Protein 2DM0 (pdb70)

Solvent-accessible surface area: 8877 Å² total; per-residue (Å²): 138,103,110,75,110,126,68,156,132,179,59,74,7,88,119,81,90,26,16,8,101,126,22,61,172,106,79,0,59,98,24,0,142,72,38,69,71,89,0,0,0,1,0,30,28,19,173,149,102,60,13,25,14,0,1,0,5,58,20,34,235,215,110,109,139,49,21,27,82,85,42,86,0,86,111,49,149,71,33,48,44,34,23,27,121,211,98,48,27,141,36,4,30,74,0,5,165,130,3,51,134,74,13,51,22,192,19,18,148,7,157,93,50,16,8,85,174,42,102,98,40,135,108,124,123

CATH classification: 3.30.505.10

Organism: Homo sapiens (NCBI:txid9606)

Radius of gyration: 15.02 Å; Cα contacts (8 Å, |Δi|>4): 208; chains: 1; bounding box: 38×47×23 Å

Sequence (125 aa):
GSSGSSGNKITNLEIYEWYHRNITRNQAEHLLRQESKEGAFIVRDSRHLGSYTISVFMGARRSTEAAIKHYQIKKNDSGQWYVAERHAFQSIPELIWYHQHNAAGLMTRLRYPVGLMGSSGPSSGGSSGSSGNKITNLEIYEWYHRNITRNQAEHLLRQESKEGAFIVRDSRHLGSYTISVFMGARRSTEAAIKHYQIKKNDSGQWYVAERHAFQSIPELIWYHQHNAAGLMTRLRYPVGLMGSSGPSSGGSSGSSGNKITNLEIYEWYHRNITRNQAEHLLRQESKEGAFIVRDSRHLGSYTISVFMGARRSTEAAIKHYQIKKNDSGQWYVAERHAFQSIPELIWYHQHNAAGLMTRLRYPVGLMGSSGPSSGGSSGSSGNKITNLEIYEWYHRNITRNQAEHLLRQESKEGAFIVRDSRHLGSYTISVFMGARRSTEAAIKHYQIKKNDSGQWYVAERHAFQSIPELIWYHQHNAAGLMTRLRYPVGLMGSSGPSSGGSSGSSGNKITNLEIYEWYHRNITRNQAEHLLRQESKEGAFIVRDSRHLGSYTISVFMGARRSTEAAIKHYQIKKNDSGQWYVAERHAFQSIPELIWYHQHNAAGLMTRLRYPVGLMGSSGPSSGGSSGSSGNKITNLEIYEWYHRNITRNQAEHLLRQESKEGAFIVRDSRHLGSYTISVFMGARRSTEAAIKHYQIKKNDSGQWYVAERHAFQSIPELIWYHQHNAAGLMTRLRYPVGLMGSSGPSSGGSSGSSGNKITNLEIYEWYHRNITRNQAEHLLRQESKEGAFIVRDSRHLGSYTISVFMGARRSTEAAIKHYQIKKNDSGQWYVAERHAFQSIPELIWYHQHNAAGLMTRLRYPVGLMGSSGPSSGGSSGSSGNKITNLEIYEWYHRNITRNQAEHLLRQESKEGAFIVRDSRHLGSYTISVFMGARRSTEAAIKHYQIKKNDSGQWYVAERHAFQSIPELIWYHQHNAAGLMTRLRYPVGLMGSSGPSSGGSSGSSGNKITNLEIYEWYHRNITRNQAEHLLRQESKEGAFIVRDSRHLGSYTISVFMGARRSTEAAIKHYQIKKNDSGQWYVAERHAFQSIPELIWYHQHNAAGLMTRLRYPVGLMGSSGPSSGGSSGSSGNKITNLEIYEWYHRNITRNQAEHLLRQESKEGAFIVRDSRHLGSYTISVFMGARRSTEAAIKHYQIKKNDSGQWYVAERHAFQSIPELIWYHQHNAAGLMTRLRYPVGLMGSSGPSSGGSSGSSGNKITNLEIYEWYHRNITRNQAEHLLRQESKEGAFIVRDSRHLGSYTISVFMGARRSTEAAIKHYQIKKNDSGQWYVAERHAFQSIPELIWYHQHNAAGLMTRLRYPVGLMGSSGPSSGGSSGSSGNKITNLEIYEWYHRNITRNQAEHLLRQESKEGAFIVRDSRHLGSYTISVFMGARRSTEAAIKHYQIKKNDSGQWYVAERHAFQSIPELIWYHQHNAAGLMTRLRYPVGLMGSSGPSSGGSSGSSGNKITNLEIYEWYHRNITRNQAEHLLRQESKEGAFIVRDSRHLGSYTISVFMGARRSTEAAIKHYQIKKNDSGQWYVAERHAFQSIPELIWYHQHNAAGLMTRLRYPVGLMGSSGPSSGGSSGSSGNKITNLEIYEWYHRNITRNQAEHLLRQESKEGAFIVRDSRHLGSYTISVFMGARRSTEAAIKHYQIKKNDSGQWYVAERHAFQSIPELIWYHQHNAAGLMTRLRYPVGLMGSSGPSSGGSSGSSGNKITNLEIYEWYHRNITRNQAEHLLRQESKEGAFIVRDSRHLGSYTISVFMGARRSTEAAIKHYQIKKNDSGQWYVAERHAFQSIPELIWYHQHNAAGLMTRLRYPVGLMGSSGPSSGGSSGSSGNKITNLEIYEWYHRNITRNQAEHLLRQESKEGAFIVRDSRHLGSYTISVFMGARRSTEAAIKHYQIKKNDSGQWYVAERHAFQSIPELIWYHQHNAAGLMTRLRYPVGLMGSSGPSSGGSSGSSGNKITNLEIYEWYHRNITRNQAEHLLRQESKEGAFIVRDSRHLGSYTISVFMGARRSTEAAIKHYQIKKNDSGQWYVAERHAFQSIPELIWYHQHNAAGLMTRLRYPVGLMGSSGPSSGGSSGSSGNKITNLEIYEWYHRNITRNQAEHLLRQESKEGAFIVRDSRHLGSYTISVFMGARRSTEAAIKHYQIKKNDSGQWYVAERHAFQSIPELIWYHQHNAAGLMTRLRYPVGLMGSSGPSSGGSSGSSGNKITNLEIYEWYHRNITRNQAEHLLRQESKEGAFIVRDSRHLGSYTISVFMGARRSTEAAIKHYQIKKNDSGQWYVAERHAFQSIPELIWYHQHNAAGLMTRLRYPVGLMGSSGPSSGGSSGSSGNKITNLEIYEWYHRNITRNQAEHLLRQESKEGAFIVRDSRHLGSYTISVFMGARRSTEAAIKHYQIKKNDSGQWYVAERHAFQSIPELIWYHQHNAAGLMTRLRYPVGLMGSSGPSSG

Secondary structure (DSSP, 8-state):
-----SS--S---TTSSSB--S--HHHHHHHHHHH-STT-B-EEEETTEEEEEEEEE---SSSSS--EEEEEEEE-TT--EESSSS---SSHHHHHHHHTT---SSS----SB--SS-S------

Structure (mmCIF, N/CA/C/O backbone):
data_2DM0
#
_entry.id   2DM0
#
loop_
_atom_site.group_PDB
_atom_site.id
_atom_site.type_symbol
_atom_site.label_atom_id
_atom_site.label_alt_id
_atom_site.label_comp_id
_atom_site.label_asym_id
_atom_site.label_entity_id
_atom_site.label_seq_id
_atom_site.pdbx_PDB_ins_code
_atom_site.Cartn_x
_atom_site.Cartn_y
_atom_site.Cartn_z
_atom_site.occupancy
_atom_site.B_iso_or_equiv
_atom_site.auth_seq_id
_atom_site.auth_comp_id
_atom_site.auth_asym_id
_atom_site.auth_atom_id
_atom_site.pdbx_PDB_model_num
ATOM 1 N N . GLY A 1 1 ? 3.641 -22.507 8.928 1.00 0.00 1 GLY A N 1
ATOM 2 C CA . GLY A 1 1 ? 4.653 -22.351 7.901 1.00 0.00 1 GLY A CA 1
ATOM 3 C C . GLY A 1 1 ? 4.097 -21.757 6.623 1.00 0.00 1 GLY A C 1
ATOM 4 O O . GLY A 1 1 ? 2.887 -21.775 6.398 1.00 0.00 1 GLY A O 1
ATOM 8 N N . SER A 1 2 ? 4.980 -21.225 5.785 1.00 0.00 2 SER A N 1
ATOM 9 C CA . SER A 1 2 ? 4.570 -20.617 4.525 1.00 0.00 2 SER A CA 1
ATOM 10 C C . SER A 1 2 ? 5.563 -20.943 3.414 1.00 0.00 2 SER A C 1
ATOM 11 O O . SER A 1 2 ? 6.691 -20.450 3.410 1.00 0.00 2 SER A O 1
ATOM 19 N N . SER A 1 3 ? 5.135 -21.779 2.473 1.00 0.00 3 SER A N 1
ATOM 20 C CA . SER A 1 3 ? 5.987 -22.175 1.358 1.00 0.00 3 SER A CA 1
ATOM 21 C C . SER A 1 3 ? 5.224 -22.104 0.040 1.00 0.00 3 SER A C 1
ATOM 22 O O . SER A 1 3 ? 4.194 -22.755 -0.131 1.00 0.00 3 SER A O 1
ATOM 30 N N . GLY A 1 4 ? 5.738 -21.307 -0.893 1.00 0.00 4 GLY A N 1
ATOM 31 C CA . GLY A 1 4 ? 5.093 -21.164 -2.185 1.00 0.00 4 GLY A CA 1
ATOM 32 C C . GLY A 1 4 ? 4.941 -22.489 -2.906 1.00 0.00 4 GLY A C 1
ATOM 33 O O . GLY A 1 4 ? 5.200 -23.548 -2.336 1.00 0.00 4 GLY A O 1
ATOM 37 N N . SER A 1 5 ? 4.519 -22.429 -4.166 1.00 0.00 5 SER A N 1
ATOM 38 C CA . SER A 1 5 ? 4.327 -23.634 -4.964 1.00 0.00 5 SER A CA 1
ATOM 39 C C . SER A 1 5 ? 5.078 -23.532 -6.289 1.00 0.00 5 SER A C 1
ATOM 40 O O . SER A 1 5 ? 5.658 -22.494 -6.609 1.00 0.00 5 SER A O 1
ATOM 48 N N . SER A 1 6 ? 5.064 -24.618 -7.055 1.00 0.00 6 SER A N 1
ATOM 49 C CA . SER A 1 6 ? 5.746 -24.655 -8.343 1.00 0.00 6 SER A CA 1
ATOM 50 C C . SER A 1 6 ? 4.898 -23.994 -9.426 1.00 0.00 6 SER A C 1
ATOM 51 O O . SER A 1 6 ? 3.784 -24.430 -9.710 1.00 0.00 6 SER A O 1
ATOM 59 N N . GLY A 1 7 ? 5.436 -22.938 -10.028 1.00 0.00 7 GLY A N 1
ATOM 60 C CA . GLY A 1 7 ? 4.717 -22.232 -11.073 1.00 0.00 7 GLY A CA 1
ATOM 61 C C . GLY A 1 7 ? 4.164 -20.903 -10.599 1.00 0.00 7 GLY A C 1
ATOM 62 O O . GLY A 1 7 ? 4.403 -20.493 -9.465 1.00 0.00 7 GLY A O 1
ATOM 66 N N . ASN A 1 8 ? 3.425 -20.227 -11.473 1.00 0.00 8 ASN A N 1
ATOM 67 C CA . ASN A 1 8 ? 2.838 -18.934 -11.139 1.00 0.00 8 ASN A CA 1
ATOM 68 C C . ASN A 1 8 ? 1.501 -19.111 -10.426 1.00 0.00 8 ASN A C 1
ATOM 69 O O . ASN A 1 8 ? 0.765 -20.063 -10.689 1.00 0.00 8 ASN A O 1
ATOM 80 N N . LYS A 1 9 ? 1.192 -18.189 -9.521 1.00 0.00 9 LYS A N 1
ATOM 81 C CA . LYS A 1 9 ? -0.056 -18.240 -8.770 1.00 0.00 9 LYS A CA 1
ATOM 82 C C . LYS A 1 9 ? -1.204 -17.647 -9.581 1.00 0.00 9 LYS A C 1
ATOM 83 O O . LYS A 1 9 ? -0.993 -16.780 -10.431 1.00 0.00 9 LYS A O 1
ATOM 102 N N . ILE A 1 10 ? -2.418 -18.116 -9.312 1.00 0.00 10 ILE A N 1
ATOM 103 C CA . ILE A 1 10 ? -3.598 -17.629 -10.016 1.00 0.00 10 ILE A CA 1
ATOM 104 C C . ILE A 1 10 ? -3.789 -16.132 -9.797 1.00 0.00 10 ILE A C 1
ATOM 105 O O . ILE A 1 10 ? -3.977 -15.373 -10.749 1.00 0.00 10 ILE A O 1
ATOM 121 N N . THR A 1 11 ? -3.739 -15.712 -8.538 1.00 0.00 11 THR A N 1
ATOM 122 C CA . THR A 1 11 ? -3.906 -14.306 -8.193 1.00 0.00 11 THR A CA 1
ATOM 123 C C . THR A 1 11 ? -2.794 -13.456 -8.798 1.00 0.00 11 THR A C 1
ATOM 124 O O . THR A 1 11 ? -1.612 -13.718 -8.581 1.00 0.00 11 THR A O 1
ATOM 135 N N . ASN A 1 12 ? -3.182 -12.437 -9.557 1.00 0.00 12 ASN A N 1
ATOM 136 C CA . ASN A 1 12 ? -2.217 -11.548 -10.194 1.00 0.00 12 ASN A CA 1
ATOM 137 C C . ASN A 1 12 ? -2.463 -10.097 -9.787 1.00 0.00 12 ASN A C 1
ATOM 138 O O . ASN A 1 12 ? -3.505 -9.521 -10.102 1.00 0.00 12 ASN A O 1
ATOM 149 N N . LEU A 1 13 ? -1.496 -9.513 -9.086 1.00 0.00 13 LEU A N 1
ATOM 150 C CA . LEU A 1 13 ? -1.607 -8.130 -8.637 1.00 0.00 13 LEU A CA 1
ATOM 151 C C . LEU A 1 13 ? -0.570 -7.249 -9.327 1.00 0.00 13 LEU A C 1
ATOM 152 O O . LEU A 1 13 ? -0.834 -6.087 -9.632 1.00 0.00 13 LEU A O 1
ATOM 168 N N . GLU A 1 14 ? 0.609 -7.812 -9.571 1.00 0.00 14 GLU A N 1
ATOM 169 C CA . GLU A 1 14 ? 1.684 -7.077 -10.226 1.00 0.00 14 GLU A CA 1
ATOM 170 C C . GLU A 1 14 ? 1.162 -6.318 -11.442 1.00 0.00 14 GLU A C 1
ATOM 171 O O . GLU A 1 14 ? 1.628 -5.220 -11.749 1.00 0.00 14 GLU A O 1
ATOM 183 N N . ILE A 1 15 ? 0.194 -6.911 -12.131 1.00 0.00 15 ILE A N 1
ATOM 184 C CA . ILE A 1 15 ? -0.392 -6.292 -13.314 1.00 0.00 15 ILE A CA 1
ATOM 185 C C . ILE A 1 15 ? -0.884 -4.880 -13.008 1.00 0.00 15 ILE A C 1
ATOM 186 O O . ILE A 1 15 ? -0.769 -3.979 -13.838 1.00 0.00 15 ILE A O 1
ATOM 202 N N . TYR A 1 16 ? -1.429 -4.697 -11.811 1.00 0.00 16 TYR A N 1
ATOM 203 C CA . TYR A 1 16 ? -1.939 -3.395 -11.395 1.00 0.00 16 TYR A CA 1
ATOM 204 C C . TYR A 1 16 ? -0.794 -2.438 -11.077 1.00 0.00 16 TYR A C 1
ATOM 205 O O . TYR A 1 16 ? 0.377 -2.776 -11.249 1.00 0.00 16 TYR A O 1
ATOM 223 N N . GLU A 1 17 ? -1.143 -1.243 -10.610 1.00 0.00 17 GLU A N 1
ATOM 224 C CA . GLU A 1 17 ? -0.145 -0.237 -10.267 1.00 0.00 17 GLU A CA 1
ATOM 225 C C . GLU A 1 17 ? -0.191 0.090 -8.777 1.00 0.00 17 GLU A C 1
ATOM 226 O O . GLU A 1 17 ? 0.845 0.274 -8.139 1.00 0.00 17 GLU A O 1
ATOM 238 N N . TRP A 1 18 ? -1.399 0.160 -8.231 1.00 0.00 18 TRP A N 1
ATOM 239 C CA . TRP A 1 18 ? -1.581 0.464 -6.816 1.00 0.00 18 TRP A CA 1
ATOM 240 C C . TRP A 1 18 ? -1.005 -0.644 -5.942 1.00 0.00 18 TRP A C 1
ATOM 241 O O . TRP A 1 18 ? -0.974 -0.527 -4.716 1.00 0.00 18 TRP A O 1
ATOM 262 N N . TYR A 1 19 ? -0.550 -1.717 -6.578 1.00 0.00 19 TYR A N 1
ATOM 263 C CA . TYR A 1 19 ? 0.023 -2.847 -5.857 1.00 0.00 19 TYR A CA 1
ATOM 264 C C . TYR A 1 19 ? 1.545 -2.753 -5.818 1.00 0.00 19 TYR A C 1
ATOM 265 O O . TYR A 1 19 ? 2.238 -3.367 -6.629 1.00 0.00 19 TYR A O 1
ATOM 283 N N . HIS A 1 20 ? 2.060 -1.978 -4.867 1.00 0.00 20 HIS A N 1
ATOM 284 C CA . HIS A 1 20 ? 3.500 -1.804 -4.720 1.00 0.00 20 HIS A CA 1
ATOM 285 C C . HIS A 1 20 ? 4.128 -3.018 -4.042 1.00 0.00 20 HIS A C 1
ATOM 286 O O . HIS A 1 20 ? 4.059 -3.164 -2.822 1.00 0.00 20 HIS A O 1
ATOM 301 N N . ARG A 1 21 ? 4.740 -3.885 -4.842 1.00 0.00 21 ARG A N 1
ATOM 302 C CA . ARG A 1 21 ? 5.379 -5.087 -4.319 1.00 0.00 21 ARG A CA 1
ATOM 303 C C . ARG A 1 21 ? 6.883 -4.883 -4.172 1.00 0.00 21 ARG A C 1
ATOM 304 O O . ARG A 1 21 ? 7.457 -3.971 -4.765 1.00 0.00 21 ARG A O 1
ATOM 325 N N . ASN A 1 22 ? 7.516 -5.739 -3.376 1.00 0.00 22 ASN A N 1
ATOM 326 C CA . ASN A 1 22 ? 8.954 -5.652 -3.149 1.00 0.00 22 ASN A CA 1
ATOM 327 C C . ASN A 1 22 ? 9.321 -4.329 -2.481 1.00 0.00 22 ASN A C 1
ATOM 328 O O . ASN A 1 22 ? 10.300 -3.683 -2.856 1.00 0.00 22 ASN A O 1
ATOM 339 N N . ILE A 1 23 ? 8.529 -3.934 -1.489 1.00 0.00 23 ILE A N 1
ATOM 340 C CA . ILE A 1 23 ? 8.771 -2.691 -0.768 1.00 0.00 23 ILE A CA 1
ATOM 341 C C . ILE A 1 23 ? 8.714 -2.911 0.739 1.00 0.00 23 ILE A C 1
ATOM 342 O O . ILE A 1 23 ? 8.392 -4.003 1.209 1.00 0.00 23 ILE A O 1
ATOM 358 N N . THR A 1 24 ? 9.028 -1.864 1.497 1.00 0.00 24 THR A N 1
ATOM 359 C CA . THR A 1 24 ? 9.013 -1.940 2.952 1.00 0.00 24 THR A CA 1
ATOM 360 C C . THR A 1 24 ? 8.301 -0.737 3.559 1.00 0.00 24 THR A C 1
ATOM 361 O O . THR A 1 24 ? 8.060 0.261 2.879 1.00 0.00 24 THR A O 1
ATOM 372 N N . ARG A 1 25 ? 7.969 -0.836 4.841 1.00 0.00 25 ARG A N 1
ATOM 373 C CA . ARG A 1 25 ? 7.285 0.245 5.539 1.00 0.00 25 ARG A CA 1
ATOM 374 C C . ARG A 1 25 ? 7.743 1.605 5.018 1.00 0.00 25 ARG A C 1
ATOM 375 O O . ARG A 1 25 ? 6.937 2.399 4.537 1.00 0.00 25 ARG A O 1
ATOM 396 N N . ASN A 1 26 ? 9.043 1.864 5.121 1.00 0.00 26 ASN A N 1
ATOM 397 C CA . ASN A 1 26 ? 9.608 3.127 4.662 1.00 0.00 26 ASN A CA 1
ATOM 398 C C . ASN A 1 26 ? 9.096 3.478 3.267 1.00 0.00 26 ASN A C 1
ATOM 399 O O . ASN A 1 26 ? 8.605 4.582 3.036 1.00 0.00 26 ASN A O 1
ATOM 410 N N . GLN A 1 27 ? 9.215 2.529 2.344 1.00 0.00 27 GLN A N 1
ATOM 411 C CA . GLN A 1 27 ? 8.764 2.737 0.973 1.00 0.00 27 GLN A CA 1
ATOM 412 C C . GLN A 1 27 ? 7.295 3.149 0.939 1.00 0.00 27 GLN A C 1
ATOM 413 O O . GLN A 1 27 ? 6.954 4.227 0.452 1.00 0.00 27 GLN A O 1
ATOM 427 N N . ALA A 1 28 ? 6.431 2.284 1.461 1.00 0.00 28 ALA A N 1
ATOM 428 C CA . ALA A 1 28 ? 5.000 2.560 1.492 1.00 0.00 28 ALA A CA 1
ATOM 429 C C . ALA A 1 28 ? 4.729 4.011 1.873 1.00 0.00 28 ALA A C 1
ATOM 430 O O . ALA A 1 28 ? 4.157 4.771 1.091 1.00 0.00 28 ALA A O 1
ATOM 437 N N . GLU A 1 29 ? 5.140 4.388 3.080 1.00 0.00 29 GLU A N 1
ATOM 438 C CA . GLU A 1 29 ? 4.938 5.748 3.564 1.00 0.00 29 GLU A CA 1
ATOM 439 C C . GLU A 1 29 ? 5.610 6.760 2.641 1.00 0.00 29 GLU A C 1
ATOM 440 O O . GLU A 1 29 ? 4.952 7.629 2.070 1.00 0.00 29 GLU A O 1
ATOM 452 N N . HIS A 1 30 ? 6.926 6.640 2.499 1.00 0.00 30 HIS A N 1
ATOM 453 C CA . HIS A 1 30 ? 7.689 7.544 1.645 1.00 0.00 30 HIS A CA 1
ATOM 454 C C . HIS A 1 30 ? 6.901 7.896 0.387 1.00 0.00 30 HIS A C 1
ATOM 455 O O . HIS A 1 30 ? 6.698 9.071 0.077 1.00 0.00 30 HIS A O 1
ATOM 470 N N . LEU A 1 31 ? 6.460 6.872 -0.335 1.00 0.00 31 LEU A N 1
ATOM 471 C CA . LEU A 1 31 ? 5.695 7.072 -1.561 1.00 0.00 31 LEU A CA 1
ATOM 472 C C . LEU A 1 31 ? 4.535 8.034 -1.327 1.00 0.00 31 LEU A C 1
ATOM 473 O O . LEU A 1 31 ? 4.352 8.998 -2.073 1.00 0.00 31 LEU A O 1
ATOM 489 N N . LEU A 1 32 ? 3.753 7.767 -0.286 1.00 0.00 32 LEU A N 1
ATOM 490 C CA . LEU A 1 32 ? 2.610 8.610 0.049 1.00 0.00 32 LEU A CA 1
ATOM 491 C C . LEU A 1 32 ? 3.058 10.033 0.366 1.00 0.00 32 LEU A C 1
ATOM 492 O O . LEU A 1 32 ? 2.479 11.002 -0.126 1.00 0.00 32 LEU A O 1
ATOM 508 N N . ARG A 1 33 ? 4.094 10.152 1.192 1.00 0.00 33 ARG A N 1
ATOM 509 C CA . ARG A 1 33 ? 4.619 11.457 1.574 1.00 0.00 33 ARG A CA 1
ATOM 510 C C . ARG A 1 33 ? 4.776 12.359 0.354 1.00 0.00 33 ARG A C 1
ATOM 511 O O . ARG A 1 33 ? 4.493 13.556 0.414 1.00 0.00 33 ARG A O 1
ATOM 532 N N . GLN A 1 34 ? 5.231 11.777 -0.752 1.00 0.00 34 GLN A N 1
ATOM 533 C CA . GLN A 1 34 ? 5.426 12.530 -1.986 1.00 0.00 34 GLN A CA 1
ATOM 534 C C . GLN A 1 34 ? 4.119 13.162 -2.451 1.00 0.00 34 GLN A C 1
ATOM 535 O O . GLN A 1 34 ? 4.088 14.328 -2.842 1.00 0.00 34 GLN A O 1
ATOM 549 N N . GLU A 1 35 ? 3.042 12.383 -2.406 1.00 0.00 35 GLU A N 1
ATOM 550 C CA . GLU A 1 35 ? 1.732 12.868 -2.824 1.00 0.00 35 GLU A CA 1
ATOM 551 C C . GLU A 1 35 ? 1.180 13.878 -1.823 1.00 0.00 35 GLU A C 1
ATOM 552 O O . GLU A 1 35 ? 0.673 14.932 -2.206 1.00 0.00 35 GLU A O 1
ATOM 564 N N . SER A 1 36 ? 1.283 13.548 -0.540 1.00 0.00 36 SER A N 1
ATOM 565 C CA . SER A 1 36 ? 0.792 14.424 0.516 1.00 0.00 36 SER A CA 1
ATOM 566 C C . SER A 1 36 ? -0.573 15.003 0.152 1.00 0.00 36 SER A C 1
ATOM 567 O O . SER A 1 36 ? -0.799 16.208 0.260 1.00 0.00 36 SER A O 1
ATOM 575 N N . LYS A 1 37 ? -1.479 14.133 -0.283 1.00 0.00 37 LYS A N 1
ATOM 576 C CA . LYS A 1 37 ? -2.822 14.554 -0.664 1.00 0.00 37 LYS A CA 1
ATOM 577 C C . LYS A 1 37 ? -3.845 13.470 -0.337 1.00 0.00 37 LYS A C 1
ATOM 578 O O . LYS A 1 37 ? -3.727 12.335 -0.797 1.00 0.00 37 LYS A O 1
ATOM 597 N N . GLU A 1 38 ? -4.847 13.829 0.459 1.00 0.00 38 GLU A N 1
ATOM 598 C CA . GLU A 1 38 ? -5.891 12.887 0.846 1.00 0.00 38 GLU A CA 1
ATOM 599 C C . GLU A 1 38 ? -6.294 12.007 -0.335 1.00 0.00 38 GLU A C 1
ATOM 600 O O . GLU A 1 38 ? -6.752 12.503 -1.364 1.00 0.00 38 GLU A O 1
ATOM 612 N N . GLY A 1 39 ? -6.120 10.699 -0.178 1.00 0.00 39 GLY A N 1
ATOM 613 C CA . GLY A 1 39 ? -6.470 9.772 -1.238 1.00 0.00 39 GLY A CA 1
ATOM 614 C C . GLY A 1 39 ? -5.323 8.850 -1.604 1.00 0.00 39 GLY A C 1
ATOM 615 O O . GLY A 1 39 ? -5.528 7.662 -1.853 1.00 0.00 39 GLY A O 1
ATOM 619 N N . ALA A 1 40 ? -4.113 9.399 -1.638 1.00 0.00 40 ALA A N 1
ATOM 620 C CA . ALA A 1 40 ? -2.930 8.618 -1.976 1.00 0.00 40 ALA A CA 1
ATOM 621 C C . ALA A 1 40 ? -2.897 7.307 -1.199 1.00 0.00 40 ALA A C 1
ATOM 622 O O . ALA A 1 40 ? -2.595 7.288 -0.005 1.00 0.00 40 ALA A O 1
ATOM 629 N N . PHE A 1 41 ? -3.210 6.211 -1.883 1.00 0.00 41 PHE A N 1
ATOM 630 C CA . PHE A 1 41 ? -3.218 4.894 -1.255 1.00 0.00 41 PHE A CA 1
ATOM 631 C C . PHE A 1 41 ? -2.329 3.920 -2.023 1.00 0.00 41 PHE A C 1
ATOM 632 O O . PHE A 1 41 ? -1.906 4.202 -3.145 1.00 0.00 41 PHE A O 1
ATOM 649 N N . ILE A 1 42 ? -2.050 2.774 -1.411 1.00 0.00 42 ILE A N 1
ATOM 650 C CA . ILE A 1 42 ? -1.213 1.759 -2.036 1.00 0.00 42 ILE A CA 1
ATOM 651 C C . ILE A 1 42 ? -1.438 0.392 -1.399 1.00 0.00 42 ILE A C 1
ATOM 652 O O . ILE A 1 42 ? -2.174 0.264 -0.421 1.00 0.00 42 ILE A O 1
ATOM 668 N N . VAL A 1 43 ? -0.796 -0.629 -1.960 1.00 0.00 43 VAL A N 1
ATOM 669 C CA . VAL A 1 43 ? -0.923 -1.987 -1.444 1.00 0.00 43 VAL A CA 1
ATOM 670 C C . VAL A 1 43 ? 0.416 -2.713 -1.472 1.00 0.00 43 VAL A C 1
ATOM 671 O O . VAL A 1 43 ? 1.049 -2.830 -2.522 1.00 0.00 43 VAL A O 1
ATOM 684 N N . ARG A 1 44 ? 0.844 -3.199 -0.312 1.00 0.00 44 ARG A N 1
ATOM 685 C CA . ARG A 1 44 ? 2.110 -3.913 -0.203 1.00 0.00 44 ARG A CA 1
ATOM 686 C C . ARG A 1 44 ? 1.928 -5.231 0.546 1.00 0.00 44 ARG A C 1
ATOM 687 O O . ARG A 1 44 ? 0.850 -5.517 1.066 1.00 0.00 44 ARG A O 1
ATOM 708 N N . ASP A 1 45 ? 2.990 -6.029 0.595 1.00 0.00 45 ASP A N 1
ATOM 709 C CA . ASP A 1 45 ? 2.948 -7.315 1.280 1.00 0.00 45 ASP A CA 1
ATOM 710 C C . ASP A 1 45 ? 3.464 -7.187 2.710 1.00 0.00 45 ASP A C 1
ATOM 711 O O . ASP A 1 45 ? 4.231 -6.277 3.024 1.00 0.00 45 ASP A O 1
ATOM 720 N N . SER A 1 46 ? 3.037 -8.104 3.572 1.00 0.00 46 SER A N 1
ATOM 721 C CA . SER A 1 46 ? 3.452 -8.090 4.970 1.00 0.00 46 SER A CA 1
ATOM 722 C C . SER A 1 46 ? 4.669 -8.986 5.184 1.00 0.00 46 SER A C 1
ATOM 723 O O . SER A 1 46 ? 4.535 -10.191 5.402 1.00 0.00 46 SER A O 1
ATOM 731 N N . ARG A 1 47 ? 5.854 -8.389 5.121 1.00 0.00 47 ARG A N 1
ATOM 732 C CA . ARG A 1 47 ? 7.094 -9.131 5.307 1.00 0.00 47 ARG A CA 1
ATOM 733 C C . ARG A 1 47 ? 6.931 -10.203 6.380 1.00 0.00 47 ARG A C 1
ATOM 734 O O . ARG A 1 47 ? 7.633 -11.215 6.374 1.00 0.00 47 ARG A O 1
ATOM 755 N N . HIS A 1 48 ? 6.000 -9.975 7.300 1.00 0.00 48 HIS A N 1
ATOM 756 C CA . HIS A 1 48 ? 5.744 -10.921 8.381 1.00 0.00 48 HIS A CA 1
ATOM 757 C C . HIS A 1 48 ? 4.995 -12.147 7.864 1.00 0.00 48 HIS A C 1
ATOM 758 O O . HIS A 1 48 ? 5.431 -13.281 8.062 1.00 0.00 48 HIS A O 1
ATOM 773 N N . LEU A 1 49 ? 3.868 -11.908 7.203 1.00 0.00 49 LEU A N 1
ATOM 774 C CA . LEU A 1 49 ? 3.058 -12.993 6.658 1.00 0.00 49 LEU A CA 1
ATOM 775 C C . LEU A 1 49 ? 2.689 -12.718 5.203 1.00 0.00 49 LEU A C 1
ATOM 776 O O . LEU A 1 49 ? 2.847 -11.603 4.712 1.00 0.00 49 LEU A O 1
ATOM 792 N N . GLY A 1 50 ? 2.194 -13.746 4.520 1.00 0.00 50 GLY A N 1
ATOM 793 C CA . GLY A 1 50 ? 1.808 -13.596 3.130 1.00 0.00 50 GLY A CA 1
ATOM 794 C C . GLY A 1 50 ? 0.522 -12.812 2.967 1.00 0.00 50 GLY A C 1
ATOM 795 O O . GLY A 1 50 ? -0.364 -13.210 2.210 1.00 0.00 50 GLY A O 1
ATOM 799 N N . SER A 1 51 ? 0.415 -11.695 3.680 1.00 0.00 51 SER A N 1
ATOM 800 C CA . SER A 1 51 ? -0.776 -10.856 3.615 1.00 0.00 51 SER A CA 1
ATOM 801 C C . SER A 1 51 ? -0.486 -9.558 2.867 1.00 0.00 51 SER A C 1
ATOM 802 O O . SER A 1 51 ? 0.619 -9.352 2.362 1.00 0.00 51 SER A O 1
ATOM 810 N N . TYR A 1 52 ? -1.485 -8.687 2.799 1.00 0.00 52 TYR A N 1
ATOM 811 C CA . TYR A 1 52 ? -1.341 -7.410 2.111 1.00 0.00 52 TYR A CA 1
ATOM 812 C C . TYR A 1 52 ? -1.891 -6.268 2.961 1.00 0.00 52 TYR A C 1
ATOM 813 O O . TYR A 1 52 ? -2.956 -6.386 3.568 1.00 0.00 52 TYR A O 1
ATOM 831 N N . THR A 1 53 ? -1.157 -5.160 2.998 1.00 0.00 53 THR A N 1
ATOM 832 C CA . THR A 1 53 ? -1.569 -3.996 3.772 1.00 0.00 53 THR A CA 1
ATOM 833 C C . THR A 1 53 ? -1.733 -2.772 2.879 1.00 0.00 53 THR A C 1
ATOM 834 O O . THR A 1 53 ? -0.940 -2.549 1.964 1.00 0.00 53 THR A O 1
ATOM 845 N N . ILE A 1 54 ? -2.766 -1.981 3.151 1.00 0.00 54 ILE A N 1
ATOM 846 C CA . ILE A 1 54 ? -3.033 -0.778 2.372 1.00 0.00 54 ILE A CA 1
ATOM 847 C C . ILE A 1 54 ? -2.542 0.468 3.101 1.00 0.00 54 ILE A C 1
ATOM 848 O O . ILE A 1 54 ? -2.917 0.718 4.246 1.00 0.00 54 ILE A O 1
ATOM 864 N N . SER A 1 55 ? -1.702 1.248 2.428 1.00 0.00 55 SER A N 1
ATOM 865 C CA . SER A 1 55 ? -1.158 2.469 3.011 1.00 0.00 55 SER A CA 1
ATOM 866 C C . SER A 1 55 ? -1.793 3.704 2.380 1.00 0.00 55 SER A C 1
ATOM 867 O O . SER A 1 55 ? -1.526 4.030 1.224 1.00 0.00 55 SER A O 1
ATOM 875 N N . VAL A 1 56 ? -2.637 4.387 3.148 1.00 0.00 56 VAL A N 1
ATOM 876 C CA . VAL A 1 56 ? -3.311 5.586 2.665 1.00 0.00 56 VAL A CA 1
ATOM 877 C C . VAL A 1 56 ? -2.780 6.833 3.363 1.00 0.00 56 VAL A C 1
ATOM 878 O O . VAL A 1 56 ? -2.258 6.760 4.477 1.00 0.00 56 VAL A O 1
ATOM 891 N N . PHE A 1 57 ? -2.917 7.978 2.702 1.00 0.00 57 PHE A N 1
ATOM 892 C CA . PHE A 1 57 ? -2.450 9.242 3.259 1.00 0.00 57 PHE A CA 1
ATOM 893 C C . PHE A 1 57 ? -3.619 10.066 3.792 1.00 0.00 57 PHE A C 1
ATOM 894 O O . PHE A 1 57 ? -4.444 10.559 3.024 1.00 0.00 57 PHE A O 1
ATOM 911 N N . MET A 1 58 ? -3.682 10.208 5.111 1.00 0.00 58 MET A N 1
ATOM 912 C CA . MET A 1 58 ? -4.749 10.972 5.746 1.00 0.00 58 MET A CA 1
ATOM 913 C C . MET A 1 58 ? -4.442 12.466 5.714 1.00 0.00 58 MET A C 1
ATOM 914 O O . MET A 1 58 ? -5.337 13.289 5.531 1.00 0.00 58 MET A O 1
ATOM 928 N N . GLY A 1 59 ? -3.170 12.808 5.892 1.00 0.00 59 GLY A N 1
ATOM 929 C CA . GLY A 1 59 ? -2.768 14.203 5.881 1.00 0.00 59 GLY A CA 1
ATOM 930 C C . GLY A 1 59 ? -3.255 14.956 7.101 1.00 0.00 59 GLY A C 1
ATOM 931 O O . GLY A 1 59 ? -4.409 14.818 7.506 1.00 0.00 59 GLY A O 1
ATOM 935 N N . ALA A 1 60 ? -2.373 15.756 7.692 1.00 0.00 60 ALA A N 1
ATOM 936 C CA . ALA A 1 60 ? -2.720 16.535 8.875 1.00 0.00 60 ALA A CA 1
ATOM 937 C C . ALA A 1 60 ? -4.038 17.275 8.677 1.00 0.00 60 ALA A C 1
ATOM 938 O O . ALA A 1 60 ? -4.645 17.207 7.608 1.00 0.00 60 ALA A O 1
ATOM 945 N N . ARG A 1 61 ? -4.476 17.981 9.714 1.00 0.00 61 ARG A N 1
ATOM 946 C CA . ARG A 1 61 ? -5.724 18.731 9.655 1.00 0.00 61 ARG A CA 1
ATOM 947 C C . ARG A 1 61 ? -5.530 20.053 8.917 1.00 0.00 61 ARG A C 1
ATOM 948 O O . ARG A 1 61 ? -6.145 20.293 7.879 1.00 0.00 61 ARG A O 1
ATOM 969 N N . ARG A 1 62 ? -4.669 20.908 9.462 1.00 0.00 62 ARG A N 1
ATOM 970 C CA . ARG A 1 62 ? -4.395 22.206 8.857 1.00 0.00 62 ARG A CA 1
ATOM 971 C C . ARG A 1 62 ? -3.316 22.089 7.785 1.00 0.00 62 ARG A C 1
ATOM 972 O O . ARG A 1 62 ? -2.456 22.960 7.658 1.00 0.00 62 ARG A O 1
ATOM 993 N N . SER A 1 63 ? -3.366 21.005 7.017 1.00 0.00 63 SER A N 1
ATOM 994 C CA . SER A 1 63 ? -2.390 20.771 5.959 1.00 0.00 63 SER A CA 1
ATOM 995 C C . SER A 1 63 ? -1.015 21.290 6.364 1.00 0.00 63 SER A C 1
ATOM 996 O O . SER A 1 63 ? -0.308 21.902 5.564 1.00 0.00 63 SER A O 1
ATOM 1004 N N . THR A 1 64 ? -0.640 21.042 7.616 1.00 0.00 64 THR A N 1
ATOM 1005 C CA . THR A 1 64 ? 0.650 21.484 8.130 1.00 0.00 64 THR A CA 1
ATOM 1006 C C . THR A 1 64 ? 1.600 20.307 8.319 1.00 0.00 64 THR A C 1
ATOM 1007 O O . THR A 1 64 ? 2.819 20.475 8.314 1.00 0.00 64 THR A O 1
ATOM 1018 N N . GLU A 1 65 ? 1.034 19.115 8.483 1.00 0.00 65 GLU A N 1
ATOM 1019 C CA . GLU A 1 65 ? 1.832 17.910 8.673 1.00 0.00 65 GLU A CA 1
ATOM 1020 C C . GLU A 1 65 ? 1.353 16.790 7.755 1.00 0.00 65 GLU A C 1
ATOM 1021 O O . GLU A 1 65 ? 0.468 16.990 6.923 1.00 0.00 65 GLU A O 1
ATOM 1033 N N . ALA A 1 66 ? 1.944 15.610 7.913 1.00 0.00 66 ALA A N 1
ATOM 1034 C CA . ALA A 1 66 ? 1.577 14.457 7.100 1.00 0.00 66 ALA A CA 1
ATOM 1035 C C . ALA A 1 66 ? 0.980 13.347 7.959 1.00 0.00 66 ALA A C 1
ATOM 1036 O O . ALA A 1 66 ? 1.321 13.207 9.133 1.00 0.00 66 ALA A O 1
ATOM 1043 N N . ALA A 1 67 ? 0.088 12.562 7.366 1.00 0.00 67 ALA A N 1
ATOM 1044 C CA . ALA A 1 67 ? -0.556 11.464 8.078 1.00 0.00 67 ALA A CA 1
ATOM 1045 C C . ALA A 1 67 ? -0.765 10.264 7.160 1.00 0.00 67 ALA A C 1
ATOM 1046 O O . ALA A 1 67 ? -1.340 10.390 6.079 1.00 0.00 67 ALA A O 1
ATOM 1053 N N . ILE A 1 68 ? -0.295 9.101 7.599 1.00 0.00 68 ILE A N 1
ATOM 1054 C CA . ILE A 1 68 ? -0.431 7.878 6.817 1.00 0.00 68 ILE A CA 1
ATOM 1055 C C . ILE A 1 68 ? -0.947 6.730 7.676 1.00 0.00 68 ILE A C 1
ATOM 1056 O O . ILE A 1 68 ? -0.387 6.429 8.732 1.00 0.00 68 ILE A O 1
ATOM 1072 N N . LYS A 1 69 ? -2.018 6.090 7.220 1.00 0.00 69 LYS A N 1
ATOM 1073 C CA . LYS A 1 69 ? -2.610 4.971 7.945 1.00 0.00 69 LYS A CA 1
ATOM 1074 C C . LYS A 1 69 ? -2.215 3.642 7.309 1.00 0.00 69 LYS A C 1
ATOM 1075 O O . LYS A 1 69 ? -1.758 3.600 6.167 1.00 0.00 69 LYS A O 1
ATOM 1094 N N . HIS A 1 70 ? -2.396 2.557 8.057 1.00 0.00 70 HIS A N 1
ATOM 1095 C CA . HIS A 1 70 ? -2.060 1.226 7.565 1.00 0.00 70 HIS A CA 1
ATOM 1096 C C . HIS A 1 70 ? -3.182 0.237 7.868 1.00 0.00 70 HIS A C 1
ATOM 1097 O O . HIS A 1 70 ? -3.351 -0.196 9.008 1.00 0.00 70 HIS A O 1
ATOM 1111 N N . TYR A 1 71 ? -3.948 -0.116 6.840 1.00 0.00 71 TYR A N 1
ATOM 1112 C CA . TYR A 1 71 ? -5.056 -1.051 6.996 1.00 0.00 71 TYR A CA 1
ATOM 1113 C C . TYR A 1 71 ? -4.642 -2.459 6.583 1.00 0.00 71 TYR A C 1
ATOM 1114 O O . TYR A 1 71 ? -4.568 -2.771 5.394 1.00 0.00 71 TYR A O 1
ATOM 1132 N N . GLN A 1 72 ? -4.373 -3.305 7.572 1.00 0.00 72 GLN A N 1
ATOM 1133 C CA . GLN A 1 72 ? -3.967 -4.681 7.312 1.00 0.00 72 GLN A CA 1
ATOM 1134 C C . GLN A 1 72 ? -5.147 -5.512 6.818 1.00 0.00 72 GLN A C 1
ATOM 1135 O O . GLN A 1 72 ? -6.197 -5.559 7.460 1.00 0.00 72 GLN A O 1
ATOM 1149 N N . ILE A 1 73 ? -4.966 -6.166 5.675 1.00 0.00 73 ILE A N 1
ATOM 1150 C CA . ILE A 1 73 ? -6.016 -6.996 5.097 1.00 0.00 73 ILE A CA 1
ATOM 1151 C C . ILE A 1 73 ? -5.961 -8.416 5.650 1.00 0.00 73 ILE A C 1
ATOM 1152 O O . ILE A 1 73 ? -5.049 -9.182 5.336 1.00 0.00 73 ILE A O 1
ATOM 1168 N N . LYS A 1 74 ? -6.944 -8.763 6.474 1.00 0.00 74 LYS A N 1
ATOM 1169 C CA . LYS A 1 74 ? -7.011 -10.091 7.070 1.00 0.00 74 LYS A CA 1
ATOM 1170 C C . LYS A 1 74 ? -7.996 -10.977 6.314 1.00 0.00 74 LYS A C 1
ATOM 1171 O O . LYS A 1 74 ? -8.683 -10.521 5.399 1.00 0.00 74 LYS A O 1
ATOM 1190 N N . LYS A 1 75 ? -8.064 -12.246 6.703 1.00 0.00 75 LYS A N 1
ATOM 1191 C CA . LYS A 1 75 ? -8.968 -13.196 6.066 1.00 0.00 75 LYS A CA 1
ATOM 1192 C C . LYS A 1 75 ? -9.795 -13.944 7.107 1.00 0.00 75 LYS A C 1
ATOM 1193 O O . LYS A 1 75 ? -9.300 -14.275 8.184 1.00 0.00 75 LYS A O 1
ATOM 1212 N N . ASN A 1 76 ? -11.054 -14.209 6.777 1.00 0.00 76 ASN A N 1
ATOM 1213 C CA . ASN A 1 76 ? -11.949 -14.919 7.684 1.00 0.00 76 ASN A CA 1
ATOM 1214 C C . ASN A 1 76 ? -12.039 -16.396 7.312 1.00 0.00 76 ASN A C 1
ATOM 1215 O O . ASN A 1 76 ? -11.387 -16.852 6.372 1.00 0.00 76 ASN A O 1
ATOM 1226 N N . ASP A 1 77 ? -12.850 -17.139 8.057 1.00 0.00 77 ASP A N 1
ATOM 1227 C CA . ASP A 1 77 ? -13.028 -18.564 7.806 1.00 0.00 77 ASP A CA 1
ATOM 1228 C C . ASP A 1 77 ? -13.457 -18.812 6.363 1.00 0.00 77 ASP A C 1
ATOM 1229 O O . ASP A 1 77 ? -13.121 -19.839 5.772 1.00 0.00 77 ASP A O 1
ATOM 1238 N N . SER A 1 78 ? -14.203 -17.866 5.802 1.00 0.00 78 SER A N 1
ATOM 1239 C CA . SER A 1 78 ? -14.684 -17.985 4.430 1.00 0.00 78 SER A CA 1
ATOM 1240 C C . SER A 1 78 ? -13.586 -17.617 3.437 1.00 0.00 78 SER A C 1
ATOM 1241 O O . SER A 1 78 ? -13.850 -17.403 2.254 1.00 0.00 78 SER A O 1
ATOM 1249 N N . GLY A 1 79 ? -12.352 -17.545 3.928 1.00 0.00 79 GLY A N 1
ATOM 1250 C CA . GLY A 1 79 ? -11.232 -17.202 3.071 1.00 0.00 79 GLY A CA 1
ATOM 1251 C C . GLY A 1 79 ? -11.485 -15.947 2.259 1.00 0.00 79 GLY A C 1
ATOM 1252 O O . GLY A 1 79 ? -11.170 -15.895 1.071 1.00 0.00 79 GLY A O 1
ATOM 1256 N N . GLN A 1 80 ? -12.058 -14.934 2.901 1.00 0.00 80 GLN A N 1
ATOM 1257 C CA . GLN A 1 80 ? -12.356 -13.675 2.230 1.00 0.00 80 GLN A CA 1
ATOM 1258 C C . GLN A 1 80 ? -11.557 -12.529 2.842 1.00 0.00 80 GLN A C 1
ATOM 1259 O O . GLN A 1 80 ? -11.454 -12.415 4.064 1.00 0.00 80 GLN A O 1
ATOM 1273 N N . TRP A 1 81 ? -10.994 -11.684 1.986 1.00 0.00 81 TRP A N 1
ATOM 1274 C CA . TRP A 1 81 ? -10.204 -10.546 2.445 1.00 0.00 81 TRP A CA 1
ATOM 1275 C C . TRP A 1 81 ? -11.105 -9.394 2.872 1.00 0.00 81 TRP A C 1
ATOM 1276 O O . TRP A 1 81 ? -12.105 -9.099 2.216 1.00 0.00 81 TRP A O 1
ATOM 1297 N N . TYR A 1 82 ? -10.748 -8.745 3.975 1.00 0.00 82 TYR A N 1
ATOM 1298 C CA . TYR A 1 82 ? -11.526 -7.626 4.491 1.00 0.00 82 TYR A CA 1
ATOM 1299 C C . TYR A 1 82 ? -10.633 -6.635 5.230 1.00 0.00 82 TYR A C 1
ATOM 1300 O O . TYR A 1 82 ? -9.691 -7.026 5.921 1.00 0.00 82 TYR A O 1
ATOM 1318 N N . VAL A 1 83 ? -10.936 -5.350 5.080 1.00 0.00 83 VAL A N 1
ATOM 1319 C CA . VAL A 1 83 ? -10.162 -4.301 5.734 1.00 0.00 83 VAL A CA 1
ATOM 1320 C C . VAL A 1 83 ? -10.949 -3.668 6.876 1.00 0.00 83 VAL A C 1
ATOM 1321 O O . VAL A 1 83 ? -10.409 -3.424 7.955 1.00 0.00 83 VAL A O 1
ATOM 1334 N N . ALA A 1 84 ? -12.228 -3.404 6.630 1.00 0.00 84 ALA A N 1
ATOM 1335 C CA . ALA A 1 84 ? -13.091 -2.802 7.639 1.00 0.00 84 ALA A CA 1
ATOM 1336 C C . ALA A 1 84 ? -13.767 -3.871 8.491 1.00 0.00 84 ALA A C 1
ATOM 1337 O O . ALA A 1 84 ? -14.659 -3.572 9.286 1.00 0.00 84 ALA A O 1
ATOM 1344 N N . GLU A 1 85 ? -13.338 -5.118 8.320 1.00 0.00 85 GLU A N 1
ATOM 1345 C CA . GLU A 1 85 ? -13.905 -6.230 9.073 1.00 0.00 85 GLU A CA 1
ATOM 1346 C C . GLU A 1 85 ? -15.429 -6.230 8.981 1.00 0.00 85 GLU A C 1
ATOM 1347 O O . GLU A 1 85 ? -16.115 -6.738 9.867 1.00 0.00 85 GLU A O 1
ATOM 1359 N N . ARG A 1 86 ? -15.950 -5.655 7.901 1.00 0.00 86 ARG A N 1
ATOM 1360 C CA . ARG A 1 86 ? -17.392 -5.587 7.693 1.00 0.00 86 ARG A CA 1
ATOM 1361 C C . ARG A 1 86 ? -17.761 -6.051 6.287 1.00 0.00 86 ARG A C 1
ATOM 1362 O O . ARG A 1 86 ? -18.829 -6.623 6.071 1.00 0.00 86 ARG A O 1
ATOM 1383 N N . HIS A 1 87 ? -16.868 -5.800 5.334 1.00 0.00 87 HIS A N 1
ATOM 1384 C CA . HIS A 1 87 ? -17.100 -6.193 3.949 1.00 0.00 87 HIS A CA 1
ATOM 1385 C C . HIS A 1 87 ? -16.013 -7.147 3.465 1.00 0.00 87 HIS A C 1
ATOM 1386 O O . HIS A 1 87 ? -14.864 -6.750 3.276 1.00 0.00 87 HIS A O 1
ATOM 1401 N N . ALA A 1 88 ? -16.384 -8.408 3.267 1.00 0.00 88 ALA A N 1
ATOM 1402 C CA . ALA A 1 88 ? -15.442 -9.419 2.804 1.00 0.00 88 ALA A CA 1
ATOM 1403 C C . ALA A 1 88 ? -15.586 -9.659 1.305 1.00 0.00 88 ALA A C 1
ATOM 1404 O O . ALA A 1 88 ? -16.697 -9.714 0.779 1.00 0.00 88 ALA A O 1
ATOM 1411 N N . PHE A 1 89 ? -14.455 -9.801 0.622 1.00 0.00 89 PHE A N 1
ATOM 1412 C CA . PHE A 1 89 ? -14.455 -10.033 -0.817 1.00 0.00 89 PHE A CA 1
ATOM 1413 C C . PHE A 1 89 ? -13.914 -11.422 -1.144 1.00 0.00 89 PHE A C 1
ATOM 1414 O O . PHE A 1 89 ? -13.616 -12.210 -0.247 1.00 0.00 89 PHE A O 1
ATOM 1431 N N . GLN A 1 90 ? -13.792 -11.715 -2.435 1.00 0.00 90 GLN A N 1
ATOM 1432 C CA . GLN A 1 90 ? -13.289 -13.009 -2.880 1.00 0.00 90 GLN A CA 1
ATOM 1433 C C . GLN A 1 90 ? -11.872 -12.881 -3.430 1.00 0.00 90 GLN A C 1
ATOM 1434 O O . GLN A 1 90 ? -11.129 -13.862 -3.490 1.00 0.00 90 GLN A O 1
ATOM 1448 N N . SER A 1 91 ? -11.503 -11.668 -3.830 1.00 0.00 91 SER A N 1
ATOM 1449 C CA . SER A 1 91 ? -10.177 -11.415 -4.379 1.00 0.00 91 SER A CA 1
ATOM 1450 C C . SER A 1 91 ? -9.622 -10.088 -3.868 1.00 0.00 91 SER A C 1
ATOM 1451 O O . SER A 1 91 ? -10.378 -9.162 -3.569 1.00 0.00 91 SER A O 1
ATOM 1459 N N . ILE A 1 92 ? -8.300 -10.004 -3.773 1.00 0.00 92 ILE A N 1
ATOM 1460 C CA . ILE A 1 92 ? -7.644 -8.791 -3.300 1.00 0.00 92 ILE A CA 1
ATOM 1461 C C . ILE A 1 92 ? -8.002 -7.596 -4.177 1.00 0.00 92 ILE A C 1
ATOM 1462 O O . ILE A 1 92 ? -8.370 -6.526 -3.691 1.00 0.00 92 ILE A O 1
ATOM 1478 N N . PRO A 1 93 ? -7.892 -7.780 -5.501 1.00 0.00 93 PRO A N 1
ATOM 1479 C CA . PRO A 1 93 ? -8.203 -6.728 -6.474 1.00 0.00 93 PRO A CA 1
ATOM 1480 C C . PRO A 1 93 ? -9.694 -6.420 -6.540 1.00 0.00 93 PRO A C 1
ATOM 1481 O O . PRO A 1 93 ? -10.121 -5.527 -7.271 1.00 0.00 93 PRO A O 1
ATOM 1492 N N . GLU A 1 94 ? -10.482 -7.166 -5.772 1.00 0.00 94 GLU A N 1
ATOM 1493 C CA . GLU A 1 94 ? -11.927 -6.972 -5.745 1.00 0.00 94 GLU A CA 1
ATOM 1494 C C . GLU A 1 94 ? -12.334 -6.074 -4.580 1.00 0.00 94 GLU A C 1
ATOM 1495 O O . GLU A 1 94 ? -13.249 -5.259 -4.700 1.00 0.00 94 GLU A O 1
ATOM 1507 N N . LEU A 1 95 ? -11.647 -6.230 -3.454 1.00 0.00 95 LEU A N 1
ATOM 1508 C CA . LEU A 1 95 ? -11.937 -5.434 -2.266 1.00 0.00 95 LEU A CA 1
ATOM 1509 C C . LEU A 1 95 ? -11.757 -3.946 -2.549 1.00 0.00 95 LEU A C 1
ATOM 1510 O O . LEU A 1 95 ? -12.520 -3.114 -2.058 1.00 0.00 95 LEU A O 1
ATOM 1526 N N . ILE A 1 96 ? -10.747 -3.620 -3.348 1.00 0.00 96 ILE A N 1
ATOM 1527 C CA . ILE A 1 96 ? -10.470 -2.232 -3.700 1.00 0.00 96 ILE A CA 1
ATOM 1528 C C . ILE A 1 96 ? -11.298 -1.796 -4.904 1.00 0.00 96 ILE A C 1
ATOM 1529 O O . ILE A 1 96 ? -11.464 -0.602 -5.155 1.00 0.00 96 ILE A O 1
ATOM 1545 N N . TRP A 1 97 ? -11.816 -2.769 -5.643 1.00 0.00 97 TRP A N 1
ATOM 1546 C CA . TRP A 1 97 ? -12.630 -2.484 -6.820 1.00 0.00 97 TRP A CA 1
ATOM 1547 C C . TRP A 1 97 ? -13.791 -1.562 -6.469 1.00 0.00 97 TRP A C 1
ATOM 1548 O O . TRP A 1 97 ? -14.082 -0.611 -7.194 1.00 0.00 97 TRP A O 1
ATOM 1569 N N . TYR A 1 98 ? -14.453 -1.849 -5.353 1.00 0.00 98 TYR A N 1
ATOM 1570 C CA . TYR A 1 98 ? -15.585 -1.046 -4.907 1.00 0.00 98 TYR A CA 1
ATOM 1571 C C . TYR A 1 98 ? -15.117 0.129 -4.054 1.00 0.00 98 TYR A C 1
ATOM 1572 O O . TYR A 1 98 ? -15.464 1.280 -4.318 1.00 0.00 98 TYR A O 1
ATOM 1590 N N . HIS A 1 99 ? -14.325 -0.170 -3.029 1.00 0.00 99 HIS A N 1
ATOM 1591 C CA . HIS A 1 99 ? -13.807 0.861 -2.136 1.00 0.00 99 HIS A CA 1
ATOM 1592 C C . HIS A 1 99 ? -13.523 2.149 -2.902 1.00 0.00 99 HIS A C 1
ATOM 1593 O O . HIS A 1 99 ? -13.918 3.234 -2.475 1.00 0.00 99 HIS A O 1
ATOM 1608 N N . GLN A 1 100 ? -12.835 2.021 -4.031 1.00 0.00 100 GLN A N 1
ATOM 1609 C CA . GLN A 1 100 ? -12.497 3.175 -4.855 1.00 0.00 100 GLN A CA 1
ATOM 1610 C C . GLN A 1 100 ? -13.716 4.066 -5.070 1.00 0.00 100 GLN A C 1
ATOM 1611 O O . GLN A 1 100 ? -13.638 5.288 -4.927 1.00 0.00 100 GLN A O 1
ATOM 1625 N N . HIS A 1 101 ? -14.840 3.448 -5.415 1.00 0.00 101 HIS A N 1
ATOM 1626 C CA . HIS A 1 101 ? -16.077 4.185 -5.651 1.00 0.00 101 HIS A CA 1
ATOM 1627 C C . HIS A 1 101 ? -16.716 4.609 -4.332 1.00 0.00 101 HIS A C 1
ATOM 1628 O O . HIS A 1 101 ? -17.286 5.694 -4.228 1.00 0.00 101 HIS A O 1
ATOM 1643 N N . ASN A 1 102 ? -16.617 3.745 -3.326 1.00 0.00 102 ASN A N 1
ATOM 1644 C CA . ASN A 1 102 ? -17.186 4.030 -2.015 1.00 0.00 102 ASN A CA 1
ATOM 1645 C C . ASN A 1 102 ? -16.459 3.250 -0.925 1.00 0.00 102 ASN A C 1
ATOM 1646 O O . ASN A 1 102 ? -16.616 2.035 -0.806 1.00 0.00 102 ASN A O 1
ATOM 1657 N N . ALA A 1 103 ? -15.661 3.957 -0.131 1.00 0.00 103 ALA A N 1
ATOM 1658 C CA . ALA A 1 103 ? -14.911 3.332 0.952 1.00 0.00 103 ALA A CA 1
ATOM 1659 C C . ALA A 1 103 ? -15.717 2.213 1.604 1.00 0.00 103 ALA A C 1
ATOM 1660 O O . ALA A 1 103 ? -15.421 1.033 1.419 1.00 0.00 103 ALA A O 1
ATOM 1667 N N . ALA A 1 104 ? -16.736 2.593 2.368 1.00 0.00 104 ALA A N 1
ATOM 1668 C CA . ALA A 1 104 ? -17.585 1.621 3.046 1.00 0.00 104 ALA A CA 1
ATOM 1669 C C . ALA A 1 104 ? -16.859 0.988 4.227 1.00 0.00 104 ALA A C 1
ATOM 1670 O O . ALA A 1 104 ? -16.998 -0.208 4.487 1.00 0.00 104 ALA A O 1
ATOM 1677 N N . GLY A 1 105 ? -16.080 1.796 4.942 1.00 0.00 105 GLY A N 1
ATOM 1678 C CA . GLY A 1 105 ? -15.343 1.296 6.086 1.00 0.00 105 GLY A CA 1
ATOM 1679 C C . GLY A 1 105 ? -14.553 2.382 6.788 1.00 0.00 105 GLY A C 1
ATOM 1680 O O . GLY A 1 105 ? -13.324 2.329 6.844 1.00 0.00 105 GLY A O 1
ATOM 1684 N N . LEU A 1 106 ? -15.258 3.373 7.322 1.00 0.00 106 LEU A N 1
ATOM 1685 C CA . LEU A 1 106 ? -14.614 4.480 8.021 1.00 0.00 106 LEU A CA 1
ATOM 1686 C C . LEU A 1 106 ? -13.265 4.811 7.392 1.00 0.00 106 LEU A C 1
ATOM 1687 O O . LEU A 1 106 ? -12.295 5.093 8.094 1.00 0.00 106 LEU A O 1
ATOM 1703 N N . MET A 1 107 ? -13.212 4.776 6.065 1.00 0.00 107 MET A N 1
ATOM 1704 C CA . MET A 1 107 ? -11.982 5.076 5.341 1.00 0.00 107 MET A CA 1
ATOM 1705 C C . MET A 1 107 ? -12.242 6.075 4.217 1.00 0.00 107 MET A C 1
ATOM 1706 O O . MET A 1 107 ? -13.335 6.120 3.653 1.00 0.00 107 MET A O 1
ATOM 1720 N N . THR A 1 108 ? -11.230 6.874 3.897 1.00 0.00 108 THR A N 1
ATOM 1721 C CA . THR A 1 108 ? -11.349 7.873 2.842 1.00 0.00 108 THR A CA 1
ATOM 1722 C C . THR A 1 108 ? -11.526 7.213 1.479 1.00 0.00 108 THR A C 1
ATOM 1723 O O . THR A 1 108 ? -10.950 6.160 1.208 1.00 0.00 108 THR A O 1
ATOM 1734 N N . ARG A 1 109 ? -12.327 7.841 0.623 1.00 0.00 109 ARG A N 1
ATOM 1735 C CA . ARG A 1 109 ? -12.580 7.315 -0.713 1.00 0.00 109 ARG A CA 1
ATOM 1736 C C . ARG A 1 109 ? -11.352 7.476 -1.603 1.00 0.00 109 ARG A C 1
ATOM 1737 O O . ARG A 1 109 ? -11.098 8.554 -2.140 1.00 0.00 109 ARG A O 1
ATOM 1758 N N . LEU A 1 110 ? -10.593 6.396 -1.755 1.00 0.00 110 LEU A N 1
ATOM 1759 C CA . LEU A 1 110 ? -9.389 6.417 -2.580 1.00 0.00 110 LEU A CA 1
ATOM 1760 C C . LEU A 1 110 ? -9.575 7.325 -3.791 1.00 0.00 110 LEU A C 1
ATOM 1761 O O . LEU A 1 110 ? -10.487 7.127 -4.593 1.00 0.00 110 LEU A O 1
ATOM 1777 N N . ARG A 1 111 ? -8.703 8.320 -3.917 1.00 0.00 111 ARG A N 1
ATOM 1778 C CA . ARG A 1 111 ? -8.770 9.258 -5.032 1.00 0.00 111 ARG A CA 1
ATOM 1779 C C . ARG A 1 111 ? -7.542 9.126 -5.928 1.00 0.00 111 ARG A C 1
ATOM 1780 O O . ARG A 1 111 ? -7.663 8.959 -7.142 1.00 0.00 111 ARG A O 1
ATOM 1801 N N . TYR A 1 112 ? -6.363 9.202 -5.323 1.00 0.00 112 TYR A N 1
ATOM 1802 C CA . TYR A 1 112 ? -5.113 9.093 -6.066 1.00 0.00 112 TYR A CA 1
ATOM 1803 C C . TYR A 1 112 ? -4.465 7.730 -5.848 1.00 0.00 112 TYR A C 1
ATOM 1804 O O . TYR A 1 112 ? -3.696 7.522 -4.909 1.00 0.00 112 TYR A O 1
ATOM 1822 N N . PRO A 1 113 ? -4.783 6.776 -6.736 1.00 0.00 113 PRO A N 1
ATOM 1823 C CA . PRO A 1 113 ? -4.242 5.415 -6.663 1.00 0.00 113 PRO A CA 1
ATOM 1824 C C . PRO A 1 113 ? -2.754 5.364 -6.993 1.00 0.00 113 PRO A C 1
ATOM 1825 O O . PRO A 1 113 ? -2.366 5.014 -8.107 1.00 0.00 113 PRO A O 1
ATOM 1836 N N . VAL A 1 114 ? -1.924 5.714 -6.015 1.00 0.00 114 VAL A N 1
ATOM 1837 C CA . VAL A 1 114 ? -0.477 5.707 -6.200 1.00 0.00 114 VAL A CA 1
ATOM 1838 C C . VAL A 1 114 ? -0.013 4.403 -6.840 1.00 0.00 114 VAL A C 1
ATOM 1839 O O . VAL A 1 114 ? -0.099 3.337 -6.234 1.00 0.00 114 VAL A O 1
ATOM 1852 N N . GLY A 1 115 ? 0.481 4.498 -8.071 1.00 0.00 115 GLY A N 1
ATOM 1853 C CA . GLY A 1 115 ? 0.954 3.319 -8.773 1.00 0.00 115 GLY A CA 1
ATOM 1854 C C . GLY A 1 115 ? 2.465 3.200 -8.755 1.00 0.00 115 GLY A C 1
ATOM 1855 O O . GLY A 1 115 ? 3.168 4.172 -8.479 1.00 0.00 115 GLY A O 1
ATOM 1859 N N . LEU A 1 116 ? 2.966 2.005 -9.049 1.00 0.00 116 LEU A N 1
ATOM 1860 C CA . LEU A 1 116 ? 4.403 1.760 -9.064 1.00 0.00 116 LEU A CA 1
ATOM 1861 C C . LEU A 1 116 ? 5.156 2.967 -9.617 1.00 0.00 116 LEU A C 1
ATOM 1862 O O . LEU A 1 116 ? 6.014 3.538 -8.945 1.00 0.00 116 LEU A O 1
ATOM 1878 N N . MET A 1 117 ? 4.825 3.351 -10.845 1.00 0.00 117 MET A N 1
ATOM 1879 C CA . MET A 1 117 ? 5.465 4.493 -11.487 1.00 0.00 117 MET A CA 1
ATOM 1880 C C . MET A 1 117 ? 5.002 5.802 -10.857 1.00 0.00 117 MET A C 1
ATOM 1881 O O . MET A 1 117 ? 4.028 6.407 -11.305 1.00 0.00 117 MET A O 1
ATOM 1895 N N . GLY A 1 118 ? 5.707 6.236 -9.816 1.00 0.00 118 GLY A N 1
ATOM 1896 C CA . GLY A 1 118 ? 5.352 7.471 -9.143 1.00 0.00 118 GLY A CA 1
ATOM 1897 C C . GLY A 1 118 ? 5.463 8.680 -10.050 1.00 0.00 118 GLY A C 1
ATOM 1898 O O . GLY A 1 118 ? 6.127 8.628 -11.085 1.00 0.00 118 GLY A O 1
ATOM 1902 N N . SER A 1 119 ? 4.810 9.771 -9.663 1.00 0.00 119 SER A N 1
ATOM 1903 C CA . SER A 1 119 ? 4.835 10.997 -10.452 1.00 0.00 119 SER A CA 1
ATOM 1904 C C . SER A 1 119 ? 6.243 11.583 -10.502 1.00 0.00 119 SER A C 1
ATOM 1905 O O . SER A 1 119 ? 6.892 11.578 -11.548 1.00 0.00 119 SER A O 1
ATOM 1913 N N . SER A 1 120 ? 6.708 12.088 -9.365 1.00 0.00 120 SER A N 1
ATOM 1914 C CA . SER A 1 120 ? 8.038 12.680 -9.278 1.00 0.00 120 SER A CA 1
ATOM 1915 C C . SER A 1 120 ? 8.381 13.037 -7.835 1.00 0.00 120 SER A C 1
ATOM 1916 O O . SER A 1 120 ? 7.510 13.412 -7.052 1.00 0.00 120 SER A O 1
ATOM 1924 N N . GLY A 1 121 ? 9.660 12.917 -7.491 1.00 0.00 121 GLY A N 1
ATOM 1925 C CA . GLY A 1 121 ? 10.097 13.230 -6.143 1.00 0.00 121 GLY A CA 1
ATOM 1926 C C . GLY A 1 121 ? 11.590 13.477 -6.060 1.00 0.00 121 GLY A C 1
ATOM 1927 O O . GLY A 1 121 ? 12.392 12.776 -6.678 1.00 0.00 121 GLY A O 1
ATOM 1931 N N . PRO A 1 122 ? 11.983 14.497 -5.284 1.00 0.00 122 PRO A N 1
ATOM 1932 C CA . PRO A 1 122 ? 13.392 14.859 -5.106 1.00 0.00 122 PRO A CA 1
ATOM 1933 C C . PRO A 1 122 ? 14.162 13.819 -4.297 1.00 0.00 122 PRO A C 1
ATOM 1934 O O . PRO A 1 122 ? 13.565 12.978 -3.625 1.00 0.00 122 PRO A O 1
ATOM 1945 N N . SER A 1 123 ? 15.487 13.884 -4.367 1.00 0.00 123 SER A N 1
ATOM 1946 C CA . SER A 1 123 ? 16.337 12.946 -3.643 1.00 0.00 123 SER A CA 1
ATOM 1947 C C . SER A 1 123 ? 16.973 13.613 -2.428 1.00 0.00 123 SER A C 1
ATOM 1948 O O . SER A 1 123 ? 17.297 14.800 -2.458 1.00 0.00 123 SER A O 1
ATOM 1956 N N . SER A 1 124 ? 17.147 12.842 -1.360 1.00 0.00 124 SER A N 1
ATOM 1957 C CA . SER A 1 124 ? 17.741 13.358 -0.132 1.00 0.00 124 SER A CA 1
ATOM 1958 C C . SER A 1 124 ? 19.041 14.100 -0.428 1.00 0.00 124 SER A C 1
ATOM 1959 O O . SER A 1 124 ? 19.585 14.008 -1.528 1.00 0.00 124 SER A O 1
ATOM 1967 N N . GLY A 1 125 ? 19.534 14.834 0.564 1.00 0.00 125 GLY A N 1
ATOM 1968 C CA . GLY A 1 125 ? 20.767 15.581 0.392 1.00 0.00 125 GLY A CA 1
ATOM 1969 C C . GLY A 1 125 ? 20.550 17.081 0.458 1.00 0.00 125 GLY A C 1
ATOM 1970 O O . GLY A 1 125 ? 21.476 17.858 0.231 1.00 0.00 125 GLY A O 1
ATOM 1974 N N . GLY A 1 1 ? -19.611 -23.728 -14.127 1.00 0.00 1 GLY A N 2
ATOM 1975 C CA . GLY A 1 1 ? -18.247 -24.218 -14.046 1.00 0.00 1 GLY A CA 2
ATOM 1976 C C . GLY A 1 1 ? -17.695 -24.165 -12.635 1.00 0.00 1 GLY A C 2
ATOM 1977 O O . GLY A 1 1 ? -17.932 -25.071 -11.835 1.00 0.00 1 GLY A O 2
ATOM 1981 N N . SER A 1 2 ? -16.956 -23.103 -12.329 1.00 0.00 2 SER A N 2
ATOM 1982 C CA . SER A 1 2 ? -16.365 -22.940 -11.007 1.00 0.00 2 SER A CA 2
ATOM 1983 C C . SER A 1 2 ? -15.230 -23.938 -10.791 1.00 0.00 2 SER A C 2
ATOM 1984 O O . SER A 1 2 ? -15.104 -24.528 -9.719 1.00 0.00 2 SER A O 2
ATOM 1992 N N . SER A 1 3 ? -14.407 -24.119 -11.819 1.00 0.00 3 SER A N 2
ATOM 1993 C CA . SER A 1 3 ? -13.286 -25.048 -11.745 1.00 0.00 3 SER A CA 2
ATOM 1994 C C . SER A 1 3 ? -12.395 -24.922 -12.977 1.00 0.00 3 SER A C 2
ATOM 1995 O O . SER A 1 3 ? -12.882 -24.772 -14.097 1.00 0.00 3 SER A O 2
ATOM 2003 N N . GLY A 1 4 ? -11.084 -24.984 -12.761 1.00 0.00 4 GLY A N 2
ATOM 2004 C CA . GLY A 1 4 ? -10.145 -24.875 -13.862 1.00 0.00 4 GLY A CA 2
ATOM 2005 C C . GLY A 1 4 ? -9.250 -26.093 -13.982 1.00 0.00 4 GLY A C 2
ATOM 2006 O O . GLY A 1 4 ? -8.247 -26.207 -13.278 1.00 0.00 4 GLY A O 2
ATOM 2010 N N . SER A 1 5 ? -9.614 -27.007 -14.876 1.00 0.00 5 SER A N 2
ATOM 2011 C CA . SER A 1 5 ? -8.840 -28.225 -15.083 1.00 0.00 5 SER A CA 2
ATOM 2012 C C . SER A 1 5 ? -7.354 -27.908 -15.222 1.00 0.00 5 SER A C 2
ATOM 2013 O O . SER A 1 5 ? -6.516 -28.491 -14.536 1.00 0.00 5 SER A O 2
ATOM 2021 N N . SER A 1 6 ? -7.036 -26.979 -16.118 1.00 0.00 6 SER A N 2
ATOM 2022 C CA . SER A 1 6 ? -5.652 -26.584 -16.353 1.00 0.00 6 SER A CA 2
ATOM 2023 C C . SER A 1 6 ? -5.126 -25.737 -15.199 1.00 0.00 6 SER A C 2
ATOM 2024 O O . SER A 1 6 ? -5.891 -25.274 -14.354 1.00 0.00 6 SER A O 2
ATOM 2032 N N . GLY A 1 7 ? -3.811 -25.536 -15.171 1.00 0.00 7 GLY A N 2
ATOM 2033 C CA . GLY A 1 7 ? -3.204 -24.744 -14.118 1.00 0.00 7 GLY A CA 2
ATOM 2034 C C . GLY A 1 7 ? -3.425 -23.256 -14.310 1.00 0.00 7 GLY A C 2
ATOM 2035 O O . GLY A 1 7 ? -3.569 -22.785 -15.436 1.00 0.00 7 GLY A O 2
ATOM 2039 N N . ASN A 1 8 ? -3.453 -22.517 -13.206 1.00 0.00 8 ASN A N 2
ATOM 2040 C CA . ASN A 1 8 ? -3.661 -21.074 -13.259 1.00 0.00 8 ASN A CA 2
ATOM 2041 C C . ASN A 1 8 ? -2.960 -20.380 -12.094 1.00 0.00 8 ASN A C 2
ATOM 2042 O O . ASN A 1 8 ? -2.863 -20.931 -10.996 1.00 0.00 8 ASN A O 2
ATOM 2053 N N . LYS A 1 9 ? -2.472 -19.169 -12.341 1.00 0.00 9 LYS A N 2
ATOM 2054 C CA . LYS A 1 9 ? -1.781 -18.399 -11.314 1.00 0.00 9 LYS A CA 2
ATOM 2055 C C . LYS A 1 9 ? -2.702 -18.122 -10.130 1.00 0.00 9 LYS A C 2
ATOM 2056 O O . LYS A 1 9 ? -3.846 -17.702 -10.307 1.00 0.00 9 LYS A O 2
ATOM 2075 N N . ILE A 1 10 ? -2.196 -18.356 -8.924 1.00 0.00 10 ILE A N 2
ATOM 2076 C CA . ILE A 1 10 ? -2.972 -18.129 -7.712 1.00 0.00 10 ILE A CA 2
ATOM 2077 C C . ILE A 1 10 ? -3.633 -16.755 -7.732 1.00 0.00 10 ILE A C 2
ATOM 2078 O O . ILE A 1 10 ? -4.857 -16.642 -7.804 1.00 0.00 10 ILE A O 2
ATOM 2094 N N . THR A 1 11 ? -2.813 -15.710 -7.670 1.00 0.00 11 THR A N 2
ATOM 2095 C CA . THR A 1 11 ? -3.317 -14.342 -7.683 1.00 0.00 11 THR A CA 2
ATOM 2096 C C . THR A 1 11 ? -2.271 -13.375 -8.228 1.00 0.00 11 THR A C 2
ATOM 2097 O O . THR A 1 11 ? -1.251 -13.124 -7.587 1.00 0.00 11 THR A O 2
ATOM 2108 N N . ASN A 1 12 ? -2.532 -12.837 -9.414 1.00 0.00 12 ASN A N 2
ATOM 2109 C CA . ASN A 1 12 ? -1.612 -11.897 -10.045 1.00 0.00 12 ASN A CA 2
ATOM 2110 C C . ASN A 1 12 ? -1.990 -10.457 -9.710 1.00 0.00 12 ASN A C 2
ATOM 2111 O O . ASN A 1 12 ? -3.008 -9.946 -10.179 1.00 0.00 12 ASN A O 2
ATOM 2122 N N . LEU A 1 13 ? -1.163 -9.809 -8.897 1.00 0.00 13 LEU A N 2
ATOM 2123 C CA . LEU A 1 13 ? -1.410 -8.428 -8.499 1.00 0.00 13 LEU A CA 2
ATOM 2124 C C . LEU A 1 13 ? -0.405 -7.485 -9.153 1.00 0.00 13 LEU A C 2
ATOM 2125 O O . LEU A 1 13 ? -0.733 -6.347 -9.487 1.00 0.00 13 LEU A O 2
ATOM 2141 N N . GLU A 1 14 ? 0.820 -7.968 -9.334 1.00 0.00 14 GLU A N 2
ATOM 2142 C CA . GLU A 1 14 ? 1.873 -7.168 -9.949 1.00 0.00 14 GLU A CA 2
ATOM 2143 C C . GLU A 1 14 ? 1.366 -6.486 -11.218 1.00 0.00 14 GLU A C 2
ATOM 2144 O O . GLU A 1 14 ? 1.760 -5.362 -11.530 1.00 0.00 14 GLU A O 2
ATOM 2156 N N . ILE A 1 15 ? 0.492 -7.174 -11.943 1.00 0.00 15 ILE A N 2
ATOM 2157 C CA . ILE A 1 15 ? -0.069 -6.636 -13.176 1.00 0.00 15 ILE A CA 2
ATOM 2158 C C . ILE A 1 15 ? -0.636 -5.238 -12.957 1.00 0.00 15 ILE A C 2
ATOM 2159 O O . ILE A 1 15 ? -0.574 -4.385 -13.844 1.00 0.00 15 ILE A O 2
ATOM 2175 N N . TYR A 1 16 ? -1.185 -5.006 -11.770 1.00 0.00 16 TYR A N 2
ATOM 2176 C CA . TYR A 1 16 ? -1.764 -3.711 -11.433 1.00 0.00 16 TYR A CA 2
ATOM 2177 C C . TYR A 1 16 ? -0.672 -2.676 -11.179 1.00 0.00 16 TYR A C 2
ATOM 2178 O O . TYR A 1 16 ? 0.514 -2.953 -11.358 1.00 0.00 16 TYR A O 2
ATOM 2196 N N . GLU A 1 17 ? -1.083 -1.483 -10.761 1.00 0.00 17 GLU A N 2
ATOM 2197 C CA . GLU A 1 17 ? -0.139 -0.406 -10.481 1.00 0.00 17 GLU A CA 2
ATOM 2198 C C . GLU A 1 17 ? -0.222 0.024 -9.019 1.00 0.00 17 GLU A C 2
ATOM 2199 O O . GLU A 1 17 ? 0.783 0.396 -8.413 1.00 0.00 17 GLU A O 2
ATOM 2211 N N . TRP A 1 18 ? -1.425 -0.030 -8.460 1.00 0.00 18 TRP A N 2
ATOM 2212 C CA . TRP A 1 18 ? -1.640 0.354 -7.070 1.00 0.00 18 TRP A CA 2
ATOM 2213 C C . TRP A 1 18 ? -1.096 -0.708 -6.122 1.00 0.00 18 TRP A C 2
ATOM 2214 O O . TRP A 1 18 ? -1.235 -0.596 -4.904 1.00 0.00 18 TRP A O 2
ATOM 2235 N N . TYR A 1 19 ? -0.475 -1.738 -6.686 1.00 0.00 19 TYR A N 2
ATOM 2236 C CA . TYR A 1 19 ? 0.088 -2.821 -5.890 1.00 0.00 19 TYR A CA 2
ATOM 2237 C C . TYR A 1 19 ? 1.611 -2.742 -5.862 1.00 0.00 19 TYR A C 2
ATOM 2238 O O . TYR A 1 19 ? 2.291 -3.348 -6.691 1.00 0.00 19 TYR A O 2
ATOM 2256 N N . HIS A 1 20 ? 2.141 -1.990 -4.902 1.00 0.00 20 HIS A N 2
ATOM 2257 C CA . HIS A 1 20 ? 3.584 -1.832 -4.763 1.00 0.00 20 HIS A CA 2
ATOM 2258 C C . HIS A 1 20 ? 4.177 -2.959 -3.924 1.00 0.00 20 HIS A C 2
ATOM 2259 O O . HIS A 1 20 ? 4.181 -2.894 -2.694 1.00 0.00 20 HIS A O 2
ATOM 2274 N N . ARG A 1 21 ? 4.675 -3.992 -4.595 1.00 0.00 21 ARG A N 2
ATOM 2275 C CA . ARG A 1 21 ? 5.268 -5.134 -3.910 1.00 0.00 21 ARG A CA 2
ATOM 2276 C C . ARG A 1 21 ? 6.765 -4.924 -3.701 1.00 0.00 21 ARG A C 2
ATOM 2277 O O . ARG A 1 21 ? 7.297 -5.207 -2.628 1.00 0.00 21 ARG A O 2
ATOM 2298 N N . ASN A 1 22 ? 7.438 -4.429 -4.734 1.00 0.00 22 ASN A N 2
ATOM 2299 C CA . ASN A 1 22 ? 8.875 -4.183 -4.662 1.00 0.00 22 ASN A CA 2
ATOM 2300 C C . ASN A 1 22 ? 9.172 -2.927 -3.849 1.00 0.00 22 ASN A C 2
ATOM 2301 O O . ASN A 1 22 ? 9.856 -2.017 -4.319 1.00 0.00 22 ASN A O 2
ATOM 2312 N N . ILE A 1 23 ? 8.654 -2.885 -2.626 1.00 0.00 23 ILE A N 2
ATOM 2313 C CA . ILE A 1 23 ? 8.865 -1.742 -1.746 1.00 0.00 23 ILE A CA 2
ATOM 2314 C C . ILE A 1 23 ? 8.886 -2.171 -0.283 1.00 0.00 23 ILE A C 2
ATOM 2315 O O . ILE A 1 23 ? 8.596 -3.323 0.043 1.00 0.00 23 ILE A O 2
ATOM 2331 N N . THR A 1 24 ? 9.230 -1.235 0.598 1.00 0.00 24 THR A N 2
ATOM 2332 C CA . THR A 1 24 ? 9.288 -1.516 2.027 1.00 0.00 24 THR A CA 2
ATOM 2333 C C . THR A 1 24 ? 8.507 -0.477 2.823 1.00 0.00 24 THR A C 2
ATOM 2334 O O . THR A 1 24 ? 8.157 0.583 2.303 1.00 0.00 24 THR A O 2
ATOM 2345 N N . ARG A 1 25 ? 8.236 -0.788 4.086 1.00 0.00 25 ARG A N 2
ATOM 2346 C CA . ARG A 1 25 ? 7.495 0.120 4.954 1.00 0.00 25 ARG A CA 2
ATOM 2347 C C . ARG A 1 25 ? 7.877 1.571 4.677 1.00 0.00 25 ARG A C 2
ATOM 2348 O O . ARG A 1 25 ? 7.013 2.424 4.483 1.00 0.00 25 ARG A O 2
ATOM 2369 N N . ASN A 1 26 ? 9.179 1.842 4.660 1.00 0.00 26 ASN A N 2
ATOM 2370 C CA . ASN A 1 26 ? 9.675 3.190 4.408 1.00 0.00 26 ASN A CA 2
ATOM 2371 C C . ASN A 1 26 ? 9.134 3.731 3.088 1.00 0.00 26 ASN A C 2
ATOM 2372 O O . ASN A 1 26 ? 8.537 4.806 3.046 1.00 0.00 26 ASN A O 2
ATOM 2383 N N . GLN A 1 27 ? 9.347 2.977 2.014 1.00 0.00 27 GLN A N 2
ATOM 2384 C CA . GLN A 1 27 ? 8.879 3.381 0.693 1.00 0.00 27 GLN A CA 2
ATOM 2385 C C . GLN A 1 27 ? 7.395 3.730 0.723 1.00 0.00 27 GLN A C 2
ATOM 2386 O O . GLN A 1 27 ? 7.001 4.837 0.360 1.00 0.00 27 GLN A O 2
ATOM 2400 N N . ALA A 1 28 ? 6.578 2.776 1.159 1.00 0.00 28 ALA A N 2
ATOM 2401 C CA . ALA A 1 28 ? 5.137 2.984 1.239 1.00 0.00 28 ALA A CA 2
ATOM 2402 C C . ALA A 1 28 ? 4.810 4.365 1.797 1.00 0.00 28 ALA A C 2
ATOM 2403 O O . ALA A 1 28 ? 4.233 5.203 1.107 1.00 0.00 28 ALA A O 2
ATOM 2410 N N . GLU A 1 29 ? 5.185 4.593 3.052 1.00 0.00 29 GLU A N 2
ATOM 2411 C CA . GLU A 1 29 ? 4.931 5.873 3.704 1.00 0.00 29 GLU A CA 2
ATOM 2412 C C . GLU A 1 29 ? 5.540 7.021 2.905 1.00 0.00 29 GLU A C 2
ATOM 2413 O O . GLU A 1 29 ? 4.838 7.936 2.476 1.00 0.00 29 GLU A O 2
ATOM 2425 N N . HIS A 1 30 ? 6.855 6.966 2.711 1.00 0.00 30 HIS A N 2
ATOM 2426 C CA . HIS A 1 30 ? 7.561 8.001 1.965 1.00 0.00 30 HIS A CA 2
ATOM 2427 C C . HIS A 1 30 ? 6.786 8.390 0.709 1.00 0.00 30 HIS A C 2
ATOM 2428 O O . HIS A 1 30 ? 6.306 9.517 0.588 1.00 0.00 30 HIS A O 2
ATOM 2443 N N . LEU A 1 31 ? 6.668 7.450 -0.223 1.00 0.00 31 LEU A N 2
ATOM 2444 C CA . LEU A 1 31 ? 5.953 7.694 -1.470 1.00 0.00 31 LEU A CA 2
ATOM 2445 C C . LEU A 1 31 ? 4.772 8.632 -1.245 1.00 0.00 31 LEU A C 2
ATOM 2446 O O . LEU A 1 31 ? 4.651 9.665 -1.904 1.00 0.00 31 LEU A O 2
ATOM 2462 N N . LEU A 1 32 ? 3.902 8.266 -0.309 1.00 0.00 32 LEU A N 2
ATOM 2463 C CA . LEU A 1 32 ? 2.730 9.075 0.006 1.00 0.00 32 LEU A CA 2
ATOM 2464 C C . LEU A 1 32 ? 3.141 10.445 0.536 1.00 0.00 32 LEU A C 2
ATOM 2465 O O . LEU A 1 32 ? 2.631 11.474 0.090 1.00 0.00 32 LEU A O 2
ATOM 2481 N N . ARG A 1 33 ? 4.068 10.452 1.489 1.00 0.00 33 ARG A N 2
ATOM 2482 C CA . ARG A 1 33 ? 4.549 11.696 2.079 1.00 0.00 33 ARG A CA 2
ATOM 2483 C C . ARG A 1 33 ? 4.888 12.715 0.996 1.00 0.00 33 ARG A C 2
ATOM 2484 O O . ARG A 1 33 ? 4.462 13.868 1.061 1.00 0.00 33 ARG A O 2
ATOM 2505 N N . GLN A 1 34 ? 5.659 12.283 0.003 1.00 0.00 34 GLN A N 2
ATOM 2506 C CA . GLN A 1 34 ? 6.057 13.158 -1.093 1.00 0.00 34 GLN A CA 2
ATOM 2507 C C . GLN A 1 34 ? 4.835 13.751 -1.787 1.00 0.00 34 GLN A C 2
ATOM 2508 O O . GLN A 1 34 ? 4.784 14.951 -2.054 1.00 0.00 34 GLN A O 2
ATOM 2522 N N . GLU A 1 35 ? 3.856 12.901 -2.076 1.00 0.00 35 GLU A N 2
ATOM 2523 C CA . GLU A 1 35 ? 2.634 13.341 -2.741 1.00 0.00 35 GLU A CA 2
ATOM 2524 C C . GLU A 1 35 ? 1.880 14.350 -1.880 1.00 0.00 35 GLU A C 2
ATOM 2525 O O . GLU A 1 35 ? 1.445 15.394 -2.366 1.00 0.00 35 GLU A O 2
ATOM 2537 N N . SER A 1 36 ? 1.728 14.030 -0.599 1.00 0.00 36 SER A N 2
ATOM 2538 C CA . SER A 1 36 ? 1.022 14.905 0.329 1.00 0.00 36 SER A CA 2
ATOM 2539 C C . SER A 1 36 ? -0.349 15.288 -0.220 1.00 0.00 36 SER A C 2
ATOM 2540 O O . SER A 1 36 ? -0.697 16.467 -0.287 1.00 0.00 36 SER A O 2
ATOM 2548 N N . LYS A 1 37 ? -1.123 14.282 -0.613 1.00 0.00 37 LYS A N 2
ATOM 2549 C CA . LYS A 1 37 ? -2.457 14.510 -1.157 1.00 0.00 37 LYS A CA 2
ATOM 2550 C C . LYS A 1 37 ? -3.415 13.404 -0.728 1.00 0.00 37 LYS A C 2
ATOM 2551 O O . LYS A 1 37 ? -3.246 12.244 -1.102 1.00 0.00 37 LYS A O 2
ATOM 2570 N N . GLU A 1 38 ? -4.423 13.771 0.058 1.00 0.00 38 GLU A N 2
ATOM 2571 C CA . GLU A 1 38 ? -5.408 12.809 0.537 1.00 0.00 38 GLU A CA 2
ATOM 2572 C C . GLU A 1 38 ? -5.762 11.803 -0.555 1.00 0.00 38 GLU A C 2
ATOM 2573 O O . GLU A 1 38 ? -5.710 12.118 -1.743 1.00 0.00 38 GLU A O 2
ATOM 2585 N N . GLY A 1 39 ? -6.121 10.592 -0.143 1.00 0.00 39 GLY A N 2
ATOM 2586 C CA . GLY A 1 39 ? -6.477 9.557 -1.098 1.00 0.00 39 GLY A CA 2
ATOM 2587 C C . GLY A 1 39 ? -5.338 8.592 -1.358 1.00 0.00 39 GLY A C 2
ATOM 2588 O O . GLY A 1 39 ? -5.541 7.379 -1.399 1.00 0.00 39 GLY A O 2
ATOM 2592 N N . ALA A 1 40 ? -4.137 9.131 -1.537 1.00 0.00 40 ALA A N 2
ATOM 2593 C CA . ALA A 1 40 ? -2.961 8.309 -1.794 1.00 0.00 40 ALA A CA 2
ATOM 2594 C C . ALA A 1 40 ? -3.053 6.975 -1.061 1.00 0.00 40 ALA A C 2
ATOM 2595 O O . ALA A 1 40 ? -2.866 6.909 0.155 1.00 0.00 40 ALA A O 2
ATOM 2602 N N . PHE A 1 41 ? -3.342 5.913 -1.807 1.00 0.00 41 PHE A N 2
ATOM 2603 C CA . PHE A 1 41 ? -3.460 4.581 -1.226 1.00 0.00 41 PHE A CA 2
ATOM 2604 C C . PHE A 1 41 ? -2.696 3.555 -2.058 1.00 0.00 41 PHE A C 2
ATOM 2605 O O . PHE A 1 41 ? -2.827 3.510 -3.282 1.00 0.00 41 PHE A O 2
ATOM 2622 N N . ILE A 1 42 ? -1.896 2.734 -1.385 1.00 0.00 42 ILE A N 2
ATOM 2623 C CA . ILE A 1 42 ? -1.111 1.709 -2.062 1.00 0.00 42 ILE A CA 2
ATOM 2624 C C . ILE A 1 42 ? -1.161 0.388 -1.303 1.00 0.00 42 ILE A C 2
ATOM 2625 O O . ILE A 1 42 ? -1.223 0.369 -0.073 1.00 0.00 42 ILE A O 2
ATOM 2641 N N . VAL A 1 43 ? -1.131 -0.716 -2.042 1.00 0.00 43 VAL A N 2
ATOM 2642 C CA . VAL A 1 43 ? -1.170 -2.043 -1.439 1.00 0.00 43 VAL A CA 2
ATOM 2643 C C . VAL A 1 43 ? 0.218 -2.671 -1.404 1.00 0.00 43 VAL A C 2
ATOM 2644 O O . VAL A 1 43 ? 0.688 -3.218 -2.402 1.00 0.00 43 VAL A O 2
ATOM 2657 N N . ARG A 1 44 ? 0.870 -2.589 -0.250 1.00 0.00 44 ARG A N 2
ATOM 2658 C CA . ARG A 1 44 ? 2.206 -3.150 -0.084 1.00 0.00 44 ARG A CA 2
ATOM 2659 C C . ARG A 1 44 ? 2.135 -4.584 0.432 1.00 0.00 44 ARG A C 2
ATOM 2660 O O . ARG A 1 44 ? 1.095 -5.027 0.919 1.00 0.00 44 ARG A O 2
ATOM 2681 N N . ASP A 1 45 ? 3.245 -5.303 0.320 1.00 0.00 45 ASP A N 2
ATOM 2682 C CA . ASP A 1 45 ? 3.309 -6.688 0.775 1.00 0.00 45 ASP A CA 2
ATOM 2683 C C . ASP A 1 45 ? 3.798 -6.762 2.218 1.00 0.00 45 ASP A C 2
ATOM 2684 O O . ASP A 1 45 ? 4.735 -6.063 2.604 1.00 0.00 45 ASP A O 2
ATOM 2693 N N . SER A 1 46 ? 3.158 -7.616 3.011 1.00 0.00 46 SER A N 2
ATOM 2694 C CA . SER A 1 46 ? 3.525 -7.779 4.413 1.00 0.00 46 SER A CA 2
ATOM 2695 C C . SER A 1 46 ? 4.785 -8.630 4.549 1.00 0.00 46 SER A C 2
ATOM 2696 O O . SER A 1 46 ? 4.928 -9.657 3.886 1.00 0.00 46 SER A O 2
ATOM 2704 N N . ARG A 1 47 ? 5.694 -8.195 5.414 1.00 0.00 47 ARG A N 2
ATOM 2705 C CA . ARG A 1 47 ? 6.942 -8.914 5.637 1.00 0.00 47 ARG A CA 2
ATOM 2706 C C . ARG A 1 47 ? 6.750 -10.035 6.654 1.00 0.00 47 ARG A C 2
ATOM 2707 O O . ARG A 1 47 ? 7.199 -11.162 6.445 1.00 0.00 47 ARG A O 2
ATOM 2728 N N . HIS A 1 48 ? 6.078 -9.717 7.757 1.00 0.00 48 HIS A N 2
ATOM 2729 C CA . HIS A 1 48 ? 5.826 -10.698 8.807 1.00 0.00 48 HIS A CA 2
ATOM 2730 C C . HIS A 1 48 ? 5.233 -11.977 8.224 1.00 0.00 48 HIS A C 2
ATOM 2731 O O . HIS A 1 48 ? 5.484 -13.074 8.725 1.00 0.00 48 HIS A O 2
ATOM 2746 N N . LEU A 1 49 ? 4.445 -11.829 7.165 1.00 0.00 49 LEU A N 2
ATOM 2747 C CA . LEU A 1 49 ? 3.815 -12.973 6.514 1.00 0.00 49 LEU A CA 2
ATOM 2748 C C . LEU A 1 49 ? 3.327 -12.604 5.116 1.00 0.00 49 LEU A C 2
ATOM 2749 O O . LEU A 1 49 ? 3.332 -11.435 4.735 1.00 0.00 49 LEU A O 2
ATOM 2765 N N . GLY A 1 50 ? 2.902 -13.611 4.359 1.00 0.00 50 GLY A N 2
ATOM 2766 C CA . GLY A 1 50 ? 2.413 -13.370 3.013 1.00 0.00 50 GLY A CA 2
ATOM 2767 C C . GLY A 1 50 ? 1.052 -12.704 3.001 1.00 0.00 50 GLY A C 2
ATOM 2768 O O . GLY A 1 50 ? 0.155 -13.123 2.270 1.00 0.00 50 GLY A O 2
ATOM 2772 N N . SER A 1 51 ? 0.896 -11.664 3.814 1.00 0.00 51 SER A N 2
ATOM 2773 C CA . SER A 1 51 ? -0.368 -10.942 3.898 1.00 0.00 51 SER A CA 2
ATOM 2774 C C . SER A 1 51 ? -0.338 -9.692 3.025 1.00 0.00 51 SER A C 2
ATOM 2775 O O . SER A 1 51 ? 0.642 -9.431 2.326 1.00 0.00 51 SER A O 2
ATOM 2783 N N . TYR A 1 52 ? -1.418 -8.919 3.071 1.00 0.00 52 TYR A N 2
ATOM 2784 C CA . TYR A 1 52 ? -1.517 -7.697 2.284 1.00 0.00 52 TYR A CA 2
ATOM 2785 C C . TYR A 1 52 ? -1.967 -6.525 3.151 1.00 0.00 52 TYR A C 2
ATOM 2786 O O . TYR A 1 52 ? -2.945 -6.625 3.894 1.00 0.00 52 TYR A O 2
ATOM 2804 N N . THR A 1 53 ? -1.246 -5.412 3.050 1.00 0.00 53 THR A N 2
ATOM 2805 C CA . THR A 1 53 ? -1.569 -4.220 3.824 1.00 0.00 53 THR A CA 2
ATOM 2806 C C . THR A 1 53 ? -1.591 -2.979 2.940 1.00 0.00 53 THR A C 2
ATOM 2807 O O . THR A 1 53 ? -0.728 -2.805 2.078 1.00 0.00 53 THR A O 2
ATOM 2818 N N . ILE A 1 54 ? -2.579 -2.119 3.159 1.00 0.00 54 ILE A N 2
ATOM 2819 C CA . ILE A 1 54 ? -2.711 -0.893 2.382 1.00 0.00 54 ILE A CA 2
ATOM 2820 C C . ILE A 1 54 ? -2.232 0.317 3.178 1.00 0.00 54 ILE A C 2
ATOM 2821 O O . ILE A 1 54 ? -2.420 0.386 4.394 1.00 0.00 54 ILE A O 2
ATOM 2837 N N . SER A 1 55 ? -1.615 1.268 2.485 1.00 0.00 55 SER A N 2
ATOM 2838 C CA . SER A 1 55 ? -1.108 2.476 3.129 1.00 0.00 55 SER A CA 2
ATOM 2839 C C . SER A 1 55 ? -1.773 3.720 2.549 1.00 0.00 55 SER A C 2
ATOM 2840 O O . SER A 1 55 ? -1.396 4.199 1.479 1.00 0.00 55 SER A O 2
ATOM 2848 N N . VAL A 1 56 ? -2.766 4.240 3.264 1.00 0.00 56 VAL A N 2
ATOM 2849 C CA . VAL A 1 56 ? -3.485 5.429 2.822 1.00 0.00 56 VAL A CA 2
ATOM 2850 C C . VAL A 1 56 ? -2.889 6.691 3.437 1.00 0.00 56 VAL A C 2
ATOM 2851 O O . VAL A 1 56 ? -2.349 6.660 4.542 1.00 0.00 56 VAL A O 2
ATOM 2864 N N . PHE A 1 57 ? -2.991 7.801 2.713 1.00 0.00 57 PHE A N 2
ATOM 2865 C CA . PHE A 1 57 ? -2.463 9.074 3.188 1.00 0.00 57 PHE A CA 2
ATOM 2866 C C . PHE A 1 57 ? -3.582 9.959 3.730 1.00 0.00 57 PHE A C 2
ATOM 2867 O O . PHE A 1 57 ? -4.494 10.343 2.998 1.00 0.00 57 PHE A O 2
ATOM 2884 N N . MET A 1 58 ? -3.503 10.280 5.017 1.00 0.00 58 MET A N 2
ATOM 2885 C CA . MET A 1 58 ? -4.509 11.120 5.658 1.00 0.00 58 MET A CA 2
ATOM 2886 C C . MET A 1 58 ? -4.274 12.592 5.331 1.00 0.00 58 MET A C 2
ATOM 2887 O O . MET A 1 58 ? -5.186 13.293 4.896 1.00 0.00 58 MET A O 2
ATOM 2901 N N . GLY A 1 59 ? -3.045 13.053 5.544 1.00 0.00 59 GLY A N 2
ATOM 2902 C CA . GLY A 1 59 ? -2.715 14.439 5.267 1.00 0.00 59 GLY A CA 2
ATOM 2903 C C . GLY A 1 59 ? -2.298 15.196 6.513 1.00 0.00 59 GLY A C 2
ATOM 2904 O O . GLY A 1 59 ? -2.927 15.069 7.562 1.00 0.00 59 GLY A O 2
ATOM 2908 N N . ALA A 1 60 ? -1.234 15.983 6.396 1.00 0.00 60 ALA A N 2
ATOM 2909 C CA . ALA A 1 60 ? -0.734 16.763 7.522 1.00 0.00 60 ALA A CA 2
ATOM 2910 C C . ALA A 1 60 ? -1.650 17.944 7.820 1.00 0.00 60 ALA A C 2
ATOM 2911 O O . ALA A 1 60 ? -1.299 19.095 7.560 1.00 0.00 60 ALA A O 2
ATOM 2918 N N . ARG A 1 61 ? -2.825 17.653 8.368 1.00 0.00 61 ARG A N 2
ATOM 2919 C CA . ARG A 1 61 ? -3.793 18.691 8.699 1.00 0.00 61 ARG A CA 2
ATOM 2920 C C . ARG A 1 61 ? -3.707 19.063 10.177 1.00 0.00 61 ARG A C 2
ATOM 2921 O O . ARG A 1 61 ? -4.725 19.277 10.834 1.00 0.00 61 ARG A O 2
ATOM 2942 N N . ARG A 1 62 ? -2.484 19.136 10.693 1.00 0.00 62 ARG A N 2
ATOM 2943 C CA . ARG A 1 62 ? -2.265 19.479 12.093 1.00 0.00 62 ARG A CA 2
ATOM 2944 C C . ARG A 1 62 ? -0.775 19.621 12.391 1.00 0.00 62 ARG A C 2
ATOM 2945 O O . ARG A 1 62 ? 0.065 19.068 11.682 1.00 0.00 62 ARG A O 2
ATOM 2966 N N . SER A 1 63 ? -0.456 20.366 13.445 1.00 0.00 63 SER A N 2
ATOM 2967 C CA . SER A 1 63 ? 0.933 20.585 13.834 1.00 0.00 63 SER A CA 2
ATOM 2968 C C . SER A 1 63 ? 1.796 19.382 13.466 1.00 0.00 63 SER A C 2
ATOM 2969 O O . SER A 1 63 ? 2.939 19.531 13.034 1.00 0.00 63 SER A O 2
ATOM 2977 N N . THR A 1 64 ? 1.239 18.187 13.640 1.00 0.00 64 THR A N 2
ATOM 2978 C CA . THR A 1 64 ? 1.957 16.957 13.328 1.00 0.00 64 THR A CA 2
ATOM 2979 C C . THR A 1 64 ? 2.151 16.801 11.824 1.00 0.00 64 THR A C 2
ATOM 2980 O O . THR A 1 64 ? 1.247 17.085 11.039 1.00 0.00 64 THR A O 2
ATOM 2991 N N . GLU A 1 65 ? 3.337 16.345 11.429 1.00 0.00 65 GLU A N 2
ATOM 2992 C CA . GLU A 1 65 ? 3.648 16.151 10.018 1.00 0.00 65 GLU A CA 2
ATOM 2993 C C . GLU A 1 65 ? 2.587 15.289 9.341 1.00 0.00 65 GLU A C 2
ATOM 2994 O O . GLU A 1 65 ? 1.580 14.931 9.950 1.00 0.00 65 GLU A O 2
ATOM 3006 N N . ALA A 1 66 ? 2.822 14.959 8.074 1.00 0.00 66 ALA A N 2
ATOM 3007 C CA . ALA A 1 66 ? 1.889 14.137 7.314 1.00 0.00 66 ALA A CA 2
ATOM 3008 C C . ALA A 1 66 ? 1.354 12.987 8.161 1.00 0.00 66 ALA A C 2
ATOM 3009 O O . ALA A 1 66 ? 1.910 12.664 9.209 1.00 0.00 66 ALA A O 2
ATOM 3016 N N . ALA A 1 67 ? 0.269 12.373 7.699 1.00 0.00 67 ALA A N 2
ATOM 3017 C CA . ALA A 1 67 ? -0.341 11.259 8.413 1.00 0.00 67 ALA A CA 2
ATOM 3018 C C . ALA A 1 67 ? -0.591 10.080 7.480 1.00 0.00 67 ALA A C 2
ATOM 3019 O O . ALA A 1 67 ? -1.198 10.232 6.420 1.00 0.00 67 ALA A O 2
ATOM 3026 N N . ILE A 1 68 ? -0.119 8.904 7.880 1.00 0.00 68 ILE A N 2
ATOM 3027 C CA . ILE A 1 68 ? -0.292 7.698 7.079 1.00 0.00 68 ILE A CA 2
ATOM 3028 C C . ILE A 1 68 ? -0.765 6.530 7.938 1.00 0.00 68 ILE A C 2
ATOM 3029 O O . ILE A 1 68 ? -0.159 6.212 8.962 1.00 0.00 68 ILE A O 2
ATOM 3045 N N . LYS A 1 69 ? -1.851 5.895 7.515 1.00 0.00 69 LYS A N 2
ATOM 3046 C CA . LYS A 1 69 ? -2.407 4.759 8.242 1.00 0.00 69 LYS A CA 2
ATOM 3047 C C . LYS A 1 69 ? -2.045 3.445 7.557 1.00 0.00 69 LYS A C 2
ATOM 3048 O O . LYS A 1 69 ? -1.724 3.421 6.369 1.00 0.00 69 LYS A O 2
ATOM 3067 N N . HIS A 1 70 ? -2.101 2.354 8.314 1.00 0.00 70 HIS A N 2
ATOM 3068 C CA . HIS A 1 70 ? -1.782 1.035 7.779 1.00 0.00 70 HIS A CA 2
ATOM 3069 C C . HIS A 1 70 ? -2.942 0.066 7.991 1.00 0.00 70 HIS A C 2
ATOM 3070 O O . HIS A 1 70 ? -3.171 -0.409 9.103 1.00 0.00 70 HIS A O 2
ATOM 3084 N N . TYR A 1 71 ? -3.671 -0.220 6.918 1.00 0.00 71 TYR A N 2
ATOM 3085 C CA . TYR A 1 71 ? -4.809 -1.128 6.987 1.00 0.00 71 TYR A CA 2
ATOM 3086 C C . TYR A 1 71 ? -4.425 -2.521 6.498 1.00 0.00 71 TYR A C 2
ATOM 3087 O O . TYR A 1 71 ? -4.216 -2.735 5.304 1.00 0.00 71 TYR A O 2
ATOM 3105 N N . GLN A 1 72 ? -4.333 -3.465 7.430 1.00 0.00 72 GLN A N 2
ATOM 3106 C CA . GLN A 1 72 ? -3.975 -4.838 7.094 1.00 0.00 72 GLN A CA 2
ATOM 3107 C C . GLN A 1 72 ? -5.204 -5.633 6.667 1.00 0.00 72 GLN A C 2
ATOM 3108 O O . GLN A 1 72 ? -6.196 -5.697 7.394 1.00 0.00 72 GLN A O 2
ATOM 3122 N N . ILE A 1 73 ? -5.131 -6.237 5.486 1.00 0.00 73 ILE A N 2
ATOM 3123 C CA . ILE A 1 73 ? -6.238 -7.029 4.964 1.00 0.00 73 ILE A CA 2
ATOM 3124 C C . ILE A 1 73 ? -6.233 -8.436 5.552 1.00 0.00 73 ILE A C 2
ATOM 3125 O O . ILE A 1 73 ? -5.336 -9.233 5.276 1.00 0.00 73 ILE A O 2
ATOM 3141 N N . LYS A 1 74 ? -7.242 -8.735 6.363 1.00 0.00 74 LYS A N 2
ATOM 3142 C CA . LYS A 1 74 ? -7.357 -10.047 6.989 1.00 0.00 74 LYS A CA 2
ATOM 3143 C C . LYS A 1 74 ? -8.313 -10.941 6.206 1.00 0.00 74 LYS A C 2
ATOM 3144 O O . LYS A 1 74 ? -8.881 -10.526 5.195 1.00 0.00 74 LYS A O 2
ATOM 3163 N N . LYS A 1 75 ? -8.486 -12.171 6.678 1.00 0.00 75 LYS A N 2
ATOM 3164 C CA . LYS A 1 75 ? -9.375 -13.124 6.024 1.00 0.00 75 LYS A CA 2
ATOM 3165 C C . LYS A 1 75 ? -10.390 -13.690 7.014 1.00 0.00 75 LYS A C 2
ATOM 3166 O O . LYS A 1 75 ? -10.057 -13.969 8.165 1.00 0.00 75 LYS A O 2
ATOM 3185 N N . ASN A 1 76 ? -11.625 -13.858 6.556 1.00 0.00 76 ASN A N 2
ATOM 3186 C CA . ASN A 1 76 ? -12.687 -14.392 7.401 1.00 0.00 76 ASN A CA 2
ATOM 3187 C C . ASN A 1 76 ? -12.731 -15.915 7.323 1.00 0.00 76 ASN A C 2
ATOM 3188 O O . ASN A 1 76 ? -11.882 -16.538 6.686 1.00 0.00 76 ASN A O 2
ATOM 3199 N N . ASP A 1 77 ? -13.726 -16.507 7.975 1.00 0.00 77 ASP A N 2
ATOM 3200 C CA . ASP A 1 77 ? -13.882 -17.956 7.979 1.00 0.00 77 ASP A CA 2
ATOM 3201 C C . ASP A 1 77 ? -14.256 -18.466 6.590 1.00 0.00 77 ASP A C 2
ATOM 3202 O O . ASP A 1 77 ? -13.916 -19.590 6.218 1.00 0.00 77 ASP A O 2
ATOM 3211 N N . SER A 1 78 ? -14.959 -17.634 5.829 1.00 0.00 78 SER A N 2
ATOM 3212 C CA . SER A 1 78 ? -15.384 -18.002 4.483 1.00 0.00 78 SER A CA 2
ATOM 3213 C C . SER A 1 78 ? -14.285 -17.709 3.467 1.00 0.00 78 SER A C 2
ATOM 3214 O O . SER A 1 78 ? -14.543 -17.607 2.269 1.00 0.00 78 SER A O 2
ATOM 3222 N N . GLY A 1 79 ? -13.056 -17.574 3.956 1.00 0.00 79 GLY A N 2
ATOM 3223 C CA . GLY A 1 79 ? -11.935 -17.293 3.079 1.00 0.00 79 GLY A CA 2
ATOM 3224 C C . GLY A 1 79 ? -12.147 -16.043 2.249 1.00 0.00 79 GLY A C 2
ATOM 3225 O O . GLY A 1 79 ? -11.990 -16.068 1.028 1.00 0.00 79 GLY A O 2
ATOM 3229 N N . GLN A 1 80 ? -12.506 -14.948 2.911 1.00 0.00 80 GLN A N 2
ATOM 3230 C CA . GLN A 1 80 ? -12.743 -13.685 2.225 1.00 0.00 80 GLN A CA 2
ATOM 3231 C C . GLN A 1 80 ? -11.885 -12.573 2.821 1.00 0.00 80 GLN A C 2
ATOM 3232 O O . GLN A 1 80 ? -11.747 -12.468 4.039 1.00 0.00 80 GLN A O 2
ATOM 3246 N N . TRP A 1 81 ? -11.312 -11.746 1.954 1.00 0.00 81 TRP A N 2
ATOM 3247 C CA . TRP A 1 81 ? -10.467 -10.642 2.395 1.00 0.00 81 TRP A CA 2
ATOM 3248 C C . TRP A 1 81 ? -11.311 -9.459 2.854 1.00 0.00 81 TRP A C 2
ATOM 3249 O O . TRP A 1 81 ? -12.358 -9.170 2.274 1.00 0.00 81 TRP A O 2
ATOM 3270 N N . TYR A 1 82 ? -10.853 -8.779 3.898 1.00 0.00 82 TYR A N 2
ATOM 3271 C CA . TYR A 1 82 ? -11.568 -7.628 4.436 1.00 0.00 82 TYR A CA 2
ATOM 3272 C C . TYR A 1 82 ? -10.631 -6.728 5.235 1.00 0.00 82 TYR A C 2
ATOM 3273 O O . TYR A 1 82 ? -9.589 -7.171 5.720 1.00 0.00 82 TYR A O 2
ATOM 3291 N N . VAL A 1 83 ? -11.010 -5.462 5.371 1.00 0.00 83 VAL A N 2
ATOM 3292 C CA . VAL A 1 83 ? -10.206 -4.498 6.113 1.00 0.00 83 VAL A CA 2
ATOM 3293 C C . VAL A 1 83 ? -10.995 -3.899 7.272 1.00 0.00 83 VAL A C 2
ATOM 3294 O O . VAL A 1 83 ? -10.499 -3.808 8.394 1.00 0.00 83 VAL A O 2
ATOM 3307 N N . ALA A 1 84 ? -12.229 -3.493 6.992 1.00 0.00 84 ALA A N 2
ATOM 3308 C CA . ALA A 1 84 ? -13.091 -2.905 8.011 1.00 0.00 84 ALA A CA 2
ATOM 3309 C C . ALA A 1 84 ? -13.856 -3.982 8.771 1.00 0.00 84 ALA A C 2
ATOM 3310 O O . ALA A 1 84 ? -14.842 -3.695 9.448 1.00 0.00 84 ALA A O 2
ATOM 3317 N N . GLU A 1 85 ? -13.396 -5.225 8.653 1.00 0.00 85 GLU A N 2
ATOM 3318 C CA . GLU A 1 85 ? -14.040 -6.345 9.329 1.00 0.00 85 GLU A CA 2
ATOM 3319 C C . GLU A 1 85 ? -15.556 -6.280 9.165 1.00 0.00 85 GLU A C 2
ATOM 3320 O O . GLU A 1 85 ? -16.303 -6.788 10.001 1.00 0.00 85 GLU A O 2
ATOM 3332 N N . ARG A 1 86 ? -16.002 -5.649 8.083 1.00 0.00 86 ARG A N 2
ATOM 3333 C CA . ARG A 1 86 ? -17.428 -5.516 7.811 1.00 0.00 86 ARG A CA 2
ATOM 3334 C C . ARG A 1 86 ? -17.751 -5.943 6.382 1.00 0.00 86 ARG A C 2
ATOM 3335 O O . ARG A 1 86 ? -18.839 -6.448 6.104 1.00 0.00 86 ARG A O 2
ATOM 3356 N N . HIS A 1 87 ? -16.797 -5.737 5.478 1.00 0.00 87 HIS A N 2
ATOM 3357 C CA . HIS A 1 87 ? -16.981 -6.100 4.077 1.00 0.00 87 HIS A CA 2
ATOM 3358 C C . HIS A 1 87 ? -15.928 -7.115 3.638 1.00 0.00 87 HIS A C 2
ATOM 3359 O O . HIS A 1 87 ? -14.739 -6.805 3.583 1.00 0.00 87 HIS A O 2
ATOM 3374 N N . ALA A 1 88 ? -16.376 -8.326 3.326 1.00 0.00 88 ALA A N 2
ATOM 3375 C CA . ALA A 1 88 ? -15.474 -9.385 2.890 1.00 0.00 88 ALA A CA 2
ATOM 3376 C C . ALA A 1 88 ? -15.621 -9.651 1.396 1.00 0.00 88 ALA A C 2
ATOM 3377 O O . ALA A 1 88 ? -16.731 -9.664 0.864 1.00 0.00 88 ALA A O 2
ATOM 3384 N N . PHE A 1 89 ? -14.494 -9.863 0.722 1.00 0.00 89 PHE A N 2
ATOM 3385 C CA . PHE A 1 89 ? -14.499 -10.127 -0.711 1.00 0.00 89 PHE A CA 2
ATOM 3386 C C . PHE A 1 89 ? -13.947 -11.518 -1.009 1.00 0.00 89 PHE A C 2
ATOM 3387 O O . PHE A 1 89 ? -13.648 -12.286 -0.096 1.00 0.00 89 PHE A O 2
ATOM 3404 N N . GLN A 1 90 ? -13.815 -11.833 -2.294 1.00 0.00 90 GLN A N 2
ATOM 3405 C CA . GLN A 1 90 ? -13.302 -13.132 -2.713 1.00 0.00 90 GLN A CA 2
ATOM 3406 C C . GLN A 1 90 ? -11.881 -13.007 -3.252 1.00 0.00 90 GLN A C 2
ATOM 3407 O O . GLN A 1 90 ? -11.114 -13.970 -3.240 1.00 0.00 90 GLN A O 2
ATOM 3421 N N . SER A 1 91 ? -11.536 -11.814 -3.726 1.00 0.00 91 SER A N 2
ATOM 3422 C CA . SER A 1 91 ? -10.208 -11.564 -4.274 1.00 0.00 91 SER A CA 2
ATOM 3423 C C . SER A 1 91 ? -9.662 -10.226 -3.786 1.00 0.00 91 SER A C 2
ATOM 3424 O O . SER A 1 91 ? -10.421 -9.294 -3.518 1.00 0.00 91 SER A O 2
ATOM 3432 N N . ILE A 1 92 ? -8.341 -10.138 -3.673 1.00 0.00 92 ILE A N 2
ATOM 3433 C CA . ILE A 1 92 ? -7.693 -8.914 -3.218 1.00 0.00 92 ILE A CA 2
ATOM 3434 C C . ILE A 1 92 ? -8.021 -7.743 -4.138 1.00 0.00 92 ILE A C 2
ATOM 3435 O O . ILE A 1 92 ? -8.390 -6.658 -3.693 1.00 0.00 92 ILE A O 2
ATOM 3451 N N . PRO A 1 93 ? -7.885 -7.969 -5.453 1.00 0.00 93 PRO A N 2
ATOM 3452 C CA . PRO A 1 93 ? -8.164 -6.945 -6.465 1.00 0.00 93 PRO A CA 2
ATOM 3453 C C . PRO A 1 93 ? -9.652 -6.628 -6.573 1.00 0.00 93 PRO A C 2
ATOM 3454 O O . PRO A 1 93 ? -10.051 -5.725 -7.307 1.00 0.00 93 PRO A O 2
ATOM 3465 N N . GLU A 1 94 ? -10.467 -7.377 -5.838 1.00 0.00 94 GLU A N 2
ATOM 3466 C CA . GLU A 1 94 ? -11.911 -7.175 -5.852 1.00 0.00 94 GLU A CA 2
ATOM 3467 C C . GLU A 1 94 ? -12.341 -6.237 -4.728 1.00 0.00 94 GLU A C 2
ATOM 3468 O O . GLU A 1 94 ? -13.213 -5.386 -4.913 1.00 0.00 94 GLU A O 2
ATOM 3480 N N . LEU A 1 95 ? -11.724 -6.398 -3.563 1.00 0.00 95 LEU A N 2
ATOM 3481 C CA . LEU A 1 95 ? -12.042 -5.566 -2.407 1.00 0.00 95 LEU A CA 2
ATOM 3482 C C . LEU A 1 95 ? -11.877 -4.087 -2.740 1.00 0.00 95 LEU A C 2
ATOM 3483 O O . LEU A 1 95 ? -12.671 -3.250 -2.306 1.00 0.00 95 LEU A O 2
ATOM 3499 N N . ILE A 1 96 ? -10.845 -3.771 -3.515 1.00 0.00 96 ILE A N 2
ATOM 3500 C CA . ILE A 1 96 ? -10.579 -2.392 -3.908 1.00 0.00 96 ILE A CA 2
ATOM 3501 C C . ILE A 1 96 ? -11.410 -1.998 -5.123 1.00 0.00 96 ILE A C 2
ATOM 3502 O O . ILE A 1 96 ? -11.745 -0.827 -5.306 1.00 0.00 96 ILE A O 2
ATOM 3518 N N . TRP A 1 97 ? -11.742 -2.982 -5.951 1.00 0.00 97 TRP A N 2
ATOM 3519 C CA . TRP A 1 97 ? -12.537 -2.738 -7.149 1.00 0.00 97 TRP A CA 2
ATOM 3520 C C . TRP A 1 97 ? -13.695 -1.794 -6.851 1.00 0.00 97 TRP A C 2
ATOM 3521 O O . TRP A 1 97 ? -13.964 -0.864 -7.612 1.00 0.00 97 TRP A O 2
ATOM 3542 N N . TYR A 1 98 ? -14.381 -2.037 -5.739 1.00 0.00 98 TYR A N 2
ATOM 3543 C CA . TYR A 1 98 ? -15.513 -1.209 -5.341 1.00 0.00 98 TYR A CA 2
ATOM 3544 C C . TYR A 1 98 ? -15.061 -0.064 -4.440 1.00 0.00 98 TYR A C 2
ATOM 3545 O O . TYR A 1 98 ? -15.359 1.102 -4.700 1.00 0.00 98 TYR A O 2
ATOM 3563 N N . HIS A 1 99 ? -14.337 -0.405 -3.378 1.00 0.00 99 HIS A N 2
ATOM 3564 C CA . HIS A 1 99 ? -13.841 0.593 -2.438 1.00 0.00 99 HIS A CA 2
ATOM 3565 C C . HIS A 1 99 ? -13.428 1.869 -3.168 1.00 0.00 99 HIS A C 2
ATOM 3566 O O . HIS A 1 99 ? -13.602 2.973 -2.653 1.00 0.00 99 HIS A O 2
ATOM 3581 N N . GLN A 1 100 ? -12.881 1.707 -4.367 1.00 0.00 100 GLN A N 2
ATOM 3582 C CA . GLN A 1 100 ? -12.442 2.845 -5.166 1.00 0.00 100 GLN A CA 2
ATOM 3583 C C . GLN A 1 100 ? -13.567 3.862 -5.328 1.00 0.00 100 GLN A C 2
ATOM 3584 O O . GLN A 1 100 ? -13.369 5.061 -5.124 1.00 0.00 100 GLN A O 2
ATOM 3598 N N . HIS A 1 101 ? -14.748 3.377 -5.697 1.00 0.00 101 HIS A N 2
ATOM 3599 C CA . HIS A 1 101 ? -15.905 4.244 -5.888 1.00 0.00 101 HIS A CA 2
ATOM 3600 C C . HIS A 1 101 ? -16.873 4.124 -4.714 1.00 0.00 101 HIS A C 2
ATOM 3601 O O . HIS A 1 101 ? -18.089 4.112 -4.899 1.00 0.00 101 HIS A O 2
ATOM 3616 N N . ASN A 1 102 ? -16.323 4.033 -3.507 1.00 0.00 102 ASN A N 2
ATOM 3617 C CA . ASN A 1 102 ? -17.137 3.913 -2.304 1.00 0.00 102 ASN A CA 2
ATOM 3618 C C . ASN A 1 102 ? -16.318 4.237 -1.058 1.00 0.00 102 ASN A C 2
ATOM 3619 O O . ASN A 1 102 ? -15.199 3.752 -0.895 1.00 0.00 102 ASN A O 2
ATOM 3630 N N . ALA A 1 103 ? -16.885 5.060 -0.182 1.00 0.00 103 ALA A N 2
ATOM 3631 C CA . ALA A 1 103 ? -16.209 5.447 1.051 1.00 0.00 103 ALA A CA 2
ATOM 3632 C C . ALA A 1 103 ? -16.426 4.408 2.145 1.00 0.00 103 ALA A C 2
ATOM 3633 O O . ALA A 1 103 ? -16.653 4.753 3.305 1.00 0.00 103 ALA A O 2
ATOM 3640 N N . ALA A 1 104 ? -16.356 3.136 1.769 1.00 0.00 104 ALA A N 2
ATOM 3641 C CA . ALA A 1 104 ? -16.543 2.047 2.720 1.00 0.00 104 ALA A CA 2
ATOM 3642 C C . ALA A 1 104 ? -16.002 2.420 4.097 1.00 0.00 104 ALA A C 2
ATOM 3643 O O . ALA A 1 104 ? -14.907 2.966 4.216 1.00 0.00 104 ALA A O 2
ATOM 3650 N N . GLY A 1 105 ? -16.778 2.120 5.134 1.00 0.00 105 GLY A N 2
ATOM 3651 C CA . GLY A 1 105 ? -16.360 2.433 6.487 1.00 0.00 105 GLY A CA 2
ATOM 3652 C C . GLY A 1 105 ? -15.984 3.892 6.656 1.00 0.00 105 GLY A C 2
ATOM 3653 O O . GLY A 1 105 ? -16.090 4.681 5.716 1.00 0.00 105 GLY A O 2
ATOM 3657 N N . LEU A 1 106 ? -15.546 4.254 7.857 1.00 0.00 106 LEU A N 2
ATOM 3658 C CA . LEU A 1 106 ? -15.155 5.628 8.147 1.00 0.00 106 LEU A CA 2
ATOM 3659 C C . LEU A 1 106 ? -13.965 6.049 7.291 1.00 0.00 106 LEU A C 2
ATOM 3660 O O . LEU A 1 106 ? -13.936 7.154 6.751 1.00 0.00 106 LEU A O 2
ATOM 3676 N N . MET A 1 107 ? -12.986 5.158 7.168 1.00 0.00 107 MET A N 2
ATOM 3677 C CA . MET A 1 107 ? -11.796 5.435 6.373 1.00 0.00 107 MET A CA 2
ATOM 3678 C C . MET A 1 107 ? -12.151 6.230 5.121 1.00 0.00 107 MET A C 2
ATOM 3679 O O . MET A 1 107 ? -13.193 6.006 4.505 1.00 0.00 107 MET A O 2
ATOM 3693 N N . THR A 1 108 ? -11.278 7.162 4.749 1.00 0.00 108 THR A N 2
ATOM 3694 C CA . THR A 1 108 ? -11.501 7.993 3.573 1.00 0.00 108 THR A CA 2
ATOM 3695 C C . THR A 1 108 ? -11.548 7.147 2.305 1.00 0.00 108 THR A C 2
ATOM 3696 O O . THR A 1 108 ? -10.885 6.114 2.212 1.00 0.00 108 THR A O 2
ATOM 3707 N N . ARG A 1 109 ? -12.334 7.593 1.331 1.00 0.00 109 ARG A N 2
ATOM 3708 C CA . ARG A 1 109 ? -12.466 6.877 0.068 1.00 0.00 109 ARG A CA 2
ATOM 3709 C C . ARG A 1 109 ? -11.097 6.532 -0.509 1.00 0.00 109 ARG A C 2
ATOM 3710 O O . ARG A 1 109 ? -10.117 7.241 -0.274 1.00 0.00 109 ARG A O 2
ATOM 3731 N N . LEU A 1 110 ? -11.036 5.442 -1.265 1.00 0.00 110 LEU A N 2
ATOM 3732 C CA . LEU A 1 110 ? -9.786 5.003 -1.876 1.00 0.00 110 LEU A CA 2
ATOM 3733 C C . LEU A 1 110 ? -9.550 5.714 -3.205 1.00 0.00 110 LEU A C 2
ATOM 3734 O O . LEU A 1 110 ? -9.767 5.143 -4.273 1.00 0.00 110 LEU A O 2
ATOM 3750 N N . ARG A 1 111 ? -9.101 6.963 -3.129 1.00 0.00 111 ARG A N 2
ATOM 3751 C CA . ARG A 1 111 ? -8.834 7.752 -4.326 1.00 0.00 111 ARG A CA 2
ATOM 3752 C C . ARG A 1 111 ? -7.351 8.093 -4.433 1.00 0.00 111 ARG A C 2
ATOM 3753 O O . ARG A 1 111 ? -6.603 7.966 -3.463 1.00 0.00 111 ARG A O 2
ATOM 3774 N N . TYR A 1 112 ? -6.932 8.525 -5.617 1.00 0.00 112 TYR A N 2
ATOM 3775 C CA . TYR A 1 112 ? -5.538 8.880 -5.852 1.00 0.00 112 TYR A CA 2
ATOM 3776 C C . TYR A 1 112 ? -4.626 7.674 -5.651 1.00 0.00 112 TYR A C 2
ATOM 3777 O O . TYR A 1 112 ? -3.674 7.705 -4.872 1.00 0.00 112 TYR A O 2
ATOM 3795 N N . PRO A 1 113 ? -4.924 6.583 -6.373 1.00 0.00 113 PRO A N 2
ATOM 3796 C CA . PRO A 1 113 ? -4.144 5.345 -6.294 1.00 0.00 113 PRO A CA 2
ATOM 3797 C C . PRO A 1 113 ? -2.756 5.494 -6.909 1.00 0.00 113 PRO A C 2
ATOM 3798 O O . PRO A 1 113 ? -2.559 5.224 -8.094 1.00 0.00 113 PRO A O 2
ATOM 3809 N N . VAL A 1 114 ? -1.796 5.923 -6.096 1.00 0.00 114 VAL A N 2
ATOM 3810 C CA . VAL A 1 114 ? -0.426 6.106 -6.559 1.00 0.00 114 VAL A CA 2
ATOM 3811 C C . VAL A 1 114 ? 0.010 4.953 -7.457 1.00 0.00 114 VAL A C 2
ATOM 3812 O O . VAL A 1 114 ? -0.147 3.785 -7.103 1.00 0.00 114 VAL A O 2
ATOM 3825 N N . GLY A 1 115 ? 0.557 5.290 -8.620 1.00 0.00 115 GLY A N 2
ATOM 3826 C CA . GLY A 1 115 ? 1.007 4.270 -9.551 1.00 0.00 115 GLY A CA 2
ATOM 3827 C C . GLY A 1 115 ? 2.374 3.722 -9.194 1.00 0.00 115 GLY A C 2
ATOM 3828 O O . GLY A 1 115 ? 3.120 4.340 -8.433 1.00 0.00 115 GLY A O 2
ATOM 3832 N N . LEU A 1 116 ? 2.704 2.558 -9.741 1.00 0.00 116 LEU A N 2
ATOM 3833 C CA . LEU A 1 116 ? 3.991 1.924 -9.475 1.00 0.00 116 LEU A CA 2
ATOM 3834 C C . LEU A 1 116 ? 5.139 2.898 -9.724 1.00 0.00 116 LEU A C 2
ATOM 3835 O O . LEU A 1 116 ? 5.867 3.264 -8.802 1.00 0.00 116 LEU A O 2
ATOM 3851 N N . MET A 1 117 ? 5.293 3.315 -10.976 1.00 0.00 117 MET A N 2
ATOM 3852 C CA . MET A 1 117 ? 6.351 4.248 -11.346 1.00 0.00 117 MET A CA 2
ATOM 3853 C C . MET A 1 117 ? 6.142 5.601 -10.672 1.00 0.00 117 MET A C 2
ATOM 3854 O O . MET A 1 117 ? 7.082 6.195 -10.146 1.00 0.00 117 MET A O 2
ATOM 3868 N N . GLY A 1 118 ? 4.903 6.082 -10.691 1.00 0.00 118 GLY A N 2
ATOM 3869 C CA . GLY A 1 118 ? 4.594 7.361 -10.079 1.00 0.00 118 GLY A CA 2
ATOM 3870 C C . GLY A 1 118 ? 5.463 8.483 -10.611 1.00 0.00 118 GLY A C 2
ATOM 3871 O O . GLY A 1 118 ? 5.877 9.366 -9.859 1.00 0.00 118 GLY A O 2
ATOM 3875 N N . SER A 1 119 ? 5.741 8.450 -11.910 1.00 0.00 119 SER A N 2
ATOM 3876 C CA . SER A 1 119 ? 6.572 9.468 -12.541 1.00 0.00 119 SER A CA 2
ATOM 3877 C C . SER A 1 119 ? 6.081 9.772 -13.953 1.00 0.00 119 SER A C 2
ATOM 3878 O O . SER A 1 119 ? 6.102 8.907 -14.829 1.00 0.00 119 SER A O 2
ATOM 3886 N N . SER A 1 120 ? 5.639 11.008 -14.167 1.00 0.00 120 SER A N 2
ATOM 3887 C CA . SER A 1 120 ? 5.139 11.425 -15.472 1.00 0.00 120 SER A CA 2
ATOM 3888 C C . SER A 1 120 ? 6.173 11.155 -16.561 1.00 0.00 120 SER A C 2
ATOM 3889 O O . SER A 1 120 ? 5.843 10.655 -17.636 1.00 0.00 120 SER A O 2
ATOM 3897 N N . GLY A 1 121 ? 7.426 11.493 -16.275 1.00 0.00 121 GLY A N 2
ATOM 3898 C CA . GLY A 1 121 ? 8.490 11.281 -17.240 1.00 0.00 121 GLY A CA 2
ATOM 3899 C C . GLY A 1 121 ? 9.069 12.582 -17.761 1.00 0.00 121 GLY A C 2
ATOM 3900 O O . GLY A 1 121 ? 8.571 13.669 -17.466 1.00 0.00 121 GLY A O 2
ATOM 3904 N N . PRO A 1 122 ? 10.147 12.480 -18.552 1.00 0.00 122 PRO A N 2
ATOM 3905 C CA . PRO A 1 122 ? 10.818 13.648 -19.130 1.00 0.00 122 PRO A CA 2
ATOM 3906 C C . PRO A 1 122 ? 9.974 14.330 -20.201 1.00 0.00 122 PRO A C 2
ATOM 3907 O O . PRO A 1 122 ? 9.007 13.755 -20.702 1.00 0.00 122 PRO A O 2
ATOM 3918 N N . SER A 1 123 ? 10.347 15.558 -20.549 1.00 0.00 123 SER A N 2
ATOM 3919 C CA . SER A 1 123 ? 9.621 16.319 -21.558 1.00 0.00 123 SER A CA 2
ATOM 3920 C C . SER A 1 123 ? 10.340 16.259 -22.904 1.00 0.00 123 SER A C 2
ATOM 3921 O O . SER A 1 123 ? 11.339 16.944 -23.117 1.00 0.00 123 SER A O 2
ATOM 3929 N N . SER A 1 124 ? 9.820 15.434 -23.807 1.00 0.00 124 SER A N 2
ATOM 3930 C CA . SER A 1 124 ? 10.413 15.280 -25.131 1.00 0.00 124 SER A CA 2
ATOM 3931 C C . SER A 1 124 ? 9.408 14.680 -26.110 1.00 0.00 124 SER A C 2
ATOM 3932 O O . SER A 1 124 ? 8.879 13.592 -25.885 1.00 0.00 124 SER A O 2
ATOM 3940 N N . GLY A 1 125 ? 9.151 15.398 -27.200 1.00 0.00 125 GLY A N 2
ATOM 3941 C CA . GLY A 1 125 ? 8.211 14.922 -28.197 1.00 0.00 125 GLY A CA 2
ATOM 3942 C C . GLY A 1 125 ? 8.889 14.150 -29.310 1.00 0.00 125 GLY A C 2
ATOM 3943 O O . GLY A 1 125 ? 8.235 13.423 -30.058 1.00 0.00 125 GLY A O 2
ATOM 3947 N N . GLY A 1 1 ? 6.480 -19.453 -9.525 1.00 0.00 1 GLY A N 3
ATOM 3948 C CA . GLY A 1 1 ? 5.814 -19.143 -10.777 1.00 0.00 1 GLY A CA 3
ATOM 3949 C C . GLY A 1 1 ? 5.306 -20.382 -11.487 1.00 0.00 1 GLY A C 3
ATOM 3950 O O . GLY A 1 1 ? 6.087 -21.265 -11.844 1.00 0.00 1 GLY A O 3
ATOM 3954 N N . SER A 1 2 ? 3.994 -20.449 -11.691 1.00 0.00 2 SER A N 3
ATOM 3955 C CA . SER A 1 2 ? 3.383 -21.592 -12.358 1.00 0.00 2 SER A CA 3
ATOM 3956 C C . SER A 1 2 ? 3.902 -22.903 -11.775 1.00 0.00 2 SER A C 3
ATOM 3957 O O . SER A 1 2 ? 4.186 -23.851 -12.507 1.00 0.00 2 SER A O 3
ATOM 3965 N N . SER A 1 3 ? 4.021 -22.949 -10.452 1.00 0.00 3 SER A N 3
ATOM 3966 C CA . SER A 1 3 ? 4.509 -24.141 -9.769 1.00 0.00 3 SER A CA 3
ATOM 3967 C C . SER A 1 3 ? 3.347 -25.007 -9.292 1.00 0.00 3 SER A C 3
ATOM 3968 O O . SER A 1 3 ? 3.293 -26.204 -9.573 1.00 0.00 3 SER A O 3
ATOM 3976 N N . GLY A 1 4 ? 2.417 -24.392 -8.568 1.00 0.00 4 GLY A N 3
ATOM 3977 C CA . GLY A 1 4 ? 1.268 -25.121 -8.063 1.00 0.00 4 GLY A CA 3
ATOM 3978 C C . GLY A 1 4 ? 0.403 -24.278 -7.147 1.00 0.00 4 GLY A C 3
ATOM 3979 O O . GLY A 1 4 ? 0.897 -23.370 -6.478 1.00 0.00 4 GLY A O 3
ATOM 3983 N N . SER A 1 5 ? -0.892 -24.578 -7.115 1.00 0.00 5 SER A N 3
ATOM 3984 C CA . SER A 1 5 ? -1.828 -23.837 -6.278 1.00 0.00 5 SER A CA 3
ATOM 3985 C C . SER A 1 5 ? -1.964 -24.491 -4.906 1.00 0.00 5 SER A C 3
ATOM 3986 O O . SER A 1 5 ? -2.853 -25.312 -4.683 1.00 0.00 5 SER A O 3
ATOM 3994 N N . SER A 1 6 ? -1.076 -24.118 -3.989 1.00 0.00 6 SER A N 3
ATOM 3995 C CA . SER A 1 6 ? -1.093 -24.670 -2.640 1.00 0.00 6 SER A CA 3
ATOM 3996 C C . SER A 1 6 ? -2.416 -24.363 -1.945 1.00 0.00 6 SER A C 3
ATOM 3997 O O . SER A 1 6 ? -3.032 -25.242 -1.343 1.00 0.00 6 SER A O 3
ATOM 4005 N N . GLY A 1 7 ? -2.847 -23.109 -2.033 1.00 0.00 7 GLY A N 3
ATOM 4006 C CA . GLY A 1 7 ? -4.094 -22.707 -1.408 1.00 0.00 7 GLY A CA 3
ATOM 4007 C C . GLY A 1 7 ? -5.139 -22.284 -2.421 1.00 0.00 7 GLY A C 3
ATOM 4008 O O . GLY A 1 7 ? -6.061 -23.040 -2.723 1.00 0.00 7 GLY A O 3
ATOM 4012 N N . ASN A 1 8 ? -4.997 -21.070 -2.945 1.00 0.00 8 ASN A N 3
ATOM 4013 C CA . ASN A 1 8 ? -5.939 -20.547 -3.927 1.00 0.00 8 ASN A CA 3
ATOM 4014 C C . ASN A 1 8 ? -5.253 -20.324 -5.272 1.00 0.00 8 ASN A C 3
ATOM 4015 O O . ASN A 1 8 ? -4.041 -20.122 -5.339 1.00 0.00 8 ASN A O 3
ATOM 4026 N N . LYS A 1 9 ? -6.039 -20.362 -6.343 1.00 0.00 9 LYS A N 3
ATOM 4027 C CA . LYS A 1 9 ? -5.511 -20.162 -7.687 1.00 0.00 9 LYS A CA 3
ATOM 4028 C C . LYS A 1 9 ? -4.543 -18.984 -7.723 1.00 0.00 9 LYS A C 3
ATOM 4029 O O . LYS A 1 9 ? -4.625 -18.076 -6.895 1.00 0.00 9 LYS A O 3
ATOM 4048 N N . ILE A 1 10 ? -3.628 -19.005 -8.686 1.00 0.00 10 ILE A N 3
ATOM 4049 C CA . ILE A 1 10 ? -2.647 -17.937 -8.830 1.00 0.00 10 ILE A CA 3
ATOM 4050 C C . ILE A 1 10 ? -3.321 -16.568 -8.847 1.00 0.00 10 ILE A C 3
ATOM 4051 O O . ILE A 1 10 ? -4.332 -16.371 -9.522 1.00 0.00 10 ILE A O 3
ATOM 4067 N N . THR A 1 11 ? -2.754 -15.626 -8.100 1.00 0.00 11 THR A N 3
ATOM 4068 C CA . THR A 1 11 ? -3.301 -14.276 -8.030 1.00 0.00 11 THR A CA 3
ATOM 4069 C C . THR A 1 11 ? -2.301 -13.251 -8.556 1.00 0.00 11 THR A C 3
ATOM 4070 O O . THR A 1 11 ? -1.347 -12.892 -7.868 1.00 0.00 11 THR A O 3
ATOM 4081 N N . ASN A 1 12 ? -2.529 -12.784 -9.779 1.00 0.00 12 ASN A N 3
ATOM 4082 C CA . ASN A 1 12 ? -1.648 -11.799 -10.398 1.00 0.00 12 ASN A CA 3
ATOM 4083 C C . ASN A 1 12 ? -2.077 -10.382 -10.033 1.00 0.00 12 ASN A C 3
ATOM 4084 O O . ASN A 1 12 ? -3.103 -9.890 -10.505 1.00 0.00 12 ASN A O 3
ATOM 4095 N N . LEU A 1 13 ? -1.285 -9.728 -9.190 1.00 0.00 13 LEU A N 3
ATOM 4096 C CA . LEU A 1 13 ? -1.580 -8.365 -8.761 1.00 0.00 13 LEU A CA 3
ATOM 4097 C C . LEU A 1 13 ? -0.596 -7.375 -9.377 1.00 0.00 13 LEU A C 3
ATOM 4098 O O . LEU A 1 13 ? -0.952 -6.234 -9.670 1.00 0.00 13 LEU A O 3
ATOM 4114 N N . GLU A 1 14 ? 0.640 -7.822 -9.573 1.00 0.00 14 GLU A N 3
ATOM 4115 C CA . GLU A 1 14 ? 1.674 -6.975 -10.156 1.00 0.00 14 GLU A CA 3
ATOM 4116 C C . GLU A 1 14 ? 1.135 -6.207 -11.359 1.00 0.00 14 GLU A C 3
ATOM 4117 O O . GLU A 1 14 ? 1.407 -5.017 -11.522 1.00 0.00 14 GLU A O 3
ATOM 4129 N N . ILE A 1 15 ? 0.369 -6.896 -12.197 1.00 0.00 15 ILE A N 3
ATOM 4130 C CA . ILE A 1 15 ? -0.210 -6.280 -13.385 1.00 0.00 15 ILE A CA 3
ATOM 4131 C C . ILE A 1 15 ? -0.717 -4.874 -13.083 1.00 0.00 15 ILE A C 3
ATOM 4132 O O . ILE A 1 15 ? -0.641 -3.980 -13.926 1.00 0.00 15 ILE A O 3
ATOM 4148 N N . TYR A 1 16 ? -1.234 -4.684 -11.874 1.00 0.00 16 TYR A N 3
ATOM 4149 C CA . TYR A 1 16 ? -1.754 -3.387 -11.459 1.00 0.00 16 TYR A CA 3
ATOM 4150 C C . TYR A 1 16 ? -0.620 -2.444 -11.068 1.00 0.00 16 TYR A C 3
ATOM 4151 O O . TYR A 1 16 ? 0.553 -2.815 -11.114 1.00 0.00 16 TYR A O 3
ATOM 4169 N N . GLU A 1 17 ? -0.980 -1.224 -10.683 1.00 0.00 17 GLU A N 3
ATOM 4170 C CA . GLU A 1 17 ? 0.007 -0.227 -10.284 1.00 0.00 17 GLU A CA 3
ATOM 4171 C C . GLU A 1 17 ? -0.128 0.108 -8.801 1.00 0.00 17 GLU A C 3
ATOM 4172 O O . GLU A 1 17 ? 0.858 0.416 -8.131 1.00 0.00 17 GLU A O 3
ATOM 4184 N N . TRP A 1 18 ? -1.355 0.046 -8.297 1.00 0.00 18 TRP A N 3
ATOM 4185 C CA . TRP A 1 18 ? -1.619 0.344 -6.893 1.00 0.00 18 TRP A CA 3
ATOM 4186 C C . TRP A 1 18 ? -1.103 -0.772 -5.993 1.00 0.00 18 TRP A C 3
ATOM 4187 O O . TRP A 1 18 ? -1.247 -0.714 -4.771 1.00 0.00 18 TRP A O 3
ATOM 4208 N N . TYR A 1 19 ? -0.501 -1.787 -6.603 1.00 0.00 19 TYR A N 3
ATOM 4209 C CA . TYR A 1 19 ? 0.036 -2.918 -5.855 1.00 0.00 19 TYR A CA 3
ATOM 4210 C C . TYR A 1 19 ? 1.559 -2.865 -5.804 1.00 0.00 19 TYR A C 3
ATOM 4211 O O . TYR A 1 19 ? 2.242 -3.488 -6.617 1.00 0.00 19 TYR A O 3
ATOM 4229 N N . HIS A 1 20 ? 2.086 -2.114 -4.842 1.00 0.00 20 HIS A N 3
ATOM 4230 C CA . HIS A 1 20 ? 3.530 -1.978 -4.682 1.00 0.00 20 HIS A CA 3
ATOM 4231 C C . HIS A 1 20 ? 4.103 -3.155 -3.896 1.00 0.00 20 HIS A C 3
ATOM 4232 O O . HIS A 1 20 ? 4.165 -3.120 -2.667 1.00 0.00 20 HIS A O 3
ATOM 4247 N N . ARG A 1 21 ? 4.518 -4.193 -4.613 1.00 0.00 21 ARG A N 3
ATOM 4248 C CA . ARG A 1 21 ? 5.083 -5.380 -3.983 1.00 0.00 21 ARG A CA 3
ATOM 4249 C C . ARG A 1 21 ? 6.576 -5.200 -3.723 1.00 0.00 21 ARG A C 3
ATOM 4250 O O . ARG A 1 21 ? 7.062 -5.467 -2.625 1.00 0.00 21 ARG A O 3
ATOM 4271 N N . ASN A 1 22 ? 7.298 -4.744 -4.742 1.00 0.00 22 ASN A N 3
ATOM 4272 C CA . ASN A 1 22 ? 8.735 -4.528 -4.625 1.00 0.00 22 ASN A CA 3
ATOM 4273 C C . ASN A 1 22 ? 9.032 -3.252 -3.843 1.00 0.00 22 ASN A C 3
ATOM 4274 O O . ASN A 1 22 ? 9.668 -2.331 -4.356 1.00 0.00 22 ASN A O 3
ATOM 4285 N N . ILE A 1 23 ? 8.568 -3.206 -2.599 1.00 0.00 23 ILE A N 3
ATOM 4286 C CA . ILE A 1 23 ? 8.785 -2.043 -1.745 1.00 0.00 23 ILE A CA 3
ATOM 4287 C C . ILE A 1 23 ? 8.921 -2.454 -0.283 1.00 0.00 23 ILE A C 3
ATOM 4288 O O . ILE A 1 23 ? 8.781 -3.628 0.060 1.00 0.00 23 ILE A O 3
ATOM 4304 N N . THR A 1 24 ? 9.196 -1.477 0.576 1.00 0.00 24 THR A N 3
ATOM 4305 C CA . THR A 1 24 ? 9.352 -1.735 2.002 1.00 0.00 24 THR A CA 3
ATOM 4306 C C . THR A 1 24 ? 8.523 -0.760 2.831 1.00 0.00 24 THR A C 3
ATOM 4307 O O . THR A 1 24 ? 8.114 0.293 2.342 1.00 0.00 24 THR A O 3
ATOM 4318 N N . ARG A 1 25 ? 8.279 -1.118 4.088 1.00 0.00 25 ARG A N 3
ATOM 4319 C CA . ARG A 1 25 ? 7.498 -0.274 4.984 1.00 0.00 25 ARG A CA 3
ATOM 4320 C C . ARG A 1 25 ? 7.763 1.203 4.709 1.00 0.00 25 ARG A C 3
ATOM 4321 O O . ARG A 1 25 ? 6.832 2.001 4.602 1.00 0.00 25 ARG A O 3
ATOM 4342 N N . ASN A 1 26 ? 9.038 1.559 4.594 1.00 0.00 26 ASN A N 3
ATOM 4343 C CA . ASN A 1 26 ? 9.425 2.940 4.333 1.00 0.00 26 ASN A CA 3
ATOM 4344 C C . ASN A 1 26 ? 8.822 3.435 3.022 1.00 0.00 26 ASN A C 3
ATOM 4345 O O . ASN A 1 26 ? 8.049 4.393 3.006 1.00 0.00 26 ASN A O 3
ATOM 4356 N N . GLN A 1 27 ? 9.180 2.775 1.926 1.00 0.00 27 GLN A N 3
ATOM 4357 C CA . GLN A 1 27 ? 8.673 3.148 0.611 1.00 0.00 27 GLN A CA 3
ATOM 4358 C C . GLN A 1 27 ? 7.191 3.500 0.677 1.00 0.00 27 GLN A C 3
ATOM 4359 O O . GLN A 1 27 ? 6.776 4.568 0.226 1.00 0.00 27 GLN A O 3
ATOM 4373 N N . ALA A 1 28 ? 6.398 2.595 1.243 1.00 0.00 28 ALA A N 3
ATOM 4374 C CA . ALA A 1 28 ? 4.962 2.812 1.370 1.00 0.00 28 ALA A CA 3
ATOM 4375 C C . ALA A 1 28 ? 4.663 4.203 1.917 1.00 0.00 28 ALA A C 3
ATOM 4376 O O . ALA A 1 28 ? 4.049 5.027 1.240 1.00 0.00 28 ALA A O 3
ATOM 4383 N N . GLU A 1 29 ? 5.099 4.457 3.148 1.00 0.00 29 GLU A N 3
ATOM 4384 C CA . GLU A 1 29 ? 4.876 5.749 3.785 1.00 0.00 29 GLU A CA 3
ATOM 4385 C C . GLU A 1 29 ? 5.461 6.880 2.944 1.00 0.00 29 GLU A C 3
ATOM 4386 O O . GLU A 1 29 ? 4.755 7.816 2.566 1.00 0.00 29 GLU A O 3
ATOM 4398 N N . HIS A 1 30 ? 6.754 6.786 2.654 1.00 0.00 30 HIS A N 3
ATOM 4399 C CA . HIS A 1 30 ? 7.434 7.801 1.857 1.00 0.00 30 HIS A CA 3
ATOM 4400 C C . HIS A 1 30 ? 6.625 8.145 0.610 1.00 0.00 30 HIS A C 3
ATOM 4401 O O . HIS A 1 30 ? 6.111 9.255 0.479 1.00 0.00 30 HIS A O 3
ATOM 4416 N N . LEU A 1 31 ? 6.518 7.185 -0.302 1.00 0.00 31 LEU A N 3
ATOM 4417 C CA . LEU A 1 31 ? 5.772 7.387 -1.540 1.00 0.00 31 LEU A CA 3
ATOM 4418 C C . LEU A 1 31 ? 4.564 8.288 -1.306 1.00 0.00 31 LEU A C 3
ATOM 4419 O O . LEU A 1 31 ? 4.282 9.186 -2.101 1.00 0.00 31 LEU A O 3
ATOM 4435 N N . LEU A 1 32 ? 3.852 8.043 -0.211 1.00 0.00 32 LEU A N 3
ATOM 4436 C CA . LEU A 1 32 ? 2.674 8.833 0.129 1.00 0.00 32 LEU A CA 3
ATOM 4437 C C . LEU A 1 32 ? 3.062 10.267 0.473 1.00 0.00 32 LEU A C 3
ATOM 4438 O O . LEU A 1 32 ? 2.477 11.220 -0.043 1.00 0.00 32 LEU A O 3
ATOM 4454 N N . ARG A 1 33 ? 4.052 10.413 1.347 1.00 0.00 33 ARG A N 3
ATOM 4455 C CA . ARG A 1 33 ? 4.518 11.731 1.760 1.00 0.00 33 ARG A CA 3
ATOM 4456 C C . ARG A 1 33 ? 4.605 12.676 0.564 1.00 0.00 33 ARG A C 3
ATOM 4457 O O . ARG A 1 33 ? 4.025 13.761 0.577 1.00 0.00 33 ARG A O 3
ATOM 4478 N N . GLN A 1 34 ? 5.333 12.255 -0.465 1.00 0.00 34 GLN A N 3
ATOM 4479 C CA . GLN A 1 34 ? 5.496 13.064 -1.667 1.00 0.00 34 GLN A CA 3
ATOM 4480 C C . GLN A 1 34 ? 4.151 13.588 -2.157 1.00 0.00 34 GLN A C 3
ATOM 4481 O O . GLN A 1 34 ? 4.030 14.751 -2.540 1.00 0.00 34 GLN A O 3
ATOM 4495 N N . GLU A 1 35 ? 3.142 12.722 -2.141 1.00 0.00 35 GLU A N 3
ATOM 4496 C CA . GLU A 1 35 ? 1.805 13.099 -2.585 1.00 0.00 35 GLU A CA 3
ATOM 4497 C C . GLU A 1 35 ? 1.197 14.146 -1.656 1.00 0.00 35 GLU A C 3
ATOM 4498 O O . GLU A 1 35 ? 0.687 15.171 -2.107 1.00 0.00 35 GLU A O 3
ATOM 4510 N N . SER A 1 36 ? 1.256 13.880 -0.355 1.00 0.00 36 SER A N 3
ATOM 4511 C CA . SER A 1 36 ? 0.709 14.795 0.638 1.00 0.00 36 SER A CA 3
ATOM 4512 C C . SER A 1 36 ? -0.675 15.284 0.222 1.00 0.00 36 SER A C 3
ATOM 4513 O O . SER A 1 36 ? -0.926 16.487 0.148 1.00 0.00 36 SER A O 3
ATOM 4521 N N . LYS A 1 37 ? -1.572 14.342 -0.049 1.00 0.00 37 LYS A N 3
ATOM 4522 C CA . LYS A 1 37 ? -2.931 14.673 -0.457 1.00 0.00 37 LYS A CA 3
ATOM 4523 C C . LYS A 1 37 ? -3.884 13.518 -0.167 1.00 0.00 37 LYS A C 3
ATOM 4524 O O . LYS A 1 37 ? -3.837 12.482 -0.830 1.00 0.00 37 LYS A O 3
ATOM 4543 N N . GLU A 1 38 ? -4.747 13.704 0.827 1.00 0.00 38 GLU A N 3
ATOM 4544 C CA . GLU A 1 38 ? -5.712 12.676 1.203 1.00 0.00 38 GLU A CA 3
ATOM 4545 C C . GLU A 1 38 ? -6.185 11.900 -0.022 1.00 0.00 38 GLU A C 3
ATOM 4546 O O . GLU A 1 38 ? -6.796 12.464 -0.929 1.00 0.00 38 GLU A O 3
ATOM 4558 N N . GLY A 1 39 ? -5.899 10.602 -0.041 1.00 0.00 39 GLY A N 3
ATOM 4559 C CA . GLY A 1 39 ? -6.302 9.770 -1.159 1.00 0.00 39 GLY A CA 3
ATOM 4560 C C . GLY A 1 39 ? -5.226 8.784 -1.566 1.00 0.00 39 GLY A C 3
ATOM 4561 O O . GLY A 1 39 ? -5.522 7.645 -1.927 1.00 0.00 39 GLY A O 3
ATOM 4565 N N . ALA A 1 40 ? -3.972 9.221 -1.510 1.00 0.00 40 ALA A N 3
ATOM 4566 C CA . ALA A 1 40 ? -2.848 8.369 -1.876 1.00 0.00 40 ALA A CA 3
ATOM 4567 C C . ALA A 1 40 ? -2.897 7.043 -1.124 1.00 0.00 40 ALA A C 3
ATOM 4568 O O . ALA A 1 40 ? -2.813 7.011 0.105 1.00 0.00 40 ALA A O 3
ATOM 4575 N N . PHE A 1 41 ? -3.034 5.952 -1.868 1.00 0.00 41 PHE A N 3
ATOM 4576 C CA . PHE A 1 41 ? -3.096 4.622 -1.272 1.00 0.00 41 PHE A CA 3
ATOM 4577 C C . PHE A 1 41 ? -2.219 3.639 -2.041 1.00 0.00 41 PHE A C 3
ATOM 4578 O O . PHE A 1 41 ? -1.858 3.883 -3.192 1.00 0.00 41 PHE A O 3
ATOM 4595 N N . ILE A 1 42 ? -1.879 2.528 -1.395 1.00 0.00 42 ILE A N 3
ATOM 4596 C CA . ILE A 1 42 ? -1.044 1.508 -2.018 1.00 0.00 42 ILE A CA 3
ATOM 4597 C C . ILE A 1 42 ? -1.157 0.179 -1.279 1.00 0.00 42 ILE A C 3
ATOM 4598 O O . ILE A 1 42 ? -1.456 0.144 -0.085 1.00 0.00 42 ILE A O 3
ATOM 4614 N N . VAL A 1 43 ? -0.913 -0.913 -1.995 1.00 0.00 43 VAL A N 3
ATOM 4615 C CA . VAL A 1 43 ? -0.984 -2.246 -1.408 1.00 0.00 43 VAL A CA 3
ATOM 4616 C C . VAL A 1 43 ? 0.376 -2.933 -1.439 1.00 0.00 43 VAL A C 3
ATOM 4617 O O . VAL A 1 43 ? 0.829 -3.387 -2.490 1.00 0.00 43 VAL A O 3
ATOM 4630 N N . ARG A 1 44 ? 1.022 -3.007 -0.280 1.00 0.00 44 ARG A N 3
ATOM 4631 C CA . ARG A 1 44 ? 2.332 -3.638 -0.175 1.00 0.00 44 ARG A CA 3
ATOM 4632 C C . ARG A 1 44 ? 2.234 -4.973 0.558 1.00 0.00 44 ARG A C 3
ATOM 4633 O O . ARG A 1 44 ? 1.231 -5.263 1.210 1.00 0.00 44 ARG A O 3
ATOM 4654 N N . ASP A 1 45 ? 3.282 -5.783 0.445 1.00 0.00 45 ASP A N 3
ATOM 4655 C CA . ASP A 1 45 ? 3.314 -7.086 1.096 1.00 0.00 45 ASP A CA 3
ATOM 4656 C C . ASP A 1 45 ? 4.039 -7.008 2.436 1.00 0.00 45 ASP A C 3
ATOM 4657 O O . ASP A 1 45 ? 5.105 -6.400 2.541 1.00 0.00 45 ASP A O 3
ATOM 4666 N N . SER A 1 46 ? 3.454 -7.623 3.458 1.00 0.00 46 SER A N 3
ATOM 4667 C CA . SER A 1 46 ? 4.042 -7.618 4.793 1.00 0.00 46 SER A CA 3
ATOM 4668 C C . SER A 1 46 ? 5.351 -8.401 4.811 1.00 0.00 46 SER A C 3
ATOM 4669 O O . SER A 1 46 ? 5.355 -9.624 4.953 1.00 0.00 46 SER A O 3
ATOM 4677 N N . ARG A 1 47 ? 6.463 -7.686 4.669 1.00 0.00 47 ARG A N 3
ATOM 4678 C CA . ARG A 1 47 ? 7.780 -8.313 4.668 1.00 0.00 47 ARG A CA 3
ATOM 4679 C C . ARG A 1 47 ? 7.838 -9.456 5.676 1.00 0.00 47 ARG A C 3
ATOM 4680 O O . ARG A 1 47 ? 8.617 -10.396 5.521 1.00 0.00 47 ARG A O 3
ATOM 4701 N N . HIS A 1 48 ? 7.008 -9.369 6.710 1.00 0.00 48 HIS A N 3
ATOM 4702 C CA . HIS A 1 48 ? 6.964 -10.397 7.745 1.00 0.00 48 HIS A CA 3
ATOM 4703 C C . HIS A 1 48 ? 6.303 -11.667 7.220 1.00 0.00 48 HIS A C 3
ATOM 4704 O O . HIS A 1 48 ? 6.927 -12.729 7.170 1.00 0.00 48 HIS A O 3
ATOM 4719 N N . LEU A 1 49 ? 5.038 -11.554 6.833 1.00 0.00 49 LEU A N 3
ATOM 4720 C CA . LEU A 1 49 ? 4.292 -12.695 6.313 1.00 0.00 49 LEU A CA 3
ATOM 4721 C C . LEU A 1 49 ? 3.739 -12.396 4.923 1.00 0.00 49 LEU A C 3
ATOM 4722 O O . LEU A 1 49 ? 3.730 -11.247 4.481 1.00 0.00 49 LEU A O 3
ATOM 4738 N N . GLY A 1 50 ? 3.278 -13.437 4.239 1.00 0.00 50 GLY A N 3
ATOM 4739 C CA . GLY A 1 50 ? 2.727 -13.266 2.906 1.00 0.00 50 GLY A CA 3
ATOM 4740 C C . GLY A 1 50 ? 1.352 -12.629 2.925 1.00 0.00 50 GLY A C 3
ATOM 4741 O O . GLY A 1 50 ? 0.448 -13.068 2.213 1.00 0.00 50 GLY A O 3
ATOM 4745 N N . SER A 1 51 ? 1.191 -11.595 3.743 1.00 0.00 51 SER A N 3
ATOM 4746 C CA . SER A 1 51 ? -0.087 -10.900 3.856 1.00 0.00 51 SER A CA 3
ATOM 4747 C C . SER A 1 51 ? -0.067 -9.597 3.065 1.00 0.00 51 SER A C 3
ATOM 4748 O O . SER A 1 51 ? 0.917 -9.276 2.399 1.00 0.00 51 SER A O 3
ATOM 4756 N N . TYR A 1 52 ? -1.163 -8.849 3.143 1.00 0.00 52 TYR A N 3
ATOM 4757 C CA . TYR A 1 52 ? -1.274 -7.580 2.433 1.00 0.00 52 TYR A CA 3
ATOM 4758 C C . TYR A 1 52 ? -1.715 -6.465 3.376 1.00 0.00 52 TYR A C 3
ATOM 4759 O O . TYR A 1 52 ? -2.383 -6.712 4.381 1.00 0.00 52 TYR A O 3
ATOM 4777 N N . THR A 1 53 ? -1.339 -5.234 3.044 1.00 0.00 53 THR A N 3
ATOM 4778 C CA . THR A 1 53 ? -1.693 -4.080 3.859 1.00 0.00 53 THR A CA 3
ATOM 4779 C C . THR A 1 53 ? -1.812 -2.821 3.008 1.00 0.00 53 THR A C 3
ATOM 4780 O O . THR A 1 53 ? -0.919 -2.506 2.220 1.00 0.00 53 THR A O 3
ATOM 4791 N N . ILE A 1 54 ? -2.920 -2.104 3.172 1.00 0.00 54 ILE A N 3
ATOM 4792 C CA . ILE A 1 54 ? -3.154 -0.878 2.419 1.00 0.00 54 ILE A CA 3
ATOM 4793 C C . ILE A 1 54 ? -2.666 0.343 3.192 1.00 0.00 54 ILE A C 3
ATOM 4794 O O . ILE A 1 54 ? -3.107 0.598 4.312 1.00 0.00 54 ILE A O 3
ATOM 4810 N N . SER A 1 55 ? -1.755 1.095 2.584 1.00 0.00 55 SER A N 3
ATOM 4811 C CA . SER A 1 55 ? -1.205 2.289 3.216 1.00 0.00 55 SER A CA 3
ATOM 4812 C C . SER A 1 55 ? -1.778 3.552 2.580 1.00 0.00 55 SER A C 3
ATOM 4813 O O . SER A 1 55 ? -1.367 3.955 1.491 1.00 0.00 55 SER A O 3
ATOM 4821 N N . VAL A 1 56 ? -2.729 4.175 3.268 1.00 0.00 56 VAL A N 3
ATOM 4822 C CA . VAL A 1 56 ? -3.359 5.393 2.772 1.00 0.00 56 VAL A CA 3
ATOM 4823 C C . VAL A 1 56 ? -2.819 6.623 3.493 1.00 0.00 56 VAL A C 3
ATOM 4824 O O . VAL A 1 56 ? -2.385 6.542 4.642 1.00 0.00 56 VAL A O 3
ATOM 4837 N N . PHE A 1 57 ? -2.849 7.763 2.810 1.00 0.00 57 PHE A N 3
ATOM 4838 C CA . PHE A 1 57 ? -2.361 9.012 3.385 1.00 0.00 57 PHE A CA 3
ATOM 4839 C C . PHE A 1 57 ? -3.514 9.839 3.944 1.00 0.00 57 PHE A C 3
ATOM 4840 O O . PHE A 1 57 ? -4.334 10.368 3.193 1.00 0.00 57 PHE A O 3
ATOM 4857 N N . MET A 1 58 ? -3.571 9.946 5.268 1.00 0.00 58 MET A N 3
ATOM 4858 C CA . MET A 1 58 ? -4.624 10.711 5.928 1.00 0.00 58 MET A CA 3
ATOM 4859 C C . MET A 1 58 ? -4.358 12.209 5.819 1.00 0.00 58 MET A C 3
ATOM 4860 O O . MET A 1 58 ? -5.189 12.961 5.309 1.00 0.00 58 MET A O 3
ATOM 4874 N N . GLY A 1 59 ? -3.195 12.636 6.300 1.00 0.00 59 GLY A N 3
ATOM 4875 C CA . GLY A 1 59 ? -2.842 14.043 6.246 1.00 0.00 59 GLY A CA 3
ATOM 4876 C C . GLY A 1 59 ? -3.041 14.741 7.577 1.00 0.00 59 GLY A C 3
ATOM 4877 O O . GLY A 1 59 ? -4.170 14.901 8.038 1.00 0.00 59 GLY A O 3
ATOM 4881 N N . ALA A 1 60 ? -1.941 15.157 8.195 1.00 0.00 60 ALA A N 3
ATOM 4882 C CA . ALA A 1 60 ? -2.000 15.842 9.481 1.00 0.00 60 ALA A CA 3
ATOM 4883 C C . ALA A 1 60 ? -2.737 17.172 9.360 1.00 0.00 60 ALA A C 3
ATOM 4884 O O . ALA A 1 60 ? -3.036 17.629 8.257 1.00 0.00 60 ALA A O 3
ATOM 4891 N N . ARG A 1 61 ? -3.027 17.788 10.501 1.00 0.00 61 ARG A N 3
ATOM 4892 C CA . ARG A 1 61 ? -3.731 19.064 10.523 1.00 0.00 61 ARG A CA 3
ATOM 4893 C C . ARG A 1 61 ? -2.960 20.124 9.741 1.00 0.00 61 ARG A C 3
ATOM 4894 O O . ARG A 1 61 ? -3.529 20.833 8.911 1.00 0.00 61 ARG A O 3
ATOM 4915 N N . ARG A 1 62 ? -1.663 20.225 10.013 1.00 0.00 62 ARG A N 3
ATOM 4916 C CA . ARG A 1 62 ? -0.814 21.198 9.337 1.00 0.00 62 ARG A CA 3
ATOM 4917 C C . ARG A 1 62 ? 0.078 20.517 8.304 1.00 0.00 62 ARG A C 3
ATOM 4918 O O . ARG A 1 62 ? 0.570 19.411 8.527 1.00 0.00 62 ARG A O 3
ATOM 4939 N N . SER A 1 63 ? 0.283 21.185 7.173 1.00 0.00 63 SER A N 3
ATOM 4940 C CA . SER A 1 63 ? 1.112 20.641 6.104 1.00 0.00 63 SER A CA 3
ATOM 4941 C C . SER A 1 63 ? 2.478 20.221 6.637 1.00 0.00 63 SER A C 3
ATOM 4942 O O . SER A 1 63 ? 3.003 19.168 6.271 1.00 0.00 63 SER A O 3
ATOM 4950 N N . THR A 1 64 ? 3.050 21.049 7.504 1.00 0.00 64 THR A N 3
ATOM 4951 C CA . THR A 1 64 ? 4.354 20.765 8.087 1.00 0.00 64 THR A CA 3
ATOM 4952 C C . THR A 1 64 ? 4.420 19.338 8.619 1.00 0.00 64 THR A C 3
ATOM 4953 O O . THR A 1 64 ? 5.503 18.790 8.821 1.00 0.00 64 THR A O 3
ATOM 4964 N N . GLU A 1 65 ? 3.252 18.741 8.843 1.00 0.00 65 GLU A N 3
ATOM 4965 C CA . GLU A 1 65 ? 3.179 17.377 9.352 1.00 0.00 65 GLU A CA 3
ATOM 4966 C C . GLU A 1 65 ? 2.411 16.477 8.388 1.00 0.00 65 GLU A C 3
ATOM 4967 O O . GLU A 1 65 ? 1.616 16.953 7.578 1.00 0.00 65 GLU A O 3
ATOM 4979 N N . ALA A 1 66 ? 2.655 15.174 8.482 1.00 0.00 66 ALA A N 3
ATOM 4980 C CA . ALA A 1 66 ? 1.985 14.207 7.620 1.00 0.00 66 ALA A CA 3
ATOM 4981 C C . ALA A 1 66 ? 1.256 13.151 8.443 1.00 0.00 66 ALA A C 3
ATOM 4982 O O . ALA A 1 66 ? 1.409 13.085 9.662 1.00 0.00 66 ALA A O 3
ATOM 4989 N N . ALA A 1 67 ? 0.460 12.328 7.767 1.00 0.00 67 ALA A N 3
ATOM 4990 C CA . ALA A 1 67 ? -0.293 11.274 8.436 1.00 0.00 67 ALA A CA 3
ATOM 4991 C C . ALA A 1 67 ? -0.537 10.095 7.500 1.00 0.00 67 ALA A C 3
ATOM 4992 O O . ALA A 1 67 ? -1.049 10.265 6.393 1.00 0.00 67 ALA A O 3
ATOM 4999 N N . ILE A 1 68 ? -0.167 8.901 7.952 1.00 0.00 68 ILE A N 3
ATOM 5000 C CA . ILE A 1 68 ? -0.347 7.695 7.153 1.00 0.00 68 ILE A CA 3
ATOM 5001 C C . ILE A 1 68 ? -0.875 6.546 8.006 1.00 0.00 68 ILE A C 3
ATOM 5002 O O . ILE A 1 68 ? -0.359 6.274 9.091 1.00 0.00 68 ILE A O 3
ATOM 5018 N N . LYS A 1 69 ? -1.906 5.872 7.508 1.00 0.00 69 LYS A N 3
ATOM 5019 C CA . LYS A 1 69 ? -2.502 4.748 8.221 1.00 0.00 69 LYS A CA 3
ATOM 5020 C C . LYS A 1 69 ? -2.082 3.422 7.596 1.00 0.00 69 LYS A C 3
ATOM 5021 O O . LYS A 1 69 ? -1.687 3.370 6.432 1.00 0.00 69 LYS A O 3
ATOM 5040 N N . HIS A 1 70 ? -2.171 2.351 8.379 1.00 0.00 70 HIS A N 3
ATOM 5041 C CA . HIS A 1 70 ? -1.802 1.023 7.901 1.00 0.00 70 HIS A CA 3
ATOM 5042 C C . HIS A 1 70 ? -2.936 0.028 8.130 1.00 0.00 70 HIS A C 3
ATOM 5043 O O . HIS A 1 70 ? -3.193 -0.385 9.262 1.00 0.00 70 HIS A O 3
ATOM 5057 N N . TYR A 1 71 ? -3.610 -0.353 7.051 1.00 0.00 71 TYR A N 3
ATOM 5058 C CA . TYR A 1 71 ? -4.718 -1.296 7.136 1.00 0.00 71 TYR A CA 3
ATOM 5059 C C . TYR A 1 71 ? -4.291 -2.682 6.660 1.00 0.00 71 TYR A C 3
ATOM 5060 O O . TYR A 1 71 ? -4.090 -2.905 5.467 1.00 0.00 71 TYR A O 3
ATOM 5078 N N . GLN A 1 72 ? -4.158 -3.609 7.604 1.00 0.00 72 GLN A N 3
ATOM 5079 C CA . GLN A 1 72 ? -3.755 -4.973 7.281 1.00 0.00 72 GLN A CA 3
ATOM 5080 C C . GLN A 1 72 ? -4.944 -5.789 6.786 1.00 0.00 72 GLN A C 3
ATOM 5081 O O . GLN A 1 72 ? -5.955 -5.914 7.479 1.00 0.00 72 GLN A O 3
ATOM 5095 N N . ILE A 1 73 ? -4.816 -6.342 5.585 1.00 0.00 73 ILE A N 3
ATOM 5096 C CA . ILE A 1 73 ? -5.881 -7.147 4.997 1.00 0.00 73 ILE A CA 3
ATOM 5097 C C . ILE A 1 73 ? -5.906 -8.547 5.599 1.00 0.00 73 ILE A C 3
ATOM 5098 O O . ILE A 1 73 ? -5.052 -9.381 5.296 1.00 0.00 73 ILE A O 3
ATOM 5114 N N . LYS A 1 74 ? -6.892 -8.802 6.453 1.00 0.00 74 LYS A N 3
ATOM 5115 C CA . LYS A 1 74 ? -7.033 -10.102 7.095 1.00 0.00 74 LYS A CA 3
ATOM 5116 C C . LYS A 1 74 ? -8.097 -10.943 6.395 1.00 0.00 74 LYS A C 3
ATOM 5117 O O . LYS A 1 74 ? -8.771 -10.472 5.479 1.00 0.00 74 LYS A O 3
ATOM 5136 N N . LYS A 1 75 ? -8.243 -12.188 6.834 1.00 0.00 75 LYS A N 3
ATOM 5137 C CA . LYS A 1 75 ? -9.226 -13.094 6.253 1.00 0.00 75 LYS A CA 3
ATOM 5138 C C . LYS A 1 75 ? -10.162 -13.643 7.325 1.00 0.00 75 LYS A C 3
ATOM 5139 O O . LYS A 1 75 ? -9.729 -13.978 8.427 1.00 0.00 75 LYS A O 3
ATOM 5158 N N . ASN A 1 76 ? -11.446 -13.733 6.995 1.00 0.00 76 ASN A N 3
ATOM 5159 C CA . ASN A 1 76 ? -12.443 -14.242 7.930 1.00 0.00 76 ASN A CA 3
ATOM 5160 C C . ASN A 1 76 ? -12.641 -15.743 7.749 1.00 0.00 76 ASN A C 3
ATOM 5161 O O . ASN A 1 76 ? -11.970 -16.375 6.932 1.00 0.00 76 ASN A O 3
ATOM 5172 N N . ASP A 1 77 ? -13.568 -16.309 8.515 1.00 0.00 77 ASP A N 3
ATOM 5173 C CA . ASP A 1 77 ? -13.857 -17.736 8.439 1.00 0.00 77 ASP A CA 3
ATOM 5174 C C . ASP A 1 77 ? -14.214 -18.142 7.013 1.00 0.00 77 ASP A C 3
ATOM 5175 O O . ASP A 1 77 ? -13.931 -19.262 6.587 1.00 0.00 77 ASP A O 3
ATOM 5184 N N . SER A 1 78 ? -14.839 -17.225 6.281 1.00 0.00 78 SER A N 3
ATOM 5185 C CA . SER A 1 78 ? -15.239 -17.490 4.904 1.00 0.00 78 SER A CA 3
ATOM 5186 C C . SER A 1 78 ? -14.062 -17.308 3.951 1.00 0.00 78 SER A C 3
ATOM 5187 O O . SER A 1 78 ? -14.243 -17.178 2.741 1.00 0.00 78 SER A O 3
ATOM 5195 N N . GLY A 1 79 ? -12.854 -17.299 4.507 1.00 0.00 79 GLY A N 3
ATOM 5196 C CA . GLY A 1 79 ? -11.665 -17.132 3.694 1.00 0.00 79 GLY A CA 3
ATOM 5197 C C . GLY A 1 79 ? -11.782 -15.972 2.724 1.00 0.00 79 GLY A C 3
ATOM 5198 O O . GLY A 1 79 ? -11.335 -16.063 1.582 1.00 0.00 79 GLY A O 3
ATOM 5202 N N . GLN A 1 80 ? -12.387 -14.882 3.182 1.00 0.00 80 GLN A N 3
ATOM 5203 C CA . GLN A 1 80 ? -12.566 -13.700 2.345 1.00 0.00 80 GLN A CA 3
ATOM 5204 C C . GLN A 1 80 ? -11.715 -12.541 2.853 1.00 0.00 80 GLN A C 3
ATOM 5205 O O . GLN A 1 80 ? -11.521 -12.382 4.059 1.00 0.00 80 GLN A O 3
ATOM 5219 N N . TRP A 1 81 ? -11.208 -11.736 1.926 1.00 0.00 81 TRP A N 3
ATOM 5220 C CA . TRP A 1 81 ? -10.377 -10.590 2.281 1.00 0.00 81 TRP A CA 3
ATOM 5221 C C . TRP A 1 81 ? -11.237 -9.392 2.667 1.00 0.00 81 TRP A C 3
ATOM 5222 O O . TRP A 1 81 ? -12.177 -9.036 1.956 1.00 0.00 81 TRP A O 3
ATOM 5243 N N . TYR A 1 82 ? -10.909 -8.774 3.797 1.00 0.00 82 TYR A N 3
ATOM 5244 C CA . TYR A 1 82 ? -11.654 -7.616 4.277 1.00 0.00 82 TYR A CA 3
ATOM 5245 C C . TYR A 1 82 ? -10.729 -6.627 4.981 1.00 0.00 82 TYR A C 3
ATOM 5246 O O . TYR A 1 82 ? -9.635 -6.984 5.416 1.00 0.00 82 TYR A O 3
ATOM 5264 N N . VAL A 1 83 ? -11.178 -5.381 5.087 1.00 0.00 83 VAL A N 3
ATOM 5265 C CA . VAL A 1 83 ? -10.394 -4.339 5.739 1.00 0.00 83 VAL A CA 3
ATOM 5266 C C . VAL A 1 83 ? -11.210 -3.622 6.808 1.00 0.00 83 VAL A C 3
ATOM 5267 O O . VAL A 1 83 ? -10.772 -3.483 7.949 1.00 0.00 83 VAL A O 3
ATOM 5280 N N . ALA A 1 84 ? -12.402 -3.171 6.431 1.00 0.00 84 ALA A N 3
ATOM 5281 C CA . ALA A 1 84 ? -13.283 -2.472 7.358 1.00 0.00 84 ALA A CA 3
ATOM 5282 C C . ALA A 1 84 ? -13.985 -3.451 8.292 1.00 0.00 84 ALA A C 3
ATOM 5283 O O . ALA A 1 84 ? -14.844 -3.061 9.083 1.00 0.00 84 ALA A O 3
ATOM 5290 N N . GLU A 1 85 ? -13.616 -4.724 8.194 1.00 0.00 85 GLU A N 3
ATOM 5291 C CA . GLU A 1 85 ? -14.214 -5.758 9.031 1.00 0.00 85 GLU A CA 3
ATOM 5292 C C . GLU A 1 85 ? -15.731 -5.783 8.865 1.00 0.00 85 GLU A C 3
ATOM 5293 O O . GLU A 1 85 ? -16.456 -6.220 9.758 1.00 0.00 85 GLU A O 3
ATOM 5305 N N . ARG A 1 86 ? -16.201 -5.310 7.715 1.00 0.00 86 ARG A N 3
ATOM 5306 C CA . ARG A 1 86 ? -17.632 -5.276 7.432 1.00 0.00 86 ARG A CA 3
ATOM 5307 C C . ARG A 1 86 ? -17.920 -5.801 6.029 1.00 0.00 86 ARG A C 3
ATOM 5308 O O . ARG A 1 86 ? -18.961 -6.412 5.785 1.00 0.00 86 ARG A O 3
ATOM 5329 N N . HIS A 1 87 ? -16.992 -5.558 5.109 1.00 0.00 87 HIS A N 3
ATOM 5330 C CA . HIS A 1 87 ? -17.146 -6.006 3.730 1.00 0.00 87 HIS A CA 3
ATOM 5331 C C . HIS A 1 87 ? -16.043 -6.988 3.350 1.00 0.00 87 HIS A C 3
ATOM 5332 O O . HIS A 1 87 ? -14.857 -6.678 3.460 1.00 0.00 87 HIS A O 3
ATOM 5347 N N . ALA A 1 88 ? -16.440 -8.175 2.904 1.00 0.00 88 ALA A N 3
ATOM 5348 C CA . ALA A 1 88 ? -15.486 -9.202 2.507 1.00 0.00 88 ALA A CA 3
ATOM 5349 C C . ALA A 1 88 ? -15.627 -9.540 1.027 1.00 0.00 88 ALA A C 3
ATOM 5350 O O . ALA A 1 88 ? -16.735 -9.585 0.493 1.00 0.00 88 ALA A O 3
ATOM 5357 N N . PHE A 1 89 ? -14.497 -9.779 0.370 1.00 0.00 89 PHE A N 3
ATOM 5358 C CA . PHE A 1 89 ? -14.495 -10.112 -1.050 1.00 0.00 89 PHE A CA 3
ATOM 5359 C C . PHE A 1 89 ? -13.894 -11.495 -1.284 1.00 0.00 89 PHE A C 3
ATOM 5360 O O . PHE A 1 89 ? -13.524 -12.189 -0.338 1.00 0.00 89 PHE A O 3
ATOM 5377 N N . GLN A 1 90 ? -13.802 -11.888 -2.550 1.00 0.00 90 GLN A N 3
ATOM 5378 C CA . GLN A 1 90 ? -13.247 -13.188 -2.908 1.00 0.00 90 GLN A CA 3
ATOM 5379 C C . GLN A 1 90 ? -11.830 -13.045 -3.453 1.00 0.00 90 GLN A C 3
ATOM 5380 O O . GLN A 1 90 ? -11.039 -13.986 -3.407 1.00 0.00 90 GLN A O 3
ATOM 5394 N N . SER A 1 91 ? -11.518 -11.861 -3.970 1.00 0.00 91 SER A N 3
ATOM 5395 C CA . SER A 1 91 ? -10.197 -11.595 -4.528 1.00 0.00 91 SER A CA 3
ATOM 5396 C C . SER A 1 91 ? -9.644 -10.272 -4.008 1.00 0.00 91 SER A C 3
ATOM 5397 O O . SER A 1 91 ? -10.397 -9.341 -3.723 1.00 0.00 91 SER A O 3
ATOM 5405 N N . ILE A 1 92 ? -8.322 -10.198 -3.886 1.00 0.00 92 ILE A N 3
ATOM 5406 C CA . ILE A 1 92 ? -7.666 -8.989 -3.402 1.00 0.00 92 ILE A CA 3
ATOM 5407 C C . ILE A 1 92 ? -7.993 -7.794 -4.290 1.00 0.00 92 ILE A C 3
ATOM 5408 O O . ILE A 1 92 ? -8.364 -6.719 -3.815 1.00 0.00 92 ILE A O 3
ATOM 5424 N N . PRO A 1 93 ? -7.854 -7.981 -5.610 1.00 0.00 93 PRO A N 3
ATOM 5425 C CA . PRO A 1 93 ? -8.132 -6.930 -6.593 1.00 0.00 93 PRO A CA 3
ATOM 5426 C C . PRO A 1 93 ? -9.618 -6.610 -6.696 1.00 0.00 93 PRO A C 3
ATOM 5427 O O . PRO A 1 93 ? -10.026 -5.756 -7.482 1.00 0.00 93 PRO A O 3
ATOM 5438 N N . GLU A 1 94 ? -10.425 -7.302 -5.897 1.00 0.00 94 GLU A N 3
ATOM 5439 C CA . GLU A 1 94 ? -11.868 -7.090 -5.899 1.00 0.00 94 GLU A CA 3
ATOM 5440 C C . GLU A 1 94 ? -12.286 -6.176 -4.752 1.00 0.00 94 GLU A C 3
ATOM 5441 O O . GLU A 1 94 ? -13.178 -5.339 -4.903 1.00 0.00 94 GLU A O 3
ATOM 5453 N N . LEU A 1 95 ? -11.635 -6.340 -3.605 1.00 0.00 95 LEU A N 3
ATOM 5454 C CA . LEU A 1 95 ? -11.939 -5.530 -2.430 1.00 0.00 95 LEU A CA 3
ATOM 5455 C C . LEU A 1 95 ? -11.721 -4.048 -2.719 1.00 0.00 95 LEU A C 3
ATOM 5456 O O . LEU A 1 95 ? -12.476 -3.196 -2.250 1.00 0.00 95 LEU A O 3
ATOM 5472 N N . ILE A 1 96 ? -10.685 -3.748 -3.497 1.00 0.00 96 ILE A N 3
ATOM 5473 C CA . ILE A 1 96 ? -10.371 -2.370 -3.852 1.00 0.00 96 ILE A CA 3
ATOM 5474 C C . ILE A 1 96 ? -11.128 -1.937 -5.101 1.00 0.00 96 ILE A C 3
ATOM 5475 O O . ILE A 1 96 ? -11.229 -0.746 -5.398 1.00 0.00 96 ILE A O 3
ATOM 5491 N N . TRP A 1 97 ? -11.663 -2.911 -5.830 1.00 0.00 97 TRP A N 3
ATOM 5492 C CA . TRP A 1 97 ? -12.413 -2.631 -7.048 1.00 0.00 97 TRP A CA 3
ATOM 5493 C C . TRP A 1 97 ? -13.579 -1.689 -6.764 1.00 0.00 97 TRP A C 3
ATOM 5494 O O . TRP A 1 97 ? -13.795 -0.718 -7.489 1.00 0.00 97 TRP A O 3
ATOM 5515 N N . TYR A 1 98 ? -14.326 -1.983 -5.706 1.00 0.00 98 TYR A N 3
ATOM 5516 C CA . TYR A 1 98 ? -15.472 -1.164 -5.328 1.00 0.00 98 TYR A CA 3
ATOM 5517 C C . TYR A 1 98 ? -15.040 0.001 -4.442 1.00 0.00 98 TYR A C 3
ATOM 5518 O O . TYR A 1 98 ? -15.396 1.153 -4.692 1.00 0.00 98 TYR A O 3
ATOM 5536 N N . HIS A 1 99 ? -14.268 -0.308 -3.404 1.00 0.00 99 HIS A N 3
ATOM 5537 C CA . HIS A 1 99 ? -13.785 0.712 -2.480 1.00 0.00 99 HIS A CA 3
ATOM 5538 C C . HIS A 1 99 ? -13.347 1.964 -3.234 1.00 0.00 99 HIS A C 3
ATOM 5539 O O . HIS A 1 99 ? -13.639 3.085 -2.815 1.00 0.00 99 HIS A O 3
ATOM 5554 N N . GLN A 1 100 ? -12.647 1.765 -4.345 1.00 0.00 100 GLN A N 3
ATOM 5555 C CA . GLN A 1 100 ? -12.168 2.880 -5.155 1.00 0.00 100 GLN A CA 3
ATOM 5556 C C . GLN A 1 100 ? -13.310 3.829 -5.504 1.00 0.00 100 GLN A C 3
ATOM 5557 O O . GLN A 1 100 ? -13.141 5.049 -5.497 1.00 0.00 100 GLN A O 3
ATOM 5571 N N . HIS A 1 101 ? -14.473 3.262 -5.809 1.00 0.00 101 HIS A N 3
ATOM 5572 C CA . HIS A 1 101 ? -15.643 4.059 -6.160 1.00 0.00 101 HIS A CA 3
ATOM 5573 C C . HIS A 1 101 ? -16.396 4.500 -4.909 1.00 0.00 101 HIS A C 3
ATOM 5574 O O . HIS A 1 101 ? -16.901 5.619 -4.838 1.00 0.00 101 HIS A O 3
ATOM 5589 N N . ASN A 1 102 ? -16.466 3.611 -3.923 1.00 0.00 102 ASN A N 3
ATOM 5590 C CA . ASN A 1 102 ? -17.159 3.909 -2.674 1.00 0.00 102 ASN A CA 3
ATOM 5591 C C . ASN A 1 102 ? -16.547 3.129 -1.513 1.00 0.00 102 ASN A C 3
ATOM 5592 O O . ASN A 1 102 ? -16.758 1.923 -1.383 1.00 0.00 102 ASN A O 3
ATOM 5603 N N . ALA A 1 103 ? -15.790 3.826 -0.673 1.00 0.00 103 ALA A N 3
ATOM 5604 C CA . ALA A 1 103 ? -15.150 3.200 0.477 1.00 0.00 103 ALA A CA 3
ATOM 5605 C C . ALA A 1 103 ? -16.185 2.740 1.498 1.00 0.00 103 ALA A C 3
ATOM 5606 O O . ALA A 1 103 ? -16.449 3.430 2.482 1.00 0.00 103 ALA A O 3
ATOM 5613 N N . ALA A 1 104 ? -16.770 1.571 1.256 1.00 0.00 104 ALA A N 3
ATOM 5614 C CA . ALA A 1 104 ? -17.776 1.020 2.155 1.00 0.00 104 ALA A CA 3
ATOM 5615 C C . ALA A 1 104 ? -17.160 0.634 3.496 1.00 0.00 104 ALA A C 3
ATOM 5616 O O . ALA A 1 104 ? -16.861 -0.534 3.740 1.00 0.00 104 ALA A O 3
ATOM 5623 N N . GLY A 1 105 ? -16.972 1.625 4.363 1.00 0.00 105 GLY A N 3
ATOM 5624 C CA . GLY A 1 105 ? -16.392 1.370 5.669 1.00 0.00 105 GLY A CA 3
ATOM 5625 C C . GLY A 1 105 ? -16.119 2.644 6.442 1.00 0.00 105 GLY A C 3
ATOM 5626 O O . GLY A 1 105 ? -15.106 2.754 7.132 1.00 0.00 105 GLY A O 3
ATOM 5630 N N . LEU A 1 106 ? -17.024 3.610 6.326 1.00 0.00 106 LEU A N 3
ATOM 5631 C CA . LEU A 1 106 ? -16.875 4.885 7.017 1.00 0.00 106 LEU A CA 3
ATOM 5632 C C . LEU A 1 106 ? -15.409 5.298 7.090 1.00 0.00 106 LEU A C 3
ATOM 5633 O O . LEU A 1 106 ? -14.904 5.645 8.157 1.00 0.00 106 LEU A O 3
ATOM 5649 N N . MET A 1 107 ? -14.731 5.258 5.948 1.00 0.00 107 MET A N 3
ATOM 5650 C CA . MET A 1 107 ? -13.323 5.632 5.881 1.00 0.00 107 MET A CA 3
ATOM 5651 C C . MET A 1 107 ? -12.985 6.240 4.523 1.00 0.00 107 MET A C 3
ATOM 5652 O O . MET A 1 107 ? -13.631 5.939 3.518 1.00 0.00 107 MET A O 3
ATOM 5666 N N . THR A 1 108 ? -11.970 7.098 4.501 1.00 0.00 108 THR A N 3
ATOM 5667 C CA . THR A 1 108 ? -11.548 7.750 3.267 1.00 0.00 108 THR A CA 3
ATOM 5668 C C . THR A 1 108 ? -11.598 6.782 2.090 1.00 0.00 108 THR A C 3
ATOM 5669 O O . THR A 1 108 ? -11.262 5.606 2.226 1.00 0.00 108 THR A O 3
ATOM 5680 N N . ARG A 1 109 ? -12.017 7.286 0.933 1.00 0.00 109 ARG A N 3
ATOM 5681 C CA . ARG A 1 109 ? -12.110 6.465 -0.268 1.00 0.00 109 ARG A CA 3
ATOM 5682 C C . ARG A 1 109 ? -10.887 6.665 -1.159 1.00 0.00 109 ARG A C 3
ATOM 5683 O O . ARG A 1 109 ? -10.395 7.782 -1.314 1.00 0.00 109 ARG A O 3
ATOM 5704 N N . LEU A 1 110 ? -10.401 5.573 -1.741 1.00 0.00 110 LEU A N 3
ATOM 5705 C CA . LEU A 1 110 ? -9.236 5.628 -2.617 1.00 0.00 110 LEU A CA 3
ATOM 5706 C C . LEU A 1 110 ? -9.520 6.480 -3.849 1.00 0.00 110 LEU A C 3
ATOM 5707 O O . LEU A 1 110 ? -10.385 6.147 -4.660 1.00 0.00 110 LEU A O 3
ATOM 5723 N N . ARG A 1 111 ? -8.784 7.578 -3.985 1.00 0.00 111 ARG A N 3
ATOM 5724 C CA . ARG A 1 111 ? -8.957 8.477 -5.120 1.00 0.00 111 ARG A CA 3
ATOM 5725 C C . ARG A 1 111 ? -7.649 8.635 -5.891 1.00 0.00 111 ARG A C 3
ATOM 5726 O O . ARG A 1 111 ? -7.649 8.721 -7.120 1.00 0.00 111 ARG A O 3
ATOM 5747 N N . TYR A 1 112 ? -6.539 8.673 -5.163 1.00 0.00 112 TYR A N 3
ATOM 5748 C CA . TYR A 1 112 ? -5.227 8.823 -5.778 1.00 0.00 112 TYR A CA 3
ATOM 5749 C C . TYR A 1 112 ? -4.440 7.517 -5.711 1.00 0.00 112 TYR A C 3
ATOM 5750 O O . TYR A 1 112 ? -3.623 7.298 -4.817 1.00 0.00 112 TYR A O 3
ATOM 5768 N N . PRO A 1 113 ? -4.694 6.626 -6.682 1.00 0.00 113 PRO A N 3
ATOM 5769 C CA . PRO A 1 113 ? -4.021 5.326 -6.758 1.00 0.00 113 PRO A CA 3
ATOM 5770 C C . PRO A 1 113 ? -2.546 5.456 -7.127 1.00 0.00 113 PRO A C 3
ATOM 5771 O O . PRO A 1 113 ? -2.165 5.254 -8.280 1.00 0.00 113 PRO A O 3
ATOM 5782 N N . VAL A 1 114 ? -1.722 5.796 -6.141 1.00 0.00 114 VAL A N 3
ATOM 5783 C CA . VAL A 1 114 ? -0.289 5.953 -6.362 1.00 0.00 114 VAL A CA 3
ATOM 5784 C C . VAL A 1 114 ? 0.234 4.903 -7.335 1.00 0.00 114 VAL A C 3
ATOM 5785 O O . VAL A 1 114 ? 0.155 3.703 -7.072 1.00 0.00 114 VAL A O 3
ATOM 5798 N N . GLY A 1 115 ? 0.772 5.363 -8.461 1.00 0.00 115 GLY A N 3
ATOM 5799 C CA . GLY A 1 115 ? 1.301 4.449 -9.457 1.00 0.00 115 GLY A CA 3
ATOM 5800 C C . GLY A 1 115 ? 2.610 3.818 -9.027 1.00 0.00 115 GLY A C 3
ATOM 5801 O O . GLY A 1 115 ? 3.259 4.292 -8.092 1.00 0.00 115 GLY A O 3
ATOM 5805 N N . LEU A 1 116 ? 3.001 2.747 -9.707 1.00 0.00 116 LEU A N 3
ATOM 5806 C CA . LEU A 1 116 ? 4.241 2.047 -9.389 1.00 0.00 116 LEU A CA 3
ATOM 5807 C C . LEU A 1 116 ? 5.454 2.899 -9.749 1.00 0.00 116 LEU A C 3
ATOM 5808 O O . LEU A 1 116 ? 6.242 3.275 -8.881 1.00 0.00 116 LEU A O 3
ATOM 5824 N N . MET A 1 117 ? 5.596 3.203 -11.035 1.00 0.00 117 MET A N 3
ATOM 5825 C CA . MET A 1 117 ? 6.712 4.015 -11.509 1.00 0.00 117 MET A CA 3
ATOM 5826 C C . MET A 1 117 ? 7.082 5.081 -10.484 1.00 0.00 117 MET A C 3
ATOM 5827 O O . MET A 1 117 ? 8.260 5.351 -10.252 1.00 0.00 117 MET A O 3
ATOM 5841 N N . GLY A 1 118 ? 6.069 5.686 -9.872 1.00 0.00 118 GLY A N 3
ATOM 5842 C CA . GLY A 1 118 ? 6.309 6.717 -8.879 1.00 0.00 118 GLY A CA 3
ATOM 5843 C C . GLY A 1 118 ? 7.525 7.562 -9.204 1.00 0.00 118 GLY A C 3
ATOM 5844 O O . GLY A 1 118 ? 7.517 8.328 -10.168 1.00 0.00 118 GLY A O 3
ATOM 5848 N N . SER A 1 119 ? 8.572 7.427 -8.398 1.00 0.00 119 SER A N 3
ATOM 5849 C CA . SER A 1 119 ? 9.799 8.189 -8.601 1.00 0.00 119 SER A CA 3
ATOM 5850 C C . SER A 1 119 ? 10.879 7.754 -7.615 1.00 0.00 119 SER A C 3
ATOM 5851 O O . SER A 1 119 ? 10.596 7.483 -6.448 1.00 0.00 119 SER A O 3
ATOM 5859 N N . SER A 1 120 ? 12.117 7.689 -8.094 1.00 0.00 120 SER A N 3
ATOM 5860 C CA . SER A 1 120 ? 13.240 7.284 -7.257 1.00 0.00 120 SER A CA 3
ATOM 5861 C C . SER A 1 120 ? 14.552 7.840 -7.801 1.00 0.00 120 SER A C 3
ATOM 5862 O O . SER A 1 120 ? 14.592 8.412 -8.890 1.00 0.00 120 SER A O 3
ATOM 5870 N N . GLY A 1 121 ? 15.625 7.667 -7.034 1.00 0.00 121 GLY A N 3
ATOM 5871 C CA . GLY A 1 121 ? 16.924 8.157 -7.456 1.00 0.00 121 GLY A CA 3
ATOM 5872 C C . GLY A 1 121 ? 17.885 8.323 -6.295 1.00 0.00 121 GLY A C 3
ATOM 5873 O O . GLY A 1 121 ? 17.924 9.363 -5.638 1.00 0.00 121 GLY A O 3
ATOM 5877 N N . PRO A 1 122 ? 18.681 7.278 -6.027 1.00 0.00 122 PRO A N 3
ATOM 5878 C CA . PRO A 1 122 ? 19.660 7.287 -4.936 1.00 0.00 122 PRO A CA 3
ATOM 5879 C C . PRO A 1 122 ? 20.827 8.230 -5.212 1.00 0.00 122 PRO A C 3
ATOM 5880 O O . PRO A 1 122 ? 21.241 8.401 -6.358 1.00 0.00 122 PRO A O 3
ATOM 5891 N N . SER A 1 123 ? 21.352 8.839 -4.154 1.00 0.00 123 SER A N 3
ATOM 5892 C CA . SER A 1 123 ? 22.469 9.768 -4.284 1.00 0.00 123 SER A CA 3
ATOM 5893 C C . SER A 1 123 ? 23.784 9.091 -3.910 1.00 0.00 123 SER A C 3
ATOM 5894 O O . SER A 1 123 ? 24.746 9.112 -4.678 1.00 0.00 123 SER A O 3
ATOM 5902 N N . SER A 1 124 ? 23.818 8.489 -2.725 1.00 0.00 124 SER A N 3
ATOM 5903 C CA . SER A 1 124 ? 25.016 7.809 -2.248 1.00 0.00 124 SER A CA 3
ATOM 5904 C C . SER A 1 124 ? 24.862 6.294 -2.361 1.00 0.00 124 SER A C 3
ATOM 5905 O O . SER A 1 124 ? 23.812 5.795 -2.761 1.00 0.00 124 SER A O 3
ATOM 5913 N N . GLY A 1 125 ? 25.919 5.571 -2.006 1.00 0.00 125 GLY A N 3
ATOM 5914 C CA . GLY A 1 125 ? 25.883 4.121 -2.075 1.00 0.00 125 GLY A CA 3
ATOM 5915 C C . GLY A 1 125 ? 25.606 3.615 -3.476 1.00 0.00 125 GLY A C 3
ATOM 5916 O O . GLY A 1 125 ? 26.280 4.005 -4.429 1.00 0.00 125 GLY A O 3
ATOM 5920 N N . GLY A 1 1 ? -18.589 -22.057 4.543 1.00 0.00 1 GLY A N 4
ATOM 5921 C CA . GLY A 1 1 ? -19.476 -22.653 3.562 1.00 0.00 1 GLY A CA 4
ATOM 5922 C C . GLY A 1 1 ? -19.039 -22.373 2.138 1.00 0.00 1 GLY A C 4
ATOM 5923 O O . GLY A 1 1 ? -18.715 -21.236 1.793 1.00 0.00 1 GLY A O 4
ATOM 5927 N N . SER A 1 2 ? -19.029 -23.411 1.308 1.00 0.00 2 SER A N 4
ATOM 5928 C CA . SER A 1 2 ? -18.623 -23.273 -0.085 1.00 0.00 2 SER A CA 4
ATOM 5929 C C . SER A 1 2 ? -19.721 -23.764 -1.023 1.00 0.00 2 SER A C 4
ATOM 5930 O O . SER A 1 2 ? -20.370 -24.777 -0.760 1.00 0.00 2 SER A O 4
ATOM 5938 N N . SER A 1 3 ? -19.924 -23.039 -2.118 1.00 0.00 3 SER A N 4
ATOM 5939 C CA . SER A 1 3 ? -20.946 -23.399 -3.094 1.00 0.00 3 SER A CA 4
ATOM 5940 C C . SER A 1 3 ? -20.617 -22.817 -4.466 1.00 0.00 3 SER A C 4
ATOM 5941 O O . SER A 1 3 ? -20.051 -21.730 -4.572 1.00 0.00 3 SER A O 4
ATOM 5949 N N . GLY A 1 4 ? -20.975 -23.551 -5.515 1.00 0.00 4 GLY A N 4
ATOM 5950 C CA . GLY A 1 4 ? -20.709 -23.093 -6.866 1.00 0.00 4 GLY A CA 4
ATOM 5951 C C . GLY A 1 4 ? -19.244 -23.203 -7.238 1.00 0.00 4 GLY A C 4
ATOM 5952 O O . GLY A 1 4 ? -18.687 -22.305 -7.869 1.00 0.00 4 GLY A O 4
ATOM 5956 N N . SER A 1 5 ? -18.616 -24.307 -6.844 1.00 0.00 5 SER A N 4
ATOM 5957 C CA . SER A 1 5 ? -17.204 -24.529 -7.136 1.00 0.00 5 SER A CA 4
ATOM 5958 C C . SER A 1 5 ? -16.424 -23.221 -7.070 1.00 0.00 5 SER A C 4
ATOM 5959 O O . SER A 1 5 ? -15.573 -22.948 -7.917 1.00 0.00 5 SER A O 4
ATOM 5967 N N . SER A 1 6 ? -16.721 -22.411 -6.057 1.00 0.00 6 SER A N 4
ATOM 5968 C CA . SER A 1 6 ? -16.049 -21.129 -5.882 1.00 0.00 6 SER A CA 4
ATOM 5969 C C . SER A 1 6 ? -14.538 -21.283 -6.015 1.00 0.00 6 SER A C 4
ATOM 5970 O O . SER A 1 6 ? -13.894 -20.566 -6.779 1.00 0.00 6 SER A O 4
ATOM 5978 N N . GLY A 1 7 ? -13.977 -22.226 -5.263 1.00 0.00 7 GLY A N 4
ATOM 5979 C CA . GLY A 1 7 ? -12.546 -22.458 -5.311 1.00 0.00 7 GLY A CA 4
ATOM 5980 C C . GLY A 1 7 ? -11.753 -21.171 -5.419 1.00 0.00 7 GLY A C 4
ATOM 5981 O O . GLY A 1 7 ? -12.096 -20.168 -4.795 1.00 0.00 7 GLY A O 4
ATOM 5985 N N . ASN A 1 8 ? -10.686 -21.200 -6.212 1.00 0.00 8 ASN A N 4
ATOM 5986 C CA . ASN A 1 8 ? -9.841 -20.027 -6.398 1.00 0.00 8 ASN A CA 4
ATOM 5987 C C . ASN A 1 8 ? -9.326 -19.948 -7.833 1.00 0.00 8 ASN A C 4
ATOM 5988 O O . ASN A 1 8 ? -9.389 -20.924 -8.580 1.00 0.00 8 ASN A O 4
ATOM 5999 N N . LYS A 1 9 ? -8.819 -18.780 -8.210 1.00 0.00 9 LYS A N 4
ATOM 6000 C CA . LYS A 1 9 ? -8.292 -18.573 -9.554 1.00 0.00 9 LYS A CA 4
ATOM 6001 C C . LYS A 1 9 ? -7.136 -17.579 -9.538 1.00 0.00 9 LYS A C 4
ATOM 6002 O O . LYS A 1 9 ? -6.791 -17.029 -8.491 1.00 0.00 9 LYS A O 4
ATOM 6021 N N . ILE A 1 10 ? -6.542 -17.350 -10.704 1.00 0.00 10 ILE A N 4
ATOM 6022 C CA . ILE A 1 10 ? -5.426 -16.419 -10.823 1.00 0.00 10 ILE A CA 4
ATOM 6023 C C . ILE A 1 10 ? -5.611 -15.218 -9.903 1.00 0.00 10 ILE A C 4
ATOM 6024 O O . ILE A 1 10 ? -6.654 -14.562 -9.921 1.00 0.00 10 ILE A O 4
ATOM 6040 N N . THR A 1 11 ? -4.592 -14.933 -9.098 1.00 0.00 11 THR A N 4
ATOM 6041 C CA . THR A 1 11 ? -4.642 -13.809 -8.171 1.00 0.00 11 THR A CA 4
ATOM 6042 C C . THR A 1 11 ? -3.447 -12.884 -8.363 1.00 0.00 11 THR A C 4
ATOM 6043 O O . THR A 1 11 ? -2.830 -12.441 -7.396 1.00 0.00 11 THR A O 4
ATOM 6054 N N . ASN A 1 12 ? -3.125 -12.595 -9.620 1.00 0.00 12 ASN A N 4
ATOM 6055 C CA . ASN A 1 12 ? -2.002 -11.720 -9.940 1.00 0.00 12 ASN A CA 4
ATOM 6056 C C . ASN A 1 12 ? -2.327 -10.269 -9.598 1.00 0.00 12 ASN A C 4
ATOM 6057 O O . ASN A 1 12 ? -3.333 -9.724 -10.054 1.00 0.00 12 ASN A O 4
ATOM 6068 N N . LEU A 1 13 ? -1.470 -9.649 -8.794 1.00 0.00 13 LEU A N 4
ATOM 6069 C CA . LEU A 1 13 ? -1.666 -8.261 -8.392 1.00 0.00 13 LEU A CA 4
ATOM 6070 C C . LEU A 1 13 ? -0.741 -7.332 -9.172 1.00 0.00 13 LEU A C 4
ATOM 6071 O O . LEU A 1 13 ? -1.084 -6.181 -9.439 1.00 0.00 13 LEU A O 4
ATOM 6087 N N . GLU A 1 14 ? 0.432 -7.842 -9.536 1.00 0.00 14 GLU A N 4
ATOM 6088 C CA . GLU A 1 14 ? 1.405 -7.058 -10.287 1.00 0.00 14 GLU A CA 4
ATOM 6089 C C . GLU A 1 14 ? 0.728 -6.293 -11.421 1.00 0.00 14 GLU A C 4
ATOM 6090 O O . GLU A 1 14 ? 0.992 -5.108 -11.629 1.00 0.00 14 GLU A O 4
ATOM 6102 N N . ILE A 1 15 ? -0.145 -6.979 -12.151 1.00 0.00 15 ILE A N 4
ATOM 6103 C CA . ILE A 1 15 ? -0.860 -6.363 -13.262 1.00 0.00 15 ILE A CA 4
ATOM 6104 C C . ILE A 1 15 ? -1.318 -4.953 -12.908 1.00 0.00 15 ILE A C 4
ATOM 6105 O O . ILE A 1 15 ? -1.348 -4.066 -13.762 1.00 0.00 15 ILE A O 4
ATOM 6121 N N . TYR A 1 16 ? -1.673 -4.751 -11.645 1.00 0.00 16 TYR A N 4
ATOM 6122 C CA . TYR A 1 16 ? -2.131 -3.448 -11.177 1.00 0.00 16 TYR A CA 4
ATOM 6123 C C . TYR A 1 16 ? -0.948 -2.527 -10.889 1.00 0.00 16 TYR A C 4
ATOM 6124 O O . TYR A 1 16 ? 0.203 -2.961 -10.886 1.00 0.00 16 TYR A O 4
ATOM 6142 N N . GLU A 1 17 ? -1.244 -1.255 -10.646 1.00 0.00 17 GLU A N 4
ATOM 6143 C CA . GLU A 1 17 ? -0.207 -0.272 -10.356 1.00 0.00 17 GLU A CA 4
ATOM 6144 C C . GLU A 1 17 ? -0.205 0.097 -8.876 1.00 0.00 17 GLU A C 4
ATOM 6145 O O . GLU A 1 17 ? 0.851 0.306 -8.278 1.00 0.00 17 GLU A O 4
ATOM 6157 N N . TRP A 1 18 ? -1.395 0.177 -8.291 1.00 0.00 18 TRP A N 4
ATOM 6158 C CA . TRP A 1 18 ? -1.532 0.522 -6.881 1.00 0.00 18 TRP A CA 4
ATOM 6159 C C . TRP A 1 18 ? -0.884 -0.537 -5.996 1.00 0.00 18 TRP A C 4
ATOM 6160 O O . TRP A 1 18 ? -0.615 -0.295 -4.819 1.00 0.00 18 TRP A O 4
ATOM 6181 N N . TYR A 1 19 ? -0.637 -1.709 -6.569 1.00 0.00 19 TYR A N 4
ATOM 6182 C CA . TYR A 1 19 ? -0.022 -2.806 -5.830 1.00 0.00 19 TYR A CA 4
ATOM 6183 C C . TYR A 1 19 ? 1.498 -2.679 -5.831 1.00 0.00 19 TYR A C 4
ATOM 6184 O O . TYR A 1 19 ? 2.193 -3.395 -6.553 1.00 0.00 19 TYR A O 4
ATOM 6202 N N . HIS A 1 20 ? 2.009 -1.762 -5.016 1.00 0.00 20 HIS A N 4
ATOM 6203 C CA . HIS A 1 20 ? 3.448 -1.540 -4.920 1.00 0.00 20 HIS A CA 4
ATOM 6204 C C . HIS A 1 20 ? 4.146 -2.755 -4.317 1.00 0.00 20 HIS A C 4
ATOM 6205 O O . HIS A 1 20 ? 4.253 -2.879 -3.097 1.00 0.00 20 HIS A O 4
ATOM 6220 N N . ARG A 1 21 ? 4.618 -3.649 -5.179 1.00 0.00 21 ARG A N 4
ATOM 6221 C CA . ARG A 1 21 ? 5.304 -4.855 -4.730 1.00 0.00 21 ARG A CA 4
ATOM 6222 C C . ARG A 1 21 ? 6.810 -4.625 -4.648 1.00 0.00 21 ARG A C 4
ATOM 6223 O O . ARG A 1 21 ? 7.360 -3.789 -5.362 1.00 0.00 21 ARG A O 4
ATOM 6244 N N . ASN A 1 22 ? 7.471 -5.374 -3.770 1.00 0.00 22 ASN A N 4
ATOM 6245 C CA . ASN A 1 22 ? 8.912 -5.251 -3.593 1.00 0.00 22 ASN A CA 4
ATOM 6246 C C . ASN A 1 22 ? 9.261 -3.973 -2.835 1.00 0.00 22 ASN A C 4
ATOM 6247 O O . ASN A 1 22 ? 10.219 -3.280 -3.175 1.00 0.00 22 ASN A O 4
ATOM 6258 N N . ILE A 1 23 ? 8.476 -3.671 -1.807 1.00 0.00 23 ILE A N 4
ATOM 6259 C CA . ILE A 1 23 ? 8.703 -2.478 -1.000 1.00 0.00 23 ILE A CA 4
ATOM 6260 C C . ILE A 1 23 ? 8.607 -2.795 0.489 1.00 0.00 23 ILE A C 4
ATOM 6261 O O . ILE A 1 23 ? 8.326 -3.929 0.877 1.00 0.00 23 ILE A O 4
ATOM 6277 N N . THR A 1 24 ? 8.841 -1.784 1.320 1.00 0.00 24 THR A N 4
ATOM 6278 C CA . THR A 1 24 ? 8.781 -1.954 2.766 1.00 0.00 24 THR A CA 4
ATOM 6279 C C . THR A 1 24 ? 8.045 -0.794 3.426 1.00 0.00 24 THR A C 4
ATOM 6280 O O . THR A 1 24 ? 7.851 0.258 2.816 1.00 0.00 24 THR A O 4
ATOM 6291 N N . ARG A 1 25 ? 7.639 -0.991 4.676 1.00 0.00 25 ARG A N 4
ATOM 6292 C CA . ARG A 1 25 ? 6.923 0.039 5.419 1.00 0.00 25 ARG A CA 4
ATOM 6293 C C . ARG A 1 25 ? 7.421 1.430 5.036 1.00 0.00 25 ARG A C 4
ATOM 6294 O O . ARG A 1 25 ? 6.641 2.290 4.633 1.00 0.00 25 ARG A O 4
ATOM 6315 N N . ASN A 1 26 ? 8.727 1.642 5.167 1.00 0.00 26 ASN A N 4
ATOM 6316 C CA . ASN A 1 26 ? 9.330 2.928 4.836 1.00 0.00 26 ASN A CA 4
ATOM 6317 C C . ASN A 1 26 ? 8.880 3.400 3.457 1.00 0.00 26 ASN A C 4
ATOM 6318 O O . ASN A 1 26 ? 8.354 4.502 3.309 1.00 0.00 26 ASN A O 4
ATOM 6329 N N . GLN A 1 27 ? 9.093 2.558 2.451 1.00 0.00 27 GLN A N 4
ATOM 6330 C CA . GLN A 1 27 ? 8.711 2.890 1.084 1.00 0.00 27 GLN A CA 4
ATOM 6331 C C . GLN A 1 27 ? 7.236 3.277 1.009 1.00 0.00 27 GLN A C 4
ATOM 6332 O O . GLN A 1 27 ? 6.895 4.380 0.588 1.00 0.00 27 GLN A O 4
ATOM 6346 N N . ALA A 1 28 ? 6.368 2.359 1.423 1.00 0.00 28 ALA A N 4
ATOM 6347 C CA . ALA A 1 28 ? 4.931 2.605 1.404 1.00 0.00 28 ALA A CA 4
ATOM 6348 C C . ALA A 1 28 ? 4.611 4.021 1.866 1.00 0.00 28 ALA A C 4
ATOM 6349 O O . ALA A 1 28 ? 3.997 4.798 1.135 1.00 0.00 28 ALA A O 4
ATOM 6356 N N . GLU A 1 29 ? 5.030 4.351 3.084 1.00 0.00 29 GLU A N 4
ATOM 6357 C CA . GLU A 1 29 ? 4.785 5.676 3.643 1.00 0.00 29 GLU A CA 4
ATOM 6358 C C . GLU A 1 29 ? 5.440 6.757 2.787 1.00 0.00 29 GLU A C 4
ATOM 6359 O O . GLU A 1 29 ? 4.772 7.674 2.309 1.00 0.00 29 GLU A O 4
ATOM 6371 N N . HIS A 1 30 ? 6.750 6.642 2.600 1.00 0.00 30 HIS A N 4
ATOM 6372 C CA . HIS A 1 30 ? 7.496 7.609 1.803 1.00 0.00 30 HIS A CA 4
ATOM 6373 C C . HIS A 1 30 ? 6.715 7.999 0.551 1.00 0.00 30 HIS A C 4
ATOM 6374 O O . HIS A 1 30 ? 6.293 9.147 0.403 1.00 0.00 30 HIS A O 4
ATOM 6389 N N . LEU A 1 31 ? 6.527 7.037 -0.346 1.00 0.00 31 LEU A N 4
ATOM 6390 C CA . LEU A 1 31 ? 5.797 7.281 -1.585 1.00 0.00 31 LEU A CA 4
ATOM 6391 C C . LEU A 1 31 ? 4.619 8.219 -1.349 1.00 0.00 31 LEU A C 4
ATOM 6392 O O . LEU A 1 31 ? 4.360 9.122 -2.146 1.00 0.00 31 LEU A O 4
ATOM 6408 N N . LEU A 1 32 ? 3.909 8.003 -0.247 1.00 0.00 32 LEU A N 4
ATOM 6409 C CA . LEU A 1 32 ? 2.759 8.832 0.097 1.00 0.00 32 LEU A CA 4
ATOM 6410 C C . LEU A 1 32 ? 3.203 10.225 0.532 1.00 0.00 32 LEU A C 4
ATOM 6411 O O . LEU A 1 32 ? 2.699 11.232 0.032 1.00 0.00 32 LEU A O 4
ATOM 6427 N N . ARG A 1 33 ? 4.147 10.275 1.465 1.00 0.00 33 ARG A N 4
ATOM 6428 C CA . ARG A 1 33 ? 4.659 11.545 1.967 1.00 0.00 33 ARG A CA 4
ATOM 6429 C C . ARG A 1 33 ? 5.071 12.458 0.816 1.00 0.00 33 ARG A C 4
ATOM 6430 O O . ARG A 1 33 ? 4.836 13.665 0.855 1.00 0.00 33 ARG A O 4
ATOM 6451 N N . GLN A 1 34 ? 5.687 11.872 -0.206 1.00 0.00 34 GLN A N 4
ATOM 6452 C CA . GLN A 1 34 ? 6.132 12.633 -1.367 1.00 0.00 34 GLN A CA 4
ATOM 6453 C C . GLN A 1 34 ? 4.955 13.320 -2.052 1.00 0.00 34 GLN A C 4
ATOM 6454 O O . GLN A 1 34 ? 5.018 14.506 -2.370 1.00 0.00 34 GLN A O 4
ATOM 6468 N N . GLU A 1 35 ? 3.884 12.566 -2.275 1.00 0.00 35 GLU A N 4
ATOM 6469 C CA . GLU A 1 35 ? 2.693 13.103 -2.924 1.00 0.00 35 GLU A CA 4
ATOM 6470 C C . GLU A 1 35 ? 2.090 14.237 -2.100 1.00 0.00 35 GLU A C 4
ATOM 6471 O O . GLU A 1 35 ? 1.840 15.326 -2.615 1.00 0.00 35 GLU A O 4
ATOM 6483 N N . SER A 1 36 ? 1.860 13.973 -0.818 1.00 0.00 36 SER A N 4
ATOM 6484 C CA . SER A 1 36 ? 1.282 14.969 0.076 1.00 0.00 36 SER A CA 4
ATOM 6485 C C . SER A 1 36 ? -0.113 15.373 -0.390 1.00 0.00 36 SER A C 4
ATOM 6486 O O . SER A 1 36 ? -0.467 16.553 -0.377 1.00 0.00 36 SER A O 4
ATOM 6494 N N . LYS A 1 37 ? -0.901 14.387 -0.802 1.00 0.00 37 LYS A N 4
ATOM 6495 C CA . LYS A 1 37 ? -2.259 14.637 -1.272 1.00 0.00 37 LYS A CA 4
ATOM 6496 C C . LYS A 1 37 ? -3.217 13.566 -0.760 1.00 0.00 37 LYS A C 4
ATOM 6497 O O . LYS A 1 37 ? -3.160 12.414 -1.188 1.00 0.00 37 LYS A O 4
ATOM 6516 N N . GLU A 1 38 ? -4.098 13.955 0.157 1.00 0.00 38 GLU A N 4
ATOM 6517 C CA . GLU A 1 38 ? -5.069 13.028 0.725 1.00 0.00 38 GLU A CA 4
ATOM 6518 C C . GLU A 1 38 ? -5.578 12.056 -0.336 1.00 0.00 38 GLU A C 4
ATOM 6519 O O . GLU A 1 38 ? -5.720 12.413 -1.505 1.00 0.00 38 GLU A O 4
ATOM 6531 N N . GLY A 1 39 ? -5.853 10.823 0.081 1.00 0.00 39 GLY A N 4
ATOM 6532 C CA . GLY A 1 39 ? -6.342 9.818 -0.844 1.00 0.00 39 GLY A CA 4
ATOM 6533 C C . GLY A 1 39 ? -5.273 8.815 -1.229 1.00 0.00 39 GLY A C 4
ATOM 6534 O O . GLY A 1 39 ? -5.494 7.607 -1.162 1.00 0.00 39 GLY A O 4
ATOM 6538 N N . ALA A 1 40 ? -4.112 9.317 -1.637 1.00 0.00 40 ALA A N 4
ATOM 6539 C CA . ALA A 1 40 ? -3.005 8.456 -2.035 1.00 0.00 40 ALA A CA 4
ATOM 6540 C C . ALA A 1 40 ? -2.996 7.165 -1.225 1.00 0.00 40 ALA A C 4
ATOM 6541 O O . ALA A 1 40 ? -2.813 7.185 -0.007 1.00 0.00 40 ALA A O 4
ATOM 6548 N N . PHE A 1 41 ? -3.193 6.042 -1.907 1.00 0.00 41 PHE A N 4
ATOM 6549 C CA . PHE A 1 41 ? -3.209 4.740 -1.250 1.00 0.00 41 PHE A CA 4
ATOM 6550 C C . PHE A 1 41 ? -2.356 3.733 -2.016 1.00 0.00 41 PHE A C 4
ATOM 6551 O O . PHE A 1 41 ? -2.051 3.931 -3.193 1.00 0.00 41 PHE A O 4
ATOM 6568 N N . ILE A 1 42 ? -1.975 2.655 -1.341 1.00 0.00 42 ILE A N 4
ATOM 6569 C CA . ILE A 1 42 ? -1.158 1.617 -1.957 1.00 0.00 42 ILE A CA 4
ATOM 6570 C C . ILE A 1 42 ? -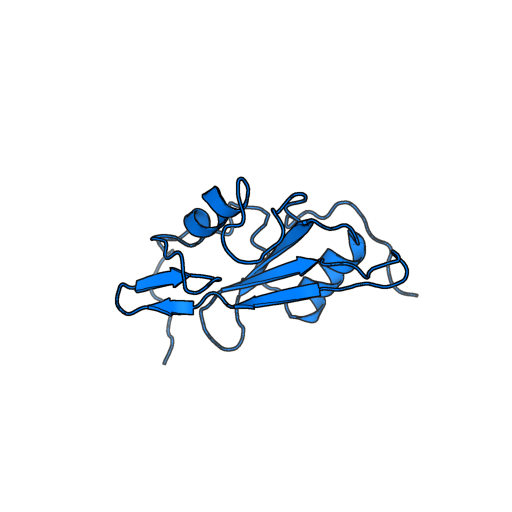1.255 0.308 -1.182 1.00 0.00 42 ILE A C 4
ATOM 6571 O O . ILE A 1 42 ? -1.516 0.303 0.021 1.00 0.00 42 ILE A O 4
ATOM 6587 N N . VAL A 1 43 ? -1.043 -0.804 -1.880 1.00 0.00 43 VAL A N 4
ATOM 6588 C CA . VAL A 1 43 ? -1.103 -2.120 -1.257 1.00 0.00 43 VAL A CA 4
ATOM 6589 C C . VAL A 1 43 ? 0.253 -2.815 -1.306 1.00 0.00 43 VAL A C 4
ATOM 6590 O O . VAL A 1 43 ? 0.713 -3.228 -2.371 1.00 0.00 43 VAL A O 4
ATOM 6603 N N . ARG A 1 44 ? 0.890 -2.942 -0.146 1.00 0.00 44 ARG A N 4
ATOM 6604 C CA . ARG A 1 44 ? 2.195 -3.585 -0.057 1.00 0.00 44 ARG A CA 4
ATOM 6605 C C . ARG A 1 44 ? 2.050 -5.055 0.328 1.00 0.00 44 ARG A C 4
ATOM 6606 O O . ARG A 1 44 ? 0.982 -5.493 0.756 1.00 0.00 44 ARG A O 4
ATOM 6627 N N . ASP A 1 45 ? 3.131 -5.811 0.173 1.00 0.00 45 ASP A N 4
ATOM 6628 C CA . ASP A 1 45 ? 3.125 -7.231 0.503 1.00 0.00 45 ASP A CA 4
ATOM 6629 C C . ASP A 1 45 ? 3.781 -7.475 1.860 1.00 0.00 45 ASP A C 4
ATOM 6630 O O . ASP A 1 45 ? 4.967 -7.205 2.046 1.00 0.00 45 ASP A O 4
ATOM 6639 N N . SER A 1 46 ? 2.999 -7.987 2.805 1.00 0.00 46 SER A N 4
ATOM 6640 C CA . SER A 1 46 ? 3.500 -8.263 4.146 1.00 0.00 46 SER A CA 4
ATOM 6641 C C . SER A 1 46 ? 4.704 -9.198 4.094 1.00 0.00 46 SER A C 4
ATOM 6642 O O . SER A 1 46 ? 4.661 -10.247 3.451 1.00 0.00 46 SER A O 4
ATOM 6650 N N . ARG A 1 47 ? 5.778 -8.809 4.774 1.00 0.00 47 ARG A N 4
ATOM 6651 C CA . ARG A 1 47 ? 6.995 -9.612 4.804 1.00 0.00 47 ARG A CA 4
ATOM 6652 C C . ARG A 1 47 ? 6.853 -10.778 5.779 1.00 0.00 47 ARG A C 4
ATOM 6653 O O . ARG A 1 47 ? 7.309 -11.889 5.505 1.00 0.00 47 ARG A O 4
ATOM 6674 N N . HIS A 1 48 ? 6.218 -10.517 6.917 1.00 0.00 48 HIS A N 4
ATOM 6675 C CA . HIS A 1 48 ? 6.016 -11.545 7.932 1.00 0.00 48 HIS A CA 4
ATOM 6676 C C . HIS A 1 48 ? 5.255 -12.736 7.357 1.00 0.00 48 HIS A C 4
ATOM 6677 O O . HIS A 1 48 ? 5.545 -13.887 7.683 1.00 0.00 48 HIS A O 4
ATOM 6692 N N . LEU A 1 49 ? 4.281 -12.451 6.500 1.00 0.00 49 LEU A N 4
ATOM 6693 C CA . LEU A 1 49 ? 3.477 -13.498 5.880 1.00 0.00 49 LEU A CA 4
ATOM 6694 C C . LEU A 1 49 ? 2.860 -13.008 4.573 1.00 0.00 49 LEU A C 4
ATOM 6695 O O . LEU A 1 49 ? 3.018 -11.848 4.196 1.00 0.00 49 LEU A O 4
ATOM 6711 N N . GLY A 1 50 ? 2.152 -13.902 3.888 1.00 0.00 50 GLY A N 4
ATOM 6712 C CA . GLY A 1 50 ? 1.519 -13.541 2.633 1.00 0.00 50 GLY A CA 4
ATOM 6713 C C . GLY A 1 50 ? 0.287 -12.681 2.830 1.00 0.00 50 GLY A C 4
ATOM 6714 O O . GLY A 1 50 ? -0.747 -12.912 2.203 1.00 0.00 50 GLY A O 4
ATOM 6718 N N . SER A 1 51 ? 0.395 -11.688 3.707 1.00 0.00 51 SER A N 4
ATOM 6719 C CA . SER A 1 51 ? -0.721 -10.793 3.991 1.00 0.00 51 SER A CA 4
ATOM 6720 C C . SER A 1 51 ? -0.617 -9.516 3.163 1.00 0.00 51 SER A C 4
ATOM 6721 O O . SER A 1 51 ? 0.308 -9.351 2.368 1.00 0.00 51 SER A O 4
ATOM 6729 N N . TYR A 1 52 ? -1.574 -8.614 3.357 1.00 0.00 52 TYR A N 4
ATOM 6730 C CA . TYR A 1 52 ? -1.593 -7.352 2.627 1.00 0.00 52 TYR A CA 4
ATOM 6731 C C . TYR A 1 52 ? -1.975 -6.196 3.547 1.00 0.00 52 TYR A C 4
ATOM 6732 O O . TYR A 1 52 ? -2.666 -6.386 4.549 1.00 0.00 52 TYR A O 4
ATOM 6750 N N . THR A 1 53 ? -1.519 -4.997 3.201 1.00 0.00 53 THR A N 4
ATOM 6751 C CA . THR A 1 53 ? -1.810 -3.810 3.994 1.00 0.00 53 THR A CA 4
ATOM 6752 C C . THR A 1 53 ? -1.949 -2.577 3.108 1.00 0.00 53 THR A C 4
ATOM 6753 O O . THR A 1 53 ? -1.116 -2.331 2.235 1.00 0.00 53 THR A O 4
ATOM 6764 N N . ILE A 1 54 ? -3.006 -1.804 3.339 1.00 0.00 54 ILE A N 4
ATOM 6765 C CA . ILE A 1 54 ? -3.251 -0.595 2.562 1.00 0.00 54 ILE A CA 4
ATOM 6766 C C . ILE A 1 54 ? -2.709 0.637 3.277 1.00 0.00 54 ILE A C 4
ATOM 6767 O O . ILE A 1 54 ? -3.028 0.883 4.440 1.00 0.00 54 ILE A O 4
ATOM 6783 N N . SER A 1 55 ? -1.889 1.410 2.573 1.00 0.00 55 SER A N 4
ATOM 6784 C CA . SER A 1 55 ? -1.301 2.618 3.142 1.00 0.00 55 SER A CA 4
ATOM 6785 C C . SER A 1 55 ? -1.875 3.866 2.478 1.00 0.00 55 SER A C 4
ATOM 6786 O O . SER A 1 55 ? -1.427 4.276 1.407 1.00 0.00 55 SER A O 4
ATOM 6794 N N . VAL A 1 56 ? -2.870 4.467 3.122 1.00 0.00 56 VAL A N 4
ATOM 6795 C CA . VAL A 1 56 ? -3.507 5.669 2.597 1.00 0.00 56 VAL A CA 4
ATOM 6796 C C . VAL A 1 56 ? -2.925 6.923 3.239 1.00 0.00 56 VAL A C 4
ATOM 6797 O O . VAL A 1 56 ? -2.438 6.887 4.369 1.00 0.00 56 VAL A O 4
ATOM 6810 N N . PHE A 1 57 ? -2.980 8.033 2.510 1.00 0.00 57 PHE A N 4
ATOM 6811 C CA . PHE A 1 57 ? -2.458 9.302 3.007 1.00 0.00 57 PHE A CA 4
ATOM 6812 C C . PHE A 1 57 ? -3.587 10.189 3.522 1.00 0.00 57 PHE A C 4
ATOM 6813 O O . PHE A 1 57 ? -4.465 10.596 2.763 1.00 0.00 57 PHE A O 4
ATOM 6830 N N . MET A 1 58 ? -3.555 10.485 4.817 1.00 0.00 58 MET A N 4
ATOM 6831 C CA . MET A 1 58 ? -4.575 11.326 5.434 1.00 0.00 58 MET A CA 4
ATOM 6832 C C . MET A 1 58 ? -4.195 12.800 5.337 1.00 0.00 58 MET A C 4
ATOM 6833 O O . MET A 1 58 ? -4.925 13.602 4.757 1.00 0.00 58 MET A O 4
ATOM 6847 N N . GLY A 1 59 ? -3.049 13.151 5.912 1.00 0.00 59 GLY A N 4
ATOM 6848 C CA . GLY A 1 59 ? -2.593 14.528 5.880 1.00 0.00 59 GLY A CA 4
ATOM 6849 C C . GLY A 1 59 ? -3.032 15.312 7.100 1.00 0.00 59 GLY A C 4
ATOM 6850 O O . GLY A 1 59 ? -4.177 15.203 7.538 1.00 0.00 59 GLY A O 4
ATOM 6854 N N . ALA A 1 60 ? -2.119 16.106 7.651 1.00 0.00 60 ALA A N 4
ATOM 6855 C CA . ALA A 1 60 ? -2.419 16.912 8.829 1.00 0.00 60 ALA A CA 4
ATOM 6856 C C . ALA A 1 60 ? -3.782 17.583 8.702 1.00 0.00 60 ALA A C 4
ATOM 6857 O O . ALA A 1 60 ? -4.340 17.676 7.608 1.00 0.00 60 ALA A O 4
ATOM 6864 N N . ARG A 1 61 ? -4.314 18.048 9.827 1.00 0.00 61 ARG A N 4
ATOM 6865 C CA . ARG A 1 61 ? -5.614 18.708 9.842 1.00 0.00 61 ARG A CA 4
ATOM 6866 C C . ARG A 1 61 ? -5.457 20.221 9.712 1.00 0.00 61 ARG A C 4
ATOM 6867 O O . ARG A 1 61 ? -5.966 20.830 8.771 1.00 0.00 61 ARG A O 4
ATOM 6888 N N . ARG A 1 62 ? -4.748 20.821 10.663 1.00 0.00 62 ARG A N 4
ATOM 6889 C CA . ARG A 1 62 ? -4.525 22.262 10.656 1.00 0.00 62 ARG A CA 4
ATOM 6890 C C . ARG A 1 62 ? -3.049 22.584 10.866 1.00 0.00 62 ARG A C 4
ATOM 6891 O O . ARG A 1 62 ? -2.701 23.471 11.645 1.00 0.00 62 ARG A O 4
ATOM 6912 N N . SER A 1 63 ? -2.183 21.857 10.165 1.00 0.00 63 SER A N 4
ATOM 6913 C CA . SER A 1 63 ? -0.745 22.063 10.278 1.00 0.00 63 SER A CA 4
ATOM 6914 C C . SER A 1 63 ? -0.025 21.557 9.031 1.00 0.00 63 SER A C 4
ATOM 6915 O O . SER A 1 63 ? -0.599 20.830 8.219 1.00 0.00 63 SER A O 4
ATOM 6923 N N . THR A 1 64 ? 1.239 21.945 8.886 1.00 0.00 64 THR A N 4
ATOM 6924 C CA . THR A 1 64 ? 2.038 21.533 7.740 1.00 0.00 64 THR A CA 4
ATOM 6925 C C . THR A 1 64 ? 2.644 20.152 7.959 1.00 0.00 64 THR A C 4
ATOM 6926 O O . THR A 1 64 ? 3.791 19.903 7.591 1.00 0.00 64 THR A O 4
ATOM 6937 N N . GLU A 1 65 ? 1.866 19.259 8.563 1.00 0.00 65 GLU A N 4
ATOM 6938 C CA . GLU A 1 65 ? 2.328 17.902 8.832 1.00 0.00 65 GLU A CA 4
ATOM 6939 C C . GLU A 1 65 ? 1.655 16.903 7.895 1.00 0.00 65 GLU A C 4
ATOM 6940 O O . GLU A 1 65 ? 0.880 17.283 7.018 1.00 0.00 65 GLU A O 4
ATOM 6952 N N . ALA A 1 66 ? 1.958 15.624 8.089 1.00 0.00 66 ALA A N 4
ATOM 6953 C CA . ALA A 1 66 ? 1.382 14.569 7.263 1.00 0.00 66 ALA A CA 4
ATOM 6954 C C . ALA A 1 66 ? 0.798 13.455 8.125 1.00 0.00 66 ALA A C 4
ATOM 6955 O O . ALA A 1 66 ? 0.984 13.435 9.342 1.00 0.00 66 ALA A O 4
ATOM 6962 N N . ALA A 1 67 ? 0.089 12.529 7.487 1.00 0.00 67 ALA A N 4
ATOM 6963 C CA . ALA A 1 67 ? -0.520 11.411 8.196 1.00 0.00 67 ALA A CA 4
ATOM 6964 C C . ALA A 1 67 ? -0.753 10.229 7.260 1.00 0.00 67 ALA A C 4
ATOM 6965 O O . ALA A 1 67 ? -1.216 10.400 6.132 1.00 0.00 67 ALA A O 4
ATOM 6972 N N . ILE A 1 68 ? -0.428 9.032 7.735 1.00 0.00 68 ILE A N 4
ATOM 6973 C CA . ILE A 1 68 ? -0.601 7.822 6.941 1.00 0.00 68 ILE A CA 4
ATOM 6974 C C . ILE A 1 68 ? -1.172 6.687 7.785 1.00 0.00 68 ILE A C 4
ATOM 6975 O O . ILE A 1 68 ? -0.697 6.421 8.889 1.00 0.00 68 ILE A O 4
ATOM 6991 N N . LYS A 1 69 ? -2.192 6.020 7.257 1.00 0.00 69 LYS A N 4
ATOM 6992 C CA . LYS A 1 69 ? -2.827 4.911 7.959 1.00 0.00 69 LYS A CA 4
ATOM 6993 C C . LYS A 1 69 ? -2.364 3.572 7.393 1.00 0.00 69 LYS A C 4
ATOM 6994 O O . LYS A 1 69 ? -1.865 3.501 6.269 1.00 0.00 69 LYS A O 4
ATOM 7013 N N . HIS A 1 70 ? -2.533 2.513 8.177 1.00 0.00 70 HIS A N 4
ATOM 7014 C CA . HIS A 1 70 ? -2.135 1.175 7.753 1.00 0.00 70 HIS A CA 4
ATOM 7015 C C . HIS A 1 70 ? -3.246 0.166 8.022 1.00 0.00 70 HIS A C 4
ATOM 7016 O O . HIS A 1 70 ? -3.485 -0.220 9.166 1.00 0.00 70 HIS A O 4
ATOM 7030 N N . TYR A 1 71 ? -3.923 -0.257 6.960 1.00 0.00 71 TYR A N 4
ATOM 7031 C CA . TYR A 1 71 ? -5.012 -1.220 7.081 1.00 0.00 71 TYR A CA 4
ATOM 7032 C C . TYR A 1 71 ? -4.569 -2.605 6.620 1.00 0.00 71 TYR A C 4
ATOM 7033 O O . TYR A 1 71 ? -4.455 -2.865 5.422 1.00 0.00 71 TYR A O 4
ATOM 7051 N N . GLN A 1 72 ? -4.320 -3.490 7.581 1.00 0.00 72 GLN A N 4
ATOM 7052 C CA . GLN A 1 72 ? -3.890 -4.848 7.274 1.00 0.00 72 GLN A CA 4
ATOM 7053 C C . GLN A 1 72 ? -5.071 -5.708 6.836 1.00 0.00 72 GLN A C 4
ATOM 7054 O O . GLN A 1 72 ? -5.961 -6.010 7.633 1.00 0.00 72 GLN A O 4
ATOM 7068 N N . ILE A 1 73 ? -5.073 -6.100 5.566 1.00 0.00 73 ILE A N 4
ATOM 7069 C CA . ILE A 1 73 ? -6.145 -6.925 5.025 1.00 0.00 73 ILE A CA 4
ATOM 7070 C C . ILE A 1 73 ? -6.029 -8.366 5.511 1.00 0.00 73 ILE A C 4
ATOM 7071 O O . ILE A 1 73 ? -5.150 -9.111 5.078 1.00 0.00 73 ILE A O 4
ATOM 7087 N N . LYS A 1 74 ? -6.924 -8.752 6.415 1.00 0.00 74 LYS A N 4
ATOM 7088 C CA . LYS A 1 74 ? -6.927 -10.105 6.960 1.00 0.00 74 LYS A CA 4
ATOM 7089 C C . LYS A 1 74 ? -7.922 -10.989 6.218 1.00 0.00 74 LYS A C 4
ATOM 7090 O O . LYS A 1 74 ? -8.655 -10.521 5.345 1.00 0.00 74 LYS A O 4
ATOM 7109 N N . LYS A 1 75 ? -7.946 -12.271 6.569 1.00 0.00 75 LYS A N 4
ATOM 7110 C CA . LYS A 1 75 ? -8.854 -13.221 5.938 1.00 0.00 75 LYS A CA 4
ATOM 7111 C C . LYS A 1 75 ? -9.648 -13.993 6.987 1.00 0.00 75 LYS A C 4
ATOM 7112 O O . LYS A 1 75 ? -9.141 -14.290 8.068 1.00 0.00 75 LYS A O 4
ATOM 7131 N N . ASN A 1 76 ? -10.894 -14.318 6.659 1.00 0.00 76 ASN A N 4
ATOM 7132 C CA . ASN A 1 76 ? -11.756 -15.057 7.574 1.00 0.00 76 ASN A CA 4
ATOM 7133 C C . ASN A 1 76 ? -11.815 -16.534 7.192 1.00 0.00 76 ASN A C 4
ATOM 7134 O O . ASN A 1 76 ? -11.126 -16.976 6.273 1.00 0.00 76 ASN A O 4
ATOM 7145 N N . ASP A 1 77 ? -12.643 -17.290 7.904 1.00 0.00 77 ASP A N 4
ATOM 7146 C CA . ASP A 1 77 ? -12.794 -18.717 7.640 1.00 0.00 77 ASP A CA 4
ATOM 7147 C C . ASP A 1 77 ? -13.225 -18.960 6.196 1.00 0.00 77 ASP A C 4
ATOM 7148 O O . ASP A 1 77 ? -12.873 -19.973 5.594 1.00 0.00 77 ASP A O 4
ATOM 7157 N N . SER A 1 78 ? -13.992 -18.023 5.648 1.00 0.00 78 SER A N 4
ATOM 7158 C CA . SER A 1 78 ? -14.477 -18.136 4.277 1.00 0.00 78 SER A CA 4
ATOM 7159 C C . SER A 1 78 ? -13.406 -17.696 3.284 1.00 0.00 78 SER A C 4
ATOM 7160 O O . SER A 1 78 ? -13.703 -17.374 2.135 1.00 0.00 78 SER A O 4
ATOM 7168 N N . GLY A 1 79 ? -12.155 -17.685 3.737 1.00 0.00 79 GLY A N 4
ATOM 7169 C CA . GLY A 1 79 ? -11.058 -17.283 2.877 1.00 0.00 79 GLY A CA 4
ATOM 7170 C C . GLY A 1 79 ? -11.361 -16.013 2.106 1.00 0.00 79 GLY A C 4
ATOM 7171 O O . GLY A 1 79 ? -11.034 -15.905 0.924 1.00 0.00 79 GLY A O 4
ATOM 7175 N N . GLN A 1 80 ? -11.987 -15.051 2.776 1.00 0.00 80 GLN A N 4
ATOM 7176 C CA . GLN A 1 80 ? -12.335 -13.783 2.146 1.00 0.00 80 GLN A CA 4
ATOM 7177 C C . GLN A 1 80 ? -11.542 -12.634 2.758 1.00 0.00 80 GLN A C 4
ATOM 7178 O O . GLN A 1 80 ? -11.405 -12.543 3.978 1.00 0.00 80 GLN A O 4
ATOM 7192 N N . TRP A 1 81 ? -11.021 -11.761 1.904 1.00 0.00 81 TRP A N 4
ATOM 7193 C CA . TRP A 1 81 ? -10.241 -10.616 2.362 1.00 0.00 81 TRP A CA 4
ATOM 7194 C C . TRP A 1 81 ? -11.153 -9.474 2.795 1.00 0.00 81 TRP A C 4
ATOM 7195 O O . TRP A 1 81 ? -12.082 -9.103 2.078 1.00 0.00 81 TRP A O 4
ATOM 7216 N N . TYR A 1 82 ? -10.881 -8.920 3.972 1.00 0.00 82 TYR A N 4
ATOM 7217 C CA . TYR A 1 82 ? -11.679 -7.821 4.502 1.00 0.00 82 TYR A CA 4
ATOM 7218 C C . TYR A 1 82 ? -10.804 -6.833 5.269 1.00 0.00 82 TYR A C 4
ATOM 7219 O O . TYR A 1 82 ? -9.786 -7.209 5.851 1.00 0.00 82 TYR A O 4
ATOM 7237 N N . VAL A 1 83 ? -11.208 -5.567 5.263 1.00 0.00 83 VAL A N 4
ATOM 7238 C CA . VAL A 1 83 ? -10.465 -4.524 5.959 1.00 0.00 83 VAL A CA 4
ATOM 7239 C C . VAL A 1 83 ? -11.259 -3.975 7.139 1.00 0.00 83 VAL A C 4
ATOM 7240 O O . VAL A 1 83 ? -10.763 -3.919 8.263 1.00 0.00 83 VAL A O 4
ATOM 7253 N N . ALA A 1 84 ? -12.498 -3.571 6.873 1.00 0.00 84 ALA A N 4
ATOM 7254 C CA . ALA A 1 84 ? -13.364 -3.029 7.913 1.00 0.00 84 ALA A CA 4
ATOM 7255 C C . ALA A 1 84 ? -14.068 -4.144 8.678 1.00 0.00 84 ALA A C 4
ATOM 7256 O O . ALA A 1 84 ? -15.068 -3.909 9.355 1.00 0.00 84 ALA A O 4
ATOM 7263 N N . GLU A 1 85 ? -13.540 -5.359 8.564 1.00 0.00 85 GLU A N 4
ATOM 7264 C CA . GLU A 1 85 ? -14.121 -6.511 9.245 1.00 0.00 85 GLU A CA 4
ATOM 7265 C C . GLU A 1 85 ? -15.641 -6.505 9.121 1.00 0.00 85 GLU A C 4
ATOM 7266 O O . GLU A 1 85 ? -16.346 -7.035 9.981 1.00 0.00 85 GLU A O 4
ATOM 7278 N N . ARG A 1 86 ? -16.140 -5.903 8.048 1.00 0.00 86 ARG A N 4
ATOM 7279 C CA . ARG A 1 86 ? -17.577 -5.826 7.812 1.00 0.00 86 ARG A CA 4
ATOM 7280 C C . ARG A 1 86 ? -17.919 -6.262 6.390 1.00 0.00 86 ARG A C 4
ATOM 7281 O O . ARG A 1 86 ? -18.996 -6.803 6.138 1.00 0.00 86 ARG A O 4
ATOM 7302 N N . HIS A 1 87 ? -16.996 -6.022 5.465 1.00 0.00 87 HIS A N 4
ATOM 7303 C CA . HIS A 1 87 ? -17.199 -6.389 4.068 1.00 0.00 87 HIS A CA 4
ATOM 7304 C C . HIS A 1 87 ? -16.109 -7.345 3.593 1.00 0.00 87 HIS A C 4
ATOM 7305 O O . HIS A 1 87 ? -14.956 -6.952 3.420 1.00 0.00 87 HIS A O 4
ATOM 7320 N N . ALA A 1 88 ? -16.482 -8.604 3.387 1.00 0.00 88 ALA A N 4
ATOM 7321 C CA . ALA A 1 88 ? -15.537 -9.616 2.931 1.00 0.00 88 ALA A CA 4
ATOM 7322 C C . ALA A 1 88 ? -15.658 -9.844 1.428 1.00 0.00 88 ALA A C 4
ATOM 7323 O O . ALA A 1 88 ? -16.762 -9.942 0.891 1.00 0.00 88 ALA A O 4
ATOM 7330 N N . PHE A 1 89 ? -14.515 -9.925 0.753 1.00 0.00 89 PHE A N 4
ATOM 7331 C CA . PHE A 1 89 ? -14.494 -10.138 -0.690 1.00 0.00 89 PHE A CA 4
ATOM 7332 C C . PHE A 1 89 ? -13.935 -11.518 -1.026 1.00 0.00 89 PHE A C 4
ATOM 7333 O O . PHE A 1 89 ? -13.659 -12.321 -0.136 1.00 0.00 89 PHE A O 4
ATOM 7350 N N . GLN A 1 90 ? -13.771 -11.785 -2.318 1.00 0.00 90 GLN A N 4
ATOM 7351 C CA . GLN A 1 90 ? -13.247 -13.067 -2.773 1.00 0.00 90 GLN A CA 4
ATOM 7352 C C . GLN A 1 90 ? -11.805 -12.927 -3.250 1.00 0.00 90 GLN A C 4
ATOM 7353 O O . GLN A 1 90 ? -11.025 -13.876 -3.186 1.00 0.00 90 GLN A O 4
ATOM 7367 N N . SER A 1 91 ? -11.458 -11.735 -3.728 1.00 0.00 91 SER A N 4
ATOM 7368 C CA . SER A 1 91 ? -10.111 -11.472 -4.220 1.00 0.00 91 SER A CA 4
ATOM 7369 C C . SER A 1 91 ? -9.602 -10.125 -3.716 1.00 0.00 91 SER A C 4
ATOM 7370 O O . SER A 1 91 ? -10.387 -9.215 -3.446 1.00 0.00 91 SER A O 4
ATOM 7378 N N . ILE A 1 92 ? -8.285 -10.005 -3.592 1.00 0.00 92 ILE A N 4
ATOM 7379 C CA . ILE A 1 92 ? -7.671 -8.770 -3.123 1.00 0.00 92 ILE A CA 4
ATOM 7380 C C . ILE A 1 92 ? -8.036 -7.596 -4.026 1.00 0.00 92 ILE A C 4
ATOM 7381 O O . ILE A 1 92 ? -8.442 -6.529 -3.566 1.00 0.00 92 ILE A O 4
ATOM 7397 N N . PRO A 1 93 ? -7.892 -7.797 -5.345 1.00 0.00 93 PRO A N 4
ATOM 7398 C CA . PRO A 1 93 ? -8.204 -6.769 -6.341 1.00 0.00 93 PRO A CA 4
ATOM 7399 C C . PRO A 1 93 ? -9.701 -6.499 -6.446 1.00 0.00 93 PRO A C 4
ATOM 7400 O O . PRO A 1 93 ? -10.131 -5.626 -7.200 1.00 0.00 93 PRO A O 4
ATOM 7411 N N . GLU A 1 94 ? -10.488 -7.253 -5.687 1.00 0.00 94 GLU A N 4
ATOM 7412 C CA . GLU A 1 94 ? -11.938 -7.094 -5.697 1.00 0.00 94 GLU A CA 4
ATOM 7413 C C . GLU A 1 94 ? -12.391 -6.165 -4.574 1.00 0.00 94 GLU A C 4
ATOM 7414 O O . GLU A 1 94 ? -13.281 -5.335 -4.761 1.00 0.00 94 GLU A O 4
ATOM 7426 N N . LEU A 1 95 ? -11.772 -6.311 -3.407 1.00 0.00 95 LEU A N 4
ATOM 7427 C CA . LEU A 1 95 ? -12.112 -5.486 -2.253 1.00 0.00 95 LEU A CA 4
ATOM 7428 C C . LEU A 1 95 ? -11.930 -4.005 -2.570 1.00 0.00 95 LEU A C 4
ATOM 7429 O O . LEU A 1 95 ? -12.714 -3.165 -2.128 1.00 0.00 95 LEU A O 4
ATOM 7445 N N . ILE A 1 96 ? -10.892 -3.693 -3.339 1.00 0.00 96 ILE A N 4
ATOM 7446 C CA . ILE A 1 96 ? -10.610 -2.314 -3.718 1.00 0.00 96 ILE A CA 4
ATOM 7447 C C . ILE A 1 96 ? -11.402 -1.911 -4.957 1.00 0.00 96 ILE A C 4
ATOM 7448 O O . ILE A 1 96 ? -11.591 -0.725 -5.227 1.00 0.00 96 ILE A O 4
ATOM 7464 N N . TRP A 1 97 ? -11.863 -2.906 -5.707 1.00 0.00 97 TRP A N 4
ATOM 7465 C CA . TRP A 1 97 ? -12.636 -2.656 -6.918 1.00 0.00 97 TRP A CA 4
ATOM 7466 C C . TRP A 1 97 ? -13.824 -1.745 -6.626 1.00 0.00 97 TRP A C 4
ATOM 7467 O O . TRP A 1 97 ? -14.061 -0.770 -7.340 1.00 0.00 97 TRP A O 4
ATOM 7488 N N . TYR A 1 98 ? -14.568 -2.068 -5.574 1.00 0.00 98 TYR A N 4
ATOM 7489 C CA . TYR A 1 98 ? -15.733 -1.281 -5.189 1.00 0.00 98 TYR A CA 4
ATOM 7490 C C . TYR A 1 98 ? -15.323 -0.078 -4.344 1.00 0.00 98 TYR A C 4
ATOM 7491 O O . TYR A 1 98 ? -15.735 1.051 -4.610 1.00 0.00 98 TYR A O 4
ATOM 7509 N N . HIS A 1 99 ? -14.507 -0.330 -3.326 1.00 0.00 99 HIS A N 4
ATOM 7510 C CA . HIS A 1 99 ? -14.038 0.731 -2.441 1.00 0.00 99 HIS A CA 4
ATOM 7511 C C . HIS A 1 99 ? -13.762 2.009 -3.225 1.00 0.00 99 HIS A C 4
ATOM 7512 O O . HIS A 1 99 ? -14.014 3.113 -2.741 1.00 0.00 99 HIS A O 4
ATOM 7527 N N . GLN A 1 100 ? -13.242 1.854 -4.438 1.00 0.00 100 GLN A N 4
ATOM 7528 C CA . GLN A 1 100 ? -12.930 2.997 -5.289 1.00 0.00 100 GLN A CA 4
ATOM 7529 C C . GLN A 1 100 ? -14.169 3.854 -5.525 1.00 0.00 100 GLN A C 4
ATOM 7530 O O . GLN A 1 100 ? -14.210 5.024 -5.145 1.00 0.00 100 GLN A O 4
ATOM 7544 N N . HIS A 1 101 ? -15.180 3.263 -6.155 1.00 0.00 101 HIS A N 4
ATOM 7545 C CA . HIS A 1 101 ? -16.422 3.972 -6.442 1.00 0.00 101 HIS A CA 4
ATOM 7546 C C . HIS A 1 101 ? -17.149 4.338 -5.152 1.00 0.00 101 HIS A C 4
ATOM 7547 O O . HIS A 1 101 ? -17.553 5.484 -4.959 1.00 0.00 101 HIS A O 4
ATOM 7562 N N . ASN A 1 102 ? -17.311 3.356 -4.271 1.00 0.00 102 ASN A N 4
ATOM 7563 C CA . ASN A 1 102 ? -17.991 3.576 -2.999 1.00 0.00 102 ASN A CA 4
ATOM 7564 C C . ASN A 1 102 ? -17.104 3.162 -1.829 1.00 0.00 102 ASN A C 4
ATOM 7565 O O . ASN A 1 102 ? -16.748 1.992 -1.690 1.00 0.00 102 ASN A O 4
ATOM 7576 N N . ALA A 1 103 ? -16.750 4.130 -0.991 1.00 0.00 103 ALA A N 4
ATOM 7577 C CA . ALA A 1 103 ? -15.906 3.867 0.168 1.00 0.00 103 ALA A CA 4
ATOM 7578 C C . ALA A 1 103 ? -16.578 2.888 1.125 1.00 0.00 103 ALA A C 4
ATOM 7579 O O . ALA A 1 103 ? -17.614 3.194 1.715 1.00 0.00 103 ALA A O 4
ATOM 7586 N N . ALA A 1 104 ? -15.982 1.709 1.274 1.00 0.00 104 ALA A N 4
ATOM 7587 C CA . ALA A 1 104 ? -16.523 0.686 2.160 1.00 0.00 104 ALA A CA 4
ATOM 7588 C C . ALA A 1 104 ? -15.521 0.317 3.249 1.00 0.00 104 ALA A C 4
ATOM 7589 O O . ALA A 1 104 ? -14.890 -0.737 3.193 1.00 0.00 104 ALA A O 4
ATOM 7596 N N . GLY A 1 105 ? -15.378 1.195 4.238 1.00 0.00 105 GLY A N 4
ATOM 7597 C CA . GLY A 1 105 ? -14.449 0.943 5.324 1.00 0.00 105 GLY A CA 4
ATOM 7598 C C . GLY A 1 105 ? -13.595 2.152 5.649 1.00 0.00 105 GLY A C 4
ATOM 7599 O O . GLY A 1 105 ? -13.974 2.987 6.470 1.00 0.00 105 GLY A O 4
ATOM 7603 N N . LEU A 1 106 ? -12.438 2.246 5.004 1.00 0.00 106 LEU A N 4
ATOM 7604 C CA . LEU A 1 106 ? -11.525 3.362 5.229 1.00 0.00 106 LEU A CA 4
ATOM 7605 C C . LEU A 1 106 ? -12.295 4.659 5.447 1.00 0.00 106 LEU A C 4
ATOM 7606 O O . LEU A 1 106 ? -13.439 4.794 5.015 1.00 0.00 106 LEU A O 4
ATOM 7622 N N . MET A 1 107 ? -11.658 5.614 6.119 1.00 0.00 107 MET A N 4
ATOM 7623 C CA . MET A 1 107 ? -12.284 6.903 6.391 1.00 0.00 107 MET A CA 4
ATOM 7624 C C . MET A 1 107 ? -12.062 7.870 5.232 1.00 0.00 107 MET A C 4
ATOM 7625 O O . MET A 1 107 ? -11.869 9.069 5.437 1.00 0.00 107 MET A O 4
ATOM 7639 N N . THR A 1 108 ? -12.089 7.342 4.012 1.00 0.00 108 THR A N 4
ATOM 7640 C CA . THR A 1 108 ? -11.890 8.158 2.821 1.00 0.00 108 THR A CA 4
ATOM 7641 C C . THR A 1 108 ? -12.073 7.332 1.552 1.00 0.00 108 THR A C 4
ATOM 7642 O O . THR A 1 108 ? -11.910 6.112 1.565 1.00 0.00 108 THR A O 4
ATOM 7653 N N . ARG A 1 109 ? -12.411 8.005 0.458 1.00 0.00 109 ARG A N 4
ATOM 7654 C CA . ARG A 1 109 ? -12.617 7.334 -0.820 1.00 0.00 109 ARG A CA 4
ATOM 7655 C C . ARG A 1 109 ? -11.393 7.486 -1.717 1.00 0.00 109 ARG A C 4
ATOM 7656 O O . ARG A 1 109 ? -11.155 8.553 -2.285 1.00 0.00 109 ARG A O 4
ATOM 7677 N N . LEU A 1 110 ? -10.619 6.414 -1.841 1.00 0.00 110 LEU A N 4
ATOM 7678 C CA . LEU A 1 110 ? -9.418 6.428 -2.669 1.00 0.00 110 LEU A CA 4
ATOM 7679 C C . LEU A 1 110 ? -9.604 7.333 -3.883 1.00 0.00 110 LEU A C 4
ATOM 7680 O O . LEU A 1 110 ? -10.457 7.079 -4.734 1.00 0.00 110 LEU A O 4
ATOM 7696 N N . ARG A 1 111 ? -8.801 8.389 -3.957 1.00 0.00 111 ARG A N 4
ATOM 7697 C CA . ARG A 1 111 ? -8.877 9.331 -5.067 1.00 0.00 111 ARG A CA 4
ATOM 7698 C C . ARG A 1 111 ? -7.682 9.167 -6.001 1.00 0.00 111 ARG A C 4
ATOM 7699 O O . ARG A 1 111 ? -7.846 8.933 -7.199 1.00 0.00 111 ARG A O 4
ATOM 7720 N N . TYR A 1 112 ? -6.482 9.292 -5.446 1.00 0.00 112 TYR A N 4
ATOM 7721 C CA . TYR A 1 112 ? -5.260 9.161 -6.231 1.00 0.00 112 TYR A CA 4
ATOM 7722 C C . TYR A 1 112 ? -4.605 7.802 -5.997 1.00 0.00 112 TYR A C 4
ATOM 7723 O O . TYR A 1 112 ? -3.851 7.604 -5.045 1.00 0.00 112 TYR A O 4
ATOM 7741 N N . PRO A 1 113 ? -4.901 6.844 -6.888 1.00 0.00 113 PRO A N 4
ATOM 7742 C CA . PRO A 1 113 ? -4.351 5.488 -6.802 1.00 0.00 113 PRO A CA 4
ATOM 7743 C C . PRO A 1 113 ? -2.858 5.447 -7.105 1.00 0.00 113 PRO A C 4
ATOM 7744 O O . PRO A 1 113 ? -2.448 5.091 -8.211 1.00 0.00 113 PRO A O 4
ATOM 7755 N N . VAL A 1 114 ? -2.047 5.812 -6.117 1.00 0.00 114 VAL A N 4
ATOM 7756 C CA . VAL A 1 114 ? -0.599 5.816 -6.278 1.00 0.00 114 VAL A CA 4
ATOM 7757 C C . VAL A 1 114 ? -0.109 4.501 -6.875 1.00 0.00 114 VAL A C 4
ATOM 7758 O O . VAL A 1 114 ? -0.209 3.447 -6.249 1.00 0.00 114 VAL A O 4
ATOM 7771 N N . GLY A 1 115 ? 0.423 4.571 -8.092 1.00 0.00 115 GLY A N 4
ATOM 7772 C CA . GLY A 1 115 ? 0.922 3.379 -8.754 1.00 0.00 115 GLY A CA 4
ATOM 7773 C C . GLY A 1 115 ? 2.436 3.329 -8.794 1.00 0.00 115 GLY A C 4
ATOM 7774 O O . GLY A 1 115 ? 3.106 4.313 -8.478 1.00 0.00 115 GLY A O 4
ATOM 7778 N N . LEU A 1 116 ? 2.978 2.180 -9.184 1.00 0.00 116 LEU A N 4
ATOM 7779 C CA . LEU A 1 116 ? 4.424 2.004 -9.263 1.00 0.00 116 LEU A CA 4
ATOM 7780 C C . LEU A 1 116 ? 5.108 3.305 -9.673 1.00 0.00 116 LEU A C 4
ATOM 7781 O O . LEU A 1 116 ? 6.013 3.783 -8.990 1.00 0.00 116 LEU A O 4
ATOM 7797 N N . MET A 1 117 ? 4.669 3.871 -10.792 1.00 0.00 117 MET A N 4
ATOM 7798 C CA . MET A 1 117 ? 5.237 5.118 -11.291 1.00 0.00 117 MET A CA 4
ATOM 7799 C C . MET A 1 117 ? 5.257 6.182 -10.198 1.00 0.00 117 MET A C 4
ATOM 7800 O O . MET A 1 117 ? 4.306 6.948 -10.046 1.00 0.00 117 MET A O 4
ATOM 7814 N N . GLY A 1 118 ? 6.348 6.224 -9.438 1.00 0.00 118 GLY A N 4
ATOM 7815 C CA . GLY A 1 118 ? 6.471 7.198 -8.370 1.00 0.00 118 GLY A CA 4
ATOM 7816 C C . GLY A 1 118 ? 7.811 7.905 -8.380 1.00 0.00 118 GLY A C 4
ATOM 7817 O O . GLY A 1 118 ? 7.906 9.062 -8.789 1.00 0.00 118 GLY A O 4
ATOM 7821 N N . SER A 1 119 ? 8.850 7.209 -7.930 1.00 0.00 119 SER A N 4
ATOM 7822 C CA . SER A 1 119 ? 10.191 7.780 -7.885 1.00 0.00 119 SER A CA 4
ATOM 7823 C C . SER A 1 119 ? 11.219 6.723 -7.492 1.00 0.00 119 SER A C 4
ATOM 7824 O O . SER A 1 119 ? 10.873 5.566 -7.249 1.00 0.00 119 SER A O 4
ATOM 7832 N N . SER A 1 120 ? 12.483 7.128 -7.434 1.00 0.00 120 SER A N 4
ATOM 7833 C CA . SER A 1 120 ? 13.562 6.216 -7.076 1.00 0.00 120 SER A CA 4
ATOM 7834 C C . SER A 1 120 ? 14.489 6.850 -6.042 1.00 0.00 120 SER A C 4
ATOM 7835 O O . SER A 1 120 ? 14.613 6.360 -4.920 1.00 0.00 120 SER A O 4
ATOM 7843 N N . GLY A 1 121 ? 15.138 7.943 -6.431 1.00 0.00 121 GLY A N 4
ATOM 7844 C CA . GLY A 1 121 ? 16.045 8.628 -5.528 1.00 0.00 121 GLY A CA 4
ATOM 7845 C C . GLY A 1 121 ? 17.132 7.715 -4.996 1.00 0.00 121 GLY A C 4
ATOM 7846 O O . GLY A 1 121 ? 17.023 7.153 -3.907 1.00 0.00 121 GLY A O 4
ATOM 7850 N N . PRO A 1 122 ? 18.211 7.556 -5.778 1.00 0.00 122 PRO A N 4
ATOM 7851 C CA . PRO A 1 122 ? 19.343 6.704 -5.401 1.00 0.00 122 PRO A CA 4
ATOM 7852 C C . PRO A 1 122 ? 20.146 7.287 -4.244 1.00 0.00 122 PRO A C 4
ATOM 7853 O O . PRO A 1 122 ? 20.181 8.502 -4.050 1.00 0.00 122 PRO A O 4
ATOM 7864 N N . SER A 1 123 ? 20.791 6.413 -3.477 1.00 0.00 123 SER A N 4
ATOM 7865 C CA . SER A 1 123 ? 21.592 6.841 -2.337 1.00 0.00 123 SER A CA 4
ATOM 7866 C C . SER A 1 123 ? 23.047 6.413 -2.504 1.00 0.00 123 SER A C 4
ATOM 7867 O O . SER A 1 123 ? 23.682 5.950 -1.556 1.00 0.00 123 SER A O 4
ATOM 7875 N N . SER A 1 124 ? 23.569 6.572 -3.715 1.00 0.00 124 SER A N 4
ATOM 7876 C CA . SER A 1 124 ? 24.948 6.200 -4.010 1.00 0.00 124 SER A CA 4
ATOM 7877 C C . SER A 1 124 ? 25.920 6.961 -3.113 1.00 0.00 124 SER A C 4
ATOM 7878 O O . SER A 1 124 ? 25.797 8.173 -2.934 1.00 0.00 124 SER A O 4
ATOM 7886 N N . GLY A 1 125 ? 26.885 6.241 -2.551 1.00 0.00 125 GLY A N 4
ATOM 7887 C CA . GLY A 1 125 ? 27.864 6.865 -1.680 1.00 0.00 125 GLY A CA 4
ATOM 7888 C C . GLY A 1 125 ? 29.087 5.995 -1.464 1.00 0.00 125 GLY A C 4
ATOM 7889 O O . GLY A 1 125 ? 30.161 6.283 -1.990 1.00 0.00 125 GLY A O 4
ATOM 7893 N N . GLY A 1 1 ? -27.466 -9.016 -4.468 1.00 0.00 1 GLY A N 5
ATOM 7894 C CA . GLY A 1 1 ? -27.097 -10.242 -3.786 1.00 0.00 1 GLY A CA 5
ATOM 7895 C C . GLY A 1 1 ? -25.639 -10.604 -3.993 1.00 0.00 1 GLY A C 5
ATOM 7896 O O . GLY A 1 1 ? -24.749 -9.796 -3.728 1.00 0.00 1 GLY A O 5
ATOM 7900 N N . SER A 1 2 ? -25.394 -11.821 -4.465 1.00 0.00 2 SER A N 5
ATOM 7901 C CA . SER A 1 2 ? -24.033 -12.290 -4.702 1.00 0.00 2 SER A CA 5
ATOM 7902 C C . SER A 1 2 ? -23.959 -13.116 -5.983 1.00 0.00 2 SER A C 5
ATOM 7903 O O . SER A 1 2 ? -24.614 -14.152 -6.105 1.00 0.00 2 SER A O 5
ATOM 7911 N N . SER A 1 3 ? -23.156 -12.652 -6.934 1.00 0.00 3 SER A N 5
ATOM 7912 C CA . SER A 1 3 ? -22.996 -13.344 -8.207 1.00 0.00 3 SER A CA 5
ATOM 7913 C C . SER A 1 3 ? -21.740 -14.209 -8.202 1.00 0.00 3 SER A C 5
ATOM 7914 O O . SER A 1 3 ? -20.909 -14.111 -7.300 1.00 0.00 3 SER A O 5
ATOM 7922 N N . GLY A 1 4 ? -21.609 -15.058 -9.217 1.00 0.00 4 GLY A N 5
ATOM 7923 C CA . GLY A 1 4 ? -20.452 -15.929 -9.311 1.00 0.00 4 GLY A CA 5
ATOM 7924 C C . GLY A 1 4 ? -20.429 -16.984 -8.222 1.00 0.00 4 GLY A C 5
ATOM 7925 O O . GLY A 1 4 ? -20.471 -16.660 -7.036 1.00 0.00 4 GLY A O 5
ATOM 7929 N N . SER A 1 5 ? -20.365 -18.248 -8.627 1.00 0.00 5 SER A N 5
ATOM 7930 C CA . SER A 1 5 ? -20.343 -19.354 -7.677 1.00 0.00 5 SER A CA 5
ATOM 7931 C C . SER A 1 5 ? -18.909 -19.730 -7.314 1.00 0.00 5 SER A C 5
ATOM 7932 O O . SER A 1 5 ? -18.592 -19.956 -6.147 1.00 0.00 5 SER A O 5
ATOM 7940 N N . SER A 1 6 ? -18.047 -19.795 -8.324 1.00 0.00 6 SER A N 5
ATOM 7941 C CA . SER A 1 6 ? -16.649 -20.147 -8.114 1.00 0.00 6 SER A CA 5
ATOM 7942 C C . SER A 1 6 ? -15.770 -18.900 -8.104 1.00 0.00 6 SER A C 5
ATOM 7943 O O . SER A 1 6 ? -16.109 -17.883 -8.706 1.00 0.00 6 SER A O 5
ATOM 7951 N N . GLY A 1 7 ? -14.637 -18.987 -7.412 1.00 0.00 7 GLY A N 5
ATOM 7952 C CA . GLY A 1 7 ? -13.726 -17.860 -7.335 1.00 0.00 7 GLY A CA 5
ATOM 7953 C C . GLY A 1 7 ? -12.382 -18.240 -6.747 1.00 0.00 7 GLY A C 5
ATOM 7954 O O . GLY A 1 7 ? -11.892 -17.586 -5.828 1.00 0.00 7 GLY A O 5
ATOM 7958 N N . ASN A 1 8 ? -11.785 -19.302 -7.277 1.00 0.00 8 ASN A N 5
ATOM 7959 C CA . ASN A 1 8 ? -10.490 -19.771 -6.798 1.00 0.00 8 ASN A CA 5
ATOM 7960 C C . ASN A 1 8 ? -9.474 -19.818 -7.934 1.00 0.00 8 ASN A C 5
ATOM 7961 O O . ASN A 1 8 ? -9.236 -20.871 -8.527 1.00 0.00 8 ASN A O 5
ATOM 7972 N N . LYS A 1 9 ? -8.875 -18.670 -8.234 1.00 0.00 9 LYS A N 5
ATOM 7973 C CA . LYS A 1 9 ? -7.882 -18.580 -9.298 1.00 0.00 9 LYS A CA 5
ATOM 7974 C C . LYS A 1 9 ? -6.625 -17.866 -8.810 1.00 0.00 9 LYS A C 5
ATOM 7975 O O . LYS A 1 9 ? -6.563 -17.411 -7.667 1.00 0.00 9 LYS A O 5
ATOM 7994 N N . ILE A 1 10 ? -5.628 -17.771 -9.683 1.00 0.00 10 ILE A N 5
ATOM 7995 C CA . ILE A 1 10 ? -4.375 -17.110 -9.341 1.00 0.00 10 ILE A CA 5
ATOM 7996 C C . ILE A 1 10 ? -4.611 -15.660 -8.934 1.00 0.00 10 ILE A C 5
ATOM 7997 O O . ILE A 1 10 ? -5.556 -15.019 -9.394 1.00 0.00 10 ILE A O 5
ATOM 8013 N N . THR A 1 11 ? -3.744 -15.145 -8.067 1.00 0.00 11 THR A N 5
ATOM 8014 C CA . THR A 1 11 ? -3.856 -13.770 -7.598 1.00 0.00 11 THR A CA 5
ATOM 8015 C C . THR A 1 11 ? -2.768 -12.891 -8.204 1.00 0.00 11 THR A C 5
ATOM 8016 O O . THR A 1 11 ? -1.704 -12.711 -7.614 1.00 0.00 11 THR A O 5
ATOM 8027 N N . ASN A 1 12 ? -3.043 -12.346 -9.384 1.00 0.00 12 ASN A N 5
ATOM 8028 C CA . ASN A 1 12 ? -2.086 -11.485 -10.069 1.00 0.00 12 ASN A CA 5
ATOM 8029 C C . ASN A 1 12 ? -2.356 -10.016 -9.758 1.00 0.00 12 ASN A C 5
ATOM 8030 O O . ASN A 1 12 ? -3.357 -9.450 -10.201 1.00 0.00 12 ASN A O 5
ATOM 8041 N N . LEU A 1 13 ? -1.458 -9.404 -8.995 1.00 0.00 13 LEU A N 5
ATOM 8042 C CA . LEU A 1 13 ? -1.597 -7.999 -8.626 1.00 0.00 13 LEU A CA 5
ATOM 8043 C C . LEU A 1 13 ? -0.566 -7.140 -9.349 1.00 0.00 13 LEU A C 5
ATOM 8044 O O . LEU A 1 13 ? -0.808 -5.967 -9.629 1.00 0.00 13 LEU A O 5
ATOM 8060 N N . GLU A 1 14 ? 0.585 -7.733 -9.648 1.00 0.00 14 GLU A N 5
ATOM 8061 C CA . GLU A 1 14 ? 1.654 -7.022 -10.340 1.00 0.00 14 GLU A CA 5
ATOM 8062 C C . GLU A 1 14 ? 1.118 -6.304 -11.575 1.00 0.00 14 GLU A C 5
ATOM 8063 O O . GLU A 1 14 ? 1.548 -5.196 -11.898 1.00 0.00 14 GLU A O 5
ATOM 8075 N N . ILE A 1 15 ? 0.178 -6.943 -12.264 1.00 0.00 15 ILE A N 5
ATOM 8076 C CA . ILE A 1 15 ? -0.417 -6.367 -13.462 1.00 0.00 15 ILE A CA 5
ATOM 8077 C C . ILE A 1 15 ? -0.957 -4.967 -13.190 1.00 0.00 15 ILE A C 5
ATOM 8078 O O . ILE A 1 15 ? -0.992 -4.119 -14.081 1.00 0.00 15 ILE A O 5
ATOM 8094 N N . TYR A 1 16 ? -1.376 -4.733 -11.952 1.00 0.00 16 TYR A N 5
ATOM 8095 C CA . TYR A 1 16 ? -1.916 -3.436 -11.559 1.00 0.00 16 TYR A CA 5
ATOM 8096 C C . TYR A 1 16 ? -0.796 -2.466 -11.197 1.00 0.00 16 TYR A C 5
ATOM 8097 O O . TYR A 1 16 ? 0.384 -2.813 -11.258 1.00 0.00 16 TYR A O 5
ATOM 8115 N N . GLU A 1 17 ? -1.174 -1.248 -10.821 1.00 0.00 17 GLU A N 5
ATOM 8116 C CA . GLU A 1 17 ? -0.200 -0.228 -10.448 1.00 0.00 17 GLU A CA 5
ATOM 8117 C C . GLU A 1 17 ? -0.311 0.113 -8.965 1.00 0.00 17 GLU A C 5
ATOM 8118 O O . GLU A 1 17 ? 0.693 0.375 -8.302 1.00 0.00 17 GLU A O 5
ATOM 8130 N N . TRP A 1 18 ? -1.536 0.110 -8.452 1.00 0.00 18 TRP A N 5
ATOM 8131 C CA . TRP A 1 18 ? -1.778 0.420 -7.048 1.00 0.00 18 TRP A CA 5
ATOM 8132 C C . TRP A 1 18 ? -1.211 -0.671 -6.145 1.00 0.00 18 TRP A C 5
ATOM 8133 O O . TRP A 1 18 ? -1.268 -0.565 -4.919 1.00 0.00 18 TRP A O 5
ATOM 8154 N N . TYR A 1 19 ? -0.667 -1.716 -6.757 1.00 0.00 19 TYR A N 5
ATOM 8155 C CA . TYR A 1 19 ? -0.092 -2.827 -6.007 1.00 0.00 19 TYR A CA 5
ATOM 8156 C C . TYR A 1 19 ? 1.422 -2.681 -5.891 1.00 0.00 19 TYR A C 5
ATOM 8157 O O . TYR A 1 19 ? 2.175 -3.255 -6.679 1.00 0.00 19 TYR A O 5
ATOM 8175 N N . HIS A 1 20 ? 1.861 -1.909 -4.902 1.00 0.00 20 HIS A N 5
ATOM 8176 C CA . HIS A 1 20 ? 3.287 -1.687 -4.681 1.00 0.00 20 HIS A CA 5
ATOM 8177 C C . HIS A 1 20 ? 3.918 -2.882 -3.973 1.00 0.00 20 HIS A C 5
ATOM 8178 O O . HIS A 1 20 ? 3.838 -3.005 -2.750 1.00 0.00 20 HIS A O 5
ATOM 8193 N N . ARG A 1 21 ? 4.545 -3.760 -4.749 1.00 0.00 21 ARG A N 5
ATOM 8194 C CA . ARG A 1 21 ? 5.189 -4.945 -4.197 1.00 0.00 21 ARG A CA 5
ATOM 8195 C C . ARG A 1 21 ? 6.706 -4.781 -4.178 1.00 0.00 21 ARG A C 5
ATOM 8196 O O . ARG A 1 21 ? 7.259 -3.951 -4.897 1.00 0.00 21 ARG A O 5
ATOM 8217 N N . ASN A 1 22 ? 7.371 -5.579 -3.348 1.00 0.00 22 ASN A N 5
ATOM 8218 C CA . ASN A 1 22 ? 8.824 -5.521 -3.235 1.00 0.00 22 ASN A CA 5
ATOM 8219 C C . ASN A 1 22 ? 9.273 -4.177 -2.670 1.00 0.00 22 ASN A C 5
ATOM 8220 O O . ASN A 1 22 ? 10.235 -3.579 -3.153 1.00 0.00 22 ASN A O 5
ATOM 8231 N N . ILE A 1 23 ? 8.570 -3.708 -1.644 1.00 0.00 23 ILE A N 5
ATOM 8232 C CA . ILE A 1 23 ? 8.897 -2.437 -1.011 1.00 0.00 23 ILE A CA 5
ATOM 8233 C C . ILE A 1 23 ? 9.077 -2.601 0.494 1.00 0.00 23 ILE A C 5
ATOM 8234 O O . ILE A 1 23 ? 8.916 -3.695 1.034 1.00 0.00 23 ILE A O 5
ATOM 8250 N N . THR A 1 24 ? 9.411 -1.504 1.168 1.00 0.00 24 THR A N 5
ATOM 8251 C CA . THR A 1 24 ? 9.611 -1.526 2.611 1.00 0.00 24 THR A CA 5
ATOM 8252 C C . THR A 1 24 ? 8.790 -0.439 3.297 1.00 0.00 24 THR A C 5
ATOM 8253 O O . THR A 1 24 ? 8.382 0.534 2.665 1.00 0.00 24 THR A O 5
ATOM 8264 N N . ARG A 1 25 ? 8.553 -0.613 4.593 1.00 0.00 25 ARG A N 5
ATOM 8265 C CA . ARG A 1 25 ? 7.780 0.353 5.364 1.00 0.00 25 ARG A CA 5
ATOM 8266 C C . ARG A 1 25 ? 8.112 1.779 4.937 1.00 0.00 25 ARG A C 5
ATOM 8267 O O . ARG A 1 25 ? 7.222 2.618 4.794 1.00 0.00 25 ARG A O 5
ATOM 8288 N N . ASN A 1 26 ? 9.397 2.047 4.734 1.00 0.00 26 ASN A N 5
ATOM 8289 C CA . ASN A 1 26 ? 9.847 3.372 4.324 1.00 0.00 26 ASN A CA 5
ATOM 8290 C C . ASN A 1 26 ? 9.238 3.762 2.980 1.00 0.00 26 ASN A C 5
ATOM 8291 O O . ASN A 1 26 ? 8.746 4.878 2.810 1.00 0.00 26 ASN A O 5
ATOM 8302 N N . GLN A 1 27 ? 9.275 2.835 2.029 1.00 0.00 27 GLN A N 5
ATOM 8303 C CA . GLN A 1 27 ? 8.727 3.081 0.700 1.00 0.00 27 GLN A CA 5
ATOM 8304 C C . GLN A 1 27 ? 7.243 3.426 0.779 1.00 0.00 27 GLN A C 5
ATOM 8305 O O . GLN A 1 27 ? 6.812 4.467 0.283 1.00 0.00 27 GLN A O 5
ATOM 8319 N N . ALA A 1 28 ? 6.469 2.547 1.405 1.00 0.00 28 ALA A N 5
ATOM 8320 C CA . ALA A 1 28 ? 5.034 2.760 1.550 1.00 0.00 28 ALA A CA 5
ATOM 8321 C C . ALA A 1 28 ? 4.732 4.192 1.983 1.00 0.00 28 ALA A C 5
ATOM 8322 O O . ALA A 1 28 ? 4.064 4.936 1.267 1.00 0.00 28 ALA A O 5
ATOM 8329 N N . GLU A 1 29 ? 5.230 4.568 3.156 1.00 0.00 29 GLU A N 5
ATOM 8330 C CA . GLU A 1 29 ? 5.011 5.910 3.683 1.00 0.00 29 GLU A CA 5
ATOM 8331 C C . GLU A 1 29 ? 5.645 6.960 2.775 1.00 0.00 29 GLU A C 5
ATOM 8332 O O . GLU A 1 29 ? 4.964 7.855 2.273 1.00 0.00 29 GLU A O 5
ATOM 8344 N N . HIS A 1 30 ? 6.953 6.845 2.571 1.00 0.00 30 HIS A N 5
ATOM 8345 C CA . HIS A 1 30 ? 7.681 7.785 1.725 1.00 0.00 30 HIS A CA 5
ATOM 8346 C C . HIS A 1 30 ? 6.857 8.158 0.495 1.00 0.00 30 HIS A C 5
ATOM 8347 O O . HIS A 1 30 ? 6.566 9.332 0.263 1.00 0.00 30 HIS A O 5
ATOM 8362 N N . LEU A 1 31 ? 6.486 7.152 -0.290 1.00 0.00 31 LEU A N 5
ATOM 8363 C CA . LEU A 1 31 ? 5.696 7.374 -1.496 1.00 0.00 31 LEU A CA 5
ATOM 8364 C C . LEU A 1 31 ? 4.558 8.355 -1.229 1.00 0.00 31 LEU A C 5
ATOM 8365 O O . LEU A 1 31 ? 4.419 9.365 -1.920 1.00 0.00 31 LEU A O 5
ATOM 8381 N N . LEU A 1 32 ? 3.748 8.051 -0.221 1.00 0.00 32 LEU A N 5
ATOM 8382 C CA . LEU A 1 32 ? 2.622 8.906 0.140 1.00 0.00 32 LEU A CA 5
ATOM 8383 C C . LEU A 1 32 ? 3.102 10.300 0.531 1.00 0.00 32 LEU A C 5
ATOM 8384 O O . LEU A 1 32 ? 2.594 11.305 0.033 1.00 0.00 32 LEU A O 5
ATOM 8400 N N . ARG A 1 33 ? 4.082 10.353 1.427 1.00 0.00 33 ARG A N 5
ATOM 8401 C CA . ARG A 1 33 ? 4.631 11.624 1.886 1.00 0.00 33 ARG A CA 5
ATOM 8402 C C . ARG A 1 33 ? 4.804 12.593 0.721 1.00 0.00 33 ARG A C 5
ATOM 8403 O O . ARG A 1 33 ? 4.457 13.769 0.823 1.00 0.00 33 ARG A O 5
ATOM 8424 N N . GLN A 1 34 ? 5.343 12.091 -0.386 1.00 0.00 34 GLN A N 5
ATOM 8425 C CA . GLN A 1 34 ? 5.563 12.913 -1.570 1.00 0.00 34 GLN A CA 5
ATOM 8426 C C . GLN A 1 34 ? 4.251 13.503 -2.074 1.00 0.00 34 GLN A C 5
ATOM 8427 O O . GLN A 1 34 ? 4.174 14.692 -2.382 1.00 0.00 34 GLN A O 5
ATOM 8441 N N . GLU A 1 35 ? 3.222 12.665 -2.155 1.00 0.00 35 GLU A N 5
ATOM 8442 C CA . GLU A 1 35 ? 1.914 13.105 -2.624 1.00 0.00 35 GLU A CA 5
ATOM 8443 C C . GLU A 1 35 ? 1.359 14.209 -1.728 1.00 0.00 35 GLU A C 5
ATOM 8444 O O . GLU A 1 35 ? 0.776 15.180 -2.211 1.00 0.00 35 GLU A O 5
ATOM 8456 N N . SER A 1 36 ? 1.544 14.052 -0.422 1.00 0.00 36 SER A N 5
ATOM 8457 C CA . SER A 1 36 ? 1.058 15.033 0.543 1.00 0.00 36 SER A CA 5
ATOM 8458 C C . SER A 1 36 ? -0.370 15.458 0.212 1.00 0.00 36 SER A C 5
ATOM 8459 O O . SER A 1 36 ? -0.701 16.643 0.248 1.00 0.00 36 SER A O 5
ATOM 8467 N N . LYS A 1 37 ? -1.211 14.482 -0.111 1.00 0.00 37 LYS A N 5
ATOM 8468 C CA . LYS A 1 37 ? -2.604 14.752 -0.448 1.00 0.00 37 LYS A CA 5
ATOM 8469 C C . LYS A 1 37 ? -3.493 13.569 -0.075 1.00 0.00 37 LYS A C 5
ATOM 8470 O O . LYS A 1 37 ? -3.072 12.416 -0.161 1.00 0.00 37 LYS A O 5
ATOM 8489 N N . GLU A 1 38 ? -4.722 13.864 0.334 1.00 0.00 38 GLU A N 5
ATOM 8490 C CA . GLU A 1 38 ? -5.669 12.824 0.717 1.00 0.00 38 GLU A CA 5
ATOM 8491 C C . GLU A 1 38 ? -6.035 11.952 -0.481 1.00 0.00 38 GLU A C 5
ATOM 8492 O O . GLU A 1 38 ? -6.224 12.451 -1.589 1.00 0.00 38 GLU A O 5
ATOM 8504 N N . GLY A 1 39 ? -6.132 10.647 -0.248 1.00 0.00 39 GLY A N 5
ATOM 8505 C CA . GLY A 1 39 ? -6.474 9.727 -1.318 1.00 0.00 39 GLY A CA 5
ATOM 8506 C C . GLY A 1 39 ? -5.351 8.758 -1.630 1.00 0.00 39 GLY A C 5
ATOM 8507 O O . GLY A 1 39 ? -5.583 7.560 -1.796 1.00 0.00 39 GLY A O 5
ATOM 8511 N N . ALA A 1 40 ? -4.130 9.275 -1.710 1.00 0.00 40 ALA A N 5
ATOM 8512 C CA . ALA A 1 40 ? -2.967 8.447 -2.004 1.00 0.00 40 ALA A CA 5
ATOM 8513 C C . ALA A 1 40 ? -3.010 7.141 -1.217 1.00 0.00 40 ALA A C 5
ATOM 8514 O O . ALA A 1 40 ? -3.022 7.147 0.014 1.00 0.00 40 ALA A O 5
ATOM 8521 N N . PHE A 1 41 ? -3.034 6.024 -1.935 1.00 0.00 41 PHE A N 5
ATOM 8522 C CA . PHE A 1 41 ? -3.078 4.710 -1.304 1.00 0.00 41 PHE A CA 5
ATOM 8523 C C . PHE A 1 41 ? -2.278 3.691 -2.111 1.00 0.00 41 PHE A C 5
ATOM 8524 O O . PHE A 1 41 ? -2.017 3.891 -3.297 1.00 0.00 41 PHE A O 5
ATOM 8541 N N . ILE A 1 42 ? -1.891 2.600 -1.458 1.00 0.00 42 ILE A N 5
ATOM 8542 C CA . ILE A 1 42 ? -1.122 1.551 -2.115 1.00 0.00 42 ILE A CA 5
ATOM 8543 C C . ILE A 1 42 ? -1.273 0.220 -1.385 1.00 0.00 42 ILE A C 5
ATOM 8544 O O . ILE A 1 42 ? -1.735 0.174 -0.245 1.00 0.00 42 ILE A O 5
ATOM 8560 N N . VAL A 1 43 ? -0.879 -0.861 -2.050 1.00 0.00 43 VAL A N 5
ATOM 8561 C CA . VAL A 1 43 ? -0.968 -2.194 -1.464 1.00 0.00 43 VAL A CA 5
ATOM 8562 C C . VAL A 1 43 ? 0.394 -2.878 -1.445 1.00 0.00 43 VAL A C 5
ATOM 8563 O O . VAL A 1 43 ? 0.955 -3.196 -2.494 1.00 0.00 43 VAL A O 5
ATOM 8576 N N . ARG A 1 44 ? 0.920 -3.103 -0.246 1.00 0.00 44 ARG A N 5
ATOM 8577 C CA . ARG A 1 44 ? 2.218 -3.749 -0.090 1.00 0.00 44 ARG A CA 5
ATOM 8578 C C . ARG A 1 44 ? 2.059 -5.160 0.468 1.00 0.00 44 ARG A C 5
ATOM 8579 O O . ARG A 1 44 ? 1.035 -5.490 1.067 1.00 0.00 44 ARG A O 5
ATOM 8600 N N . ASP A 1 45 ? 3.078 -5.988 0.267 1.00 0.00 45 ASP A N 5
ATOM 8601 C CA . ASP A 1 45 ? 3.052 -7.363 0.751 1.00 0.00 45 ASP A CA 5
ATOM 8602 C C . ASP A 1 45 ? 3.604 -7.451 2.170 1.00 0.00 45 ASP A C 5
ATOM 8603 O O . ASP A 1 45 ? 4.595 -6.802 2.503 1.00 0.00 45 ASP A O 5
ATOM 8612 N N . SER A 1 46 ? 2.955 -8.259 3.004 1.00 0.00 46 SER A N 5
ATOM 8613 C CA . SER A 1 46 ? 3.379 -8.427 4.389 1.00 0.00 46 SER A CA 5
ATOM 8614 C C . SER A 1 46 ? 4.638 -9.285 4.472 1.00 0.00 46 SER A C 5
ATOM 8615 O O . SER A 1 46 ? 4.738 -10.324 3.820 1.00 0.00 46 SER A O 5
ATOM 8623 N N . ARG A 1 47 ? 5.596 -8.841 5.278 1.00 0.00 47 ARG A N 5
ATOM 8624 C CA . ARG A 1 47 ? 6.850 -9.567 5.446 1.00 0.00 47 ARG A CA 5
ATOM 8625 C C . ARG A 1 47 ? 6.673 -10.745 6.399 1.00 0.00 47 ARG A C 5
ATOM 8626 O O . ARG A 1 47 ? 7.177 -11.841 6.149 1.00 0.00 47 ARG A O 5
ATOM 8647 N N . HIS A 1 48 ? 5.953 -10.513 7.492 1.00 0.00 48 HIS A N 5
ATOM 8648 C CA . HIS A 1 48 ? 5.709 -11.556 8.482 1.00 0.00 48 HIS A CA 5
ATOM 8649 C C . HIS A 1 48 ? 5.068 -12.780 7.836 1.00 0.00 48 HIS A C 5
ATOM 8650 O O . HIS A 1 48 ? 5.359 -13.916 8.210 1.00 0.00 48 HIS A O 5
ATOM 8665 N N . LEU A 1 49 ? 4.193 -12.539 6.865 1.00 0.00 49 LEU A N 5
ATOM 8666 C CA . LEU A 1 49 ? 3.509 -13.622 6.167 1.00 0.00 49 LEU A CA 5
ATOM 8667 C C . LEU A 1 49 ? 2.998 -13.156 4.807 1.00 0.00 49 LEU A C 5
ATOM 8668 O O . LEU A 1 49 ? 3.129 -11.986 4.451 1.00 0.00 49 LEU A O 5
ATOM 8684 N N . GLY A 1 50 ? 2.412 -14.080 4.052 1.00 0.00 50 GLY A N 5
ATOM 8685 C CA . GLY A 1 50 ? 1.887 -13.745 2.742 1.00 0.00 50 GLY A CA 5
ATOM 8686 C C . GLY A 1 50 ? 0.598 -12.953 2.820 1.00 0.00 50 GLY A C 5
ATOM 8687 O O . GLY A 1 50 ? -0.371 -13.262 2.126 1.00 0.00 50 GLY A O 5
ATOM 8691 N N . SER A 1 51 ? 0.583 -11.929 3.667 1.00 0.00 51 SER A N 5
ATOM 8692 C CA . SER A 1 51 ? -0.600 -11.093 3.838 1.00 0.00 51 SER A CA 5
ATOM 8693 C C . SER A 1 51 ? -0.467 -9.797 3.044 1.00 0.00 51 SER A C 5
ATOM 8694 O O . SER A 1 51 ? 0.521 -9.583 2.342 1.00 0.00 51 SER A O 5
ATOM 8702 N N . TYR A 1 52 ? -1.471 -8.934 3.163 1.00 0.00 52 TYR A N 5
ATOM 8703 C CA . TYR A 1 52 ? -1.469 -7.659 2.455 1.00 0.00 52 TYR A CA 5
ATOM 8704 C C . TYR A 1 52 ? -1.861 -6.517 3.388 1.00 0.00 52 TYR A C 5
ATOM 8705 O O . TYR A 1 52 ? -2.663 -6.697 4.306 1.00 0.00 52 TYR A O 5
ATOM 8723 N N . THR A 1 53 ? -1.288 -5.342 3.147 1.00 0.00 53 THR A N 5
ATOM 8724 C CA . THR A 1 53 ? -1.576 -4.171 3.966 1.00 0.00 53 THR A CA 5
ATOM 8725 C C . THR A 1 53 ? -1.629 -2.906 3.116 1.00 0.00 53 THR A C 5
ATOM 8726 O O . THR A 1 53 ? -0.705 -2.621 2.353 1.00 0.00 53 THR A O 5
ATOM 8737 N N . ILE A 1 54 ? -2.714 -2.151 3.253 1.00 0.00 54 ILE A N 5
ATOM 8738 C CA . ILE A 1 54 ? -2.884 -0.916 2.499 1.00 0.00 54 ILE A CA 5
ATOM 8739 C C . ILE A 1 54 ? -2.384 0.287 3.293 1.00 0.00 54 ILE A C 5
ATOM 8740 O O . ILE A 1 54 ? -2.480 0.317 4.519 1.00 0.00 54 ILE A O 5
ATOM 8756 N N . SER A 1 55 ? -1.852 1.277 2.583 1.00 0.00 55 SER A N 5
ATOM 8757 C CA . SER A 1 55 ? -1.334 2.482 3.222 1.00 0.00 55 SER A CA 5
ATOM 8758 C C . SER A 1 55 ? -1.907 3.733 2.564 1.00 0.00 55 SER A C 5
ATOM 8759 O O . SER A 1 55 ? -1.531 4.089 1.446 1.00 0.00 55 SER A O 5
ATOM 8767 N N . VAL A 1 56 ? -2.820 4.398 3.265 1.00 0.00 56 VAL A N 5
ATOM 8768 C CA . VAL A 1 56 ? -3.446 5.611 2.752 1.00 0.00 56 VAL A CA 5
ATOM 8769 C C . VAL A 1 56 ? -2.872 6.852 3.424 1.00 0.00 56 VAL A C 5
ATOM 8770 O O . VAL A 1 56 ? -2.329 6.779 4.528 1.00 0.00 56 VAL A O 5
ATOM 8783 N N . PHE A 1 57 ? -2.996 7.993 2.754 1.00 0.00 57 PHE A N 5
ATOM 8784 C CA . PHE A 1 57 ? -2.489 9.252 3.287 1.00 0.00 57 PHE A CA 5
ATOM 8785 C C . PHE A 1 57 ? -3.626 10.107 3.839 1.00 0.00 57 PHE A C 5
ATOM 8786 O O . PHE A 1 57 ? -4.423 10.661 3.081 1.00 0.00 57 PHE A O 5
ATOM 8803 N N . MET A 1 58 ? -3.696 10.207 5.162 1.00 0.00 58 MET A N 5
ATOM 8804 C CA . MET A 1 58 ? -4.735 10.994 5.815 1.00 0.00 58 MET A CA 5
ATOM 8805 C C . MET A 1 58 ? -4.452 12.487 5.680 1.00 0.00 58 MET A C 5
ATOM 8806 O O . MET A 1 58 ? -5.281 13.242 5.173 1.00 0.00 58 MET A O 5
ATOM 8820 N N . GLY A 1 59 ? -3.276 12.906 6.137 1.00 0.00 59 GLY A N 5
ATOM 8821 C CA . GLY A 1 59 ? -2.906 14.307 6.057 1.00 0.00 59 GLY A CA 5
ATOM 8822 C C . GLY A 1 59 ? -3.196 15.057 7.342 1.00 0.00 59 GLY A C 5
ATOM 8823 O O . GLY A 1 59 ? -4.353 15.337 7.657 1.00 0.00 59 GLY A O 5
ATOM 8827 N N . ALA A 1 60 ? -2.144 15.382 8.086 1.00 0.00 60 ALA A N 5
ATOM 8828 C CA . ALA A 1 60 ? -2.292 16.105 9.343 1.00 0.00 60 ALA A CA 5
ATOM 8829 C C . ALA A 1 60 ? -2.847 17.506 9.110 1.00 0.00 60 ALA A C 5
ATOM 8830 O O . ALA A 1 60 ? -2.785 18.031 7.998 1.00 0.00 60 ALA A O 5
ATOM 8837 N N . ARG A 1 61 ? -3.389 18.106 10.165 1.00 0.00 61 ARG A N 5
ATOM 8838 C CA . ARG A 1 61 ? -3.956 19.446 10.073 1.00 0.00 61 ARG A CA 5
ATOM 8839 C C . ARG A 1 61 ? -2.858 20.504 10.104 1.00 0.00 61 ARG A C 5
ATOM 8840 O O . ARG A 1 61 ? -2.787 21.365 9.226 1.00 0.00 61 ARG A O 5
ATOM 8861 N N . ARG A 1 62 ? -2.004 20.434 11.120 1.00 0.00 62 ARG A N 5
ATOM 8862 C CA . ARG A 1 62 ? -0.911 21.387 11.265 1.00 0.00 62 ARG A CA 5
ATOM 8863 C C . ARG A 1 62 ? -0.129 21.523 9.961 1.00 0.00 62 ARG A C 5
ATOM 8864 O O . ARG A 1 62 ? -0.323 20.745 9.027 1.00 0.00 62 ARG A O 5
ATOM 8885 N N . SER A 1 63 ? 0.752 22.515 9.906 1.00 0.00 63 SER A N 5
ATOM 8886 C CA . SER A 1 63 ? 1.559 22.756 8.715 1.00 0.00 63 SER A CA 5
ATOM 8887 C C . SER A 1 63 ? 2.860 21.960 8.771 1.00 0.00 63 SER A C 5
ATOM 8888 O O . SER A 1 63 ? 3.428 21.747 9.842 1.00 0.00 63 SER A O 5
ATOM 8896 N N . THR A 1 64 ? 3.327 21.520 7.606 1.00 0.00 64 THR A N 5
ATOM 8897 C CA . THR A 1 64 ? 4.559 20.746 7.520 1.00 0.00 64 THR A CA 5
ATOM 8898 C C . THR A 1 64 ? 4.414 19.402 8.224 1.00 0.00 64 THR A C 5
ATOM 8899 O O . THR A 1 64 ? 5.345 18.930 8.877 1.00 0.00 64 THR A O 5
ATOM 8910 N N . GLU A 1 65 ? 3.241 18.789 8.087 1.00 0.00 65 GLU A N 5
ATOM 8911 C CA . GLU A 1 65 ? 2.977 17.499 8.713 1.00 0.00 65 GLU A CA 5
ATOM 8912 C C . GLU A 1 65 ? 2.274 16.557 7.739 1.00 0.00 65 GLU A C 5
ATOM 8913 O O . GLU A 1 65 ? 1.737 16.990 6.718 1.00 0.00 65 GLU A O 5
ATOM 8925 N N . ALA A 1 66 ? 2.284 15.268 8.061 1.00 0.00 66 ALA A N 5
ATOM 8926 C CA . ALA A 1 66 ? 1.647 14.266 7.217 1.00 0.00 66 ALA A CA 5
ATOM 8927 C C . ALA A 1 66 ? 1.152 13.084 8.045 1.00 0.00 66 ALA A C 5
ATOM 8928 O O . ALA A 1 66 ? 1.794 12.681 9.014 1.00 0.00 66 ALA A O 5
ATOM 8935 N N . ALA A 1 67 ? 0.006 12.534 7.657 1.00 0.00 67 ALA A N 5
ATOM 8936 C CA . ALA A 1 67 ? -0.574 11.399 8.363 1.00 0.00 67 ALA A CA 5
ATOM 8937 C C . ALA A 1 67 ? -0.770 10.212 7.426 1.00 0.00 67 ALA A C 5
ATOM 8938 O O . ALA A 1 67 ? -1.335 10.352 6.342 1.00 0.00 67 ALA A O 5
ATOM 8945 N N . ILE A 1 68 ? -0.300 9.044 7.853 1.00 0.00 68 ILE A N 5
ATOM 8946 C CA . ILE A 1 68 ? -0.424 7.833 7.052 1.00 0.00 68 ILE A CA 5
ATOM 8947 C C . ILE A 1 68 ? -0.911 6.662 7.898 1.00 0.00 68 ILE A C 5
ATOM 8948 O O . ILE A 1 68 ? -0.366 6.383 8.965 1.00 0.00 68 ILE A O 5
ATOM 8964 N N . LYS A 1 69 ? -1.942 5.977 7.413 1.00 0.00 69 LYS A N 5
ATOM 8965 C CA . LYS A 1 69 ? -2.503 4.833 8.121 1.00 0.00 69 LYS A CA 5
ATOM 8966 C C . LYS A 1 69 ? -2.022 3.523 7.505 1.00 0.00 69 LYS A C 5
ATOM 8967 O O . LYS A 1 69 ? -1.421 3.514 6.431 1.00 0.00 69 LYS A O 5
ATOM 8986 N N . HIS A 1 70 ? -2.293 2.418 8.193 1.00 0.00 70 HIS A N 5
ATOM 8987 C CA . HIS A 1 70 ? -1.890 1.101 7.712 1.00 0.00 70 HIS A CA 5
ATOM 8988 C C . HIS A 1 70 ? -2.972 0.064 7.995 1.00 0.00 70 HIS A C 5
ATOM 8989 O O . HIS A 1 70 ? -3.153 -0.363 9.136 1.00 0.00 70 HIS A O 5
ATOM 9003 N N . TYR A 1 71 ? -3.690 -0.335 6.951 1.00 0.00 71 TYR A N 5
ATOM 9004 C CA . TYR A 1 71 ? -4.757 -1.320 7.088 1.00 0.00 71 TYR A CA 5
ATOM 9005 C C . TYR A 1 71 ? -4.273 -2.709 6.684 1.00 0.00 71 TYR A C 5
ATOM 9006 O O . TYR A 1 71 ? -3.894 -2.936 5.535 1.00 0.00 71 TYR A O 5
ATOM 9024 N N . GLN A 1 72 ? -4.287 -3.635 7.638 1.00 0.00 72 GLN A N 5
ATOM 9025 C CA . GLN A 1 72 ? -3.850 -5.001 7.382 1.00 0.00 72 GLN A CA 5
ATOM 9026 C C . GLN A 1 72 ? -5.002 -5.853 6.860 1.00 0.00 72 GLN A C 5
ATOM 9027 O O . GLN A 1 72 ? -5.952 -6.143 7.588 1.00 0.00 72 GLN A O 5
ATOM 9041 N N . ILE A 1 73 ? -4.912 -6.251 5.595 1.00 0.00 73 ILE A N 5
ATOM 9042 C CA . ILE A 1 73 ? -5.946 -7.070 4.976 1.00 0.00 73 ILE A CA 5
ATOM 9043 C C . ILE A 1 73 ? -5.968 -8.472 5.574 1.00 0.00 73 ILE A C 5
ATOM 9044 O O . ILE A 1 73 ? -5.094 -9.293 5.293 1.00 0.00 73 ILE A O 5
ATOM 9060 N N . LYS A 1 74 ? -6.974 -8.742 6.400 1.00 0.00 74 LYS A N 5
ATOM 9061 C CA . LYS A 1 74 ? -7.113 -10.046 7.036 1.00 0.00 74 LYS A CA 5
ATOM 9062 C C . LYS A 1 74 ? -8.102 -10.922 6.273 1.00 0.00 74 LYS A C 5
ATOM 9063 O O . LYS A 1 74 ? -8.744 -10.469 5.326 1.00 0.00 74 LYS A O 5
ATOM 9082 N N . LYS A 1 75 ? -8.219 -12.177 6.691 1.00 0.00 75 LYS A N 5
ATOM 9083 C CA . LYS A 1 75 ? -9.132 -13.116 6.050 1.00 0.00 75 LYS A CA 5
ATOM 9084 C C . LYS A 1 75 ? -10.035 -13.786 7.079 1.00 0.00 75 LYS A C 5
ATOM 9085 O O . LYS A 1 75 ? -9.567 -14.277 8.105 1.00 0.00 75 LYS A O 5
ATOM 9104 N N . ASN A 1 76 ? -11.335 -13.803 6.797 1.00 0.00 76 ASN A N 5
ATOM 9105 C CA . ASN A 1 76 ? -12.305 -14.414 7.699 1.00 0.00 76 ASN A CA 5
ATOM 9106 C C . ASN A 1 76 ? -12.285 -15.934 7.570 1.00 0.00 76 ASN A C 5
ATOM 9107 O O . ASN A 1 76 ? -11.529 -16.490 6.772 1.00 0.00 76 ASN A O 5
ATOM 9118 N N . ASP A 1 77 ? -13.120 -16.600 8.360 1.00 0.00 77 ASP A N 5
ATOM 9119 C CA . ASP A 1 77 ? -13.200 -18.055 8.334 1.00 0.00 77 ASP A CA 5
ATOM 9120 C C . ASP A 1 77 ? -13.565 -18.554 6.939 1.00 0.00 77 ASP A C 5
ATOM 9121 O O . ASP A 1 77 ? -13.124 -19.623 6.515 1.00 0.00 77 ASP A O 5
ATOM 9130 N N . SER A 1 78 ? -14.376 -17.775 6.231 1.00 0.00 78 SER A N 5
ATOM 9131 C CA . SER A 1 78 ? -14.805 -18.140 4.885 1.00 0.00 78 SER A CA 5
ATOM 9132 C C . SER A 1 78 ? -13.662 -17.981 3.889 1.00 0.00 78 SER A C 5
ATOM 9133 O O . SER A 1 78 ? -13.748 -18.440 2.750 1.00 0.00 78 SER A O 5
ATOM 9141 N N . GLY A 1 79 ? -12.590 -17.327 4.326 1.00 0.00 79 GLY A N 5
ATOM 9142 C CA . GLY A 1 79 ? -11.444 -17.119 3.461 1.00 0.00 79 GLY A CA 5
ATOM 9143 C C . GLY A 1 79 ? -11.626 -15.933 2.534 1.00 0.00 79 GLY A C 5
ATOM 9144 O O . GLY A 1 79 ? -11.171 -15.956 1.391 1.00 0.00 79 GLY A O 5
ATOM 9148 N N . GLN A 1 80 ? -12.294 -14.895 3.027 1.00 0.00 80 GLN A N 5
ATOM 9149 C CA . GLN A 1 80 ? -12.536 -13.696 2.233 1.00 0.00 80 GLN A CA 5
ATOM 9150 C C . GLN A 1 80 ? -11.673 -12.537 2.721 1.00 0.00 80 GLN A C 5
ATOM 9151 O O . GLN A 1 80 ? -11.491 -12.349 3.924 1.00 0.00 80 GLN A O 5
ATOM 9165 N N . TRP A 1 81 ? -11.143 -11.765 1.780 1.00 0.00 81 TRP A N 5
ATOM 9166 C CA . TRP A 1 81 ? -10.298 -10.623 2.114 1.00 0.00 81 TRP A CA 5
ATOM 9167 C C . TRP A 1 81 ? -11.142 -9.422 2.522 1.00 0.00 81 TRP A C 5
ATOM 9168 O O . TRP A 1 81 ? -12.000 -8.967 1.764 1.00 0.00 81 TRP A O 5
ATOM 9189 N N . TYR A 1 82 ? -10.895 -8.910 3.722 1.00 0.00 82 TYR A N 5
ATOM 9190 C CA . TYR A 1 82 ? -11.634 -7.761 4.232 1.00 0.00 82 TYR A CA 5
ATOM 9191 C C . TYR A 1 82 ? -10.732 -6.860 5.068 1.00 0.00 82 TYR A C 5
ATOM 9192 O O . TYR A 1 82 ? -9.798 -7.328 5.719 1.00 0.00 82 TYR A O 5
ATOM 9210 N N . VAL A 1 83 ? -11.018 -5.562 5.044 1.00 0.00 83 VAL A N 5
ATOM 9211 C CA . VAL A 1 83 ? -10.235 -4.592 5.801 1.00 0.00 83 VAL A CA 5
ATOM 9212 C C . VAL A 1 83 ? -11.096 -3.880 6.839 1.00 0.00 83 VAL A C 5
ATOM 9213 O O . VAL A 1 83 ? -10.743 -3.819 8.016 1.00 0.00 83 VAL A O 5
ATOM 9226 N N . ALA A 1 84 ? -12.227 -3.343 6.394 1.00 0.00 84 ALA A N 5
ATOM 9227 C CA . ALA A 1 84 ? -13.140 -2.637 7.284 1.00 0.00 84 ALA A CA 5
ATOM 9228 C C . ALA A 1 84 ? -14.058 -3.611 8.013 1.00 0.00 84 ALA A C 5
ATOM 9229 O O . ALA A 1 84 ? -15.144 -3.240 8.459 1.00 0.00 84 ALA A O 5
ATOM 9236 N N . GLU A 1 85 ? -13.615 -4.860 8.131 1.00 0.00 85 GLU A N 5
ATOM 9237 C CA . GLU A 1 85 ? -14.400 -5.887 8.805 1.00 0.00 85 GLU A CA 5
ATOM 9238 C C . GLU A 1 85 ? -15.894 -5.657 8.596 1.00 0.00 85 GLU A C 5
ATOM 9239 O O . GLU A 1 85 ? -16.708 -5.958 9.468 1.00 0.00 85 GLU A O 5
ATOM 9251 N N . ARG A 1 86 ? -16.246 -5.120 7.431 1.00 0.00 86 ARG A N 5
ATOM 9252 C CA . ARG A 1 86 ? -17.641 -4.847 7.106 1.00 0.00 86 ARG A CA 5
ATOM 9253 C C . ARG A 1 86 ? -17.975 -5.326 5.697 1.00 0.00 86 ARG A C 5
ATOM 9254 O O . ARG A 1 86 ? -19.125 -5.645 5.395 1.00 0.00 86 ARG A O 5
ATOM 9275 N N . HIS A 1 87 ? -16.961 -5.374 4.838 1.00 0.00 87 HIS A N 5
ATOM 9276 C CA . HIS A 1 87 ? -17.147 -5.816 3.460 1.00 0.00 87 HIS A CA 5
ATOM 9277 C C . HIS A 1 87 ? -16.095 -6.850 3.074 1.00 0.00 87 HIS A C 5
ATOM 9278 O O . HIS A 1 87 ? -14.921 -6.522 2.904 1.00 0.00 87 HIS A O 5
ATOM 9293 N N . ALA A 1 88 ? -16.523 -8.101 2.940 1.00 0.00 88 ALA A N 5
ATOM 9294 C CA . ALA A 1 88 ? -15.618 -9.183 2.574 1.00 0.00 88 ALA A CA 5
ATOM 9295 C C . ALA A 1 88 ? -15.705 -9.490 1.082 1.00 0.00 88 ALA A C 5
ATOM 9296 O O . ALA A 1 88 ? -16.788 -9.477 0.496 1.00 0.00 88 ALA A O 5
ATOM 9303 N N . PHE A 1 89 ? -14.556 -9.765 0.471 1.00 0.00 89 PHE A N 5
ATOM 9304 C CA . PHE A 1 89 ? -14.502 -10.073 -0.952 1.00 0.00 89 PHE A CA 5
ATOM 9305 C C . PHE A 1 89 ? -13.896 -11.453 -1.188 1.00 0.00 89 PHE A C 5
ATOM 9306 O O . PHE A 1 89 ? -13.546 -12.158 -0.241 1.00 0.00 89 PHE A O 5
ATOM 9323 N N . GLN A 1 90 ? -13.775 -11.831 -2.456 1.00 0.00 90 GLN A N 5
ATOM 9324 C CA . GLN A 1 90 ? -13.212 -13.127 -2.816 1.00 0.00 90 GLN A CA 5
ATOM 9325 C C . GLN A 1 90 ? -11.807 -12.971 -3.388 1.00 0.00 90 GLN A C 5
ATOM 9326 O O . GLN A 1 90 ? -10.997 -13.897 -3.333 1.00 0.00 90 GLN A O 5
ATOM 9340 N N . SER A 1 91 ? -11.525 -11.795 -3.937 1.00 0.00 91 SER A N 5
ATOM 9341 C CA . SER A 1 91 ? -10.217 -11.518 -4.522 1.00 0.00 91 SER A CA 5
ATOM 9342 C C . SER A 1 91 ? -9.659 -10.196 -4.004 1.00 0.00 91 SER A C 5
ATOM 9343 O O . SER A 1 91 ? -10.411 -9.272 -3.692 1.00 0.00 91 SER A O 5
ATOM 9351 N N . ILE A 1 92 ? -8.336 -10.114 -3.916 1.00 0.00 92 ILE A N 5
ATOM 9352 C CA . ILE A 1 92 ? -7.676 -8.906 -3.439 1.00 0.00 92 ILE A CA 5
ATOM 9353 C C . ILE A 1 92 ? -8.022 -7.707 -4.314 1.00 0.00 92 ILE A C 5
ATOM 9354 O O . ILE A 1 92 ? -8.381 -6.634 -3.827 1.00 0.00 92 ILE A O 5
ATOM 9370 N N . PRO A 1 93 ? -7.914 -7.890 -5.638 1.00 0.00 93 PRO A N 5
ATOM 9371 C CA . PRO A 1 93 ? -8.214 -6.835 -6.610 1.00 0.00 93 PRO A CA 5
ATOM 9372 C C . PRO A 1 93 ? -9.703 -6.514 -6.678 1.00 0.00 93 PRO A C 5
ATOM 9373 O O . PRO A 1 93 ? -10.130 -5.670 -7.463 1.00 0.00 93 PRO A O 5
ATOM 9384 N N . GLU A 1 94 ? -10.488 -7.195 -5.848 1.00 0.00 94 GLU A N 5
ATOM 9385 C CA . GLU A 1 94 ? -11.930 -6.981 -5.815 1.00 0.00 94 GLU A CA 5
ATOM 9386 C C . GLU A 1 94 ? -12.319 -6.070 -4.654 1.00 0.00 94 GLU A C 5
ATOM 9387 O O . GLU A 1 94 ? -13.184 -5.204 -4.792 1.00 0.00 94 GLU A O 5
ATOM 9399 N N . LEU A 1 95 ? -11.674 -6.271 -3.510 1.00 0.00 95 LEU A N 5
ATOM 9400 C CA . LEU A 1 95 ? -11.951 -5.470 -2.324 1.00 0.00 95 LEU A CA 5
ATOM 9401 C C . LEU A 1 95 ? -11.735 -3.987 -2.607 1.00 0.00 95 LEU A C 5
ATOM 9402 O O . LEU A 1 95 ? -12.448 -3.133 -2.079 1.00 0.00 95 LEU A O 5
ATOM 9418 N N . ILE A 1 96 ? -10.748 -3.687 -3.444 1.00 0.00 96 ILE A N 5
ATOM 9419 C CA . ILE A 1 96 ? -10.439 -2.307 -3.800 1.00 0.00 96 ILE A CA 5
ATOM 9420 C C . ILE A 1 96 ? -11.284 -1.843 -4.982 1.00 0.00 96 ILE A C 5
ATOM 9421 O O . ILE A 1 96 ? -11.449 -0.643 -5.207 1.00 0.00 96 ILE A O 5
ATOM 9437 N N . TRP A 1 97 ? -11.817 -2.799 -5.734 1.00 0.00 97 TRP A N 5
ATOM 9438 C CA . TRP A 1 97 ? -12.647 -2.489 -6.892 1.00 0.00 97 TRP A CA 5
ATOM 9439 C C . TRP A 1 97 ? -13.792 -1.559 -6.508 1.00 0.00 97 TRP A C 5
ATOM 9440 O O . TRP A 1 97 ? -14.121 -0.627 -7.244 1.00 0.00 97 TRP A O 5
ATOM 9461 N N . TYR A 1 98 ? -14.395 -1.816 -5.353 1.00 0.00 98 TYR A N 5
ATOM 9462 C CA . TYR A 1 98 ? -15.506 -1.003 -4.873 1.00 0.00 98 TYR A CA 5
ATOM 9463 C C . TYR A 1 98 ? -15.002 0.155 -4.015 1.00 0.00 98 TYR A C 5
ATOM 9464 O O . TYR A 1 98 ? -15.451 1.292 -4.162 1.00 0.00 98 TYR A O 5
ATOM 9482 N N . HIS A 1 99 ? -14.066 -0.144 -3.121 1.00 0.00 99 HIS A N 5
ATOM 9483 C CA . HIS A 1 99 ? -13.500 0.871 -2.239 1.00 0.00 99 HIS A CA 5
ATOM 9484 C C . HIS A 1 99 ? -13.206 2.156 -3.008 1.00 0.00 99 HIS A C 5
ATOM 9485 O O . HIS A 1 99 ? -13.374 3.256 -2.485 1.00 0.00 99 HIS A O 5
ATOM 9500 N N . GLN A 1 100 ? -12.764 2.007 -4.254 1.00 0.00 100 GLN A N 5
ATOM 9501 C CA . GLN A 1 100 ? -12.446 3.155 -5.093 1.00 0.00 100 GLN A CA 5
ATOM 9502 C C . GLN A 1 100 ? -13.700 3.960 -5.414 1.00 0.00 100 GLN A C 5
ATOM 9503 O O . GLN A 1 100 ? -13.737 5.175 -5.221 1.00 0.00 100 GLN A O 5
ATOM 9517 N N . HIS A 1 101 ? -14.728 3.274 -5.906 1.00 0.00 101 HIS A N 5
ATOM 9518 C CA . HIS A 1 101 ? -15.986 3.925 -6.253 1.00 0.00 101 HIS A CA 5
ATOM 9519 C C . HIS A 1 101 ? -16.645 4.530 -5.016 1.00 0.00 101 HIS A C 5
ATOM 9520 O O . HIS A 1 101 ? -17.190 5.631 -5.069 1.00 0.00 101 HIS A O 5
ATOM 9535 N N . ASN A 1 102 ? -16.589 3.801 -3.907 1.00 0.00 102 ASN A N 5
ATOM 9536 C CA . ASN A 1 102 ? -17.181 4.266 -2.658 1.00 0.00 102 ASN A CA 5
ATOM 9537 C C . ASN A 1 102 ? -16.235 4.028 -1.485 1.00 0.00 102 ASN A C 5
ATOM 9538 O O . ASN A 1 102 ? -15.548 3.008 -1.425 1.00 0.00 102 ASN A O 5
ATOM 9549 N N . ALA A 1 103 ? -16.204 4.977 -0.555 1.00 0.00 103 ALA A N 5
ATOM 9550 C CA . ALA A 1 103 ? -15.343 4.870 0.617 1.00 0.00 103 ALA A CA 5
ATOM 9551 C C . ALA A 1 103 ? -15.830 3.771 1.556 1.00 0.00 103 ALA A C 5
ATOM 9552 O O . ALA A 1 103 ? -16.734 3.988 2.363 1.00 0.00 103 ALA A O 5
ATOM 9559 N N . ALA A 1 104 ? -15.225 2.593 1.446 1.00 0.00 104 ALA A N 5
ATOM 9560 C CA . ALA A 1 104 ? -15.597 1.462 2.286 1.00 0.00 104 ALA A CA 5
ATOM 9561 C C . ALA A 1 104 ? -14.715 1.387 3.528 1.00 0.00 104 ALA A C 5
ATOM 9562 O O . ALA A 1 104 ? -15.191 1.097 4.624 1.00 0.00 104 ALA A O 5
ATOM 9569 N N . GLY A 1 105 ? -13.424 1.653 3.348 1.00 0.00 105 GLY A N 5
ATOM 9570 C CA . GLY A 1 105 ? -12.495 1.610 4.463 1.00 0.00 105 GLY A CA 5
ATOM 9571 C C . GLY A 1 105 ? -12.811 2.650 5.520 1.00 0.00 105 GLY A C 5
ATOM 9572 O O . GLY A 1 105 ? -13.373 2.330 6.568 1.00 0.00 105 GLY A O 5
ATOM 9576 N N . LEU A 1 106 ? -12.447 3.898 5.247 1.00 0.00 106 LEU A N 5
ATOM 9577 C CA . LEU A 1 106 ? -12.692 4.989 6.184 1.00 0.00 106 LEU A CA 5
ATOM 9578 C C . LEU A 1 106 ? -13.166 6.240 5.451 1.00 0.00 106 LEU A C 5
ATOM 9579 O O . LEU A 1 106 ? -13.190 6.279 4.221 1.00 0.00 106 LEU A O 5
ATOM 9595 N N . MET A 1 107 ? -13.538 7.261 6.215 1.00 0.00 107 MET A N 5
ATOM 9596 C CA . MET A 1 107 ? -14.007 8.516 5.637 1.00 0.00 107 MET A CA 5
ATOM 9597 C C . MET A 1 107 ? -13.283 8.817 4.329 1.00 0.00 107 MET A C 5
ATOM 9598 O O . MET A 1 107 ? -13.859 9.393 3.406 1.00 0.00 107 MET A O 5
ATOM 9612 N N . THR A 1 108 ? -12.015 8.423 4.255 1.00 0.00 108 THR A N 5
ATOM 9613 C CA . THR A 1 108 ? -11.213 8.651 3.061 1.00 0.00 108 THR A CA 5
ATOM 9614 C C . THR A 1 108 ? -11.521 7.616 1.985 1.00 0.00 108 THR A C 5
ATOM 9615 O O . THR A 1 108 ? -11.547 6.415 2.254 1.00 0.00 108 THR A O 5
ATOM 9626 N N . ARG A 1 109 ? -11.752 8.089 0.764 1.00 0.00 109 ARG A N 5
ATOM 9627 C CA . ARG A 1 109 ? -12.059 7.205 -0.352 1.00 0.00 109 ARG A CA 5
ATOM 9628 C C . ARG A 1 109 ? -10.908 7.173 -1.354 1.00 0.00 109 ARG A C 5
ATOM 9629 O O . ARG A 1 109 ? -10.480 8.213 -1.856 1.00 0.00 109 ARG A O 5
ATOM 9650 N N . LEU A 1 110 ? -10.411 5.975 -1.639 1.00 0.00 110 LEU A N 5
ATOM 9651 C CA . LEU A 1 110 ? -9.310 5.808 -2.580 1.00 0.00 110 LEU A CA 5
ATOM 9652 C C . LEU A 1 110 ? -9.593 6.542 -3.887 1.00 0.00 110 LEU A C 5
ATOM 9653 O O . LEU A 1 110 ? -10.344 6.056 -4.733 1.00 0.00 110 LEU A O 5
ATOM 9669 N N . ARG A 1 111 ? -8.985 7.713 -4.045 1.00 0.00 111 ARG A N 5
ATOM 9670 C CA . ARG A 1 111 ? -9.171 8.514 -5.249 1.00 0.00 111 ARG A CA 5
ATOM 9671 C C . ARG A 1 111 ? -7.857 8.666 -6.010 1.00 0.00 111 ARG A C 5
ATOM 9672 O O . ARG A 1 111 ? -7.849 8.793 -7.234 1.00 0.00 111 ARG A O 5
ATOM 9693 N N . TYR A 1 112 ? -6.750 8.651 -5.276 1.00 0.00 112 TYR A N 5
ATOM 9694 C CA . TYR A 1 112 ? -5.431 8.791 -5.881 1.00 0.00 112 TYR A CA 5
ATOM 9695 C C . TYR A 1 112 ? -4.641 7.490 -5.769 1.00 0.00 112 TYR A C 5
ATOM 9696 O O . TYR A 1 112 ? -3.820 7.307 -4.870 1.00 0.00 112 TYR A O 5
ATOM 9714 N N . PRO A 1 113 ? -4.894 6.563 -6.706 1.00 0.00 113 PRO A N 5
ATOM 9715 C CA . PRO A 1 113 ? -4.215 5.264 -6.736 1.00 0.00 113 PRO A CA 5
ATOM 9716 C C . PRO A 1 113 ? -2.744 5.386 -7.115 1.00 0.00 113 PRO A C 5
ATOM 9717 O O . PRO A 1 113 ? -2.364 5.141 -8.260 1.00 0.00 113 PRO A O 5
ATOM 9728 N N . VAL A 1 114 ? -1.918 5.766 -6.145 1.00 0.00 114 VAL A N 5
ATOM 9729 C CA . VAL A 1 114 ? -0.486 5.918 -6.375 1.00 0.00 114 VAL A CA 5
ATOM 9730 C C . VAL A 1 114 ? 0.060 4.771 -7.218 1.00 0.00 114 VAL A C 5
ATOM 9731 O O . VAL A 1 114 ? 0.224 3.653 -6.731 1.00 0.00 114 VAL A O 5
ATOM 9744 N N . GLY A 1 115 ? 0.340 5.057 -8.486 1.00 0.00 115 GLY A N 5
ATOM 9745 C CA . GLY A 1 115 ? 0.867 4.039 -9.377 1.00 0.00 115 GLY A CA 5
ATOM 9746 C C . GLY A 1 115 ? 2.279 3.625 -9.015 1.00 0.00 115 GLY A C 5
ATOM 9747 O O . GLY A 1 115 ? 2.965 4.322 -8.266 1.00 0.00 115 GLY A O 5
ATOM 9751 N N . LEU A 1 116 ? 2.715 2.488 -9.545 1.00 0.00 116 LEU A N 5
ATOM 9752 C CA . LEU A 1 116 ? 4.055 1.981 -9.272 1.00 0.00 116 LEU A CA 5
ATOM 9753 C C . LEU A 1 116 ? 5.106 3.058 -9.521 1.00 0.00 116 LEU A C 5
ATOM 9754 O O . LEU A 1 116 ? 5.822 3.462 -8.605 1.00 0.00 116 LEU A O 5
ATOM 9770 N N . MET A 1 117 ? 5.191 3.519 -10.765 1.00 0.00 117 MET A N 5
ATOM 9771 C CA . MET A 1 117 ? 6.152 4.552 -11.132 1.00 0.00 117 MET A CA 5
ATOM 9772 C C . MET A 1 117 ? 6.045 5.752 -10.196 1.00 0.00 117 MET A C 5
ATOM 9773 O O . MET A 1 117 ? 7.026 6.154 -9.572 1.00 0.00 117 MET A O 5
ATOM 9787 N N . GLY A 1 118 ? 4.846 6.321 -10.106 1.00 0.00 118 GLY A N 5
ATOM 9788 C CA . GLY A 1 118 ? 4.634 7.470 -9.245 1.00 0.00 118 GLY A CA 5
ATOM 9789 C C . GLY A 1 118 ? 5.149 8.756 -9.857 1.00 0.00 118 GLY A C 5
ATOM 9790 O O . GLY A 1 118 ? 4.396 9.713 -10.034 1.00 0.00 118 GLY A O 5
ATOM 9794 N N . SER A 1 119 ? 6.439 8.781 -10.180 1.00 0.00 119 SER A N 5
ATOM 9795 C CA . SER A 1 119 ? 7.057 9.963 -10.770 1.00 0.00 119 SER A CA 5
ATOM 9796 C C . SER A 1 119 ? 8.008 9.572 -11.898 1.00 0.00 119 SER A C 5
ATOM 9797 O O . SER A 1 119 ? 9.079 9.017 -11.656 1.00 0.00 119 SER A O 5
ATOM 9805 N N . SER A 1 120 ? 7.607 9.867 -13.131 1.00 0.00 120 SER A N 5
ATOM 9806 C CA . SER A 1 120 ? 8.421 9.544 -14.296 1.00 0.00 120 SER A CA 5
ATOM 9807 C C . SER A 1 120 ? 7.812 10.135 -15.565 1.00 0.00 120 SER A C 5
ATOM 9808 O O . SER A 1 120 ? 6.598 10.303 -15.663 1.00 0.00 120 SER A O 5
ATOM 9816 N N . GLY A 1 121 ? 8.666 10.450 -16.533 1.00 0.00 121 GLY A N 5
ATOM 9817 C CA . GLY A 1 121 ? 8.196 11.019 -17.782 1.00 0.00 121 GLY A CA 5
ATOM 9818 C C . GLY A 1 121 ? 8.931 10.464 -18.986 1.00 0.00 121 GLY A C 5
ATOM 9819 O O . GLY A 1 121 ? 10.147 10.614 -19.121 1.00 0.00 121 GLY A O 5
ATOM 9823 N N . PRO A 1 122 ? 8.188 9.805 -19.887 1.00 0.00 122 PRO A N 5
ATOM 9824 C CA . PRO A 1 122 ? 8.756 9.211 -21.100 1.00 0.00 122 PRO A CA 5
ATOM 9825 C C . PRO A 1 122 ? 9.211 10.266 -22.103 1.00 0.00 122 PRO A C 5
ATOM 9826 O O . PRO A 1 122 ? 8.745 11.406 -22.074 1.00 0.00 122 PRO A O 5
ATOM 9837 N N . SER A 1 123 ? 10.123 9.880 -22.990 1.00 0.00 123 SER A N 5
ATOM 9838 C CA . SER A 1 123 ? 10.643 10.793 -23.999 1.00 0.00 123 SER A CA 5
ATOM 9839 C C . SER A 1 123 ? 9.992 10.533 -25.355 1.00 0.00 123 SER A C 5
ATOM 9840 O O . SER A 1 123 ? 9.451 11.445 -25.981 1.00 0.00 123 SER A O 5
ATOM 9848 N N . SER A 1 124 ? 10.047 9.281 -25.801 1.00 0.00 124 SER A N 5
ATOM 9849 C CA . SER A 1 124 ? 9.467 8.901 -27.083 1.00 0.00 124 SER A CA 5
ATOM 9850 C C . SER A 1 124 ? 8.084 8.287 -26.892 1.00 0.00 124 SER A C 5
ATOM 9851 O O . SER A 1 124 ? 7.733 7.847 -25.798 1.00 0.00 124 SER A O 5
ATOM 9859 N N . GLY A 1 125 ? 7.301 8.261 -27.966 1.00 0.00 125 GLY A N 5
ATOM 9860 C CA . GLY A 1 125 ? 5.965 7.699 -27.898 1.00 0.00 125 GLY A CA 5
ATOM 9861 C C . GLY A 1 125 ? 5.692 6.713 -29.015 1.00 0.00 125 GLY A C 5
ATOM 9862 O O . GLY A 1 125 ? 5.228 7.094 -30.090 1.00 0.00 125 GLY A O 5
ATOM 9866 N N . GLY A 1 1 ? -7.882 -19.124 -17.252 1.00 0.00 1 GLY A N 6
ATOM 9867 C CA . GLY A 1 1 ? -7.765 -19.991 -18.410 1.00 0.00 1 GLY A CA 6
ATOM 9868 C C . GLY A 1 1 ? -8.896 -20.995 -18.498 1.00 0.00 1 GLY A C 6
ATOM 9869 O O . GLY A 1 1 ? -10.000 -20.661 -18.928 1.00 0.00 1 GLY A O 6
ATOM 9873 N N . SER A 1 2 ? -8.623 -22.230 -18.091 1.00 0.00 2 SER A N 6
ATOM 9874 C CA . SER A 1 2 ? -9.625 -23.289 -18.131 1.00 0.00 2 SER A CA 6
ATOM 9875 C C . SER A 1 2 ? -10.995 -22.756 -17.722 1.00 0.00 2 SER A C 6
ATOM 9876 O O . SER A 1 2 ? -11.097 -21.823 -16.926 1.00 0.00 2 SER A O 6
ATOM 9884 N N . SER A 1 3 ? -12.045 -23.356 -18.274 1.00 0.00 3 SER A N 6
ATOM 9885 C CA . SER A 1 3 ? -13.409 -22.940 -17.970 1.00 0.00 3 SER A CA 6
ATOM 9886 C C . SER A 1 3 ? -13.704 -23.091 -16.481 1.00 0.00 3 SER A C 6
ATOM 9887 O O . SER A 1 3 ? -14.196 -24.128 -16.036 1.00 0.00 3 SER A O 6
ATOM 9895 N N . GLY A 1 4 ? -13.399 -22.049 -15.714 1.00 0.00 4 GLY A N 6
ATOM 9896 C CA . GLY A 1 4 ? -13.638 -22.084 -14.283 1.00 0.00 4 GLY A CA 6
ATOM 9897 C C . GLY A 1 4 ? -12.717 -23.051 -13.566 1.00 0.00 4 GLY A C 6
ATOM 9898 O O . GLY A 1 4 ? -12.168 -23.967 -14.178 1.00 0.00 4 GLY A O 6
ATOM 9902 N N . SER A 1 5 ? -12.545 -22.846 -12.263 1.00 0.00 5 SER A N 6
ATOM 9903 C CA . SER A 1 5 ? -11.679 -23.704 -11.463 1.00 0.00 5 SER A CA 6
ATOM 9904 C C . SER A 1 5 ? -12.254 -23.901 -10.063 1.00 0.00 5 SER A C 6
ATOM 9905 O O . SER A 1 5 ? -13.219 -23.240 -9.677 1.00 0.00 5 SER A O 6
ATOM 9913 N N . SER A 1 6 ? -11.656 -24.816 -9.308 1.00 0.00 6 SER A N 6
ATOM 9914 C CA . SER A 1 6 ? -12.109 -25.106 -7.953 1.00 0.00 6 SER A CA 6
ATOM 9915 C C . SER A 1 6 ? -10.988 -24.878 -6.944 1.00 0.00 6 SER A C 6
ATOM 9916 O O . SER A 1 6 ? -9.955 -25.546 -6.987 1.00 0.00 6 SER A O 6
ATOM 9924 N N . GLY A 1 7 ? -11.199 -23.930 -6.037 1.00 0.00 7 GLY A N 6
ATOM 9925 C CA . GLY A 1 7 ? -10.197 -23.630 -5.031 1.00 0.00 7 GLY A CA 6
ATOM 9926 C C . GLY A 1 7 ? -9.367 -22.411 -5.382 1.00 0.00 7 GLY A C 6
ATOM 9927 O O . GLY A 1 7 ? -9.855 -21.487 -6.032 1.00 0.00 7 GLY A O 6
ATOM 9931 N N . ASN A 1 8 ? -8.110 -22.409 -4.951 1.00 0.00 8 ASN A N 6
ATOM 9932 C CA . ASN A 1 8 ? -7.212 -21.293 -5.223 1.00 0.00 8 ASN A CA 6
ATOM 9933 C C . ASN A 1 8 ? -7.408 -20.770 -6.643 1.00 0.00 8 ASN A C 6
ATOM 9934 O O . ASN A 1 8 ? -7.787 -21.517 -7.545 1.00 0.00 8 ASN A O 6
ATOM 9945 N N . LYS A 1 9 ? -7.146 -19.481 -6.834 1.00 0.00 9 LYS A N 6
ATOM 9946 C CA . LYS A 1 9 ? -7.291 -18.857 -8.143 1.00 0.00 9 LYS A CA 6
ATOM 9947 C C . LYS A 1 9 ? -6.191 -17.827 -8.381 1.00 0.00 9 LYS A C 6
ATOM 9948 O O . LYS A 1 9 ? -5.908 -16.997 -7.517 1.00 0.00 9 LYS A O 6
ATOM 9967 N N . ILE A 1 10 ? -5.575 -17.887 -9.556 1.00 0.00 10 ILE A N 6
ATOM 9968 C CA . ILE A 1 10 ? -4.508 -16.958 -9.907 1.00 0.00 10 ILE A CA 6
ATOM 9969 C C . ILE A 1 10 ? -4.794 -15.561 -9.365 1.00 0.00 10 ILE A C 6
ATOM 9970 O O . ILE A 1 10 ? -5.895 -15.035 -9.525 1.00 0.00 10 ILE A O 6
ATOM 9986 N N . THR A 1 11 ? -3.794 -14.965 -8.723 1.00 0.00 11 THR A N 6
ATOM 9987 C CA . THR A 1 11 ? -3.937 -13.630 -8.157 1.00 0.00 11 THR A CA 6
ATOM 9988 C C . THR A 1 11 ? -2.876 -12.683 -8.708 1.00 0.00 11 THR A C 6
ATOM 9989 O O . THR A 1 11 ? -1.818 -12.506 -8.107 1.00 0.00 11 THR A O 6
ATOM 10000 N N . ASN A 1 12 ? -3.169 -12.077 -9.854 1.00 0.00 12 ASN A N 6
ATOM 10001 C CA . ASN A 1 12 ? -2.239 -11.147 -10.486 1.00 0.00 12 ASN A CA 6
ATOM 10002 C C . ASN A 1 12 ? -2.430 -9.734 -9.943 1.00 0.00 12 ASN A C 6
ATOM 10003 O O . ASN A 1 12 ? -3.495 -9.135 -10.100 1.00 0.00 12 ASN A O 6
ATOM 10014 N N . LEU A 1 13 ? -1.392 -9.207 -9.303 1.00 0.00 13 LEU A N 6
ATOM 10015 C CA . LEU A 1 13 ? -1.444 -7.863 -8.736 1.00 0.00 13 LEU A CA 6
ATOM 10016 C C . LEU A 1 13 ? -0.448 -6.941 -9.431 1.00 0.00 13 LEU A C 6
ATOM 10017 O O . LEU A 1 13 ? -0.718 -5.756 -9.627 1.00 0.00 13 LEU A O 6
ATOM 10033 N N . GLU A 1 14 ? 0.702 -7.494 -9.804 1.00 0.00 14 GLU A N 6
ATOM 10034 C CA . GLU A 1 14 ? 1.737 -6.718 -10.479 1.00 0.00 14 GLU A CA 6
ATOM 10035 C C . GLU A 1 14 ? 1.153 -5.934 -11.651 1.00 0.00 14 GLU A C 6
ATOM 10036 O O . GLU A 1 14 ? 1.523 -4.784 -11.886 1.00 0.00 14 GLU A O 6
ATOM 10048 N N . ILE A 1 15 ? 0.241 -6.566 -12.382 1.00 0.00 15 ILE A N 6
ATOM 10049 C CA . ILE A 1 15 ? -0.394 -5.927 -13.527 1.00 0.00 15 ILE A CA 6
ATOM 10050 C C . ILE A 1 15 ? -0.919 -4.543 -13.164 1.00 0.00 15 ILE A C 6
ATOM 10051 O O . ILE A 1 15 ? -0.931 -3.634 -13.995 1.00 0.00 15 ILE A O 6
ATOM 10067 N N . TYR A 1 16 ? -1.353 -4.389 -11.918 1.00 0.00 16 TYR A N 6
ATOM 10068 C CA . TYR A 1 16 ? -1.881 -3.115 -11.444 1.00 0.00 16 TYR A CA 6
ATOM 10069 C C . TYR A 1 16 ? -0.749 -2.153 -11.094 1.00 0.00 16 TYR A C 6
ATOM 10070 O O . TYR A 1 16 ? 0.427 -2.493 -11.213 1.00 0.00 16 TYR A O 6
ATOM 10088 N N . GLU A 1 17 ? -1.116 -0.951 -10.661 1.00 0.00 17 GLU A N 6
ATOM 10089 C CA . GLU A 1 17 ? -0.132 0.060 -10.293 1.00 0.00 17 GLU A CA 6
ATOM 10090 C C . GLU A 1 17 ? -0.188 0.356 -8.797 1.00 0.00 17 GLU A C 6
ATOM 10091 O O . GLU A 1 17 ? 0.842 0.551 -8.154 1.00 0.00 17 GLU A O 6
ATOM 10103 N N . TRP A 1 18 ? -1.398 0.387 -8.252 1.00 0.00 18 TRP A N 6
ATOM 10104 C CA . TRP A 1 18 ? -1.590 0.659 -6.832 1.00 0.00 18 TRP A CA 6
ATOM 10105 C C . TRP A 1 18 ? -0.985 -0.450 -5.979 1.00 0.00 18 TRP A C 6
ATOM 10106 O O . TRP A 1 18 ? -0.954 -0.355 -4.751 1.00 0.00 18 TRP A O 6
ATOM 10127 N N . TYR A 1 19 ? -0.505 -1.500 -6.635 1.00 0.00 19 TYR A N 6
ATOM 10128 C CA . TYR A 1 19 ? 0.098 -2.629 -5.936 1.00 0.00 19 TYR A CA 6
ATOM 10129 C C . TYR A 1 19 ? 1.618 -2.504 -5.909 1.00 0.00 19 TYR A C 6
ATOM 10130 O O . TYR A 1 19 ? 2.318 -3.099 -6.730 1.00 0.00 19 TYR A O 6
ATOM 10148 N N . HIS A 1 20 ? 2.124 -1.726 -4.957 1.00 0.00 20 HIS A N 6
ATOM 10149 C CA . HIS A 1 20 ? 3.562 -1.523 -4.820 1.00 0.00 20 HIS A CA 6
ATOM 10150 C C . HIS A 1 20 ? 4.212 -2.703 -4.105 1.00 0.00 20 HIS A C 6
ATOM 10151 O O . HIS A 1 20 ? 4.372 -2.690 -2.883 1.00 0.00 20 HIS A O 6
ATOM 10166 N N . ARG A 1 21 ? 4.584 -3.722 -4.873 1.00 0.00 21 ARG A N 6
ATOM 10167 C CA . ARG A 1 21 ? 5.213 -4.911 -4.311 1.00 0.00 21 ARG A CA 6
ATOM 10168 C C . ARG A 1 21 ? 6.731 -4.750 -4.260 1.00 0.00 21 ARG A C 6
ATOM 10169 O O . ARG A 1 21 ? 7.290 -3.854 -4.891 1.00 0.00 21 ARG A O 6
ATOM 10190 N N . ASN A 1 22 ? 7.388 -5.623 -3.505 1.00 0.00 22 ASN A N 6
ATOM 10191 C CA . ASN A 1 22 ? 8.840 -5.578 -3.371 1.00 0.00 22 ASN A CA 6
ATOM 10192 C C . ASN A 1 22 ? 9.285 -4.267 -2.730 1.00 0.00 22 ASN A C 6
ATOM 10193 O O . ASN A 1 22 ? 10.281 -3.670 -3.140 1.00 0.00 22 ASN A O 6
ATOM 10204 N N . ILE A 1 23 ? 8.541 -3.826 -1.721 1.00 0.00 23 ILE A N 6
ATOM 10205 C CA . ILE A 1 23 ? 8.861 -2.587 -1.022 1.00 0.00 23 ILE A CA 6
ATOM 10206 C C . ILE A 1 23 ? 8.907 -2.803 0.487 1.00 0.00 23 ILE A C 6
ATOM 10207 O O . ILE A 1 23 ? 8.592 -3.887 0.981 1.00 0.00 23 ILE A O 6
ATOM 10223 N N . THR A 1 24 ? 9.299 -1.764 1.216 1.00 0.00 24 THR A N 6
ATOM 10224 C CA . THR A 1 24 ? 9.386 -1.839 2.670 1.00 0.00 24 THR A CA 6
ATOM 10225 C C . THR A 1 24 ? 8.456 -0.827 3.329 1.00 0.00 24 THR A C 6
ATOM 10226 O O . THR A 1 24 ? 7.770 -0.065 2.648 1.00 0.00 24 THR A O 6
ATOM 10237 N N . ARG A 1 25 ? 8.440 -0.823 4.657 1.00 0.00 25 ARG A N 6
ATOM 10238 C CA . ARG A 1 25 ? 7.593 0.095 5.409 1.00 0.00 25 ARG A CA 6
ATOM 10239 C C . ARG A 1 25 ? 7.927 1.544 5.068 1.00 0.00 25 ARG A C 6
ATOM 10240 O O . ARG A 1 25 ? 7.042 2.395 4.990 1.00 0.00 25 ARG A O 6
ATOM 10261 N N . ASN A 1 26 ? 9.213 1.818 4.867 1.00 0.00 26 ASN A N 6
ATOM 10262 C CA . ASN A 1 26 ? 9.664 3.165 4.535 1.00 0.00 26 ASN A CA 6
ATOM 10263 C C . ASN A 1 26 ? 9.196 3.568 3.140 1.00 0.00 26 ASN A C 6
ATOM 10264 O O . ASN A 1 26 ? 8.770 4.701 2.923 1.00 0.00 26 ASN A O 6
ATOM 10275 N N . GLN A 1 27 ? 9.278 2.631 2.201 1.00 0.00 27 GLN A N 6
ATOM 10276 C CA . GLN A 1 27 ? 8.862 2.889 0.828 1.00 0.00 27 GLN A CA 6
ATOM 10277 C C . GLN A 1 27 ? 7.403 3.329 0.773 1.00 0.00 27 GLN A C 6
ATOM 10278 O O . GLN A 1 27 ? 7.082 4.383 0.226 1.00 0.00 27 GLN A O 6
ATOM 10292 N N . ALA A 1 28 ? 6.523 2.514 1.347 1.00 0.00 28 ALA A N 6
ATOM 10293 C CA . ALA A 1 28 ? 5.098 2.821 1.365 1.00 0.00 28 ALA A CA 6
ATOM 10294 C C . ALA A 1 28 ? 4.850 4.255 1.821 1.00 0.00 28 ALA A C 6
ATOM 10295 O O . ALA A 1 28 ? 4.352 5.080 1.058 1.00 0.00 28 ALA A O 6
ATOM 10302 N N . GLU A 1 29 ? 5.201 4.542 3.071 1.00 0.00 29 GLU A N 6
ATOM 10303 C CA . GLU A 1 29 ? 5.014 5.876 3.628 1.00 0.00 29 GLU A CA 6
ATOM 10304 C C . GLU A 1 29 ? 5.687 6.930 2.753 1.00 0.00 29 GLU A C 6
ATOM 10305 O O . GLU A 1 29 ? 5.046 7.878 2.298 1.00 0.00 29 GLU A O 6
ATOM 10317 N N . HIS A 1 30 ? 6.985 6.758 2.522 1.00 0.00 30 HIS A N 6
ATOM 10318 C CA . HIS A 1 30 ? 7.746 7.694 1.702 1.00 0.00 30 HIS A CA 6
ATOM 10319 C C . HIS A 1 30 ? 6.956 8.096 0.462 1.00 0.00 30 HIS A C 6
ATOM 10320 O O . HIS A 1 30 ? 6.598 9.264 0.292 1.00 0.00 30 HIS A O 6
ATOM 10335 N N . LEU A 1 31 ? 6.686 7.125 -0.404 1.00 0.00 31 LEU A N 6
ATOM 10336 C CA . LEU A 1 31 ? 5.937 7.379 -1.630 1.00 0.00 31 LEU A CA 6
ATOM 10337 C C . LEU A 1 31 ? 4.790 8.352 -1.376 1.00 0.00 31 LEU A C 6
ATOM 10338 O O . LEU A 1 31 ? 4.585 9.299 -2.137 1.00 0.00 31 LEU A O 6
ATOM 10354 N N . LEU A 1 32 ? 4.046 8.113 -0.302 1.00 0.00 32 LEU A N 6
ATOM 10355 C CA . LEU A 1 32 ? 2.920 8.970 0.055 1.00 0.00 32 LEU A CA 6
ATOM 10356 C C . LEU A 1 32 ? 3.396 10.375 0.410 1.00 0.00 32 LEU A C 6
ATOM 10357 O O . LEU A 1 32 ? 2.964 11.358 -0.192 1.00 0.00 32 LEU A O 6
ATOM 10373 N N . ARG A 1 33 ? 4.288 10.461 1.391 1.00 0.00 33 ARG A N 6
ATOM 10374 C CA . ARG A 1 33 ? 4.824 11.745 1.827 1.00 0.00 33 ARG A CA 6
ATOM 10375 C C . ARG A 1 33 ? 5.017 12.684 0.639 1.00 0.00 33 ARG A C 6
ATOM 10376 O O . ARG A 1 33 ? 4.579 13.834 0.668 1.00 0.00 33 ARG A O 6
ATOM 10397 N N . GLN A 1 34 ? 5.675 12.186 -0.402 1.00 0.00 34 GLN A N 6
ATOM 10398 C CA . GLN A 1 34 ? 5.926 12.981 -1.598 1.00 0.00 34 GLN A CA 6
ATOM 10399 C C . GLN A 1 34 ? 4.635 13.597 -2.124 1.00 0.00 34 GLN A C 6
ATOM 10400 O O . GLN A 1 34 ? 4.602 14.770 -2.493 1.00 0.00 34 GLN A O 6
ATOM 10414 N N . GLU A 1 35 ? 3.573 12.798 -2.155 1.00 0.00 35 GLU A N 6
ATOM 10415 C CA . GLU A 1 35 ? 2.279 13.266 -2.637 1.00 0.00 35 GLU A CA 6
ATOM 10416 C C . GLU A 1 35 ? 1.674 14.283 -1.673 1.00 0.00 35 GLU A C 6
ATOM 10417 O O . GLU A 1 35 ? 1.280 15.378 -2.075 1.00 0.00 35 GLU A O 6
ATOM 10429 N N . SER A 1 36 ? 1.605 13.912 -0.398 1.00 0.00 36 SER A N 6
ATOM 10430 C CA . SER A 1 36 ? 1.046 14.790 0.623 1.00 0.00 36 SER A CA 6
ATOM 10431 C C . SER A 1 36 ? -0.338 15.287 0.214 1.00 0.00 36 SER A C 6
ATOM 10432 O O . SER A 1 36 ? -0.592 16.490 0.173 1.00 0.00 36 SER A O 6
ATOM 10440 N N . LYS A 1 37 ? -1.230 14.350 -0.089 1.00 0.00 37 LYS A N 6
ATOM 10441 C CA . LYS A 1 37 ? -2.589 14.689 -0.494 1.00 0.00 37 LYS A CA 6
ATOM 10442 C C . LYS A 1 37 ? -3.537 13.518 -0.254 1.00 0.00 37 LYS A C 6
ATOM 10443 O O . LYS A 1 37 ? -3.300 12.409 -0.730 1.00 0.00 37 LYS A O 6
ATOM 10462 N N . GLU A 1 38 ? -4.611 13.774 0.487 1.00 0.00 38 GLU A N 6
ATOM 10463 C CA . GLU A 1 38 ? -5.594 12.740 0.788 1.00 0.00 38 GLU A CA 6
ATOM 10464 C C . GLU A 1 38 ? -5.866 11.874 -0.438 1.00 0.00 38 GLU A C 6
ATOM 10465 O O . GLU A 1 38 ? -5.871 12.362 -1.568 1.00 0.00 38 GLU A O 6
ATOM 10477 N N . GLY A 1 39 ? -6.094 10.586 -0.207 1.00 0.00 39 GLY A N 6
ATOM 10478 C CA . GLY A 1 39 ? -6.363 9.671 -1.302 1.00 0.00 39 GLY A CA 6
ATOM 10479 C C . GLY A 1 39 ? -5.212 8.719 -1.559 1.00 0.00 39 GLY A C 6
ATOM 10480 O O . GLY A 1 39 ? -5.416 7.516 -1.709 1.00 0.00 39 GLY A O 6
ATOM 10484 N N . ALA A 1 40 ? -4.000 9.262 -1.613 1.00 0.00 40 ALA A N 6
ATOM 10485 C CA . ALA A 1 40 ? -2.812 8.452 -1.855 1.00 0.00 40 ALA A CA 6
ATOM 10486 C C . ALA A 1 40 ? -2.905 7.111 -1.135 1.00 0.00 40 ALA A C 6
ATOM 10487 O O . ALA A 1 40 ? -2.601 7.011 0.054 1.00 0.00 40 ALA A O 6
ATOM 10494 N N . PHE A 1 41 ? -3.329 6.082 -1.862 1.00 0.00 41 PHE A N 6
ATOM 10495 C CA . PHE A 1 41 ? -3.465 4.747 -1.291 1.00 0.00 41 PHE A CA 6
ATOM 10496 C C . PHE A 1 41 ? -2.647 3.732 -2.084 1.00 0.00 41 PHE A C 6
ATOM 10497 O O . PHE A 1 41 ? -2.711 3.691 -3.314 1.00 0.00 41 PHE A O 6
ATOM 10514 N N . ILE A 1 42 ? -1.878 2.916 -1.372 1.00 0.00 42 ILE A N 6
ATOM 10515 C CA . ILE A 1 42 ? -1.047 1.900 -2.008 1.00 0.00 42 ILE A CA 6
ATOM 10516 C C . ILE A 1 42 ? -1.293 0.526 -1.394 1.00 0.00 42 ILE A C 6
ATOM 10517 O O . ILE A 1 42 ? -1.884 0.410 -0.321 1.00 0.00 42 ILE A O 6
ATOM 10533 N N . VAL A 1 43 ? -0.832 -0.514 -2.083 1.00 0.00 43 VAL A N 6
ATOM 10534 C CA . VAL A 1 43 ? -1.000 -1.881 -1.604 1.00 0.00 43 VAL A CA 6
ATOM 10535 C C . VAL A 1 43 ? 0.249 -2.713 -1.873 1.00 0.00 43 VAL A C 6
ATOM 10536 O O . VAL A 1 43 ? 0.799 -2.689 -2.974 1.00 0.00 43 VAL A O 6
ATOM 10549 N N . ARG A 1 44 ? 0.692 -3.450 -0.858 1.00 0.00 44 ARG A N 6
ATOM 10550 C CA . ARG A 1 44 ? 1.877 -4.290 -0.985 1.00 0.00 44 ARG A CA 6
ATOM 10551 C C . ARG A 1 44 ? 1.662 -5.639 -0.305 1.00 0.00 44 ARG A C 6
ATOM 10552 O O . ARG A 1 44 ? 0.634 -5.868 0.332 1.00 0.00 44 ARG A O 6
ATOM 10573 N N . ASP A 1 45 ? 2.638 -6.529 -0.446 1.00 0.00 45 ASP A N 6
ATOM 10574 C CA . ASP A 1 45 ? 2.556 -7.855 0.154 1.00 0.00 45 ASP A CA 6
ATOM 10575 C C . ASP A 1 45 ? 3.219 -7.872 1.528 1.00 0.00 45 ASP A C 6
ATOM 10576 O O . ASP A 1 45 ? 4.284 -7.287 1.721 1.00 0.00 45 ASP A O 6
ATOM 10585 N N . SER A 1 46 ? 2.580 -8.545 2.479 1.00 0.00 46 SER A N 6
ATOM 10586 C CA . SER A 1 46 ? 3.104 -8.633 3.837 1.00 0.00 46 SER A CA 6
ATOM 10587 C C . SER A 1 46 ? 4.053 -9.819 3.977 1.00 0.00 46 SER A C 6
ATOM 10588 O O . SER A 1 46 ? 3.705 -10.841 4.568 1.00 0.00 46 SER A O 6
ATOM 10596 N N . ARG A 1 47 ? 5.254 -9.676 3.426 1.00 0.00 47 ARG A N 6
ATOM 10597 C CA . ARG A 1 47 ? 6.255 -10.734 3.487 1.00 0.00 47 ARG A CA 6
ATOM 10598 C C . ARG A 1 47 ? 6.168 -11.488 4.811 1.00 0.00 47 ARG A C 6
ATOM 10599 O O . ARG A 1 47 ? 6.448 -12.686 4.875 1.00 0.00 47 ARG A O 6
ATOM 10620 N N . HIS A 1 48 ? 5.779 -10.779 5.865 1.00 0.00 48 HIS A N 6
ATOM 10621 C CA . HIS A 1 48 ? 5.656 -11.382 7.188 1.00 0.00 48 HIS A CA 6
ATOM 10622 C C . HIS A 1 48 ? 4.713 -12.581 7.153 1.00 0.00 48 HIS A C 6
ATOM 10623 O O . HIS A 1 48 ? 5.074 -13.680 7.576 1.00 0.00 48 HIS A O 6
ATOM 10638 N N . LEU A 1 49 ? 3.504 -12.363 6.648 1.00 0.00 49 LEU A N 6
ATOM 10639 C CA . LEU A 1 49 ? 2.510 -13.426 6.558 1.00 0.00 49 LEU A CA 6
ATOM 10640 C C . LEU A 1 49 ? 1.786 -13.382 5.216 1.00 0.00 49 LEU A C 6
ATOM 10641 O O . LEU A 1 49 ? 1.980 -12.461 4.424 1.00 0.00 49 LEU A O 6
ATOM 10657 N N . GLY A 1 50 ? 0.949 -14.384 4.968 1.00 0.00 50 GLY A N 6
ATOM 10658 C CA . GLY A 1 50 ? 0.206 -14.441 3.722 1.00 0.00 50 GLY A CA 6
ATOM 10659 C C . GLY A 1 50 ? -0.937 -13.446 3.683 1.00 0.00 50 GLY A C 6
ATOM 10660 O O . GLY A 1 50 ? -2.055 -13.790 3.298 1.00 0.00 50 GLY A O 6
ATOM 10664 N N . SER A 1 51 ? -0.658 -12.210 4.084 1.00 0.00 51 SER A N 6
ATOM 10665 C CA . SER A 1 51 ? -1.674 -11.164 4.099 1.00 0.00 51 SER A CA 6
ATOM 10666 C C . SER A 1 51 ? -1.209 -9.945 3.307 1.00 0.00 51 SER A C 6
ATOM 10667 O O . SER A 1 51 ? -0.131 -9.951 2.713 1.00 0.00 51 SER A O 6
ATOM 10675 N N . TYR A 1 52 ? -2.031 -8.901 3.304 1.00 0.00 52 TYR A N 6
ATOM 10676 C CA . TYR A 1 52 ? -1.707 -7.675 2.585 1.00 0.00 52 TYR A CA 6
ATOM 10677 C C . TYR A 1 52 ? -1.941 -6.450 3.464 1.00 0.00 52 TYR A C 6
ATOM 10678 O O . TYR A 1 52 ? -2.567 -6.538 4.522 1.00 0.00 52 TYR A O 6
ATOM 10696 N N . THR A 1 53 ? -1.434 -5.304 3.019 1.00 0.00 53 THR A N 6
ATOM 10697 C CA . THR A 1 53 ? -1.587 -4.060 3.763 1.00 0.00 53 THR A CA 6
ATOM 10698 C C . THR A 1 53 ? -1.687 -2.865 2.821 1.00 0.00 53 THR A C 6
ATOM 10699 O O . THR A 1 53 ? -0.975 -2.791 1.819 1.00 0.00 53 THR A O 6
ATOM 10710 N N . ILE A 1 54 ? -2.574 -1.932 3.150 1.00 0.00 54 ILE A N 6
ATOM 10711 C CA . ILE A 1 54 ? -2.764 -0.739 2.333 1.00 0.00 54 ILE A CA 6
ATOM 10712 C C . ILE A 1 54 ? -2.414 0.523 3.115 1.00 0.00 54 ILE A C 6
ATOM 10713 O O . ILE A 1 54 ? -2.825 0.689 4.263 1.00 0.00 54 ILE A O 6
ATOM 10729 N N . SER A 1 55 ? -1.654 1.411 2.482 1.00 0.00 55 SER A N 6
ATOM 10730 C CA . SER A 1 55 ? -1.247 2.659 3.117 1.00 0.00 55 SER A CA 6
ATOM 10731 C C . SER A 1 55 ? -1.947 3.851 2.473 1.00 0.00 55 SER A C 6
ATOM 10732 O O . SER A 1 55 ? -1.699 4.178 1.313 1.00 0.00 55 SER A O 6
ATOM 10740 N N . VAL A 1 56 ? -2.823 4.498 3.235 1.00 0.00 56 VAL A N 6
ATOM 10741 C CA . VAL A 1 56 ? -3.560 5.654 2.740 1.00 0.00 56 VAL A CA 6
ATOM 10742 C C . VAL A 1 56 ? -3.114 6.932 3.442 1.00 0.00 56 VAL A C 6
ATOM 10743 O O . VAL A 1 56 ? -3.008 6.975 4.668 1.00 0.00 56 VAL A O 6
ATOM 10756 N N . PHE A 1 57 ? -2.853 7.971 2.658 1.00 0.00 57 PHE A N 6
ATOM 10757 C CA . PHE A 1 57 ? -2.417 9.252 3.204 1.00 0.00 57 PHE A CA 6
ATOM 10758 C C . PHE A 1 57 ? -3.606 10.053 3.728 1.00 0.00 57 PHE A C 6
ATOM 10759 O O . PHE A 1 57 ? -4.454 10.500 2.957 1.00 0.00 57 PHE A O 6
ATOM 10776 N N . MET A 1 58 ? -3.659 10.228 5.044 1.00 0.00 58 MET A N 6
ATOM 10777 C CA . MET A 1 58 ? -4.743 10.976 5.671 1.00 0.00 58 MET A CA 6
ATOM 10778 C C . MET A 1 58 ? -4.473 12.476 5.613 1.00 0.00 58 MET A C 6
ATOM 10779 O O . MET A 1 58 ? -5.354 13.262 5.266 1.00 0.00 58 MET A O 6
ATOM 10793 N N . GLY A 1 59 ? -3.249 12.868 5.955 1.00 0.00 59 GLY A N 6
ATOM 10794 C CA . GLY A 1 59 ? -2.886 14.272 5.936 1.00 0.00 59 GLY A CA 6
ATOM 10795 C C . GLY A 1 59 ? -3.205 14.971 7.243 1.00 0.00 59 GLY A C 6
ATOM 10796 O O . GLY A 1 59 ? -4.372 15.165 7.582 1.00 0.00 59 GLY A O 6
ATOM 10800 N N . ALA A 1 60 ? -2.165 15.351 7.978 1.00 0.00 60 ALA A N 6
ATOM 10801 C CA . ALA A 1 60 ? -2.339 16.032 9.254 1.00 0.00 60 ALA A CA 6
ATOM 10802 C C . ALA A 1 60 ? -2.904 17.435 9.054 1.00 0.00 60 ALA A C 6
ATOM 10803 O O . ALA A 1 60 ? -2.414 18.198 8.221 1.00 0.00 60 ALA A O 6
ATOM 10810 N N . ARG A 1 61 ? -3.936 17.769 9.823 1.00 0.00 61 ARG A N 6
ATOM 10811 C CA . ARG A 1 61 ? -4.565 19.080 9.729 1.00 0.00 61 ARG A CA 6
ATOM 10812 C C . ARG A 1 61 ? -4.081 19.998 10.846 1.00 0.00 61 ARG A C 6
ATOM 10813 O O . ARG A 1 61 ? -3.521 21.063 10.589 1.00 0.00 61 ARG A O 6
ATOM 10834 N N . ARG A 1 62 ? -4.301 19.578 12.088 1.00 0.00 62 ARG A N 6
ATOM 10835 C CA . ARG A 1 62 ? -3.890 20.362 13.245 1.00 0.00 62 ARG A CA 6
ATOM 10836 C C . ARG A 1 62 ? -2.531 21.015 13.003 1.00 0.00 62 ARG A C 6
ATOM 10837 O O . ARG A 1 62 ? -2.335 22.192 13.303 1.00 0.00 62 ARG A O 6
ATOM 10858 N N . SER A 1 63 ? -1.597 20.241 12.459 1.00 0.00 63 SER A N 6
ATOM 10859 C CA . SER A 1 63 ? -0.256 20.742 12.181 1.00 0.00 63 SER A CA 6
ATOM 10860 C C . SER A 1 63 ? 0.135 20.472 10.732 1.00 0.00 63 SER A C 6
ATOM 10861 O O . SER A 1 63 ? -0.560 19.753 10.013 1.00 0.00 63 SER A O 6
ATOM 10869 N N . THR A 1 64 ? 1.253 21.053 10.309 1.00 0.00 64 THR A N 6
ATOM 10870 C CA . THR A 1 64 ? 1.738 20.876 8.945 1.00 0.00 64 THR A CA 6
ATOM 10871 C C . THR A 1 64 ? 2.530 19.581 8.807 1.00 0.00 64 THR A C 6
ATOM 10872 O O . THR A 1 64 ? 3.507 19.518 8.061 1.00 0.00 64 THR A O 6
ATOM 10883 N N . GLU A 1 65 ? 2.100 18.550 9.528 1.00 0.00 65 GLU A N 6
ATOM 10884 C CA . GLU A 1 65 ? 2.771 17.257 9.484 1.00 0.00 65 GLU A CA 6
ATOM 10885 C C . GLU A 1 65 ? 2.096 16.328 8.477 1.00 0.00 65 GLU A C 6
ATOM 10886 O O . GLU A 1 65 ? 1.151 16.719 7.794 1.00 0.00 65 GLU A O 6
ATOM 10898 N N . ALA A 1 66 ? 2.591 15.097 8.393 1.00 0.00 66 ALA A N 6
ATOM 10899 C CA . ALA A 1 66 ? 2.036 14.113 7.472 1.00 0.00 66 ALA A CA 6
ATOM 10900 C C . ALA A 1 66 ? 1.368 12.970 8.229 1.00 0.00 66 ALA A C 6
ATOM 10901 O O . ALA A 1 66 ? 1.923 12.441 9.191 1.00 0.00 66 ALA A O 6
ATOM 10908 N N . ALA A 1 67 ? 0.173 12.591 7.786 1.00 0.00 67 ALA A N 6
ATOM 10909 C CA . ALA A 1 67 ? -0.569 11.509 8.421 1.00 0.00 67 ALA A CA 6
ATOM 10910 C C . ALA A 1 67 ? -0.762 10.340 7.461 1.00 0.00 67 ALA A C 6
ATOM 10911 O O . ALA A 1 67 ? -1.320 10.501 6.375 1.00 0.00 67 ALA A O 6
ATOM 10918 N N . ILE A 1 68 ? -0.297 9.164 7.869 1.00 0.00 68 ILE A N 6
ATOM 10919 C CA . ILE A 1 68 ? -0.419 7.967 7.045 1.00 0.00 68 ILE A CA 6
ATOM 10920 C C . ILE A 1 68 ? -0.933 6.788 7.863 1.00 0.00 68 ILE A C 6
ATOM 10921 O O . ILE A 1 68 ? -0.364 6.439 8.898 1.00 0.00 68 ILE A O 6
ATOM 10937 N N . LYS A 1 69 ? -2.013 6.174 7.390 1.00 0.00 69 LYS A N 6
ATOM 10938 C CA . LYS A 1 69 ? -2.604 5.030 8.074 1.00 0.00 69 LYS A CA 6
ATOM 10939 C C . LYS A 1 69 ? -2.227 3.726 7.379 1.00 0.00 69 LYS A C 6
ATOM 10940 O O . LYS A 1 69 ? -1.912 3.714 6.188 1.00 0.00 69 LYS A O 6
ATOM 10959 N N . HIS A 1 70 ? -2.262 2.629 8.129 1.00 0.00 70 HIS A N 6
ATOM 10960 C CA . HIS A 1 70 ? -1.926 1.318 7.583 1.00 0.00 70 HIS A CA 6
ATOM 10961 C C . HIS A 1 70 ? -3.060 0.325 7.817 1.00 0.00 70 HIS A C 6
ATOM 10962 O O . HIS A 1 70 ? -3.268 -0.142 8.938 1.00 0.00 70 HIS A O 6
ATOM 10976 N N . TYR A 1 71 ? -3.791 0.007 6.755 1.00 0.00 71 TYR A N 6
ATOM 10977 C CA . TYR A 1 71 ? -4.906 -0.928 6.846 1.00 0.00 71 TYR A CA 6
ATOM 10978 C C . TYR A 1 71 ? -4.458 -2.345 6.501 1.00 0.00 71 TYR A C 6
ATOM 10979 O O . TYR A 1 71 ? -4.057 -2.624 5.371 1.00 0.00 71 TYR A O 6
ATOM 10997 N N . GLN A 1 72 ? -4.528 -3.237 7.485 1.00 0.00 72 GLN A N 6
ATOM 10998 C CA . GLN A 1 72 ? -4.129 -4.626 7.286 1.00 0.00 72 GLN A CA 6
ATOM 10999 C C . GLN A 1 72 ? -5.307 -5.467 6.809 1.00 0.00 72 GLN A C 6
ATOM 11000 O O . GLN A 1 72 ? -6.353 -5.512 7.457 1.00 0.00 72 GLN A O 6
ATOM 11014 N N . ILE A 1 73 ? -5.132 -6.132 5.672 1.00 0.00 73 ILE A N 6
ATOM 11015 C CA . ILE A 1 73 ? -6.181 -6.973 5.109 1.00 0.00 73 ILE A CA 6
ATOM 11016 C C . ILE A 1 73 ? -6.125 -8.383 5.687 1.00 0.00 73 ILE A C 6
ATOM 11017 O O . ILE A 1 73 ? -5.258 -9.179 5.325 1.00 0.00 73 ILE A O 6
ATOM 11033 N N . LYS A 1 74 ? -7.055 -8.685 6.584 1.00 0.00 74 LYS A N 6
ATOM 11034 C CA . LYS A 1 74 ? -7.116 -10.002 7.210 1.00 0.00 74 LYS A CA 6
ATOM 11035 C C . LYS A 1 74 ? -8.110 -10.904 6.486 1.00 0.00 74 LYS A C 6
ATOM 11036 O O . LYS A 1 74 ? -8.814 -10.465 5.577 1.00 0.00 74 LYS A O 6
ATOM 11055 N N . LYS A 1 75 ? -8.160 -12.167 6.895 1.00 0.00 75 LYS A N 6
ATOM 11056 C CA . LYS A 1 75 ? -9.071 -13.132 6.287 1.00 0.00 75 LYS A CA 6
ATOM 11057 C C . LYS A 1 75 ? -9.965 -13.775 7.342 1.00 0.00 75 LYS A C 6
ATOM 11058 O O . LYS A 1 75 ? -9.509 -14.114 8.433 1.00 0.00 75 LYS A O 6
ATOM 11077 N N . ASN A 1 76 ? -11.241 -13.941 7.008 1.00 0.00 76 ASN A N 6
ATOM 11078 C CA . ASN A 1 76 ? -12.199 -14.544 7.926 1.00 0.00 76 ASN A CA 6
ATOM 11079 C C . ASN A 1 76 ? -12.274 -16.054 7.720 1.00 0.00 76 ASN A C 6
ATOM 11080 O O . ASN A 1 76 ? -11.539 -16.617 6.907 1.00 0.00 76 ASN A O 6
ATOM 11091 N N . ASP A 1 77 ? -13.165 -16.704 8.461 1.00 0.00 77 ASP A N 6
ATOM 11092 C CA . ASP A 1 77 ? -13.336 -18.149 8.358 1.00 0.00 77 ASP A CA 6
ATOM 11093 C C . ASP A 1 77 ? -13.640 -18.559 6.920 1.00 0.00 77 ASP A C 6
ATOM 11094 O O . ASP A 1 77 ? -13.239 -19.634 6.474 1.00 0.00 77 ASP A O 6
ATOM 11103 N N . SER A 1 78 ? -14.350 -17.696 6.201 1.00 0.00 78 SER A N 6
ATOM 11104 C CA . SER A 1 78 ? -14.711 -17.971 4.815 1.00 0.00 78 SER A CA 6
ATOM 11105 C C . SER A 1 78 ? -13.535 -17.695 3.883 1.00 0.00 78 SER A C 6
ATOM 11106 O O . SER A 1 78 ? -13.693 -17.649 2.665 1.00 0.00 78 SER A O 6
ATOM 11114 N N . GLY A 1 79 ? -12.355 -17.513 4.467 1.00 0.00 79 GLY A N 6
ATOM 11115 C CA . GLY A 1 79 ? -11.169 -17.244 3.675 1.00 0.00 79 GLY A CA 6
ATOM 11116 C C . GLY A 1 79 ? -11.355 -16.072 2.732 1.00 0.00 79 GLY A C 6
ATOM 11117 O O . GLY A 1 79 ? -10.848 -16.082 1.611 1.00 0.00 79 GLY A O 6
ATOM 11121 N N . GLN A 1 80 ? -12.086 -15.059 3.187 1.00 0.00 80 GLN A N 6
ATOM 11122 C CA . GLN A 1 80 ? -12.339 -13.876 2.374 1.00 0.00 80 GLN A CA 6
ATOM 11123 C C . GLN A 1 80 ? -11.565 -12.674 2.906 1.00 0.00 80 GLN A C 6
ATOM 11124 O O . GLN A 1 80 ? -11.426 -12.500 4.117 1.00 0.00 80 GLN A O 6
ATOM 11138 N N . TRP A 1 81 ? -11.064 -11.849 1.995 1.00 0.00 81 TRP A N 6
ATOM 11139 C CA . TRP A 1 81 ? -10.303 -10.663 2.373 1.00 0.00 81 TRP A CA 6
ATOM 11140 C C . TRP A 1 81 ? -11.234 -9.527 2.783 1.00 0.00 81 TRP A C 6
ATOM 11141 O O . TRP A 1 81 ? -12.266 -9.298 2.151 1.00 0.00 81 TRP A O 6
ATOM 11162 N N . TYR A 1 82 ? -10.863 -8.818 3.843 1.00 0.00 82 TYR A N 6
ATOM 11163 C CA . TYR A 1 82 ? -11.667 -7.707 4.338 1.00 0.00 82 TYR A CA 6
ATOM 11164 C C . TYR A 1 82 ? -10.801 -6.703 5.093 1.00 0.00 82 TYR A C 6
ATOM 11165 O O . TYR A 1 82 ? -9.844 -7.076 5.771 1.00 0.00 82 TYR A O 6
ATOM 11183 N N . VAL A 1 83 ? -11.146 -5.425 4.970 1.00 0.00 83 VAL A N 6
ATOM 11184 C CA . VAL A 1 83 ? -10.402 -4.365 5.642 1.00 0.00 83 VAL A CA 6
ATOM 11185 C C . VAL A 1 83 ? -11.231 -3.732 6.755 1.00 0.00 83 VAL A C 6
ATOM 11186 O O . VAL A 1 83 ? -10.753 -3.558 7.875 1.00 0.00 83 VAL A O 6
ATOM 11199 N N . ALA A 1 84 ? -12.475 -3.391 6.437 1.00 0.00 84 ALA A N 6
ATOM 11200 C CA . ALA A 1 84 ? -13.372 -2.781 7.411 1.00 0.00 84 ALA A CA 6
ATOM 11201 C C . ALA A 1 84 ? -14.026 -3.839 8.294 1.00 0.00 84 ALA A C 6
ATOM 11202 O O . ALA A 1 84 ? -14.878 -3.526 9.124 1.00 0.00 84 ALA A O 6
ATOM 11209 N N . GLU A 1 85 ? -13.621 -5.092 8.108 1.00 0.00 85 GLU A N 6
ATOM 11210 C CA . GLU A 1 85 ? -14.171 -6.194 8.888 1.00 0.00 85 GLU A CA 6
ATOM 11211 C C . GLU A 1 85 ? -15.690 -6.242 8.767 1.00 0.00 85 GLU A C 6
ATOM 11212 O O . GLU A 1 85 ? -16.378 -6.754 9.650 1.00 0.00 85 GLU A O 6
ATOM 11224 N N . ARG A 1 86 ? -16.208 -5.704 7.668 1.00 0.00 86 ARG A N 6
ATOM 11225 C CA . ARG A 1 86 ? -17.646 -5.683 7.431 1.00 0.00 86 ARG A CA 6
ATOM 11226 C C . ARG A 1 86 ? -17.974 -6.186 6.028 1.00 0.00 86 ARG A C 6
ATOM 11227 O O . ARG A 1 86 ? -19.023 -6.792 5.804 1.00 0.00 86 ARG A O 6
ATOM 11248 N N . HIS A 1 87 ? -17.071 -5.931 5.087 1.00 0.00 87 HIS A N 6
ATOM 11249 C CA . HIS A 1 87 ? -17.265 -6.359 3.706 1.00 0.00 87 HIS A CA 6
ATOM 11250 C C . HIS A 1 87 ? -16.118 -7.256 3.249 1.00 0.00 87 HIS A C 6
ATOM 11251 O O . HIS A 1 87 ? -14.998 -6.791 3.043 1.00 0.00 87 HIS A O 6
ATOM 11266 N N . ALA A 1 88 ? -16.407 -8.544 3.095 1.00 0.00 88 ALA A N 6
ATOM 11267 C CA . ALA A 1 88 ? -15.401 -9.505 2.662 1.00 0.00 88 ALA A CA 6
ATOM 11268 C C . ALA A 1 88 ? -15.518 -9.787 1.168 1.00 0.00 88 ALA A C 6
ATOM 11269 O O . ALA A 1 88 ? -16.616 -9.794 0.611 1.00 0.00 88 ALA A O 6
ATOM 11276 N N . PHE A 1 89 ? -14.379 -10.017 0.522 1.00 0.00 89 PHE A N 6
ATOM 11277 C CA . PHE A 1 89 ? -14.354 -10.297 -0.908 1.00 0.00 89 PHE A CA 6
ATOM 11278 C C . PHE A 1 89 ? -13.722 -11.658 -1.185 1.00 0.00 89 PHE A C 6
ATOM 11279 O O . PHE A 1 89 ? -13.399 -12.403 -0.260 1.00 0.00 89 PHE A O 6
ATOM 11296 N N . GLN A 1 90 ? -13.550 -11.974 -2.464 1.00 0.00 90 GLN A N 6
ATOM 11297 C CA . GLN A 1 90 ? -12.958 -13.246 -2.862 1.00 0.00 90 GLN A CA 6
ATOM 11298 C C . GLN A 1 90 ? -11.543 -13.046 -3.394 1.00 0.00 90 GLN A C 6
ATOM 11299 O O . GLN A 1 90 ? -10.727 -13.968 -3.381 1.00 0.00 90 GLN A O 6
ATOM 11313 N N . SER A 1 91 ? -11.258 -11.834 -3.862 1.00 0.00 91 SER A N 6
ATOM 11314 C CA . SER A 1 91 ? -9.942 -11.513 -4.402 1.00 0.00 91 SER A CA 6
ATOM 11315 C C . SER A 1 91 ? -9.458 -10.161 -3.888 1.00 0.00 91 SER A C 6
ATOM 11316 O O . SER A 1 91 ? -10.259 -9.267 -3.612 1.00 0.00 91 SER A O 6
ATOM 11324 N N . ILE A 1 92 ? -8.143 -10.020 -3.761 1.00 0.00 92 ILE A N 6
ATOM 11325 C CA . ILE A 1 92 ? -7.552 -8.777 -3.281 1.00 0.00 92 ILE A CA 6
ATOM 11326 C C . ILE A 1 92 ? -7.942 -7.603 -4.172 1.00 0.00 92 ILE A C 6
ATOM 11327 O O . ILE A 1 92 ? -8.370 -6.549 -3.702 1.00 0.00 92 ILE A O 6
ATOM 11343 N N . PRO A 1 93 ? -7.791 -7.786 -5.492 1.00 0.00 93 PRO A N 6
ATOM 11344 C CA . PRO A 1 93 ? -8.123 -6.754 -6.478 1.00 0.00 93 PRO A CA 6
ATOM 11345 C C . PRO A 1 93 ? -9.625 -6.514 -6.584 1.00 0.00 93 PRO A C 6
ATOM 11346 O O . PRO A 1 93 ? -10.073 -5.637 -7.320 1.00 0.00 93 PRO A O 6
ATOM 11357 N N . GLU A 1 94 ? -10.399 -7.301 -5.841 1.00 0.00 94 GLU A N 6
ATOM 11358 C CA . GLU A 1 94 ? -11.852 -7.173 -5.852 1.00 0.00 94 GLU A CA 6
ATOM 11359 C C . GLU A 1 94 ? -12.327 -6.264 -4.722 1.00 0.00 94 GLU A C 6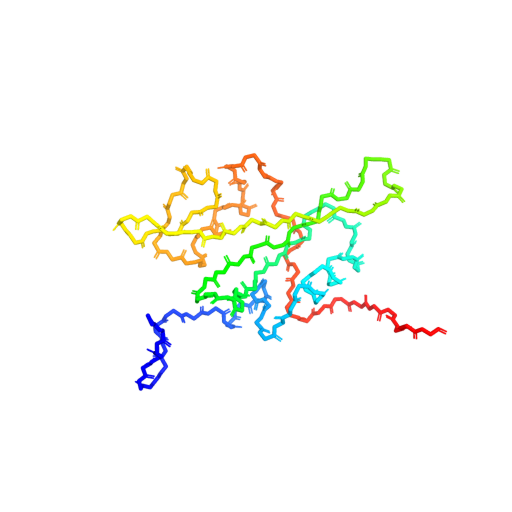
ATOM 11360 O O . GLU A 1 94 ? -13.247 -5.465 -4.897 1.00 0.00 94 GLU A O 6
ATOM 11372 N N . LEU A 1 95 ? -11.694 -6.395 -3.561 1.00 0.00 95 LEU A N 6
ATOM 11373 C CA . LEU A 1 95 ? -12.051 -5.586 -2.400 1.00 0.00 95 LEU A CA 6
ATOM 11374 C C . LEU A 1 95 ? -11.903 -4.099 -2.706 1.00 0.00 95 LEU A C 6
ATOM 11375 O O . LEU A 1 95 ? -12.681 -3.276 -2.223 1.00 0.00 95 LEU A O 6
ATOM 11391 N N . ILE A 1 96 ? -10.900 -3.763 -3.510 1.00 0.00 96 ILE A N 6
ATOM 11392 C CA . ILE A 1 96 ? -10.652 -2.376 -3.882 1.00 0.00 96 ILE A CA 6
ATOM 11393 C C . ILE A 1 96 ? -11.447 -1.990 -5.125 1.00 0.00 96 ILE A C 6
ATOM 11394 O O . ILE A 1 96 ? -11.592 -0.808 -5.439 1.00 0.00 96 ILE A O 6
ATOM 11410 N N . TRP A 1 97 ? -11.960 -2.992 -5.827 1.00 0.00 97 TRP A N 6
ATOM 11411 C CA . TRP A 1 97 ? -12.743 -2.758 -7.036 1.00 0.00 97 TRP A CA 6
ATOM 11412 C C . TRP A 1 97 ? -13.963 -1.895 -6.735 1.00 0.00 97 TRP A C 6
ATOM 11413 O O . TRP A 1 97 ? -14.282 -0.971 -7.483 1.00 0.00 97 TRP A O 6
ATOM 11434 N N . TYR A 1 98 ? -14.642 -2.200 -5.634 1.00 0.00 98 TYR A N 6
ATOM 11435 C CA . TYR A 1 98 ? -15.829 -1.453 -5.236 1.00 0.00 98 TYR A CA 6
ATOM 11436 C C . TYR A 1 98 ? -15.462 -0.306 -4.299 1.00 0.00 98 TYR A C 6
ATOM 11437 O O . TYR A 1 98 ? -15.813 0.848 -4.543 1.00 0.00 98 TYR A O 6
ATOM 11455 N N . HIS A 1 99 ? -14.751 -0.635 -3.223 1.00 0.00 99 HIS A N 6
ATOM 11456 C CA . HIS A 1 99 ? -14.334 0.367 -2.248 1.00 0.00 99 HIS A CA 6
ATOM 11457 C C . HIS A 1 99 ? -13.773 1.603 -2.945 1.00 0.00 99 HIS A C 6
ATOM 11458 O O . HIS A 1 99 ? -13.819 2.706 -2.402 1.00 0.00 99 HIS A O 6
ATOM 11473 N N . GLN A 1 100 ? -13.244 1.409 -4.148 1.00 0.00 100 GLN A N 6
ATOM 11474 C CA . GLN A 1 100 ? -12.674 2.509 -4.917 1.00 0.00 100 GLN A CA 6
ATOM 11475 C C . GLN A 1 100 ? -13.667 3.659 -5.043 1.00 0.00 100 GLN A C 6
ATOM 11476 O O . GLN A 1 100 ? -13.287 4.830 -4.991 1.00 0.00 100 GLN A O 6
ATOM 11490 N N . HIS A 1 101 ? -14.941 3.319 -5.207 1.00 0.00 101 HIS A N 6
ATOM 11491 C CA . HIS A 1 101 ? -15.990 4.323 -5.339 1.00 0.00 101 HIS A CA 6
ATOM 11492 C C . HIS A 1 101 ? -16.855 4.376 -4.083 1.00 0.00 101 HIS A C 6
ATOM 11493 O O . HIS A 1 101 ? -17.127 5.451 -3.550 1.00 0.00 101 HIS A O 6
ATOM 11508 N N . ASN A 1 102 ? -17.282 3.207 -3.617 1.00 0.00 102 ASN A N 6
ATOM 11509 C CA . ASN A 1 102 ? -18.117 3.120 -2.424 1.00 0.00 102 ASN A CA 6
ATOM 11510 C C . ASN A 1 102 ? -17.356 3.601 -1.192 1.00 0.00 102 ASN A C 6
ATOM 11511 O O . ASN A 1 102 ? -17.913 4.289 -0.336 1.00 0.00 102 ASN A O 6
ATOM 11522 N N . ALA A 1 103 ? -16.082 3.236 -1.110 1.00 0.00 103 ALA A N 6
ATOM 11523 C CA . ALA A 1 103 ? -15.244 3.632 0.015 1.00 0.00 103 ALA A CA 6
ATOM 11524 C C . ALA A 1 103 ? -15.670 2.920 1.295 1.00 0.00 103 ALA A C 6
ATOM 11525 O O . ALA A 1 103 ? -15.588 3.482 2.386 1.00 0.00 103 ALA A O 6
ATOM 11532 N N . ALA A 1 104 ? -16.126 1.680 1.152 1.00 0.00 104 ALA A N 6
ATOM 11533 C CA . ALA A 1 104 ? -16.564 0.891 2.296 1.00 0.00 104 ALA A CA 6
ATOM 11534 C C . ALA A 1 104 ? -15.485 0.839 3.372 1.00 0.00 104 ALA A C 6
ATOM 11535 O O . ALA A 1 104 ? -14.325 0.548 3.087 1.00 0.00 104 ALA A O 6
ATOM 11542 N N . GLY A 1 105 ? -15.877 1.125 4.611 1.00 0.00 105 GLY A N 6
ATOM 11543 C CA . GLY A 1 105 ? -14.930 1.105 5.710 1.00 0.00 105 GLY A CA 6
ATOM 11544 C C . GLY A 1 105 ? -14.727 2.477 6.324 1.00 0.00 105 GLY A C 6
ATOM 11545 O O . GLY A 1 105 ? -14.617 2.609 7.544 1.00 0.00 105 GLY A O 6
ATOM 11549 N N . LEU A 1 106 ? -14.676 3.500 5.479 1.00 0.00 106 LEU A N 6
ATOM 11550 C CA . LEU A 1 106 ? -14.483 4.869 5.946 1.00 0.00 106 LEU A CA 6
ATOM 11551 C C . LEU A 1 106 ? -15.207 5.860 5.040 1.00 0.00 106 LEU A C 6
ATOM 11552 O O . LEU A 1 106 ? -15.747 5.485 4.001 1.00 0.00 106 LEU A O 6
ATOM 11568 N N . MET A 1 107 ? -15.213 7.126 5.443 1.00 0.00 107 MET A N 6
ATOM 11569 C CA . MET A 1 107 ? -15.867 8.172 4.666 1.00 0.00 107 MET A CA 6
ATOM 11570 C C . MET A 1 107 ? -15.061 8.505 3.414 1.00 0.00 107 MET A C 6
ATOM 11571 O O . MET A 1 107 ? -15.622 8.694 2.334 1.00 0.00 107 MET A O 6
ATOM 11585 N N . THR A 1 108 ? -13.743 8.577 3.567 1.00 0.00 108 THR A N 6
ATOM 11586 C CA . THR A 1 108 ? -12.860 8.890 2.450 1.00 0.00 108 THR A CA 6
ATOM 11587 C C . THR A 1 108 ? -12.864 7.769 1.416 1.00 0.00 108 THR A C 6
ATOM 11588 O O . THR A 1 108 ? -12.817 6.589 1.765 1.00 0.00 108 THR A O 6
ATOM 11599 N N . ARG A 1 109 ? -12.920 8.146 0.143 1.00 0.00 109 ARG A N 6
ATOM 11600 C CA . ARG A 1 109 ? -12.931 7.172 -0.942 1.00 0.00 109 ARG A CA 6
ATOM 11601 C C . ARG A 1 109 ? -11.527 6.965 -1.501 1.00 0.00 109 ARG A C 6
ATOM 11602 O O . ARG A 1 109 ? -10.810 7.927 -1.780 1.00 0.00 109 ARG A O 6
ATOM 11623 N N . LEU A 1 110 ? -11.139 5.705 -1.661 1.00 0.00 110 LEU A N 6
ATOM 11624 C CA . LEU A 1 110 ? -9.819 5.371 -2.186 1.00 0.00 110 LEU A CA 6
ATOM 11625 C C . LEU A 1 110 ? -9.582 6.048 -3.533 1.00 0.00 110 LEU A C 6
ATOM 11626 O O . LEU A 1 110 ? -10.085 5.597 -4.563 1.00 0.00 110 LEU A O 6
ATOM 11642 N N . ARG A 1 111 ? -8.812 7.131 -3.518 1.00 0.00 111 ARG A N 6
ATOM 11643 C CA . ARG A 1 111 ? -8.507 7.869 -4.737 1.00 0.00 111 ARG A CA 6
ATOM 11644 C C . ARG A 1 111 ? -7.014 8.173 -4.830 1.00 0.00 111 ARG A C 6
ATOM 11645 O O . ARG A 1 111 ? -6.245 7.838 -3.928 1.00 0.00 111 ARG A O 6
ATOM 11666 N N . TYR A 1 112 ? -6.613 8.810 -5.924 1.00 0.00 112 TYR A N 6
ATOM 11667 C CA . TYR A 1 112 ? -5.212 9.157 -6.136 1.00 0.00 112 TYR A CA 6
ATOM 11668 C C . TYR A 1 112 ? -4.302 7.979 -5.799 1.00 0.00 112 TYR A C 6
ATOM 11669 O O . TYR A 1 112 ? -3.380 8.086 -4.991 1.00 0.00 112 TYR A O 6
ATOM 11687 N N . PRO A 1 113 ? -4.566 6.830 -6.436 1.00 0.00 113 PRO A N 6
ATOM 11688 C CA . PRO A 1 113 ? -3.783 5.609 -6.224 1.00 0.00 113 PRO A CA 6
ATOM 11689 C C . PRO A 1 113 ? -2.374 5.718 -6.797 1.00 0.00 113 PRO A C 6
ATOM 11690 O O . PRO A 1 113 ? -2.136 5.379 -7.956 1.00 0.00 113 PRO A O 6
ATOM 11701 N N . VAL A 1 114 ? -1.440 6.190 -5.977 1.00 0.00 114 VAL A N 6
ATOM 11702 C CA . VAL A 1 114 ? -0.054 6.342 -6.402 1.00 0.00 114 VAL A CA 6
ATOM 11703 C C . VAL A 1 114 ? 0.353 5.225 -7.357 1.00 0.00 114 VAL A C 6
ATOM 11704 O O . VAL A 1 114 ? 0.134 4.046 -7.080 1.00 0.00 114 VAL A O 6
ATOM 11717 N N . GLY A 1 115 ? 0.947 5.605 -8.484 1.00 0.00 115 GLY A N 6
ATOM 11718 C CA . GLY A 1 115 ? 1.376 4.623 -9.463 1.00 0.00 115 GLY A CA 6
ATOM 11719 C C . GLY A 1 115 ? 2.693 3.970 -9.092 1.00 0.00 115 GLY A C 6
ATOM 11720 O O . GLY A 1 115 ? 3.408 4.454 -8.214 1.00 0.00 115 GLY A O 6
ATOM 11724 N N . LEU A 1 116 ? 3.013 2.868 -9.759 1.00 0.00 116 LEU A N 6
ATOM 11725 C CA . LEU A 1 116 ? 4.252 2.145 -9.493 1.00 0.00 116 LEU A CA 6
ATOM 11726 C C . LEU A 1 116 ? 5.466 3.037 -9.738 1.00 0.00 116 LEU A C 6
ATOM 11727 O O . LEU A 1 116 ? 6.251 3.296 -8.827 1.00 0.00 116 LEU A O 6
ATOM 11743 N N . MET A 1 117 ? 5.610 3.505 -10.974 1.00 0.00 117 MET A N 6
ATOM 11744 C CA . MET A 1 117 ? 6.725 4.371 -11.337 1.00 0.00 117 MET A CA 6
ATOM 11745 C C . MET A 1 117 ? 7.104 5.285 -10.176 1.00 0.00 117 MET A C 6
ATOM 11746 O O . MET A 1 117 ? 8.283 5.455 -9.866 1.00 0.00 117 MET A O 6
ATOM 11760 N N . GLY A 1 118 ? 6.097 5.872 -9.537 1.00 0.00 118 GLY A N 6
ATOM 11761 C CA . GLY A 1 118 ? 6.346 6.762 -8.419 1.00 0.00 118 GLY A CA 6
ATOM 11762 C C . GLY A 1 118 ? 7.616 7.572 -8.593 1.00 0.00 118 GLY A C 6
ATOM 11763 O O . GLY A 1 118 ? 7.743 8.342 -9.544 1.00 0.00 118 GLY A O 6
ATOM 11767 N N . SER A 1 119 ? 8.558 7.398 -7.671 1.00 0.00 119 SER A N 6
ATOM 11768 C CA . SER A 1 119 ? 9.822 8.122 -7.724 1.00 0.00 119 SER A CA 6
ATOM 11769 C C . SER A 1 119 ? 10.951 7.290 -7.125 1.00 0.00 119 SER A C 6
ATOM 11770 O O . SER A 1 119 ? 10.751 6.565 -6.150 1.00 0.00 119 SER A O 6
ATOM 11778 N N . SER A 1 120 ? 12.137 7.399 -7.714 1.00 0.00 120 SER A N 6
ATOM 11779 C CA . SER A 1 120 ? 13.298 6.655 -7.242 1.00 0.00 120 SER A CA 6
ATOM 11780 C C . SER A 1 120 ? 13.970 7.376 -6.078 1.00 0.00 120 SER A C 6
ATOM 11781 O O . SER A 1 120 ? 13.544 8.458 -5.675 1.00 0.00 120 SER A O 6
ATOM 11789 N N . GLY A 1 121 ? 15.023 6.767 -5.542 1.00 0.00 121 GLY A N 6
ATOM 11790 C CA . GLY A 1 121 ? 15.738 7.365 -4.429 1.00 0.00 121 GLY A CA 6
ATOM 11791 C C . GLY A 1 121 ? 17.103 6.742 -4.215 1.00 0.00 121 GLY A C 6
ATOM 11792 O O . GLY A 1 121 ? 17.406 5.667 -4.731 1.00 0.00 121 GLY A O 6
ATOM 11796 N N . PRO A 1 122 ? 17.955 7.427 -3.437 1.00 0.00 122 PRO A N 6
ATOM 11797 C CA . PRO A 1 122 ? 19.310 6.953 -3.139 1.00 0.00 122 PRO A CA 6
ATOM 11798 C C . PRO A 1 122 ? 19.309 5.730 -2.229 1.00 0.00 122 PRO A C 6
ATOM 11799 O O . PRO A 1 122 ? 18.593 5.689 -1.228 1.00 0.00 122 PRO A O 6
ATOM 11810 N N . SER A 1 123 ? 20.115 4.734 -2.583 1.00 0.00 123 SER A N 6
ATOM 11811 C CA . SER A 1 123 ? 20.205 3.508 -1.799 1.00 0.00 123 SER A CA 6
ATOM 11812 C C . SER A 1 123 ? 21.458 3.508 -0.930 1.00 0.00 123 SER A C 6
ATOM 11813 O O . SER A 1 123 ? 21.379 3.410 0.294 1.00 0.00 123 SER A O 6
ATOM 11821 N N . SER A 1 124 ? 22.617 3.618 -1.574 1.00 0.00 124 SER A N 6
ATOM 11822 C CA . SER A 1 124 ? 23.889 3.628 -0.861 1.00 0.00 124 SER A CA 6
ATOM 11823 C C . SER A 1 124 ? 24.626 4.946 -1.083 1.00 0.00 124 SER A C 6
ATOM 11824 O O . SER A 1 124 ? 25.118 5.219 -2.177 1.00 0.00 124 SER A O 6
ATOM 11832 N N . GLY A 1 125 ? 24.696 5.761 -0.034 1.00 0.00 125 GLY A N 6
ATOM 11833 C CA . GLY A 1 125 ? 25.374 7.040 -0.134 1.00 0.00 125 GLY A CA 6
ATOM 11834 C C . GLY A 1 125 ? 26.845 6.893 -0.470 1.00 0.00 125 GLY A C 6
ATOM 11835 O O . GLY A 1 125 ? 27.687 6.802 0.423 1.00 0.00 125 GLY A O 6
ATOM 11839 N N . GLY A 1 1 ? 10.641 -15.016 7.816 1.00 0.00 1 GLY A N 7
ATOM 11840 C CA . GLY A 1 1 ? 9.507 -15.705 8.403 1.00 0.00 1 GLY A CA 7
ATOM 11841 C C . GLY A 1 1 ? 9.926 -16.744 9.425 1.00 0.00 1 GLY A C 7
ATOM 11842 O O . GLY A 1 1 ? 11.116 -16.946 9.663 1.00 0.00 1 GLY A O 7
ATOM 11846 N N . SER A 1 2 ? 8.945 -17.404 10.032 1.00 0.00 2 SER A N 7
ATOM 11847 C CA . SER A 1 2 ? 9.217 -18.423 11.038 1.00 0.00 2 SER A CA 7
ATOM 11848 C C . SER A 1 2 ? 8.877 -19.813 10.510 1.00 0.00 2 SER A C 7
ATOM 11849 O O . SER A 1 2 ? 9.711 -20.719 10.533 1.00 0.00 2 SER A O 7
ATOM 11857 N N . SER A 1 3 ? 7.647 -19.973 10.033 1.00 0.00 3 SER A N 7
ATOM 11858 C CA . SER A 1 3 ? 7.194 -21.253 9.501 1.00 0.00 3 SER A CA 7
ATOM 11859 C C . SER A 1 3 ? 6.308 -21.050 8.276 1.00 0.00 3 SER A C 7
ATOM 11860 O O . SER A 1 3 ? 5.454 -20.165 8.253 1.00 0.00 3 SER A O 7
ATOM 11868 N N . GLY A 1 4 ? 6.520 -21.878 7.256 1.00 0.00 4 GLY A N 7
ATOM 11869 C CA . GLY A 1 4 ? 5.735 -21.772 6.041 1.00 0.00 4 GLY A CA 7
ATOM 11870 C C . GLY A 1 4 ? 4.456 -22.582 6.105 1.00 0.00 4 GLY A C 7
ATOM 11871 O O . GLY A 1 4 ? 4.453 -23.778 5.814 1.00 0.00 4 GLY A O 7
ATOM 11875 N N . SER A 1 5 ? 3.363 -21.929 6.490 1.00 0.00 5 SER A N 7
ATOM 11876 C CA . SER A 1 5 ? 2.072 -22.598 6.597 1.00 0.00 5 SER A CA 7
ATOM 11877 C C . SER A 1 5 ? 1.340 -22.586 5.258 1.00 0.00 5 SER A C 7
ATOM 11878 O O . SER A 1 5 ? 0.831 -23.611 4.807 1.00 0.00 5 SER A O 7
ATOM 11886 N N . SER A 1 6 ? 1.292 -21.416 4.628 1.00 0.00 6 SER A N 7
ATOM 11887 C CA . SER A 1 6 ? 0.620 -21.268 3.343 1.00 0.00 6 SER A CA 7
ATOM 11888 C C . SER A 1 6 ? 1.032 -19.967 2.661 1.00 0.00 6 SER A C 7
ATOM 11889 O O . SER A 1 6 ? 1.132 -18.922 3.302 1.00 0.00 6 SER A O 7
ATOM 11897 N N . GLY A 1 7 ? 1.270 -20.040 1.355 1.00 0.00 7 GLY A N 7
ATOM 11898 C CA . GLY A 1 7 ? 1.668 -18.862 0.607 1.00 0.00 7 GLY A CA 7
ATOM 11899 C C . GLY A 1 7 ? 2.056 -19.186 -0.822 1.00 0.00 7 GLY A C 7
ATOM 11900 O O . GLY A 1 7 ? 2.912 -20.036 -1.062 1.00 0.00 7 GLY A O 7
ATOM 11904 N N . ASN A 1 8 ? 1.423 -18.508 -1.774 1.00 0.00 8 ASN A N 7
ATOM 11905 C CA . ASN A 1 8 ? 1.706 -18.730 -3.188 1.00 0.00 8 ASN A CA 7
ATOM 11906 C C . ASN A 1 8 ? 1.452 -17.463 -3.999 1.00 0.00 8 ASN A C 7
ATOM 11907 O O . ASN A 1 8 ? 0.902 -16.487 -3.490 1.00 0.00 8 ASN A O 7
ATOM 11918 N N . LYS A 1 9 ? 1.858 -17.487 -5.264 1.00 0.00 9 LYS A N 7
ATOM 11919 C CA . LYS A 1 9 ? 1.673 -16.342 -6.148 1.00 0.00 9 LYS A CA 7
ATOM 11920 C C . LYS A 1 9 ? 0.572 -16.613 -7.168 1.00 0.00 9 LYS A C 7
ATOM 11921 O O . LYS A 1 9 ? 0.681 -16.224 -8.330 1.00 0.00 9 LYS A O 7
ATOM 11940 N N . ILE A 1 10 ? -0.488 -17.281 -6.723 1.00 0.00 10 ILE A N 7
ATOM 11941 C CA . ILE A 1 10 ? -1.609 -17.601 -7.597 1.00 0.00 10 ILE A CA 7
ATOM 11942 C C . ILE A 1 10 ? -2.339 -16.337 -8.040 1.00 0.00 10 ILE A C 7
ATOM 11943 O O . ILE A 1 10 ? -2.741 -16.212 -9.197 1.00 0.00 10 ILE A O 7
ATOM 11959 N N . THR A 1 11 ? -2.507 -15.401 -7.111 1.00 0.00 11 THR A N 7
ATOM 11960 C CA . THR A 1 11 ? -3.188 -14.146 -7.404 1.00 0.00 11 THR A CA 7
ATOM 11961 C C . THR A 1 11 ? -2.248 -13.157 -8.085 1.00 0.00 11 THR A C 7
ATOM 11962 O O . THR A 1 11 ? -1.088 -13.023 -7.700 1.00 0.00 11 THR A O 7
ATOM 11973 N N . ASN A 1 12 ? -2.757 -12.467 -9.100 1.00 0.00 12 ASN A N 7
ATOM 11974 C CA . ASN A 1 12 ? -1.962 -11.489 -9.835 1.00 0.00 12 ASN A CA 7
ATOM 11975 C C . ASN A 1 12 ? -2.328 -10.068 -9.419 1.00 0.00 12 ASN A C 7
ATOM 11976 O O . ASN A 1 12 ? -3.480 -9.650 -9.539 1.00 0.00 12 ASN A O 7
ATOM 11987 N N . LEU A 1 13 ? -1.339 -9.329 -8.929 1.00 0.00 13 LEU A N 7
ATOM 11988 C CA . LEU A 1 13 ? -1.555 -7.952 -8.495 1.00 0.00 13 LEU A CA 7
ATOM 11989 C C . LEU A 1 13 ? -0.559 -7.008 -9.161 1.00 0.00 13 LEU A C 7
ATOM 11990 O O . LEU A 1 13 ? -0.862 -5.840 -9.398 1.00 0.00 13 LEU A O 7
ATOM 12006 N N . GLU A 1 14 ? 0.628 -7.525 -9.462 1.00 0.00 14 GLU A N 7
ATOM 12007 C CA . GLU A 1 14 ? 1.667 -6.728 -10.103 1.00 0.00 14 GLU A CA 7
ATOM 12008 C C . GLU A 1 14 ? 1.105 -5.956 -11.294 1.00 0.00 14 GLU A C 7
ATOM 12009 O O . GLU A 1 14 ? 1.433 -4.788 -11.500 1.00 0.00 14 GLU A O 7
ATOM 12021 N N . ILE A 1 15 ? 0.256 -6.618 -12.072 1.00 0.00 15 ILE A N 7
ATOM 12022 C CA . ILE A 1 15 ? -0.352 -5.995 -13.241 1.00 0.00 15 ILE A CA 7
ATOM 12023 C C . ILE A 1 15 ? -0.918 -4.621 -12.899 1.00 0.00 15 ILE A C 7
ATOM 12024 O O . ILE A 1 15 ? -0.958 -3.727 -13.745 1.00 0.00 15 ILE A O 7
ATOM 12040 N N . TYR A 1 16 ? -1.352 -4.458 -11.654 1.00 0.00 16 TYR A N 7
ATOM 12041 C CA . TYR A 1 16 ? -1.915 -3.192 -11.200 1.00 0.00 16 TYR A CA 7
ATOM 12042 C C . TYR A 1 16 ? -0.811 -2.200 -10.848 1.00 0.00 16 TYR A C 7
ATOM 12043 O O . TYR A 1 16 ? 0.371 -2.542 -10.854 1.00 0.00 16 TYR A O 7
ATOM 12061 N N . GLU A 1 17 ? -1.207 -0.969 -10.541 1.00 0.00 17 GLU A N 7
ATOM 12062 C CA . GLU A 1 17 ? -0.252 0.074 -10.186 1.00 0.00 17 GLU A CA 7
ATOM 12063 C C . GLU A 1 17 ? -0.346 0.416 -8.702 1.00 0.00 17 GLU A C 7
ATOM 12064 O O . GLU A 1 17 ? 0.646 0.794 -8.077 1.00 0.00 17 GLU A O 7
ATOM 12076 N N . TRP A 1 18 ? -1.544 0.281 -8.145 1.00 0.00 18 TRP A N 7
ATOM 12077 C CA . TRP A 1 18 ? -1.767 0.575 -6.733 1.00 0.00 18 TRP A CA 7
ATOM 12078 C C . TRP A 1 18 ? -1.215 -0.538 -5.850 1.00 0.00 18 TRP A C 7
ATOM 12079 O O . TRP A 1 18 ? -1.371 -0.511 -4.629 1.00 0.00 18 TRP A O 7
ATOM 12100 N N . TYR A 1 19 ? -0.569 -1.517 -6.474 1.00 0.00 19 TYR A N 7
ATOM 12101 C CA . TYR A 1 19 ? 0.005 -2.641 -5.745 1.00 0.00 19 TYR A CA 7
ATOM 12102 C C . TYR A 1 19 ? 1.527 -2.545 -5.704 1.00 0.00 19 TYR A C 7
ATOM 12103 O O . TYR A 1 19 ? 2.224 -3.220 -6.463 1.00 0.00 19 TYR A O 7
ATOM 12121 N N . HIS A 1 20 ? 2.037 -1.701 -4.813 1.00 0.00 20 HIS A N 7
ATOM 12122 C CA . HIS A 1 20 ? 3.477 -1.516 -4.671 1.00 0.00 20 HIS A CA 7
ATOM 12123 C C . HIS A 1 20 ? 4.103 -2.682 -3.913 1.00 0.00 20 HIS A C 7
ATOM 12124 O O . HIS A 1 20 ? 4.178 -2.666 -2.683 1.00 0.00 20 HIS A O 7
ATOM 12139 N N . ARG A 1 21 ? 4.550 -3.692 -4.652 1.00 0.00 21 ARG A N 7
ATOM 12140 C CA . ARG A 1 21 ? 5.166 -4.866 -4.048 1.00 0.00 21 ARG A CA 7
ATOM 12141 C C . ARG A 1 21 ? 6.687 -4.731 -4.027 1.00 0.00 21 ARG A C 7
ATOM 12142 O O . ARG A 1 21 ? 7.265 -3.991 -4.821 1.00 0.00 21 ARG A O 7
ATOM 12163 N N . ASN A 1 22 ? 7.327 -5.453 -3.112 1.00 0.00 22 ASN A N 7
ATOM 12164 C CA . ASN A 1 22 ? 8.780 -5.414 -2.987 1.00 0.00 22 ASN A CA 7
ATOM 12165 C C . ASN A 1 22 ? 9.237 -4.091 -2.379 1.00 0.00 22 ASN A C 7
ATOM 12166 O O . ASN A 1 22 ? 10.202 -3.484 -2.844 1.00 0.00 22 ASN A O 7
ATOM 12177 N N . ILE A 1 23 ? 8.537 -3.651 -1.339 1.00 0.00 23 ILE A N 7
ATOM 12178 C CA . ILE A 1 23 ? 8.873 -2.403 -0.666 1.00 0.00 23 ILE A CA 7
ATOM 12179 C C . ILE A 1 23 ? 8.863 -2.574 0.849 1.00 0.00 23 ILE A C 7
ATOM 12180 O O . ILE A 1 23 ? 8.602 -3.663 1.361 1.00 0.00 23 ILE A O 7
ATOM 12196 N N . THR A 1 24 ? 9.147 -1.488 1.564 1.00 0.00 24 THR A N 7
ATOM 12197 C CA . THR A 1 24 ? 9.171 -1.519 3.020 1.00 0.00 24 THR A CA 7
ATOM 12198 C C . THR A 1 24 ? 8.471 -0.297 3.607 1.00 0.00 24 THR A C 7
ATOM 12199 O O . THR A 1 24 ? 8.166 0.658 2.892 1.00 0.00 24 THR A O 7
ATOM 12210 N N . ARG A 1 25 ? 8.221 -0.333 4.911 1.00 0.00 25 ARG A N 7
ATOM 12211 C CA . ARG A 1 25 ? 7.556 0.771 5.593 1.00 0.00 25 ARG A CA 7
ATOM 12212 C C . ARG A 1 25 ? 8.036 2.113 5.048 1.00 0.00 25 ARG A C 7
ATOM 12213 O O . ARG A 1 25 ? 7.241 2.922 4.574 1.00 0.00 25 ARG A O 7
ATOM 12234 N N . ASN A 1 26 ? 9.344 2.342 5.121 1.00 0.00 26 ASN A N 7
ATOM 12235 C CA . ASN A 1 26 ? 9.930 3.587 4.637 1.00 0.00 26 ASN A CA 7
ATOM 12236 C C . ASN A 1 26 ? 9.423 3.917 3.237 1.00 0.00 26 ASN A C 7
ATOM 12237 O O . ASN A 1 26 ? 8.994 5.041 2.972 1.00 0.00 26 ASN A O 7
ATOM 12248 N N . GLN A 1 27 ? 9.474 2.933 2.345 1.00 0.00 27 GLN A N 7
ATOM 12249 C CA . GLN A 1 27 ? 9.020 3.121 0.973 1.00 0.00 27 GLN A CA 7
ATOM 12250 C C . GLN A 1 27 ? 7.534 3.461 0.933 1.00 0.00 27 GLN A C 7
ATOM 12251 O O . GLN A 1 27 ? 7.134 4.472 0.357 1.00 0.00 27 GLN A O 7
ATOM 12265 N N . ALA A 1 28 ? 6.721 2.609 1.550 1.00 0.00 28 ALA A N 7
ATOM 12266 C CA . ALA A 1 28 ? 5.279 2.821 1.586 1.00 0.00 28 ALA A CA 7
ATOM 12267 C C . ALA A 1 28 ? 4.944 4.257 1.970 1.00 0.00 28 ALA A C 7
ATOM 12268 O O . ALA A 1 28 ? 4.377 5.005 1.175 1.00 0.00 28 ALA A O 7
ATOM 12275 N N . GLU A 1 29 ? 5.298 4.636 3.195 1.00 0.00 29 GLU A N 7
ATOM 12276 C CA . GLU A 1 29 ? 5.034 5.983 3.684 1.00 0.00 29 GLU A CA 7
ATOM 12277 C C . GLU A 1 29 ? 5.632 7.030 2.748 1.00 0.00 29 GLU A C 7
ATOM 12278 O O . GLU A 1 29 ? 4.951 7.963 2.325 1.00 0.00 29 GLU A O 7
ATOM 12290 N N . HIS A 1 30 ? 6.913 6.867 2.431 1.00 0.00 30 HIS A N 7
ATOM 12291 C CA . HIS A 1 30 ? 7.606 7.797 1.547 1.00 0.00 30 HIS A CA 7
ATOM 12292 C C . HIS A 1 30 ? 6.789 8.057 0.285 1.00 0.00 30 HIS A C 7
ATOM 12293 O O . HIS A 1 30 ? 6.318 9.172 0.057 1.00 0.00 30 HIS A O 7
ATOM 12308 N N . LEU A 1 31 ? 6.625 7.023 -0.531 1.00 0.00 31 LEU A N 7
ATOM 12309 C CA . LEU A 1 31 ? 5.865 7.140 -1.772 1.00 0.00 31 LEU A CA 7
ATOM 12310 C C . LEU A 1 31 ? 4.671 8.072 -1.592 1.00 0.00 31 LEU A C 7
ATOM 12311 O O . LEU A 1 31 ? 4.360 8.877 -2.472 1.00 0.00 31 LEU A O 7
ATOM 12327 N N . LEU A 1 32 ? 4.006 7.960 -0.448 1.00 0.00 32 LEU A N 7
ATOM 12328 C CA . LEU A 1 32 ? 2.847 8.795 -0.151 1.00 0.00 32 LEU A CA 7
ATOM 12329 C C . LEU A 1 32 ? 3.271 10.229 0.148 1.00 0.00 32 LEU A C 7
ATOM 12330 O O . LEU A 1 32 ? 2.759 11.176 -0.448 1.00 0.00 32 LEU A O 7
ATOM 12346 N N . ARG A 1 33 ? 4.211 10.381 1.076 1.00 0.00 33 ARG A N 7
ATOM 12347 C CA . ARG A 1 33 ? 4.705 11.700 1.455 1.00 0.00 33 ARG A CA 7
ATOM 12348 C C . ARG A 1 33 ? 4.897 12.582 0.224 1.00 0.00 33 ARG A C 7
ATOM 12349 O O . ARG A 1 33 ? 4.571 13.768 0.244 1.00 0.00 33 ARG A O 7
ATOM 12370 N N . GLN A 1 34 ? 5.427 11.993 -0.844 1.00 0.00 34 GLN A N 7
ATOM 12371 C CA . GLN A 1 34 ? 5.662 12.726 -2.082 1.00 0.00 34 GLN A CA 7
ATOM 12372 C C . GLN A 1 34 ? 4.373 13.359 -2.593 1.00 0.00 34 GLN A C 7
ATOM 12373 O O . GLN A 1 34 ? 4.365 14.515 -3.018 1.00 0.00 34 GLN A O 7
ATOM 12387 N N . GLU A 1 35 ? 3.285 12.596 -2.548 1.00 0.00 35 GLU A N 7
ATOM 12388 C CA . GLU A 1 35 ? 1.991 13.084 -3.009 1.00 0.00 35 GLU A CA 7
ATOM 12389 C C . GLU A 1 35 ? 1.459 14.173 -2.081 1.00 0.00 35 GLU A C 7
ATOM 12390 O O . GLU A 1 35 ? 1.037 15.237 -2.533 1.00 0.00 35 GLU A O 7
ATOM 12402 N N . SER A 1 36 ? 1.482 13.898 -0.781 1.00 0.00 36 SER A N 7
ATOM 12403 C CA . SER A 1 36 ? 0.999 14.851 0.211 1.00 0.00 36 SER A CA 7
ATOM 12404 C C . SER A 1 36 ? -0.385 15.373 -0.166 1.00 0.00 36 SER A C 7
ATOM 12405 O O . SER A 1 36 ? -0.601 16.580 -0.266 1.00 0.00 36 SER A O 7
ATOM 12413 N N . LYS A 1 37 ? -1.321 14.452 -0.375 1.00 0.00 37 LYS A N 7
ATOM 12414 C CA . LYS A 1 37 ? -2.684 14.816 -0.741 1.00 0.00 37 LYS A CA 7
ATOM 12415 C C . LYS A 1 37 ? -3.646 13.663 -0.470 1.00 0.00 37 LYS A C 7
ATOM 12416 O O . LYS A 1 37 ? -3.514 12.585 -1.049 1.00 0.00 37 LYS A O 7
ATOM 12435 N N . GLU A 1 38 ? -4.613 13.899 0.411 1.00 0.00 38 GLU A N 7
ATOM 12436 C CA . GLU A 1 38 ? -5.597 12.879 0.755 1.00 0.00 38 GLU A CA 7
ATOM 12437 C C . GLU A 1 38 ? -5.906 11.992 -0.448 1.00 0.00 38 GLU A C 7
ATOM 12438 O O . GLU A 1 38 ? -6.069 12.480 -1.565 1.00 0.00 38 GLU A O 7
ATOM 12450 N N . GLY A 1 39 ? -5.984 10.687 -0.209 1.00 0.00 39 GLY A N 7
ATOM 12451 C CA . GLY A 1 39 ? -6.273 9.752 -1.281 1.00 0.00 39 GLY A CA 7
ATOM 12452 C C . GLY A 1 39 ? -5.095 8.855 -1.601 1.00 0.00 39 GLY A C 7
ATOM 12453 O O . GLY A 1 39 ? -5.260 7.654 -1.812 1.00 0.00 39 GLY A O 7
ATOM 12457 N N . ALA A 1 40 ? -3.901 9.438 -1.638 1.00 0.00 40 ALA A N 7
ATOM 12458 C CA . ALA A 1 40 ? -2.691 8.683 -1.935 1.00 0.00 40 ALA A CA 7
ATOM 12459 C C . ALA A 1 40 ? -2.667 7.362 -1.171 1.00 0.00 40 ALA A C 7
ATOM 12460 O O . ALA A 1 40 ? -2.331 7.324 0.012 1.00 0.00 40 ALA A O 7
ATOM 12467 N N . PHE A 1 41 ? -3.026 6.282 -1.857 1.00 0.00 41 PHE A N 7
ATOM 12468 C CA . PHE A 1 41 ? -3.048 4.959 -1.243 1.00 0.00 41 PHE A CA 7
ATOM 12469 C C . PHE A 1 41 ? -2.225 3.967 -2.060 1.00 0.00 41 PHE A C 7
ATOM 12470 O O . PHE A 1 41 ? -1.898 4.223 -3.220 1.00 0.00 41 PHE A O 7
ATOM 12487 N N . ILE A 1 42 ? -1.894 2.836 -1.447 1.00 0.00 42 ILE A N 7
ATOM 12488 C CA . ILE A 1 42 ? -1.112 1.805 -2.117 1.00 0.00 42 ILE A CA 7
ATOM 12489 C C . ILE A 1 42 ? -1.306 0.447 -1.451 1.00 0.00 42 ILE A C 7
ATOM 12490 O O . ILE A 1 42 ? -1.855 0.354 -0.353 1.00 0.00 42 ILE A O 7
ATOM 12506 N N . VAL A 1 43 ? -0.851 -0.606 -2.123 1.00 0.00 43 VAL A N 7
ATOM 12507 C CA . VAL A 1 43 ? -0.973 -1.960 -1.596 1.00 0.00 43 VAL A CA 7
ATOM 12508 C C . VAL A 1 43 ? 0.325 -2.738 -1.776 1.00 0.00 43 VAL A C 7
ATOM 12509 O O . VAL A 1 43 ? 0.974 -2.651 -2.819 1.00 0.00 43 VAL A O 7
ATOM 12522 N N . ARG A 1 44 ? 0.700 -3.499 -0.751 1.00 0.00 44 ARG A N 7
ATOM 12523 C CA . ARG A 1 44 ? 1.922 -4.293 -0.796 1.00 0.00 44 ARG A CA 7
ATOM 12524 C C . ARG A 1 44 ? 1.735 -5.621 -0.068 1.00 0.00 44 ARG A C 7
ATOM 12525 O O . ARG A 1 44 ? 0.692 -5.866 0.538 1.00 0.00 44 ARG A O 7
ATOM 12546 N N . ASP A 1 45 ? 2.751 -6.473 -0.134 1.00 0.00 45 ASP A N 7
ATOM 12547 C CA . ASP A 1 45 ? 2.700 -7.776 0.521 1.00 0.00 45 ASP A CA 7
ATOM 12548 C C . ASP A 1 45 ? 3.361 -7.722 1.894 1.00 0.00 45 ASP A C 7
ATOM 12549 O O . ASP A 1 45 ? 4.446 -7.160 2.050 1.00 0.00 45 ASP A O 7
ATOM 12558 N N . SER A 1 46 ? 2.701 -8.309 2.887 1.00 0.00 46 SER A N 7
ATOM 12559 C CA . SER A 1 46 ? 3.223 -8.323 4.248 1.00 0.00 46 SER A CA 7
ATOM 12560 C C . SER A 1 46 ? 4.518 -9.126 4.326 1.00 0.00 46 SER A C 7
ATOM 12561 O O . SER A 1 46 ? 4.731 -10.057 3.548 1.00 0.00 46 SER A O 7
ATOM 12569 N N . ARG A 1 47 ? 5.379 -8.759 5.269 1.00 0.00 47 ARG A N 7
ATOM 12570 C CA . ARG A 1 47 ? 6.653 -9.444 5.448 1.00 0.00 47 ARG A CA 7
ATOM 12571 C C . ARG A 1 47 ? 6.550 -10.511 6.535 1.00 0.00 47 ARG A C 7
ATOM 12572 O O . ARG A 1 47 ? 7.094 -11.607 6.398 1.00 0.00 47 ARG A O 7
ATOM 12593 N N . HIS A 1 48 ? 5.849 -10.180 7.616 1.00 0.00 48 HIS A N 7
ATOM 12594 C CA . HIS A 1 48 ? 5.675 -11.109 8.726 1.00 0.00 48 HIS A CA 7
ATOM 12595 C C . HIS A 1 48 ? 5.036 -12.411 8.251 1.00 0.00 48 HIS A C 7
ATOM 12596 O O . HIS A 1 48 ? 5.445 -13.500 8.658 1.00 0.00 48 HIS A O 7
ATOM 12611 N N . LEU A 1 49 ? 4.033 -12.291 7.389 1.00 0.00 49 LEU A N 7
ATOM 12612 C CA . LEU A 1 49 ? 3.337 -13.459 6.858 1.00 0.00 49 LEU A CA 7
ATOM 12613 C C . LEU A 1 49 ? 2.800 -13.183 5.458 1.00 0.00 49 LEU A C 7
ATOM 12614 O O . LEU A 1 49 ? 3.051 -12.124 4.883 1.00 0.00 49 LEU A O 7
ATOM 12630 N N . GLY A 1 50 ? 2.059 -14.144 4.913 1.00 0.00 50 GLY A N 7
ATOM 12631 C CA . GLY A 1 50 ? 1.497 -13.983 3.585 1.00 0.00 50 GLY A CA 7
ATOM 12632 C C . GLY A 1 50 ? 0.260 -13.108 3.580 1.00 0.00 50 GLY A C 7
ATOM 12633 O O . GLY A 1 50 ? -0.712 -13.397 2.882 1.00 0.00 50 GLY A O 7
ATOM 12637 N N . SER A 1 51 ? 0.295 -12.034 4.363 1.00 0.00 51 SER A N 7
ATOM 12638 C CA . SER A 1 51 ? -0.835 -11.115 4.450 1.00 0.00 51 SER A CA 7
ATOM 12639 C C . SER A 1 51 ? -0.607 -9.889 3.573 1.00 0.00 51 SER A C 7
ATOM 12640 O O . SER A 1 51 ? 0.401 -9.791 2.871 1.00 0.00 51 SER A O 7
ATOM 12648 N N . TYR A 1 52 ? -1.550 -8.954 3.617 1.00 0.00 52 TYR A N 7
ATOM 12649 C CA . TYR A 1 52 ? -1.454 -7.733 2.825 1.00 0.00 52 TYR A CA 7
ATOM 12650 C C . TYR A 1 52 ? -1.720 -6.502 3.685 1.00 0.00 52 TYR A C 7
ATOM 12651 O O . TYR A 1 52 ? -2.346 -6.591 4.741 1.00 0.00 52 TYR A O 7
ATOM 12669 N N . THR A 1 53 ? -1.237 -5.352 3.225 1.00 0.00 53 THR A N 7
ATOM 12670 C CA . THR A 1 53 ? -1.421 -4.102 3.952 1.00 0.00 53 THR A CA 7
ATOM 12671 C C . THR A 1 53 ? -1.562 -2.924 2.995 1.00 0.00 53 THR A C 7
ATOM 12672 O O . THR A 1 53 ? -0.865 -2.850 1.981 1.00 0.00 53 THR A O 7
ATOM 12683 N N . ILE A 1 54 ? -2.466 -2.007 3.320 1.00 0.00 54 ILE A N 7
ATOM 12684 C CA . ILE A 1 54 ? -2.695 -0.832 2.489 1.00 0.00 54 ILE A CA 7
ATOM 12685 C C . ILE A 1 54 ? -2.391 0.452 3.254 1.00 0.00 54 ILE A C 7
ATOM 12686 O O . ILE A 1 54 ? -2.883 0.656 4.364 1.00 0.00 54 ILE A O 7
ATOM 12702 N N . SER A 1 55 ? -1.578 1.314 2.653 1.00 0.00 55 SER A N 7
ATOM 12703 C CA . SER A 1 55 ? -1.206 2.578 3.277 1.00 0.00 55 SER A CA 7
ATOM 12704 C C . SER A 1 55 ? -1.901 3.749 2.591 1.00 0.00 55 SER A C 7
ATOM 12705 O O . SER A 1 55 ? -1.645 4.040 1.423 1.00 0.00 55 SER A O 7
ATOM 12713 N N . VAL A 1 56 ? -2.784 4.418 3.327 1.00 0.00 56 VAL A N 7
ATOM 12714 C CA . VAL A 1 56 ? -3.517 5.559 2.790 1.00 0.00 56 VAL A CA 7
ATOM 12715 C C . VAL A 1 56 ? -3.022 6.865 3.400 1.00 0.00 56 VAL A C 7
ATOM 12716 O O . VAL A 1 56 ? -2.798 6.953 4.607 1.00 0.00 56 VAL A O 7
ATOM 12729 N N . PHE A 1 57 ? -2.856 7.880 2.558 1.00 0.00 57 PHE A N 7
ATOM 12730 C CA . PHE A 1 57 ? -2.387 9.183 3.014 1.00 0.00 57 PHE A CA 7
ATOM 12731 C C . PHE A 1 57 ? -3.557 10.054 3.464 1.00 0.00 57 PHE A C 7
ATOM 12732 O O . PHE A 1 57 ? -4.425 10.406 2.666 1.00 0.00 57 PHE A O 7
ATOM 12749 N N . MET A 1 58 ? -3.571 10.397 4.748 1.00 0.00 58 MET A N 7
ATOM 12750 C CA . MET A 1 58 ? -4.634 11.228 5.304 1.00 0.00 58 MET A CA 7
ATOM 12751 C C . MET A 1 58 ? -4.492 12.675 4.842 1.00 0.00 58 MET A C 7
ATOM 12752 O O . MET A 1 58 ? -5.394 13.227 4.214 1.00 0.00 58 MET A O 7
ATOM 12766 N N . GLY A 1 59 ? -3.352 13.283 5.157 1.00 0.00 59 GLY A N 7
ATOM 12767 C CA . GLY A 1 59 ? -3.114 14.660 4.766 1.00 0.00 59 GLY A CA 7
ATOM 12768 C C . GLY A 1 59 ? -2.922 15.576 5.958 1.00 0.00 59 GLY A C 7
ATOM 12769 O O . GLY A 1 59 ? -3.674 15.506 6.930 1.00 0.00 59 GLY A O 7
ATOM 12773 N N . ALA A 1 60 ? -1.912 16.438 5.885 1.00 0.00 60 ALA A N 7
ATOM 12774 C CA . ALA A 1 60 ? -1.626 17.372 6.967 1.00 0.00 60 ALA A CA 7
ATOM 12775 C C . ALA A 1 60 ? -2.420 18.663 6.801 1.00 0.00 60 ALA A C 7
ATOM 12776 O O . ALA A 1 60 ? -1.928 19.636 6.231 1.00 0.00 60 ALA A O 7
ATOM 12783 N N . ARG A 1 61 ? -3.650 18.664 7.304 1.00 0.00 61 ARG A N 7
ATOM 12784 C CA . ARG A 1 61 ? -4.513 19.836 7.211 1.00 0.00 61 ARG A CA 7
ATOM 12785 C C . ARG A 1 61 ? -4.236 20.807 8.354 1.00 0.00 61 ARG A C 7
ATOM 12786 O O . ARG A 1 61 ? -5.004 20.888 9.313 1.00 0.00 61 ARG A O 7
ATOM 12807 N N . ARG A 1 62 ? -3.134 21.542 8.247 1.00 0.00 62 ARG A N 7
ATOM 12808 C CA . ARG A 1 62 ? -2.755 22.507 9.272 1.00 0.00 62 ARG A CA 7
ATOM 12809 C C . ARG A 1 62 ? -3.056 21.964 10.666 1.00 0.00 62 ARG A C 7
ATOM 12810 O O . ARG A 1 62 ? -3.271 22.727 11.608 1.00 0.00 62 ARG A O 7
ATOM 12831 N N . SER A 1 63 ? -3.071 20.640 10.790 1.00 0.00 63 SER A N 7
ATOM 12832 C CA . SER A 1 63 ? -3.349 19.996 12.068 1.00 0.00 63 SER A CA 7
ATOM 12833 C C . SER A 1 63 ? -2.186 19.104 12.492 1.00 0.00 63 SER A C 7
ATOM 12834 O O . SER A 1 63 ? -1.576 19.314 13.541 1.00 0.00 63 SER A O 7
ATOM 12842 N N . THR A 1 64 ? -1.884 18.105 11.669 1.00 0.00 64 THR A N 7
ATOM 12843 C CA . THR A 1 64 ? -0.795 17.179 11.957 1.00 0.00 64 THR A CA 7
ATOM 12844 C C . THR A 1 64 ? -0.003 16.853 10.696 1.00 0.00 64 THR A C 7
ATOM 12845 O O . THR A 1 64 ? -0.579 16.594 9.640 1.00 0.00 64 THR A O 7
ATOM 12856 N N . GLU A 1 65 ? 1.320 16.864 10.814 1.00 0.00 65 GLU A N 7
ATOM 12857 C CA . GLU A 1 65 ? 2.191 16.569 9.682 1.00 0.00 65 GLU A CA 7
ATOM 12858 C C . GLU A 1 65 ? 1.648 15.396 8.871 1.00 0.00 65 GLU A C 7
ATOM 12859 O O . GLU A 1 65 ? 0.779 14.657 9.332 1.00 0.00 65 GLU A O 7
ATOM 12871 N N . ALA A 1 66 ? 2.166 15.233 7.657 1.00 0.00 66 ALA A N 7
ATOM 12872 C CA . ALA A 1 66 ? 1.736 14.152 6.782 1.00 0.00 66 ALA A CA 7
ATOM 12873 C C . ALA A 1 66 ? 1.286 12.938 7.588 1.00 0.00 66 ALA A C 7
ATOM 12874 O O . ALA A 1 66 ? 2.075 12.339 8.319 1.00 0.00 66 ALA A O 7
ATOM 12881 N N . ALA A 1 67 ? 0.013 12.580 7.451 1.00 0.00 67 ALA A N 7
ATOM 12882 C CA . ALA A 1 67 ? -0.540 11.437 8.166 1.00 0.00 67 ALA A CA 7
ATOM 12883 C C . ALA A 1 67 ? -0.718 10.241 7.237 1.00 0.00 67 ALA A C 7
ATOM 12884 O O . ALA A 1 67 ? -1.206 10.383 6.114 1.00 0.00 67 ALA A O 7
ATOM 12891 N N . ILE A 1 68 ? -0.319 9.066 7.709 1.00 0.00 68 ILE A N 7
ATOM 12892 C CA . ILE A 1 68 ? -0.435 7.847 6.920 1.00 0.00 68 ILE A CA 7
ATOM 12893 C C . ILE A 1 68 ? -0.934 6.684 7.773 1.00 0.00 68 ILE A C 7
ATOM 12894 O O . ILE A 1 68 ? -0.365 6.381 8.822 1.00 0.00 68 ILE A O 7
ATOM 12910 N N . LYS A 1 69 ? -1.999 6.037 7.315 1.00 0.00 69 LYS A N 7
ATOM 12911 C CA . LYS A 1 69 ? -2.574 4.905 8.033 1.00 0.00 69 LYS A CA 7
ATOM 12912 C C . LYS A 1 69 ? -2.150 3.584 7.398 1.00 0.00 69 LYS A C 7
ATOM 12913 O O . LYS A 1 69 ? -1.677 3.555 6.261 1.00 0.00 69 LYS A O 7
ATOM 12932 N N . HIS A 1 70 ? -2.324 2.495 8.139 1.00 0.00 70 HIS A N 7
ATOM 12933 C CA . HIS A 1 70 ? -1.960 1.171 7.646 1.00 0.00 70 HIS A CA 7
ATOM 12934 C C . HIS A 1 70 ? -3.071 0.163 7.925 1.00 0.00 70 HIS A C 7
ATOM 12935 O O . HIS A 1 70 ? -3.250 -0.280 9.060 1.00 0.00 70 HIS A O 7
ATOM 12949 N N . TYR A 1 71 ? -3.815 -0.194 6.883 1.00 0.00 71 TYR A N 7
ATOM 12950 C CA . TYR A 1 71 ? -4.911 -1.146 7.017 1.00 0.00 71 TYR A CA 7
ATOM 12951 C C . TYR A 1 71 ? -4.467 -2.548 6.609 1.00 0.00 71 TYR A C 7
ATOM 12952 O O . TYR A 1 71 ? -4.146 -2.794 5.447 1.00 0.00 71 TYR A O 7
ATOM 12970 N N . GLN A 1 72 ? -4.453 -3.460 7.575 1.00 0.00 72 GLN A N 7
ATOM 12971 C CA . GLN A 1 72 ? -4.049 -4.838 7.317 1.00 0.00 72 GLN A CA 7
ATOM 12972 C C . GLN A 1 72 ? -5.216 -5.654 6.773 1.00 0.00 72 GLN A C 7
ATOM 12973 O O . GLN A 1 72 ? -6.330 -5.586 7.292 1.00 0.00 72 GLN A O 7
ATOM 12987 N N . ILE A 1 73 ? -4.953 -6.426 5.724 1.00 0.00 73 ILE A N 7
ATOM 12988 C CA . ILE A 1 73 ? -5.983 -7.256 5.110 1.00 0.00 73 ILE A CA 7
ATOM 12989 C C . ILE A 1 73 ? -5.945 -8.677 5.663 1.00 0.00 73 ILE A C 7
ATOM 12990 O O . ILE A 1 73 ? -4.988 -9.417 5.438 1.00 0.00 73 ILE A O 7
ATOM 13006 N N . LYS A 1 74 ? -6.994 -9.052 6.386 1.00 0.00 74 LYS A N 7
ATOM 13007 C CA . LYS A 1 74 ? -7.085 -10.385 6.970 1.00 0.00 74 LYS A CA 7
ATOM 13008 C C . LYS A 1 74 ? -8.093 -11.243 6.212 1.00 0.00 74 LYS A C 7
ATOM 13009 O O . LYS A 1 74 ? -8.836 -10.746 5.366 1.00 0.00 74 LYS A O 7
ATOM 13028 N N . LYS A 1 75 ? -8.113 -12.536 6.521 1.00 0.00 75 LYS A N 7
ATOM 13029 C CA . LYS A 1 75 ? -9.031 -13.463 5.872 1.00 0.00 75 LYS A CA 7
ATOM 13030 C C . LYS A 1 75 ? -10.020 -14.044 6.879 1.00 0.00 75 LYS A C 7
ATOM 13031 O O . LYS A 1 75 ? -9.648 -14.388 8.000 1.00 0.00 75 LYS A O 7
ATOM 13050 N N . ASN A 1 76 ? -11.280 -14.153 6.469 1.00 0.00 76 ASN A N 7
ATOM 13051 C CA . ASN A 1 76 ? -12.322 -14.693 7.335 1.00 0.00 76 ASN A CA 7
ATOM 13052 C C . ASN A 1 76 ? -12.344 -16.217 7.273 1.00 0.00 76 ASN A C 7
ATOM 13053 O O . ASN A 1 76 ? -11.520 -16.833 6.596 1.00 0.00 76 ASN A O 7
ATOM 13064 N N . ASP A 1 77 ? -13.293 -16.818 7.981 1.00 0.00 77 ASP A N 7
ATOM 13065 C CA . ASP A 1 77 ? -13.424 -18.271 8.006 1.00 0.00 77 ASP A CA 7
ATOM 13066 C C . ASP A 1 77 ? -13.733 -18.811 6.613 1.00 0.00 77 ASP A C 7
ATOM 13067 O O . ASP A 1 77 ? -13.281 -19.896 6.243 1.00 0.00 77 ASP A O 7
ATOM 13076 N N . SER A 1 78 ? -14.505 -18.049 5.845 1.00 0.00 78 SER A N 7
ATOM 13077 C CA . SER A 1 78 ? -14.878 -18.455 4.494 1.00 0.00 78 SER A CA 7
ATOM 13078 C C . SER A 1 78 ? -13.795 -18.066 3.492 1.00 0.00 78 SER A C 7
ATOM 13079 O O . SER A 1 78 ? -14.041 -18.005 2.289 1.00 0.00 78 SER A O 7
ATOM 13087 N N . GLY A 1 79 ? -12.594 -17.803 4.000 1.00 0.00 79 GLY A N 7
ATOM 13088 C CA . GLY A 1 79 ? -11.491 -17.424 3.137 1.00 0.00 79 GLY A CA 7
ATOM 13089 C C . GLY A 1 79 ? -11.807 -16.204 2.296 1.00 0.00 79 GLY A C 7
ATOM 13090 O O . GLY A 1 79 ? -11.675 -16.235 1.072 1.00 0.00 79 GLY A O 7
ATOM 13094 N N . GLN A 1 80 ? -12.226 -15.126 2.951 1.00 0.00 80 GLN A N 7
ATOM 13095 C CA . GLN A 1 80 ? -12.564 -13.891 2.255 1.00 0.00 80 GLN A CA 7
ATOM 13096 C C . GLN A 1 80 ? -11.722 -12.728 2.768 1.00 0.00 80 GLN A C 7
ATOM 13097 O O . GLN A 1 80 ? -11.550 -12.560 3.975 1.00 0.00 80 GLN A O 7
ATOM 13111 N N . TRP A 1 81 ? -11.199 -11.930 1.844 1.00 0.00 81 TRP A N 7
ATOM 13112 C CA . TRP A 1 81 ? -10.374 -10.783 2.204 1.00 0.00 81 TRP A CA 7
ATOM 13113 C C . TRP A 1 81 ? -11.239 -9.602 2.632 1.00 0.00 81 TRP A C 7
ATOM 13114 O O . TRP A 1 81 ? -12.205 -9.251 1.956 1.00 0.00 81 TRP A O 7
ATOM 13135 N N . TYR A 1 82 ? -10.887 -8.994 3.760 1.00 0.00 82 TYR A N 7
ATOM 13136 C CA . TYR A 1 82 ? -11.633 -7.855 4.279 1.00 0.00 82 TYR A CA 7
ATOM 13137 C C . TYR A 1 82 ? -10.728 -6.936 5.095 1.00 0.00 82 TYR A C 7
ATOM 13138 O O . TYR A 1 82 ? -9.768 -7.387 5.720 1.00 0.00 82 TYR A O 7
ATOM 13156 N N . VAL A 1 83 ? -11.042 -5.645 5.083 1.00 0.00 83 VAL A N 7
ATOM 13157 C CA . VAL A 1 83 ? -10.258 -4.661 5.822 1.00 0.00 83 VAL A CA 7
ATOM 13158 C C . VAL A 1 83 ? -11.092 -4.007 6.919 1.00 0.00 83 VAL A C 7
ATOM 13159 O O . VAL A 1 83 ? -10.675 -3.944 8.074 1.00 0.00 83 VAL A O 7
ATOM 13172 N N . ALA A 1 84 ? -12.273 -3.523 6.548 1.00 0.00 84 ALA A N 7
ATOM 13173 C CA . ALA A 1 84 ? -13.166 -2.876 7.500 1.00 0.00 84 ALA A CA 7
ATOM 13174 C C . ALA A 1 84 ? -13.875 -3.905 8.375 1.00 0.00 84 ALA A C 7
ATOM 13175 O O . ALA A 1 84 ? -14.657 -3.550 9.256 1.00 0.00 84 ALA A O 7
ATOM 13182 N N . GLU A 1 85 ? -13.596 -5.181 8.123 1.00 0.00 85 GLU A N 7
ATOM 13183 C CA . GLU A 1 85 ? -14.209 -6.261 8.888 1.00 0.00 85 GLU A CA 7
ATOM 13184 C C . GLU A 1 85 ? -15.730 -6.218 8.768 1.00 0.00 85 GLU A C 7
ATOM 13185 O O . GLU A 1 85 ? -16.446 -6.703 9.643 1.00 0.00 85 GLU A O 7
ATOM 13197 N N . ARG A 1 86 ? -16.215 -5.632 7.678 1.00 0.00 86 ARG A N 7
ATOM 13198 C CA . ARG A 1 86 ? -17.650 -5.523 7.443 1.00 0.00 86 ARG A CA 7
ATOM 13199 C C . ARG A 1 86 ? -18.007 -5.992 6.036 1.00 0.00 86 ARG A C 7
ATOM 13200 O O . ARG A 1 86 ? -19.092 -6.527 5.807 1.00 0.00 86 ARG A O 7
ATOM 13221 N N . HIS A 1 87 ? -17.088 -5.789 5.098 1.00 0.00 87 HIS A N 7
ATOM 13222 C CA . HIS A 1 87 ? -17.307 -6.192 3.714 1.00 0.00 87 HIS A CA 7
ATOM 13223 C C . HIS A 1 87 ? -16.211 -7.146 3.246 1.00 0.00 87 HIS A C 7
ATOM 13224 O O . HIS A 1 87 ? -15.095 -6.725 2.946 1.00 0.00 87 HIS A O 7
ATOM 13239 N N . ALA A 1 88 ? -16.539 -8.432 3.187 1.00 0.00 88 ALA A N 7
ATOM 13240 C CA . ALA A 1 88 ? -15.583 -9.445 2.755 1.00 0.00 88 ALA A CA 7
ATOM 13241 C C . ALA A 1 88 ? -15.677 -9.682 1.251 1.00 0.00 88 ALA A C 7
ATOM 13242 O O . ALA A 1 88 ? -16.763 -9.646 0.673 1.00 0.00 88 ALA A O 7
ATOM 13249 N N . PHE A 1 89 ? -14.531 -9.923 0.623 1.00 0.00 89 PHE A N 7
ATOM 13250 C CA . PHE A 1 89 ? -14.483 -10.164 -0.815 1.00 0.00 89 PHE A CA 7
ATOM 13251 C C . PHE A 1 89 ? -13.910 -11.545 -1.116 1.00 0.00 89 PHE A C 7
ATOM 13252 O O . PHE A 1 89 ? -13.622 -12.321 -0.205 1.00 0.00 89 PHE A O 7
ATOM 13269 N N . GLN A 1 90 ? -13.747 -11.845 -2.401 1.00 0.00 90 GLN A N 7
ATOM 13270 C CA . GLN A 1 90 ? -13.210 -13.133 -2.822 1.00 0.00 90 GLN A CA 7
ATOM 13271 C C . GLN A 1 90 ? -11.800 -12.976 -3.383 1.00 0.00 90 GLN A C 7
ATOM 13272 O O . GLN A 1 90 ? -11.019 -13.928 -3.402 1.00 0.00 90 GLN A O 7
ATOM 13286 N N . SER A 1 91 ? -11.481 -11.770 -3.841 1.00 0.00 91 SER A N 7
ATOM 13287 C CA . SER A 1 91 ? -10.166 -11.491 -4.408 1.00 0.00 91 SER A CA 7
ATOM 13288 C C . SER A 1 91 ? -9.630 -10.154 -3.902 1.00 0.00 91 SER A C 7
ATOM 13289 O O . SER A 1 91 ? -10.397 -9.244 -3.588 1.00 0.00 91 SER A O 7
ATOM 13297 N N . ILE A 1 92 ? -8.308 -10.046 -3.824 1.00 0.00 92 ILE A N 7
ATOM 13298 C CA . ILE A 1 92 ? -7.668 -8.823 -3.358 1.00 0.00 92 ILE A CA 7
ATOM 13299 C C . ILE A 1 92 ? -8.053 -7.633 -4.230 1.00 0.00 92 ILE A C 7
ATOM 13300 O O . ILE A 1 92 ? -8.442 -6.572 -3.741 1.00 0.00 92 ILE A O 7
ATOM 13316 N N . PRO A 1 93 ? -7.946 -7.812 -5.555 1.00 0.00 93 PRO A N 7
ATOM 13317 C CA . PRO A 1 93 ? -8.281 -6.765 -6.525 1.00 0.00 93 PRO A CA 7
ATOM 13318 C C . PRO A 1 93 ? -9.780 -6.488 -6.585 1.00 0.00 93 PRO A C 7
ATOM 13319 O O . PRO A 1 93 ? -10.235 -5.653 -7.365 1.00 0.00 93 PRO A O 7
ATOM 13330 N N . GLU A 1 94 ? -10.541 -7.196 -5.756 1.00 0.00 94 GLU A N 7
ATOM 13331 C CA . GLU A 1 94 ? -11.988 -7.024 -5.715 1.00 0.00 94 GLU A CA 7
ATOM 13332 C C . GLU A 1 94 ? -12.400 -6.142 -4.540 1.00 0.00 94 GLU A C 7
ATOM 13333 O O . GLU A 1 94 ? -13.326 -5.337 -4.648 1.00 0.00 94 GLU A O 7
ATOM 13345 N N . LEU A 1 95 ? -11.708 -6.302 -3.417 1.00 0.00 95 LEU A N 7
ATOM 13346 C CA . LEU A 1 95 ? -12.001 -5.521 -2.221 1.00 0.00 95 LEU A CA 7
ATOM 13347 C C . LEU A 1 95 ? -11.824 -4.029 -2.486 1.00 0.00 95 LEU A C 7
ATOM 13348 O O . LEU A 1 95 ? -12.578 -3.203 -1.971 1.00 0.00 95 LEU A O 7
ATOM 13364 N N . ILE A 1 96 ? -10.826 -3.692 -3.296 1.00 0.00 96 ILE A N 7
ATOM 13365 C CA . ILE A 1 96 ? -10.553 -2.300 -3.634 1.00 0.00 96 ILE A CA 7
ATOM 13366 C C . ILE A 1 96 ? -11.358 -1.862 -4.852 1.00 0.00 96 ILE A C 7
ATOM 13367 O O . ILE A 1 96 ? -11.464 -0.671 -5.143 1.00 0.00 96 ILE A O 7
ATOM 13383 N N . TRP A 1 97 ? -11.926 -2.832 -5.559 1.00 0.00 97 TRP A N 7
ATOM 13384 C CA . TRP A 1 97 ? -12.725 -2.547 -6.745 1.00 0.00 97 TRP A CA 7
ATOM 13385 C C . TRP A 1 97 ? -13.905 -1.644 -6.403 1.00 0.00 97 TRP A C 7
ATOM 13386 O O . TRP A 1 97 ? -14.233 -0.723 -7.152 1.00 0.00 97 TRP A O 7
ATOM 13407 N N . TYR A 1 98 ? -14.539 -1.912 -5.267 1.00 0.00 98 TYR A N 7
ATOM 13408 C CA . TYR A 1 98 ? -15.685 -1.125 -4.827 1.00 0.00 98 TYR A CA 7
ATOM 13409 C C . TYR A 1 98 ? -15.240 0.040 -3.948 1.00 0.00 98 TYR A C 7
ATOM 13410 O O . TYR A 1 98 ? -15.617 1.189 -4.182 1.00 0.00 98 TYR A O 7
ATOM 13428 N N . HIS A 1 99 ? -14.434 -0.265 -2.936 1.00 0.00 99 HIS A N 7
ATOM 13429 C CA . HIS A 1 99 ? -13.935 0.757 -2.022 1.00 0.00 99 HIS A CA 7
ATOM 13430 C C . HIS A 1 99 ? -13.621 2.049 -2.770 1.00 0.00 99 HIS A C 7
ATOM 13431 O O . HIS A 1 99 ? -14.011 3.134 -2.342 1.00 0.00 99 HIS A O 7
ATOM 13446 N N . GLN A 1 100 ? -12.913 1.923 -3.888 1.00 0.00 100 GLN A N 7
ATOM 13447 C CA . GLN A 1 100 ? -12.545 3.081 -4.693 1.00 0.00 100 GLN A CA 7
ATOM 13448 C C . GLN A 1 100 ? -13.759 3.963 -4.964 1.00 0.00 100 GLN A C 7
ATOM 13449 O O . GLN A 1 100 ? -13.717 5.176 -4.755 1.00 0.00 100 GLN A O 7
ATOM 13463 N N . HIS A 1 101 ? -14.841 3.347 -5.430 1.00 0.00 101 HIS A N 7
ATOM 13464 C CA . HIS A 1 101 ? -16.068 4.076 -5.729 1.00 0.00 101 HIS A CA 7
ATOM 13465 C C . HIS A 1 101 ? -16.704 4.616 -4.451 1.00 0.00 101 HIS A C 7
ATOM 13466 O O . HIS A 1 101 ? -17.059 5.791 -4.372 1.00 0.00 101 HIS A O 7
ATOM 13481 N N . ASN A 1 102 ? -16.845 3.748 -3.455 1.00 0.00 102 ASN A N 7
ATOM 13482 C CA . ASN A 1 102 ? -17.441 4.137 -2.182 1.00 0.00 102 ASN A CA 7
ATOM 13483 C C . ASN A 1 102 ? -16.716 3.472 -1.016 1.00 0.00 102 ASN A C 7
ATOM 13484 O O . ASN A 1 102 ? -16.694 2.246 -0.904 1.00 0.00 102 ASN A O 7
ATOM 13495 N N . ALA A 1 103 ? -16.123 4.287 -0.149 1.00 0.00 103 ALA A N 7
ATOM 13496 C CA . ALA A 1 103 ? -15.400 3.778 1.008 1.00 0.00 103 ALA A CA 7
ATOM 13497 C C . ALA A 1 103 ? -16.354 3.150 2.019 1.00 0.00 103 ALA A C 7
ATOM 13498 O O . ALA A 1 103 ? -16.888 3.834 2.890 1.00 0.00 103 ALA A O 7
ATOM 13505 N N . ALA A 1 104 ? -16.564 1.844 1.894 1.00 0.00 104 ALA A N 7
ATOM 13506 C CA . ALA A 1 104 ? -17.453 1.123 2.798 1.00 0.00 104 ALA A CA 7
ATOM 13507 C C . ALA A 1 104 ? -16.839 0.999 4.188 1.00 0.00 104 ALA A C 7
ATOM 13508 O O . ALA A 1 104 ? -15.899 0.233 4.396 1.00 0.00 104 ALA A O 7
ATOM 13515 N N . GLY A 1 105 ? -17.377 1.758 5.138 1.00 0.00 105 GLY A N 7
ATOM 13516 C CA . GLY A 1 105 ? -16.869 1.718 6.497 1.00 0.00 105 GLY A CA 7
ATOM 13517 C C . GLY A 1 105 ? -15.818 2.779 6.753 1.00 0.00 105 GLY A C 7
ATOM 13518 O O . GLY A 1 105 ? -15.836 3.444 7.790 1.00 0.00 105 GLY A O 7
ATOM 13522 N N . LEU A 1 106 ? -14.897 2.939 5.809 1.00 0.00 106 LEU A N 7
ATOM 13523 C CA . LEU A 1 106 ? -13.831 3.927 5.938 1.00 0.00 106 LEU A CA 7
ATOM 13524 C C . LEU A 1 106 ? -14.326 5.316 5.548 1.00 0.00 106 LEU A C 7
ATOM 13525 O O . LEU A 1 106 ? -15.203 5.456 4.697 1.00 0.00 106 LEU A O 7
ATOM 13541 N N . MET A 1 107 ? -13.753 6.339 6.173 1.00 0.00 107 MET A N 7
ATOM 13542 C CA . MET A 1 107 ? -14.134 7.718 5.887 1.00 0.00 107 MET A CA 7
ATOM 13543 C C . MET A 1 107 ? -13.580 8.167 4.539 1.00 0.00 107 MET A C 7
ATOM 13544 O O . MET A 1 107 ? -14.335 8.467 3.613 1.00 0.00 107 MET A O 7
ATOM 13558 N N . THR A 1 108 ? -12.255 8.211 4.434 1.00 0.00 108 THR A N 7
ATOM 13559 C CA . THR A 1 108 ? -11.600 8.624 3.199 1.00 0.00 108 THR A CA 7
ATOM 13560 C C . THR A 1 108 ? -11.654 7.519 2.152 1.00 0.00 108 THR A C 7
ATOM 13561 O O . THR A 1 108 ? -11.362 6.359 2.444 1.00 0.00 108 THR A O 7
ATOM 13572 N N . ARG A 1 109 ? -12.027 7.886 0.929 1.00 0.00 109 ARG A N 7
ATOM 13573 C CA . ARG A 1 109 ? -12.120 6.923 -0.162 1.00 0.00 109 ARG A CA 7
ATOM 13574 C C . ARG A 1 109 ? -10.938 7.072 -1.118 1.00 0.00 109 ARG A C 7
ATOM 13575 O O . ARG A 1 109 ? -10.531 8.185 -1.451 1.00 0.00 109 ARG A O 7
ATOM 13596 N N . LEU A 1 110 ? -10.395 5.942 -1.557 1.00 0.00 110 LEU A N 7
ATOM 13597 C CA . LEU A 1 110 ? -9.260 5.945 -2.475 1.00 0.00 110 LEU A CA 7
ATOM 13598 C C . LEU A 1 110 ? -9.562 6.787 -3.710 1.00 0.00 110 LEU A C 7
ATOM 13599 O O . LEU A 1 110 ? -10.446 6.455 -4.500 1.00 0.00 110 LEU A O 7
ATOM 13615 N N . ARG A 1 111 ? -8.821 7.878 -3.871 1.00 0.00 111 ARG A N 7
ATOM 13616 C CA . ARG A 1 111 ? -9.008 8.768 -5.011 1.00 0.00 111 ARG A CA 7
ATOM 13617 C C . ARG A 1 111 ? -7.731 8.866 -5.840 1.00 0.00 111 ARG A C 7
ATOM 13618 O O . ARG A 1 111 ? -7.774 8.842 -7.071 1.00 0.00 111 ARG A O 7
ATOM 13639 N N . TYR A 1 112 ? -6.597 8.975 -5.158 1.00 0.00 112 TYR A N 7
ATOM 13640 C CA . TYR A 1 112 ? -5.307 9.079 -5.831 1.00 0.00 112 TYR A CA 7
ATOM 13641 C C . TYR A 1 112 ? -4.507 7.789 -5.678 1.00 0.00 112 TYR A C 7
ATOM 13642 O O . TYR A 1 112 ? -3.652 7.659 -4.802 1.00 0.00 112 TYR A O 7
ATOM 13660 N N . PRO A 1 113 ? -4.789 6.812 -6.552 1.00 0.00 113 PRO A N 7
ATOM 13661 C CA . PRO A 1 113 ? -4.107 5.514 -6.537 1.00 0.00 113 PRO A CA 7
ATOM 13662 C C . PRO A 1 113 ? -2.650 5.620 -6.976 1.00 0.00 113 PRO A C 7
ATOM 13663 O O . PRO A 1 113 ? -2.316 5.330 -8.124 1.00 0.00 113 PRO A O 7
ATOM 13674 N N . VAL A 1 114 ? -1.788 6.037 -6.055 1.00 0.00 114 VAL A N 7
ATOM 13675 C CA . VAL A 1 114 ? -0.367 6.179 -6.347 1.00 0.00 114 VAL A CA 7
ATOM 13676 C C . VAL A 1 114 ? 0.164 4.963 -7.097 1.00 0.00 114 VAL A C 7
ATOM 13677 O O . VAL A 1 114 ? 0.327 3.888 -6.522 1.00 0.00 114 VAL A O 7
ATOM 13690 N N . GLY A 1 115 ? 0.434 5.140 -8.388 1.00 0.00 115 GLY A N 7
ATOM 13691 C CA . GLY A 1 115 ? 0.945 4.049 -9.196 1.00 0.00 115 GLY A CA 7
ATOM 13692 C C . GLY A 1 115 ? 2.458 4.051 -9.283 1.00 0.00 115 GLY A C 7
ATOM 13693 O O . GLY A 1 115 ? 3.111 4.996 -8.839 1.00 0.00 115 GLY A O 7
ATOM 13697 N N . LEU A 1 116 ? 3.017 2.992 -9.857 1.00 0.00 116 LEU A N 7
ATOM 13698 C CA . LEU A 1 116 ? 4.464 2.873 -10.000 1.00 0.00 116 LEU A CA 7
ATOM 13699 C C . LEU A 1 116 ? 5.042 4.091 -10.715 1.00 0.00 116 LEU A C 7
ATOM 13700 O O . LEU A 1 116 ? 5.841 4.834 -10.148 1.00 0.00 116 LEU A O 7
ATOM 13716 N N . MET A 1 117 ? 4.628 4.290 -11.963 1.00 0.00 117 MET A N 7
ATOM 13717 C CA . MET A 1 117 ? 5.102 5.419 -12.753 1.00 0.00 117 MET A CA 7
ATOM 13718 C C . MET A 1 117 ? 4.951 6.725 -11.980 1.00 0.00 117 MET A C 7
ATOM 13719 O O . MET A 1 117 ? 5.907 7.486 -11.837 1.00 0.00 117 MET A O 7
ATOM 13733 N N . GLY A 1 118 ? 3.745 6.978 -11.483 1.00 0.00 118 GLY A N 7
ATOM 13734 C CA . GLY A 1 118 ? 3.492 8.194 -10.732 1.00 0.00 118 GLY A CA 7
ATOM 13735 C C . GLY A 1 118 ? 3.746 9.445 -11.549 1.00 0.00 118 GLY A C 7
ATOM 13736 O O . GLY A 1 118 ? 2.963 9.784 -12.437 1.00 0.00 118 GLY A O 7
ATOM 13740 N N . SER A 1 119 ? 4.842 10.134 -11.248 1.00 0.00 119 SER A N 7
ATOM 13741 C CA . SER A 1 119 ? 5.195 11.357 -11.958 1.00 0.00 119 SER A CA 7
ATOM 13742 C C . SER A 1 119 ? 6.418 11.139 -12.844 1.00 0.00 119 SER A C 7
ATOM 13743 O O . SER A 1 119 ? 7.524 10.921 -12.350 1.00 0.00 119 SER A O 7
ATOM 13751 N N . SER A 1 120 ? 6.210 11.200 -14.155 1.00 0.00 120 SER A N 7
ATOM 13752 C CA . SER A 1 120 ? 7.295 11.005 -15.111 1.00 0.00 120 SER A CA 7
ATOM 13753 C C . SER A 1 120 ? 7.867 12.345 -15.563 1.00 0.00 120 SER A C 7
ATOM 13754 O O . SER A 1 120 ? 9.082 12.529 -15.614 1.00 0.00 120 SER A O 7
ATOM 13762 N N . GLY A 1 121 ? 6.979 13.280 -15.891 1.00 0.00 121 GLY A N 7
ATOM 13763 C CA . GLY A 1 121 ? 7.415 14.591 -16.337 1.00 0.00 121 GLY A CA 7
ATOM 13764 C C . GLY A 1 121 ? 6.906 14.932 -17.723 1.00 0.00 121 GLY A C 7
ATOM 13765 O O . GLY A 1 121 ? 6.132 14.186 -18.324 1.00 0.00 121 GLY A O 7
ATOM 13769 N N . PRO A 1 122 ? 7.344 16.084 -18.251 1.00 0.00 122 PRO A N 7
ATOM 13770 C CA . PRO A 1 122 ? 6.940 16.548 -19.583 1.00 0.00 122 PRO A CA 7
ATOM 13771 C C . PRO A 1 122 ? 7.535 15.696 -20.699 1.00 0.00 122 PRO A C 7
ATOM 13772 O O . PRO A 1 122 ? 8.751 15.660 -20.885 1.00 0.00 122 PRO A O 7
ATOM 13783 N N . SER A 1 123 ? 6.669 15.012 -21.440 1.00 0.00 123 SER A N 7
ATOM 13784 C CA . SER A 1 123 ? 7.109 14.157 -22.536 1.00 0.00 123 SER A CA 7
ATOM 13785 C C . SER A 1 123 ? 7.014 14.892 -23.869 1.00 0.00 123 SER A C 7
ATOM 13786 O O . SER A 1 123 ? 6.533 16.023 -23.934 1.00 0.00 123 SER A O 7
ATOM 13794 N N . SER A 1 124 ? 7.477 14.240 -24.931 1.00 0.00 124 SER A N 7
ATOM 13795 C CA . SER A 1 124 ? 7.449 14.832 -26.264 1.00 0.00 124 SER A CA 7
ATOM 13796 C C . SER A 1 124 ? 7.849 13.808 -27.322 1.00 0.00 124 SER A C 7
ATOM 13797 O O . SER A 1 124 ? 8.696 12.949 -27.081 1.00 0.00 124 SER A O 7
ATOM 13805 N N . GLY A 1 125 ? 7.232 13.908 -28.495 1.00 0.00 125 GLY A N 7
ATOM 13806 C CA . GLY A 1 125 ? 7.536 12.985 -29.574 1.00 0.00 125 GLY A CA 7
ATOM 13807 C C . GLY A 1 125 ? 7.010 11.588 -29.307 1.00 0.00 125 GLY A C 7
ATOM 13808 O O . GLY A 1 125 ? 5.869 11.419 -28.877 1.00 0.00 125 GLY A O 7
ATOM 13812 N N . GLY A 1 1 ? 12.275 -24.399 -1.053 1.00 0.00 1 GLY A N 8
ATOM 13813 C CA . GLY A 1 1 ? 12.683 -23.483 -0.003 1.00 0.00 1 GLY A CA 8
ATOM 13814 C C . GLY A 1 1 ? 11.657 -22.396 0.249 1.00 0.00 1 GLY A C 8
ATOM 13815 O O . GLY A 1 1 ? 10.901 -22.459 1.217 1.00 0.00 1 GLY A O 8
ATOM 13819 N N . SER A 1 2 ? 11.634 -21.393 -0.624 1.00 0.00 2 SER A N 8
ATOM 13820 C CA . SER A 1 2 ? 10.697 -20.283 -0.488 1.00 0.00 2 SER A CA 8
ATOM 13821 C C . SER A 1 2 ? 9.327 -20.657 -1.045 1.00 0.00 2 SER A C 8
ATOM 13822 O O . SER A 1 2 ? 8.298 -20.391 -0.424 1.00 0.00 2 SER A O 8
ATOM 13830 N N . SER A 1 3 ? 9.323 -21.277 -2.222 1.00 0.00 3 SER A N 8
ATOM 13831 C CA . SER A 1 3 ? 8.080 -21.684 -2.866 1.00 0.00 3 SER A CA 8
ATOM 13832 C C . SER A 1 3 ? 7.842 -23.181 -2.688 1.00 0.00 3 SER A C 8
ATOM 13833 O O . SER A 1 3 ? 8.401 -24.000 -3.416 1.00 0.00 3 SER A O 8
ATOM 13841 N N . GLY A 1 4 ? 7.005 -23.529 -1.716 1.00 0.00 4 GLY A N 8
ATOM 13842 C CA . GLY A 1 4 ? 6.707 -24.926 -1.459 1.00 0.00 4 GLY A CA 8
ATOM 13843 C C . GLY A 1 4 ? 5.237 -25.248 -1.646 1.00 0.00 4 GLY A C 8
ATOM 13844 O O . GLY A 1 4 ? 4.877 -26.065 -2.493 1.00 0.00 4 GLY A O 8
ATOM 13848 N N . SER A 1 5 ? 4.387 -24.607 -0.851 1.00 0.00 5 SER A N 8
ATOM 13849 C CA . SER A 1 5 ? 2.949 -24.835 -0.928 1.00 0.00 5 SER A CA 8
ATOM 13850 C C . SER A 1 5 ? 2.181 -23.533 -0.714 1.00 0.00 5 SER A C 8
ATOM 13851 O O . SER A 1 5 ? 2.286 -22.904 0.338 1.00 0.00 5 SER A O 8
ATOM 13859 N N . SER A 1 6 ? 1.408 -23.138 -1.721 1.00 0.00 6 SER A N 8
ATOM 13860 C CA . SER A 1 6 ? 0.624 -21.910 -1.645 1.00 0.00 6 SER A CA 8
ATOM 13861 C C . SER A 1 6 ? -0.816 -22.156 -2.083 1.00 0.00 6 SER A C 8
ATOM 13862 O O . SER A 1 6 ? -1.760 -21.697 -1.441 1.00 0.00 6 SER A O 8
ATOM 13870 N N . GLY A 1 7 ? -0.977 -22.888 -3.183 1.00 0.00 7 GLY A N 8
ATOM 13871 C CA . GLY A 1 7 ? -2.305 -23.184 -3.688 1.00 0.00 7 GLY A CA 8
ATOM 13872 C C . GLY A 1 7 ? -2.306 -23.476 -5.176 1.00 0.00 7 GLY A C 8
ATOM 13873 O O . GLY A 1 7 ? -1.264 -23.768 -5.759 1.00 0.00 7 GLY A O 8
ATOM 13877 N N . ASN A 1 8 ? -3.482 -23.398 -5.792 1.00 0.00 8 ASN A N 8
ATOM 13878 C CA . ASN A 1 8 ? -3.616 -23.659 -7.221 1.00 0.00 8 ASN A CA 8
ATOM 13879 C C . ASN A 1 8 ? -3.996 -22.387 -7.973 1.00 0.00 8 ASN A C 8
ATOM 13880 O O . ASN A 1 8 ? -3.316 -21.981 -8.915 1.00 0.00 8 ASN A O 8
ATOM 13891 N N . LYS A 1 9 ? -5.088 -21.760 -7.549 1.00 0.00 9 LYS A N 8
ATOM 13892 C CA . LYS A 1 9 ? -5.561 -20.533 -8.179 1.00 0.00 9 LYS A CA 8
ATOM 13893 C C . LYS A 1 9 ? -4.697 -19.344 -7.769 1.00 0.00 9 LYS A C 8
ATOM 13894 O O . LYS A 1 9 ? -5.035 -18.611 -6.839 1.00 0.00 9 LYS A O 8
ATOM 13913 N N . ILE A 1 10 ? -3.584 -19.158 -8.469 1.00 0.00 10 ILE A N 8
ATOM 13914 C CA . ILE A 1 10 ? -2.674 -18.056 -8.178 1.00 0.00 10 ILE A CA 8
ATOM 13915 C C . ILE A 1 10 ? -3.372 -16.710 -8.343 1.00 0.00 10 ILE A C 8
ATOM 13916 O O . ILE A 1 10 ? -4.311 -16.576 -9.129 1.00 0.00 10 ILE A O 8
ATOM 13932 N N . THR A 1 11 ? -2.904 -15.712 -7.599 1.00 0.00 11 THR A N 8
ATOM 13933 C CA . THR A 1 11 ? -3.482 -14.376 -7.663 1.00 0.00 11 THR A CA 8
ATOM 13934 C C . THR A 1 11 ? -2.544 -13.405 -8.370 1.00 0.00 11 THR A C 8
ATOM 13935 O O . THR A 1 11 ? -1.357 -13.332 -8.055 1.00 0.00 11 THR A O 8
ATOM 13946 N N . ASN A 1 12 ? -3.084 -12.660 -9.329 1.00 0.00 12 ASN A N 8
ATOM 13947 C CA . ASN A 1 12 ? -2.294 -11.691 -10.082 1.00 0.00 12 ASN A CA 8
ATOM 13948 C C . ASN A 1 12 ? -2.590 -10.269 -9.615 1.00 0.00 12 ASN A C 8
ATOM 13949 O O . ASN A 1 12 ? -3.729 -9.806 -9.680 1.00 0.00 12 ASN A O 8
ATOM 13960 N N . LEU A 1 13 ? -1.555 -9.580 -9.146 1.00 0.00 13 LEU A N 8
ATOM 13961 C CA . LEU A 1 13 ? -1.701 -8.209 -8.670 1.00 0.00 13 LEU A CA 8
ATOM 13962 C C . LEU A 1 13 ? -0.730 -7.276 -9.387 1.00 0.00 13 LEU A C 8
ATOM 13963 O O . LEU A 1 13 ? -1.045 -6.114 -9.640 1.00 0.00 13 LEU A O 8
ATOM 13979 N N . GLU A 1 14 ? 0.449 -7.795 -9.713 1.00 0.00 14 GLU A N 8
ATOM 13980 C CA . GLU A 1 14 ? 1.465 -7.009 -10.404 1.00 0.00 14 GLU A CA 8
ATOM 13981 C C . GLU A 1 14 ? 0.851 -6.219 -11.556 1.00 0.00 14 GLU A C 8
ATOM 13982 O O . GLU A 1 14 ? 1.211 -5.065 -11.793 1.00 0.00 14 GLU A O 8
ATOM 13994 N N . ILE A 1 15 ? -0.076 -6.849 -12.270 1.00 0.00 15 ILE A N 8
ATOM 13995 C CA . ILE A 1 15 ? -0.739 -6.206 -13.398 1.00 0.00 15 ILE A CA 8
ATOM 13996 C C . ILE A 1 15 ? -1.189 -4.794 -13.039 1.00 0.00 15 ILE A C 8
ATOM 13997 O O . ILE A 1 15 ? -1.153 -3.889 -13.873 1.00 0.00 15 ILE A O 8
ATOM 14013 N N . TYR A 1 16 ? -1.608 -4.612 -11.792 1.00 0.00 16 TYR A N 8
ATOM 14014 C CA . TYR A 1 16 ? -2.064 -3.309 -11.321 1.00 0.00 16 TYR A CA 8
ATOM 14015 C C . TYR A 1 16 ? -0.881 -2.406 -10.983 1.00 0.00 16 TYR A C 8
ATOM 14016 O O . TYR A 1 16 ? 0.272 -2.833 -11.032 1.00 0.00 16 TYR A O 8
ATOM 14034 N N . GLU A 1 17 ? -1.178 -1.157 -10.641 1.00 0.00 17 GLU A N 8
ATOM 14035 C CA . GLU A 1 17 ? -0.139 -0.194 -10.295 1.00 0.00 17 GLU A CA 8
ATOM 14036 C C . GLU A 1 17 ? -0.141 0.094 -8.796 1.00 0.00 17 GLU A C 8
ATOM 14037 O O . GLU A 1 17 ? 0.912 0.144 -8.161 1.00 0.00 17 GLU A O 8
ATOM 14049 N N . TRP A 1 18 ? -1.332 0.286 -8.239 1.00 0.00 18 TRP A N 8
ATOM 14050 C CA . TRP A 1 18 ? -1.472 0.570 -6.815 1.00 0.00 18 TRP A CA 8
ATOM 14051 C C . TRP A 1 18 ? -0.823 -0.525 -5.975 1.00 0.00 18 TRP A C 8
ATOM 14052 O O . TRP A 1 18 ? -0.500 -0.313 -4.805 1.00 0.00 18 TRP A O 8
ATOM 14073 N N . TYR A 1 19 ? -0.635 -1.693 -6.577 1.00 0.00 19 TYR A N 8
ATOM 14074 C CA . TYR A 1 19 ? -0.026 -2.822 -5.883 1.00 0.00 19 TYR A CA 8
ATOM 14075 C C . TYR A 1 19 ? 1.495 -2.703 -5.879 1.00 0.00 19 TYR A C 8
ATOM 14076 O O . TYR A 1 19 ? 2.185 -3.388 -6.636 1.00 0.00 19 TYR A O 8
ATOM 14094 N N . HIS A 1 20 ? 2.011 -1.829 -5.021 1.00 0.00 20 HIS A N 8
ATOM 14095 C CA . HIS A 1 20 ? 3.451 -1.620 -4.917 1.00 0.00 20 HIS A CA 8
ATOM 14096 C C . HIS A 1 20 ? 4.122 -2.800 -4.221 1.00 0.00 20 HIS A C 8
ATOM 14097 O O . HIS A 1 20 ? 3.976 -2.986 -3.012 1.00 0.00 20 HIS A O 8
ATOM 14112 N N . ARG A 1 21 ? 4.857 -3.596 -4.991 1.00 0.00 21 ARG A N 8
ATOM 14113 C CA . ARG A 1 21 ? 5.548 -4.759 -4.449 1.00 0.00 21 ARG A CA 8
ATOM 14114 C C . ARG A 1 21 ? 7.053 -4.515 -4.382 1.00 0.00 21 ARG A C 8
ATOM 14115 O O . ARG A 1 21 ? 7.596 -3.714 -5.141 1.00 0.00 21 ARG A O 8
ATOM 14136 N N . ASN A 1 22 ? 7.720 -5.209 -3.466 1.00 0.00 22 ASN A N 8
ATOM 14137 C CA . ASN A 1 22 ? 9.162 -5.067 -3.298 1.00 0.00 22 ASN A CA 8
ATOM 14138 C C . ASN A 1 22 ? 9.501 -3.757 -2.594 1.00 0.00 22 ASN A C 8
ATOM 14139 O O . ASN A 1 22 ? 10.422 -3.046 -2.995 1.00 0.00 22 ASN A O 8
ATOM 14150 N N . ILE A 1 23 ? 8.750 -3.445 -1.543 1.00 0.00 23 ILE A N 8
ATOM 14151 C CA . ILE A 1 23 ? 8.972 -2.222 -0.782 1.00 0.00 23 ILE A CA 8
ATOM 14152 C C . ILE A 1 23 ? 8.876 -2.482 0.718 1.00 0.00 23 ILE A C 8
ATOM 14153 O O . ILE A 1 23 ? 8.609 -3.603 1.149 1.00 0.00 23 ILE A O 8
ATOM 14169 N N . THR A 1 24 ? 9.094 -1.436 1.509 1.00 0.00 24 THR A N 8
ATOM 14170 C CA . THR A 1 24 ? 9.032 -1.550 2.961 1.00 0.00 24 THR A CA 8
ATOM 14171 C C . THR A 1 24 ? 8.294 -0.366 3.574 1.00 0.00 24 THR A C 8
ATOM 14172 O O . THR A 1 24 ? 8.053 0.640 2.908 1.00 0.00 24 THR A O 8
ATOM 14183 N N . ARG A 1 25 ? 7.939 -0.491 4.849 1.00 0.00 25 ARG A N 8
ATOM 14184 C CA . ARG A 1 25 ? 7.229 0.570 5.552 1.00 0.00 25 ARG A CA 8
ATOM 14185 C C . ARG A 1 25 ? 7.709 1.943 5.093 1.00 0.00 25 ARG A C 8
ATOM 14186 O O . ARG A 1 25 ? 6.919 2.767 4.634 1.00 0.00 25 ARG A O 8
ATOM 14207 N N . ASN A 1 26 ? 9.011 2.183 5.222 1.00 0.00 26 ASN A N 8
ATOM 14208 C CA . ASN A 1 26 ? 9.597 3.456 4.822 1.00 0.00 26 ASN A CA 8
ATOM 14209 C C . ASN A 1 26 ? 9.135 3.853 3.423 1.00 0.00 26 ASN A C 8
ATOM 14210 O O . ASN A 1 26 ? 8.635 4.957 3.214 1.00 0.00 26 ASN A O 8
ATOM 14221 N N . GLN A 1 27 ? 9.305 2.942 2.470 1.00 0.00 27 GLN A N 8
ATOM 14222 C CA . GLN A 1 27 ? 8.905 3.196 1.091 1.00 0.00 27 GLN A CA 8
ATOM 14223 C C . GLN A 1 27 ? 7.426 3.562 1.012 1.00 0.00 27 GLN A C 8
ATOM 14224 O O . GLN A 1 27 ? 7.065 4.617 0.491 1.00 0.00 27 GLN A O 8
ATOM 14238 N N . ALA A 1 28 ? 6.576 2.683 1.532 1.00 0.00 28 ALA A N 8
ATOM 14239 C CA . ALA A 1 28 ? 5.137 2.915 1.521 1.00 0.00 28 ALA A CA 8
ATOM 14240 C C . ALA A 1 28 ? 4.806 4.335 1.964 1.00 0.00 28 ALA A C 8
ATOM 14241 O O . ALA A 1 28 ? 4.286 5.133 1.185 1.00 0.00 28 ALA A O 8
ATOM 14248 N N . GLU A 1 29 ? 5.110 4.644 3.221 1.00 0.00 29 GLU A N 8
ATOM 14249 C CA . GLU A 1 29 ? 4.842 5.970 3.767 1.00 0.00 29 GLU A CA 8
ATOM 14250 C C . GLU A 1 29 ? 5.487 7.052 2.907 1.00 0.00 29 GLU A C 8
ATOM 14251 O O . GLU A 1 29 ? 4.870 8.079 2.616 1.00 0.00 29 GLU A O 8
ATOM 14263 N N . HIS A 1 30 ? 6.731 6.818 2.504 1.00 0.00 30 HIS A N 8
ATOM 14264 C CA . HIS A 1 30 ? 7.459 7.773 1.676 1.00 0.00 30 HIS A CA 8
ATOM 14265 C C . HIS A 1 30 ? 6.670 8.115 0.416 1.00 0.00 30 HIS A C 8
ATOM 14266 O O . HIS A 1 30 ? 6.229 9.251 0.236 1.00 0.00 30 HIS A O 8
ATOM 14281 N N . LEU A 1 31 ? 6.495 7.125 -0.453 1.00 0.00 31 LEU A N 8
ATOM 14282 C CA . LEU A 1 31 ? 5.758 7.322 -1.696 1.00 0.00 31 LEU A CA 8
ATOM 14283 C C . LEU A 1 31 ? 4.594 8.286 -1.493 1.00 0.00 31 LEU A C 8
ATOM 14284 O O . LEU A 1 31 ? 4.364 9.179 -2.310 1.00 0.00 31 LEU A O 8
ATOM 14300 N N . LEU A 1 32 ? 3.863 8.100 -0.400 1.00 0.00 32 LEU A N 8
ATOM 14301 C CA . LEU A 1 32 ? 2.723 8.955 -0.088 1.00 0.00 32 LEU A CA 8
ATOM 14302 C C . LEU A 1 32 ? 3.181 10.365 0.270 1.00 0.00 32 LEU A C 8
ATOM 14303 O O . LEU A 1 32 ? 2.723 11.345 -0.318 1.00 0.00 32 LEU A O 8
ATOM 14319 N N . ARG A 1 33 ? 4.088 10.459 1.236 1.00 0.00 33 ARG A N 8
ATOM 14320 C CA . ARG A 1 33 ? 4.610 11.749 1.671 1.00 0.00 33 ARG A CA 8
ATOM 14321 C C . ARG A 1 33 ? 4.847 12.670 0.479 1.00 0.00 33 ARG A C 8
ATOM 14322 O O . ARG A 1 33 ? 4.481 13.844 0.507 1.00 0.00 33 ARG A O 8
ATOM 14343 N N . GLN A 1 34 ? 5.465 12.129 -0.567 1.00 0.00 34 GLN A N 8
ATOM 14344 C CA . GLN A 1 34 ? 5.752 12.903 -1.768 1.00 0.00 34 GLN A CA 8
ATOM 14345 C C . GLN A 1 34 ? 4.476 13.512 -2.342 1.00 0.00 34 GLN A C 8
ATOM 14346 O O . GLN A 1 34 ? 4.446 14.689 -2.698 1.00 0.00 34 GLN A O 8
ATOM 14360 N N . GLU A 1 35 ? 3.427 12.701 -2.428 1.00 0.00 35 GLU A N 8
ATOM 14361 C CA . GLU A 1 35 ? 2.149 13.160 -2.959 1.00 0.00 35 GLU A CA 8
ATOM 14362 C C . GLU A 1 35 ? 1.505 14.179 -2.024 1.00 0.00 35 GLU A C 8
ATOM 14363 O O . GLU A 1 35 ? 0.994 15.208 -2.465 1.00 0.00 35 GLU A O 8
ATOM 14375 N N . SER A 1 36 ? 1.533 13.884 -0.728 1.00 0.00 36 SER A N 8
ATOM 14376 C CA . SER A 1 36 ? 0.949 14.771 0.271 1.00 0.00 36 SER A CA 8
ATOM 14377 C C . SER A 1 36 ? -0.467 15.179 -0.127 1.00 0.00 36 SER A C 8
ATOM 14378 O O . SER A 1 36 ? -0.851 16.341 0.007 1.00 0.00 36 SER A O 8
ATOM 14386 N N . LYS A 1 37 ? -1.238 14.215 -0.615 1.00 0.00 37 LYS A N 8
ATOM 14387 C CA . LYS A 1 37 ? -2.612 14.470 -1.032 1.00 0.00 37 LYS A CA 8
ATOM 14388 C C . LYS A 1 37 ? -3.549 13.385 -0.513 1.00 0.00 37 LYS A C 8
ATOM 14389 O O . LYS A 1 37 ? -3.335 12.198 -0.761 1.00 0.00 37 LYS A O 8
ATOM 14408 N N . GLU A 1 38 ? -4.588 13.799 0.206 1.00 0.00 38 GLU A N 8
ATOM 14409 C CA . GLU A 1 38 ? -5.557 12.860 0.758 1.00 0.00 38 GLU A CA 8
ATOM 14410 C C . GLU A 1 38 ? -6.057 11.899 -0.317 1.00 0.00 38 GLU A C 8
ATOM 14411 O O . GLU A 1 38 ? -6.386 12.310 -1.429 1.00 0.00 38 GLU A O 8
ATOM 14423 N N . GLY A 1 39 ? -6.109 10.615 0.023 1.00 0.00 39 GLY A N 8
ATOM 14424 C CA . GLY A 1 39 ? -6.569 9.614 -0.922 1.00 0.00 39 GLY A CA 8
ATOM 14425 C C . GLY A 1 39 ? -5.472 8.649 -1.324 1.00 0.00 39 GLY A C 8
ATOM 14426 O O . GLY A 1 39 ? -5.690 7.439 -1.380 1.00 0.00 39 GLY A O 8
ATOM 14430 N N . ALA A 1 40 ? -4.288 9.185 -1.607 1.00 0.00 40 ALA A N 8
ATOM 14431 C CA . ALA A 1 40 ? -3.153 8.363 -2.006 1.00 0.00 40 ALA A CA 8
ATOM 14432 C C . ALA A 1 40 ? -3.105 7.067 -1.203 1.00 0.00 40 ALA A C 8
ATOM 14433 O O . ALA A 1 40 ? -3.028 7.088 0.025 1.00 0.00 40 ALA A O 8
ATOM 14440 N N . PHE A 1 41 ? -3.151 5.940 -1.907 1.00 0.00 41 PHE A N 8
ATOM 14441 C CA . PHE A 1 41 ? -3.114 4.633 -1.259 1.00 0.00 41 PHE A CA 8
ATOM 14442 C C . PHE A 1 41 ? -2.261 3.654 -2.059 1.00 0.00 41 PHE A C 8
ATOM 14443 O O . PHE A 1 41 ? -2.077 3.817 -3.266 1.00 0.00 41 PHE A O 8
ATOM 14460 N N . ILE A 1 42 ? -1.743 2.637 -1.378 1.00 0.00 42 ILE A N 8
ATOM 14461 C CA . ILE A 1 42 ? -0.909 1.631 -2.025 1.00 0.00 42 ILE A CA 8
ATOM 14462 C C . ILE A 1 42 ? -1.100 0.263 -1.379 1.00 0.00 42 ILE A C 8
ATOM 14463 O O . ILE A 1 42 ? -1.619 0.155 -0.269 1.00 0.00 42 ILE A O 8
ATOM 14479 N N . VAL A 1 43 ? -0.674 -0.781 -2.084 1.00 0.00 43 VAL A N 8
ATOM 14480 C CA . VAL A 1 43 ? -0.795 -2.144 -1.579 1.00 0.00 43 VAL A CA 8
ATOM 14481 C C . VAL A 1 43 ? 0.502 -2.921 -1.780 1.00 0.00 43 VAL A C 8
ATOM 14482 O O . VAL A 1 43 ? 0.972 -3.083 -2.907 1.00 0.00 43 VAL A O 8
ATOM 14495 N N . ARG A 1 44 ? 1.074 -3.401 -0.681 1.00 0.00 44 ARG A N 8
ATOM 14496 C CA . ARG A 1 44 ? 2.317 -4.161 -0.736 1.00 0.00 44 ARG A CA 8
ATOM 14497 C C . ARG A 1 44 ? 2.124 -5.562 -0.160 1.00 0.00 44 ARG A C 8
ATOM 14498 O O . ARG A 1 44 ? 1.056 -5.889 0.358 1.00 0.00 44 ARG A O 8
ATOM 14519 N N . ASP A 1 45 ? 3.163 -6.383 -0.253 1.00 0.00 45 ASP A N 8
ATOM 14520 C CA . ASP A 1 45 ? 3.109 -7.747 0.258 1.00 0.00 45 ASP A CA 8
ATOM 14521 C C . ASP A 1 45 ? 3.745 -7.834 1.642 1.00 0.00 45 ASP A C 8
ATOM 14522 O O . ASP A 1 45 ? 4.874 -7.387 1.847 1.00 0.00 45 ASP A O 8
ATOM 14531 N N . SER A 1 46 ? 3.013 -8.409 2.590 1.00 0.00 46 SER A N 8
ATOM 14532 C CA . SER A 1 46 ? 3.502 -8.550 3.956 1.00 0.00 46 SER A CA 8
ATOM 14533 C C . SER A 1 46 ? 4.364 -9.801 4.098 1.00 0.00 46 SER A C 8
ATOM 14534 O O . SER A 1 46 ? 3.948 -10.789 4.705 1.00 0.00 46 SER A O 8
ATOM 14542 N N . ARG A 1 47 ? 5.566 -9.751 3.534 1.00 0.00 47 ARG A N 8
ATOM 14543 C CA . ARG A 1 47 ? 6.486 -10.880 3.596 1.00 0.00 47 ARG A CA 8
ATOM 14544 C C . ARG A 1 47 ? 6.365 -11.609 4.930 1.00 0.00 47 ARG A C 8
ATOM 14545 O O . ARG A 1 47 ? 6.463 -12.835 4.993 1.00 0.00 47 ARG A O 8
ATOM 14566 N N . HIS A 1 48 ? 6.150 -10.846 5.998 1.00 0.00 48 HIS A N 8
ATOM 14567 C CA . HIS A 1 48 ? 6.014 -11.418 7.333 1.00 0.00 48 HIS A CA 8
ATOM 14568 C C . HIS A 1 48 ? 5.065 -12.613 7.317 1.00 0.00 48 HIS A C 8
ATOM 14569 O O . HIS A 1 48 ? 5.432 -13.715 7.728 1.00 0.00 48 HIS A O 8
ATOM 14584 N N . LEU A 1 49 ? 3.845 -12.387 6.843 1.00 0.00 49 LEU A N 8
ATOM 14585 C CA . LEU A 1 49 ? 2.843 -13.444 6.774 1.00 0.00 49 LEU A CA 8
ATOM 14586 C C . LEU A 1 49 ? 2.098 -13.404 5.444 1.00 0.00 49 LEU A C 8
ATOM 14587 O O . LEU A 1 49 ? 2.263 -12.473 4.657 1.00 0.00 49 LEU A O 8
ATOM 14603 N N . GLY A 1 50 ? 1.276 -14.421 5.201 1.00 0.00 50 GLY A N 8
ATOM 14604 C CA . GLY A 1 50 ? 0.516 -14.480 3.965 1.00 0.00 50 GLY A CA 8
ATOM 14605 C C . GLY A 1 50 ? -0.639 -13.499 3.947 1.00 0.00 50 GLY A C 8
ATOM 14606 O O . GLY A 1 50 ? -1.765 -13.863 3.609 1.00 0.00 50 GLY A O 8
ATOM 14610 N N . SER A 1 51 ? -0.360 -12.252 4.311 1.00 0.00 51 SER A N 8
ATOM 14611 C CA . SER A 1 51 ? -1.386 -11.216 4.340 1.00 0.00 51 SER A CA 8
ATOM 14612 C C . SER A 1 51 ? -0.951 -9.997 3.532 1.00 0.00 51 SER A C 8
ATOM 14613 O O . SER A 1 51 ? 0.117 -9.994 2.920 1.00 0.00 51 SER A O 8
ATOM 14621 N N . TYR A 1 52 ? -1.787 -8.965 3.535 1.00 0.00 52 TYR A N 8
ATOM 14622 C CA . TYR A 1 52 ? -1.492 -7.741 2.800 1.00 0.00 52 TYR A CA 8
ATOM 14623 C C . TYR A 1 52 ? -1.725 -6.512 3.672 1.00 0.00 52 TYR A C 8
ATOM 14624 O O . TYR A 1 52 ? -2.250 -6.614 4.783 1.00 0.00 52 TYR A O 8
ATOM 14642 N N . THR A 1 53 ? -1.331 -5.349 3.164 1.00 0.00 53 THR A N 8
ATOM 14643 C CA . THR A 1 53 ? -1.496 -4.099 3.895 1.00 0.00 53 THR A CA 8
ATOM 14644 C C . THR A 1 53 ? -1.674 -2.923 2.941 1.00 0.00 53 THR A C 8
ATOM 14645 O O . THR A 1 53 ? -1.069 -2.885 1.869 1.00 0.00 53 THR A O 8
ATOM 14656 N N . ILE A 1 54 ? -2.505 -1.966 3.338 1.00 0.00 54 ILE A N 8
ATOM 14657 C CA . ILE A 1 54 ? -2.761 -0.788 2.518 1.00 0.00 54 ILE A CA 8
ATOM 14658 C C . ILE A 1 54 ? -2.491 0.493 3.299 1.00 0.00 54 ILE A C 8
ATOM 14659 O O . ILE A 1 54 ? -3.076 0.724 4.357 1.00 0.00 54 ILE A O 8
ATOM 14675 N N . SER A 1 55 ? -1.600 1.326 2.769 1.00 0.00 55 SER A N 8
ATOM 14676 C CA . SER A 1 55 ? -1.250 2.586 3.417 1.00 0.00 55 SER A CA 8
ATOM 14677 C C . SER A 1 55 ? -1.934 3.761 2.725 1.00 0.00 55 SER A C 8
ATOM 14678 O O . SER A 1 55 ? -1.614 4.095 1.584 1.00 0.00 55 SER A O 8
ATOM 14686 N N . VAL A 1 56 ? -2.876 4.385 3.424 1.00 0.00 56 VAL A N 8
ATOM 14687 C CA . VAL A 1 56 ? -3.606 5.524 2.878 1.00 0.00 56 VAL A CA 8
ATOM 14688 C C . VAL A 1 56 ? -3.117 6.832 3.490 1.00 0.00 56 VAL A C 8
ATOM 14689 O O . VAL A 1 56 ? -2.855 6.909 4.690 1.00 0.00 56 VAL A O 8
ATOM 14702 N N . PHE A 1 57 ? -2.997 7.859 2.656 1.00 0.00 57 PHE A N 8
ATOM 14703 C CA . PHE A 1 57 ? -2.540 9.166 3.115 1.00 0.00 57 PHE A CA 8
ATOM 14704 C C . PHE A 1 57 ? -3.710 10.007 3.615 1.00 0.00 57 PHE A C 8
ATOM 14705 O O . PHE A 1 57 ? -4.573 10.415 2.838 1.00 0.00 57 PHE A O 8
ATOM 14722 N N . MET A 1 58 ? -3.732 10.262 4.919 1.00 0.00 58 MET A N 8
ATOM 14723 C CA . MET A 1 58 ? -4.796 11.056 5.525 1.00 0.00 58 MET A CA 8
ATOM 14724 C C . MET A 1 58 ? -4.539 12.547 5.332 1.00 0.00 58 MET A C 8
ATOM 14725 O O . MET A 1 58 ? -5.422 13.287 4.900 1.00 0.00 58 MET A O 8
ATOM 14739 N N . GLY A 1 59 ? -3.324 12.981 5.656 1.00 0.00 59 GLY A N 8
ATOM 14740 C CA . GLY A 1 59 ? -2.975 14.382 5.512 1.00 0.00 59 GLY A CA 8
ATOM 14741 C C . GLY A 1 59 ? -2.595 15.023 6.831 1.00 0.00 59 GLY A C 8
ATOM 14742 O O . GLY A 1 59 ? -3.405 15.087 7.755 1.00 0.00 59 GLY A O 8
ATOM 14746 N N . ALA A 1 60 ? -1.357 15.500 6.921 1.00 0.00 60 ALA A N 8
ATOM 14747 C CA . ALA A 1 60 ? -0.872 16.139 8.137 1.00 0.00 60 ALA A CA 8
ATOM 14748 C C . ALA A 1 60 ? -1.993 16.886 8.851 1.00 0.00 60 ALA A C 8
ATOM 14749 O O . ALA A 1 60 ? -2.603 17.795 8.286 1.00 0.00 60 ALA A O 8
ATOM 14756 N N . ARG A 1 61 ? -2.260 16.498 10.093 1.00 0.00 61 ARG A N 8
ATOM 14757 C CA . ARG A 1 61 ? -3.310 17.129 10.882 1.00 0.00 61 ARG A CA 8
ATOM 14758 C C . ARG A 1 61 ? -2.813 18.430 11.506 1.00 0.00 61 ARG A C 8
ATOM 14759 O O . ARG A 1 61 ? -3.081 18.712 12.674 1.00 0.00 61 ARG A O 8
ATOM 14780 N N . ARG A 1 62 ? -2.087 19.219 10.719 1.00 0.00 62 ARG A N 8
ATOM 14781 C CA . ARG A 1 62 ? -1.552 20.489 11.195 1.00 0.00 62 ARG A CA 8
ATOM 14782 C C . ARG A 1 62 ? -1.089 20.375 12.645 1.00 0.00 62 ARG A C 8
ATOM 14783 O O . ARG A 1 62 ? -1.216 21.320 13.423 1.00 0.00 62 ARG A O 8
ATOM 14804 N N . SER A 1 63 ? -0.556 19.210 13.001 1.00 0.00 63 SER A N 8
ATOM 14805 C CA . SER A 1 63 ? -0.079 18.971 14.358 1.00 0.00 63 SER A CA 8
ATOM 14806 C C . SER A 1 63 ? 1.416 18.668 14.363 1.00 0.00 63 SER A C 8
ATOM 14807 O O . SER A 1 63 ? 2.207 19.391 14.969 1.00 0.00 63 SER A O 8
ATOM 14815 N N . THR A 1 64 ? 1.798 17.591 13.683 1.00 0.00 64 THR A N 8
ATOM 14816 C CA . THR A 1 64 ? 3.197 17.190 13.609 1.00 0.00 64 THR A CA 8
ATOM 14817 C C . THR A 1 64 ? 3.662 17.080 12.161 1.00 0.00 64 THR A C 8
ATOM 14818 O O . THR A 1 64 ? 4.504 17.854 11.711 1.00 0.00 64 THR A O 8
ATOM 14829 N N . GLU A 1 65 ? 3.105 16.114 11.437 1.00 0.00 65 GLU A N 8
ATOM 14830 C CA . GLU A 1 65 ? 3.464 15.903 10.040 1.00 0.00 65 GLU A CA 8
ATOM 14831 C C . GLU A 1 65 ? 2.399 15.079 9.323 1.00 0.00 65 GLU A C 8
ATOM 14832 O O . GLU A 1 65 ? 1.390 14.699 9.915 1.00 0.00 65 GLU A O 8
ATOM 14844 N N . ALA A 1 66 ? 2.631 14.809 8.042 1.00 0.00 66 ALA A N 8
ATOM 14845 C CA . ALA A 1 66 ? 1.693 14.029 7.244 1.00 0.00 66 ALA A CA 8
ATOM 14846 C C . ALA A 1 66 ? 1.109 12.876 8.053 1.00 0.00 66 ALA A C 8
ATOM 14847 O O . ALA A 1 66 ? 1.732 12.390 8.997 1.00 0.00 66 ALA A O 8
ATOM 14854 N N . ALA A 1 67 ? -0.089 12.443 7.676 1.00 0.00 67 ALA A N 8
ATOM 14855 C CA . ALA A 1 67 ? -0.756 11.345 8.366 1.00 0.00 67 ALA A CA 8
ATOM 14856 C C . ALA A 1 67 ? -0.942 10.147 7.441 1.00 0.00 67 ALA A C 8
ATOM 14857 O O . ALA A 1 67 ? -1.492 10.276 6.347 1.00 0.00 67 ALA A O 8
ATOM 14864 N N . ILE A 1 68 ? -0.481 8.984 7.888 1.00 0.00 68 ILE A N 8
ATOM 14865 C CA . ILE A 1 68 ? -0.597 7.764 7.099 1.00 0.00 68 ILE A CA 8
ATOM 14866 C C . ILE A 1 68 ? -1.056 6.594 7.961 1.00 0.00 68 ILE A C 8
ATOM 14867 O O . ILE A 1 68 ? -0.467 6.307 9.004 1.00 0.00 68 ILE A O 8
ATOM 14883 N N . LYS A 1 69 ? -2.112 5.918 7.520 1.00 0.00 69 LYS A N 8
ATOM 14884 C CA . LYS A 1 69 ? -2.650 4.776 8.248 1.00 0.00 69 LYS A CA 8
ATOM 14885 C C . LYS A 1 69 ? -2.208 3.464 7.608 1.00 0.00 69 LYS A C 8
ATOM 14886 O O . LYS A 1 69 ? -1.793 3.437 6.449 1.00 0.00 69 LYS A O 8
ATOM 14905 N N . HIS A 1 70 ? -2.299 2.379 8.370 1.00 0.00 70 HIS A N 8
ATOM 14906 C CA . HIS A 1 70 ? -1.910 1.063 7.875 1.00 0.00 70 HIS A CA 8
ATOM 14907 C C . HIS A 1 70 ? -3.044 0.058 8.057 1.00 0.00 70 HIS A C 8
ATOM 14908 O O . HIS A 1 70 ? -3.302 -0.408 9.167 1.00 0.00 70 HIS A O 8
ATOM 14922 N N . TYR A 1 71 ? -3.716 -0.273 6.960 1.00 0.00 71 TYR A N 8
ATOM 14923 C CA . TYR A 1 71 ? -4.823 -1.221 6.999 1.00 0.00 71 TYR A CA 8
ATOM 14924 C C . TYR A 1 71 ? -4.384 -2.593 6.496 1.00 0.00 71 TYR A C 8
ATOM 14925 O O . TYR A 1 71 ? -4.171 -2.789 5.300 1.00 0.00 71 TYR A O 8
ATOM 14943 N N . GLN A 1 72 ? -4.250 -3.539 7.420 1.00 0.00 72 GLN A N 8
ATOM 14944 C CA . GLN A 1 72 ? -3.836 -4.893 7.072 1.00 0.00 72 GLN A CA 8
ATOM 14945 C C . GLN A 1 72 ? -5.029 -5.727 6.613 1.00 0.00 72 GLN A C 8
ATOM 14946 O O . GLN A 1 72 ? -6.028 -5.839 7.323 1.00 0.00 72 GLN A O 8
ATOM 14960 N N . ILE A 1 73 ? -4.917 -6.307 5.423 1.00 0.00 73 ILE A N 8
ATOM 14961 C CA . ILE A 1 73 ? -5.986 -7.130 4.872 1.00 0.00 73 ILE A CA 8
ATOM 14962 C C . ILE A 1 73 ? -5.875 -8.572 5.355 1.00 0.00 73 ILE A C 8
ATOM 14963 O O . ILE A 1 73 ? -4.995 -9.317 4.926 1.00 0.00 73 ILE A O 8
ATOM 14979 N N . LYS A 1 74 ? -6.775 -8.960 6.251 1.00 0.00 74 LYS A N 8
ATOM 14980 C CA . LYS A 1 74 ? -6.784 -10.314 6.792 1.00 0.00 74 LYS A CA 8
ATOM 14981 C C . LYS A 1 74 ? -7.855 -11.164 6.118 1.00 0.00 74 LYS A C 8
ATOM 14982 O O . LYS A 1 74 ? -8.528 -10.713 5.191 1.00 0.00 74 LYS A O 8
ATOM 15001 N N . LYS A 1 75 ? -8.009 -12.397 6.589 1.00 0.00 75 LYS A N 8
ATOM 15002 C CA . LYS A 1 75 ? -9.002 -13.309 6.034 1.00 0.00 75 LYS A CA 8
ATOM 15003 C C . LYS A 1 75 ? -9.889 -13.884 7.135 1.00 0.00 75 LYS A C 8
ATOM 15004 O O . LYS A 1 75 ? -9.434 -14.108 8.256 1.00 0.00 75 LYS A O 8
ATOM 15023 N N . ASN A 1 76 ? -11.154 -14.121 6.805 1.00 0.00 76 ASN A N 8
ATOM 15024 C CA . ASN A 1 76 ? -12.104 -14.670 7.766 1.00 0.00 76 ASN A CA 8
ATOM 15025 C C . ASN A 1 76 ? -12.320 -16.161 7.525 1.00 0.00 76 ASN A C 8
ATOM 15026 O O . ASN A 1 76 ? -11.662 -16.765 6.679 1.00 0.00 76 ASN A O 8
ATOM 15037 N N . ASP A 1 77 ? -13.249 -16.747 8.273 1.00 0.00 77 ASP A N 8
ATOM 15038 C CA . ASP A 1 77 ? -13.555 -18.167 8.139 1.00 0.00 77 ASP A CA 8
ATOM 15039 C C . ASP A 1 77 ? -13.956 -18.504 6.706 1.00 0.00 77 ASP A C 8
ATOM 15040 O O . ASP A 1 77 ? -13.680 -19.598 6.216 1.00 0.00 77 ASP A O 8
ATOM 15049 N N . SER A 1 78 ? -14.608 -17.556 6.041 1.00 0.00 78 SER A N 8
ATOM 15050 C CA . SER A 1 78 ? -15.052 -17.754 4.666 1.00 0.00 78 SER A CA 8
ATOM 15051 C C . SER A 1 78 ? -13.905 -17.520 3.687 1.00 0.00 78 SER A C 8
ATOM 15052 O O . SER A 1 78 ? -14.123 -17.348 2.489 1.00 0.00 78 SER A O 8
ATOM 15060 N N . GLY A 1 79 ? -12.681 -17.515 4.208 1.00 0.00 79 GLY A N 8
ATOM 15061 C CA . GLY A 1 79 ? -11.518 -17.301 3.366 1.00 0.00 79 GLY A CA 8
ATOM 15062 C C . GLY A 1 79 ? -11.669 -16.092 2.465 1.00 0.00 79 GLY A C 8
ATOM 15063 O O . GLY A 1 79 ? -11.281 -16.130 1.297 1.00 0.00 79 GLY A O 8
ATOM 15067 N N . GLN A 1 80 ? -12.235 -15.019 3.006 1.00 0.00 80 GLN A N 8
ATOM 15068 C CA . GLN A 1 80 ? -12.438 -13.795 2.240 1.00 0.00 80 GLN A CA 8
ATOM 15069 C C . GLN A 1 80 ? -11.598 -12.654 2.805 1.00 0.00 80 GLN A C 8
ATOM 15070 O O . GLN A 1 80 ? -11.426 -12.538 4.018 1.00 0.00 80 GLN A O 8
ATOM 15084 N N . TRP A 1 81 ? -11.077 -11.815 1.917 1.00 0.00 81 TRP A N 8
ATOM 15085 C CA . TRP A 1 81 ? -10.255 -10.683 2.327 1.00 0.00 81 TRP A CA 8
ATOM 15086 C C . TRP A 1 81 ? -11.122 -9.521 2.796 1.00 0.00 81 TRP A C 8
ATOM 15087 O O . TRP A 1 81 ? -12.149 -9.215 2.190 1.00 0.00 81 TRP A O 8
ATOM 15108 N N . TYR A 1 82 ? -10.704 -8.874 3.879 1.00 0.00 82 TYR A N 8
ATOM 15109 C CA . TYR A 1 82 ? -11.445 -7.746 4.430 1.00 0.00 82 TYR A CA 8
ATOM 15110 C C . TYR A 1 82 ? -10.522 -6.822 5.220 1.00 0.00 82 TYR A C 8
ATOM 15111 O O . TYR A 1 82 ? -9.430 -7.216 5.627 1.00 0.00 82 TYR A O 8
ATOM 15129 N N . VAL A 1 83 ? -10.972 -5.590 5.434 1.00 0.00 83 VAL A N 8
ATOM 15130 C CA . VAL A 1 83 ? -10.190 -4.609 6.176 1.00 0.00 83 VAL A CA 8
ATOM 15131 C C . VAL A 1 83 ? -10.998 -4.018 7.326 1.00 0.00 83 VAL A C 8
ATOM 15132 O O . VAL A 1 83 ? -10.525 -3.951 8.460 1.00 0.00 83 VAL A O 8
ATOM 15145 N N . ALA A 1 84 ? -12.220 -3.590 7.025 1.00 0.00 84 ALA A N 8
ATOM 15146 C CA . ALA A 1 84 ? -13.095 -3.007 8.034 1.00 0.00 84 ALA A CA 8
ATOM 15147 C C . ALA A 1 84 ? -13.727 -4.088 8.904 1.00 0.00 84 ALA A C 8
ATOM 15148 O O . ALA A 1 84 ? -14.417 -3.789 9.877 1.00 0.00 84 ALA A O 8
ATOM 15155 N N . GLU A 1 85 ? -13.487 -5.346 8.544 1.00 0.00 85 GLU A N 8
ATOM 15156 C CA . GLU A 1 85 ? -14.036 -6.470 9.292 1.00 0.00 85 GLU A CA 8
ATOM 15157 C C . GLU A 1 85 ? -15.555 -6.521 9.164 1.00 0.00 85 GLU A C 8
ATOM 15158 O O . GLU A 1 85 ? -16.245 -7.060 10.029 1.00 0.00 85 GLU A O 8
ATOM 15170 N N . ARG A 1 86 ? -16.071 -5.954 8.077 1.00 0.00 86 ARG A N 8
ATOM 15171 C CA . ARG A 1 86 ? -17.509 -5.933 7.835 1.00 0.00 86 ARG A CA 8
ATOM 15172 C C . ARG A 1 86 ? -17.822 -6.311 6.390 1.00 0.00 86 ARG A C 8
ATOM 15173 O O . ARG A 1 86 ? -18.850 -6.929 6.108 1.00 0.00 86 ARG A O 8
ATOM 15194 N N . HIS A 1 87 ? -16.932 -5.933 5.478 1.00 0.00 87 HIS A N 8
ATOM 15195 C CA . HIS A 1 87 ? -17.113 -6.232 4.063 1.00 0.00 87 HIS A CA 8
ATOM 15196 C C . HIS A 1 87 ? -16.020 -7.171 3.560 1.00 0.00 87 HIS A C 8
ATOM 15197 O O . HIS A 1 87 ? -14.853 -6.790 3.477 1.00 0.00 87 HIS A O 8
ATOM 15212 N N . ALA A 1 88 ? -16.406 -8.397 3.228 1.00 0.00 88 ALA A N 8
ATOM 15213 C CA . ALA A 1 88 ? -15.459 -9.389 2.733 1.00 0.00 88 ALA A CA 8
ATOM 15214 C C . ALA A 1 88 ? -15.628 -9.608 1.233 1.00 0.00 88 ALA A C 8
ATOM 15215 O O . ALA A 1 88 ? -16.747 -9.626 0.720 1.00 0.00 88 ALA A O 8
ATOM 15222 N N . PHE A 1 89 ? -14.510 -9.774 0.535 1.00 0.00 89 PHE A N 8
ATOM 15223 C CA . PHE A 1 89 ? -14.533 -9.990 -0.906 1.00 0.00 89 PHE A CA 8
ATOM 15224 C C . PHE A 1 89 ? -14.002 -11.377 -1.258 1.00 0.00 89 PHE A C 8
ATOM 15225 O O . PHE A 1 89 ? -13.718 -12.185 -0.373 1.00 0.00 89 PHE A O 8
ATOM 15242 N N . GLN A 1 90 ? -13.873 -11.645 -2.552 1.00 0.00 90 GLN A N 8
ATOM 15243 C CA . GLN A 1 90 ? -13.378 -12.934 -3.021 1.00 0.00 90 GLN A CA 8
ATOM 15244 C C . GLN A 1 90 ? -11.927 -12.827 -3.479 1.00 0.00 90 GLN A C 8
ATOM 15245 O O . GLN A 1 90 ? -11.169 -13.794 -3.406 1.00 0.00 90 GLN A O 8
ATOM 15259 N N . SER A 1 91 ? -11.548 -11.644 -3.952 1.00 0.00 91 SER A N 8
ATOM 15260 C CA . SER A 1 91 ? -10.189 -11.411 -4.427 1.00 0.00 91 SER A CA 8
ATOM 15261 C C . SER A 1 91 ? -9.645 -10.089 -3.890 1.00 0.00 91 SER A C 8
ATOM 15262 O O . SER A 1 91 ? -10.405 -9.168 -3.593 1.00 0.00 91 SER A O 8
ATOM 15270 N N . ILE A 1 92 ? -8.324 -10.007 -3.769 1.00 0.00 92 ILE A N 8
ATOM 15271 C CA . ILE A 1 92 ? -7.678 -8.799 -3.270 1.00 0.00 92 ILE A CA 8
ATOM 15272 C C . ILE A 1 92 ? -7.990 -7.601 -4.160 1.00 0.00 92 ILE A C 8
ATOM 15273 O O . ILE A 1 92 ? -8.363 -6.526 -3.688 1.00 0.00 92 ILE A O 8
ATOM 15289 N N . PRO A 1 93 ? -7.835 -7.787 -5.479 1.00 0.00 93 PRO A N 8
ATOM 15290 C CA . PRO A 1 93 ? -8.098 -6.733 -6.463 1.00 0.00 93 PRO A CA 8
ATOM 15291 C C . PRO A 1 93 ? -9.583 -6.409 -6.584 1.00 0.00 93 PRO A C 8
ATOM 15292 O O . PRO A 1 93 ? -9.968 -5.469 -7.279 1.00 0.00 93 PRO A O 8
ATOM 15303 N N . GLU A 1 94 ? -10.413 -7.193 -5.903 1.00 0.00 94 GLU A N 8
ATOM 15304 C CA . GLU A 1 94 ? -11.855 -6.988 -5.935 1.00 0.00 94 GLU A CA 8
ATOM 15305 C C . GLU A 1 94 ? -12.304 -6.092 -4.784 1.00 0.00 94 GLU A C 8
ATOM 15306 O O . GLU A 1 94 ? -13.240 -5.303 -4.924 1.00 0.00 94 GLU A O 8
ATOM 15318 N N . LEU A 1 95 ? -11.630 -6.220 -3.646 1.00 0.00 95 LEU A N 8
ATOM 15319 C CA . LEU A 1 95 ? -11.959 -5.423 -2.469 1.00 0.00 95 LEU A CA 8
ATOM 15320 C C . LEU A 1 95 ? -11.768 -3.935 -2.749 1.00 0.00 95 LEU A C 8
ATOM 15321 O O . LEU A 1 95 ? -12.574 -3.106 -2.325 1.00 0.00 95 LEU A O 8
ATOM 15337 N N . ILE A 1 96 ? -10.698 -3.606 -3.463 1.00 0.00 96 ILE A N 8
ATOM 15338 C CA . ILE A 1 96 ? -10.404 -2.219 -3.802 1.00 0.00 96 ILE A CA 8
ATOM 15339 C C . ILE A 1 96 ? -11.156 -1.787 -5.056 1.00 0.00 96 ILE A C 8
ATOM 15340 O O . ILE A 1 96 ? -11.250 -0.597 -5.356 1.00 0.00 96 ILE A O 8
ATOM 15356 N N . TRP A 1 97 ? -11.691 -2.762 -5.783 1.00 0.00 97 TRP A N 8
ATOM 15357 C CA . TRP A 1 97 ? -12.437 -2.483 -7.004 1.00 0.00 97 TRP A CA 8
ATOM 15358 C C . TRP A 1 97 ? -13.614 -1.553 -6.723 1.00 0.00 97 TRP A C 8
ATOM 15359 O O . TRP A 1 97 ? -13.852 -0.596 -7.461 1.00 0.00 97 TRP A O 8
ATOM 15380 N N . TYR A 1 98 ? -14.345 -1.840 -5.652 1.00 0.00 98 TYR A N 8
ATOM 15381 C CA . TYR A 1 98 ? -15.498 -1.031 -5.275 1.00 0.00 98 TYR A CA 8
ATOM 15382 C C . TYR A 1 98 ? -15.086 0.102 -4.340 1.00 0.00 98 TYR A C 8
ATOM 15383 O O . TYR A 1 98 ? -15.424 1.264 -4.566 1.00 0.00 98 TYR A O 8
ATOM 15401 N N . HIS A 1 99 ? -14.353 -0.247 -3.287 1.00 0.00 99 HIS A N 8
ATOM 15402 C CA . HIS A 1 99 ? -13.892 0.739 -2.316 1.00 0.00 99 HIS A CA 8
ATOM 15403 C C . HIS A 1 99 ? -13.493 2.039 -3.008 1.00 0.00 99 HIS A C 8
ATOM 15404 O O . HIS A 1 99 ? -13.839 3.128 -2.551 1.00 0.00 99 HIS A O 8
ATOM 15419 N N . GLN A 1 100 ? -12.764 1.915 -4.113 1.00 0.00 100 GLN A N 8
ATOM 15420 C CA . GLN A 1 100 ? -12.317 3.080 -4.867 1.00 0.00 100 GLN A CA 8
ATOM 15421 C C . GLN A 1 100 ? -13.487 4.004 -5.187 1.00 0.00 100 GLN A C 8
ATOM 15422 O O . GLN A 1 100 ? -13.418 5.212 -4.959 1.00 0.00 100 GLN A O 8
ATOM 15436 N N . HIS A 1 101 ? -14.563 3.428 -5.714 1.00 0.00 101 HIS A N 8
ATOM 15437 C CA . HIS A 1 101 ? -15.750 4.201 -6.065 1.00 0.00 101 HIS A CA 8
ATOM 15438 C C . HIS A 1 101 ? -16.425 4.755 -4.815 1.00 0.00 101 HIS A C 8
ATOM 15439 O O . HIS A 1 101 ? -16.807 5.924 -4.771 1.00 0.00 101 HIS A O 8
ATOM 15454 N N . ASN A 1 102 ? -16.571 3.908 -3.801 1.00 0.00 102 ASN A N 8
ATOM 15455 C CA . ASN A 1 102 ? -17.202 4.313 -2.550 1.00 0.00 102 ASN A CA 8
ATOM 15456 C C . ASN A 1 102 ? -16.495 3.683 -1.354 1.00 0.00 102 ASN A C 8
ATOM 15457 O O . ASN A 1 102 ? -16.292 2.470 -1.309 1.00 0.00 102 ASN A O 8
ATOM 15468 N N . ALA A 1 103 ? -16.122 4.515 -0.387 1.00 0.00 103 ALA A N 8
ATOM 15469 C CA . ALA A 1 103 ? -15.441 4.039 0.810 1.00 0.00 103 ALA A CA 8
ATOM 15470 C C . ALA A 1 103 ? -16.327 3.084 1.603 1.00 0.00 103 ALA A C 8
ATOM 15471 O O . ALA A 1 103 ? -17.383 3.473 2.102 1.00 0.00 103 ALA A O 8
ATOM 15478 N N . ALA A 1 104 ? -15.891 1.834 1.715 1.00 0.00 104 ALA A N 8
ATOM 15479 C CA . ALA A 1 104 ? -16.644 0.825 2.449 1.00 0.00 104 ALA A CA 8
ATOM 15480 C C . ALA A 1 104 ? -15.863 0.331 3.661 1.00 0.00 104 ALA A C 8
ATOM 15481 O O . ALA A 1 104 ? -15.295 -0.761 3.643 1.00 0.00 104 ALA A O 8
ATOM 15488 N N . GLY A 1 105 ? -15.838 1.142 4.715 1.00 0.00 105 GLY A N 8
ATOM 15489 C CA . GLY A 1 105 ? -15.122 0.769 5.921 1.00 0.00 105 GLY A CA 8
ATOM 15490 C C . GLY A 1 105 ? -14.466 1.956 6.596 1.00 0.00 105 GLY A C 8
ATOM 15491 O O . GLY A 1 105 ? -14.600 2.145 7.806 1.00 0.00 105 GLY A O 8
ATOM 15495 N N . LEU A 1 106 ? -13.753 2.760 5.815 1.00 0.00 106 LEU A N 8
ATOM 15496 C CA . LEU A 1 106 ? -13.071 3.936 6.345 1.00 0.00 106 LEU A CA 8
ATOM 15497 C C . LEU A 1 106 ? -13.723 5.218 5.839 1.00 0.00 106 LEU A C 8
ATOM 15498 O O . LEU A 1 106 ? -14.377 5.223 4.795 1.00 0.00 106 LEU A O 8
ATOM 15514 N N . MET A 1 107 ? -13.540 6.303 6.583 1.00 0.00 107 MET A N 8
ATOM 15515 C CA . MET A 1 107 ? -14.109 7.592 6.208 1.00 0.00 107 MET A CA 8
ATOM 15516 C C . MET A 1 107 ? -13.627 8.016 4.824 1.00 0.00 107 MET A C 8
ATOM 15517 O O . MET A 1 107 ? -14.398 8.038 3.865 1.00 0.00 107 MET A O 8
ATOM 15531 N N . THR A 1 108 ? -12.344 8.354 4.726 1.00 0.00 108 THR A N 8
ATOM 15532 C CA . THR A 1 108 ? -11.759 8.779 3.461 1.00 0.00 108 THR A CA 8
ATOM 15533 C C . THR A 1 108 ? -11.766 7.644 2.444 1.00 0.00 108 THR A C 8
ATOM 15534 O O . THR A 1 108 ? -11.575 6.480 2.797 1.00 0.00 108 THR A O 8
ATOM 15545 N N . ARG A 1 109 ? -11.984 7.990 1.180 1.00 0.00 109 ARG A N 8
ATOM 15546 C CA . ARG A 1 109 ? -12.015 6.998 0.111 1.00 0.00 109 ARG A CA 8
ATOM 15547 C C . ARG A 1 109 ? -10.836 7.187 -0.840 1.00 0.00 109 ARG A C 8
ATOM 15548 O O . ARG A 1 109 ? -10.343 8.301 -1.020 1.00 0.00 109 ARG A O 8
ATOM 15569 N N . LEU A 1 110 ? -10.391 6.092 -1.447 1.00 0.00 110 LEU A N 8
ATOM 15570 C CA . LEU A 1 110 ? -9.270 6.137 -2.379 1.00 0.00 110 LEU A CA 8
ATOM 15571 C C . LEU A 1 110 ? -9.596 7.019 -3.580 1.00 0.00 110 LEU A C 8
ATOM 15572 O O . LEU A 1 110 ? -10.619 6.836 -4.238 1.00 0.00 110 LEU A O 8
ATOM 15588 N N . ARG A 1 111 ? -8.717 7.977 -3.859 1.00 0.00 111 ARG A N 8
ATOM 15589 C CA . ARG A 1 111 ? -8.910 8.887 -4.981 1.00 0.00 111 ARG A CA 8
ATOM 15590 C C . ARG A 1 111 ? -7.702 8.867 -5.913 1.00 0.00 111 ARG A C 8
ATOM 15591 O O . ARG A 1 111 ? -7.846 8.757 -7.131 1.00 0.00 111 ARG A O 8
ATOM 15612 N N . TYR A 1 112 ? -6.511 8.973 -5.332 1.00 0.00 112 TYR A N 8
ATOM 15613 C CA . TYR A 1 112 ? -5.279 8.970 -6.110 1.00 0.00 112 TYR A CA 8
ATOM 15614 C C . TYR A 1 112 ? -4.554 7.633 -5.976 1.00 0.00 112 TYR A C 8
ATOM 15615 O O . TYR A 1 112 ? -3.747 7.424 -5.073 1.00 0.00 112 TYR A O 8
ATOM 15633 N N . PRO A 1 113 ? -4.850 6.707 -6.901 1.00 0.00 113 PRO A N 8
ATOM 15634 C CA . PRO A 1 113 ? -4.238 5.376 -6.911 1.00 0.00 113 PRO A CA 8
ATOM 15635 C C . PRO A 1 113 ? -2.760 5.420 -7.285 1.00 0.00 113 PRO A C 8
ATOM 15636 O O . PRO A 1 113 ? -2.390 5.136 -8.425 1.00 0.00 113 PRO A O 8
ATOM 15647 N N . VAL A 1 114 ? -1.919 5.777 -6.320 1.00 0.00 114 VAL A N 8
ATOM 15648 C CA . VAL A 1 114 ? -0.481 5.856 -6.548 1.00 0.00 114 VAL A CA 8
ATOM 15649 C C . VAL A 1 114 ? 0.004 4.690 -7.402 1.00 0.00 114 VAL A C 8
ATOM 15650 O O . VAL A 1 114 ? -0.109 3.530 -7.009 1.00 0.00 114 VAL A O 8
ATOM 15663 N N . GLY A 1 115 ? 0.547 5.007 -8.573 1.00 0.00 115 GLY A N 8
ATOM 15664 C CA . GLY A 1 115 ? 1.044 3.975 -9.464 1.00 0.00 115 GLY A CA 8
ATOM 15665 C C . GLY A 1 115 ? 2.503 3.650 -9.218 1.00 0.00 115 GLY A C 8
ATOM 15666 O O . GLY A 1 115 ? 3.220 4.418 -8.575 1.00 0.00 115 GLY A O 8
ATOM 15670 N N . LEU A 1 116 ? 2.948 2.507 -9.730 1.00 0.00 116 LEU A N 8
ATOM 15671 C CA . LEU A 1 116 ? 4.332 2.080 -9.561 1.00 0.00 116 LEU A CA 8
ATOM 15672 C C . LEU A 1 116 ? 5.291 3.074 -10.208 1.00 0.00 116 LEU A C 8
ATOM 15673 O O . LEU A 1 116 ? 6.143 3.655 -9.537 1.00 0.00 116 LEU A O 8
ATOM 15689 N N . MET A 1 117 ? 5.143 3.267 -11.515 1.00 0.00 117 MET A N 8
ATOM 15690 C CA . MET A 1 117 ? 5.994 4.195 -12.250 1.00 0.00 117 MET A CA 8
ATOM 15691 C C . MET A 1 117 ? 6.366 5.395 -11.385 1.00 0.00 117 MET A C 8
ATOM 15692 O O . MET A 1 117 ? 7.531 5.786 -11.317 1.00 0.00 117 MET A O 8
ATOM 15706 N N . GLY A 1 118 ? 5.368 5.976 -10.726 1.00 0.00 118 GLY A N 8
ATOM 15707 C CA . GLY A 1 118 ? 5.611 7.126 -9.875 1.00 0.00 118 GLY A CA 8
ATOM 15708 C C . GLY A 1 118 ? 6.481 8.170 -10.546 1.00 0.00 118 GLY A C 8
ATOM 15709 O O . GLY A 1 118 ? 6.420 8.351 -11.763 1.00 0.00 118 GLY A O 8
ATOM 15713 N N . SER A 1 119 ? 7.292 8.862 -9.752 1.00 0.00 119 SER A N 8
ATOM 15714 C CA . SER A 1 119 ? 8.173 9.899 -10.275 1.00 0.00 119 SER A CA 8
ATOM 15715 C C . SER A 1 119 ? 9.631 9.451 -10.220 1.00 0.00 119 SER A C 8
ATOM 15716 O O . SER A 1 119 ? 10.379 9.612 -11.185 1.00 0.00 119 SER A O 8
ATOM 15724 N N . SER A 1 120 ? 10.027 8.888 -9.083 1.00 0.00 120 SER A N 8
ATOM 15725 C CA . SER A 1 120 ? 11.396 8.421 -8.899 1.00 0.00 120 SER A CA 8
ATOM 15726 C C . SER A 1 120 ? 11.840 7.561 -10.079 1.00 0.00 120 SER A C 8
ATOM 15727 O O . SER A 1 120 ? 11.016 7.072 -10.850 1.00 0.00 120 SER A O 8
ATOM 15735 N N . GLY A 1 121 ? 13.151 7.382 -10.212 1.00 0.00 121 GLY A N 8
ATOM 15736 C CA . GLY A 1 121 ? 13.684 6.582 -11.300 1.00 0.00 121 GLY A CA 8
ATOM 15737 C C . GLY A 1 121 ? 15.094 6.100 -11.027 1.00 0.00 121 GLY A C 8
ATOM 15738 O O . GLY A 1 121 ? 16.073 6.802 -11.283 1.00 0.00 121 GLY A O 8
ATOM 15742 N N . PRO A 1 122 ? 15.213 4.875 -10.495 1.00 0.00 122 PRO A N 8
ATOM 15743 C CA . PRO A 1 122 ? 16.511 4.272 -10.175 1.00 0.00 122 PRO A CA 8
ATOM 15744 C C . PRO A 1 122 ? 17.307 3.913 -11.426 1.00 0.00 122 PRO A C 8
ATOM 15745 O O . PRO A 1 122 ? 18.538 3.920 -11.412 1.00 0.00 122 PRO A O 8
ATOM 15756 N N . SER A 1 123 ? 16.596 3.599 -12.505 1.00 0.00 123 SER A N 8
ATOM 15757 C CA . SER A 1 123 ? 17.236 3.233 -13.762 1.00 0.00 123 SER A CA 8
ATOM 15758 C C . SER A 1 123 ? 18.519 4.034 -13.972 1.00 0.00 123 SER A C 8
ATOM 15759 O O . SER A 1 123 ? 18.506 5.265 -13.946 1.00 0.00 123 SER A O 8
ATOM 15767 N N . SER A 1 124 ? 19.624 3.325 -14.179 1.00 0.00 124 SER A N 8
ATOM 15768 C CA . SER A 1 124 ? 20.916 3.968 -14.389 1.00 0.00 124 SER A CA 8
ATOM 15769 C C . SER A 1 124 ? 20.912 4.787 -15.676 1.00 0.00 124 SER A C 8
ATOM 15770 O O . SER A 1 124 ? 20.510 4.303 -16.733 1.00 0.00 124 SER A O 8
ATOM 15778 N N . GLY A 1 125 ? 21.363 6.034 -15.579 1.00 0.00 125 GLY A N 8
ATOM 15779 C CA . GLY A 1 125 ? 21.405 6.901 -16.741 1.00 0.00 125 GLY A CA 8
ATOM 15780 C C . GLY A 1 125 ? 21.674 8.348 -16.376 1.00 0.00 125 GLY A C 8
ATOM 15781 O O . GLY A 1 125 ? 21.924 8.665 -15.214 1.00 0.00 125 GLY A O 8
ATOM 15785 N N . GLY A 1 1 ? -2.488 -20.088 14.057 1.00 0.00 1 GLY A N 9
ATOM 15786 C CA . GLY A 1 1 ? -1.691 -19.567 12.961 1.00 0.00 1 GLY A CA 9
ATOM 15787 C C . GLY A 1 1 ? -2.005 -20.244 11.643 1.00 0.00 1 GLY A C 9
ATOM 15788 O O . GLY A 1 1 ? -3.170 -20.429 11.292 1.00 0.00 1 GLY A O 9
ATOM 15792 N N . SER A 1 2 ? -0.961 -20.616 10.907 1.00 0.00 2 SER A N 9
ATOM 15793 C CA . SER A 1 2 ? -1.131 -21.272 9.615 1.00 0.00 2 SER A CA 9
ATOM 15794 C C . SER A 1 2 ? 0.015 -22.242 9.344 1.00 0.00 2 SER A C 9
ATOM 15795 O O . SER A 1 2 ? 1.097 -22.117 9.919 1.00 0.00 2 SER A O 9
ATOM 15803 N N . SER A 1 3 ? -0.231 -23.207 8.466 1.00 0.00 3 SER A N 9
ATOM 15804 C CA . SER A 1 3 ? 0.779 -24.202 8.120 1.00 0.00 3 SER A CA 9
ATOM 15805 C C . SER A 1 3 ? 1.216 -24.050 6.667 1.00 0.00 3 SER A C 9
ATOM 15806 O O . SER A 1 3 ? 2.385 -23.791 6.382 1.00 0.00 3 SER A O 9
ATOM 15814 N N . GLY A 1 4 ? 0.267 -24.213 5.749 1.00 0.00 4 GLY A N 9
ATOM 15815 C CA . GLY A 1 4 ? 0.573 -24.089 4.336 1.00 0.00 4 GLY A CA 9
ATOM 15816 C C . GLY A 1 4 ? 0.042 -25.254 3.524 1.00 0.00 4 GLY A C 9
ATOM 15817 O O . GLY A 1 4 ? -0.877 -25.952 3.956 1.00 0.00 4 GLY A O 9
ATOM 15821 N N . SER A 1 5 ? 0.617 -25.463 2.345 1.00 0.00 5 SER A N 9
ATOM 15822 C CA . SER A 1 5 ? 0.190 -26.547 1.468 1.00 0.00 5 SER A CA 9
ATOM 15823 C C . SER A 1 5 ? -1.313 -26.484 1.216 1.00 0.00 5 SER A C 9
ATOM 15824 O O . SER A 1 5 ? -1.998 -27.506 1.224 1.00 0.00 5 SER A O 9
ATOM 15832 N N . SER A 1 6 ? -1.818 -25.275 0.995 1.00 0.00 6 SER A N 9
ATOM 15833 C CA . SER A 1 6 ? -3.242 -25.075 0.744 1.00 0.00 6 SER A CA 9
ATOM 15834 C C . SER A 1 6 ? -3.485 -24.646 -0.699 1.00 0.00 6 SER A C 9
ATOM 15835 O O . SER A 1 6 ? -2.678 -23.928 -1.289 1.00 0.00 6 SER A O 9
ATOM 15843 N N . GLY A 1 7 ? -4.604 -25.090 -1.263 1.00 0.00 7 GLY A N 9
ATOM 15844 C CA . GLY A 1 7 ? -4.934 -24.743 -2.632 1.00 0.00 7 GLY A CA 9
ATOM 15845 C C . GLY A 1 7 ? -5.303 -23.280 -2.786 1.00 0.00 7 GLY A C 9
ATOM 15846 O O . GLY A 1 7 ? -6.465 -22.908 -2.632 1.00 0.00 7 GLY A O 9
ATOM 15850 N N . ASN A 1 8 ? -4.311 -22.449 -3.088 1.00 0.00 8 ASN A N 9
ATOM 15851 C CA . ASN A 1 8 ? -4.537 -21.019 -3.261 1.00 0.00 8 ASN A CA 9
ATOM 15852 C C . ASN A 1 8 ? -4.633 -20.658 -4.740 1.00 0.00 8 ASN A C 9
ATOM 15853 O O . ASN A 1 8 ? -3.768 -21.021 -5.537 1.00 0.00 8 ASN A O 9
ATOM 15864 N N . LYS A 1 9 ? -5.691 -19.939 -5.100 1.00 0.00 9 LYS A N 9
ATOM 15865 C CA . LYS A 1 9 ? -5.901 -19.526 -6.482 1.00 0.00 9 LYS A CA 9
ATOM 15866 C C . LYS A 1 9 ? -4.926 -18.419 -6.873 1.00 0.00 9 LYS A C 9
ATOM 15867 O O . LYS A 1 9 ? -4.491 -17.636 -6.028 1.00 0.00 9 LYS A O 9
ATOM 15886 N N . ILE A 1 10 ? -4.588 -18.360 -8.157 1.00 0.00 10 ILE A N 9
ATOM 15887 C CA . ILE A 1 10 ? -3.668 -17.348 -8.659 1.00 0.00 10 ILE A CA 9
ATOM 15888 C C . ILE A 1 10 ? -4.193 -15.943 -8.387 1.00 0.00 10 ILE A C 9
ATOM 15889 O O . ILE A 1 10 ? -5.373 -15.658 -8.597 1.00 0.00 10 ILE A O 9
ATOM 15905 N N . THR A 1 11 ? -3.309 -15.067 -7.920 1.00 0.00 11 THR A N 9
ATOM 15906 C CA . THR A 1 11 ? -3.683 -13.691 -7.620 1.00 0.00 11 THR A CA 9
ATOM 15907 C C . THR A 1 11 ? -2.689 -12.707 -8.224 1.00 0.00 11 THR A C 9
ATOM 15908 O O . THR A 1 11 ? -1.769 -12.245 -7.550 1.00 0.00 11 THR A O 9
ATOM 15919 N N . ASN A 1 12 ? -2.879 -12.388 -9.500 1.00 0.00 12 ASN A N 9
ATOM 15920 C CA . ASN A 1 12 ? -1.998 -11.458 -10.197 1.00 0.00 12 ASN A CA 9
ATOM 15921 C C . ASN A 1 12 ? -2.324 -10.016 -9.821 1.00 0.00 12 ASN A C 9
ATOM 15922 O O . ASN A 1 12 ? -3.363 -9.481 -10.211 1.00 0.00 12 ASN A O 9
ATOM 15933 N N . LEU A 1 13 ? -1.431 -9.391 -9.062 1.00 0.00 13 LEU A N 9
ATOM 15934 C CA . LEU A 1 13 ? -1.622 -8.010 -8.634 1.00 0.00 13 LEU A CA 9
ATOM 15935 C C . LEU A 1 13 ? -0.646 -7.078 -9.346 1.00 0.00 13 LEU A C 9
ATOM 15936 O O . LEU A 1 13 ? -0.947 -5.908 -9.576 1.00 0.00 13 LEU A O 9
ATOM 15952 N N . GLU A 1 14 ? 0.522 -7.608 -9.694 1.00 0.00 14 GLU A N 9
ATOM 15953 C CA . GLU A 1 14 ? 1.541 -6.824 -10.382 1.00 0.00 14 GLU A CA 9
ATOM 15954 C C . GLU A 1 14 ? 0.941 -6.067 -11.564 1.00 0.00 14 GLU A C 9
ATOM 15955 O O . GLU A 1 14 ? 1.266 -4.903 -11.799 1.00 0.00 14 GLU A O 9
ATOM 15967 N N . ILE A 1 15 ? 0.063 -6.737 -12.302 1.00 0.00 15 ILE A N 9
ATOM 15968 C CA . ILE A 1 15 ? -0.584 -6.130 -13.458 1.00 0.00 15 ILE A CA 9
ATOM 15969 C C . ILE A 1 15 ? -1.132 -4.748 -13.118 1.00 0.00 15 ILE A C 9
ATOM 15970 O O . ILE A 1 15 ? -1.245 -3.883 -13.986 1.00 0.00 15 ILE A O 9
ATOM 15986 N N . TYR A 1 16 ? -1.472 -4.549 -11.850 1.00 0.00 16 TYR A N 9
ATOM 15987 C CA . TYR A 1 16 ? -2.010 -3.272 -11.394 1.00 0.00 16 TYR A CA 9
ATOM 15988 C C . TYR A 1 16 ? -0.886 -2.297 -11.057 1.00 0.00 16 TYR A C 9
ATOM 15989 O O . TYR A 1 16 ? 0.293 -2.635 -11.153 1.00 0.00 16 TYR A O 9
ATOM 16007 N N . GLU A 1 17 ? -1.262 -1.084 -10.664 1.00 0.00 17 GLU A N 9
ATOM 16008 C CA . GLU A 1 17 ? -0.288 -0.058 -10.313 1.00 0.00 17 GLU A CA 9
ATOM 16009 C C . GLU A 1 17 ? -0.360 0.276 -8.826 1.00 0.00 17 GLU A C 9
ATOM 16010 O O . GLU A 1 17 ? 0.657 0.555 -8.192 1.00 0.00 17 GLU A O 9
ATOM 16022 N N . TRP A 1 18 ? -1.569 0.247 -8.278 1.00 0.00 18 TRP A N 9
ATOM 16023 C CA . TRP A 1 18 ? -1.776 0.547 -6.866 1.00 0.00 18 TRP A CA 9
ATOM 16024 C C . TRP A 1 18 ? -1.221 -0.567 -5.985 1.00 0.00 18 TRP A C 9
ATOM 16025 O O . TRP A 1 18 ? -1.297 -0.497 -4.759 1.00 0.00 18 TRP A O 9
ATOM 16046 N N . TYR A 1 19 ? -0.666 -1.594 -6.618 1.00 0.00 19 TYR A N 9
ATOM 16047 C CA . TYR A 1 19 ? -0.101 -2.724 -5.891 1.00 0.00 19 TYR A CA 9
ATOM 16048 C C . TYR A 1 19 ? 1.419 -2.615 -5.809 1.00 0.00 19 TYR A C 9
ATOM 16049 O O . TYR A 1 19 ? 2.141 -3.254 -6.574 1.00 0.00 19 TYR A O 9
ATOM 16067 N N . HIS A 1 20 ? 1.897 -1.801 -4.874 1.00 0.00 20 HIS A N 9
ATOM 16068 C CA . HIS A 1 20 ? 3.332 -1.607 -4.690 1.00 0.00 20 HIS A CA 9
ATOM 16069 C C . HIS A 1 20 ? 3.961 -2.821 -4.013 1.00 0.00 20 HIS A C 9
ATOM 16070 O O . HIS A 1 20 ? 3.905 -2.962 -2.791 1.00 0.00 20 HIS A O 9
ATOM 16085 N N . ARG A 1 21 ? 4.558 -3.697 -4.815 1.00 0.00 21 ARG A N 9
ATOM 16086 C CA . ARG A 1 21 ? 5.196 -4.900 -4.293 1.00 0.00 21 ARG A CA 9
ATOM 16087 C C . ARG A 1 21 ? 6.710 -4.725 -4.221 1.00 0.00 21 ARG A C 9
ATOM 16088 O O . ARG A 1 21 ? 7.288 -3.927 -4.958 1.00 0.00 21 ARG A O 9
ATOM 16109 N N . ASN A 1 22 ? 7.345 -5.475 -3.327 1.00 0.00 22 ASN A N 9
ATOM 16110 C CA . ASN A 1 22 ? 8.791 -5.403 -3.156 1.00 0.00 22 ASN A CA 9
ATOM 16111 C C . ASN A 1 22 ? 9.193 -4.099 -2.473 1.00 0.00 22 ASN A C 9
ATOM 16112 O O . ASN A 1 22 ? 10.162 -3.451 -2.871 1.00 0.00 22 ASN A O 9
ATOM 16123 N N . ILE A 1 23 ? 8.443 -3.720 -1.444 1.00 0.00 23 ILE A N 9
ATOM 16124 C CA . ILE A 1 23 ? 8.722 -2.496 -0.705 1.00 0.00 23 ILE A CA 9
ATOM 16125 C C . ILE A 1 23 ? 8.744 -2.754 0.799 1.00 0.00 23 ILE A C 9
ATOM 16126 O O . ILE A 1 23 ? 8.479 -3.867 1.253 1.00 0.00 23 ILE A O 9
ATOM 16142 N N . THR A 1 24 ? 9.059 -1.716 1.567 1.00 0.00 24 THR A N 9
ATOM 16143 C CA . THR A 1 24 ? 9.116 -1.829 3.019 1.00 0.00 24 THR A CA 9
ATOM 16144 C C . THR A 1 24 ? 8.338 -0.702 3.689 1.00 0.00 24 THR A C 9
ATOM 16145 O O . THR A 1 24 ? 8.013 0.302 3.055 1.00 0.00 24 THR A O 9
ATOM 16156 N N . ARG A 1 25 ? 8.043 -0.874 4.973 1.00 0.00 25 ARG A N 9
ATOM 16157 C CA . ARG A 1 25 ? 7.303 0.130 5.729 1.00 0.00 25 ARG A CA 9
ATOM 16158 C C . ARG A 1 25 ? 7.664 1.537 5.262 1.00 0.00 25 ARG A C 9
ATOM 16159 O O . ARG A 1 25 ? 6.803 2.292 4.813 1.00 0.00 25 ARG A O 9
ATOM 16180 N N . ASN A 1 26 ? 8.943 1.882 5.372 1.00 0.00 26 ASN A N 9
ATOM 16181 C CA . ASN A 1 26 ? 9.418 3.198 4.963 1.00 0.00 26 ASN A CA 9
ATOM 16182 C C . ASN A 1 26 ? 8.880 3.565 3.583 1.00 0.00 26 ASN A C 9
ATOM 16183 O O . ASN A 1 26 ? 8.318 4.644 3.392 1.00 0.00 26 ASN A O 9
ATOM 16194 N N . GLN A 1 27 ? 9.056 2.660 2.625 1.00 0.00 27 GLN A N 9
ATOM 16195 C CA . GLN A 1 27 ? 8.589 2.890 1.263 1.00 0.00 27 GLN A CA 9
ATOM 16196 C C . GLN A 1 27 ? 7.104 3.236 1.248 1.00 0.00 27 GLN A C 9
ATOM 16197 O O . GLN A 1 27 ? 6.707 4.289 0.750 1.00 0.00 27 GLN A O 9
ATOM 16211 N N . ALA A 1 28 ? 6.288 2.342 1.797 1.00 0.00 28 ALA A N 9
ATOM 16212 C CA . ALA A 1 28 ? 4.846 2.554 1.848 1.00 0.00 28 ALA A CA 9
ATOM 16213 C C . ALA A 1 28 ? 4.516 3.992 2.234 1.00 0.00 28 ALA A C 9
ATOM 16214 O O . ALA A 1 28 ? 3.870 4.714 1.476 1.00 0.00 28 ALA A O 9
ATOM 16221 N N . GLU A 1 29 ? 4.964 4.400 3.417 1.00 0.00 29 GLU A N 9
ATOM 16222 C CA . GLU A 1 29 ? 4.714 5.752 3.904 1.00 0.00 29 GLU A CA 9
ATOM 16223 C C . GLU A 1 29 ? 5.333 6.789 2.971 1.00 0.00 29 GLU A C 9
ATOM 16224 O O . GLU A 1 29 ? 4.635 7.639 2.419 1.00 0.00 29 GLU A O 9
ATOM 16236 N N . HIS A 1 30 ? 6.649 6.711 2.801 1.00 0.00 30 HIS A N 9
ATOM 16237 C CA . HIS A 1 30 ? 7.365 7.643 1.935 1.00 0.00 30 HIS A CA 9
ATOM 16238 C C . HIS A 1 30 ? 6.599 7.872 0.635 1.00 0.00 30 HIS A C 9
ATOM 16239 O O . HIS A 1 30 ? 6.139 8.983 0.362 1.00 0.00 30 HIS A O 9
ATOM 16254 N N . LEU A 1 31 ? 6.467 6.818 -0.162 1.00 0.00 31 LEU A N 9
ATOM 16255 C CA . LEU A 1 31 ? 5.757 6.906 -1.433 1.00 0.00 31 LEU A CA 9
ATOM 16256 C C . LEU A 1 31 ? 4.566 7.854 -1.330 1.00 0.00 31 LEU A C 9
ATOM 16257 O O . LEU A 1 31 ? 4.301 8.636 -2.243 1.00 0.00 31 LEU A O 9
ATOM 16273 N N . LEU A 1 32 ? 3.855 7.780 -0.211 1.00 0.00 32 LEU A N 9
ATOM 16274 C CA . LEU A 1 32 ? 2.693 8.634 0.014 1.00 0.00 32 LEU A CA 9
ATOM 16275 C C . LEU A 1 32 ? 3.122 10.052 0.377 1.00 0.00 32 LEU A C 9
ATOM 16276 O O . LEU A 1 32 ? 2.564 11.027 -0.126 1.00 0.00 32 LEU A O 9
ATOM 16292 N N . ARG A 1 33 ? 4.116 10.158 1.253 1.00 0.00 33 ARG A N 9
ATOM 16293 C CA . ARG A 1 33 ? 4.620 11.457 1.682 1.00 0.00 33 ARG A CA 9
ATOM 16294 C C . ARG A 1 33 ? 4.989 12.321 0.480 1.00 0.00 33 ARG A C 9
ATOM 16295 O O . ARG A 1 33 ? 4.738 13.527 0.470 1.00 0.00 33 ARG A O 9
ATOM 16316 N N . GLN A 1 34 ? 5.585 11.697 -0.531 1.00 0.00 34 GLN A N 9
ATOM 16317 C CA . GLN A 1 34 ? 5.989 12.410 -1.737 1.00 0.00 34 GLN A CA 9
ATOM 16318 C C . GLN A 1 34 ? 4.804 13.143 -2.359 1.00 0.00 34 GLN A C 9
ATOM 16319 O O . GLN A 1 34 ? 4.910 14.313 -2.727 1.00 0.00 34 GLN A O 9
ATOM 16333 N N . GLU A 1 35 ? 3.678 12.447 -2.473 1.00 0.00 35 GLU A N 9
ATOM 16334 C CA . GLU A 1 35 ? 2.474 13.032 -3.051 1.00 0.00 35 GLU A CA 9
ATOM 16335 C C . GLU A 1 35 ? 1.935 14.153 -2.167 1.00 0.00 35 GLU A C 9
ATOM 16336 O O . GLU A 1 35 ? 1.676 15.260 -2.639 1.00 0.00 35 GLU A O 9
ATOM 16348 N N . SER A 1 36 ? 1.768 13.857 -0.882 1.00 0.00 36 SER A N 9
ATOM 16349 C CA . SER A 1 36 ? 1.255 14.837 0.068 1.00 0.00 36 SER A CA 9
ATOM 16350 C C . SER A 1 36 ? -0.151 15.285 -0.318 1.00 0.00 36 SER A C 9
ATOM 16351 O O . SER A 1 36 ? -0.433 16.480 -0.408 1.00 0.00 36 SER A O 9
ATOM 16359 N N . LYS A 1 37 ? -1.032 14.316 -0.546 1.00 0.00 37 LYS A N 9
ATOM 16360 C CA . LYS A 1 37 ? -2.410 14.607 -0.922 1.00 0.00 37 LYS A CA 9
ATOM 16361 C C . LYS A 1 37 ? -3.362 13.561 -0.351 1.00 0.00 37 LYS A C 9
ATOM 16362 O O . LYS A 1 37 ? -2.997 12.397 -0.195 1.00 0.00 37 LYS A O 9
ATOM 16381 N N . GLU A 1 38 ? -4.585 13.984 -0.044 1.00 0.00 38 GLU A N 9
ATOM 16382 C CA . GLU A 1 38 ? -5.588 13.081 0.507 1.00 0.00 38 GLU A CA 9
ATOM 16383 C C . GLU A 1 38 ? -6.084 12.103 -0.553 1.00 0.00 38 GLU A C 9
ATOM 16384 O O . GLU A 1 38 ? -6.671 12.506 -1.557 1.00 0.00 38 GLU A O 9
ATOM 16396 N N . GLY A 1 39 ? -5.841 10.817 -0.324 1.00 0.00 39 GLY A N 9
ATOM 16397 C CA . GLY A 1 39 ? -6.268 9.801 -1.269 1.00 0.00 39 GLY A CA 9
ATOM 16398 C C . GLY A 1 39 ? -5.165 8.814 -1.598 1.00 0.00 39 GLY A C 9
ATOM 16399 O O . GLY A 1 39 ? -5.417 7.619 -1.747 1.00 0.00 39 GLY A O 9
ATOM 16403 N N . ALA A 1 40 ? -3.940 9.316 -1.711 1.00 0.00 40 ALA A N 9
ATOM 16404 C CA . ALA A 1 40 ? -2.794 8.470 -2.024 1.00 0.00 40 ALA A CA 9
ATOM 16405 C C . ALA A 1 40 ? -2.860 7.152 -1.261 1.00 0.00 40 ALA A C 9
ATOM 16406 O O . ALA A 1 40 ? -2.742 7.126 -0.036 1.00 0.00 40 ALA A O 9
ATOM 16413 N N . PHE A 1 41 ? -3.052 6.059 -1.992 1.00 0.00 41 PHE A N 9
ATOM 16414 C CA . PHE A 1 41 ? -3.136 4.737 -1.383 1.00 0.00 41 PHE A CA 9
ATOM 16415 C C . PHE A 1 41 ? -2.264 3.736 -2.135 1.00 0.00 41 PHE A C 9
ATOM 16416 O O . PHE A 1 41 ? -1.912 3.950 -3.295 1.00 0.00 41 PHE A O 9
ATOM 16433 N N . ILE A 1 42 ? -1.916 2.643 -1.464 1.00 0.00 42 ILE A N 9
ATOM 16434 C CA . ILE A 1 42 ? -1.085 1.608 -2.067 1.00 0.00 42 ILE A CA 9
ATOM 16435 C C . ILE A 1 42 ? -1.289 0.265 -1.374 1.00 0.00 42 ILE A C 9
ATOM 16436 O O . ILE A 1 42 ? -1.791 0.203 -0.252 1.00 0.00 42 ILE A O 9
ATOM 16452 N N . VAL A 1 43 ? -0.894 -0.809 -2.050 1.00 0.00 43 VAL A N 9
ATOM 16453 C CA . VAL A 1 43 ? -1.031 -2.152 -1.498 1.00 0.00 43 VAL A CA 9
ATOM 16454 C C . VAL A 1 43 ? 0.307 -2.882 -1.493 1.00 0.00 43 VAL A C 9
ATOM 16455 O O . VAL A 1 43 ? 0.815 -3.278 -2.542 1.00 0.00 43 VAL A O 9
ATOM 16468 N N . ARG A 1 44 ? 0.874 -3.058 -0.303 1.00 0.00 44 ARG A N 9
ATOM 16469 C CA . ARG A 1 44 ? 2.154 -3.741 -0.160 1.00 0.00 44 ARG A CA 9
ATOM 16470 C C . ARG A 1 44 ? 1.958 -5.160 0.362 1.00 0.00 44 ARG A C 9
ATOM 16471 O O . ARG A 1 44 ? 0.863 -5.531 0.788 1.00 0.00 44 ARG A O 9
ATOM 16492 N N . ASP A 1 45 ? 3.025 -5.952 0.326 1.00 0.00 45 ASP A N 9
ATOM 16493 C CA . ASP A 1 45 ? 2.970 -7.330 0.797 1.00 0.00 45 ASP A CA 9
ATOM 16494 C C . ASP A 1 45 ? 3.530 -7.445 2.212 1.00 0.00 45 ASP A C 9
ATOM 16495 O O . ASP A 1 45 ? 4.574 -6.874 2.526 1.00 0.00 45 ASP A O 9
ATOM 16504 N N . SER A 1 46 ? 2.826 -8.185 3.063 1.00 0.00 46 SER A N 9
ATOM 16505 C CA . SER A 1 46 ? 3.250 -8.370 4.446 1.00 0.00 46 SER A CA 9
ATOM 16506 C C . SER A 1 46 ? 4.457 -9.299 4.525 1.00 0.00 46 SER A C 9
ATOM 16507 O O . SER A 1 46 ? 4.534 -10.298 3.810 1.00 0.00 46 SER A O 9
ATOM 16515 N N . ARG A 1 47 ? 5.399 -8.961 5.399 1.00 0.00 47 ARG A N 9
ATOM 16516 C CA . ARG A 1 47 ? 6.605 -9.764 5.572 1.00 0.00 47 ARG A CA 9
ATOM 16517 C C . ARG A 1 47 ? 6.352 -10.926 6.528 1.00 0.00 47 ARG A C 9
ATOM 16518 O O . ARG A 1 47 ? 6.729 -12.065 6.249 1.00 0.00 47 ARG A O 9
ATOM 16539 N N . HIS A 1 48 ? 5.711 -10.631 7.654 1.00 0.00 48 HIS A N 9
ATOM 16540 C CA . HIS A 1 48 ? 5.407 -11.652 8.650 1.00 0.00 48 HIS A CA 9
ATOM 16541 C C . HIS A 1 48 ? 4.691 -12.838 8.012 1.00 0.00 48 HIS A C 9
ATOM 16542 O O . HIS A 1 48 ? 4.812 -13.973 8.477 1.00 0.00 48 HIS A O 9
ATOM 16557 N N . LEU A 1 49 ? 3.945 -12.569 6.947 1.00 0.00 49 LEU A N 9
ATOM 16558 C CA . LEU A 1 49 ? 3.207 -13.614 6.245 1.00 0.00 49 LEU A CA 9
ATOM 16559 C C . LEU A 1 49 ? 2.740 -13.127 4.878 1.00 0.00 49 LEU A C 9
ATOM 16560 O O . LEU A 1 49 ? 2.848 -11.943 4.560 1.00 0.00 49 LEU A O 9
ATOM 16576 N N . GLY A 1 50 ? 2.218 -14.047 4.073 1.00 0.00 50 GLY A N 9
ATOM 16577 C CA . GLY A 1 50 ? 1.740 -13.691 2.750 1.00 0.00 50 GLY A CA 9
ATOM 16578 C C . GLY A 1 50 ? 0.447 -12.901 2.794 1.00 0.00 50 GLY A C 9
ATOM 16579 O O . GLY A 1 50 ? -0.496 -13.199 2.061 1.00 0.00 50 GLY A O 9
ATOM 16583 N N . SER A 1 51 ? 0.402 -11.892 3.657 1.00 0.00 51 SER A N 9
ATOM 16584 C CA . SER A 1 51 ? -0.788 -11.060 3.798 1.00 0.00 51 SER A CA 9
ATOM 16585 C C . SER A 1 51 ? -0.639 -9.762 3.009 1.00 0.00 51 SER A C 9
ATOM 16586 O O . SER A 1 51 ? 0.360 -9.550 2.322 1.00 0.00 51 SER A O 9
ATOM 16594 N N . TYR A 1 52 ? -1.642 -8.897 3.113 1.00 0.00 52 TYR A N 9
ATOM 16595 C CA . TYR A 1 52 ? -1.626 -7.621 2.407 1.00 0.00 52 TYR A CA 9
ATOM 16596 C C . TYR A 1 52 ? -2.043 -6.482 3.332 1.00 0.00 52 TYR A C 9
ATOM 16597 O O . TYR A 1 52 ? -2.727 -6.698 4.334 1.00 0.00 52 TYR A O 9
ATOM 16615 N N . THR A 1 53 ? -1.630 -5.266 2.987 1.00 0.00 53 THR A N 9
ATOM 16616 C CA . THR A 1 53 ? -1.960 -4.092 3.785 1.00 0.00 53 THR A CA 9
ATOM 16617 C C . THR A 1 53 ? -2.014 -2.838 2.920 1.00 0.00 53 THR A C 9
ATOM 16618 O O . THR A 1 53 ? -1.136 -2.608 2.088 1.00 0.00 53 THR A O 9
ATOM 16629 N N . ILE A 1 54 ? -3.048 -2.029 3.123 1.00 0.00 54 ILE A N 9
ATOM 16630 C CA . ILE A 1 54 ? -3.215 -0.797 2.363 1.00 0.00 54 ILE A CA 9
ATOM 16631 C C . ILE A 1 54 ? -2.689 0.405 3.141 1.00 0.00 54 ILE A C 9
ATOM 16632 O O . ILE A 1 54 ? -2.903 0.517 4.349 1.00 0.00 54 ILE A O 9
ATOM 16648 N N . SER A 1 55 ? -2.003 1.303 2.442 1.00 0.00 55 SER A N 9
ATOM 16649 C CA . SER A 1 55 ? -1.444 2.496 3.068 1.00 0.00 55 SER A CA 9
ATOM 16650 C C . SER A 1 55 ? -1.993 3.759 2.413 1.00 0.00 55 SER A C 9
ATOM 16651 O O . SER A 1 55 ? -1.555 4.154 1.332 1.00 0.00 55 SER A O 9
ATOM 16659 N N . VAL A 1 56 ? -2.956 4.392 3.076 1.00 0.00 56 VAL A N 9
ATOM 16660 C CA . VAL A 1 56 ? -3.566 5.612 2.560 1.00 0.00 56 VAL A CA 9
ATOM 16661 C C . VAL A 1 56 ? -3.002 6.846 3.257 1.00 0.00 56 VAL A C 9
ATOM 16662 O O . VAL A 1 56 ? -2.594 6.784 4.418 1.00 0.00 56 VAL A O 9
ATOM 16675 N N . PHE A 1 57 ? -2.980 7.965 2.541 1.00 0.00 57 PHE A N 9
ATOM 16676 C CA . PHE A 1 57 ? -2.465 9.214 3.091 1.00 0.00 57 PHE A CA 9
ATOM 16677 C C . PHE A 1 57 ? -3.601 10.087 3.614 1.00 0.00 57 PHE A C 9
ATOM 16678 O O . PHE A 1 57 ? -4.380 10.639 2.839 1.00 0.00 57 PHE A O 9
ATOM 16695 N N . MET A 1 58 ? -3.688 10.206 4.935 1.00 0.00 58 MET A N 9
ATOM 16696 C CA . MET A 1 58 ? -4.728 11.012 5.563 1.00 0.00 58 MET A CA 9
ATOM 16697 C C . MET A 1 58 ? -4.386 12.496 5.485 1.00 0.00 58 MET A C 9
ATOM 16698 O O . MET A 1 58 ? -5.044 13.258 4.779 1.00 0.00 58 MET A O 9
ATOM 16712 N N . GLY A 1 59 ? -3.352 12.901 6.217 1.00 0.00 59 GLY A N 9
ATOM 16713 C CA . GLY A 1 59 ? -2.942 14.293 6.216 1.00 0.00 59 GLY A CA 9
ATOM 16714 C C . GLY A 1 59 ? -3.072 14.936 7.583 1.00 0.00 59 GLY A C 9
ATOM 16715 O O . GLY A 1 59 ? -4.148 14.932 8.178 1.00 0.00 59 GLY A O 9
ATOM 16719 N N . ALA A 1 60 ? -1.970 15.488 8.083 1.00 0.00 60 ALA A N 9
ATOM 16720 C CA . ALA A 1 60 ? -1.966 16.139 9.387 1.00 0.00 60 ALA A CA 9
ATOM 16721 C C . ALA A 1 60 ? -3.081 17.174 9.489 1.00 0.00 60 ALA A C 9
ATOM 16722 O O . ALA A 1 60 ? -3.798 17.424 8.520 1.00 0.00 60 ALA A O 9
ATOM 16729 N N . ARG A 1 61 ? -3.222 17.771 10.668 1.00 0.00 61 ARG A N 9
ATOM 16730 C CA . ARG A 1 61 ? -4.251 18.778 10.896 1.00 0.00 61 ARG A CA 9
ATOM 16731 C C . ARG A 1 61 ? -3.853 20.113 10.275 1.00 0.00 61 ARG A C 9
ATOM 16732 O O . ARG A 1 61 ? -3.358 21.006 10.963 1.00 0.00 61 ARG A O 9
ATOM 16753 N N . ARG A 1 62 ? -4.071 20.242 8.970 1.00 0.00 62 ARG A N 9
ATOM 16754 C CA . ARG A 1 62 ? -3.733 21.468 8.256 1.00 0.00 62 ARG A CA 9
ATOM 16755 C C . ARG A 1 62 ? -2.457 22.089 8.817 1.00 0.00 62 ARG A C 9
ATOM 16756 O O . ARG A 1 62 ? -2.417 23.281 9.120 1.00 0.00 62 ARG A O 9
ATOM 16777 N N . SER A 1 63 ? -1.418 21.272 8.953 1.00 0.00 63 SER A N 9
ATOM 16778 C CA . SER A 1 63 ? -0.141 21.740 9.481 1.00 0.00 63 SER A CA 9
ATOM 16779 C C . SER A 1 63 ? 1.016 21.252 8.616 1.00 0.00 63 SER A C 9
ATOM 16780 O O . SER A 1 63 ? 0.812 20.589 7.598 1.00 0.00 63 SER A O 9
ATOM 16788 N N . THR A 1 64 ? 2.236 21.585 9.028 1.00 0.00 64 THR A N 9
ATOM 16789 C CA . THR A 1 64 ? 3.428 21.182 8.291 1.00 0.00 64 THR A CA 9
ATOM 16790 C C . THR A 1 64 ? 3.800 19.735 8.597 1.00 0.00 64 THR A C 9
ATOM 16791 O O . THR A 1 64 ? 4.974 19.412 8.777 1.00 0.00 64 THR A O 9
ATOM 16802 N N . GLU A 1 65 ? 2.794 18.869 8.655 1.00 0.00 65 GLU A N 9
ATOM 16803 C CA . GLU A 1 65 ? 3.018 17.457 8.939 1.00 0.00 65 GLU A CA 9
ATOM 16804 C C . GLU A 1 65 ? 2.217 16.576 7.984 1.00 0.00 65 GLU A C 9
ATOM 16805 O O . GLU A 1 65 ? 1.482 17.075 7.131 1.00 0.00 65 GLU A O 9
ATOM 16817 N N . ALA A 1 66 ? 2.364 15.264 8.134 1.00 0.00 66 ALA A N 9
ATOM 16818 C CA . ALA A 1 66 ? 1.655 14.313 7.288 1.00 0.00 66 ALA A CA 9
ATOM 16819 C C . ALA A 1 66 ? 1.093 13.158 8.109 1.00 0.00 66 ALA A C 9
ATOM 16820 O O . ALA A 1 66 ? 1.626 12.818 9.165 1.00 0.00 66 ALA A O 9
ATOM 16827 N N . ALA A 1 67 ? 0.012 12.560 7.619 1.00 0.00 67 ALA A N 9
ATOM 16828 C CA . ALA A 1 67 ? -0.620 11.442 8.308 1.00 0.00 67 ALA A CA 9
ATOM 16829 C C . ALA A 1 67 ? -0.874 10.280 7.352 1.00 0.00 67 ALA A C 9
ATOM 16830 O O . ALA A 1 67 ? -1.440 10.464 6.274 1.00 0.00 67 ALA A O 9
ATOM 16837 N N . ILE A 1 68 ? -0.451 9.087 7.754 1.00 0.00 68 ILE A N 9
ATOM 16838 C CA . ILE A 1 68 ? -0.632 7.896 6.934 1.00 0.00 68 ILE A CA 9
ATOM 16839 C C . ILE A 1 68 ? -1.226 6.752 7.749 1.00 0.00 68 ILE A C 9
ATOM 16840 O O . ILE A 1 68 ? -0.773 6.463 8.856 1.00 0.00 68 ILE A O 9
ATOM 16856 N N . LYS A 1 69 ? -2.242 6.100 7.193 1.00 0.00 69 LYS A N 9
ATOM 16857 C CA . LYS A 1 69 ? -2.896 4.984 7.865 1.00 0.00 69 LYS A CA 9
ATOM 16858 C C . LYS A 1 69 ? -2.428 3.653 7.289 1.00 0.00 69 LYS A C 9
ATOM 16859 O O . LYS A 1 69 ? -1.942 3.589 6.160 1.00 0.00 69 LYS A O 9
ATOM 16878 N N . HIS A 1 70 ? -2.580 2.589 8.072 1.00 0.00 70 HIS A N 9
ATOM 16879 C CA . HIS A 1 70 ? -2.174 1.257 7.638 1.00 0.00 70 HIS A CA 9
ATOM 16880 C C . HIS A 1 70 ? -3.291 0.244 7.875 1.00 0.00 70 HIS A C 9
ATOM 16881 O O . HIS A 1 70 ? -3.537 -0.169 9.008 1.00 0.00 70 HIS A O 9
ATOM 16895 N N . TYR A 1 71 ? -3.963 -0.150 6.800 1.00 0.00 71 TYR A N 9
ATOM 16896 C CA . TYR A 1 71 ? -5.056 -1.111 6.891 1.00 0.00 71 TYR A CA 9
ATOM 16897 C C . TYR A 1 71 ? -4.588 -2.507 6.492 1.00 0.00 71 TYR A C 9
ATOM 16898 O O . TYR A 1 71 ? -4.515 -2.834 5.309 1.00 0.00 71 TYR A O 9
ATOM 16916 N N . GLN A 1 72 ? -4.274 -3.326 7.491 1.00 0.00 72 GLN A N 9
ATOM 16917 C CA . GLN A 1 72 ? -3.813 -4.687 7.245 1.00 0.00 72 GLN A CA 9
ATOM 16918 C C . GLN A 1 72 ? -4.957 -5.569 6.755 1.00 0.00 72 GLN A C 9
ATOM 16919 O O . GLN A 1 72 ? -5.893 -5.859 7.501 1.00 0.00 72 GLN A O 9
ATOM 16933 N N . ILE A 1 73 ? -4.875 -5.992 5.498 1.00 0.00 73 ILE A N 9
ATOM 16934 C CA . ILE A 1 73 ? -5.903 -6.841 4.910 1.00 0.00 73 ILE A CA 9
ATOM 16935 C C . ILE A 1 73 ? -5.869 -8.241 5.511 1.00 0.00 73 ILE A C 9
ATOM 16936 O O . ILE A 1 73 ? -4.934 -9.008 5.277 1.00 0.00 73 ILE A O 9
ATOM 16952 N N . LYS A 1 74 ? -6.897 -8.572 6.286 1.00 0.00 74 LYS A N 9
ATOM 16953 C CA . LYS A 1 74 ? -6.988 -9.882 6.919 1.00 0.00 74 LYS A CA 9
ATOM 16954 C C . LYS A 1 74 ? -7.956 -10.786 6.162 1.00 0.00 74 LYS A C 9
ATOM 16955 O O . LYS A 1 74 ? -8.646 -10.343 5.243 1.00 0.00 74 LYS A O 9
ATOM 16974 N N . LYS A 1 75 ? -8.005 -12.054 6.555 1.00 0.00 75 LYS A N 9
ATOM 16975 C CA . LYS A 1 75 ? -8.890 -13.021 5.916 1.00 0.00 75 LYS A CA 9
ATOM 16976 C C . LYS A 1 75 ? -9.769 -13.718 6.949 1.00 0.00 75 LYS A C 9
ATOM 16977 O O . LYS A 1 75 ? -9.303 -14.087 8.026 1.00 0.00 75 LYS A O 9
ATOM 16996 N N . ASN A 1 76 ? -11.042 -13.896 6.611 1.00 0.00 76 ASN A N 9
ATOM 16997 C CA . ASN A 1 76 ? -11.987 -14.551 7.511 1.00 0.00 76 ASN A CA 9
ATOM 16998 C C . ASN A 1 76 ? -11.830 -16.068 7.454 1.00 0.00 76 ASN A C 9
ATOM 16999 O O . ASN A 1 76 ? -10.964 -16.586 6.748 1.00 0.00 76 ASN A O 9
ATOM 17010 N N . ASP A 1 77 ? -12.673 -16.773 8.199 1.00 0.00 77 ASP A N 9
ATOM 17011 C CA . ASP A 1 77 ? -12.629 -18.229 8.233 1.00 0.00 77 ASP A CA 9
ATOM 17012 C C . ASP A 1 77 ? -12.973 -18.815 6.867 1.00 0.00 77 ASP A C 9
ATOM 17013 O O . ASP A 1 77 ? -12.451 -19.860 6.479 1.00 0.00 77 ASP A O 9
ATOM 17022 N N . SER A 1 78 ? -13.856 -18.135 6.143 1.00 0.00 78 SER A N 9
ATOM 17023 C CA . SER A 1 78 ? -14.274 -18.590 4.822 1.00 0.00 78 SER A CA 9
ATOM 17024 C C . SER A 1 78 ? -13.149 -18.417 3.806 1.00 0.00 78 SER A C 9
ATOM 17025 O O . SER A 1 78 ? -13.165 -19.022 2.736 1.00 0.00 78 SER A O 9
ATOM 17033 N N . GLY A 1 79 ? -12.170 -17.586 4.152 1.00 0.00 79 GLY A N 9
ATOM 17034 C CA . GLY A 1 79 ? -11.050 -17.346 3.261 1.00 0.00 79 GLY A CA 9
ATOM 17035 C C . GLY A 1 79 ? -11.262 -16.134 2.377 1.00 0.00 79 GLY A C 9
ATOM 17036 O O . GLY A 1 79 ? -10.768 -16.087 1.250 1.00 0.00 79 GLY A O 9
ATOM 17040 N N . GLN A 1 80 ? -11.997 -15.152 2.887 1.00 0.00 80 GLN A N 9
ATOM 17041 C CA . GLN A 1 80 ? -12.274 -13.935 2.134 1.00 0.00 80 GLN A CA 9
ATOM 17042 C C . GLN A 1 80 ? -11.459 -12.764 2.674 1.00 0.00 80 GLN A C 9
ATOM 17043 O O . GLN A 1 80 ? -11.256 -12.640 3.881 1.00 0.00 80 GLN A O 9
ATOM 17057 N N . TRP A 1 81 ? -10.995 -11.907 1.771 1.00 0.00 81 TRP A N 9
ATOM 17058 C CA . TRP A 1 81 ? -10.201 -10.747 2.155 1.00 0.00 81 TRP A CA 9
ATOM 17059 C C . TRP A 1 81 ? -11.095 -9.619 2.660 1.00 0.00 81 TRP A C 9
ATOM 17060 O O . TRP A 1 81 ? -12.110 -9.295 2.043 1.00 0.00 81 TRP A O 9
ATOM 17081 N N . TYR A 1 82 ? -10.712 -9.023 3.783 1.00 0.00 82 TYR A N 9
ATOM 17082 C CA . TYR A 1 82 ? -11.480 -7.932 4.371 1.00 0.00 82 TYR A CA 9
ATOM 17083 C C . TYR A 1 82 ? -10.577 -6.999 5.171 1.00 0.00 82 TYR A C 9
ATOM 17084 O O . TYR A 1 82 ? -9.485 -7.381 5.591 1.00 0.00 82 TYR A O 9
ATOM 17102 N N . VAL A 1 83 ? -11.042 -5.771 5.379 1.00 0.00 83 VAL A N 9
ATOM 17103 C CA . VAL A 1 83 ? -10.280 -4.782 6.131 1.00 0.00 83 VAL A CA 9
ATOM 17104 C C . VAL A 1 83 ? -11.062 -4.287 7.342 1.00 0.00 83 VAL A C 9
ATOM 17105 O O . VAL A 1 83 ? -10.546 -4.258 8.458 1.00 0.00 83 VAL A O 9
ATOM 17118 N N . ALA A 1 84 ? -12.312 -3.900 7.113 1.00 0.00 84 ALA A N 9
ATOM 17119 C CA . ALA A 1 84 ? -13.170 -3.409 8.186 1.00 0.00 84 ALA A CA 9
ATOM 17120 C C . ALA A 1 84 ? -13.793 -4.564 8.963 1.00 0.00 84 ALA A C 9
ATOM 17121 O O . ALA A 1 84 ? -14.638 -4.353 9.831 1.00 0.00 84 ALA A O 9
ATOM 17128 N N . GLU A 1 85 ? -13.369 -5.783 8.643 1.00 0.00 85 GLU A N 9
ATOM 17129 C CA . GLU A 1 85 ? -13.888 -6.971 9.311 1.00 0.00 85 GLU A CA 9
ATOM 17130 C C . GLU A 1 85 ? -15.411 -7.014 9.238 1.00 0.00 85 GLU A C 9
ATOM 17131 O O . GLU A 1 85 ? -16.067 -7.627 10.080 1.00 0.00 85 GLU A O 9
ATOM 17143 N N . ARG A 1 86 ? -15.968 -6.359 8.224 1.00 0.00 86 ARG A N 9
ATOM 17144 C CA . ARG A 1 86 ? -17.414 -6.320 8.040 1.00 0.00 86 ARG A CA 9
ATOM 17145 C C . ARG A 1 86 ? -17.787 -6.647 6.598 1.00 0.00 86 ARG A C 9
ATOM 17146 O O . ARG A 1 86 ? -18.837 -7.235 6.335 1.00 0.00 86 ARG A O 9
ATOM 17167 N N . HIS A 1 87 ? -16.921 -6.262 5.665 1.00 0.00 87 HIS A N 9
ATOM 17168 C CA . HIS A 1 87 ? -17.160 -6.514 4.249 1.00 0.00 87 HIS A CA 9
ATOM 17169 C C . HIS A 1 87 ? -16.075 -7.416 3.667 1.00 0.00 87 HIS A C 9
ATOM 17170 O O . HIS A 1 87 ? -14.948 -6.977 3.439 1.00 0.00 87 HIS A O 9
ATOM 17185 N N . ALA A 1 88 ? -16.424 -8.676 3.430 1.00 0.00 88 ALA A N 9
ATOM 17186 C CA . ALA A 1 88 ? -15.480 -9.638 2.874 1.00 0.00 88 ALA A CA 9
ATOM 17187 C C . ALA A 1 88 ? -15.639 -9.752 1.362 1.00 0.00 88 ALA A C 9
ATOM 17188 O O . ALA A 1 88 ? -16.744 -9.629 0.833 1.00 0.00 88 ALA A O 9
ATOM 17195 N N . PHE A 1 89 ? -14.529 -9.985 0.671 1.00 0.00 89 PHE A N 9
ATOM 17196 C CA . PHE A 1 89 ? -14.546 -10.114 -0.782 1.00 0.00 89 PHE A CA 9
ATOM 17197 C C . PHE A 1 89 ? -14.064 -11.497 -1.211 1.00 0.00 89 PHE A C 9
ATOM 17198 O O . PHE A 1 89 ? -13.802 -12.361 -0.375 1.00 0.00 89 PHE A O 9
ATOM 17215 N N . GLN A 1 90 ? -13.948 -11.697 -2.520 1.00 0.00 90 GLN A N 9
ATOM 17216 C CA . GLN A 1 90 ? -13.498 -12.974 -3.061 1.00 0.00 90 GLN A CA 9
ATOM 17217 C C . GLN A 1 90 ? -12.075 -12.868 -3.596 1.00 0.00 90 GLN A C 9
ATOM 17218 O O . GLN A 1 90 ? -11.353 -13.862 -3.674 1.00 0.00 90 GLN A O 9
ATOM 17232 N N . SER A 1 91 ? -11.675 -11.655 -3.965 1.00 0.00 91 SER A N 9
ATOM 17233 C CA . SER A 1 91 ? -10.338 -11.419 -4.497 1.00 0.00 91 SER A CA 9
ATOM 17234 C C . SER A 1 91 ? -9.755 -10.121 -3.948 1.00 0.00 91 SER A C 9
ATOM 17235 O O . SER A 1 91 ? -10.491 -9.199 -3.593 1.00 0.00 91 SER A O 9
ATOM 17243 N N . ILE A 1 92 ? -8.430 -10.058 -3.878 1.00 0.00 92 ILE A N 9
ATOM 17244 C CA . ILE A 1 92 ? -7.748 -8.874 -3.372 1.00 0.00 92 ILE A CA 9
ATOM 17245 C C . ILE A 1 92 ? -8.074 -7.647 -4.218 1.00 0.00 92 ILE A C 9
ATOM 17246 O O . ILE A 1 92 ? -8.432 -6.587 -3.705 1.00 0.00 92 ILE A O 9
ATOM 17262 N N . PRO A 1 93 ? -7.951 -7.794 -5.544 1.00 0.00 93 PRO A N 9
ATOM 17263 C CA . PRO A 1 93 ? -8.230 -6.710 -6.491 1.00 0.00 93 PRO A CA 9
ATOM 17264 C C . PRO A 1 93 ? -9.717 -6.376 -6.567 1.00 0.00 93 PRO A C 9
ATOM 17265 O O . PRO A 1 93 ? -10.116 -5.431 -7.247 1.00 0.00 93 PRO A O 9
ATOM 17276 N N . GLU A 1 94 ? -10.532 -7.157 -5.864 1.00 0.00 94 GLU A N 9
ATOM 17277 C CA . GLU A 1 94 ? -11.974 -6.944 -5.854 1.00 0.00 94 GLU A CA 9
ATOM 17278 C C . GLU A 1 94 ? -12.389 -6.094 -4.656 1.00 0.00 94 GLU A C 9
ATOM 17279 O O . GLU A 1 94 ? -13.319 -5.291 -4.742 1.00 0.00 94 GLU A O 9
ATOM 17291 N N . LEU A 1 95 ? -11.693 -6.277 -3.540 1.00 0.00 95 LEU A N 9
ATOM 17292 C CA . LEU A 1 95 ? -11.989 -5.528 -2.322 1.00 0.00 95 LEU A CA 9
ATOM 17293 C C . LEU A 1 95 ? -11.813 -4.029 -2.548 1.00 0.00 95 LEU A C 9
ATOM 17294 O O . LEU A 1 95 ? -12.561 -3.217 -2.002 1.00 0.00 95 LEU A O 9
ATOM 17310 N N . ILE A 1 96 ? -10.823 -3.672 -3.358 1.00 0.00 96 ILE A N 9
ATOM 17311 C CA . ILE A 1 96 ? -10.551 -2.271 -3.659 1.00 0.00 96 ILE A CA 9
ATOM 17312 C C . ILE A 1 96 ? -11.394 -1.787 -4.834 1.00 0.00 96 ILE A C 9
ATOM 17313 O O . ILE A 1 96 ? -11.492 -0.587 -5.089 1.00 0.00 96 ILE A O 9
ATOM 17329 N N . TRP A 1 97 ? -12.004 -2.730 -5.545 1.00 0.00 97 TRP A N 9
ATOM 17330 C CA . TRP A 1 97 ? -12.841 -2.400 -6.692 1.00 0.00 97 TRP A CA 9
ATOM 17331 C C . TRP A 1 97 ? -14.022 -1.533 -6.272 1.00 0.00 97 TRP A C 9
ATOM 17332 O O . TRP A 1 97 ? -14.432 -0.629 -7.003 1.00 0.00 97 TRP A O 9
ATOM 17353 N N . TYR A 1 98 ? -14.565 -1.810 -5.092 1.00 0.00 98 TYR A N 9
ATOM 17354 C CA . TYR A 1 98 ? -15.702 -1.056 -4.576 1.00 0.00 98 TYR A CA 9
ATOM 17355 C C . TYR A 1 98 ? -15.233 0.113 -3.716 1.00 0.00 98 TYR A C 9
ATOM 17356 O O . TYR A 1 98 ? -15.704 1.241 -3.869 1.00 0.00 98 TYR A O 9
ATOM 17374 N N . HIS A 1 99 ? -14.302 -0.164 -2.809 1.00 0.00 99 HIS A N 9
ATOM 17375 C CA . HIS A 1 99 ? -13.768 0.864 -1.922 1.00 0.00 99 HIS A CA 9
ATOM 17376 C C . HIS A 1 99 ? -13.544 2.171 -2.678 1.00 0.00 99 HIS A C 9
ATOM 17377 O O . HIS A 1 99 ? -13.724 3.256 -2.126 1.00 0.00 99 HIS A O 9
ATOM 17392 N N . GLN A 1 100 ? -13.152 2.057 -3.943 1.00 0.00 100 GLN A N 9
ATOM 17393 C CA . GLN A 1 100 ? -12.902 3.229 -4.773 1.00 0.00 100 GLN A CA 9
ATOM 17394 C C . GLN A 1 100 ? -14.105 4.167 -4.765 1.00 0.00 100 GLN A C 9
ATOM 17395 O O . GLN A 1 100 ? -13.987 5.341 -4.415 1.00 0.00 100 GLN A O 9
ATOM 17409 N N . HIS A 1 101 ? -15.262 3.641 -5.156 1.00 0.00 101 HIS A N 9
ATOM 17410 C CA . HIS A 1 101 ? -16.487 4.431 -5.194 1.00 0.00 101 HIS A CA 9
ATOM 17411 C C . HIS A 1 101 ? -16.972 4.751 -3.783 1.00 0.00 101 HIS A C 9
ATOM 17412 O O . HIS A 1 101 ? -17.175 5.912 -3.433 1.00 0.00 101 HIS A O 9
ATOM 17427 N N . ASN A 1 102 ? -17.157 3.710 -2.976 1.00 0.00 102 ASN A N 9
ATOM 17428 C CA . ASN A 1 102 ? -17.619 3.879 -1.604 1.00 0.00 102 ASN A CA 9
ATOM 17429 C C . ASN A 1 102 ? -16.656 3.224 -0.620 1.00 0.00 102 ASN A C 9
ATOM 17430 O O . ASN A 1 102 ? -16.395 2.023 -0.697 1.00 0.00 102 ASN A O 9
ATOM 17441 N N . ALA A 1 103 ? -16.129 4.020 0.305 1.00 0.00 103 ALA A N 9
ATOM 17442 C CA . ALA A 1 103 ? -15.196 3.516 1.305 1.00 0.00 103 ALA A CA 9
ATOM 17443 C C . ALA A 1 103 ? -15.933 2.806 2.434 1.00 0.00 103 ALA A C 9
ATOM 17444 O O . ALA A 1 103 ? -16.063 3.338 3.536 1.00 0.00 103 ALA A O 9
ATOM 17451 N N . ALA A 1 104 ? -16.415 1.599 2.153 1.00 0.00 104 ALA A N 9
ATOM 17452 C CA . ALA A 1 104 ? -17.138 0.813 3.145 1.00 0.00 104 ALA A CA 9
ATOM 17453 C C . ALA A 1 104 ? -16.195 0.285 4.220 1.00 0.00 104 ALA A C 9
ATOM 17454 O O . ALA A 1 104 ? -15.786 -0.875 4.184 1.00 0.00 104 ALA A O 9
ATOM 17461 N N . GLY A 1 105 ? -15.852 1.143 5.176 1.00 0.00 105 GLY A N 9
ATOM 17462 C CA . GLY A 1 105 ? -14.958 0.744 6.247 1.00 0.00 105 GLY A CA 9
ATOM 17463 C C . GLY A 1 105 ? -13.851 1.752 6.484 1.00 0.00 105 GLY A C 9
ATOM 17464 O O . GLY A 1 105 ? -13.656 2.218 7.608 1.00 0.00 105 GLY A O 9
ATOM 17468 N N . LEU A 1 106 ? -13.122 2.087 5.426 1.00 0.00 106 LEU A N 9
ATOM 17469 C CA . LEU A 1 106 ? -12.026 3.045 5.524 1.00 0.00 106 LEU A CA 9
ATOM 17470 C C . LEU A 1 106 ? -12.530 4.400 6.012 1.00 0.00 106 LEU A C 9
ATOM 17471 O O . LEU A 1 106 ? -13.696 4.545 6.376 1.00 0.00 106 LEU A O 9
ATOM 17487 N N . MET A 1 107 ? -11.642 5.390 6.013 1.00 0.00 107 MET A N 9
ATOM 17488 C CA . MET A 1 107 ? -11.998 6.734 6.452 1.00 0.00 107 MET A CA 9
ATOM 17489 C C . MET A 1 107 ? -12.121 7.680 5.263 1.00 0.00 107 MET A C 9
ATOM 17490 O O . MET A 1 107 ? -13.034 8.504 5.203 1.00 0.00 107 MET A O 9
ATOM 17504 N N . THR A 1 108 ? -11.195 7.558 4.317 1.00 0.00 108 THR A N 9
ATOM 17505 C CA . THR A 1 108 ? -11.198 8.403 3.129 1.00 0.00 108 THR A CA 9
ATOM 17506 C C . THR A 1 108 ? -11.418 7.577 1.868 1.00 0.00 108 THR A C 9
ATOM 17507 O O . THR A 1 108 ? -11.246 6.358 1.875 1.00 0.00 108 THR A O 9
ATOM 17518 N N . ARG A 1 109 ? -11.798 8.248 0.785 1.00 0.00 109 ARG A N 9
ATOM 17519 C CA . ARG A 1 109 ? -12.042 7.575 -0.486 1.00 0.00 109 ARG A CA 9
ATOM 17520 C C . ARG A 1 109 ? -10.816 7.661 -1.390 1.00 0.00 109 ARG A C 9
ATOM 17521 O O . ARG A 1 109 ? -10.258 8.740 -1.596 1.00 0.00 109 ARG A O 9
ATOM 17542 N N . LEU A 1 110 ? -10.402 6.519 -1.928 1.00 0.00 110 LEU A N 9
ATOM 17543 C CA . LEU A 1 110 ? -9.242 6.464 -2.810 1.00 0.00 110 LEU A CA 9
ATOM 17544 C C . LEU A 1 110 ? -9.422 7.396 -4.004 1.00 0.00 110 LEU A C 9
ATOM 17545 O O . LEU A 1 110 ? -10.336 7.219 -4.809 1.00 0.00 110 LEU A O 9
ATOM 17561 N N . ARG A 1 111 ? -8.543 8.387 -4.113 1.00 0.00 111 ARG A N 9
ATOM 17562 C CA . ARG A 1 111 ? -8.604 9.346 -5.209 1.00 0.00 111 ARG A CA 9
ATOM 17563 C C . ARG A 1 111 ? -7.381 9.218 -6.112 1.00 0.00 111 ARG A C 9
ATOM 17564 O O . ARG A 1 111 ? -7.507 9.014 -7.320 1.00 0.00 111 ARG A O 9
ATOM 17585 N N . TYR A 1 112 ? -6.199 9.341 -5.519 1.00 0.00 112 TYR A N 9
ATOM 17586 C CA . TYR A 1 112 ? -4.953 9.243 -6.270 1.00 0.00 112 TYR A CA 9
ATOM 17587 C C . TYR A 1 112 ? -4.281 7.893 -6.036 1.00 0.00 112 TYR A C 9
ATOM 17588 O O . TYR A 1 112 ? -3.528 7.703 -5.081 1.00 0.00 112 TYR A O 9
ATOM 17606 N N . PRO A 1 113 ? -4.558 6.932 -6.929 1.00 0.00 113 PRO A N 9
ATOM 17607 C CA . PRO A 1 113 ? -3.991 5.583 -6.843 1.00 0.00 113 PRO A CA 9
ATOM 17608 C C . PRO A 1 113 ? -2.496 5.564 -7.141 1.00 0.00 113 PRO A C 9
ATOM 17609 O O . PRO A 1 113 ? -2.077 5.219 -8.245 1.00 0.00 113 PRO A O 9
ATOM 17620 N N . VAL A 1 114 ? -1.695 5.936 -6.147 1.00 0.00 114 VAL A N 9
ATOM 17621 C CA . VAL A 1 114 ? -0.245 5.960 -6.302 1.00 0.00 114 VAL A CA 9
ATOM 17622 C C . VAL A 1 114 ? 0.226 4.850 -7.235 1.00 0.00 114 VAL A C 9
ATOM 17623 O O . VAL A 1 114 ? 0.167 3.670 -6.893 1.00 0.00 114 VAL A O 9
ATOM 17636 N N . GLY A 1 115 ? 0.696 5.237 -8.417 1.00 0.00 115 GLY A N 9
ATOM 17637 C CA . GLY A 1 115 ? 1.172 4.263 -9.381 1.00 0.00 115 GLY A CA 9
ATOM 17638 C C . GLY A 1 115 ? 2.431 3.558 -8.921 1.00 0.00 115 GLY A C 9
ATOM 17639 O O . GLY A 1 115 ? 3.162 4.069 -8.070 1.00 0.00 115 GLY A O 9
ATOM 17643 N N . LEU A 1 116 ? 2.688 2.381 -9.481 1.00 0.00 116 LEU A N 9
ATOM 17644 C CA . LEU A 1 116 ? 3.868 1.603 -9.121 1.00 0.00 116 LEU A CA 9
ATOM 17645 C C . LEU A 1 116 ? 5.130 2.454 -9.214 1.00 0.00 116 LEU A C 9
ATOM 17646 O O . LEU A 1 116 ? 5.810 2.685 -8.214 1.00 0.00 116 LEU A O 9
ATOM 17662 N N . MET A 1 117 ? 5.436 2.920 -10.420 1.00 0.00 117 MET A N 9
ATOM 17663 C CA . MET A 1 117 ? 6.615 3.750 -10.642 1.00 0.00 117 MET A CA 9
ATOM 17664 C C . MET A 1 117 ? 6.595 4.978 -9.737 1.00 0.00 117 MET A C 9
ATOM 17665 O O . MET A 1 117 ? 6.066 6.025 -10.107 1.00 0.00 117 MET A O 9
ATOM 17679 N N . GLY A 1 118 ? 7.172 4.841 -8.547 1.00 0.00 118 GLY A N 9
ATOM 17680 C CA . GLY A 1 118 ? 7.208 5.947 -7.608 1.00 0.00 118 GLY A CA 9
ATOM 17681 C C . GLY A 1 118 ? 8.622 6.334 -7.221 1.00 0.00 118 GLY A C 9
ATOM 17682 O O . GLY A 1 118 ? 9.026 7.484 -7.387 1.00 0.00 118 GLY A O 9
ATOM 17686 N N . SER A 1 119 ? 9.377 5.370 -6.703 1.00 0.00 119 SER A N 9
ATOM 17687 C CA . SER A 1 119 ? 10.752 5.617 -6.287 1.00 0.00 119 SER A CA 9
ATOM 17688 C C . SER A 1 119 ? 11.737 4.938 -7.233 1.00 0.00 119 SER A C 9
ATOM 17689 O O . SER A 1 119 ? 11.338 4.229 -8.158 1.00 0.00 119 SER A O 9
ATOM 17697 N N . SER A 1 120 ? 13.026 5.161 -6.996 1.00 0.00 120 SER A N 9
ATOM 17698 C CA . SER A 1 120 ? 14.069 4.574 -7.830 1.00 0.00 120 SER A CA 9
ATOM 17699 C C . SER A 1 120 ? 15.434 4.702 -7.161 1.00 0.00 120 SER A C 9
ATOM 17700 O O . SER A 1 120 ? 15.566 5.321 -6.106 1.00 0.00 120 SER A O 9
ATOM 17708 N N . GLY A 1 121 ? 16.449 4.112 -7.784 1.00 0.00 121 GLY A N 9
ATOM 17709 C CA . GLY A 1 121 ? 17.792 4.171 -7.236 1.00 0.00 121 GLY A CA 9
ATOM 17710 C C . GLY A 1 121 ? 18.625 5.273 -7.860 1.00 0.00 121 GLY A C 9
ATOM 17711 O O . GLY A 1 121 ? 18.911 5.262 -9.058 1.00 0.00 121 GLY A O 9
ATOM 17715 N N . PRO A 1 122 ? 19.026 6.254 -7.039 1.00 0.00 122 PRO A N 9
ATOM 17716 C CA . PRO A 1 122 ? 19.836 7.388 -7.496 1.00 0.00 122 PRO A CA 9
ATOM 17717 C C . PRO A 1 122 ? 21.258 6.975 -7.859 1.00 0.00 122 PRO A C 9
ATOM 17718 O O . PRO A 1 122 ? 21.774 7.351 -8.911 1.00 0.00 122 PRO A O 9
ATOM 17729 N N . SER A 1 123 ? 21.887 6.201 -6.980 1.00 0.00 123 SER A N 9
ATOM 17730 C CA . SER A 1 123 ? 23.252 5.740 -7.207 1.00 0.00 123 SER A CA 9
ATOM 17731 C C . SER A 1 123 ? 23.470 4.362 -6.589 1.00 0.00 123 SER A C 9
ATOM 17732 O O . SER A 1 123 ? 22.582 3.815 -5.936 1.00 0.00 123 SER A O 9
ATOM 17740 N N . SER A 1 124 ? 24.659 3.808 -6.799 1.00 0.00 124 SER A N 9
ATOM 17741 C CA . SER A 1 124 ? 24.995 2.492 -6.267 1.00 0.00 124 SER A CA 9
ATOM 17742 C C . SER A 1 124 ? 26.497 2.369 -6.031 1.00 0.00 124 SER A C 9
ATOM 17743 O O . SER A 1 124 ? 27.299 3.001 -6.717 1.00 0.00 124 SER A O 9
ATOM 17751 N N . GLY A 1 125 ? 26.871 1.547 -5.055 1.00 0.00 125 GLY A N 9
ATOM 17752 C CA . GLY A 1 125 ? 28.276 1.353 -4.745 1.00 0.00 125 GLY A CA 9
ATOM 17753 C C . GLY A 1 125 ? 28.596 -0.081 -4.376 1.00 0.00 125 GLY A C 9
ATOM 17754 O O . GLY A 1 125 ? 29.752 -0.422 -4.123 1.00 0.00 125 GLY A O 9
ATOM 17758 N N . GLY A 1 1 ? -28.621 -23.698 -4.265 1.00 0.00 1 GLY A N 10
ATOM 17759 C CA . GLY A 1 1 ? -29.057 -23.778 -5.647 1.00 0.00 1 GLY A CA 10
ATOM 17760 C C . GLY A 1 1 ? -27.895 -23.834 -6.618 1.00 0.00 1 GLY A C 10
ATOM 17761 O O . GLY A 1 1 ? -27.701 -24.835 -7.308 1.00 0.00 1 GLY A O 10
ATOM 17765 N N . SER A 1 2 ? -27.121 -22.755 -6.675 1.00 0.00 2 SER A N 10
ATOM 17766 C CA . SER A 1 2 ? -25.974 -22.683 -7.575 1.00 0.00 2 SER A CA 10
ATOM 17767 C C . SER A 1 2 ? -24.690 -22.415 -6.796 1.00 0.00 2 SER A C 10
ATOM 17768 O O . SER A 1 2 ? -23.855 -21.612 -7.214 1.00 0.00 2 SER A O 10
ATOM 17776 N N . SER A 1 3 ? -24.540 -23.092 -5.663 1.00 0.00 3 SER A N 10
ATOM 17777 C CA . SER A 1 3 ? -23.359 -22.925 -4.823 1.00 0.00 3 SER A CA 10
ATOM 17778 C C . SER A 1 3 ? -22.728 -24.275 -4.497 1.00 0.00 3 SER A C 10
ATOM 17779 O O . SER A 1 3 ? -23.428 -25.266 -4.294 1.00 0.00 3 SER A O 10
ATOM 17787 N N . GLY A 1 4 ? -21.400 -24.304 -4.447 1.00 0.00 4 GLY A N 10
ATOM 17788 C CA . GLY A 1 4 ? -20.696 -25.537 -4.144 1.00 0.00 4 GLY A CA 10
ATOM 17789 C C . GLY A 1 4 ? -19.358 -25.630 -4.851 1.00 0.00 4 GLY A C 10
ATOM 17790 O O . GLY A 1 4 ? -18.370 -26.076 -4.269 1.00 0.00 4 GLY A O 10
ATOM 17794 N N . SER A 1 5 ? -19.327 -25.207 -6.111 1.00 0.00 5 SER A N 10
ATOM 17795 C CA . SER A 1 5 ? -18.101 -25.250 -6.901 1.00 0.00 5 SER A CA 10
ATOM 17796 C C . SER A 1 5 ? -17.186 -24.080 -6.547 1.00 0.00 5 SER A C 10
ATOM 17797 O O . SER A 1 5 ? -17.540 -22.918 -6.748 1.00 0.00 5 SER A O 10
ATOM 17805 N N . SER A 1 6 ? -16.009 -24.397 -6.019 1.00 0.00 6 SER A N 10
ATOM 17806 C CA . SER A 1 6 ? -15.043 -23.374 -5.634 1.00 0.00 6 SER A CA 10
ATOM 17807 C C . SER A 1 6 ? -13.672 -23.991 -5.373 1.00 0.00 6 SER A C 10
ATOM 17808 O O . SER A 1 6 ? -13.563 -25.052 -4.763 1.00 0.00 6 SER A O 10
ATOM 17816 N N . GLY A 1 7 ? -12.628 -23.315 -5.843 1.00 0.00 7 GLY A N 10
ATOM 17817 C CA . GLY A 1 7 ? -11.278 -23.811 -5.652 1.00 0.00 7 GLY A CA 10
ATOM 17818 C C . GLY A 1 7 ? -10.251 -22.696 -5.614 1.00 0.00 7 GLY A C 10
ATOM 17819 O O . GLY A 1 7 ? -10.534 -21.598 -5.136 1.00 0.00 7 GLY A O 10
ATOM 17823 N N . ASN A 1 8 ? -9.053 -22.979 -6.117 1.00 0.00 8 ASN A N 10
ATOM 17824 C CA . ASN A 1 8 ? -7.980 -21.991 -6.137 1.00 0.00 8 ASN A CA 10
ATOM 17825 C C . ASN A 1 8 ? -7.931 -21.266 -7.478 1.00 0.00 8 ASN A C 10
ATOM 17826 O O . ASN A 1 8 ? -7.625 -21.865 -8.510 1.00 0.00 8 ASN A O 10
ATOM 17837 N N . LYS A 1 9 ? -8.237 -19.974 -7.456 1.00 0.00 9 LYS A N 10
ATOM 17838 C CA . LYS A 1 9 ? -8.227 -19.164 -8.669 1.00 0.00 9 LYS A CA 10
ATOM 17839 C C . LYS A 1 9 ? -7.058 -18.186 -8.661 1.00 0.00 9 LYS A C 10
ATOM 17840 O O . LYS A 1 9 ? -7.005 -17.274 -7.836 1.00 0.00 9 LYS A O 10
ATOM 17859 N N . ILE A 1 10 ? -6.123 -18.381 -9.585 1.00 0.00 10 ILE A N 10
ATOM 17860 C CA . ILE A 1 10 ? -4.956 -17.513 -9.686 1.00 0.00 10 ILE A CA 10
ATOM 17861 C C . ILE A 1 10 ? -5.304 -16.078 -9.309 1.00 0.00 10 ILE A C 10
ATOM 17862 O O . ILE A 1 10 ? -6.435 -15.629 -9.503 1.00 0.00 10 ILE A O 10
ATOM 17878 N N . THR A 1 11 ? -4.324 -15.358 -8.771 1.00 0.00 11 THR A N 10
ATOM 17879 C CA . THR A 1 11 ? -4.525 -13.972 -8.367 1.00 0.00 11 THR A CA 10
ATOM 17880 C C . THR A 1 11 ? -3.280 -13.135 -8.633 1.00 0.00 11 THR A C 10
ATOM 17881 O O . THR A 1 11 ? -2.284 -13.243 -7.920 1.00 0.00 11 THR A O 10
ATOM 17892 N N . ASN A 1 12 ? -3.344 -12.299 -9.665 1.00 0.00 12 ASN A N 10
ATOM 17893 C CA . ASN A 1 12 ? -2.219 -11.443 -10.026 1.00 0.00 12 ASN A CA 10
ATOM 17894 C C . ASN A 1 12 ? -2.545 -9.977 -9.757 1.00 0.00 12 ASN A C 10
ATOM 17895 O O . ASN A 1 12 ? -3.640 -9.506 -10.065 1.00 0.00 12 ASN A O 10
ATOM 17906 N N . LEU A 1 13 ? -1.586 -9.260 -9.180 1.00 0.00 13 LEU A N 10
ATOM 17907 C CA . LEU A 1 13 ? -1.769 -7.847 -8.869 1.00 0.00 13 LEU A CA 10
ATOM 17908 C C . LEU A 1 13 ? -0.727 -6.993 -9.585 1.00 0.00 13 LEU A C 10
ATOM 17909 O O . LEU A 1 13 ? -0.913 -5.790 -9.761 1.00 0.00 13 LEU A O 10
ATOM 17925 N N . GLU A 1 14 ? 0.367 -7.625 -9.997 1.00 0.00 14 GLU A N 10
ATOM 17926 C CA . GLU A 1 14 ? 1.438 -6.922 -10.696 1.00 0.00 14 GLU A CA 10
ATOM 17927 C C . GLU A 1 14 ? 0.881 -6.096 -11.853 1.00 0.00 14 GLU A C 10
ATOM 17928 O O . GLU A 1 14 ? 1.263 -4.942 -12.045 1.00 0.00 14 GLU A O 10
ATOM 17940 N N . ILE A 1 15 ? -0.021 -6.697 -12.619 1.00 0.00 15 ILE A N 10
ATOM 17941 C CA . ILE A 1 15 ? -0.631 -6.019 -13.757 1.00 0.00 15 ILE A CA 10
ATOM 17942 C C . ILE A 1 15 ? -1.084 -4.613 -13.379 1.00 0.00 15 ILE A C 10
ATOM 17943 O O . ILE A 1 15 ? -0.987 -3.682 -14.180 1.00 0.00 15 ILE A O 10
ATOM 17959 N N . TYR A 1 16 ? -1.577 -4.465 -12.155 1.00 0.00 16 TYR A N 10
ATOM 17960 C CA . TYR A 1 16 ? -2.048 -3.173 -11.671 1.00 0.00 16 TYR A CA 10
ATOM 17961 C C . TYR A 1 16 ? -0.874 -2.248 -11.363 1.00 0.00 16 TYR A C 10
ATOM 17962 O O . TYR A 1 16 ? 0.281 -2.588 -11.614 1.00 0.00 16 TYR A O 10
ATOM 17980 N N . GLU A 1 17 ? -1.181 -1.075 -10.816 1.00 0.00 17 GLU A N 10
ATOM 17981 C CA . GLU A 1 17 ? -0.152 -0.101 -10.472 1.00 0.00 17 GLU A CA 10
ATOM 17982 C C . GLU A 1 17 ? -0.173 0.211 -8.979 1.00 0.00 17 GLU A C 10
ATOM 17983 O O . GLU A 1 17 ? 0.872 0.419 -8.363 1.00 0.00 17 GLU A O 10
ATOM 17995 N N . TRP A 1 18 ? -1.370 0.241 -8.404 1.00 0.00 18 TRP A N 10
ATOM 17996 C CA . TRP A 1 18 ? -1.529 0.526 -6.983 1.00 0.00 18 TRP A CA 10
ATOM 17997 C C . TRP A 1 18 ? -0.939 -0.594 -6.134 1.00 0.00 18 TRP A C 10
ATOM 17998 O O . TRP A 1 18 ? -0.916 -0.508 -4.905 1.00 0.00 18 TRP A O 10
ATOM 18019 N N . TYR A 1 19 ? -0.465 -1.644 -6.794 1.00 0.00 19 TYR A N 10
ATOM 18020 C CA . TYR A 1 19 ? 0.122 -2.783 -6.098 1.00 0.00 19 TYR A CA 10
ATOM 18021 C C . TYR A 1 19 ? 1.639 -2.645 -6.009 1.00 0.00 19 TYR A C 10
ATOM 18022 O O . TYR A 1 19 ? 2.378 -3.289 -6.754 1.00 0.00 19 TYR A O 10
ATOM 18040 N N . HIS A 1 20 ? 2.097 -1.798 -5.092 1.00 0.00 20 HIS A N 10
ATOM 18041 C CA . HIS A 1 20 ? 3.525 -1.574 -4.902 1.00 0.00 20 HIS A CA 10
ATOM 18042 C C . HIS A 1 20 ? 4.168 -2.751 -4.174 1.00 0.00 20 HIS A C 10
ATOM 18043 O O . HIS A 1 20 ? 4.185 -2.798 -2.944 1.00 0.00 20 HIS A O 10
ATOM 18058 N N . ARG A 1 21 ? 4.695 -3.699 -4.941 1.00 0.00 21 ARG A N 10
ATOM 18059 C CA . ARG A 1 21 ? 5.337 -4.877 -4.369 1.00 0.00 21 ARG A CA 10
ATOM 18060 C C . ARG A 1 21 ? 6.850 -4.693 -4.303 1.00 0.00 21 ARG A C 10
ATOM 18061 O O . ARG A 1 21 ? 7.400 -3.771 -4.905 1.00 0.00 21 ARG A O 10
ATOM 18082 N N . ASN A 1 22 ? 7.517 -5.576 -3.566 1.00 0.00 22 ASN A N 10
ATOM 18083 C CA . ASN A 1 22 ? 8.966 -5.511 -3.421 1.00 0.00 22 ASN A CA 10
ATOM 18084 C C . ASN A 1 22 ? 9.382 -4.243 -2.681 1.00 0.00 22 ASN A C 10
ATOM 18085 O O . ASN A 1 22 ? 10.400 -3.631 -3.003 1.00 0.00 22 ASN A O 10
ATOM 18096 N N . ILE A 1 23 ? 8.587 -3.856 -1.689 1.00 0.00 23 ILE A N 10
ATOM 18097 C CA . ILE A 1 23 ? 8.873 -2.664 -0.902 1.00 0.00 23 ILE A CA 10
ATOM 18098 C C . ILE A 1 23 ? 8.780 -2.954 0.592 1.00 0.00 23 ILE A C 10
ATOM 18099 O O . ILE A 1 23 ? 8.408 -4.055 1.000 1.00 0.00 23 ILE A O 10
ATOM 18115 N N . THR A 1 24 ? 9.119 -1.959 1.405 1.00 0.00 24 THR A N 10
ATOM 18116 C CA . THR A 1 24 ? 9.072 -2.107 2.854 1.00 0.00 24 THR A CA 10
ATOM 18117 C C . THR A 1 24 ? 8.067 -1.143 3.474 1.00 0.00 24 THR A C 10
ATOM 18118 O O . THR A 1 24 ? 7.471 -0.321 2.779 1.00 0.00 24 THR A O 10
ATOM 18129 N N . ARG A 1 25 ? 7.886 -1.248 4.786 1.00 0.00 25 ARG A N 10
ATOM 18130 C CA . ARG A 1 25 ? 6.952 -0.384 5.499 1.00 0.00 25 ARG A CA 10
ATOM 18131 C C . ARG A 1 25 ? 7.324 1.085 5.319 1.00 0.00 25 ARG A C 10
ATOM 18132 O O . ARG A 1 25 ? 6.457 1.957 5.309 1.00 0.00 25 ARG A O 10
ATOM 18153 N N . ASN A 1 26 ? 8.618 1.349 5.179 1.00 0.00 26 ASN A N 10
ATOM 18154 C CA . ASN A 1 26 ? 9.105 2.712 5.001 1.00 0.00 26 ASN A CA 10
ATOM 18155 C C . ASN A 1 26 ? 8.829 3.208 3.585 1.00 0.00 26 ASN A C 10
ATOM 18156 O O . ASN A 1 26 ? 8.441 4.358 3.385 1.00 0.00 26 ASN A O 10
ATOM 18167 N N . GLN A 1 27 ? 9.031 2.330 2.607 1.00 0.00 27 GLN A N 10
ATOM 18168 C CA . GLN A 1 27 ? 8.803 2.679 1.209 1.00 0.00 27 GLN A CA 10
ATOM 18169 C C . GLN A 1 27 ? 7.369 3.148 0.992 1.00 0.00 27 GLN A C 10
ATOM 18170 O O . GLN A 1 27 ? 7.134 4.222 0.437 1.00 0.00 27 GLN A O 10
ATOM 18184 N N . ALA A 1 28 ? 6.413 2.339 1.434 1.00 0.00 28 ALA A N 10
ATOM 18185 C CA . ALA A 1 28 ? 5.001 2.673 1.290 1.00 0.00 28 ALA A CA 10
ATOM 18186 C C . ALA A 1 28 ? 4.734 4.118 1.698 1.00 0.00 28 ALA A C 10
ATOM 18187 O O . ALA A 1 28 ? 4.294 4.931 0.886 1.00 0.00 28 ALA A O 10
ATOM 18194 N N . GLU A 1 29 ? 5.003 4.430 2.962 1.00 0.00 29 GLU A N 10
ATOM 18195 C CA . GLU A 1 29 ? 4.789 5.777 3.477 1.00 0.00 29 GLU A CA 10
ATOM 18196 C C . GLU A 1 29 ? 5.495 6.811 2.605 1.00 0.00 29 GLU A C 10
ATOM 18197 O O . GLU A 1 29 ? 4.861 7.708 2.049 1.00 0.00 29 GLU A O 10
ATOM 18209 N N . HIS A 1 30 ? 6.813 6.680 2.491 1.00 0.00 30 HIS A N 10
ATOM 18210 C CA . HIS A 1 30 ? 7.606 7.603 1.688 1.00 0.00 30 HIS A CA 10
ATOM 18211 C C . HIS A 1 30 ? 6.862 7.992 0.414 1.00 0.00 30 HIS A C 10
ATOM 18212 O O . HIS A 1 30 ? 6.695 9.176 0.117 1.00 0.00 30 HIS A O 10
ATOM 18227 N N . LEU A 1 31 ? 6.415 6.990 -0.335 1.00 0.00 31 LEU A N 10
ATOM 18228 C CA . LEU A 1 31 ? 5.689 7.227 -1.577 1.00 0.00 31 LEU A CA 10
ATOM 18229 C C . LEU A 1 31 ? 4.512 8.170 -1.349 1.00 0.00 31 LEU A C 10
ATOM 18230 O O . LEU A 1 31 ? 4.368 9.180 -2.037 1.00 0.00 31 LEU A O 10
ATOM 18246 N N . LEU A 1 32 ? 3.672 7.834 -0.374 1.00 0.00 32 LEU A N 10
ATOM 18247 C CA . LEU A 1 32 ? 2.508 8.652 -0.052 1.00 0.00 32 LEU A CA 10
ATOM 18248 C C . LEU A 1 32 ? 2.923 10.079 0.290 1.00 0.00 32 LEU A C 10
ATOM 18249 O O . LEU A 1 32 ? 2.329 11.042 -0.193 1.00 0.00 32 LEU A O 10
ATOM 18265 N N . ARG A 1 33 ? 3.949 10.207 1.126 1.00 0.00 33 ARG A N 10
ATOM 18266 C CA . ARG A 1 33 ? 4.445 11.517 1.532 1.00 0.00 33 ARG A CA 10
ATOM 18267 C C . ARG A 1 33 ? 4.608 12.435 0.325 1.00 0.00 33 ARG A C 10
ATOM 18268 O O . ARG A 1 33 ? 4.132 13.570 0.328 1.00 0.00 33 ARG A O 10
ATOM 18289 N N . GLN A 1 34 ? 5.282 11.935 -0.706 1.00 0.00 34 GLN A N 10
ATOM 18290 C CA . GLN A 1 34 ? 5.508 12.711 -1.919 1.00 0.00 34 GLN A CA 10
ATOM 18291 C C . GLN A 1 34 ? 4.211 13.346 -2.409 1.00 0.00 34 GLN A C 10
ATOM 18292 O O . GLN A 1 34 ? 4.194 14.503 -2.827 1.00 0.00 34 GLN A O 10
ATOM 18306 N N . GLU A 1 35 ? 3.126 12.580 -2.356 1.00 0.00 35 GLU A N 10
ATOM 18307 C CA . GLU A 1 35 ? 1.824 13.067 -2.795 1.00 0.00 35 GLU A CA 10
ATOM 18308 C C . GLU A 1 35 ? 1.348 14.218 -1.914 1.00 0.00 35 GLU A C 10
ATOM 18309 O O . GLU A 1 35 ? 1.203 15.350 -2.377 1.00 0.00 35 GLU A O 10
ATOM 18321 N N . SER A 1 36 ? 1.108 13.921 -0.641 1.00 0.00 36 SER A N 10
ATOM 18322 C CA . SER A 1 36 ? 0.643 14.929 0.305 1.00 0.00 36 SER A CA 10
ATOM 18323 C C . SER A 1 36 ? -0.790 15.347 -0.006 1.00 0.00 36 SER A C 10
ATOM 18324 O O . SER A 1 36 ? -1.120 16.534 0.001 1.00 0.00 36 SER A O 10
ATOM 18332 N N . LYS A 1 37 ? -1.640 14.363 -0.278 1.00 0.00 37 LYS A N 10
ATOM 18333 C CA . LYS A 1 37 ? -3.040 14.626 -0.590 1.00 0.00 37 LYS A CA 10
ATOM 18334 C C . LYS A 1 37 ? -3.918 13.445 -0.190 1.00 0.00 37 LYS A C 10
ATOM 18335 O O . LYS A 1 37 ? -3.669 12.310 -0.594 1.00 0.00 37 LYS A O 10
ATOM 18354 N N . GLU A 1 38 ? -4.947 13.721 0.606 1.00 0.00 38 GLU A N 10
ATOM 18355 C CA . GLU A 1 38 ? -5.861 12.680 1.061 1.00 0.00 38 GLU A CA 10
ATOM 18356 C C . GLU A 1 38 ? -6.254 11.761 -0.092 1.00 0.00 38 GLU A C 10
ATOM 18357 O O . GLU A 1 38 ? -6.514 12.218 -1.204 1.00 0.00 38 GLU A O 10
ATOM 18369 N N . GLY A 1 39 ? -6.295 10.460 0.184 1.00 0.00 39 GLY A N 10
ATOM 18370 C CA . GLY A 1 39 ? -6.657 9.497 -0.839 1.00 0.00 39 GLY A CA 10
ATOM 18371 C C . GLY A 1 39 ? -5.505 8.582 -1.206 1.00 0.00 39 GLY A C 10
ATOM 18372 O O . GLY A 1 39 ? -5.677 7.367 -1.305 1.00 0.00 39 GLY A O 10
ATOM 18376 N N . ALA A 1 40 ? -4.329 9.165 -1.409 1.00 0.00 40 ALA A N 10
ATOM 18377 C CA . ALA A 1 40 ? -3.145 8.394 -1.767 1.00 0.00 40 ALA A CA 10
ATOM 18378 C C . ALA A 1 40 ? -3.106 7.068 -1.015 1.00 0.00 40 ALA A C 10
ATOM 18379 O O . ALA A 1 40 ? -3.081 7.042 0.216 1.00 0.00 40 ALA A O 10
ATOM 18386 N N . PHE A 1 41 ? -3.099 5.969 -1.762 1.00 0.00 41 PHE A N 10
ATOM 18387 C CA . PHE A 1 41 ? -3.064 4.639 -1.165 1.00 0.00 41 PHE A CA 10
ATOM 18388 C C . PHE A 1 41 ? -2.164 3.706 -1.969 1.00 0.00 41 PHE A C 10
ATOM 18389 O O . PHE A 1 41 ? -1.740 4.037 -3.077 1.00 0.00 41 PHE A O 10
ATOM 18406 N N . ILE A 1 42 ? -1.874 2.539 -1.401 1.00 0.00 42 ILE A N 10
ATOM 18407 C CA . ILE A 1 42 ? -1.025 1.558 -2.065 1.00 0.00 42 ILE A CA 10
ATOM 18408 C C . ILE A 1 42 ? -1.145 0.190 -1.403 1.00 0.00 42 ILE A C 10
ATOM 18409 O O . ILE A 1 42 ? -1.702 0.062 -0.312 1.00 0.00 42 ILE A O 10
ATOM 18425 N N . VAL A 1 43 ? -0.620 -0.833 -2.070 1.00 0.00 43 VAL A N 10
ATOM 18426 C CA . VAL A 1 43 ? -0.664 -2.193 -1.545 1.00 0.00 43 VAL A CA 10
ATOM 18427 C C . VAL A 1 43 ? 0.685 -2.885 -1.695 1.00 0.00 43 VAL A C 10
ATOM 18428 O O . VAL A 1 43 ? 1.344 -2.764 -2.727 1.00 0.00 43 VAL A O 10
ATOM 18441 N N . ARG A 1 44 ? 1.089 -3.611 -0.658 1.00 0.00 44 ARG A N 10
ATOM 18442 C CA . ARG A 1 44 ? 2.361 -4.324 -0.674 1.00 0.00 44 ARG A CA 10
ATOM 18443 C C . ARG A 1 44 ? 2.192 -5.750 -0.161 1.00 0.00 44 ARG A C 10
ATOM 18444 O O . ARG A 1 44 ? 1.114 -6.133 0.293 1.00 0.00 44 ARG A O 10
ATOM 18465 N N . ASP A 1 45 ? 3.264 -6.532 -0.235 1.00 0.00 45 ASP A N 10
ATOM 18466 C CA . ASP A 1 45 ? 3.235 -7.915 0.224 1.00 0.00 45 ASP A CA 10
ATOM 18467 C C . ASP A 1 45 ? 3.788 -8.030 1.641 1.00 0.00 45 ASP A C 10
ATOM 18468 O O . ASP A 1 45 ? 4.842 -7.477 1.954 1.00 0.00 45 ASP A O 10
ATOM 18477 N N . SER A 1 46 ? 3.068 -8.751 2.495 1.00 0.00 46 SER A N 10
ATOM 18478 C CA . SER A 1 46 ? 3.483 -8.935 3.881 1.00 0.00 46 SER A CA 10
ATOM 18479 C C . SER A 1 46 ? 4.320 -10.201 4.034 1.00 0.00 46 SER A C 10
ATOM 18480 O O . SER A 1 46 ? 3.856 -11.203 4.581 1.00 0.00 46 SER A O 10
ATOM 18488 N N . ARG A 1 47 ? 5.555 -10.150 3.546 1.00 0.00 47 ARG A N 10
ATOM 18489 C CA . ARG A 1 47 ? 6.457 -11.292 3.627 1.00 0.00 47 ARG A CA 10
ATOM 18490 C C . ARG A 1 47 ? 6.282 -12.030 4.951 1.00 0.00 47 ARG A C 10
ATOM 18491 O O . ARG A 1 47 ? 6.527 -13.234 5.040 1.00 0.00 47 ARG A O 10
ATOM 18512 N N . HIS A 1 48 ? 5.857 -11.301 5.978 1.00 0.00 48 HIS A N 10
ATOM 18513 C CA . HIS A 1 48 ? 5.650 -11.886 7.298 1.00 0.00 48 HIS A CA 10
ATOM 18514 C C . HIS A 1 48 ? 4.669 -13.053 7.227 1.00 0.00 48 HIS A C 10
ATOM 18515 O O . HIS A 1 48 ? 5.015 -14.189 7.553 1.00 0.00 48 HIS A O 10
ATOM 18530 N N . LEU A 1 49 ? 3.445 -12.765 6.799 1.00 0.00 49 LEU A N 10
ATOM 18531 C CA . LEU A 1 49 ? 2.413 -13.790 6.685 1.00 0.00 49 LEU A CA 10
ATOM 18532 C C . LEU A 1 49 ? 1.700 -13.699 5.340 1.00 0.00 49 LEU A C 10
ATOM 18533 O O . LEU A 1 49 ? 0.473 -13.758 5.271 1.00 0.00 49 LEU A O 10
ATOM 18549 N N . GLY A 1 50 ? 2.479 -13.556 4.272 1.00 0.00 50 GLY A N 10
ATOM 18550 C CA . GLY A 1 50 ? 1.904 -13.462 2.943 1.00 0.00 50 GLY A CA 10
ATOM 18551 C C . GLY A 1 50 ? 0.613 -12.668 2.924 1.00 0.00 50 GLY A C 10
ATOM 18552 O O . GLY A 1 50 ? -0.278 -12.937 2.119 1.00 0.00 50 GLY A O 10
ATOM 18556 N N . SER A 1 51 ? 0.510 -11.688 3.816 1.00 0.00 51 SER A N 10
ATOM 18557 C CA . SER A 1 51 ? -0.685 -10.856 3.903 1.00 0.00 51 SER A CA 10
ATOM 18558 C C . SER A 1 51 ? -0.540 -9.605 3.042 1.00 0.00 51 SER A C 10
ATOM 18559 O O . SER A 1 51 ? 0.465 -9.424 2.355 1.00 0.00 51 SER A O 10
ATOM 18567 N N . TYR A 1 52 ? -1.550 -8.744 3.085 1.00 0.00 52 TYR A N 10
ATOM 18568 C CA . TYR A 1 52 ? -1.538 -7.510 2.309 1.00 0.00 52 TYR A CA 10
ATOM 18569 C C . TYR A 1 52 ? -1.901 -6.313 3.180 1.00 0.00 52 TYR A C 10
ATOM 18570 O O . TYR A 1 52 ? -2.885 -6.345 3.923 1.00 0.00 52 TYR A O 10
ATOM 18588 N N . THR A 1 53 ? -1.102 -5.255 3.086 1.00 0.00 53 THR A N 10
ATOM 18589 C CA . THR A 1 53 ? -1.338 -4.047 3.866 1.00 0.00 53 THR A CA 10
ATOM 18590 C C . THR A 1 53 ? -1.592 -2.848 2.958 1.00 0.00 53 THR A C 10
ATOM 18591 O O . THR A 1 53 ? -0.950 -2.697 1.918 1.00 0.00 53 THR A O 10
ATOM 18602 N N . ILE A 1 54 ? -2.531 -1.997 3.359 1.00 0.00 54 ILE A N 10
ATOM 18603 C CA . ILE A 1 54 ? -2.868 -0.811 2.582 1.00 0.00 54 ILE A CA 10
ATOM 18604 C C . ILE A 1 54 ? -2.564 0.462 3.363 1.00 0.00 54 ILE A C 10
ATOM 18605 O O . ILE A 1 54 ? -3.111 0.687 4.442 1.00 0.00 54 ILE A O 10
ATOM 18621 N N . SER A 1 55 ? -1.687 1.295 2.810 1.00 0.00 55 SER A N 10
ATOM 18622 C CA . SER A 1 55 ? -1.307 2.545 3.456 1.00 0.00 55 SER A CA 10
ATOM 18623 C C . SER A 1 55 ? -1.983 3.734 2.777 1.00 0.00 55 SER A C 10
ATOM 18624 O O . SER A 1 55 ? -1.594 4.140 1.682 1.00 0.00 55 SER A O 10
ATOM 18632 N N . VAL A 1 56 ? -2.996 4.286 3.436 1.00 0.00 56 VAL A N 10
ATOM 18633 C CA . VAL A 1 56 ? -3.726 5.428 2.899 1.00 0.00 56 VAL A CA 10
ATOM 18634 C C . VAL A 1 56 ? -3.233 6.733 3.512 1.00 0.00 56 VAL A C 10
ATOM 18635 O O . VAL A 1 56 ? -2.824 6.771 4.673 1.00 0.00 56 VAL A O 10
ATOM 18648 N N . PHE A 1 57 ? -3.274 7.803 2.726 1.00 0.00 57 PHE A N 10
ATOM 18649 C CA . PHE A 1 57 ? -2.832 9.112 3.192 1.00 0.00 57 PHE A CA 10
ATOM 18650 C C . PHE A 1 57 ? -4.001 9.912 3.762 1.00 0.00 57 PHE A C 10
ATOM 18651 O O . PHE A 1 57 ? -4.904 10.317 3.030 1.00 0.00 57 PHE A O 10
ATOM 18668 N N . MET A 1 58 ? -3.975 10.133 5.072 1.00 0.00 58 MET A N 10
ATOM 18669 C CA . MET A 1 58 ? -5.031 10.884 5.740 1.00 0.00 58 MET A CA 10
ATOM 18670 C C . MET A 1 58 ? -4.786 12.385 5.629 1.00 0.00 58 MET A C 10
ATOM 18671 O O . MET A 1 58 ? -5.679 13.145 5.255 1.00 0.00 58 MET A O 10
ATOM 18685 N N . GLY A 1 59 ? -3.567 12.808 5.957 1.00 0.00 59 GLY A N 10
ATOM 18686 C CA . GLY A 1 59 ? -3.227 14.217 5.887 1.00 0.00 59 GLY A CA 10
ATOM 18687 C C . GLY A 1 59 ? -3.508 14.945 7.186 1.00 0.00 59 GLY A C 10
ATOM 18688 O O . GLY A 1 59 ? -4.632 14.921 7.687 1.00 0.00 59 GLY A O 10
ATOM 18692 N N . ALA A 1 60 ? -2.485 15.595 7.732 1.00 0.00 60 ALA A N 10
ATOM 18693 C CA . ALA A 1 60 ? -2.629 16.334 8.980 1.00 0.00 60 ALA A CA 10
ATOM 18694 C C . ALA A 1 60 ? -3.731 17.382 8.873 1.00 0.00 60 ALA A C 10
ATOM 18695 O O . ALA A 1 60 ? -4.285 17.607 7.798 1.00 0.00 60 ALA A O 10
ATOM 18702 N N . ARG A 1 61 ? -4.046 18.019 9.997 1.00 0.00 61 ARG A N 10
ATOM 18703 C CA . ARG A 1 61 ? -5.084 19.042 10.030 1.00 0.00 61 ARG A CA 10
ATOM 18704 C C . ARG A 1 61 ? -4.805 20.133 9.001 1.00 0.00 61 ARG A C 10
ATOM 18705 O O . ARG A 1 61 ? -5.706 20.567 8.281 1.00 0.00 61 ARG A O 10
ATOM 18726 N N . ARG A 1 62 ? -3.552 20.573 8.936 1.00 0.00 62 ARG A N 10
ATOM 18727 C CA . ARG A 1 62 ? -3.155 21.614 7.996 1.00 0.00 62 ARG A CA 10
ATOM 18728 C C . ARG A 1 62 ? -2.040 21.122 7.079 1.00 0.00 62 ARG A C 10
ATOM 18729 O O . ARG A 1 62 ? -1.562 19.996 7.215 1.00 0.00 62 ARG A O 10
ATOM 18750 N N . SER A 1 63 ? -1.631 21.973 6.144 1.00 0.00 63 SER A N 10
ATOM 18751 C CA . SER A 1 63 ? -0.575 21.624 5.200 1.00 0.00 63 SER A CA 10
ATOM 18752 C C . SER A 1 63 ? 0.801 21.829 5.825 1.00 0.00 63 SER A C 10
ATOM 18753 O O . SER A 1 63 ? 1.720 22.338 5.181 1.00 0.00 63 SER A O 10
ATOM 18761 N N . THR A 1 64 ? 0.938 21.429 7.085 1.00 0.00 64 THR A N 10
ATOM 18762 C CA . THR A 1 64 ? 2.201 21.570 7.799 1.00 0.00 64 THR A CA 10
ATOM 18763 C C . THR A 1 64 ? 2.776 20.208 8.171 1.00 0.00 64 THR A C 10
ATOM 18764 O O . THR A 1 64 ? 3.971 20.081 8.434 1.00 0.00 64 THR A O 10
ATOM 18775 N N . GLU A 1 65 ? 1.919 19.192 8.188 1.00 0.00 65 GLU A N 10
ATOM 18776 C CA . GLU A 1 65 ? 2.344 17.839 8.528 1.00 0.00 65 GLU A CA 10
ATOM 18777 C C . GLU A 1 65 ? 1.651 16.811 7.639 1.00 0.00 65 GLU A C 10
ATOM 18778 O O . GLU A 1 65 ? 0.758 17.149 6.862 1.00 0.00 65 GLU A O 10
ATOM 18790 N N . ALA A 1 66 ? 2.070 15.556 7.759 1.00 0.00 66 ALA A N 10
ATOM 18791 C CA . ALA A 1 66 ? 1.489 14.478 6.968 1.00 0.00 66 ALA A CA 10
ATOM 18792 C C . ALA A 1 66 ? 0.893 13.399 7.865 1.00 0.00 66 ALA A C 10
ATOM 18793 O O . ALA A 1 66 ? 1.306 13.235 9.013 1.00 0.00 66 ALA A O 10
ATOM 18800 N N . ALA A 1 67 ? -0.079 12.664 7.334 1.00 0.00 67 ALA A N 10
ATOM 18801 C CA . ALA A 1 67 ? -0.729 11.599 8.086 1.00 0.00 67 ALA A CA 10
ATOM 18802 C C . ALA A 1 67 ? -0.974 10.377 7.208 1.00 0.00 67 ALA A C 10
ATOM 18803 O O . ALA A 1 67 ? -1.613 10.472 6.159 1.00 0.00 67 ALA A O 10
ATOM 18810 N N . ILE A 1 68 ? -0.463 9.230 7.642 1.00 0.00 68 ILE A N 10
ATOM 18811 C CA . ILE A 1 68 ? -0.626 7.990 6.895 1.00 0.00 68 ILE A CA 10
ATOM 18812 C C . ILE A 1 68 ? -1.055 6.848 7.811 1.00 0.00 68 ILE A C 10
ATOM 18813 O O . ILE A 1 68 ? -0.423 6.588 8.835 1.00 0.00 68 ILE A O 10
ATOM 18829 N N . LYS A 1 69 ? -2.133 6.167 7.435 1.00 0.00 69 LYS A N 10
ATOM 18830 C CA . LYS A 1 69 ? -2.645 5.051 8.220 1.00 0.00 69 LYS A CA 10
ATOM 18831 C C . LYS A 1 69 ? -2.276 3.718 7.577 1.00 0.00 69 LYS A C 10
ATOM 18832 O O . LYS A 1 69 ? -2.013 3.649 6.376 1.00 0.00 69 LYS A O 10
ATOM 18851 N N . HIS A 1 70 ? -2.259 2.661 8.383 1.00 0.00 70 HIS A N 10
ATOM 18852 C CA . HIS A 1 70 ? -1.924 1.330 7.891 1.00 0.00 70 HIS A CA 10
ATOM 18853 C C . HIS A 1 70 ? -3.054 0.345 8.175 1.00 0.00 70 HIS A C 10
ATOM 18854 O O . HIS A 1 70 ? -3.326 0.015 9.330 1.00 0.00 70 HIS A O 10
ATOM 18868 N N . TYR A 1 71 ? -3.707 -0.120 7.116 1.00 0.00 71 TYR A N 10
ATOM 18869 C CA . TYR A 1 71 ? -4.809 -1.064 7.254 1.00 0.00 71 TYR A CA 10
ATOM 18870 C C . TYR A 1 71 ? -4.396 -2.456 6.784 1.00 0.00 71 TYR A C 10
ATOM 18871 O O . TYR A 1 71 ? -4.233 -2.696 5.589 1.00 0.00 71 TYR A O 10
ATOM 18889 N N . GLN A 1 72 ? -4.228 -3.368 7.735 1.00 0.00 72 GLN A N 10
ATOM 18890 C CA . GLN A 1 72 ? -3.834 -4.737 7.420 1.00 0.00 72 GLN A CA 10
ATOM 18891 C C . GLN A 1 72 ? -5.029 -5.549 6.936 1.00 0.00 72 GLN A C 10
ATOM 18892 O O . GLN A 1 72 ? -6.088 -5.548 7.563 1.00 0.00 72 GLN A O 10
ATOM 18906 N N . ILE A 1 73 ? -4.852 -6.242 5.815 1.00 0.00 73 ILE A N 10
ATOM 18907 C CA . ILE A 1 73 ? -5.917 -7.060 5.248 1.00 0.00 73 ILE A CA 10
ATOM 18908 C C . ILE A 1 73 ? -5.937 -8.449 5.877 1.00 0.00 73 ILE A C 10
ATOM 18909 O O . ILE A 1 73 ? -5.025 -9.250 5.672 1.00 0.00 73 ILE A O 10
ATOM 18925 N N . LYS A 1 74 ? -6.987 -8.730 6.643 1.00 0.00 74 LYS A N 10
ATOM 18926 C CA . LYS A 1 74 ? -7.130 -10.023 7.300 1.00 0.00 74 LYS A CA 10
ATOM 18927 C C . LYS A 1 74 ? -8.122 -10.907 6.551 1.00 0.00 74 LYS A C 10
ATOM 18928 O O . LYS A 1 74 ? -8.740 -10.477 5.578 1.00 0.00 74 LYS A O 10
ATOM 18947 N N . LYS A 1 75 ? -8.270 -12.144 7.013 1.00 0.00 75 LYS A N 10
ATOM 18948 C CA . LYS A 1 75 ? -9.188 -13.089 6.389 1.00 0.00 75 LYS A CA 10
ATOM 18949 C C . LYS A 1 75 ? -10.138 -13.688 7.421 1.00 0.00 75 LYS A C 10
ATOM 18950 O O . LYS A 1 75 ? -9.740 -13.984 8.547 1.00 0.00 75 LYS A O 10
ATOM 18969 N N . ASN A 1 76 ? -11.396 -13.866 7.029 1.00 0.00 76 ASN A N 10
ATOM 18970 C CA . ASN A 1 76 ? -12.401 -14.430 7.921 1.00 0.00 76 ASN A CA 10
ATOM 18971 C C . ASN A 1 76 ? -12.541 -15.934 7.702 1.00 0.00 76 ASN A C 10
ATOM 18972 O O . ASN A 1 76 ? -11.856 -16.514 6.860 1.00 0.00 76 ASN A O 10
ATOM 18983 N N . ASP A 1 77 ? -13.433 -16.557 8.464 1.00 0.00 77 ASP A N 10
ATOM 18984 C CA . ASP A 1 77 ? -13.664 -17.992 8.352 1.00 0.00 77 ASP A CA 10
ATOM 18985 C C . ASP A 1 77 ? -13.960 -18.384 6.907 1.00 0.00 77 ASP A C 10
ATOM 18986 O O . ASP A 1 77 ? -13.627 -19.486 6.472 1.00 0.00 77 ASP A O 10
ATOM 18995 N N . SER A 1 78 ? -14.587 -17.474 6.169 1.00 0.00 78 SER A N 10
ATOM 18996 C CA . SER A 1 78 ? -14.932 -17.727 4.775 1.00 0.00 78 SER A CA 10
ATOM 18997 C C . SER A 1 78 ? -13.730 -17.488 3.867 1.00 0.00 78 SER A C 10
ATOM 18998 O O . SER A 1 78 ? -13.875 -17.330 2.655 1.00 0.00 78 SER A O 10
ATOM 19006 N N . GLY A 1 79 ? -12.541 -17.464 4.462 1.00 0.00 79 GLY A N 10
ATOM 19007 C CA . GLY A 1 79 ? -11.330 -17.245 3.693 1.00 0.00 79 GLY A CA 10
ATOM 19008 C C . GLY A 1 79 ? -11.451 -16.070 2.744 1.00 0.00 79 GLY A C 10
ATOM 19009 O O . GLY A 1 79 ? -10.941 -16.114 1.624 1.00 0.00 79 GLY A O 10
ATOM 19013 N N . GLN A 1 80 ? -12.130 -15.017 3.189 1.00 0.00 80 GLN A N 10
ATOM 19014 C CA . GLN A 1 80 ? -12.319 -13.827 2.369 1.00 0.00 80 GLN A CA 10
ATOM 19015 C C . GLN A 1 80 ? -11.516 -12.653 2.921 1.00 0.00 80 GLN A C 10
ATOM 19016 O O . GLN A 1 80 ? -11.388 -12.494 4.135 1.00 0.00 80 GLN A O 10
ATOM 19030 N N . TRP A 1 81 ? -10.979 -11.835 2.024 1.00 0.00 81 TRP A N 10
ATOM 19031 C CA . TRP A 1 81 ? -10.189 -10.676 2.422 1.00 0.00 81 TRP A CA 10
ATOM 19032 C C . TRP A 1 81 ? -11.091 -9.516 2.828 1.00 0.00 81 TRP A C 10
ATOM 19033 O O . TRP A 1 81 ? -12.162 -9.320 2.254 1.00 0.00 81 TRP A O 10
ATOM 19054 N N . TYR A 1 82 ? -10.651 -8.751 3.820 1.00 0.00 82 TYR A N 10
ATOM 19055 C CA . TYR A 1 82 ? -11.422 -7.611 4.305 1.00 0.00 82 TYR A CA 10
ATOM 19056 C C . TYR A 1 82 ? -10.524 -6.619 5.039 1.00 0.00 82 TYR A C 10
ATOM 19057 O O . TYR A 1 82 ? -9.589 -7.009 5.737 1.00 0.00 82 TYR A O 10
ATOM 19075 N N . VAL A 1 83 ? -10.816 -5.332 4.873 1.00 0.00 83 VAL A N 10
ATOM 19076 C CA . VAL A 1 83 ? -10.038 -4.283 5.520 1.00 0.00 83 VAL A CA 10
ATOM 19077 C C . VAL A 1 83 ? -10.822 -3.638 6.656 1.00 0.00 83 VAL A C 10
ATOM 19078 O O . VAL A 1 83 ? -10.293 -3.431 7.749 1.00 0.00 83 VAL A O 10
ATOM 19091 N N . ALA A 1 84 ? -12.086 -3.324 6.393 1.00 0.00 84 ALA A N 10
ATOM 19092 C CA . ALA A 1 84 ? -12.945 -2.705 7.394 1.00 0.00 84 ALA A CA 10
ATOM 19093 C C . ALA A 1 84 ? -13.596 -3.757 8.285 1.00 0.00 84 ALA A C 10
ATOM 19094 O O . ALA A 1 84 ? -14.465 -3.444 9.097 1.00 0.00 84 ALA A O 10
ATOM 19101 N N . GLU A 1 85 ? -13.170 -5.007 8.126 1.00 0.00 85 GLU A N 10
ATOM 19102 C CA . GLU A 1 85 ? -13.714 -6.105 8.916 1.00 0.00 85 GLU A CA 10
ATOM 19103 C C . GLU A 1 85 ? -15.238 -6.122 8.847 1.00 0.00 85 GLU A C 10
ATOM 19104 O O . GLU A 1 85 ? -15.906 -6.613 9.757 1.00 0.00 85 GLU A O 10
ATOM 19116 N N . ARG A 1 86 ? -15.782 -5.581 7.761 1.00 0.00 86 ARG A N 10
ATOM 19117 C CA . ARG A 1 86 ? -17.226 -5.531 7.574 1.00 0.00 86 ARG A CA 10
ATOM 19118 C C . ARG A 1 86 ? -17.611 -6.010 6.177 1.00 0.00 86 ARG A C 10
ATOM 19119 O O . ARG A 1 86 ? -18.670 -6.608 5.983 1.00 0.00 86 ARG A O 10
ATOM 19140 N N . HIS A 1 87 ? -16.743 -5.742 5.206 1.00 0.00 87 HIS A N 10
ATOM 19141 C CA . HIS A 1 87 ? -16.991 -6.146 3.827 1.00 0.00 87 HIS A CA 10
ATOM 19142 C C . HIS A 1 87 ? -15.892 -7.080 3.327 1.00 0.00 87 HIS A C 10
ATOM 19143 O O . HIS A 1 87 ? -14.753 -6.661 3.123 1.00 0.00 87 HIS A O 10
ATOM 19158 N N . ALA A 1 88 ? -16.243 -8.347 3.134 1.00 0.00 88 ALA A N 10
ATOM 19159 C CA . ALA A 1 88 ? -15.287 -9.340 2.658 1.00 0.00 88 ALA A CA 10
ATOM 19160 C C . ALA A 1 88 ? -15.451 -9.587 1.163 1.00 0.00 88 ALA A C 10
ATOM 19161 O O . ALA A 1 88 ? -16.563 -9.551 0.636 1.00 0.00 88 ALA A O 10
ATOM 19168 N N . PHE A 1 89 ? -14.337 -9.839 0.483 1.00 0.00 89 PHE A N 10
ATOM 19169 C CA . PHE A 1 89 ? -14.358 -10.091 -0.953 1.00 0.00 89 PHE A CA 10
ATOM 19170 C C . PHE A 1 89 ? -13.810 -11.479 -1.269 1.00 0.00 89 PHE A C 10
ATOM 19171 O O . PHE A 1 89 ? -13.491 -12.252 -0.366 1.00 0.00 89 PHE A O 10
ATOM 19188 N N . GLN A 1 90 ? -13.704 -11.788 -2.557 1.00 0.00 90 GLN A N 10
ATOM 19189 C CA . GLN A 1 90 ? -13.197 -13.084 -2.993 1.00 0.00 90 GLN A CA 10
ATOM 19190 C C . GLN A 1 90 ? -11.764 -12.964 -3.503 1.00 0.00 90 GLN A C 10
ATOM 19191 O O . GLN A 1 90 ? -11.024 -13.947 -3.540 1.00 0.00 90 GLN A O 10
ATOM 19205 N N . SER A 1 91 ? -11.380 -11.754 -3.894 1.00 0.00 91 SER A N 10
ATOM 19206 C CA . SER A 1 91 ? -10.038 -11.505 -4.405 1.00 0.00 91 SER A CA 10
ATOM 19207 C C . SER A 1 91 ? -9.488 -10.185 -3.873 1.00 0.00 91 SER A C 10
ATOM 19208 O O . SER A 1 91 ? -10.244 -9.253 -3.596 1.00 0.00 91 SER A O 10
ATOM 19216 N N . ILE A 1 92 ? -8.169 -10.115 -3.731 1.00 0.00 92 ILE A N 10
ATOM 19217 C CA . ILE A 1 92 ? -7.518 -8.910 -3.233 1.00 0.00 92 ILE A CA 10
ATOM 19218 C C . ILE A 1 92 ? -7.847 -7.705 -4.108 1.00 0.00 92 ILE A C 10
ATOM 19219 O O . ILE A 1 92 ? -8.239 -6.643 -3.625 1.00 0.00 92 ILE A O 10
ATOM 19235 N N . PRO A 1 93 ? -7.686 -7.872 -5.429 1.00 0.00 93 PRO A N 10
ATOM 19236 C CA . PRO A 1 93 ? -7.962 -6.810 -6.401 1.00 0.00 93 PRO A CA 10
ATOM 19237 C C . PRO A 1 93 ? -9.452 -6.508 -6.522 1.00 0.00 93 PRO A C 10
ATOM 19238 O O . PRO A 1 93 ? -9.850 -5.566 -7.204 1.00 0.00 93 PRO A O 10
ATOM 19249 N N . GLU A 1 94 ? -10.271 -7.316 -5.854 1.00 0.00 94 GLU A N 10
ATOM 19250 C CA . GLU A 1 94 ? -11.717 -7.134 -5.889 1.00 0.00 94 GLU A CA 10
ATOM 19251 C C . GLU A 1 94 ? -12.178 -6.226 -4.752 1.00 0.00 94 GLU A C 10
ATOM 19252 O O . GLU A 1 94 ? -13.130 -5.458 -4.903 1.00 0.00 94 GLU A O 10
ATOM 19264 N N . LEU A 1 95 ? -11.499 -6.321 -3.614 1.00 0.00 95 LEU A N 10
ATOM 19265 C CA . LEU A 1 95 ? -11.838 -5.510 -2.451 1.00 0.00 95 LEU A CA 10
ATOM 19266 C C . LEU A 1 95 ? -11.655 -4.025 -2.750 1.00 0.00 95 LEU A C 10
ATOM 19267 O O . LEU A 1 95 ? -12.457 -3.193 -2.325 1.00 0.00 95 LEU A O 10
ATOM 19283 N N . ILE A 1 96 ? -10.596 -3.701 -3.486 1.00 0.00 96 ILE A N 10
ATOM 19284 C CA . ILE A 1 96 ? -10.311 -2.317 -3.845 1.00 0.00 96 ILE A CA 10
ATOM 19285 C C . ILE A 1 96 ? -11.082 -1.904 -5.093 1.00 0.00 96 ILE A C 10
ATOM 19286 O O . ILE A 1 96 ? -11.203 -0.715 -5.394 1.00 0.00 96 ILE A O 10
ATOM 19302 N N . TRP A 1 97 ? -11.602 -2.890 -5.815 1.00 0.00 97 TRP A N 10
ATOM 19303 C CA . TRP A 1 97 ? -12.363 -2.627 -7.031 1.00 0.00 97 TRP A CA 10
ATOM 19304 C C . TRP A 1 97 ? -13.530 -1.687 -6.751 1.00 0.00 97 TRP A C 10
ATOM 19305 O O . TRP A 1 97 ? -13.850 -0.819 -7.563 1.00 0.00 97 TRP A O 10
ATOM 19326 N N . TYR A 1 98 ? -14.163 -1.866 -5.597 1.00 0.00 98 TYR A N 10
ATOM 19327 C CA . TYR A 1 98 ? -15.297 -1.034 -5.210 1.00 0.00 98 TYR A CA 10
ATOM 19328 C C . TYR A 1 98 ? -14.838 0.164 -4.385 1.00 0.00 98 TYR A C 10
ATOM 19329 O O . TYR A 1 98 ? -15.170 1.310 -4.693 1.00 0.00 98 TYR A O 10
ATOM 19347 N N . HIS A 1 99 ? -14.071 -0.109 -3.333 1.00 0.00 99 HIS A N 10
ATOM 19348 C CA . HIS A 1 99 ? -13.565 0.945 -2.462 1.00 0.00 99 HIS A CA 10
ATOM 19349 C C . HIS A 1 99 ? -13.216 2.194 -3.267 1.00 0.00 99 HIS A C 10
ATOM 19350 O O . HIS A 1 99 ? -13.546 3.311 -2.870 1.00 0.00 99 HIS A O 10
ATOM 19365 N N . GLN A 1 100 ? -12.547 1.995 -4.398 1.00 0.00 100 GLN A N 10
ATOM 19366 C CA . GLN A 1 100 ? -12.152 3.105 -5.257 1.00 0.00 100 GLN A CA 10
ATOM 19367 C C . GLN A 1 100 ? -13.341 4.015 -5.551 1.00 0.00 100 GLN A C 10
ATOM 19368 O O . GLN A 1 100 ? -13.252 5.234 -5.407 1.00 0.00 100 GLN A O 10
ATOM 19382 N N . HIS A 1 101 ? -14.452 3.414 -5.963 1.00 0.00 101 HIS A N 10
ATOM 19383 C CA . HIS A 1 101 ? -15.659 4.171 -6.278 1.00 0.00 101 HIS A CA 10
ATOM 19384 C C . HIS A 1 101 ? -16.319 4.693 -5.005 1.00 0.00 101 HIS A C 10
ATOM 19385 O O . HIS A 1 101 ? -16.678 5.867 -4.917 1.00 0.00 101 HIS A O 10
ATOM 19400 N N . ASN A 1 102 ? -16.478 3.812 -4.022 1.00 0.00 102 ASN A N 10
ATOM 19401 C CA . ASN A 1 102 ? -17.096 4.185 -2.755 1.00 0.00 102 ASN A CA 10
ATOM 19402 C C . ASN A 1 102 ? -16.433 3.455 -1.591 1.00 0.00 102 ASN A C 10
ATOM 19403 O O . ASN A 1 102 ? -16.296 2.232 -1.609 1.00 0.00 102 ASN A O 10
ATOM 19414 N N . ALA A 1 103 ? -16.025 4.214 -0.580 1.00 0.00 103 ALA A N 10
ATOM 19415 C CA . ALA A 1 103 ? -15.379 3.640 0.595 1.00 0.00 103 ALA A CA 10
ATOM 19416 C C . ALA A 1 103 ? -16.354 2.782 1.394 1.00 0.00 103 ALA A C 10
ATOM 19417 O O . ALA A 1 103 ? -17.140 3.298 2.190 1.00 0.00 103 ALA A O 10
ATOM 19424 N N . ALA A 1 104 ? -16.300 1.473 1.177 1.00 0.00 104 ALA A N 10
ATOM 19425 C CA . ALA A 1 104 ? -17.179 0.545 1.878 1.00 0.00 104 ALA A CA 10
ATOM 19426 C C . ALA A 1 104 ? -16.620 0.193 3.253 1.00 0.00 104 ALA A C 10
ATOM 19427 O O . ALA A 1 104 ? -15.958 -0.831 3.421 1.00 0.00 104 ALA A O 10
ATOM 19434 N N . GLY A 1 105 ? -16.890 1.048 4.234 1.00 0.00 105 GLY A N 10
ATOM 19435 C CA . GLY A 1 105 ? -16.406 0.809 5.580 1.00 0.00 105 GLY A CA 10
ATOM 19436 C C . GLY A 1 105 ? -15.450 1.887 6.053 1.00 0.00 105 GLY A C 10
ATOM 19437 O O . GLY A 1 105 ? -15.631 2.461 7.127 1.00 0.00 105 GLY A O 10
ATOM 19441 N N . LEU A 1 106 ? -14.428 2.161 5.250 1.00 0.00 106 LEU A N 10
ATOM 19442 C CA . LEU A 1 106 ? -13.437 3.177 5.591 1.00 0.00 106 LEU A CA 10
ATOM 19443 C C . LEU A 1 106 ? -14.019 4.579 5.435 1.00 0.00 106 LEU A C 10
ATOM 19444 O O . LEU A 1 106 ? -14.840 4.825 4.554 1.00 0.00 106 LEU A O 10
ATOM 19460 N N . MET A 1 107 ? -13.584 5.493 6.297 1.00 0.00 107 MET A N 10
ATOM 19461 C CA . MET A 1 107 ? -14.059 6.871 6.252 1.00 0.00 107 MET A CA 10
ATOM 19462 C C . MET A 1 107 ? -13.516 7.593 5.023 1.00 0.00 107 MET A C 10
ATOM 19463 O O . MET A 1 107 ? -14.231 8.356 4.372 1.00 0.00 107 MET A O 10
ATOM 19477 N N . THR A 1 108 ? -12.247 7.348 4.710 1.00 0.00 108 THR A N 10
ATOM 19478 C CA . THR A 1 108 ? -11.610 7.976 3.560 1.00 0.00 108 THR A CA 10
ATOM 19479 C C . THR A 1 108 ? -11.685 7.079 2.330 1.00 0.00 108 THR A C 10
ATOM 19480 O O . THR A 1 108 ? -11.603 5.856 2.438 1.00 0.00 108 THR A O 10
ATOM 19491 N N . ARG A 1 109 ? -11.843 7.694 1.163 1.00 0.00 109 ARG A N 10
ATOM 19492 C CA . ARG A 1 109 ? -11.931 6.950 -0.087 1.00 0.00 109 ARG A CA 10
ATOM 19493 C C . ARG A 1 109 ? -10.680 7.162 -0.935 1.00 0.00 109 ARG A C 10
ATOM 19494 O O . ARG A 1 109 ? -10.076 8.235 -0.913 1.00 0.00 109 ARG A O 10
ATOM 19515 N N . LEU A 1 110 ? -10.296 6.131 -1.681 1.00 0.00 110 LEU A N 10
ATOM 19516 C CA . LEU A 1 110 ? -9.117 6.204 -2.536 1.00 0.00 110 LEU A CA 10
ATOM 19517 C C . LEU A 1 110 ? -9.337 7.180 -3.687 1.00 0.00 110 LEU A C 10
ATOM 19518 O O . LEU A 1 110 ? -10.214 6.976 -4.527 1.00 0.00 110 LEU A O 10
ATOM 19534 N N . ARG A 1 111 ? -8.537 8.240 -3.720 1.00 0.00 111 ARG A N 10
ATOM 19535 C CA . ARG A 1 111 ? -8.643 9.247 -4.768 1.00 0.00 111 ARG A CA 10
ATOM 19536 C C . ARG A 1 111 ? -7.456 9.167 -5.723 1.00 0.00 111 ARG A C 10
ATOM 19537 O O . ARG A 1 111 ? -7.628 9.060 -6.937 1.00 0.00 111 ARG A O 10
ATOM 19558 N N . TYR A 1 112 ? -6.251 9.219 -5.166 1.00 0.00 112 TYR A N 10
ATOM 19559 C CA . TYR A 1 112 ? -5.035 9.155 -5.967 1.00 0.00 112 TYR A CA 10
ATOM 19560 C C . TYR A 1 112 ? -4.347 7.803 -5.807 1.00 0.00 112 TYR A C 10
ATOM 19561 O O . TYR A 1 112 ? -3.528 7.596 -4.912 1.00 0.00 112 TYR A O 10
ATOM 19579 N N . PRO A 1 113 ? -4.687 6.859 -6.697 1.00 0.00 113 PRO A N 10
ATOM 19580 C CA . PRO A 1 113 ? -4.114 5.510 -6.678 1.00 0.00 113 PRO A CA 10
ATOM 19581 C C . PRO A 1 113 ? -2.643 5.498 -7.080 1.00 0.00 113 PRO A C 10
ATOM 19582 O O . PRO A 1 113 ? -2.303 5.180 -8.220 1.00 0.00 113 PRO A O 10
ATOM 19593 N N . VAL A 1 114 ? -1.774 5.847 -6.137 1.00 0.00 114 VAL A N 10
ATOM 19594 C CA . VAL A 1 114 ? -0.338 5.876 -6.394 1.00 0.00 114 VAL A CA 10
ATOM 19595 C C . VAL A 1 114 ? 0.133 4.572 -7.028 1.00 0.00 114 VAL A C 10
ATOM 19596 O O . VAL A 1 114 ? 0.032 3.504 -6.425 1.00 0.00 114 VAL A O 10
ATOM 19609 N N . GLY A 1 115 ? 0.649 4.667 -8.250 1.00 0.00 115 GLY A N 10
ATOM 19610 C CA . GLY A 1 115 ? 1.129 3.487 -8.946 1.00 0.00 115 GLY A CA 10
ATOM 19611 C C . GLY A 1 115 ? 2.642 3.387 -8.942 1.00 0.00 115 GLY A C 10
ATOM 19612 O O . GLY A 1 115 ? 3.332 4.322 -8.534 1.00 0.00 115 GLY A O 10
ATOM 19616 N N . LEU A 1 116 ? 3.159 2.250 -9.395 1.00 0.00 116 LEU A N 10
ATOM 19617 C CA . LEU A 1 116 ? 4.599 2.030 -9.440 1.00 0.00 116 LEU A CA 10
ATOM 19618 C C . LEU A 1 116 ? 5.338 3.327 -9.756 1.00 0.00 116 LEU A C 10
ATOM 19619 O O . LEU A 1 116 ? 6.150 3.799 -8.961 1.00 0.00 116 LEU A O 10
ATOM 19635 N N . MET A 1 117 ? 5.051 3.897 -10.921 1.00 0.00 117 MET A N 10
ATOM 19636 C CA . MET A 1 117 ? 5.686 5.140 -11.341 1.00 0.00 117 MET A CA 10
ATOM 19637 C C . MET A 1 117 ? 5.324 6.282 -10.395 1.00 0.00 117 MET A C 10
ATOM 19638 O O . MET A 1 117 ? 4.334 6.982 -10.603 1.00 0.00 117 MET A O 10
ATOM 19652 N N . GLY A 1 118 ? 6.133 6.462 -9.355 1.00 0.00 118 GLY A N 10
ATOM 19653 C CA . GLY A 1 118 ? 5.880 7.519 -8.393 1.00 0.00 118 GLY A CA 10
ATOM 19654 C C . GLY A 1 118 ? 7.032 7.710 -7.426 1.00 0.00 118 GLY A C 10
ATOM 19655 O O . GLY A 1 118 ? 6.830 7.761 -6.212 1.00 0.00 118 GLY A O 10
ATOM 19659 N N . SER A 1 119 ? 8.243 7.815 -7.963 1.00 0.00 119 SER A N 10
ATOM 19660 C CA . SER A 1 119 ? 9.431 7.996 -7.139 1.00 0.00 119 SER A CA 10
ATOM 19661 C C . SER A 1 119 ? 10.105 9.331 -7.442 1.00 0.00 119 SER A C 10
ATOM 19662 O O . SER A 1 119 ? 9.827 9.961 -8.461 1.00 0.00 119 SER A O 10
ATOM 19670 N N . SER A 1 120 ? 10.992 9.756 -6.548 1.00 0.00 120 SER A N 10
ATOM 19671 C CA . SER A 1 120 ? 11.703 11.018 -6.716 1.00 0.00 120 SER A CA 10
ATOM 19672 C C . SER A 1 120 ? 12.747 10.908 -7.823 1.00 0.00 120 SER A C 10
ATOM 19673 O O . SER A 1 120 ? 13.206 9.816 -8.155 1.00 0.00 120 SER A O 10
ATOM 19681 N N . GLY A 1 121 ? 13.119 12.052 -8.392 1.00 0.00 121 GLY A N 10
ATOM 19682 C CA . GLY A 1 121 ? 14.107 12.065 -9.455 1.00 0.00 121 GLY A CA 10
ATOM 19683 C C . GLY A 1 121 ? 13.865 13.176 -10.457 1.00 0.00 121 GLY A C 10
ATOM 19684 O O . GLY A 1 121 ? 12.726 13.504 -10.790 1.00 0.00 121 GLY A O 10
ATOM 19688 N N . PRO A 1 122 ? 14.956 13.777 -10.955 1.00 0.00 122 PRO A N 10
ATOM 19689 C CA . PRO A 1 122 ? 14.883 14.868 -11.932 1.00 0.00 122 PRO A CA 10
ATOM 19690 C C . PRO A 1 122 ? 14.402 14.392 -13.298 1.00 0.00 122 PRO A C 10
ATOM 19691 O O . PRO A 1 122 ? 14.017 15.196 -14.146 1.00 0.00 122 PRO A O 10
ATOM 19702 N N . SER A 1 123 ? 14.428 13.079 -13.504 1.00 0.00 123 SER A N 10
ATOM 19703 C CA . SER A 1 123 ? 13.998 12.495 -14.770 1.00 0.00 123 SER A CA 10
ATOM 19704 C C . SER A 1 123 ? 12.836 11.530 -14.556 1.00 0.00 123 SER A C 10
ATOM 19705 O O . SER A 1 123 ? 12.050 11.276 -15.469 1.00 0.00 123 SER A O 10
ATOM 19713 N N . SER A 1 124 ? 12.734 10.997 -13.343 1.00 0.00 124 SER A N 10
ATOM 19714 C CA . SER A 1 124 ? 11.670 10.057 -13.009 1.00 0.00 124 SER A CA 10
ATOM 19715 C C . SER A 1 124 ? 10.834 10.574 -11.841 1.00 0.00 124 SER A C 10
ATOM 19716 O O . SER A 1 124 ? 11.244 10.490 -10.684 1.00 0.00 124 SER A O 10
ATOM 19724 N N . GLY A 1 125 ? 9.659 11.110 -12.155 1.00 0.00 125 GLY A N 10
ATOM 19725 C CA . GLY A 1 125 ? 8.784 11.634 -11.123 1.00 0.00 125 GLY A CA 10
ATOM 19726 C C . GLY A 1 125 ? 7.402 11.011 -11.164 1.00 0.00 125 GLY A C 10
ATOM 19727 O O . GLY A 1 125 ? 6.551 11.424 -11.950 1.00 0.00 125 GLY A O 10
ATOM 19731 N N . GLY A 1 1 ? -9.916 -22.402 -17.906 1.00 0.00 1 GLY A N 11
ATOM 19732 C CA . GLY A 1 1 ? -8.938 -21.352 -17.687 1.00 0.00 1 GLY A CA 11
ATOM 19733 C C . GLY A 1 1 ? -9.413 -20.004 -18.188 1.00 0.00 1 GLY A C 11
ATOM 19734 O O . GLY A 1 1 ? -9.919 -19.190 -17.415 1.00 0.00 1 GLY A O 11
ATOM 19738 N N . SER A 1 2 ? -9.249 -19.764 -19.485 1.00 0.00 2 SER A N 11
ATOM 19739 C CA . SER A 1 2 ? -9.660 -18.502 -20.088 1.00 0.00 2 SER A CA 11
ATOM 19740 C C . SER A 1 2 ? -11.123 -18.557 -20.520 1.00 0.00 2 SER A C 11
ATOM 19741 O O . SER A 1 2 ? -11.690 -19.635 -20.692 1.00 0.00 2 SER A O 11
ATOM 19749 N N . SER A 1 3 ? -11.727 -17.386 -20.694 1.00 0.00 3 SER A N 11
ATOM 19750 C CA . SER A 1 3 ? -13.124 -17.300 -21.103 1.00 0.00 3 SER A CA 11
ATOM 19751 C C . SER A 1 3 ? -14.032 -17.973 -20.078 1.00 0.00 3 SER A C 11
ATOM 19752 O O . SER A 1 3 ? -14.888 -18.783 -20.428 1.00 0.00 3 SER A O 11
ATOM 19760 N N . GLY A 1 4 ? -13.839 -17.628 -18.809 1.00 0.00 4 GLY A N 11
ATOM 19761 C CA . GLY A 1 4 ? -14.646 -18.207 -17.752 1.00 0.00 4 GLY A CA 11
ATOM 19762 C C . GLY A 1 4 ? -14.117 -17.878 -16.370 1.00 0.00 4 GLY A C 11
ATOM 19763 O O . GLY A 1 4 ? -12.906 -17.884 -16.145 1.00 0.00 4 GLY A O 11
ATOM 19767 N N . SER A 1 5 ? -15.023 -17.588 -15.443 1.00 0.00 5 SER A N 11
ATOM 19768 C CA . SER A 1 5 ? -14.640 -17.250 -14.078 1.00 0.00 5 SER A CA 11
ATOM 19769 C C . SER A 1 5 ? -15.420 -18.089 -13.070 1.00 0.00 5 SER A C 11
ATOM 19770 O O . SER A 1 5 ? -16.474 -17.678 -12.587 1.00 0.00 5 SER A O 11
ATOM 19778 N N . SER A 1 6 ? -14.894 -19.269 -12.760 1.00 0.00 6 SER A N 11
ATOM 19779 C CA . SER A 1 6 ? -15.542 -20.171 -11.813 1.00 0.00 6 SER A CA 11
ATOM 19780 C C . SER A 1 6 ? -14.523 -20.765 -10.845 1.00 0.00 6 SER A C 11
ATOM 19781 O O . SER A 1 6 ? -13.456 -21.221 -11.251 1.00 0.00 6 SER A O 11
ATOM 19789 N N . GLY A 1 7 ? -14.863 -20.755 -9.5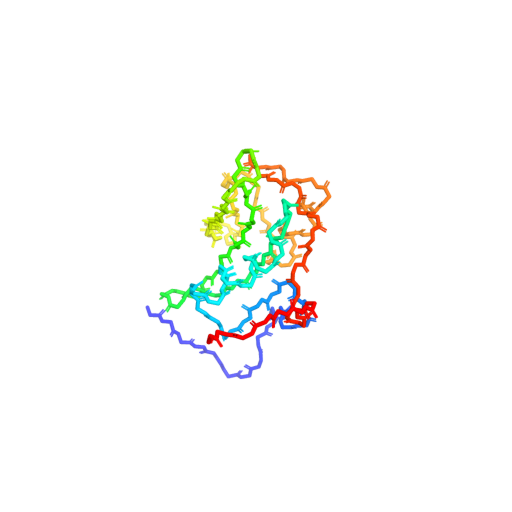59 1.00 0.00 7 GLY A N 11
ATOM 19790 C CA . GLY A 1 7 ? -13.968 -21.295 -8.552 1.00 0.00 7 GLY A CA 11
ATOM 19791 C C . GLY A 1 7 ? -12.751 -20.420 -8.329 1.00 0.00 7 GLY A C 11
ATOM 19792 O O . GLY A 1 7 ? -12.787 -19.218 -8.587 1.00 0.00 7 GLY A O 11
ATOM 19796 N N . ASN A 1 8 ? -11.671 -21.024 -7.844 1.00 0.00 8 ASN A N 11
ATOM 19797 C CA . ASN A 1 8 ? -10.437 -20.291 -7.583 1.00 0.00 8 ASN A CA 11
ATOM 19798 C C . ASN A 1 8 ? -9.671 -20.037 -8.878 1.00 0.00 8 ASN A C 11
ATOM 19799 O O . ASN A 1 8 ? -9.449 -20.952 -9.671 1.00 0.00 8 ASN A O 11
ATOM 19810 N N . LYS A 1 9 ? -9.269 -18.788 -9.086 1.00 0.00 9 LYS A N 11
ATOM 19811 C CA . LYS A 1 9 ? -8.527 -18.411 -10.282 1.00 0.00 9 LYS A CA 11
ATOM 19812 C C . LYS A 1 9 ? -7.327 -17.539 -9.927 1.00 0.00 9 LYS A C 11
ATOM 19813 O O . LYS A 1 9 ? -7.385 -16.739 -8.991 1.00 0.00 9 LYS A O 11
ATOM 19832 N N . ILE A 1 10 ? -6.243 -17.695 -10.678 1.00 0.00 10 ILE A N 11
ATOM 19833 C CA . ILE A 1 10 ? -5.032 -16.920 -10.443 1.00 0.00 10 ILE A CA 11
ATOM 19834 C C . ILE A 1 10 ? -5.366 -15.489 -10.037 1.00 0.00 10 ILE A C 11
ATOM 19835 O O . ILE A 1 10 ? -6.395 -14.942 -10.434 1.00 0.00 10 ILE A O 11
ATOM 19851 N N . THR A 1 11 ? -4.488 -14.885 -9.241 1.00 0.00 11 THR A N 11
ATOM 19852 C CA . THR A 1 11 ? -4.689 -13.516 -8.781 1.00 0.00 11 THR A CA 11
ATOM 19853 C C . THR A 1 11 ? -3.581 -12.599 -9.284 1.00 0.00 11 THR A C 11
ATOM 19854 O O . THR A 1 11 ? -2.492 -12.554 -8.711 1.00 0.00 11 THR A O 11
ATOM 19865 N N . ASN A 1 12 ? -3.864 -11.869 -10.357 1.00 0.00 12 ASN A N 11
ATOM 19866 C CA . ASN A 1 12 ? -2.890 -10.951 -10.937 1.00 0.00 12 ASN A CA 11
ATOM 19867 C C . ASN A 1 12 ? -3.031 -9.556 -10.335 1.00 0.00 12 ASN A C 11
ATOM 19868 O O . ASN A 1 12 ? -4.033 -8.873 -10.550 1.00 0.00 12 ASN A O 11
ATOM 19879 N N . LEU A 1 13 ? -2.020 -9.139 -9.579 1.00 0.00 13 LEU A N 11
ATOM 19880 C CA . LEU A 1 13 ? -2.030 -7.825 -8.946 1.00 0.00 13 LEU A CA 11
ATOM 19881 C C . LEU A 1 13 ? -0.982 -6.912 -9.571 1.00 0.00 13 LEU A C 11
ATOM 19882 O O . LEU A 1 13 ? -1.215 -5.717 -9.751 1.00 0.00 13 LEU A O 11
ATOM 19898 N N . GLU A 1 14 ? 0.173 -7.483 -9.902 1.00 0.00 14 GLU A N 11
ATOM 19899 C CA . GLU A 1 14 ? 1.256 -6.719 -10.509 1.00 0.00 14 GLU A CA 11
ATOM 19900 C C . GLU A 1 14 ? 0.729 -5.817 -11.621 1.00 0.00 14 GLU A C 11
ATOM 19901 O O . GLU A 1 14 ? 1.165 -4.675 -11.766 1.00 0.00 14 GLU A O 11
ATOM 19913 N N . ILE A 1 15 ? -0.210 -6.339 -12.402 1.00 0.00 15 ILE A N 11
ATOM 19914 C CA . ILE A 1 15 ? -0.797 -5.581 -13.501 1.00 0.00 15 ILE A CA 11
ATOM 19915 C C . ILE A 1 15 ? -1.150 -4.164 -13.064 1.00 0.00 15 ILE A C 11
ATOM 19916 O O . ILE A 1 15 ? -0.989 -3.209 -13.825 1.00 0.00 15 ILE A O 11
ATOM 19932 N N . TYR A 1 16 ? -1.632 -4.032 -11.833 1.00 0.00 16 TYR A N 11
ATOM 19933 C CA . TYR A 1 16 ? -2.009 -2.731 -11.294 1.00 0.00 16 TYR A CA 11
ATOM 19934 C C . TYR A 1 16 ? -0.786 -1.979 -10.779 1.00 0.00 16 TYR A C 11
ATOM 19935 O O . TYR A 1 16 ? 0.304 -2.543 -10.676 1.00 0.00 16 TYR A O 11
ATOM 19953 N N . GLU A 1 17 ? -0.975 -0.704 -10.457 1.00 0.00 17 GLU A N 11
ATOM 19954 C CA . GLU A 1 17 ? 0.113 0.126 -9.953 1.00 0.00 17 GLU A CA 11
ATOM 19955 C C . GLU A 1 17 ? 0.002 0.310 -8.442 1.00 0.00 17 GLU A C 11
ATOM 19956 O O . GLU A 1 17 ? 1.001 0.260 -7.725 1.00 0.00 17 GLU A O 11
ATOM 19968 N N . TRP A 1 18 ? -1.220 0.523 -7.967 1.00 0.00 18 TRP A N 11
ATOM 19969 C CA . TRP A 1 18 ? -1.462 0.716 -6.542 1.00 0.00 18 TRP A CA 11
ATOM 19970 C C . TRP A 1 18 ? -0.948 -0.472 -5.737 1.00 0.00 18 TRP A C 11
ATOM 19971 O O . TRP A 1 18 ? -0.843 -0.405 -4.512 1.00 0.00 18 TRP A O 11
ATOM 19992 N N . TYR A 1 19 ? -0.628 -1.558 -6.432 1.00 0.00 19 TYR A N 11
ATOM 19993 C CA . TYR A 1 19 ? -0.126 -2.762 -5.780 1.00 0.00 19 TYR A CA 11
ATOM 19994 C C . TYR A 1 19 ? 1.395 -2.731 -5.675 1.00 0.00 19 TYR A C 11
ATOM 19995 O O . TYR A 1 19 ? 2.099 -3.290 -6.517 1.00 0.00 19 TYR A O 11
ATOM 20013 N N . HIS A 1 20 ? 1.897 -2.073 -4.635 1.00 0.00 20 HIS A N 11
ATOM 20014 C CA . HIS A 1 20 ? 3.336 -1.968 -4.417 1.00 0.00 20 HIS A CA 11
ATOM 20015 C C . HIS A 1 20 ? 3.871 -3.216 -3.720 1.00 0.00 20 HIS A C 11
ATOM 20016 O O . HIS A 1 20 ? 3.643 -3.419 -2.528 1.00 0.00 20 HIS A O 11
ATOM 20031 N N . ARG A 1 21 ? 4.584 -4.048 -4.473 1.00 0.00 21 ARG A N 11
ATOM 20032 C CA . ARG A 1 21 ? 5.150 -5.276 -3.928 1.00 0.00 21 ARG A CA 11
ATOM 20033 C C . ARG A 1 21 ? 6.670 -5.177 -3.829 1.00 0.00 21 ARG A C 11
ATOM 20034 O O . ARG A 1 21 ? 7.309 -4.482 -4.617 1.00 0.00 21 ARG A O 11
ATOM 20055 N N . ASN A 1 22 ? 7.241 -5.876 -2.853 1.00 0.00 22 ASN A N 11
ATOM 20056 C CA . ASN A 1 22 ? 8.685 -5.867 -2.651 1.00 0.00 22 ASN A CA 11
ATOM 20057 C C . ASN A 1 22 ? 9.145 -4.528 -2.081 1.00 0.00 22 ASN A C 11
ATOM 20058 O O . ASN A 1 22 ? 10.159 -3.976 -2.509 1.00 0.00 22 ASN A O 11
ATOM 20069 N N . ILE A 1 23 ? 8.393 -4.012 -1.115 1.00 0.00 23 ILE A N 11
ATOM 20070 C CA . ILE A 1 23 ? 8.724 -2.739 -0.487 1.00 0.00 23 ILE A CA 11
ATOM 20071 C C . ILE A 1 23 ? 8.722 -2.860 1.034 1.00 0.00 23 ILE A C 11
ATOM 20072 O O . ILE A 1 23 ? 8.519 -3.943 1.581 1.00 0.00 23 ILE A O 11
ATOM 20088 N N . THR A 1 24 ? 8.946 -1.738 1.711 1.00 0.00 24 THR A N 11
ATOM 20089 C CA . THR A 1 24 ? 8.969 -1.717 3.168 1.00 0.00 24 THR A CA 11
ATOM 20090 C C . THR A 1 24 ? 8.222 -0.506 3.712 1.00 0.00 24 THR A C 11
ATOM 20091 O O . THR A 1 24 ? 8.059 0.499 3.019 1.00 0.00 24 THR A O 11
ATOM 20102 N N . ARG A 1 25 ? 7.768 -0.606 4.958 1.00 0.00 25 ARG A N 11
ATOM 20103 C CA . ARG A 1 25 ? 7.037 0.483 5.595 1.00 0.00 25 ARG A CA 11
ATOM 20104 C C . ARG A 1 25 ? 7.563 1.838 5.128 1.00 0.00 25 ARG A C 11
ATOM 20105 O O . ARG A 1 25 ? 6.790 2.726 4.775 1.00 0.00 25 ARG A O 11
ATOM 20126 N N . ASN A 1 26 ? 8.884 1.986 5.130 1.00 0.00 26 ASN A N 11
ATOM 20127 C CA . ASN A 1 26 ? 9.514 3.232 4.709 1.00 0.00 26 ASN A CA 11
ATOM 20128 C C . ASN A 1 26 ? 9.086 3.604 3.292 1.00 0.00 26 ASN A C 11
ATOM 20129 O O . ASN A 1 26 ? 8.652 4.728 3.040 1.00 0.00 26 ASN A O 11
ATOM 20140 N N . GLN A 1 27 ? 9.215 2.655 2.372 1.00 0.00 27 GLN A N 11
ATOM 20141 C CA . GLN A 1 27 ? 8.843 2.883 0.981 1.00 0.00 27 GLN A CA 11
ATOM 20142 C C . GLN A 1 27 ? 7.371 3.267 0.867 1.00 0.00 27 GLN A C 11
ATOM 20143 O O . GLN A 1 27 ? 7.026 4.257 0.224 1.00 0.00 27 GLN A O 11
ATOM 20157 N N . ALA A 1 28 ? 6.508 2.475 1.496 1.00 0.00 28 ALA A N 11
ATOM 20158 C CA . ALA A 1 28 ? 5.074 2.733 1.467 1.00 0.00 28 ALA A CA 11
ATOM 20159 C C . ALA A 1 28 ? 4.761 4.151 1.932 1.00 0.00 28 ALA A C 11
ATOM 20160 O O . ALA A 1 28 ? 4.165 4.937 1.197 1.00 0.00 28 ALA A O 11
ATOM 20167 N N . GLU A 1 29 ? 5.166 4.470 3.157 1.00 0.00 29 GLU A N 11
ATOM 20168 C CA . GLU A 1 29 ? 4.927 5.794 3.720 1.00 0.00 29 GLU A CA 11
ATOM 20169 C C . GLU A 1 29 ? 5.580 6.875 2.865 1.00 0.00 29 GLU A C 11
ATOM 20170 O O . GLU A 1 29 ? 4.918 7.806 2.406 1.00 0.00 29 GLU A O 11
ATOM 20182 N N . HIS A 1 30 ? 6.887 6.745 2.654 1.00 0.00 30 HIS A N 11
ATOM 20183 C CA . HIS A 1 30 ? 7.632 7.711 1.854 1.00 0.00 30 HIS A CA 11
ATOM 20184 C C . HIS A 1 30 ? 6.916 7.991 0.536 1.00 0.00 30 HIS A C 11
ATOM 20185 O O . HIS A 1 30 ? 6.670 9.145 0.184 1.00 0.00 30 HIS A O 11
ATOM 20200 N N . LEU A 1 31 ? 6.586 6.928 -0.190 1.00 0.00 31 LEU A N 11
ATOM 20201 C CA . LEU A 1 31 ? 5.899 7.059 -1.471 1.00 0.00 31 LEU A CA 11
ATOM 20202 C C . LEU A 1 31 ? 4.698 7.991 -1.350 1.00 0.00 31 LEU A C 11
ATOM 20203 O O . LEU A 1 31 ? 4.593 8.983 -2.074 1.00 0.00 31 LEU A O 11
ATOM 20219 N N . LEU A 1 32 ? 3.794 7.667 -0.433 1.00 0.00 32 LEU A N 11
ATOM 20220 C CA . LEU A 1 32 ? 2.599 8.477 -0.216 1.00 0.00 32 LEU A CA 11
ATOM 20221 C C . LEU A 1 32 ? 2.965 9.943 -0.012 1.00 0.00 32 LEU A C 11
ATOM 20222 O O . LEU A 1 32 ? 2.352 10.833 -0.600 1.00 0.00 32 LEU A O 11
ATOM 20238 N N . ARG A 1 33 ? 3.968 10.186 0.825 1.00 0.00 33 ARG A N 11
ATOM 20239 C CA . ARG A 1 33 ? 4.418 11.545 1.106 1.00 0.00 33 ARG A CA 11
ATOM 20240 C C . ARG A 1 33 ? 4.752 12.285 -0.184 1.00 0.00 33 ARG A C 11
ATOM 20241 O O . ARG A 1 33 ? 4.734 13.515 -0.229 1.00 0.00 33 ARG A O 11
ATOM 20262 N N . GLN A 1 34 ? 5.058 11.527 -1.233 1.00 0.00 34 GLN A N 11
ATOM 20263 C CA . GLN A 1 34 ? 5.399 12.112 -2.524 1.00 0.00 34 GLN A CA 11
ATOM 20264 C C . GLN A 1 34 ? 4.215 12.878 -3.104 1.00 0.00 34 GLN A C 11
ATOM 20265 O O . GLN A 1 34 ? 4.387 13.922 -3.733 1.00 0.00 34 GLN A O 11
ATOM 20279 N N . GLU A 1 35 ? 3.013 12.353 -2.888 1.00 0.00 35 GLU A N 11
ATOM 20280 C CA . GLU A 1 35 ? 1.800 12.988 -3.391 1.00 0.00 35 GLU A CA 11
ATOM 20281 C C . GLU A 1 35 ? 1.318 14.075 -2.434 1.00 0.00 35 GLU A C 11
ATOM 20282 O O . GLU A 1 35 ? 0.732 15.073 -2.853 1.00 0.00 35 GLU A O 11
ATOM 20294 N N . SER A 1 36 ? 1.567 13.871 -1.143 1.00 0.00 36 SER A N 11
ATOM 20295 C CA . SER A 1 36 ? 1.155 14.830 -0.125 1.00 0.00 36 SER A CA 11
ATOM 20296 C C . SER A 1 36 ? -0.247 15.357 -0.412 1.00 0.00 36 SER A C 11
ATOM 20297 O O . SER A 1 36 ? -0.464 16.566 -0.496 1.00 0.00 36 SER A O 11
ATOM 20305 N N . LYS A 1 37 ? -1.199 14.441 -0.560 1.00 0.00 37 LYS A N 11
ATOM 20306 C CA . LYS A 1 37 ? -2.582 14.811 -0.835 1.00 0.00 37 LYS A CA 11
ATOM 20307 C C . LYS A 1 37 ? -3.539 13.711 -0.386 1.00 0.00 37 LYS A C 11
ATOM 20308 O O . LYS A 1 37 ? -3.224 12.526 -0.481 1.00 0.00 37 LYS A O 11
ATOM 20327 N N . GLU A 1 38 ? -4.708 14.114 0.102 1.00 0.00 38 GLU A N 11
ATOM 20328 C CA . GLU A 1 38 ? -5.711 13.161 0.565 1.00 0.00 38 GLU A CA 11
ATOM 20329 C C . GLU A 1 38 ? -6.210 12.294 -0.588 1.00 0.00 38 GLU A C 11
ATOM 20330 O O . GLU A 1 38 ? -6.772 12.798 -1.560 1.00 0.00 38 GLU A O 11
ATOM 20342 N N . GLY A 1 39 ? -5.999 10.986 -0.470 1.00 0.00 39 GLY A N 11
ATOM 20343 C CA . GLY A 1 39 ? -6.433 10.069 -1.509 1.00 0.00 39 GLY A CA 11
ATOM 20344 C C . GLY A 1 39 ? -5.366 9.054 -1.867 1.00 0.00 39 GLY A C 11
ATOM 20345 O O . GLY A 1 39 ? -5.677 7.937 -2.280 1.00 0.00 39 GLY A O 11
ATOM 20349 N N . ALA A 1 40 ? -4.105 9.441 -1.708 1.00 0.00 40 ALA A N 11
ATOM 20350 C CA . ALA A 1 40 ? -2.989 8.555 -2.017 1.00 0.00 40 ALA A CA 11
ATOM 20351 C C . ALA A 1 40 ? -3.082 7.257 -1.223 1.00 0.00 40 ALA A C 11
ATOM 20352 O O . ALA A 1 40 ? -3.134 7.272 0.007 1.00 0.00 40 ALA A O 11
ATOM 20359 N N . PHE A 1 41 ? -3.103 6.134 -1.934 1.00 0.00 41 PHE A N 11
ATOM 20360 C CA . PHE A 1 41 ? -3.192 4.826 -1.294 1.00 0.00 41 PHE A CA 11
ATOM 20361 C C . PHE A 1 41 ? -2.247 3.831 -1.959 1.00 0.00 41 PHE A C 11
ATOM 20362 O O . PHE A 1 41 ? -1.812 4.034 -3.093 1.00 0.00 41 PHE A O 11
ATOM 20379 N N . ILE A 1 42 ? -1.934 2.754 -1.246 1.00 0.00 42 ILE A N 11
ATOM 20380 C CA . ILE A 1 42 ? -1.041 1.726 -1.768 1.00 0.00 42 ILE A CA 11
ATOM 20381 C C . ILE A 1 42 ? -1.272 0.391 -1.068 1.00 0.00 42 ILE A C 11
ATOM 20382 O O . ILE A 1 42 ? -1.778 0.345 0.054 1.00 0.00 42 ILE A O 11
ATOM 20398 N N . VAL A 1 43 ? -0.896 -0.694 -1.736 1.00 0.00 43 VAL A N 11
ATOM 20399 C CA . VAL A 1 43 ? -1.060 -2.031 -1.178 1.00 0.00 43 VAL A CA 11
ATOM 20400 C C . VAL A 1 43 ? 0.266 -2.785 -1.160 1.00 0.00 43 VAL A C 11
ATOM 20401 O O . VAL A 1 43 ? 0.893 -2.983 -2.201 1.00 0.00 43 VAL A O 11
ATOM 20414 N N . ARG A 1 44 ? 0.686 -3.203 0.030 1.00 0.00 44 ARG A N 11
ATOM 20415 C CA . ARG A 1 44 ? 1.938 -3.933 0.184 1.00 0.00 44 ARG A CA 11
ATOM 20416 C C . ARG A 1 44 ? 1.677 -5.370 0.629 1.00 0.00 44 ARG A C 11
ATOM 20417 O O . ARG A 1 44 ? 0.610 -5.683 1.155 1.00 0.00 44 ARG A O 11
ATOM 20438 N N . ASP A 1 45 ? 2.660 -6.238 0.413 1.00 0.00 45 ASP A N 11
ATOM 20439 C CA . ASP A 1 45 ? 2.537 -7.641 0.791 1.00 0.00 45 ASP A CA 11
ATOM 20440 C C . ASP A 1 45 ? 3.103 -7.878 2.188 1.00 0.00 45 ASP A C 11
ATOM 20441 O O . ASP A 1 45 ? 4.112 -7.284 2.569 1.00 0.00 45 ASP A O 11
ATOM 20450 N N . SER A 1 46 ? 2.447 -8.750 2.946 1.00 0.00 46 SER A N 11
ATOM 20451 C CA . SER A 1 46 ? 2.882 -9.063 4.303 1.00 0.00 46 SER A CA 11
ATOM 20452 C C . SER A 1 46 ? 3.974 -10.127 4.291 1.00 0.00 46 SER A C 11
ATOM 20453 O O . SER A 1 46 ? 3.900 -11.100 3.540 1.00 0.00 46 SER A O 11
ATOM 20461 N N . ARG A 1 47 ? 4.988 -9.935 5.129 1.00 0.00 47 ARG A N 11
ATOM 20462 C CA . ARG A 1 47 ? 6.097 -10.877 5.215 1.00 0.00 47 ARG A CA 11
ATOM 20463 C C . ARG A 1 47 ? 5.728 -12.073 6.088 1.00 0.00 47 ARG A C 11
ATOM 20464 O O . ARG A 1 47 ? 5.990 -13.222 5.728 1.00 0.00 47 ARG A O 11
ATOM 20485 N N . HIS A 1 48 ? 5.120 -11.796 7.236 1.00 0.00 48 HIS A N 11
ATOM 20486 C CA . HIS A 1 48 ? 4.714 -12.849 8.161 1.00 0.00 48 HIS A CA 11
ATOM 20487 C C . HIS A 1 48 ? 3.889 -13.914 7.444 1.00 0.00 48 HIS A C 11
ATOM 20488 O O . HIS A 1 48 ? 3.999 -15.104 7.741 1.00 0.00 48 HIS A O 11
ATOM 20503 N N . LEU A 1 49 ? 3.063 -13.477 6.498 1.00 0.00 49 LEU A N 11
ATOM 20504 C CA . LEU A 1 49 ? 2.219 -14.393 5.739 1.00 0.00 49 LEU A CA 11
ATOM 20505 C C . LEU A 1 49 ? 1.802 -13.773 4.410 1.00 0.00 49 LEU A C 11
ATOM 20506 O O . LEU A 1 49 ? 2.142 -12.629 4.112 1.00 0.00 49 LEU A O 11
ATOM 20522 N N . GLY A 1 50 ? 1.060 -14.537 3.613 1.00 0.00 50 GLY A N 11
ATOM 20523 C CA . GLY A 1 50 ? 0.606 -14.044 2.325 1.00 0.00 50 GLY A CA 11
ATOM 20524 C C . GLY A 1 50 ? -0.525 -13.042 2.452 1.00 0.00 50 GLY A C 11
ATOM 20525 O O . GLY A 1 50 ? -1.525 -13.132 1.741 1.00 0.00 50 GLY A O 11
ATOM 20529 N N . SER A 1 51 ? -0.366 -12.087 3.363 1.00 0.00 51 SER A N 11
ATOM 20530 C CA . SER A 1 51 ? -1.385 -11.067 3.585 1.00 0.00 51 SER A CA 11
ATOM 20531 C C . SER A 1 51 ? -1.029 -9.775 2.857 1.00 0.00 51 SER A C 11
ATOM 20532 O O . SER A 1 51 ? -0.020 -9.703 2.154 1.00 0.00 51 SER A O 11
ATOM 20540 N N . TYR A 1 52 ? -1.863 -8.757 3.030 1.00 0.00 52 TYR A N 11
ATOM 20541 C CA . TYR A 1 52 ? -1.639 -7.467 2.387 1.00 0.00 52 TYR A CA 11
ATOM 20542 C C . TYR A 1 52 ? -2.049 -6.322 3.308 1.00 0.00 52 TYR A C 11
ATOM 20543 O O . TYR A 1 52 ? -2.964 -6.458 4.120 1.00 0.00 52 TYR A O 11
ATOM 20561 N N . THR A 1 53 ? -1.365 -5.189 3.173 1.00 0.00 53 THR A N 11
ATOM 20562 C CA . THR A 1 53 ? -1.656 -4.019 3.991 1.00 0.00 53 THR A CA 11
ATOM 20563 C C . THR A 1 53 ? -1.806 -2.770 3.130 1.00 0.00 53 THR A C 11
ATOM 20564 O O . THR A 1 53 ? -0.960 -2.484 2.282 1.00 0.00 53 THR A O 11
ATOM 20575 N N . ILE A 1 54 ? -2.886 -2.028 3.353 1.00 0.00 54 ILE A N 11
ATOM 20576 C CA . ILE A 1 54 ? -3.144 -0.809 2.599 1.00 0.00 54 ILE A CA 11
ATOM 20577 C C . ILE A 1 54 ? -2.625 0.418 3.343 1.00 0.00 54 ILE A C 11
ATOM 20578 O O . ILE A 1 54 ? -2.751 0.516 4.563 1.00 0.00 54 ILE A O 11
ATOM 20594 N N . SER A 1 55 ? -2.044 1.353 2.598 1.00 0.00 55 SER A N 11
ATOM 20595 C CA . SER A 1 55 ? -1.505 2.573 3.186 1.00 0.00 55 SER A CA 11
ATOM 20596 C C . SER A 1 55 ? -2.064 3.808 2.485 1.00 0.00 55 SER A C 11
ATOM 20597 O O . SER A 1 55 ? -1.676 4.126 1.361 1.00 0.00 55 SER A O 11
ATOM 20605 N N . VAL A 1 56 ? -2.978 4.498 3.158 1.00 0.00 56 VAL A N 11
ATOM 20606 C CA . VAL A 1 56 ? -3.592 5.699 2.602 1.00 0.00 56 VAL A CA 11
ATOM 20607 C C . VAL A 1 56 ? -3.013 6.957 3.240 1.00 0.00 56 VAL A C 11
ATOM 20608 O O . VAL A 1 56 ? -2.532 6.928 4.373 1.00 0.00 56 VAL A O 11
ATOM 20621 N N . PHE A 1 57 ? -3.063 8.063 2.504 1.00 0.00 57 PHE A N 11
ATOM 20622 C CA . PHE A 1 57 ? -2.543 9.333 2.997 1.00 0.00 57 PHE A CA 11
ATOM 20623 C C . PHE A 1 57 ? -3.674 10.227 3.494 1.00 0.00 57 PHE A C 11
ATOM 20624 O O . PHE A 1 57 ? -4.462 10.747 2.704 1.00 0.00 57 PHE A O 11
ATOM 20641 N N . MET A 1 58 ? -3.749 10.401 4.810 1.00 0.00 58 MET A N 11
ATOM 20642 C CA . MET A 1 58 ? -4.783 11.233 5.413 1.00 0.00 58 MET A CA 11
ATOM 20643 C C . MET A 1 58 ? -4.412 12.710 5.327 1.00 0.00 58 MET A C 11
ATOM 20644 O O . MET A 1 58 ? -5.199 13.531 4.857 1.00 0.00 58 MET A O 11
ATOM 20658 N N . GLY A 1 59 ? -3.208 13.041 5.786 1.00 0.00 59 GLY A N 11
ATOM 20659 C CA . GLY A 1 59 ? -2.756 14.420 5.751 1.00 0.00 59 GLY A CA 11
ATOM 20660 C C . GLY A 1 59 ? -3.129 15.184 7.005 1.00 0.00 59 GLY A C 11
ATOM 20661 O O . GLY A 1 59 ? -4.307 15.292 7.346 1.00 0.00 59 GLY A O 11
ATOM 20665 N N . ALA A 1 60 ? -2.125 15.715 7.695 1.00 0.00 60 ALA A N 11
ATOM 20666 C CA . ALA A 1 60 ? -2.355 16.474 8.917 1.00 0.00 60 ALA A CA 11
ATOM 20667 C C . ALA A 1 60 ? -3.410 17.554 8.703 1.00 0.00 60 ALA A C 11
ATOM 20668 O O . ALA A 1 60 ? -3.933 17.715 7.601 1.00 0.00 60 ALA A O 11
ATOM 20675 N N . ARG A 1 61 ? -3.719 18.291 9.765 1.00 0.00 61 ARG A N 11
ATOM 20676 C CA . ARG A 1 61 ? -4.713 19.355 9.694 1.00 0.00 61 ARG A CA 11
ATOM 20677 C C . ARG A 1 61 ? -4.126 20.681 10.164 1.00 0.00 61 ARG A C 11
ATOM 20678 O O . ARG A 1 61 ? -4.175 21.683 9.449 1.00 0.00 61 ARG A O 11
ATOM 20699 N N . ARG A 1 62 ? -3.570 20.682 11.371 1.00 0.00 62 ARG A N 11
ATOM 20700 C CA . ARG A 1 62 ? -2.974 21.886 11.939 1.00 0.00 62 ARG A CA 11
ATOM 20701 C C . ARG A 1 62 ? -1.548 22.078 11.431 1.00 0.00 62 ARG A C 11
ATOM 20702 O O . ARG A 1 62 ? -1.260 23.026 10.701 1.00 0.00 62 ARG A O 11
ATOM 20723 N N . SER A 1 63 ? -0.659 21.171 11.824 1.00 0.00 63 SER A N 11
ATOM 20724 C CA . SER A 1 63 ? 0.738 21.242 11.414 1.00 0.00 63 SER A CA 11
ATOM 20725 C C . SER A 1 63 ? 0.904 20.781 9.968 1.00 0.00 63 SER A C 11
ATOM 20726 O O . SER A 1 63 ? 0.244 19.842 9.523 1.00 0.00 63 SER A O 11
ATOM 20734 N N . THR A 1 64 ? 1.791 21.451 9.238 1.00 0.00 64 THR A N 11
ATOM 20735 C CA . THR A 1 64 ? 2.044 21.112 7.843 1.00 0.00 64 THR A CA 11
ATOM 20736 C C . THR A 1 64 ? 2.361 19.629 7.685 1.00 0.00 64 THR A C 11
ATOM 20737 O O . THR A 1 64 ? 2.318 19.091 6.580 1.00 0.00 64 THR A O 11
ATOM 20748 N N . GLU A 1 65 ? 2.676 18.975 8.799 1.00 0.00 65 GLU A N 11
ATOM 20749 C CA . GLU A 1 65 ? 3.000 17.553 8.781 1.00 0.00 65 GLU A CA 11
ATOM 20750 C C . GLU A 1 65 ? 1.976 16.772 7.964 1.00 0.00 65 GLU A C 11
ATOM 20751 O O . GLU A 1 65 ? 0.976 17.324 7.510 1.00 0.00 65 GLU A O 11
ATOM 20763 N N . ALA A 1 66 ? 2.236 15.481 7.778 1.00 0.00 66 ALA A N 11
ATOM 20764 C CA . ALA A 1 66 ? 1.339 14.623 7.016 1.00 0.00 66 ALA A CA 11
ATOM 20765 C C . ALA A 1 66 ? 0.763 13.515 7.892 1.00 0.00 66 ALA A C 11
ATOM 20766 O O . ALA A 1 66 ? 1.067 13.430 9.081 1.00 0.00 66 ALA A O 11
ATOM 20773 N N . ALA A 1 67 ? -0.070 12.668 7.296 1.00 0.00 67 ALA A N 11
ATOM 20774 C CA . ALA A 1 67 ? -0.686 11.565 8.022 1.00 0.00 67 ALA A CA 11
ATOM 20775 C C . ALA A 1 67 ? -0.874 10.350 7.119 1.00 0.00 67 ALA A C 11
ATOM 20776 O O . ALA A 1 67 ? -1.381 10.467 6.003 1.00 0.00 67 ALA A O 11
ATOM 20783 N N . ILE A 1 68 ? -0.461 9.185 7.609 1.00 0.00 68 ILE A N 11
ATOM 20784 C CA . ILE A 1 68 ? -0.585 7.950 6.845 1.00 0.00 68 ILE A CA 11
ATOM 20785 C C . ILE A 1 68 ? -1.113 6.816 7.717 1.00 0.00 68 ILE A C 11
ATOM 20786 O O . ILE A 1 68 ? -0.609 6.574 8.813 1.00 0.00 68 ILE A O 11
ATOM 20802 N N . LYS A 1 69 ? -2.131 6.121 7.221 1.00 0.00 69 LYS A N 11
ATOM 20803 C CA . LYS A 1 69 ? -2.728 5.009 7.951 1.00 0.00 69 LYS A CA 11
ATOM 20804 C C . LYS A 1 69 ? -2.266 3.673 7.380 1.00 0.00 69 LYS A C 11
ATOM 20805 O O . LYS A 1 69 ? -1.645 3.621 6.317 1.00 0.00 69 LYS A O 11
ATOM 20824 N N . HIS A 1 70 ? -2.573 2.592 8.092 1.00 0.00 70 HIS A N 11
ATOM 20825 C CA . HIS A 1 70 ? -2.189 1.254 7.654 1.00 0.00 70 HIS A CA 11
ATOM 20826 C C . HIS A 1 70 ? -3.287 0.244 7.972 1.00 0.00 70 HIS A C 11
ATOM 20827 O O . HIS A 1 70 ? -3.498 -0.115 9.131 1.00 0.00 70 HIS A O 11
ATOM 20841 N N . TYR A 1 71 ? -3.984 -0.211 6.936 1.00 0.00 71 TYR A N 11
ATOM 20842 C CA . TYR A 1 71 ? -5.062 -1.178 7.105 1.00 0.00 71 TYR A CA 11
ATOM 20843 C C . TYR A 1 71 ? -4.590 -2.586 6.758 1.00 0.00 71 TYR A C 11
ATOM 20844 O O . TYR A 1 71 ? -4.155 -2.847 5.638 1.00 0.00 71 TYR A O 11
ATOM 20862 N N . GLN A 1 72 ? -4.682 -3.490 7.729 1.00 0.00 72 GLN A N 11
ATOM 20863 C CA . GLN A 1 72 ? -4.265 -4.873 7.526 1.00 0.00 72 GLN A CA 11
ATOM 20864 C C . GLN A 1 72 ? -5.375 -5.685 6.867 1.00 0.00 72 GLN A C 11
ATOM 20865 O O . GLN A 1 72 ? -6.550 -5.533 7.200 1.00 0.00 72 GLN A O 11
ATOM 20879 N N . ILE A 1 73 ? -4.993 -6.546 5.929 1.00 0.00 73 ILE A N 11
ATOM 20880 C CA . ILE A 1 73 ? -5.956 -7.382 5.223 1.00 0.00 73 ILE A CA 11
ATOM 20881 C C . ILE A 1 73 ? -5.910 -8.820 5.730 1.00 0.00 73 ILE A C 11
ATOM 20882 O O . ILE A 1 73 ? -5.036 -9.597 5.348 1.00 0.00 73 ILE A O 11
ATOM 20898 N N . LYS A 1 74 ? -6.861 -9.167 6.591 1.00 0.00 74 LYS A N 11
ATOM 20899 C CA . LYS A 1 74 ? -6.933 -10.513 7.149 1.00 0.00 74 LYS A CA 11
ATOM 20900 C C . LYS A 1 74 ? -7.947 -11.362 6.391 1.00 0.00 74 LYS A C 11
ATOM 20901 O O . LYS A 1 74 ? -8.696 -10.856 5.555 1.00 0.00 74 LYS A O 11
ATOM 20920 N N . LYS A 1 75 ? -7.969 -12.657 6.689 1.00 0.00 75 LYS A N 11
ATOM 20921 C CA . LYS A 1 75 ? -8.894 -13.578 6.037 1.00 0.00 75 LYS A CA 11
ATOM 20922 C C . LYS A 1 75 ? -9.750 -14.307 7.067 1.00 0.00 75 LYS A C 11
ATOM 20923 O O . LYS A 1 75 ? -9.254 -14.740 8.106 1.00 0.00 75 LYS A O 11
ATOM 20942 N N . ASN A 1 76 ? -11.039 -14.442 6.771 1.00 0.00 76 ASN A N 11
ATOM 20943 C CA . ASN A 1 76 ? -11.964 -15.120 7.670 1.00 0.00 76 ASN A CA 11
ATOM 20944 C C . ASN A 1 76 ? -12.065 -16.604 7.330 1.00 0.00 76 ASN A C 11
ATOM 20945 O O . ASN A 1 76 ? -11.383 -17.092 6.429 1.00 0.00 76 ASN A O 11
ATOM 20956 N N . ASP A 1 77 ? -12.919 -17.315 8.057 1.00 0.00 77 ASP A N 11
ATOM 20957 C CA . ASP A 1 77 ? -13.110 -18.743 7.831 1.00 0.00 77 ASP A CA 11
ATOM 20958 C C . ASP A 1 77 ? -13.494 -19.018 6.381 1.00 0.00 77 ASP A C 11
ATOM 20959 O O . ASP A 1 77 ? -13.153 -20.061 5.825 1.00 0.00 77 ASP A O 11
ATOM 20968 N N . SER A 1 78 ? -14.207 -18.075 5.774 1.00 0.00 78 SER A N 11
ATOM 20969 C CA . SER A 1 78 ? -14.642 -18.217 4.389 1.00 0.00 78 SER A CA 11
ATOM 20970 C C . SER A 1 78 ? -13.512 -17.864 3.426 1.00 0.00 78 SER A C 11
ATOM 20971 O O . SER A 1 78 ? -13.741 -17.639 2.239 1.00 0.00 78 SER A O 11
ATOM 20979 N N . GLY A 1 79 ? -12.290 -17.818 3.949 1.00 0.00 79 GLY A N 11
ATOM 20980 C CA . GLY A 1 79 ? -11.142 -17.491 3.123 1.00 0.00 79 GLY A CA 11
ATOM 20981 C C . GLY A 1 79 ? -11.363 -16.246 2.289 1.00 0.00 79 GLY A C 11
ATOM 20982 O O . GLY A 1 79 ? -10.974 -16.195 1.122 1.00 0.00 79 GLY A O 11
ATOM 20986 N N . GLN A 1 80 ? -11.989 -15.238 2.889 1.00 0.00 80 GLN A N 11
ATOM 20987 C CA . GLN A 1 80 ? -12.263 -13.987 2.191 1.00 0.00 80 GLN A CA 11
ATOM 20988 C C . GLN A 1 80 ? -11.462 -12.839 2.799 1.00 0.00 80 GLN A C 11
ATOM 20989 O O . GLN A 1 80 ? -11.280 -12.772 4.015 1.00 0.00 80 GLN A O 11
ATOM 21003 N N . TRP A 1 81 ? -10.987 -11.940 1.946 1.00 0.00 81 TRP A N 11
ATOM 21004 C CA . TRP A 1 81 ? -10.205 -10.795 2.399 1.00 0.00 81 TRP A CA 11
ATOM 21005 C C . TRP A 1 81 ? -11.115 -9.686 2.919 1.00 0.00 81 TRP A C 11
ATOM 21006 O O . TRP A 1 81 ? -12.159 -9.400 2.332 1.00 0.00 81 TRP A O 11
ATOM 21027 N N . TYR A 1 82 ? -10.711 -9.066 4.021 1.00 0.00 82 TYR A N 11
ATOM 21028 C CA . TYR A 1 82 ? -11.491 -7.989 4.621 1.00 0.00 82 TYR A CA 11
ATOM 21029 C C . TYR A 1 82 ? -10.592 -7.031 5.395 1.00 0.00 82 TYR A C 11
ATOM 21030 O O . TYR A 1 82 ? -9.554 -7.426 5.927 1.00 0.00 82 TYR A O 11
ATOM 21048 N N . VAL A 1 83 ? -10.998 -5.766 5.455 1.00 0.00 83 VAL A N 11
ATOM 21049 C CA . VAL A 1 83 ? -10.231 -4.750 6.165 1.00 0.00 83 VAL A CA 11
ATOM 21050 C C . VAL A 1 83 ? -11.022 -4.185 7.339 1.00 0.00 83 VAL A C 11
ATOM 21051 O O . VAL A 1 83 ? -10.529 -4.136 8.466 1.00 0.00 83 VAL A O 11
ATOM 21064 N N . ALA A 1 84 ? -12.252 -3.762 7.069 1.00 0.00 84 ALA A N 11
ATOM 21065 C CA . ALA A 1 84 ? -13.114 -3.203 8.104 1.00 0.00 84 ALA A CA 11
ATOM 21066 C C . ALA A 1 84 ? -13.696 -4.303 8.986 1.00 0.00 84 ALA A C 11
ATOM 21067 O O . ALA A 1 84 ? -14.403 -4.025 9.953 1.00 0.00 84 ALA A O 11
ATOM 21074 N N . GLU A 1 85 ? -13.394 -5.551 8.644 1.00 0.00 85 GLU A N 11
ATOM 21075 C CA . GLU A 1 85 ? -13.890 -6.692 9.405 1.00 0.00 85 GLU A CA 11
ATOM 21076 C C . GLU A 1 85 ? -15.409 -6.792 9.306 1.00 0.00 85 GLU A C 11
ATOM 21077 O O . GLU A 1 85 ? -16.064 -7.352 10.186 1.00 0.00 85 GLU A O 11
ATOM 21089 N N . ARG A 1 86 ? -15.964 -6.246 8.228 1.00 0.00 86 ARG A N 11
ATOM 21090 C CA . ARG A 1 86 ? -17.405 -6.272 8.015 1.00 0.00 86 ARG A CA 11
ATOM 21091 C C . ARG A 1 86 ? -17.737 -6.704 6.589 1.00 0.00 86 ARG A C 11
ATOM 21092 O O . ARG A 1 86 ? -18.757 -7.347 6.345 1.00 0.00 86 ARG A O 11
ATOM 21113 N N . HIS A 1 87 ? -16.867 -6.343 5.651 1.00 0.00 87 HIS A N 11
ATOM 21114 C CA . HIS A 1 87 ? -17.066 -6.693 4.248 1.00 0.00 87 HIS A CA 11
ATOM 21115 C C . HIS A 1 87 ? -15.942 -7.595 3.748 1.00 0.00 87 HIS A C 11
ATOM 21116 O O . HIS A 1 87 ? -14.779 -7.195 3.721 1.00 0.00 87 HIS A O 11
ATOM 21131 N N . ALA A 1 88 ? -16.298 -8.813 3.354 1.00 0.00 88 ALA A N 11
ATOM 21132 C CA . ALA A 1 88 ? -15.319 -9.771 2.854 1.00 0.00 88 ALA A CA 11
ATOM 21133 C C . ALA A 1 88 ? -15.463 -9.966 1.349 1.00 0.00 88 ALA A C 11
ATOM 21134 O O . ALA A 1 88 ? -16.574 -10.070 0.828 1.00 0.00 88 ALA A O 11
ATOM 21141 N N . PHE A 1 89 ? -14.332 -10.014 0.652 1.00 0.00 89 PHE A N 11
ATOM 21142 C CA . PHE A 1 89 ? -14.331 -10.196 -0.795 1.00 0.00 89 PHE A CA 11
ATOM 21143 C C . PHE A 1 89 ? -13.737 -11.548 -1.173 1.00 0.00 89 PHE A C 11
ATOM 21144 O O . PHE A 1 89 ? -13.414 -12.360 -0.306 1.00 0.00 89 PHE A O 11
ATOM 21161 N N . GLN A 1 90 ? -13.597 -11.783 -2.474 1.00 0.00 90 GLN A N 11
ATOM 21162 C CA . GLN A 1 90 ? -13.042 -13.039 -2.967 1.00 0.00 90 GLN A CA 11
ATOM 21163 C C . GLN A 1 90 ? -11.679 -12.815 -3.612 1.00 0.00 90 GLN A C 11
ATOM 21164 O O . GLN A 1 90 ? -10.914 -13.759 -3.812 1.00 0.00 90 GLN A O 11
ATOM 21178 N N . SER A 1 91 ? -11.380 -11.561 -3.935 1.00 0.00 91 SER A N 11
ATOM 21179 C CA . SER A 1 91 ? -10.110 -11.214 -4.561 1.00 0.00 91 SER A CA 11
ATOM 21180 C C . SER A 1 91 ? -9.549 -9.923 -3.973 1.00 0.00 91 SER A C 11
ATOM 21181 O O . SER A 1 91 ? -10.299 -9.016 -3.610 1.00 0.00 91 SER A O 11
ATOM 21189 N N . ILE A 1 92 ? -8.225 -9.848 -3.883 1.00 0.00 92 ILE A N 11
ATOM 21190 C CA . ILE A 1 92 ? -7.563 -8.668 -3.341 1.00 0.00 92 ILE A CA 11
ATOM 21191 C C . ILE A 1 92 ? -7.900 -7.424 -4.156 1.00 0.00 92 ILE A C 11
ATOM 21192 O O . ILE A 1 92 ? -8.243 -6.371 -3.617 1.00 0.00 92 ILE A O 11
ATOM 21208 N N . PRO A 1 93 ? -7.805 -7.547 -5.488 1.00 0.00 93 PRO A N 11
ATOM 21209 C CA . PRO A 1 93 ? -8.099 -6.442 -6.407 1.00 0.00 93 PRO A CA 11
ATOM 21210 C C . PRO A 1 93 ? -9.584 -6.100 -6.447 1.00 0.00 93 PRO A C 11
ATOM 21211 O O . PRO A 1 93 ? -10.000 -5.184 -7.155 1.00 0.00 93 PRO A O 11
ATOM 21222 N N . GLU A 1 94 ? -10.378 -6.842 -5.681 1.00 0.00 94 GLU A N 11
ATOM 21223 C CA . GLU A 1 94 ? -11.817 -6.615 -5.630 1.00 0.00 94 GLU A CA 11
ATOM 21224 C C . GLU A 1 94 ? -12.189 -5.739 -4.437 1.00 0.00 94 GLU A C 11
ATOM 21225 O O . GLU A 1 94 ? -12.946 -4.777 -4.570 1.00 0.00 94 GLU A O 11
ATOM 21237 N N . LEU A 1 95 ? -11.652 -6.081 -3.270 1.00 0.00 95 LEU A N 11
ATOM 21238 C CA . LEU A 1 95 ? -11.926 -5.327 -2.052 1.00 0.00 95 LEU A CA 11
ATOM 21239 C C . LEU A 1 95 ? -11.651 -3.841 -2.258 1.00 0.00 95 LEU A C 11
ATOM 21240 O O . LEU A 1 95 ? -12.323 -2.990 -1.675 1.00 0.00 95 LEU A O 11
ATOM 21256 N N . ILE A 1 96 ? -10.660 -3.537 -3.090 1.00 0.00 96 ILE A N 11
ATOM 21257 C CA . ILE A 1 96 ? -10.300 -2.155 -3.375 1.00 0.00 96 ILE A CA 11
ATOM 21258 C C . ILE A 1 96 ? -11.067 -1.623 -4.581 1.00 0.00 96 ILE A C 11
ATOM 21259 O O . ILE A 1 96 ? -11.210 -0.413 -4.754 1.00 0.00 96 ILE A O 11
ATOM 21275 N N . TRP A 1 97 ? -11.560 -2.535 -5.410 1.00 0.00 97 TRP A N 11
ATOM 21276 C CA . TRP A 1 97 ? -12.315 -2.158 -6.599 1.00 0.00 97 TRP A CA 11
ATOM 21277 C C . TRP A 1 97 ? -13.461 -1.218 -6.242 1.00 0.00 97 TRP A C 11
ATOM 21278 O O . TRP A 1 97 ? -13.639 -0.174 -6.870 1.00 0.00 97 TRP A O 11
ATOM 21299 N N . TYR A 1 98 ? -14.234 -1.592 -5.229 1.00 0.00 98 TYR A N 11
ATOM 21300 C CA . TYR A 1 98 ? -15.364 -0.782 -4.789 1.00 0.00 98 TYR A CA 11
ATOM 21301 C C . TYR A 1 98 ? -14.889 0.416 -3.972 1.00 0.00 98 TYR A C 11
ATOM 21302 O O . TYR A 1 98 ? -15.352 1.539 -4.171 1.00 0.00 98 TYR A O 11
ATOM 21320 N N . HIS A 1 99 ? -13.963 0.166 -3.051 1.00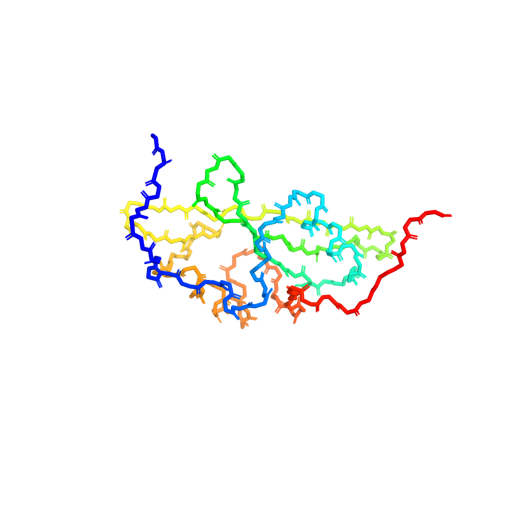 0.00 99 HIS A N 11
ATOM 21321 C CA . HIS A 1 99 ? -13.425 1.223 -2.203 1.00 0.00 99 HIS A CA 11
ATOM 21322 C C . HIS A 1 99 ? -13.174 2.493 -3.011 1.00 0.00 99 HIS A C 11
ATOM 21323 O O . HIS A 1 99 ? -13.650 3.571 -2.654 1.00 0.00 99 HIS A O 11
ATOM 21338 N N . GLN A 1 100 ? -12.424 2.357 -4.100 1.00 0.00 100 GLN A N 11
ATOM 21339 C CA . GLN A 1 100 ? -12.110 3.495 -4.957 1.00 0.00 100 GLN A CA 11
ATOM 21340 C C . GLN A 1 100 ? -13.356 4.328 -5.234 1.00 0.00 100 GLN A C 11
ATOM 21341 O O . GLN A 1 100 ? -13.288 5.555 -5.322 1.00 0.00 100 GLN A O 11
ATOM 21355 N N . HIS A 1 101 ? -14.494 3.656 -5.371 1.00 0.00 101 HIS A N 11
ATOM 21356 C CA . HIS A 1 101 ? -15.756 4.335 -5.639 1.00 0.00 101 HIS A CA 11
ATOM 21357 C C . HIS A 1 101 ? -16.338 4.925 -4.357 1.00 0.00 101 HIS A C 11
ATOM 21358 O O . HIS A 1 101 ? -16.705 6.098 -4.314 1.00 0.00 101 HIS A O 11
ATOM 21373 N N . ASN A 1 102 ? -16.417 4.102 -3.316 1.00 0.00 102 ASN A N 11
ATOM 21374 C CA . ASN A 1 102 ? -16.955 4.542 -2.034 1.00 0.00 102 ASN A CA 11
ATOM 21375 C C . ASN A 1 102 ? -15.977 4.243 -0.902 1.00 0.00 102 ASN A C 11
ATOM 21376 O O . ASN A 1 102 ? -15.421 3.148 -0.822 1.00 0.00 102 ASN A O 11
ATOM 21387 N N . ALA A 1 103 ? -15.773 5.223 -0.028 1.00 0.00 103 ALA A N 11
ATOM 21388 C CA . ALA A 1 103 ? -14.865 5.065 1.100 1.00 0.00 103 ALA A CA 11
ATOM 21389 C C . ALA A 1 103 ? -15.592 4.496 2.314 1.00 0.00 103 ALA A C 11
ATOM 21390 O O . ALA A 1 103 ? -16.019 5.239 3.198 1.00 0.00 103 ALA A O 11
ATOM 21397 N N . ALA A 1 104 ? -15.729 3.175 2.351 1.00 0.00 104 ALA A N 11
ATOM 21398 C CA . ALA A 1 104 ? -16.404 2.507 3.457 1.00 0.00 104 ALA A CA 11
ATOM 21399 C C . ALA A 1 104 ? -15.547 2.535 4.718 1.00 0.00 104 ALA A C 11
ATOM 21400 O O . ALA A 1 104 ? -16.041 2.815 5.809 1.00 0.00 104 ALA A O 11
ATOM 21407 N N . GLY A 1 105 ? -14.260 2.239 4.561 1.00 0.00 105 GLY A N 11
ATOM 21408 C CA . GLY A 1 105 ? -13.357 2.235 5.696 1.00 0.00 105 GLY A CA 11
ATOM 21409 C C . GLY A 1 105 ? -13.396 3.535 6.474 1.00 0.00 105 GLY A C 11
ATOM 21410 O O . GLY A 1 105 ? -14.098 3.645 7.480 1.00 0.00 105 GLY A O 11
ATOM 21414 N N . LEU A 1 106 ? -12.640 4.524 6.009 1.00 0.00 106 LEU A N 11
ATOM 21415 C CA . LEU A 1 106 ? -12.589 5.824 6.669 1.00 0.00 106 LEU A CA 11
ATOM 21416 C C . LEU A 1 106 ? -13.051 6.930 5.726 1.00 0.00 106 LEU A C 11
ATOM 21417 O O . LEU A 1 106 ? -13.352 6.681 4.559 1.00 0.00 106 LEU A O 11
ATOM 21433 N N . MET A 1 107 ? -13.103 8.155 6.241 1.00 0.00 107 MET A N 11
ATOM 21434 C CA . MET A 1 107 ? -13.525 9.301 5.443 1.00 0.00 107 MET A CA 11
ATOM 21435 C C . MET A 1 107 ? -12.802 9.324 4.101 1.00 0.00 107 MET A C 11
ATOM 21436 O O . MET A 1 107 ? -13.424 9.183 3.046 1.00 0.00 107 MET A O 11
ATOM 21450 N N . THR A 1 108 ? -11.486 9.504 4.143 1.00 0.00 108 THR A N 11
ATOM 21451 C CA . THR A 1 108 ? -10.680 9.547 2.930 1.00 0.00 108 THR A CA 11
ATOM 21452 C C . THR A 1 108 ? -10.950 8.334 2.047 1.00 0.00 108 THR A C 11
ATOM 21453 O O . THR A 1 108 ? -11.065 7.210 2.537 1.00 0.00 108 THR A O 11
ATOM 21464 N N . ARG A 1 109 ? -11.052 8.568 0.743 1.00 0.00 109 ARG A N 11
ATOM 21465 C CA . ARG A 1 109 ? -11.310 7.495 -0.209 1.00 0.00 109 ARG A CA 11
ATOM 21466 C C . ARG A 1 109 ? -10.191 7.403 -1.242 1.00 0.00 109 ARG A C 11
ATOM 21467 O O . ARG A 1 109 ? -9.576 8.409 -1.599 1.00 0.00 109 ARG A O 11
ATOM 21488 N N . LEU A 1 110 ? -9.929 6.189 -1.716 1.00 0.00 110 LEU A N 11
ATOM 21489 C CA . LEU A 1 110 ? -8.882 5.964 -2.707 1.00 0.00 110 LEU A CA 11
ATOM 21490 C C . LEU A 1 110 ? -9.192 6.707 -4.004 1.00 0.00 110 LEU A C 11
ATOM 21491 O O . LEU A 1 110 ? -10.045 6.283 -4.785 1.00 0.00 110 LEU A O 11
ATOM 21507 N N . ARG A 1 111 ? -8.493 7.815 -4.228 1.00 0.00 111 ARG A N 11
ATOM 21508 C CA . ARG A 1 111 ? -8.693 8.615 -5.429 1.00 0.00 111 ARG A CA 11
ATOM 21509 C C . ARG A 1 111 ? -7.381 8.792 -6.189 1.00 0.00 111 ARG A C 11
ATOM 21510 O O . ARG A 1 111 ? -7.375 8.949 -7.410 1.00 0.00 111 ARG A O 11
ATOM 21531 N N . TYR A 1 112 ? -6.272 8.767 -5.457 1.00 0.00 112 TYR A N 11
ATOM 21532 C CA . TYR A 1 112 ? -4.955 8.928 -6.061 1.00 0.00 112 TYR A CA 11
ATOM 21533 C C . TYR A 1 112 ? -4.154 7.633 -5.972 1.00 0.00 112 TYR A C 11
ATOM 21534 O O . TYR A 1 112 ? -3.433 7.383 -5.005 1.00 0.00 112 TYR A O 11
ATOM 21552 N N . PRO A 1 113 ? -4.279 6.789 -7.008 1.00 0.00 113 PRO A N 11
ATOM 21553 C CA . PRO A 1 113 ? -3.573 5.505 -7.072 1.00 0.00 113 PRO A CA 11
ATOM 21554 C C . PRO A 1 113 ? -2.072 5.678 -7.270 1.00 0.00 113 PRO A C 11
ATOM 21555 O O . PRO A 1 113 ? -1.561 5.541 -8.382 1.00 0.00 113 PRO A O 11
ATOM 21566 N N . VAL A 1 114 ? -1.367 5.980 -6.184 1.00 0.00 114 VAL A N 11
ATOM 21567 C CA . VAL A 1 114 ? 0.077 6.171 -6.238 1.00 0.00 114 VAL A CA 11
ATOM 21568 C C . VAL A 1 114 ? 0.726 5.183 -7.200 1.00 0.00 114 VAL A C 11
ATOM 21569 O O . VAL A 1 114 ? 0.532 3.974 -7.090 1.00 0.00 114 VAL A O 11
ATOM 21582 N N . GLY A 1 115 ? 1.500 5.709 -8.145 1.00 0.00 115 GLY A N 11
ATOM 21583 C CA . GLY A 1 115 ? 2.166 4.860 -9.115 1.00 0.00 115 GLY A CA 11
ATOM 21584 C C . GLY A 1 115 ? 3.268 4.024 -8.493 1.00 0.00 115 GLY A C 11
ATOM 21585 O O . GLY A 1 115 ? 3.982 4.488 -7.603 1.00 0.00 115 GLY A O 11
ATOM 21589 N N . LEU A 1 116 ? 3.408 2.789 -8.961 1.00 0.00 116 LEU A N 11
ATOM 21590 C CA . LEU A 1 116 ? 4.430 1.886 -8.444 1.00 0.00 116 LEU A CA 11
ATOM 21591 C C . LEU A 1 116 ? 5.757 2.614 -8.258 1.00 0.00 116 LEU A C 11
ATOM 21592 O O . LEU A 1 116 ? 6.263 2.727 -7.142 1.00 0.00 116 LEU A O 11
ATOM 21608 N N . MET A 1 117 ? 6.314 3.107 -9.359 1.00 0.00 117 MET A N 11
ATOM 21609 C CA . MET A 1 117 ? 7.580 3.829 -9.317 1.00 0.00 117 MET A CA 11
ATOM 21610 C C . MET A 1 117 ? 7.347 5.333 -9.213 1.00 0.00 117 MET A C 11
ATOM 21611 O O . MET A 1 117 ? 8.056 6.125 -9.832 1.00 0.00 117 MET A O 11
ATOM 21625 N N . GLY A 1 118 ? 6.348 5.719 -8.424 1.00 0.00 118 GLY A N 11
ATOM 21626 C CA . GLY A 1 118 ? 6.039 7.126 -8.254 1.00 0.00 118 GLY A CA 11
ATOM 21627 C C . GLY A 1 118 ? 6.284 7.930 -9.515 1.00 0.00 118 GLY A C 11
ATOM 21628 O O . GLY A 1 118 ? 5.666 7.679 -10.549 1.00 0.00 118 GLY A O 11
ATOM 21632 N N . SER A 1 119 ? 7.187 8.902 -9.430 1.00 0.00 119 SER A N 11
ATOM 21633 C CA . SER A 1 119 ? 7.508 9.750 -10.572 1.00 0.00 119 SER A CA 11
ATOM 21634 C C . SER A 1 119 ? 9.018 9.898 -10.732 1.00 0.00 119 SER A C 11
ATOM 21635 O O . SER A 1 119 ? 9.519 10.985 -11.017 1.00 0.00 119 SER A O 11
ATOM 21643 N N . SER A 1 120 ? 9.737 8.796 -10.544 1.00 0.00 120 SER A N 11
ATOM 21644 C CA . SER A 1 120 ? 11.191 8.803 -10.663 1.00 0.00 120 SER A CA 11
ATOM 21645 C C . SER A 1 120 ? 11.615 8.897 -12.125 1.00 0.00 120 SER A C 11
ATOM 21646 O O . SER A 1 120 ? 12.387 9.778 -12.503 1.00 0.00 120 SER A O 11
ATOM 21654 N N . GLY A 1 121 ? 11.105 7.982 -12.944 1.00 0.00 121 GLY A N 11
ATOM 21655 C CA . GLY A 1 121 ? 11.442 7.979 -14.356 1.00 0.00 121 GLY A CA 11
ATOM 21656 C C . GLY A 1 121 ? 10.862 9.169 -15.094 1.00 0.00 121 GLY A C 11
ATOM 21657 O O . GLY A 1 121 ? 9.649 9.382 -15.116 1.00 0.00 121 GLY A O 11
ATOM 21661 N N . PRO A 1 122 ? 11.739 9.972 -15.713 1.00 0.00 122 PRO A N 11
ATOM 21662 C CA . PRO A 1 122 ? 11.330 11.162 -16.465 1.00 0.00 122 PRO A CA 11
ATOM 21663 C C . PRO A 1 122 ? 10.595 10.809 -17.753 1.00 0.00 122 PRO A C 11
ATOM 21664 O O . PRO A 1 122 ? 9.556 11.390 -18.066 1.00 0.00 122 PRO A O 11
ATOM 21675 N N . SER A 1 123 ? 11.141 9.851 -18.498 1.00 0.00 123 SER A N 11
ATOM 21676 C CA . SER A 1 123 ? 10.538 9.423 -19.754 1.00 0.00 123 SER A CA 11
ATOM 21677 C C . SER A 1 123 ? 9.759 8.124 -19.568 1.00 0.00 123 SER A C 11
ATOM 21678 O O . SER A 1 123 ? 10.259 7.040 -19.867 1.00 0.00 123 SER A O 11
ATOM 21686 N N . SER A 1 124 ? 8.532 8.243 -19.072 1.00 0.00 124 SER A N 11
ATOM 21687 C CA . SER A 1 124 ? 7.685 7.079 -18.841 1.00 0.00 124 SER A CA 11
ATOM 21688 C C . SER A 1 124 ? 7.490 6.285 -20.130 1.00 0.00 124 SER A C 11
ATOM 21689 O O . SER A 1 124 ? 6.835 6.746 -21.063 1.00 0.00 124 SER A O 11
ATOM 21697 N N . GLY A 1 125 ? 8.065 5.087 -20.172 1.00 0.00 125 GLY A N 11
ATOM 21698 C CA . GLY A 1 125 ? 7.944 4.247 -21.349 1.00 0.00 125 GLY A CA 11
ATOM 21699 C C . GLY A 1 125 ? 8.545 2.871 -21.144 1.00 0.00 125 GLY A C 11
ATOM 21700 O O . GLY A 1 125 ? 9.281 2.374 -21.995 1.00 0.00 125 GLY A O 11
ATOM 21704 N N . GLY A 1 1 ? -25.055 -13.728 -21.845 1.00 0.00 1 GLY A N 12
ATOM 21705 C CA . GLY A 1 1 ? -25.457 -13.293 -20.521 1.00 0.00 1 GLY A CA 12
ATOM 21706 C C . GLY A 1 1 ? -25.619 -14.450 -19.555 1.00 0.00 1 GLY A C 12
ATOM 21707 O O . GLY A 1 1 ? -26.007 -15.550 -19.951 1.00 0.00 1 GLY A O 12
ATOM 21711 N N . SER A 1 2 ? -25.319 -14.205 -18.283 1.00 0.00 2 SER A N 12
ATOM 21712 C CA . SER A 1 2 ? -25.428 -15.237 -17.259 1.00 0.00 2 SER A CA 12
ATOM 21713 C C . SER A 1 2 ? -25.146 -14.661 -15.875 1.00 0.00 2 SER A C 12
ATOM 21714 O O . SER A 1 2 ? -24.676 -13.530 -15.745 1.00 0.00 2 SER A O 12
ATOM 21722 N N . SER A 1 3 ? -25.436 -15.447 -14.844 1.00 0.00 3 SER A N 12
ATOM 21723 C CA . SER A 1 3 ? -25.218 -15.014 -13.468 1.00 0.00 3 SER A CA 12
ATOM 21724 C C . SER A 1 3 ? -25.124 -16.214 -12.530 1.00 0.00 3 SER A C 12
ATOM 21725 O O . SER A 1 3 ? -25.840 -17.200 -12.692 1.00 0.00 3 SER A O 12
ATOM 21733 N N . GLY A 1 4 ? -24.234 -16.121 -11.546 1.00 0.00 4 GLY A N 12
ATOM 21734 C CA . GLY A 1 4 ? -24.061 -17.204 -10.597 1.00 0.00 4 GLY A CA 12
ATOM 21735 C C . GLY A 1 4 ? -22.934 -18.139 -10.984 1.00 0.00 4 GLY A C 12
ATOM 21736 O O . GLY A 1 4 ? -22.958 -18.741 -12.056 1.00 0.00 4 GLY A O 12
ATOM 21740 N N . SER A 1 5 ? -21.941 -18.262 -10.107 1.00 0.00 5 SER A N 12
ATOM 21741 C CA . SER A 1 5 ? -20.796 -19.128 -10.366 1.00 0.00 5 SER A CA 12
ATOM 21742 C C . SER A 1 5 ? -20.097 -19.506 -9.063 1.00 0.00 5 SER A C 12
ATOM 21743 O O . SER A 1 5 ? -20.473 -19.043 -7.987 1.00 0.00 5 SER A O 12
ATOM 21751 N N . SER A 1 6 ? -19.078 -20.352 -9.171 1.00 0.00 6 SER A N 12
ATOM 21752 C CA . SER A 1 6 ? -18.327 -20.798 -8.002 1.00 0.00 6 SER A CA 12
ATOM 21753 C C . SER A 1 6 ? -16.938 -21.286 -8.402 1.00 0.00 6 SER A C 12
ATOM 21754 O O . SER A 1 6 ? -16.796 -22.143 -9.272 1.00 0.00 6 SER A O 12
ATOM 21762 N N . GLY A 1 7 ? -15.915 -20.730 -7.759 1.00 0.00 7 GLY A N 12
ATOM 21763 C CA . GLY A 1 7 ? -14.550 -21.120 -8.060 1.00 0.00 7 GLY A CA 12
ATOM 21764 C C . GLY A 1 7 ? -13.555 -20.012 -7.779 1.00 0.00 7 GLY A C 12
ATOM 21765 O O . GLY A 1 7 ? -13.925 -18.841 -7.708 1.00 0.00 7 GLY A O 12
ATOM 21769 N N . ASN A 1 8 ? -12.289 -20.383 -7.617 1.00 0.00 8 ASN A N 12
ATOM 21770 C CA . ASN A 1 8 ? -11.237 -19.412 -7.340 1.00 0.00 8 ASN A CA 12
ATOM 21771 C C . ASN A 1 8 ? -10.766 -18.739 -8.625 1.00 0.00 8 ASN A C 12
ATOM 21772 O O . ASN A 1 8 ? -10.902 -19.294 -9.716 1.00 0.00 8 ASN A O 12
ATOM 21783 N N . LYS A 1 9 ? -10.209 -17.540 -8.489 1.00 0.00 9 LYS A N 12
ATOM 21784 C CA . LYS A 1 9 ? -9.714 -16.791 -9.638 1.00 0.00 9 LYS A CA 12
ATOM 21785 C C . LYS A 1 9 ? -8.331 -16.212 -9.355 1.00 0.00 9 LYS A C 12
ATOM 21786 O O . LYS A 1 9 ? -8.078 -15.687 -8.270 1.00 0.00 9 LYS A O 12
ATOM 21805 N N . ILE A 1 10 ? -7.441 -16.309 -10.337 1.00 0.00 10 ILE A N 12
ATOM 21806 C CA . ILE A 1 10 ? -6.086 -15.792 -10.193 1.00 0.00 10 ILE A CA 12
ATOM 21807 C C . ILE A 1 10 ? -6.086 -14.440 -9.487 1.00 0.00 10 ILE A C 12
ATOM 21808 O O . ILE A 1 10 ? -6.999 -13.633 -9.666 1.00 0.00 10 ILE A O 12
ATOM 21824 N N . THR A 1 11 ? -5.053 -14.197 -8.686 1.00 0.00 11 THR A N 12
ATOM 21825 C CA . THR A 1 11 ? -4.932 -12.944 -7.954 1.00 0.00 11 THR A CA 12
ATOM 21826 C C . THR A 1 11 ? -3.804 -12.085 -8.515 1.00 0.00 11 THR A C 12
ATOM 21827 O O . THR A 1 11 ? -2.932 -11.631 -7.777 1.00 0.00 11 THR A O 12
ATOM 21838 N N . ASN A 1 12 ? -3.829 -11.867 -9.826 1.00 0.00 12 ASN A N 12
ATOM 21839 C CA . ASN A 1 12 ? -2.807 -11.063 -10.486 1.00 0.00 12 ASN A CA 12
ATOM 21840 C C . ASN A 1 12 ? -2.878 -9.609 -10.026 1.00 0.00 12 ASN A C 12
ATOM 21841 O O . ASN A 1 12 ? -3.806 -8.880 -10.378 1.00 0.00 12 ASN A O 12
ATOM 21852 N N . LEU A 1 13 ? -1.891 -9.196 -9.240 1.00 0.00 13 LEU A N 12
ATOM 21853 C CA . LEU A 1 13 ? -1.840 -7.829 -8.731 1.00 0.00 13 LEU A CA 12
ATOM 21854 C C . LEU A 1 13 ? -0.741 -7.030 -9.427 1.00 0.00 13 LEU A C 12
ATOM 21855 O O . LEU A 1 13 ? -0.916 -5.850 -9.729 1.00 0.00 13 LEU A O 12
ATOM 21871 N N . GLU A 1 14 ? 0.389 -7.683 -9.680 1.00 0.00 14 GLU A N 12
ATOM 21872 C CA . GLU A 1 14 ? 1.514 -7.034 -10.341 1.00 0.00 14 GLU A CA 12
ATOM 21873 C C . GLU A 1 14 ? 1.045 -6.234 -11.553 1.00 0.00 14 GLU A C 12
ATOM 21874 O O . GLU A 1 14 ? 1.577 -5.163 -11.847 1.00 0.00 14 GLU A O 12
ATOM 21886 N N . ILE A 1 15 ? 0.047 -6.764 -12.254 1.00 0.00 15 ILE A N 12
ATOM 21887 C CA . ILE A 1 15 ? -0.493 -6.100 -13.433 1.00 0.00 15 ILE A CA 12
ATOM 21888 C C . ILE A 1 15 ? -0.910 -4.667 -13.116 1.00 0.00 15 ILE A C 12
ATOM 21889 O O . ILE A 1 15 ? -0.767 -3.770 -13.946 1.00 0.00 15 ILE A O 12
ATOM 21905 N N . TYR A 1 16 ? -1.424 -4.461 -11.909 1.00 0.00 16 TYR A N 12
ATOM 21906 C CA . TYR A 1 16 ? -1.862 -3.138 -11.481 1.00 0.00 16 TYR A CA 12
ATOM 21907 C C . TYR A 1 16 ? -0.671 -2.273 -11.079 1.00 0.00 16 TYR A C 12
ATOM 21908 O O . TYR A 1 16 ? 0.479 -2.699 -11.177 1.00 0.00 16 TYR A O 12
ATOM 21926 N N . GLU A 1 17 ? -0.957 -1.057 -10.627 1.00 0.00 17 GLU A N 12
ATOM 21927 C CA . GLU A 1 17 ? 0.089 -0.131 -10.211 1.00 0.00 17 GLU A CA 12
ATOM 21928 C C . GLU A 1 17 ? -0.032 0.195 -8.725 1.00 0.00 17 GLU A C 12
ATOM 21929 O O . GLU A 1 17 ? 0.966 0.447 -8.050 1.00 0.00 17 GLU A O 12
ATOM 21941 N N . TRP A 1 18 ? -1.261 0.188 -8.222 1.00 0.00 18 TRP A N 12
ATOM 21942 C CA . TRP A 1 18 ? -1.513 0.482 -6.816 1.00 0.00 18 TRP A CA 12
ATOM 21943 C C . TRP A 1 18 ? -1.011 -0.647 -5.924 1.00 0.00 18 TRP A C 12
ATOM 21944 O O . TRP A 1 18 ? -1.109 -0.573 -4.699 1.00 0.00 18 TRP A O 12
ATOM 21965 N N . TYR A 1 19 ? -0.472 -1.690 -6.545 1.00 0.00 19 TYR A N 12
ATOM 21966 C CA . TYR A 1 19 ? 0.045 -2.836 -5.806 1.00 0.00 19 TYR A CA 12
ATOM 21967 C C . TYR A 1 19 ? 1.567 -2.781 -5.710 1.00 0.00 19 TYR A C 12
ATOM 21968 O O . TYR A 1 19 ? 2.274 -3.331 -6.556 1.00 0.00 19 TYR A O 12
ATOM 21986 N N . HIS A 1 20 ? 2.064 -2.114 -4.673 1.00 0.00 20 HIS A N 12
ATOM 21987 C CA . HIS A 1 20 ? 3.503 -1.988 -4.464 1.00 0.00 20 HIS A CA 12
ATOM 21988 C C . HIS A 1 20 ? 4.049 -3.195 -3.708 1.00 0.00 20 HIS A C 12
ATOM 21989 O O . HIS A 1 20 ? 4.080 -3.206 -2.478 1.00 0.00 20 HIS A O 12
ATOM 22004 N N . ARG A 1 21 ? 4.479 -4.209 -4.453 1.00 0.00 21 ARG A N 12
ATOM 22005 C CA . ARG A 1 21 ? 5.024 -5.421 -3.852 1.00 0.00 21 ARG A CA 12
ATOM 22006 C C . ARG A 1 21 ? 6.522 -5.277 -3.600 1.00 0.00 21 ARG A C 12
ATOM 22007 O O . ARG A 1 21 ? 7.046 -5.786 -2.611 1.00 0.00 21 ARG A O 12
ATOM 22028 N N . ASN A 1 22 ? 7.204 -4.580 -4.503 1.00 0.00 22 ASN A N 12
ATOM 22029 C CA . ASN A 1 22 ? 8.642 -4.371 -4.379 1.00 0.00 22 ASN A CA 12
ATOM 22030 C C . ASN A 1 22 ? 8.941 -3.107 -3.577 1.00 0.00 22 ASN A C 12
ATOM 22031 O O . ASN A 1 22 ? 9.566 -2.174 -4.080 1.00 0.00 22 ASN A O 12
ATOM 22042 N N . ILE A 1 23 ? 8.491 -3.087 -2.326 1.00 0.00 23 ILE A N 12
ATOM 22043 C CA . ILE A 1 23 ? 8.711 -1.939 -1.455 1.00 0.00 23 ILE A CA 12
ATOM 22044 C C . ILE A 1 23 ? 8.842 -2.374 0.001 1.00 0.00 23 ILE A C 12
ATOM 22045 O O . ILE A 1 23 ? 8.674 -3.549 0.329 1.00 0.00 23 ILE A O 12
ATOM 22061 N N . THR A 1 24 ? 9.142 -1.417 0.874 1.00 0.00 24 THR A N 12
ATOM 22062 C CA . THR A 1 24 ? 9.295 -1.698 2.295 1.00 0.00 24 THR A CA 12
ATOM 22063 C C . THR A 1 24 ? 8.506 -0.704 3.141 1.00 0.00 24 THR A C 12
ATOM 22064 O O . THR A 1 24 ? 8.214 0.407 2.699 1.00 0.00 24 THR A O 12
ATOM 22075 N N . ARG A 1 25 ? 8.166 -1.110 4.360 1.00 0.00 25 ARG A N 12
ATOM 22076 C CA . ARG A 1 25 ? 7.411 -0.254 5.267 1.00 0.00 25 ARG A CA 12
ATOM 22077 C C . ARG A 1 25 ? 7.757 1.215 5.042 1.00 0.00 25 ARG A C 12
ATOM 22078 O O . ARG A 1 25 ? 6.871 2.053 4.884 1.00 0.00 25 ARG A O 12
ATOM 22099 N N . ASN A 1 26 ? 9.050 1.518 5.032 1.00 0.00 26 ASN A N 12
ATOM 22100 C CA . ASN A 1 26 ? 9.513 2.885 4.828 1.00 0.00 26 ASN A CA 12
ATOM 22101 C C . ASN A 1 26 ? 8.955 3.462 3.530 1.00 0.00 26 ASN A C 12
ATOM 22102 O O . ASN A 1 26 ? 8.425 4.573 3.510 1.00 0.00 26 ASN A O 12
ATOM 22113 N N . GLN A 1 27 ? 9.076 2.698 2.449 1.00 0.00 27 GLN A N 12
ATOM 22114 C CA . GLN A 1 27 ? 8.583 3.132 1.148 1.00 0.00 27 GLN A CA 12
ATOM 22115 C C . GLN A 1 27 ? 7.096 3.462 1.212 1.00 0.00 27 GLN A C 12
ATOM 22116 O O . GLN A 1 27 ? 6.682 4.574 0.884 1.00 0.00 27 GLN A O 12
ATOM 22130 N N . ALA A 1 28 ? 6.296 2.489 1.636 1.00 0.00 28 ALA A N 12
ATOM 22131 C CA . ALA A 1 28 ? 4.854 2.677 1.744 1.00 0.00 28 ALA A CA 12
ATOM 22132 C C . ALA A 1 28 ? 4.520 4.075 2.255 1.00 0.00 28 ALA A C 12
ATOM 22133 O O . ALA A 1 28 ? 3.656 4.756 1.703 1.00 0.00 28 ALA A O 12
ATOM 22140 N N . GLU A 1 29 ? 5.209 4.494 3.310 1.00 0.00 29 GLU A N 12
ATOM 22141 C CA . GLU A 1 29 ? 4.983 5.811 3.896 1.00 0.00 29 GLU A CA 12
ATOM 22142 C C . GLU A 1 29 ? 5.587 6.906 3.020 1.00 0.00 29 GLU A C 12
ATOM 22143 O O . GLU A 1 29 ? 4.921 7.886 2.686 1.00 0.00 29 GLU A O 12
ATOM 22155 N N . HIS A 1 30 ? 6.853 6.732 2.656 1.00 0.00 30 HIS A N 12
ATOM 22156 C CA . HIS A 1 30 ? 7.549 7.704 1.820 1.00 0.00 30 HIS A CA 12
ATOM 22157 C C . HIS A 1 30 ? 6.759 7.989 0.545 1.00 0.00 30 HIS A C 12
ATOM 22158 O O . HIS A 1 30 ? 6.318 9.115 0.314 1.00 0.00 30 HIS A O 12
ATOM 22173 N N . LEU A 1 31 ? 6.586 6.961 -0.279 1.00 0.00 31 LEU A N 12
ATOM 22174 C CA . LEU A 1 31 ? 5.851 7.099 -1.531 1.00 0.00 31 LEU A CA 12
ATOM 22175 C C . LEU A 1 31 ? 4.693 8.080 -1.376 1.00 0.00 31 LEU A C 12
ATOM 22176 O O . LEU A 1 31 ? 4.513 8.979 -2.199 1.00 0.00 31 LEU A O 12
ATOM 22192 N N . LEU A 1 32 ? 3.911 7.902 -0.317 1.00 0.00 32 LEU A N 12
ATOM 22193 C CA . LEU A 1 32 ? 2.770 8.773 -0.053 1.00 0.00 32 LEU A CA 12
ATOM 22194 C C . LEU A 1 32 ? 3.232 10.185 0.288 1.00 0.00 32 LEU A C 12
ATOM 22195 O O . LEU A 1 32 ? 2.702 11.165 -0.235 1.00 0.00 32 LEU A O 12
ATOM 22211 N N . ARG A 1 33 ? 4.223 10.283 1.168 1.00 0.00 33 ARG A N 12
ATOM 22212 C CA . ARG A 1 33 ? 4.757 11.576 1.578 1.00 0.00 33 ARG A CA 12
ATOM 22213 C C . ARG A 1 33 ? 4.963 12.487 0.371 1.00 0.00 33 ARG A C 12
ATOM 22214 O O . ARG A 1 33 ? 4.650 13.675 0.419 1.00 0.00 33 ARG A O 12
ATOM 22235 N N . GLN A 1 34 ? 5.491 11.919 -0.708 1.00 0.00 34 GLN A N 12
ATOM 22236 C CA . GLN A 1 34 ? 5.740 12.681 -1.927 1.00 0.00 34 GLN A CA 12
ATOM 22237 C C . GLN A 1 34 ? 4.448 13.290 -2.462 1.00 0.00 34 GLN A C 12
ATOM 22238 O O . GLN A 1 34 ? 4.439 14.418 -2.952 1.00 0.00 34 GLN A O 12
ATOM 22252 N N . GLU A 1 35 ? 3.359 12.534 -2.363 1.00 0.00 35 GLU A N 12
ATOM 22253 C CA . GLU A 1 35 ? 2.061 13.000 -2.838 1.00 0.00 35 GLU A CA 12
ATOM 22254 C C . GLU A 1 35 ? 1.527 14.121 -1.951 1.00 0.00 35 GLU A C 12
ATOM 22255 O O . GLU A 1 35 ? 1.133 15.179 -2.440 1.00 0.00 35 GLU A O 12
ATOM 22267 N N . SER A 1 36 ? 1.518 13.879 -0.644 1.00 0.00 36 SER A N 12
ATOM 22268 C CA . SER A 1 36 ? 1.028 14.865 0.312 1.00 0.00 36 SER A CA 12
ATOM 22269 C C . SER A 1 36 ? -0.346 15.384 -0.099 1.00 0.00 36 SER A C 12
ATOM 22270 O O . SER A 1 36 ? -0.555 16.590 -0.231 1.00 0.00 36 SER A O 12
ATOM 22278 N N . LYS A 1 37 ? -1.283 14.464 -0.300 1.00 0.00 37 LYS A N 12
ATOM 22279 C CA . LYS A 1 37 ? -2.640 14.825 -0.694 1.00 0.00 37 LYS A CA 12
ATOM 22280 C C . LYS A 1 37 ? -3.612 13.685 -0.406 1.00 0.00 37 LYS A C 12
ATOM 22281 O O . LYS A 1 37 ? -3.547 12.629 -1.034 1.00 0.00 37 LYS A O 12
ATOM 22300 N N . GLU A 1 38 ? -4.512 13.908 0.547 1.00 0.00 38 GLU A N 12
ATOM 22301 C CA . GLU A 1 38 ? -5.498 12.899 0.917 1.00 0.00 38 GLU A CA 12
ATOM 22302 C C . GLU A 1 38 ? -5.917 12.076 -0.298 1.00 0.00 38 GLU A C 12
ATOM 22303 O O . GLU A 1 38 ? -6.160 12.620 -1.376 1.00 0.00 38 GLU A O 12
ATOM 22315 N N . GLY A 1 39 ? -6.000 10.762 -0.116 1.00 0.00 39 GLY A N 12
ATOM 22316 C CA . GLY A 1 39 ? -6.389 9.885 -1.206 1.00 0.00 39 GLY A CA 12
ATOM 22317 C C . GLY A 1 39 ? -5.312 8.878 -1.552 1.00 0.00 39 GLY A C 12
ATOM 22318 O O . GLY A 1 39 ? -5.592 7.690 -1.715 1.00 0.00 39 GLY A O 12
ATOM 22322 N N . ALA A 1 40 ? -4.076 9.351 -1.665 1.00 0.00 40 ALA A N 12
ATOM 22323 C CA . ALA A 1 40 ? -2.952 8.482 -1.994 1.00 0.00 40 ALA A CA 12
ATOM 22324 C C . ALA A 1 40 ? -3.024 7.173 -1.215 1.00 0.00 40 ALA A C 12
ATOM 22325 O O . ALA A 1 40 ? -2.999 7.169 0.016 1.00 0.00 40 ALA A O 12
ATOM 22332 N N . PHE A 1 41 ? -3.114 6.063 -1.941 1.00 0.00 41 PHE A N 12
ATOM 22333 C CA . PHE A 1 41 ? -3.192 4.747 -1.316 1.00 0.00 41 PHE A CA 12
ATOM 22334 C C . PHE A 1 41 ? -2.336 3.735 -2.073 1.00 0.00 41 PHE A C 12
ATOM 22335 O O . PHE A 1 41 ? -1.918 3.984 -3.205 1.00 0.00 41 PHE A O 12
ATOM 22352 N N . ILE A 1 42 ? -2.080 2.595 -1.440 1.00 0.00 42 ILE A N 12
ATOM 22353 C CA . ILE A 1 42 ? -1.276 1.546 -2.054 1.00 0.00 42 ILE A CA 12
ATOM 22354 C C . ILE A 1 42 ? -1.451 0.219 -1.321 1.00 0.00 42 ILE A C 12
ATOM 22355 O O . ILE A 1 42 ? -2.005 0.174 -0.223 1.00 0.00 42 ILE A O 12
ATOM 22371 N N . VAL A 1 43 ? -0.973 -0.857 -1.936 1.00 0.00 43 VAL A N 12
ATOM 22372 C CA . VAL A 1 43 ? -1.073 -2.185 -1.341 1.00 0.00 43 VAL A CA 12
ATOM 22373 C C . VAL A 1 43 ? 0.292 -2.862 -1.275 1.00 0.00 43 VAL A C 12
ATOM 22374 O O . VAL A 1 43 ? 0.817 -3.322 -2.289 1.00 0.00 43 VAL A O 12
ATOM 22387 N N . ARG A 1 44 ? 0.861 -2.920 -0.075 1.00 0.00 44 ARG A N 12
ATOM 22388 C CA . ARG A 1 44 ? 2.164 -3.541 0.124 1.00 0.00 44 ARG A CA 12
ATOM 22389 C C . ARG A 1 44 ? 2.014 -4.981 0.605 1.00 0.00 44 ARG A C 12
ATOM 22390 O O . ARG A 1 44 ? 0.969 -5.363 1.133 1.00 0.00 44 ARG A O 12
ATOM 22411 N N . ASP A 1 45 ? 3.063 -5.774 0.420 1.00 0.00 45 ASP A N 12
ATOM 22412 C CA . ASP A 1 45 ? 3.048 -7.172 0.836 1.00 0.00 45 ASP A CA 12
ATOM 22413 C C . ASP A 1 45 ? 3.644 -7.330 2.230 1.00 0.00 45 ASP A C 12
ATOM 22414 O O . ASP A 1 45 ? 4.794 -6.963 2.469 1.00 0.00 45 ASP A O 12
ATOM 22423 N N . SER A 1 46 ? 2.855 -7.881 3.147 1.00 0.00 46 SER A N 12
ATOM 22424 C CA . SER A 1 46 ? 3.304 -8.083 4.519 1.00 0.00 46 SER A CA 12
ATOM 22425 C C . SER A 1 46 ? 4.336 -9.204 4.594 1.00 0.00 46 SER A C 12
ATOM 22426 O O . SER A 1 46 ? 4.040 -10.307 5.052 1.00 0.00 46 SER A O 12
ATOM 22434 N N . ARG A 1 47 ? 5.550 -8.911 4.138 1.00 0.00 47 ARG A N 12
ATOM 22435 C CA . ARG A 1 47 ? 6.627 -9.894 4.152 1.00 0.00 47 ARG A CA 12
ATOM 22436 C C . ARG A 1 47 ? 6.523 -10.800 5.375 1.00 0.00 47 ARG A C 12
ATOM 22437 O O . ARG A 1 47 ? 6.810 -11.995 5.302 1.00 0.00 47 ARG A O 12
ATOM 22458 N N . HIS A 1 48 ? 6.110 -10.222 6.499 1.00 0.00 48 HIS A N 12
ATOM 22459 C CA . HIS A 1 48 ? 5.967 -10.977 7.739 1.00 0.00 48 HIS A CA 12
ATOM 22460 C C . HIS A 1 48 ? 5.184 -12.264 7.504 1.00 0.00 48 HIS A C 12
ATOM 22461 O O . HIS A 1 48 ? 5.656 -13.357 7.820 1.00 0.00 48 HIS A O 12
ATOM 22476 N N . LEU A 1 49 ? 3.984 -12.128 6.949 1.00 0.00 49 LEU A N 12
ATOM 22477 C CA . LEU A 1 49 ? 3.133 -13.281 6.673 1.00 0.00 49 LEU A CA 12
ATOM 22478 C C . LEU A 1 49 ? 2.555 -13.205 5.264 1.00 0.00 49 LEU A C 12
ATOM 22479 O O . LEU A 1 49 ? 2.730 -12.210 4.563 1.00 0.00 49 LEU A O 12
ATOM 22495 N N . GLY A 1 50 ? 1.862 -14.265 4.855 1.00 0.00 50 GLY A N 12
ATOM 22496 C CA . GLY A 1 50 ? 1.266 -14.296 3.533 1.00 0.00 50 GLY A CA 12
ATOM 22497 C C . GLY A 1 50 ? 0.033 -13.422 3.431 1.00 0.00 50 GLY A C 12
ATOM 22498 O O . GLY A 1 50 ? -0.991 -13.842 2.893 1.00 0.00 50 GLY A O 12
ATOM 22502 N N . SER A 1 51 ? 0.130 -12.202 3.949 1.00 0.00 51 SER A N 12
ATOM 22503 C CA . SER A 1 51 ? -0.990 -11.268 3.920 1.00 0.00 51 SER A CA 12
ATOM 22504 C C . SER A 1 51 ? -0.590 -9.964 3.235 1.00 0.00 51 SER A C 12
ATOM 22505 O O . SER A 1 51 ? 0.531 -9.824 2.746 1.00 0.00 51 SER A O 12
ATOM 22513 N N . TYR A 1 52 ? -1.517 -9.013 3.203 1.00 0.00 52 TYR A N 12
ATOM 22514 C CA . TYR A 1 52 ? -1.263 -7.721 2.576 1.00 0.00 52 TYR A CA 12
ATOM 22515 C C . TYR A 1 52 ? -1.685 -6.577 3.494 1.00 0.00 52 TYR A C 12
ATOM 22516 O O . TYR A 1 52 ? -2.428 -6.778 4.457 1.00 0.00 52 TYR A O 12
ATOM 22534 N N . THR A 1 53 ? -1.204 -5.376 3.192 1.00 0.00 53 THR A N 12
ATOM 22535 C CA . THR A 1 53 ? -1.528 -4.199 3.988 1.00 0.00 53 THR A CA 12
ATOM 22536 C C . THR A 1 53 ? -1.662 -2.960 3.111 1.00 0.00 53 THR A C 12
ATOM 22537 O O . THR A 1 53 ? -0.842 -2.728 2.221 1.00 0.00 53 THR A O 12
ATOM 22548 N N . ILE A 1 54 ? -2.696 -2.168 3.368 1.00 0.00 54 ILE A N 12
ATOM 22549 C CA . ILE A 1 54 ? -2.934 -0.950 2.601 1.00 0.00 54 ILE A CA 12
ATOM 22550 C C . ILE A 1 54 ? -2.399 0.274 3.335 1.00 0.00 54 ILE A C 12
ATOM 22551 O O . ILE A 1 54 ? -2.535 0.390 4.553 1.00 0.00 54 ILE A O 12
ATOM 22567 N N . SER A 1 55 ? -1.791 1.189 2.585 1.00 0.00 55 SER A N 12
ATOM 22568 C CA . SER A 1 55 ? -1.234 2.405 3.164 1.00 0.00 55 SER A CA 12
ATOM 22569 C C . SER A 1 55 ? -1.811 3.643 2.486 1.00 0.00 55 SER A C 12
ATOM 22570 O O . SER A 1 55 ? -1.409 4.004 1.379 1.00 0.00 55 SER A O 12
ATOM 22578 N N . VAL A 1 56 ? -2.758 4.291 3.157 1.00 0.00 56 VAL A N 12
ATOM 22579 C CA . VAL A 1 56 ? -3.390 5.491 2.621 1.00 0.00 56 VAL A CA 12
ATOM 22580 C C . VAL A 1 56 ? -2.829 6.748 3.276 1.00 0.00 56 VAL A C 12
ATOM 22581 O O . VAL A 1 56 ? -2.342 6.707 4.406 1.00 0.00 56 VAL A O 12
ATOM 22594 N N . PHE A 1 57 ? -2.900 7.864 2.558 1.00 0.00 57 PHE A N 12
ATOM 22595 C CA . PHE A 1 57 ? -2.399 9.135 3.070 1.00 0.00 57 PHE A CA 12
ATOM 22596 C C . PHE A 1 57 ? -3.546 10.018 3.550 1.00 0.00 57 PHE A C 12
ATOM 22597 O O . PHE A 1 57 ? -4.379 10.457 2.757 1.00 0.00 57 PHE A O 12
ATOM 22614 N N . MET A 1 58 ? -3.582 10.275 4.853 1.00 0.00 58 MET A N 12
ATOM 22615 C CA . MET A 1 58 ? -4.625 11.107 5.440 1.00 0.00 58 MET A CA 12
ATOM 22616 C C . MET A 1 58 ? -4.343 12.586 5.196 1.00 0.00 58 MET A C 12
ATOM 22617 O O . MET A 1 58 ? -5.253 13.362 4.909 1.00 0.00 58 MET A O 12
ATOM 22631 N N . GLY A 1 59 ? -3.076 12.969 5.314 1.00 0.00 59 GLY A N 12
ATOM 22632 C CA . GLY A 1 59 ? -2.696 14.354 5.103 1.00 0.00 59 GLY A CA 12
ATOM 22633 C C . GLY A 1 59 ? -3.027 15.233 6.294 1.00 0.00 59 GLY A C 12
ATOM 22634 O O . GLY A 1 59 ? -4.173 15.279 6.740 1.00 0.00 59 GLY A O 12
ATOM 22638 N N . ALA A 1 60 ? -2.020 15.930 6.811 1.00 0.00 60 ALA A N 12
ATOM 22639 C CA . ALA A 1 60 ? -2.209 16.810 7.956 1.00 0.00 60 ALA A CA 12
ATOM 22640 C C . ALA A 1 60 ? -2.587 18.218 7.509 1.00 0.00 60 ALA A C 12
ATOM 22641 O O . ALA A 1 60 ? -2.392 18.585 6.350 1.00 0.00 60 ALA A O 12
ATOM 22648 N N . ARG A 1 61 ? -3.131 19.003 8.435 1.00 0.00 61 ARG A N 12
ATOM 22649 C CA . ARG A 1 61 ? -3.538 20.370 8.135 1.00 0.00 61 ARG A CA 12
ATOM 22650 C C . ARG A 1 61 ? -2.406 21.351 8.427 1.00 0.00 61 ARG A C 12
ATOM 22651 O O . ARG A 1 61 ? -2.183 22.299 7.674 1.00 0.00 61 ARG A O 12
ATOM 22672 N N . ARG A 1 62 ? -1.695 21.116 9.525 1.00 0.00 62 ARG A N 12
ATOM 22673 C CA . ARG A 1 62 ? -0.587 21.980 9.917 1.00 0.00 62 ARG A CA 12
ATOM 22674 C C . ARG A 1 62 ? 0.230 22.403 8.700 1.00 0.00 62 ARG A C 12
ATOM 22675 O O . ARG A 1 62 ? 0.220 21.730 7.670 1.00 0.00 62 ARG A O 12
ATOM 22696 N N . SER A 1 63 ? 0.935 23.522 8.827 1.00 0.00 63 SER A N 12
ATOM 22697 C CA . SER A 1 63 ? 1.755 24.037 7.737 1.00 0.00 63 SER A CA 12
ATOM 22698 C C . SER A 1 63 ? 2.511 22.908 7.045 1.00 0.00 63 SER A C 12
ATOM 22699 O O . SER A 1 63 ? 2.198 22.536 5.913 1.00 0.00 63 SER A O 12
ATOM 22707 N N . THR A 1 64 ? 3.509 22.363 7.734 1.00 0.00 64 THR A N 12
ATOM 22708 C CA . THR A 1 64 ? 4.311 21.276 7.186 1.00 0.00 64 THR A CA 12
ATOM 22709 C C . THR A 1 64 ? 4.145 20.001 8.008 1.00 0.00 64 THR A C 12
ATOM 22710 O O . THR A 1 64 ? 4.873 19.776 8.973 1.00 0.00 64 THR A O 12
ATOM 22721 N N . GLU A 1 65 ? 3.182 19.172 7.616 1.00 0.00 65 GLU A N 12
ATOM 22722 C CA . GLU A 1 65 ? 2.921 17.921 8.317 1.00 0.00 65 GLU A CA 12
ATOM 22723 C C . GLU A 1 65 ? 2.374 16.865 7.361 1.00 0.00 65 GLU A C 12
ATOM 22724 O O . GLU A 1 65 ? 2.153 17.137 6.181 1.00 0.00 65 GLU A O 12
ATOM 22736 N N . ALA A 1 66 ? 2.161 15.660 7.879 1.00 0.00 66 ALA A N 12
ATOM 22737 C CA . ALA A 1 66 ? 1.639 14.564 7.072 1.00 0.00 66 ALA A CA 12
ATOM 22738 C C . ALA A 1 66 ? 1.010 13.487 7.950 1.00 0.00 66 ALA A C 12
ATOM 22739 O O . ALA A 1 66 ? 1.207 13.470 9.165 1.00 0.00 66 ALA A O 12
ATOM 22746 N N . ALA A 1 67 ? 0.252 12.591 7.328 1.00 0.00 67 ALA A N 12
ATOM 22747 C CA . ALA A 1 67 ? -0.406 11.511 8.053 1.00 0.00 67 ALA A CA 12
ATOM 22748 C C . ALA A 1 67 ? -0.612 10.294 7.157 1.00 0.00 67 ALA A C 12
ATOM 22749 O O . ALA A 1 67 ? -1.084 10.417 6.027 1.00 0.00 67 ALA A O 12
ATOM 22756 N N . ILE A 1 68 ? -0.253 9.121 7.669 1.00 0.00 68 ILE A N 12
ATOM 22757 C CA . ILE A 1 68 ? -0.400 7.882 6.915 1.00 0.00 68 ILE A CA 12
ATOM 22758 C C . ILE A 1 68 ? -0.926 6.758 7.801 1.00 0.00 68 ILE A C 12
ATOM 22759 O O . ILE A 1 68 ? -0.403 6.515 8.889 1.00 0.00 68 ILE A O 12
ATOM 22775 N N . LYS A 1 69 ? -1.961 6.073 7.326 1.00 0.00 69 LYS A N 12
ATOM 22776 C CA . LYS A 1 69 ? -2.556 4.972 8.073 1.00 0.00 69 LYS A 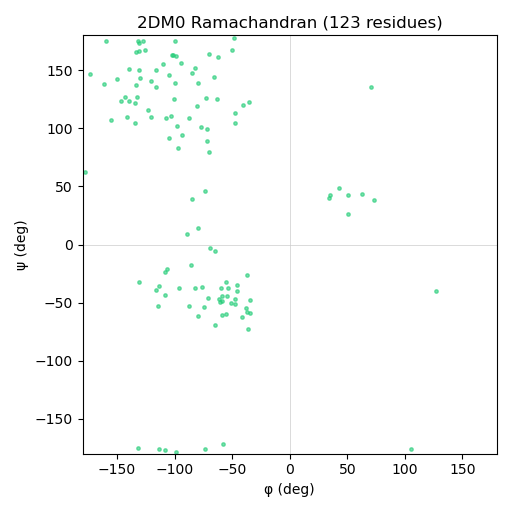CA 12
ATOM 22777 C C . LYS A 1 69 ? -2.096 3.627 7.517 1.00 0.00 69 LYS A C 12
ATOM 22778 O O . LYS A 1 69 ? -1.487 3.561 6.449 1.00 0.00 69 LYS A O 12
ATOM 22797 N N . HIS A 1 70 ? -2.392 2.557 8.249 1.00 0.00 70 HIS A N 12
ATOM 22798 C CA . HIS A 1 70 ? -2.009 1.214 7.829 1.00 0.00 70 HIS A CA 12
ATOM 22799 C C . HIS A 1 70 ? -3.128 0.217 8.116 1.00 0.00 70 HIS A C 12
ATOM 22800 O O . HIS A 1 70 ? -3.383 -0.129 9.270 1.00 0.00 70 HIS A O 12
ATOM 22814 N N . TYR A 1 71 ? -3.791 -0.241 7.060 1.00 0.00 71 TYR A N 12
ATOM 22815 C CA . TYR A 1 71 ? -4.884 -1.197 7.200 1.00 0.00 71 TYR A CA 12
ATOM 22816 C C . TYR A 1 71 ? -4.435 -2.600 6.802 1.00 0.00 71 TYR A C 12
ATOM 22817 O O . TYR A 1 71 ? -4.111 -2.854 5.643 1.00 0.00 71 TYR A O 12
ATOM 22835 N N . GLN A 1 72 ? -4.420 -3.507 7.773 1.00 0.00 72 GLN A N 12
ATOM 22836 C CA . GLN A 1 72 ? -4.011 -4.885 7.526 1.00 0.00 72 GLN A CA 12
ATOM 22837 C C . GLN A 1 72 ? -5.169 -5.703 6.965 1.00 0.00 72 GLN A C 12
ATOM 22838 O O . GLN A 1 72 ? -6.261 -5.721 7.532 1.00 0.00 72 GLN A O 12
ATOM 22852 N N . ILE A 1 73 ? -4.923 -6.379 5.847 1.00 0.00 73 ILE A N 12
ATOM 22853 C CA . ILE A 1 73 ? -5.944 -7.200 5.210 1.00 0.00 73 ILE A CA 12
ATOM 22854 C C . ILE A 1 73 ? -5.930 -8.622 5.761 1.00 0.00 73 ILE A C 12
ATOM 22855 O O . ILE A 1 73 ? -5.060 -9.423 5.419 1.00 0.00 73 ILE A O 12
ATOM 22871 N N . LYS A 1 74 ? -6.900 -8.930 6.615 1.00 0.00 74 LYS A N 12
ATOM 22872 C CA . LYS A 1 74 ? -7.003 -10.257 7.212 1.00 0.00 74 LYS A CA 12
ATOM 22873 C C . LYS A 1 74 ? -8.018 -11.113 6.463 1.00 0.00 74 LYS A C 12
ATOM 22874 O O . LYS A 1 74 ? -8.677 -10.645 5.534 1.00 0.00 74 LYS A O 12
ATOM 22893 N N . LYS A 1 75 ? -8.143 -12.370 6.876 1.00 0.00 75 LYS A N 12
ATOM 22894 C CA . LYS A 1 75 ? -9.082 -13.292 6.248 1.00 0.00 75 LYS A CA 12
ATOM 22895 C C . LYS A 1 75 ? -10.028 -13.894 7.281 1.00 0.00 75 LYS A C 12
ATOM 22896 O O . LYS A 1 75 ? -9.615 -14.240 8.387 1.00 0.00 75 LYS A O 12
ATOM 22915 N N . ASN A 1 76 ? -11.299 -14.018 6.913 1.00 0.00 76 ASN A N 12
ATOM 22916 C CA . ASN A 1 76 ? -12.304 -14.580 7.808 1.00 0.00 76 ASN A CA 12
ATOM 22917 C C . ASN A 1 76 ? -12.459 -16.080 7.579 1.00 0.00 76 ASN A C 12
ATOM 22918 O O . ASN A 1 76 ? -11.743 -16.673 6.771 1.00 0.00 76 ASN A O 12
ATOM 22929 N N . ASP A 1 77 ? -13.398 -16.688 8.295 1.00 0.00 77 ASP A N 12
ATOM 22930 C CA . ASP A 1 77 ? -13.648 -18.120 8.168 1.00 0.00 77 ASP A CA 12
ATOM 22931 C C . ASP A 1 77 ? -13.973 -18.489 6.725 1.00 0.00 77 ASP A C 12
ATOM 22932 O O . ASP A 1 77 ? -13.651 -19.585 6.267 1.00 0.00 77 ASP A O 12
ATOM 22941 N N . SER A 1 78 ? -14.614 -17.568 6.014 1.00 0.00 78 SER A N 12
ATOM 22942 C CA . SER A 1 78 ? -14.988 -17.799 4.623 1.00 0.00 78 SER A CA 12
ATOM 22943 C C . SER A 1 78 ? -13.793 -17.590 3.698 1.00 0.00 78 SER A C 12
ATOM 22944 O O . SER A 1 78 ? -13.945 -17.491 2.481 1.00 0.00 78 SER A O 12
ATOM 22952 N N . GLY A 1 79 ? -12.602 -17.525 4.286 1.00 0.00 79 GLY A N 12
ATOM 22953 C CA . GLY A 1 79 ? -11.397 -17.327 3.501 1.00 0.00 79 GLY A CA 12
ATOM 22954 C C . GLY A 1 79 ? -11.500 -16.136 2.570 1.00 0.00 79 GLY A C 12
ATOM 22955 O O . GLY A 1 79 ? -11.050 -16.193 1.426 1.00 0.00 79 GLY A O 12
ATOM 22959 N N . GLN A 1 80 ? -12.096 -15.054 3.060 1.00 0.00 80 GLN A N 12
ATOM 22960 C CA . GLN A 1 80 ? -12.258 -13.843 2.262 1.00 0.00 80 GLN A CA 12
ATOM 22961 C C . GLN A 1 80 ? -11.421 -12.702 2.829 1.00 0.00 80 GLN A C 12
ATOM 22962 O O . GLN A 1 80 ? -11.294 -12.556 4.044 1.00 0.00 80 GLN A O 12
ATOM 22976 N N . TRP A 1 81 ? -10.852 -11.895 1.940 1.00 0.00 81 TRP A N 12
ATOM 22977 C CA . TRP A 1 81 ? -10.027 -10.766 2.352 1.00 0.00 81 TRP A CA 12
ATOM 22978 C C . TRP A 1 81 ? -10.892 -9.576 2.753 1.00 0.00 81 TRP A C 12
ATOM 22979 O O . TRP A 1 81 ? -11.727 -9.113 1.974 1.00 0.00 81 TRP A O 12
ATOM 23000 N N . TYR A 1 82 ? -10.690 -9.086 3.971 1.00 0.00 82 TYR A N 12
ATOM 23001 C CA . TYR A 1 82 ? -11.454 -7.950 4.475 1.00 0.00 82 TYR A CA 12
ATOM 23002 C C . TYR A 1 82 ? -10.583 -7.052 5.347 1.00 0.00 82 TYR A C 12
ATOM 23003 O O . TYR A 1 82 ? -9.598 -7.501 5.934 1.00 0.00 82 TYR A O 12
ATOM 23021 N N . VAL A 1 83 ? -10.955 -5.777 5.427 1.00 0.00 83 VAL A N 12
ATOM 23022 C CA . VAL A 1 83 ? -10.210 -4.814 6.229 1.00 0.00 83 VAL A CA 12
ATOM 23023 C C . VAL A 1 83 ? -11.109 -4.147 7.263 1.00 0.00 83 VAL A C 12
ATOM 23024 O O . VAL A 1 83 ? -10.749 -4.036 8.435 1.00 0.00 83 VAL A O 12
ATOM 23037 N N . ALA A 1 84 ? -12.282 -3.705 6.821 1.00 0.00 84 ALA A N 12
ATOM 23038 C CA . ALA A 1 84 ? -13.235 -3.051 7.709 1.00 0.00 84 ALA A CA 12
ATOM 23039 C C . ALA A 1 84 ? -14.135 -4.073 8.397 1.00 0.00 84 ALA A C 12
ATOM 23040 O O . ALA A 1 84 ? -15.214 -3.735 8.883 1.00 0.00 84 ALA A O 12
ATOM 23047 N N . GLU A 1 85 ? -13.684 -5.323 8.432 1.00 0.00 85 GLU A N 12
ATOM 23048 C CA . GLU A 1 85 ? -14.451 -6.393 9.059 1.00 0.00 85 GLU A CA 12
ATOM 23049 C C . GLU A 1 85 ? -15.949 -6.174 8.867 1.00 0.00 85 GLU A C 12
ATOM 23050 O O . GLU A 1 85 ? -16.756 -6.553 9.716 1.00 0.00 85 GLU A O 12
ATOM 23062 N N . ARG A 1 86 ? -16.313 -5.558 7.746 1.00 0.00 86 ARG A N 12
ATOM 23063 C CA . ARG A 1 86 ? -17.712 -5.286 7.444 1.00 0.00 86 ARG A CA 12
ATOM 23064 C C . ARG A 1 86 ? -18.049 -5.698 6.013 1.00 0.00 86 ARG A C 12
ATOM 23065 O O . ARG A 1 86 ? -19.204 -5.985 5.695 1.00 0.00 86 ARG A O 12
ATOM 23086 N N . HIS A 1 87 ? -17.034 -5.723 5.156 1.00 0.00 87 HIS A N 12
ATOM 23087 C CA . HIS A 1 87 ? -17.222 -6.099 3.760 1.00 0.00 87 HIS A CA 12
ATOM 23088 C C . HIS A 1 87 ? -16.107 -7.030 3.292 1.00 0.00 87 HIS A C 12
ATOM 23089 O O . HIS A 1 87 ? -14.951 -6.621 3.183 1.00 0.00 87 HIS A O 12
ATOM 23104 N N . ALA A 1 88 ? -16.461 -8.280 3.018 1.00 0.00 88 ALA A N 12
ATOM 23105 C CA . ALA A 1 88 ? -15.490 -9.266 2.561 1.00 0.00 88 ALA A CA 12
ATOM 23106 C C . ALA A 1 88 ? -15.627 -9.519 1.064 1.00 0.00 88 ALA A C 12
ATOM 23107 O O . ALA A 1 88 ? -16.718 -9.414 0.504 1.00 0.00 88 ALA A O 12
ATOM 23114 N N . PHE A 1 89 ? -14.514 -9.855 0.421 1.00 0.00 89 PHE A N 12
ATOM 23115 C CA . PHE A 1 89 ? -14.510 -10.121 -1.013 1.00 0.00 89 PHE A CA 12
ATOM 23116 C C . PHE A 1 89 ? -13.922 -11.499 -1.308 1.00 0.00 89 PHE A C 12
ATOM 23117 O O . PHE A 1 89 ? -13.594 -12.253 -0.394 1.00 0.00 89 PHE A O 12
ATOM 23134 N N . GLN A 1 90 ? -13.795 -11.819 -2.592 1.00 0.00 90 GLN A N 12
ATOM 23135 C CA . GLN A 1 90 ? -13.250 -13.104 -3.009 1.00 0.00 90 GLN A CA 12
ATOM 23136 C C . GLN A 1 90 ? -11.832 -12.946 -3.547 1.00 0.00 90 GLN A C 12
ATOM 23137 O O . GLN A 1 90 ? -11.046 -13.893 -3.539 1.00 0.00 90 GLN A O 12
ATOM 23151 N N . SER A 1 91 ? -11.513 -11.743 -4.014 1.00 0.00 91 SER A N 12
ATOM 23152 C CA . SER A 1 91 ? -10.190 -11.462 -4.560 1.00 0.00 91 SER A CA 12
ATOM 23153 C C . SER A 1 91 ? -9.647 -10.145 -4.015 1.00 0.00 91 SER A C 12
ATOM 23154 O O . SER A 1 91 ? -10.404 -9.210 -3.752 1.00 0.00 91 SER A O 12
ATOM 23162 N N . ILE A 1 92 ? -8.330 -10.079 -3.849 1.00 0.00 92 ILE A N 12
ATOM 23163 C CA . ILE A 1 92 ? -7.685 -8.876 -3.338 1.00 0.00 92 ILE A CA 12
ATOM 23164 C C . ILE A 1 92 ? -7.989 -7.670 -4.221 1.00 0.00 92 ILE A C 12
ATOM 23165 O O . ILE A 1 92 ? -8.357 -6.597 -3.743 1.00 0.00 92 ILE A O 12
ATOM 23181 N N . PRO A 1 93 ? -7.834 -7.850 -5.541 1.00 0.00 93 PRO A N 12
ATOM 23182 C CA . PRO A 1 93 ? -8.090 -6.788 -6.519 1.00 0.00 93 PRO A CA 12
ATOM 23183 C C . PRO A 1 93 ? -9.574 -6.455 -6.639 1.00 0.00 93 PRO A C 12
ATOM 23184 O O . PRO A 1 93 ? -9.960 -5.576 -7.408 1.00 0.00 93 PRO A O 12
ATOM 23195 N N . GLU A 1 94 ? -10.398 -7.163 -5.873 1.00 0.00 94 GLU A N 12
ATOM 23196 C CA . GLU A 1 94 ? -11.839 -6.942 -5.895 1.00 0.00 94 GLU A CA 12
ATOM 23197 C C . GLU A 1 94 ? -12.269 -6.047 -4.737 1.00 0.00 94 GLU A C 12
ATOM 23198 O O . GLU A 1 94 ? -13.112 -5.163 -4.900 1.00 0.00 94 GLU A O 12
ATOM 23210 N N . LEU A 1 95 ? -11.686 -6.283 -3.568 1.00 0.00 95 LEU A N 12
ATOM 23211 C CA . LEU A 1 95 ? -12.009 -5.499 -2.379 1.00 0.00 95 LEU A CA 12
ATOM 23212 C C . LEU A 1 95 ? -11.783 -4.011 -2.631 1.00 0.00 95 LEU A C 12
ATOM 23213 O O . LEU A 1 95 ? -12.514 -3.167 -2.113 1.00 0.00 95 LEU A O 12
ATOM 23229 N N . ILE A 1 96 ? -10.769 -3.699 -3.430 1.00 0.00 96 ILE A N 12
ATOM 23230 C CA . ILE A 1 96 ? -10.450 -2.314 -3.753 1.00 0.00 96 ILE A CA 12
ATOM 23231 C C . ILE A 1 96 ? -11.192 -1.856 -5.003 1.00 0.00 96 ILE A C 12
ATOM 23232 O O . ILE A 1 96 ? -11.293 -0.659 -5.274 1.00 0.00 96 ILE A O 12
ATOM 23248 N N . TRP A 1 97 ? -11.712 -2.815 -5.761 1.00 0.00 97 TRP A N 12
ATOM 23249 C CA . TRP A 1 97 ? -12.447 -2.510 -6.983 1.00 0.00 97 TRP A CA 12
ATOM 23250 C C . TRP A 1 97 ? -13.638 -1.605 -6.689 1.00 0.00 97 TRP A C 12
ATOM 23251 O O . TRP A 1 97 ? -13.887 -0.637 -7.409 1.00 0.00 97 TRP A O 12
ATOM 23272 N N . TYR A 1 98 ? -14.372 -1.924 -5.630 1.00 0.00 98 TYR A N 12
ATOM 23273 C CA . TYR A 1 98 ? -15.539 -1.141 -5.243 1.00 0.00 98 TYR A CA 12
ATOM 23274 C C . TYR A 1 98 ? -15.147 -0.012 -4.296 1.00 0.00 98 TYR A C 12
ATOM 23275 O O . TYR A 1 98 ? -15.509 1.147 -4.508 1.00 0.00 98 TYR A O 12
ATOM 23293 N N . HIS A 1 99 ? -14.404 -0.356 -3.249 1.00 0.00 99 HIS A N 12
ATOM 23294 C CA . HIS A 1 99 ? -13.961 0.627 -2.268 1.00 0.00 99 HIS A CA 12
ATOM 23295 C C . HIS A 1 99 ? -13.589 1.943 -2.947 1.00 0.00 99 HIS A C 12
ATOM 23296 O O . HIS A 1 99 ? -13.859 3.021 -2.420 1.00 0.00 99 HIS A O 12
ATOM 23311 N N . GLN A 1 100 ? -12.967 1.843 -4.118 1.00 0.00 100 GLN A N 12
ATOM 23312 C CA . GLN A 1 100 ? -12.557 3.024 -4.867 1.00 0.00 100 GLN A CA 12
ATOM 23313 C C . GLN A 1 100 ? -13.754 3.919 -5.170 1.00 0.00 100 GLN A C 12
ATOM 23314 O O . GLN A 1 100 ? -13.732 5.118 -4.891 1.00 0.00 100 GLN A O 12
ATOM 23328 N N . HIS A 1 101 ? -14.798 3.328 -5.744 1.00 0.00 101 HIS A N 12
ATOM 23329 C CA . HIS A 1 101 ? -16.006 4.073 -6.084 1.00 0.00 101 HIS A CA 12
ATOM 23330 C C . HIS A 1 101 ? -16.722 4.552 -4.826 1.00 0.00 101 HIS A C 12
ATOM 23331 O O . HIS A 1 101 ? -17.131 5.708 -4.735 1.00 0.00 101 HIS A O 12
ATOM 23346 N N . ASN A 1 102 ? -16.871 3.654 -3.858 1.00 0.00 102 ASN A N 12
ATOM 23347 C CA . ASN A 1 102 ? -17.540 3.985 -2.605 1.00 0.00 102 ASN A CA 12
ATOM 23348 C C . ASN A 1 102 ? -16.755 3.451 -1.412 1.00 0.00 102 ASN A C 12
ATOM 23349 O O . ASN A 1 102 ? -16.408 2.271 -1.361 1.00 0.00 102 ASN A O 12
ATOM 23360 N N . ALA A 1 103 ? -16.477 4.327 -0.452 1.00 0.00 103 ALA A N 12
ATOM 23361 C CA . ALA A 1 103 ? -15.735 3.944 0.742 1.00 0.00 103 ALA A CA 12
ATOM 23362 C C . ALA A 1 103 ? -16.622 3.179 1.718 1.00 0.00 103 ALA A C 12
ATOM 23363 O O . ALA A 1 103 ? -17.428 3.772 2.435 1.00 0.00 103 ALA A O 12
ATOM 23370 N N . ALA A 1 104 ? -16.470 1.860 1.740 1.00 0.00 104 ALA A N 12
ATOM 23371 C CA . ALA A 1 104 ? -17.257 1.014 2.630 1.00 0.00 104 ALA A CA 12
ATOM 23372 C C . ALA A 1 104 ? -16.428 0.550 3.822 1.00 0.00 104 ALA A C 12
ATOM 23373 O O . ALA A 1 104 ? -15.909 -0.566 3.833 1.00 0.00 104 ALA A O 12
ATOM 23380 N N . GLY A 1 105 ? -16.307 1.414 4.826 1.00 0.00 105 GLY A N 12
ATOM 23381 C CA . GLY A 1 105 ? -15.539 1.074 6.009 1.00 0.00 105 GLY A CA 12
ATOM 23382 C C . GLY A 1 105 ? -14.217 1.812 6.074 1.00 0.00 105 GLY A C 12
ATOM 23383 O O . GLY A 1 105 ? -13.827 2.310 7.131 1.00 0.00 105 GLY A O 12
ATOM 23387 N N . LEU A 1 106 ? -13.524 1.884 4.942 1.00 0.00 106 LEU A N 12
ATOM 23388 C CA . LEU A 1 106 ? -12.236 2.566 4.875 1.00 0.00 106 LEU A CA 12
ATOM 23389 C C . LEU A 1 106 ? -12.361 4.010 5.347 1.00 0.00 106 LEU A C 12
ATOM 23390 O O . LEU A 1 106 ? -13.334 4.696 5.033 1.00 0.00 106 LEU A O 12
ATOM 23406 N N . MET A 1 107 ? -11.367 4.469 6.102 1.00 0.00 107 MET A N 12
ATOM 23407 C CA . MET A 1 107 ? -11.364 5.834 6.614 1.00 0.00 107 MET A CA 12
ATOM 23408 C C . MET A 1 107 ? -11.674 6.832 5.504 1.00 0.00 107 MET A C 12
ATOM 23409 O O . MET A 1 107 ? -12.534 7.701 5.656 1.00 0.00 107 MET A O 12
ATOM 23423 N N . THR A 1 108 ? -10.968 6.704 4.384 1.00 0.00 108 THR A N 12
ATOM 23424 C CA . THR A 1 108 ? -11.168 7.596 3.249 1.00 0.00 108 THR A CA 12
ATOM 23425 C C . THR A 1 108 ? -11.215 6.816 1.939 1.00 0.00 108 THR A C 12
ATOM 23426 O O . THR A 1 108 ? -10.560 5.784 1.796 1.00 0.00 108 THR A O 12
ATOM 23437 N N . ARG A 1 109 ? -11.994 7.317 0.986 1.00 0.00 109 ARG A N 12
ATOM 23438 C CA . ARG A 1 109 ? -12.127 6.666 -0.312 1.00 0.00 109 ARG A CA 12
ATOM 23439 C C . ARG A 1 109 ? -10.874 6.877 -1.157 1.00 0.00 109 ARG A C 12
ATOM 23440 O O . ARG A 1 109 ? -10.271 7.951 -1.136 1.00 0.00 109 ARG A O 12
ATOM 23461 N N . LEU A 1 110 ? -10.486 5.845 -1.897 1.00 0.00 110 LEU A N 12
ATOM 23462 C CA . LEU A 1 110 ? -9.303 5.915 -2.749 1.00 0.00 110 LEU A CA 12
ATOM 23463 C C . LEU A 1 110 ? -9.563 6.792 -3.969 1.00 0.00 110 LEU A C 12
ATOM 23464 O O . LEU A 1 110 ? -10.435 6.494 -4.785 1.00 0.00 110 LEU A O 12
ATOM 23480 N N . ARG A 1 111 ? -8.799 7.873 -4.087 1.00 0.00 111 ARG A N 12
ATOM 23481 C CA . ARG A 1 111 ? -8.944 8.793 -5.209 1.00 0.00 111 ARG A CA 12
ATOM 23482 C C . ARG A 1 111 ? -7.653 8.874 -6.018 1.00 0.00 111 ARG A C 12
ATOM 23483 O O . ARG A 1 111 ? -7.681 8.927 -7.247 1.00 0.00 111 ARG A O 12
ATOM 23504 N N . TYR A 1 112 ? -6.524 8.885 -5.318 1.00 0.00 112 TYR A N 12
ATOM 23505 C CA . TYR A 1 112 ? -5.222 8.963 -5.971 1.00 0.00 112 TYR A CA 12
ATOM 23506 C C . TYR A 1 112 ? -4.478 7.637 -5.862 1.00 0.00 112 TYR A C 12
ATOM 23507 O O . TYR A 1 112 ? -3.706 7.403 -4.932 1.00 0.00 112 TYR A O 12
ATOM 23525 N N . PRO A 1 113 ? -4.714 6.745 -6.837 1.00 0.00 113 PRO A N 12
ATOM 23526 C CA . PRO A 1 113 ? -4.075 5.427 -6.875 1.00 0.00 113 PRO A CA 12
ATOM 23527 C C . PRO A 1 113 ? -2.583 5.514 -7.181 1.00 0.00 113 PRO A C 12
ATOM 23528 O O . PRO A 1 113 ? -2.157 5.284 -8.313 1.00 0.00 113 PRO A O 12
ATOM 23539 N N . VAL A 1 114 ? -1.793 5.847 -6.165 1.00 0.00 114 VAL A N 12
ATOM 23540 C CA . VAL A 1 114 ? -0.350 5.963 -6.324 1.00 0.00 114 VAL A CA 12
ATOM 23541 C C . VAL A 1 114 ? 0.188 4.887 -7.260 1.00 0.00 114 VAL A C 12
ATOM 23542 O O . VAL A 1 114 ? -0.100 3.702 -7.092 1.00 0.00 114 VAL A O 12
ATOM 23555 N N . GLY A 1 115 ? 0.972 5.307 -8.249 1.00 0.00 115 GLY A N 12
ATOM 23556 C CA . GLY A 1 115 ? 1.538 4.366 -9.199 1.00 0.00 115 GLY A CA 12
ATOM 23557 C C . GLY A 1 115 ? 2.767 3.664 -8.656 1.00 0.00 115 GLY A C 12
ATOM 23558 O O . GLY A 1 115 ? 3.423 4.163 -7.740 1.00 0.00 115 GLY A O 12
ATOM 23562 N N . LEU A 1 116 ? 3.081 2.503 -9.220 1.00 0.00 116 LEU A N 12
ATOM 23563 C CA . LEU A 1 116 ? 4.239 1.730 -8.787 1.00 0.00 116 LEU A CA 12
ATOM 23564 C C . LEU A 1 116 ? 5.499 2.588 -8.789 1.00 0.00 116 LEU A C 12
ATOM 23565 O O . LEU A 1 116 ? 6.104 2.821 -7.744 1.00 0.00 116 LEU A O 12
ATOM 23581 N N . MET A 1 117 ? 5.887 3.057 -9.971 1.00 0.00 117 MET A N 12
ATOM 23582 C CA . MET A 1 117 ? 7.073 3.893 -10.108 1.00 0.00 117 MET A CA 12
ATOM 23583 C C . MET A 1 117 ? 7.189 4.869 -8.942 1.00 0.00 117 MET A C 12
ATOM 23584 O O . MET A 1 117 ? 8.094 4.759 -8.115 1.00 0.00 117 MET A O 12
ATOM 23598 N N . GLY A 1 118 ? 6.266 5.825 -8.881 1.00 0.00 118 GLY A N 12
ATOM 23599 C CA . GLY A 1 118 ? 6.284 6.806 -7.811 1.00 0.00 118 GLY A CA 12
ATOM 23600 C C . GLY A 1 118 ? 7.691 7.204 -7.413 1.00 0.00 118 GLY A C 12
ATOM 23601 O O . GLY A 1 118 ? 7.979 7.393 -6.231 1.00 0.00 118 GLY A O 12
ATOM 23605 N N . SER A 1 119 ? 8.572 7.330 -8.401 1.00 0.00 119 SER A N 12
ATOM 23606 C CA . SER A 1 119 ? 9.959 7.701 -8.146 1.00 0.00 119 SER A CA 12
ATOM 23607 C C . SER A 1 119 ? 10.469 8.660 -9.217 1.00 0.00 119 SER A C 12
ATOM 23608 O O . SER A 1 119 ? 10.110 8.548 -10.389 1.00 0.00 119 SER A O 12
ATOM 23616 N N . SER A 1 120 ? 11.310 9.604 -8.806 1.00 0.00 120 SER A N 12
ATOM 23617 C CA . SER A 1 120 ? 11.868 10.585 -9.729 1.00 0.00 120 SER A CA 12
ATOM 23618 C C . SER A 1 120 ? 13.170 11.165 -9.183 1.00 0.00 120 SER A C 12
ATOM 23619 O O . SER A 1 120 ? 13.270 11.489 -8.000 1.00 0.00 120 SER A O 12
ATOM 23627 N N . GLY A 1 121 ? 14.165 11.294 -10.055 1.00 0.00 121 GLY A N 12
ATOM 23628 C CA . GLY A 1 121 ? 15.447 11.834 -9.643 1.00 0.00 121 GLY A CA 12
ATOM 23629 C C . GLY A 1 121 ? 16.522 11.642 -10.694 1.00 0.00 121 GLY A C 12
ATOM 23630 O O . GLY A 1 121 ? 17.076 10.554 -10.853 1.00 0.00 121 GLY A O 12
ATOM 23634 N N . PRO A 1 122 ? 16.831 12.716 -11.435 1.00 0.00 122 PRO A N 12
ATOM 23635 C CA . PRO A 1 122 ? 17.849 12.685 -12.490 1.00 0.00 122 PRO A CA 12
ATOM 23636 C C . PRO A 1 122 ? 19.260 12.544 -11.930 1.00 0.00 122 PRO A C 12
ATOM 23637 O O . PRO A 1 122 ? 20.224 12.394 -12.681 1.00 0.00 122 PRO A O 12
ATOM 23648 N N . SER A 1 123 ? 19.375 12.593 -10.606 1.00 0.00 123 SER A N 12
ATOM 23649 C CA . SER A 1 123 ? 20.669 12.473 -9.946 1.00 0.00 123 SER A CA 12
ATOM 23650 C C . SER A 1 123 ? 21.453 11.287 -10.498 1.00 0.00 123 SER A C 12
ATOM 23651 O O . SER A 1 123 ? 20.872 10.320 -10.991 1.00 0.00 123 SER A O 12
ATOM 23659 N N . SER A 1 124 ? 22.777 11.369 -10.412 1.00 0.00 124 SER A N 12
ATOM 23660 C CA . SER A 1 124 ? 23.642 10.305 -10.907 1.00 0.00 124 SER A CA 12
ATOM 23661 C C . SER A 1 124 ? 24.974 10.297 -10.161 1.00 0.00 124 SER A C 12
ATOM 23662 O O . SER A 1 124 ? 25.655 11.316 -10.073 1.00 0.00 124 SER A O 12
ATOM 23670 N N . GLY A 1 125 ? 25.338 9.136 -9.625 1.00 0.00 125 GLY A N 12
ATOM 23671 C CA . GLY A 1 125 ? 26.586 9.015 -8.894 1.00 0.00 125 GLY A CA 12
ATOM 23672 C C . GLY A 1 125 ? 26.932 10.276 -8.127 1.00 0.00 125 GLY A C 12
ATOM 23673 O O . GLY A 1 125 ? 27.997 10.859 -8.328 1.00 0.00 125 GLY A O 12
ATOM 23677 N N . GLY A 1 1 ? 15.650 -18.425 -3.954 1.00 0.00 1 GLY A N 13
ATOM 23678 C CA . GLY A 1 1 ? 14.826 -19.572 -3.619 1.00 0.00 1 GLY A CA 13
ATOM 23679 C C . GLY A 1 1 ? 15.444 -20.880 -4.071 1.00 0.00 1 GLY A C 13
ATOM 23680 O O . GLY A 1 1 ? 15.121 -21.389 -5.144 1.00 0.00 1 GLY A O 13
ATOM 23684 N N . SER A 1 2 ? 16.336 -21.426 -3.250 1.00 0.00 2 SER A N 13
ATOM 23685 C CA . SER A 1 2 ? 17.004 -22.682 -3.573 1.00 0.00 2 SER A CA 13
ATOM 23686 C C . SER A 1 2 ? 17.473 -22.689 -5.025 1.00 0.00 2 SER A C 13
ATOM 23687 O O . SER A 1 2 ? 17.338 -23.691 -5.728 1.00 0.00 2 SER A O 13
ATOM 23695 N N . SER A 1 3 ? 18.025 -21.564 -5.468 1.00 0.00 3 SER A N 13
ATOM 23696 C CA . SER A 1 3 ? 18.511 -21.438 -6.838 1.00 0.00 3 SER A CA 13
ATOM 23697 C C . SER A 1 3 ? 17.404 -21.760 -7.838 1.00 0.00 3 SER A C 13
ATOM 23698 O O . SER A 1 3 ? 17.635 -22.438 -8.838 1.00 0.00 3 SER A O 13
ATOM 23706 N N . GLY A 1 4 ? 16.201 -21.267 -7.559 1.00 0.00 4 GLY A N 13
ATOM 23707 C CA . GLY A 1 4 ? 15.077 -21.512 -8.443 1.00 0.00 4 GLY A CA 13
ATOM 23708 C C . GLY A 1 4 ? 13.921 -20.566 -8.187 1.00 0.00 4 GLY A C 13
ATOM 23709 O O . GLY A 1 4 ? 13.249 -20.659 -7.160 1.00 0.00 4 GLY A O 13
ATOM 23713 N N . SER A 1 5 ? 13.690 -19.649 -9.122 1.00 0.00 5 SER A N 13
ATOM 23714 C CA . SER A 1 5 ? 12.610 -18.678 -8.990 1.00 0.00 5 SER A CA 13
ATOM 23715 C C . SER A 1 5 ? 11.261 -19.318 -9.303 1.00 0.00 5 SER A C 13
ATOM 23716 O O . SER A 1 5 ? 10.757 -19.213 -10.422 1.00 0.00 5 SER A O 13
ATOM 23724 N N . SER A 1 6 ? 10.683 -19.982 -8.309 1.00 0.00 6 SER A N 13
ATOM 23725 C CA . SER A 1 6 ? 9.394 -20.643 -8.478 1.00 0.00 6 SER A CA 13
ATOM 23726 C C . SER A 1 6 ? 8.247 -19.668 -8.230 1.00 0.00 6 SER A C 13
ATOM 23727 O O . SER A 1 6 ? 8.329 -18.803 -7.358 1.00 0.00 6 SER A O 13
ATOM 23735 N N . GLY A 1 7 ? 7.175 -19.815 -9.003 1.00 0.00 7 GLY A N 13
ATOM 23736 C CA . GLY A 1 7 ? 6.026 -18.942 -8.853 1.00 0.00 7 GLY A CA 13
ATOM 23737 C C . GLY A 1 7 ? 4.729 -19.711 -8.704 1.00 0.00 7 GLY A C 13
ATOM 23738 O O . GLY A 1 7 ? 4.433 -20.240 -7.633 1.00 0.00 7 GLY A O 13
ATOM 23742 N N . ASN A 1 8 ? 3.952 -19.773 -9.780 1.00 0.00 8 ASN A N 13
ATOM 23743 C CA . ASN A 1 8 ? 2.677 -20.481 -9.763 1.00 0.00 8 ASN A CA 13
ATOM 23744 C C . ASN A 1 8 ? 1.665 -19.759 -8.879 1.00 0.00 8 ASN A C 13
ATOM 23745 O O . ASN A 1 8 ? 0.921 -20.388 -8.126 1.00 0.00 8 ASN A O 13
ATOM 23756 N N . LYS A 1 9 ? 1.641 -18.434 -8.976 1.00 0.00 9 LYS A N 13
ATOM 23757 C CA . LYS A 1 9 ? 0.719 -17.625 -8.188 1.00 0.00 9 LYS A CA 13
ATOM 23758 C C . LYS A 1 9 ? -0.536 -17.294 -8.989 1.00 0.00 9 LYS A C 13
ATOM 23759 O O . LYS A 1 9 ? -0.541 -16.367 -9.798 1.00 0.00 9 LYS A O 13
ATOM 23778 N N . ILE A 1 10 ? -1.599 -18.059 -8.758 1.00 0.00 10 ILE A N 13
ATOM 23779 C CA . ILE A 1 10 ? -2.860 -17.845 -9.456 1.00 0.00 10 ILE A CA 13
ATOM 23780 C C . ILE A 1 10 ? -3.259 -16.373 -9.431 1.00 0.00 10 ILE A C 13
ATOM 23781 O O . ILE A 1 10 ? -3.753 -15.836 -10.423 1.00 0.00 10 ILE A O 13
ATOM 23797 N N . THR A 1 11 ? -3.038 -15.725 -8.292 1.00 0.00 11 THR A N 13
ATOM 23798 C CA . THR A 1 11 ? -3.374 -14.315 -8.138 1.00 0.00 11 THR A CA 13
ATOM 23799 C C . THR A 1 11 ? -2.304 -13.424 -8.758 1.00 0.00 11 THR A C 13
ATOM 23800 O O . THR A 1 11 ? -1.113 -13.603 -8.506 1.00 0.00 11 THR A O 13
ATOM 23811 N N . ASN A 1 12 ? -2.736 -12.463 -9.568 1.00 0.00 12 ASN A N 13
ATOM 23812 C CA . ASN A 1 12 ? -1.814 -11.544 -10.224 1.00 0.00 12 ASN A CA 13
ATOM 23813 C C . ASN A 1 12 ? -2.172 -10.096 -9.906 1.00 0.00 12 ASN A C 13
ATOM 23814 O O . ASN A 1 12 ? -3.224 -9.601 -10.313 1.00 0.00 12 ASN A O 13
ATOM 23825 N N . LEU A 1 13 ? -1.290 -9.420 -9.177 1.00 0.00 13 LEU A N 13
ATOM 23826 C CA . LEU A 1 13 ? -1.512 -8.028 -8.804 1.00 0.00 13 LEU A CA 13
ATOM 23827 C C . LEU A 1 13 ? -0.568 -7.104 -9.567 1.00 0.00 13 LEU A C 13
ATOM 23828 O O . LEU A 1 13 ? -0.892 -5.944 -9.821 1.00 0.00 13 LEU A O 13
ATOM 23844 N N . GLU A 1 14 ? 0.597 -7.626 -9.932 1.00 0.00 14 GLU A N 13
ATOM 23845 C CA . GLU A 1 14 ? 1.587 -6.848 -10.667 1.00 0.00 14 GLU A CA 13
ATOM 23846 C C . GLU A 1 14 ? 0.942 -6.121 -11.844 1.00 0.00 14 GLU A C 13
ATOM 23847 O O . GLU A 1 14 ? 1.294 -4.982 -12.152 1.00 0.00 14 GLU A O 13
ATOM 23859 N N . ILE A 1 15 ? -0.001 -6.790 -12.499 1.00 0.00 15 ILE A N 13
ATOM 23860 C CA . ILE A 1 15 ? -0.695 -6.208 -13.641 1.00 0.00 15 ILE A CA 13
ATOM 23861 C C . ILE A 1 15 ? -1.205 -4.807 -13.320 1.00 0.00 15 ILE A C 13
ATOM 23862 O O . ILE A 1 15 ? -1.289 -3.949 -14.199 1.00 0.00 15 ILE A O 13
ATOM 23878 N N . TYR A 1 16 ? -1.544 -4.582 -12.055 1.00 0.00 16 TYR A N 13
ATOM 23879 C CA . TYR A 1 16 ? -2.046 -3.285 -11.618 1.00 0.00 16 TYR A CA 13
ATOM 23880 C C . TYR A 1 16 ? -0.895 -2.336 -11.295 1.00 0.00 16 TYR A C 13
ATOM 23881 O O . TYR A 1 16 ? 0.275 -2.690 -11.440 1.00 0.00 16 TYR A O 13
ATOM 23899 N N . GLU A 1 17 ? -1.238 -1.129 -10.855 1.00 0.00 17 GLU A N 13
ATOM 23900 C CA . GLU A 1 17 ? -0.234 -0.129 -10.511 1.00 0.00 17 GLU A CA 13
ATOM 23901 C C . GLU A 1 17 ? -0.287 0.206 -9.023 1.00 0.00 17 GLU A C 13
ATOM 23902 O O . GLU A 1 17 ? 0.736 0.506 -8.407 1.00 0.00 17 GLU A O 13
ATOM 23914 N N . TRP A 1 18 ? -1.485 0.153 -8.454 1.00 0.00 18 TRP A N 13
ATOM 23915 C CA . TRP A 1 18 ? -1.672 0.451 -7.038 1.00 0.00 18 TRP A CA 13
ATOM 23916 C C . TRP A 1 18 ? -1.091 -0.657 -6.167 1.00 0.00 18 TRP A C 13
ATOM 23917 O O . TRP A 1 18 ? -1.163 -0.597 -4.939 1.00 0.00 18 TRP A O 13
ATOM 23938 N N . TYR A 1 19 ? -0.517 -1.668 -6.808 1.00 0.00 19 TYR A N 13
ATOM 23939 C CA . TYR A 1 19 ? 0.074 -2.792 -6.091 1.00 0.00 19 TYR A CA 13
ATOM 23940 C C . TYR A 1 19 ? 1.594 -2.668 -6.042 1.00 0.00 19 TYR A C 13
ATOM 23941 O O . TYR A 1 19 ? 2.305 -3.277 -6.843 1.00 0.00 19 TYR A O 13
ATOM 23959 N N . HIS A 1 20 ? 2.086 -1.875 -5.096 1.00 0.00 20 HIS A N 13
ATOM 23960 C CA . HIS A 1 20 ? 3.522 -1.671 -4.940 1.00 0.00 20 HIS A CA 13
ATOM 23961 C C . HIS A 1 20 ? 4.171 -2.876 -4.266 1.00 0.00 20 HIS A C 13
ATOM 23962 O O . HIS A 1 20 ? 4.196 -2.974 -3.039 1.00 0.00 20 HIS A O 13
ATOM 23977 N N . ARG A 1 21 ? 4.696 -3.789 -5.076 1.00 0.00 21 ARG A N 13
ATOM 23978 C CA . ARG A 1 21 ? 5.345 -4.988 -4.558 1.00 0.00 21 ARG A CA 13
ATOM 23979 C C . ARG A 1 21 ? 6.848 -4.772 -4.409 1.00 0.00 21 ARG A C 13
ATOM 23980 O O . ARG A 1 21 ? 7.407 -3.827 -4.964 1.00 0.00 21 ARG A O 13
ATOM 24001 N N . ASN A 1 22 ? 7.495 -5.656 -3.657 1.00 0.00 22 ASN A N 13
ATOM 24002 C CA . ASN A 1 22 ? 8.934 -5.561 -3.434 1.00 0.00 22 ASN A CA 13
ATOM 24003 C C . ASN A 1 22 ? 9.288 -4.265 -2.710 1.00 0.00 22 ASN A C 13
ATOM 24004 O O . ASN A 1 22 ? 10.292 -3.624 -3.022 1.00 0.00 22 ASN A O 13
ATOM 24015 N N . ILE A 1 23 ? 8.458 -3.887 -1.744 1.00 0.00 23 ILE A N 13
ATOM 24016 C CA . ILE A 1 23 ? 8.685 -2.669 -0.976 1.00 0.00 23 ILE A CA 13
ATOM 24017 C C . ILE A 1 23 ? 8.570 -2.934 0.520 1.00 0.00 23 ILE A C 13
ATOM 24018 O O . ILE A 1 23 ? 8.245 -4.045 0.944 1.00 0.00 23 ILE A O 13
ATOM 24034 N N . THR A 1 24 ? 8.836 -1.907 1.320 1.00 0.00 24 THR A N 13
ATOM 24035 C CA . THR A 1 24 ? 8.762 -2.027 2.771 1.00 0.00 24 THR A CA 13
ATOM 24036 C C . THR A 1 24 ? 7.990 -0.862 3.381 1.00 0.00 24 THR A C 13
ATOM 24037 O O . THR A 1 24 ? 7.718 0.134 2.710 1.00 0.00 24 THR A O 13
ATOM 24048 N N . ARG A 1 25 ? 7.640 -0.994 4.656 1.00 0.00 25 ARG A N 13
ATOM 24049 C CA . ARG A 1 25 ? 6.898 0.048 5.356 1.00 0.00 25 ARG A CA 13
ATOM 24050 C C . ARG A 1 25 ? 7.398 1.433 4.956 1.00 0.00 25 ARG A C 13
ATOM 24051 O O . ARG A 1 25 ? 6.613 2.301 4.576 1.00 0.00 25 ARG A O 13
ATOM 24072 N N . ASN A 1 26 ? 8.710 1.632 5.045 1.00 0.00 26 ASN A N 13
ATOM 24073 C CA . ASN A 1 26 ? 9.314 2.912 4.694 1.00 0.00 26 ASN A CA 13
ATOM 24074 C C . ASN A 1 26 ? 8.899 3.343 3.291 1.00 0.00 26 ASN A C 13
ATOM 24075 O O . ASN A 1 26 ? 8.413 4.456 3.091 1.00 0.00 26 ASN A O 13
ATOM 24086 N N . GLN A 1 27 ? 9.092 2.453 2.323 1.00 0.00 27 GLN A N 13
ATOM 24087 C CA . GLN A 1 27 ? 8.737 2.742 0.938 1.00 0.00 27 GLN A CA 13
ATOM 24088 C C . GLN A 1 27 ? 7.283 3.189 0.831 1.00 0.00 27 GLN A C 13
ATOM 24089 O O . GLN A 1 27 ? 6.996 4.294 0.371 1.00 0.00 27 GLN A O 13
ATOM 24103 N N . ALA A 1 28 ? 6.370 2.322 1.256 1.00 0.00 28 ALA A N 13
ATOM 24104 C CA . ALA A 1 28 ? 4.946 2.629 1.208 1.00 0.00 28 ALA A CA 13
ATOM 24105 C C . ALA A 1 28 ? 4.670 4.039 1.720 1.00 0.00 28 ALA A C 13
ATOM 24106 O O . ALA A 1 28 ? 4.201 4.898 0.974 1.00 0.00 28 ALA A O 13
ATOM 24113 N N . GLU A 1 29 ? 4.965 4.269 2.995 1.00 0.00 29 GLU A N 13
ATOM 24114 C CA . GLU A 1 29 ? 4.747 5.576 3.605 1.00 0.00 29 GLU A CA 13
ATOM 24115 C C . GLU A 1 29 ? 5.427 6.675 2.794 1.00 0.00 29 GLU A C 13
ATOM 24116 O O . GLU A 1 29 ? 4.777 7.614 2.334 1.00 0.00 29 GLU A O 13
ATOM 24128 N N . HIS A 1 30 ? 6.739 6.551 2.622 1.00 0.00 30 HIS A N 13
ATOM 24129 C CA . HIS A 1 30 ? 7.508 7.534 1.867 1.00 0.00 30 HIS A CA 13
ATOM 24130 C C . HIS A 1 30 ? 6.751 7.970 0.616 1.00 0.00 30 HIS A C 13
ATOM 24131 O O . HIS A 1 30 ? 6.437 9.148 0.447 1.00 0.00 30 HIS A O 13
ATOM 24146 N N . LEU A 1 31 ? 6.463 7.013 -0.259 1.00 0.00 31 LEU A N 13
ATOM 24147 C CA . LEU A 1 31 ? 5.744 7.298 -1.495 1.00 0.00 31 LEU A CA 13
ATOM 24148 C C . LEU A 1 31 ? 4.599 8.276 -1.247 1.00 0.00 31 LEU A C 13
ATOM 24149 O O . LEU A 1 31 ? 4.387 9.210 -2.021 1.00 0.00 31 LEU A O 13
ATOM 24165 N N . LEU A 1 32 ? 3.866 8.056 -0.161 1.00 0.00 32 LEU A N 13
ATOM 24166 C CA . LEU A 1 32 ? 2.744 8.918 0.192 1.00 0.00 32 LEU A CA 13
ATOM 24167 C C . LEU A 1 32 ? 3.230 10.313 0.576 1.00 0.00 32 LEU A C 13
ATOM 24168 O O . LEU A 1 32 ? 2.750 11.315 0.046 1.00 0.00 32 LEU A O 13
ATOM 24184 N N . ARG A 1 33 ? 4.183 10.368 1.499 1.00 0.00 33 ARG A N 13
ATOM 24185 C CA . ARG A 1 33 ? 4.734 11.640 1.954 1.00 0.00 33 ARG A CA 13
ATOM 24186 C C . ARG A 1 33 ? 4.942 12.592 0.780 1.00 0.00 33 ARG A C 13
ATOM 24187 O O . ARG A 1 33 ? 4.577 13.765 0.848 1.00 0.00 33 ARG A O 13
ATOM 24208 N N . GLN A 1 34 ? 5.533 12.078 -0.295 1.00 0.00 34 GLN A N 13
ATOM 24209 C CA . GLN A 1 34 ? 5.790 12.885 -1.483 1.00 0.00 34 GLN A CA 13
ATOM 24210 C C . GLN A 1 34 ? 4.496 13.475 -2.032 1.00 0.00 34 GLN A C 13
ATOM 24211 O O . GLN A 1 34 ? 4.443 14.649 -2.395 1.00 0.00 34 GLN A O 13
ATOM 24225 N N . GLU A 1 35 ? 3.454 12.651 -2.090 1.00 0.00 35 GLU A N 13
ATOM 24226 C CA . GLU A 1 35 ? 2.159 13.092 -2.596 1.00 0.00 35 GLU A CA 13
ATOM 24227 C C . GLU A 1 35 ? 1.587 14.208 -1.727 1.00 0.00 35 GLU A C 13
ATOM 24228 O O . GLU A 1 35 ? 0.999 15.164 -2.233 1.00 0.00 35 GLU A O 13
ATOM 24240 N N . SER A 1 36 ? 1.764 14.079 -0.416 1.00 0.00 36 SER A N 13
ATOM 24241 C CA . SER A 1 36 ? 1.261 15.073 0.524 1.00 0.00 36 SER A CA 13
ATOM 24242 C C . SER A 1 36 ? -0.157 15.501 0.157 1.00 0.00 36 SER A C 13
ATOM 24243 O O . SER A 1 36 ? -0.474 16.691 0.141 1.00 0.00 36 SER A O 13
ATOM 24251 N N . LYS A 1 37 ? -1.005 14.523 -0.139 1.00 0.00 37 LYS A N 13
ATOM 24252 C CA . LYS A 1 37 ? -2.390 14.796 -0.506 1.00 0.00 37 LYS A CA 13
ATOM 24253 C C . LYS A 1 37 ? -3.292 13.622 -0.138 1.00 0.00 37 LYS A C 13
ATOM 24254 O O . LYS A 1 37 ? -2.921 12.463 -0.319 1.00 0.00 37 LYS A O 13
ATOM 24273 N N . GLU A 1 38 ? -4.477 13.932 0.380 1.00 0.00 38 GLU A N 13
ATOM 24274 C CA . GLU A 1 38 ? -5.431 12.901 0.773 1.00 0.00 38 GLU A CA 13
ATOM 24275 C C . GLU A 1 38 ? -5.850 12.061 -0.430 1.00 0.00 38 GLU A C 13
ATOM 24276 O O . GLU A 1 38 ? -6.213 12.593 -1.477 1.00 0.00 38 GLU A O 13
ATOM 24288 N N . GLY A 1 39 ? -5.796 10.741 -0.270 1.00 0.00 39 GLY A N 13
ATOM 24289 C CA . GLY A 1 39 ? -6.172 9.848 -1.350 1.00 0.00 39 GLY A CA 13
ATOM 24290 C C . GLY A 1 39 ? -5.059 8.888 -1.722 1.00 0.00 39 GLY A C 13
ATOM 24291 O O . GLY A 1 39 ? -5.305 7.708 -1.970 1.00 0.00 39 GLY A O 13
ATOM 24295 N N . ALA A 1 40 ? -3.832 9.396 -1.764 1.00 0.00 40 ALA A N 13
ATOM 24296 C CA . ALA A 1 40 ? -2.677 8.575 -2.109 1.00 0.00 40 ALA A CA 13
ATOM 24297 C C . ALA A 1 40 ? -2.673 7.274 -1.315 1.00 0.00 40 ALA A C 13
ATOM 24298 O O . ALA A 1 40 ? -2.383 7.265 -0.118 1.00 0.00 40 ALA A O 13
ATOM 24305 N N . PHE A 1 41 ? -2.995 6.174 -1.988 1.00 0.00 41 PHE A N 13
ATOM 24306 C CA . PHE A 1 41 ? -3.031 4.866 -1.344 1.00 0.00 41 PHE A CA 13
ATOM 24307 C C . PHE A 1 41 ? -2.190 3.857 -2.120 1.00 0.00 41 PHE A C 13
ATOM 24308 O O . PHE A 1 41 ? -1.815 4.096 -3.268 1.00 0.00 41 PHE A O 13
ATOM 24325 N N . ILE A 1 42 ? -1.896 2.727 -1.483 1.00 0.00 42 ILE A N 13
ATOM 24326 C CA . ILE A 1 42 ? -1.100 1.681 -2.113 1.00 0.00 42 ILE A CA 13
ATOM 24327 C C . ILE A 1 42 ? -1.302 0.341 -1.414 1.00 0.00 42 ILE A C 13
ATOM 24328 O O . ILE A 1 42 ? -1.787 0.285 -0.284 1.00 0.00 42 ILE A O 13
ATOM 24344 N N . VAL A 1 43 ? -0.924 -0.737 -2.093 1.00 0.00 43 VAL A N 13
ATOM 24345 C CA . VAL A 1 43 ? -1.062 -2.078 -1.537 1.00 0.00 43 VAL A CA 13
ATOM 24346 C C . VAL A 1 43 ? 0.277 -2.809 -1.529 1.00 0.00 43 VAL A C 13
ATOM 24347 O O . VAL A 1 43 ? 0.747 -3.276 -2.566 1.00 0.00 43 VAL A O 13
ATOM 24360 N N . ARG A 1 44 ? 0.885 -2.906 -0.351 1.00 0.00 44 ARG A N 13
ATOM 24361 C CA . ARG A 1 44 ? 2.170 -3.579 -0.208 1.00 0.00 44 ARG A CA 13
ATOM 24362 C C . ARG A 1 44 ? 1.977 -5.036 0.203 1.00 0.00 44 ARG A C 13
ATOM 24363 O O . ARG A 1 44 ? 0.873 -5.452 0.555 1.00 0.00 44 ARG A O 13
ATOM 24384 N N . ASP A 1 45 ? 3.058 -5.806 0.157 1.00 0.00 45 ASP A N 13
ATOM 24385 C CA . ASP A 1 45 ? 3.009 -7.217 0.525 1.00 0.00 45 ASP A CA 13
ATOM 24386 C C . ASP A 1 45 ? 3.630 -7.442 1.899 1.00 0.00 45 ASP A C 13
ATOM 24387 O O . ASP A 1 45 ? 4.847 -7.359 2.062 1.00 0.00 45 ASP A O 13
ATOM 24396 N N . SER A 1 46 ? 2.786 -7.726 2.887 1.00 0.00 46 SER A N 13
ATOM 24397 C CA . SER A 1 46 ? 3.252 -7.958 4.248 1.00 0.00 46 SER A CA 13
ATOM 24398 C C . SER A 1 46 ? 4.546 -8.766 4.249 1.00 0.00 46 SER A C 13
ATOM 24399 O O . SER A 1 46 ? 4.704 -9.706 3.470 1.00 0.00 46 SER A O 13
ATOM 24407 N N . ARG A 1 47 ? 5.468 -8.393 5.129 1.00 0.00 47 ARG A N 13
ATOM 24408 C CA . ARG A 1 47 ? 6.749 -9.081 5.232 1.00 0.00 47 ARG A CA 13
ATOM 24409 C C . ARG A 1 47 ? 6.666 -10.241 6.222 1.00 0.00 47 ARG A C 13
ATOM 24410 O O . ARG A 1 47 ? 7.210 -11.318 5.979 1.00 0.00 47 ARG A O 13
ATOM 24431 N N . HIS A 1 48 ? 5.983 -10.009 7.338 1.00 0.00 48 HIS A N 13
ATOM 24432 C CA . HIS A 1 48 ? 5.828 -11.034 8.365 1.00 0.00 48 HIS A CA 13
ATOM 24433 C C . HIS A 1 48 ? 5.181 -12.289 7.787 1.00 0.00 48 HIS A C 13
ATOM 24434 O O . HIS A 1 48 ? 5.507 -13.408 8.187 1.00 0.00 48 HIS A O 13
ATOM 24449 N N . LEU A 1 49 ? 4.263 -12.096 6.847 1.00 0.00 49 LEU A N 13
ATOM 24450 C CA . LEU A 1 49 ? 3.569 -13.212 6.214 1.00 0.00 49 LEU A CA 13
ATOM 24451 C C . LEU A 1 49 ? 3.022 -12.810 4.848 1.00 0.00 49 LEU A C 13
ATOM 24452 O O . LEU A 1 49 ? 3.253 -11.698 4.379 1.00 0.00 49 LEU A O 13
ATOM 24468 N N . GLY A 1 50 ? 2.292 -13.724 4.216 1.00 0.00 50 GLY A N 13
ATOM 24469 C CA . GLY A 1 50 ? 1.720 -13.445 2.912 1.00 0.00 50 GLY A CA 13
ATOM 24470 C C . GLY A 1 50 ? 0.476 -12.583 2.996 1.00 0.00 50 GLY A C 13
ATOM 24471 O O . GLY A 1 50 ? -0.512 -12.838 2.308 1.00 0.00 50 GLY A O 13
ATOM 24475 N N . SER A 1 51 ? 0.523 -11.560 3.843 1.00 0.00 51 SER A N 13
ATOM 24476 C CA . SER A 1 51 ? -0.611 -10.661 4.019 1.00 0.00 51 SER A CA 13
ATOM 24477 C C . SER A 1 51 ? -0.422 -9.382 3.209 1.00 0.00 51 SER A C 13
ATOM 24478 O O . SER A 1 51 ? 0.619 -9.178 2.585 1.00 0.00 51 SER A O 13
ATOM 24486 N N . TYR A 1 52 ? -1.437 -8.526 3.222 1.00 0.00 52 TYR A N 13
ATOM 24487 C CA . TYR A 1 52 ? -1.385 -7.268 2.486 1.00 0.00 52 TYR A CA 13
ATOM 24488 C C . TYR A 1 52 ? -1.842 -6.105 3.362 1.00 0.00 52 TYR A C 13
ATOM 24489 O O . TYR A 1 52 ? -2.784 -6.233 4.144 1.00 0.00 52 TYR A O 13
ATOM 24507 N N . THR A 1 53 ? -1.166 -4.968 3.224 1.00 0.00 53 THR A N 13
ATOM 24508 C CA . THR A 1 53 ? -1.500 -3.782 4.001 1.00 0.00 53 THR A CA 13
ATOM 24509 C C . THR A 1 53 ? -1.679 -2.566 3.100 1.00 0.00 53 THR A C 13
ATOM 24510 O O . THR A 1 53 ? -0.938 -2.384 2.134 1.00 0.00 53 THR A O 13
ATOM 24521 N N . ILE A 1 54 ? -2.666 -1.736 3.421 1.00 0.00 54 ILE A N 13
ATOM 24522 C CA . ILE A 1 54 ? -2.940 -0.536 2.641 1.00 0.00 54 ILE A CA 13
ATOM 24523 C C . ILE A 1 54 ? -2.469 0.715 3.373 1.00 0.00 54 ILE A C 13
ATOM 24524 O O . ILE A 1 54 ? -2.846 0.954 4.521 1.00 0.00 54 ILE A O 13
ATOM 24540 N N . SER A 1 55 ? -1.645 1.514 2.702 1.00 0.00 55 SER A N 13
ATOM 24541 C CA . SER A 1 55 ? -1.122 2.741 3.290 1.00 0.00 55 SER A CA 13
ATOM 24542 C C . SER A 1 55 ? -1.730 3.967 2.618 1.00 0.00 55 SER A C 13
ATOM 24543 O O . SER A 1 55 ? -1.287 4.389 1.549 1.00 0.00 55 SER A O 13
ATOM 24551 N N . VAL A 1 56 ? -2.751 4.537 3.252 1.00 0.00 56 VAL A N 13
ATOM 24552 C CA . VAL A 1 56 ? -3.421 5.716 2.717 1.00 0.00 56 VAL A CA 13
ATOM 24553 C C . VAL A 1 56 ? -2.909 6.988 3.382 1.00 0.00 56 VAL A C 13
ATOM 24554 O O . VAL A 1 56 ? -2.503 6.973 4.544 1.00 0.00 56 VAL A O 13
ATOM 24567 N N . PHE A 1 57 ? -2.931 8.089 2.638 1.00 0.00 57 PHE A N 13
ATOM 24568 C CA . PHE A 1 57 ? -2.468 9.372 3.155 1.00 0.00 57 PHE A CA 13
ATOM 24569 C C . PHE A 1 57 ? -3.644 10.227 3.620 1.00 0.00 57 PHE A C 13
ATOM 24570 O O . PHE A 1 57 ? -4.715 10.210 3.013 1.00 0.00 57 PHE A O 13
ATOM 24587 N N . MET A 1 58 ? -3.435 10.972 4.699 1.00 0.00 58 MET A N 13
ATOM 24588 C CA . MET A 1 58 ? -4.477 11.835 5.245 1.00 0.00 58 MET A CA 13
ATOM 24589 C C . MET A 1 58 ? -4.218 13.294 4.884 1.00 0.00 58 MET A C 13
ATOM 24590 O O . MET A 1 58 ? -5.037 13.936 4.229 1.00 0.00 58 MET A O 13
ATOM 24604 N N . GLY A 1 59 ? -3.073 13.813 5.319 1.00 0.00 59 GLY A N 13
ATOM 24605 C CA . GLY A 1 59 ? -2.729 15.193 5.032 1.00 0.00 59 GLY A CA 13
ATOM 24606 C C . GLY A 1 59 ? -2.312 15.958 6.273 1.00 0.00 59 GLY A C 13
ATOM 24607 O O . GLY A 1 59 ? -2.343 17.187 6.292 1.00 0.00 59 GLY A O 13
ATOM 24611 N N . ALA A 1 60 ? -1.922 15.226 7.313 1.00 0.00 60 ALA A N 13
ATOM 24612 C CA . ALA A 1 60 ? -1.499 15.843 8.564 1.00 0.00 60 ALA A CA 13
ATOM 24613 C C . ALA A 1 60 ? -2.565 16.794 9.097 1.00 0.00 60 ALA A C 13
ATOM 24614 O O . ALA A 1 60 ? -2.250 17.807 9.721 1.00 0.00 60 ALA A O 13
ATOM 24621 N N . ARG A 1 61 ? -3.826 16.462 8.844 1.00 0.00 61 ARG A N 13
ATOM 24622 C CA . ARG A 1 61 ? -4.939 17.288 9.297 1.00 0.00 61 ARG A CA 13
ATOM 24623 C C . ARG A 1 61 ? -4.937 17.416 10.818 1.00 0.00 61 ARG A C 13
ATOM 24624 O O . ARG A 1 61 ? -5.030 18.518 11.358 1.00 0.00 61 ARG A O 13
ATOM 24645 N N . ARG A 1 62 ? -4.832 16.281 11.502 1.00 0.00 62 ARG A N 13
ATOM 24646 C CA . ARG A 1 62 ? -4.820 16.267 12.960 1.00 0.00 62 ARG A CA 13
ATOM 24647 C C . ARG A 1 62 ? -3.397 16.124 13.490 1.00 0.00 62 ARG A C 13
ATOM 24648 O O . ARG A 1 62 ? -2.893 17.006 14.187 1.00 0.00 62 ARG A O 13
ATOM 24669 N N . SER A 1 63 ? -2.754 15.011 13.157 1.00 0.00 63 SER A N 13
ATOM 24670 C CA . SER A 1 63 ? -1.391 14.751 13.603 1.00 0.00 63 SER A CA 13
ATOM 24671 C C . SER A 1 63 ? -0.508 15.978 13.395 1.00 0.00 63 SER A C 13
ATOM 24672 O O . SER A 1 63 ? -0.896 16.928 12.713 1.00 0.00 63 SER A O 13
ATOM 24680 N N . THR A 1 64 ? 0.682 15.951 13.988 1.00 0.00 64 THR A N 13
ATOM 24681 C CA . THR A 1 64 ? 1.619 17.061 13.869 1.00 0.00 64 THR A CA 13
ATOM 24682 C C . THR A 1 64 ? 2.274 17.083 12.493 1.00 0.00 64 THR A C 13
ATOM 24683 O O . THR A 1 64 ? 2.767 18.119 12.047 1.00 0.00 64 THR A O 13
ATOM 24694 N N . GLU A 1 65 ? 2.273 15.934 11.823 1.00 0.00 65 GLU A N 13
ATOM 24695 C CA . GLU A 1 65 ? 2.867 15.823 10.496 1.00 0.00 65 GLU A CA 13
ATOM 24696 C C . GLU A 1 65 ? 2.067 14.864 9.620 1.00 0.00 65 GLU A C 13
ATOM 24697 O O . GLU A 1 65 ? 1.046 14.325 10.044 1.00 0.00 65 GLU A O 13
ATOM 24709 N N . ALA A 1 66 ? 2.539 14.659 8.395 1.00 0.00 66 ALA A N 13
ATOM 24710 C CA . ALA A 1 66 ? 1.869 13.765 7.458 1.00 0.00 66 ALA A CA 13
ATOM 24711 C C . ALA A 1 66 ? 1.207 12.601 8.188 1.00 0.00 66 ALA A C 13
ATOM 24712 O O . ALA A 1 66 ? 1.871 11.839 8.892 1.00 0.00 66 ALA A O 13
ATOM 24719 N N . ALA A 1 67 ? -0.104 12.469 8.017 1.00 0.00 67 ALA A N 13
ATOM 24720 C CA . ALA A 1 67 ? -0.854 11.396 8.659 1.00 0.00 67 ALA A CA 13
ATOM 24721 C C . ALA A 1 67 ? -1.091 10.239 7.694 1.00 0.00 67 ALA A C 13
ATOM 24722 O O . ALA A 1 67 ? -1.815 10.379 6.709 1.00 0.00 67 ALA A O 13
ATOM 24729 N N . ILE A 1 68 ? -0.477 9.097 7.986 1.00 0.00 68 ILE A N 13
ATOM 24730 C CA . ILE A 1 68 ? -0.623 7.916 7.144 1.00 0.00 68 ILE A CA 13
ATOM 24731 C C . ILE A 1 68 ? -1.272 6.770 7.913 1.00 0.00 68 ILE A C 13
ATOM 24732 O O . ILE A 1 68 ? -0.885 6.466 9.042 1.00 0.00 68 ILE A O 13
ATOM 24748 N N . LYS A 1 69 ? -2.261 6.134 7.293 1.00 0.00 69 LYS A N 13
ATOM 24749 C CA . LYS A 1 69 ? -2.962 5.019 7.916 1.00 0.00 69 LYS A CA 13
ATOM 24750 C C . LYS A 1 69 ? -2.467 3.687 7.363 1.00 0.00 69 LYS A C 13
ATOM 24751 O O . LYS A 1 69 ? -1.861 3.634 6.292 1.00 0.00 69 LYS A O 13
ATOM 24770 N N . HIS A 1 70 ? -2.728 2.611 8.099 1.00 0.00 70 HIS A N 13
ATOM 24771 C CA . HIS A 1 70 ? -2.310 1.278 7.681 1.00 0.00 70 HIS A CA 13
ATOM 24772 C C . HIS A 1 70 ? -3.428 0.264 7.899 1.00 0.00 70 HIS A C 13
ATOM 24773 O O . HIS A 1 70 ? -3.703 -0.139 9.030 1.00 0.00 70 HIS A O 13
ATOM 24787 N N . TYR A 1 71 ? -4.071 -0.145 6.810 1.00 0.00 71 TYR A N 13
ATOM 24788 C CA . TYR A 1 71 ? -5.161 -1.109 6.883 1.00 0.00 71 TYR A CA 13
ATOM 24789 C C . TYR A 1 71 ? -4.680 -2.505 6.501 1.00 0.00 71 TYR A C 13
ATOM 24790 O O . TYR A 1 71 ? -4.334 -2.759 5.347 1.00 0.00 71 TYR A O 13
ATOM 24808 N N . GLN A 1 72 ? -4.663 -3.406 7.478 1.00 0.00 72 GLN A N 13
ATOM 24809 C CA . GLN A 1 72 ? -4.225 -4.778 7.244 1.00 0.00 72 GLN A CA 13
ATOM 24810 C C . GLN A 1 72 ? -5.376 -5.637 6.735 1.00 0.00 72 GLN A C 13
ATOM 24811 O O . GLN A 1 72 ? -6.442 -5.692 7.348 1.00 0.00 72 GLN A O 13
ATOM 24825 N N . ILE A 1 73 ? -5.155 -6.307 5.609 1.00 0.00 73 ILE A N 13
ATOM 24826 C CA . ILE A 1 73 ? -6.174 -7.166 5.017 1.00 0.00 73 ILE A CA 13
ATOM 24827 C C . ILE A 1 73 ? -6.124 -8.569 5.613 1.00 0.00 73 ILE A C 13
ATOM 24828 O O . ILE A 1 73 ? -5.251 -9.368 5.275 1.00 0.00 73 ILE A O 13
ATOM 24844 N N . LYS A 1 74 ? -7.068 -8.863 6.500 1.00 0.00 74 LYS A N 13
ATOM 24845 C CA . LYS A 1 74 ? -7.136 -10.171 7.141 1.00 0.00 74 LYS A CA 13
ATOM 24846 C C . LYS A 1 74 ? -8.133 -11.076 6.426 1.00 0.00 74 LYS A C 13
ATOM 24847 O O . LYS A 1 74 ? -8.893 -10.626 5.568 1.00 0.00 74 LYS A O 13
ATOM 24866 N N . LYS A 1 75 ? -8.128 -12.355 6.787 1.00 0.00 75 LYS A N 13
ATOM 24867 C CA . LYS A 1 75 ? -9.035 -13.325 6.183 1.00 0.00 75 LYS A CA 13
ATOM 24868 C C . LYS A 1 75 ? -9.960 -13.932 7.233 1.00 0.00 75 LYS A C 13
ATOM 24869 O O . LYS A 1 75 ? -9.524 -14.291 8.325 1.00 0.00 75 LYS A O 13
ATOM 24888 N N . ASN A 1 76 ? -11.240 -14.045 6.892 1.00 0.00 76 ASN A N 13
ATOM 24889 C CA . ASN A 1 76 ? -12.227 -14.609 7.805 1.00 0.00 76 ASN A CA 13
ATOM 24890 C C . ASN A 1 76 ? -12.350 -16.117 7.609 1.00 0.00 76 ASN A C 13
ATOM 24891 O O . ASN A 1 76 ? -11.613 -16.713 6.822 1.00 0.00 76 ASN A O 13
ATOM 24902 N N . ASP A 1 77 ? -13.285 -16.728 8.328 1.00 0.00 77 ASP A N 13
ATOM 24903 C CA . ASP A 1 77 ? -13.505 -18.166 8.232 1.00 0.00 77 ASP A CA 13
ATOM 24904 C C . ASP A 1 77 ? -13.877 -18.564 6.808 1.00 0.00 77 ASP A C 13
ATOM 24905 O O . ASP A 1 77 ? -13.568 -19.670 6.360 1.00 0.00 77 ASP A O 13
ATOM 24914 N N . SER A 1 78 ? -14.542 -17.658 6.099 1.00 0.00 78 SER A N 13
ATOM 24915 C CA . SER A 1 78 ? -14.960 -17.917 4.726 1.00 0.00 78 SER A CA 13
ATOM 24916 C C . SER A 1 78 ? -13.801 -17.708 3.756 1.00 0.00 78 SER A C 13
ATOM 24917 O O . SER A 1 78 ? -14.006 -17.518 2.558 1.00 0.00 78 SER A O 13
ATOM 24925 N N . GLY A 1 79 ? -12.582 -17.746 4.285 1.00 0.00 79 GLY A N 13
ATOM 24926 C CA . GLY A 1 79 ? -11.407 -17.559 3.454 1.00 0.00 79 GLY A CA 13
ATOM 24927 C C . GLY A 1 79 ? -11.547 -16.383 2.508 1.00 0.00 79 GLY A C 13
ATOM 24928 O O . GLY A 1 79 ? -11.212 -16.485 1.328 1.00 0.00 79 GLY A O 13
ATOM 24932 N N . GLN A 1 80 ? -12.045 -15.266 3.025 1.00 0.00 80 GLN A N 13
ATOM 24933 C CA . GLN A 1 80 ? -12.231 -14.066 2.218 1.00 0.00 80 GLN A CA 13
ATOM 24934 C C . GLN A 1 80 ? -11.421 -12.901 2.777 1.00 0.00 80 GLN A C 13
ATOM 24935 O O . GLN A 1 80 ? -11.300 -12.744 3.992 1.00 0.00 80 GLN A O 13
ATOM 24949 N N . TRP A 1 81 ? -10.868 -12.089 1.884 1.00 0.00 81 TRP A N 13
ATOM 24950 C CA . TRP A 1 81 ? -10.068 -10.938 2.289 1.00 0.00 81 TRP A CA 13
ATOM 24951 C C . TRP A 1 81 ? -10.961 -9.769 2.689 1.00 0.00 81 TRP A C 13
ATOM 24952 O O . TRP A 1 81 ? -11.904 -9.424 1.977 1.00 0.00 81 TRP A O 13
ATOM 24973 N N . TYR A 1 82 ? -10.659 -9.161 3.831 1.00 0.00 82 TYR A N 13
ATOM 24974 C CA . TYR A 1 82 ? -11.435 -8.032 4.326 1.00 0.00 82 TYR A CA 13
ATOM 24975 C C . TYR A 1 82 ? -10.553 -7.063 5.108 1.00 0.00 82 TYR A C 13
ATOM 24976 O O . TYR A 1 82 ? -9.486 -7.435 5.595 1.00 0.00 82 TYR A O 13
ATOM 24994 N N . VAL A 1 83 ? -11.008 -5.820 5.225 1.00 0.00 83 VAL A N 13
ATOM 24995 C CA . VAL A 1 83 ? -10.263 -4.797 5.948 1.00 0.00 83 VAL A CA 13
ATOM 24996 C C . VAL A 1 83 ? -11.070 -4.257 7.122 1.00 0.00 83 VAL A C 13
ATOM 24997 O O . VAL A 1 83 ? -10.552 -4.108 8.229 1.00 0.00 83 VAL A O 13
ATOM 25010 N N . ALA A 1 84 ? -12.342 -3.964 6.875 1.00 0.00 84 ALA A N 13
ATOM 25011 C CA . ALA A 1 84 ? -13.222 -3.442 7.912 1.00 0.00 84 ALA A CA 13
ATOM 25012 C C . ALA A 1 84 ? -14.025 -4.562 8.565 1.00 0.00 84 ALA A C 13
ATOM 25013 O O . ALA A 1 84 ? -15.079 -4.321 9.152 1.00 0.00 84 ALA A O 13
ATOM 25020 N N . GLU A 1 85 ? -13.518 -5.787 8.460 1.00 0.00 85 GLU A N 13
ATOM 25021 C CA . GLU A 1 85 ? -14.191 -6.944 9.040 1.00 0.00 85 GLU A CA 13
ATOM 25022 C C . GLU A 1 85 ? -15.706 -6.811 8.917 1.00 0.00 85 GLU A C 13
ATOM 25023 O O . GLU A 1 85 ? -16.455 -7.348 9.732 1.00 0.00 85 GLU A O 13
ATOM 25035 N N . ARG A 1 86 ? -16.149 -6.091 7.891 1.00 0.00 86 ARG A N 13
ATOM 25036 C CA . ARG A 1 86 ? -17.574 -5.886 7.661 1.00 0.00 86 ARG A CA 13
ATOM 25037 C C . ARG A 1 86 ? -17.944 -6.209 6.216 1.00 0.00 86 ARG A C 13
ATOM 25038 O O . ARG A 1 86 ? -19.092 -6.541 5.917 1.00 0.00 86 ARG A O 13
ATOM 25059 N N . HIS A 1 87 ? -16.964 -6.106 5.323 1.00 0.00 87 HIS A N 13
ATOM 25060 C CA . HIS A 1 87 ? -17.186 -6.388 3.909 1.00 0.00 87 HIS A CA 13
ATOM 25061 C C . HIS A 1 87 ? -16.083 -7.283 3.353 1.00 0.00 87 HIS A C 13
ATOM 25062 O O . HIS A 1 87 ? -14.993 -6.813 3.031 1.00 0.00 87 HIS A O 13
ATOM 25077 N N . ALA A 1 88 ? -16.376 -8.575 3.244 1.00 0.00 88 ALA A N 13
ATOM 25078 C CA . ALA A 1 88 ? -15.409 -9.536 2.726 1.00 0.00 88 ALA A CA 13
ATOM 25079 C C . ALA A 1 88 ? -15.558 -9.705 1.219 1.00 0.00 88 ALA A C 13
ATOM 25080 O O . ALA A 1 88 ? -16.649 -9.549 0.670 1.00 0.00 88 ALA A O 13
ATOM 25087 N N . PHE A 1 89 ? -14.453 -10.025 0.552 1.00 0.00 89 PHE A N 13
ATOM 25088 C CA . PHE A 1 89 ? -14.460 -10.213 -0.893 1.00 0.00 89 PHE A CA 13
ATOM 25089 C C . PHE A 1 89 ? -13.933 -11.597 -1.264 1.00 0.00 89 PHE A C 13
ATOM 25090 O O . PHE A 1 89 ? -13.662 -12.422 -0.393 1.00 0.00 89 PHE A O 13
ATOM 25107 N N . GLN A 1 90 ? -13.791 -11.841 -2.563 1.00 0.00 90 GLN A N 13
ATOM 25108 C CA . GLN A 1 90 ? -13.297 -13.124 -3.049 1.00 0.00 90 GLN A CA 13
ATOM 25109 C C . GLN A 1 90 ? -11.850 -13.009 -3.516 1.00 0.00 90 GLN A C 13
ATOM 25110 O O . GLN A 1 90 ? -11.107 -13.990 -3.514 1.00 0.00 90 GLN A O 13
ATOM 25124 N N . SER A 1 91 ? -11.458 -11.805 -3.917 1.00 0.00 91 SER A N 13
ATOM 25125 C CA . SER A 1 91 ? -10.099 -11.562 -4.391 1.00 0.00 91 SER A CA 13
ATOM 25126 C C . SER A 1 91 ? -9.570 -10.231 -3.866 1.00 0.00 91 SER A C 13
ATOM 25127 O O . SER A 1 91 ? -10.342 -9.324 -3.553 1.00 0.00 91 SER A O 13
ATOM 25135 N N . ILE A 1 92 ? -8.249 -10.123 -3.772 1.00 0.00 92 ILE A N 13
ATOM 25136 C CA . ILE A 1 92 ? -7.616 -8.904 -3.286 1.00 0.00 92 ILE A CA 13
ATOM 25137 C C . ILE A 1 92 ? -7.980 -7.708 -4.160 1.00 0.00 92 ILE A C 13
ATOM 25138 O O . ILE A 1 92 ? -8.343 -6.638 -3.672 1.00 0.00 92 ILE A O 13
ATOM 25154 N N . PRO A 1 93 ? -7.885 -7.894 -5.485 1.00 0.00 93 PRO A N 13
ATOM 25155 C CA . PRO A 1 93 ? -8.204 -6.842 -6.456 1.00 0.00 93 PRO A CA 13
ATOM 25156 C C . PRO A 1 93 ? -9.696 -6.533 -6.508 1.00 0.00 93 PRO A C 13
ATOM 25157 O O . PRO A 1 93 ? -10.125 -5.623 -7.216 1.00 0.00 93 PRO A O 13
ATOM 25168 N N . GLU A 1 94 ? -10.480 -7.297 -5.754 1.00 0.00 94 GLU A N 13
ATOM 25169 C CA . GLU A 1 94 ? -11.924 -7.103 -5.715 1.00 0.00 94 GLU A CA 13
ATOM 25170 C C . GLU A 1 94 ? -12.323 -6.211 -4.543 1.00 0.00 94 GLU A C 13
ATOM 25171 O O . GLU A 1 94 ? -13.229 -5.384 -4.657 1.00 0.00 94 GLU A O 13
ATOM 25183 N N . LEU A 1 95 ? -11.640 -6.384 -3.417 1.00 0.00 95 LEU A N 13
ATOM 25184 C CA . LEU A 1 95 ? -11.922 -5.595 -2.223 1.00 0.00 95 LEU A CA 13
ATOM 25185 C C . LEU A 1 95 ? -11.728 -4.107 -2.495 1.00 0.00 95 LEU A C 13
ATOM 25186 O O . LEU A 1 95 ? -12.467 -3.269 -1.974 1.00 0.00 95 LEU A O 13
ATOM 25202 N N . ILE A 1 96 ? -10.734 -3.784 -3.315 1.00 0.00 96 ILE A N 13
ATOM 25203 C CA . ILE A 1 96 ? -10.447 -2.397 -3.659 1.00 0.00 96 ILE A CA 13
ATOM 25204 C C . ILE A 1 96 ? -11.262 -1.951 -4.867 1.00 0.00 96 ILE A C 13
ATOM 25205 O O . ILE A 1 96 ? -11.389 -0.755 -5.135 1.00 0.00 96 ILE A O 13
ATOM 25221 N N . TRP A 1 97 ? -11.814 -2.916 -5.592 1.00 0.00 97 TRP A N 13
ATOM 25222 C CA . TRP A 1 97 ? -12.619 -2.623 -6.771 1.00 0.00 97 TRP A CA 13
ATOM 25223 C C . TRP A 1 97 ? -13.780 -1.698 -6.421 1.00 0.00 97 TRP A C 13
ATOM 25224 O O . TRP A 1 97 ? -14.090 -0.768 -7.165 1.00 0.00 97 TRP A O 13
ATOM 25245 N N . TYR A 1 98 ? -14.417 -1.960 -5.284 1.00 0.00 98 TYR A N 13
ATOM 25246 C CA . TYR A 1 98 ? -15.545 -1.151 -4.837 1.00 0.00 98 TYR A CA 13
ATOM 25247 C C . TYR A 1 98 ? -15.085 -0.054 -3.883 1.00 0.00 98 TYR A C 13
ATOM 25248 O O . TYR A 1 98 ? -15.427 1.117 -4.051 1.00 0.00 98 TYR A O 13
ATOM 25266 N N . HIS A 1 99 ? -14.304 -0.442 -2.878 1.00 0.00 99 HIS A N 13
ATOM 25267 C CA . HIS A 1 99 ? -13.794 0.508 -1.895 1.00 0.00 99 HIS A CA 13
ATOM 25268 C C . HIS A 1 99 ? -13.340 1.798 -2.572 1.00 0.00 99 HIS A C 13
ATOM 25269 O O . HIS A 1 99 ? -13.514 2.888 -2.028 1.00 0.00 99 HIS A O 13
ATOM 25284 N N . GLN A 1 100 ? -12.758 1.665 -3.759 1.00 0.00 100 GLN A N 13
ATOM 25285 C CA . GLN A 1 100 ? -12.279 2.820 -4.508 1.00 0.00 100 GLN A CA 13
ATOM 25286 C C . GLN A 1 100 ? -13.379 3.865 -4.662 1.00 0.00 100 GLN A C 13
ATOM 25287 O O . GLN A 1 100 ? -13.215 5.018 -4.262 1.00 0.00 100 GLN A O 13
ATOM 25301 N N . HIS A 1 101 ? -14.501 3.454 -5.242 1.00 0.00 101 HIS A N 13
ATOM 25302 C CA . HIS A 1 101 ? -15.630 4.355 -5.449 1.00 0.00 101 HIS A CA 13
ATOM 25303 C C . HIS A 1 101 ? -16.358 4.624 -4.135 1.00 0.00 101 HIS A C 13
ATOM 25304 O O . HIS A 1 101 ? -16.633 5.772 -3.790 1.00 0.00 101 HIS A O 13
ATOM 25319 N N . ASN A 1 102 ? -16.667 3.556 -3.406 1.00 0.00 102 ASN A N 13
ATOM 25320 C CA . ASN A 1 102 ? -17.363 3.677 -2.131 1.00 0.00 102 ASN A CA 13
ATOM 25321 C C . ASN A 1 102 ? -16.501 3.150 -0.988 1.00 0.00 102 ASN A C 13
ATOM 25322 O O . ASN A 1 102 ? -16.378 1.940 -0.796 1.00 0.00 102 ASN A O 13
ATOM 25333 N N . ALA A 1 103 ? -15.908 4.066 -0.230 1.00 0.00 103 ALA A N 13
ATOM 25334 C CA . ALA A 1 103 ? -15.060 3.694 0.896 1.00 0.00 103 ALA A CA 13
ATOM 25335 C C . ALA A 1 103 ? -15.839 2.883 1.926 1.00 0.00 103 ALA A C 13
ATOM 25336 O O . ALA A 1 103 ? -16.530 3.442 2.776 1.00 0.00 103 ALA A O 13
ATOM 25343 N N . ALA A 1 104 ? -15.722 1.562 1.842 1.00 0.00 104 ALA A N 13
ATOM 25344 C CA . ALA A 1 104 ? -16.414 0.673 2.767 1.00 0.00 104 ALA A CA 13
ATOM 25345 C C . ALA A 1 104 ? -15.590 0.446 4.030 1.00 0.00 104 ALA A C 13
ATOM 25346 O O . ALA A 1 104 ? -14.723 -0.427 4.069 1.00 0.00 104 ALA A O 13
ATOM 25353 N N . GLY A 1 105 ? -15.866 1.237 5.062 1.00 0.00 105 GLY A N 13
ATOM 25354 C CA . GLY A 1 105 ? -15.141 1.106 6.312 1.00 0.00 105 GLY A CA 13
ATOM 25355 C C . GLY A 1 105 ? -13.785 1.784 6.270 1.00 0.00 105 GLY A C 13
ATOM 25356 O O . GLY A 1 105 ? -12.827 1.309 6.880 1.00 0.00 105 GLY A O 13
ATOM 25360 N N . LEU A 1 106 ? -13.703 2.895 5.547 1.00 0.00 106 LEU A N 13
ATOM 25361 C CA . LEU A 1 106 ? -12.455 3.639 5.426 1.00 0.00 106 LEU A CA 13
ATOM 25362 C C . LEU A 1 106 ? -12.698 5.138 5.566 1.00 0.00 106 LEU A C 13
ATOM 25363 O O . LEU A 1 106 ? -13.619 5.687 4.963 1.00 0.00 106 LEU A O 13
ATOM 25379 N N . MET A 1 107 ? -11.864 5.795 6.366 1.00 0.00 107 MET A N 13
ATOM 25380 C CA . MET A 1 107 ? -11.986 7.233 6.584 1.00 0.00 107 MET A CA 13
ATOM 25381 C C . MET A 1 107 ? -12.168 7.968 5.260 1.00 0.00 107 MET A C 13
ATOM 25382 O O . MET A 1 107 ? -13.102 8.754 5.097 1.00 0.00 107 MET A O 13
ATOM 25396 N N . THR A 1 108 ? -11.268 7.710 4.315 1.00 0.00 108 THR A N 13
ATOM 25397 C CA . THR A 1 108 ? -11.328 8.349 3.007 1.00 0.00 108 THR A CA 13
ATOM 25398 C C . THR A 1 108 ? -11.456 7.315 1.895 1.00 0.00 108 THR A C 13
ATOM 25399 O O . THR A 1 108 ? -11.212 6.127 2.109 1.00 0.00 108 THR A O 13
ATOM 25410 N N . ARG A 1 109 ? -11.840 7.774 0.708 1.00 0.00 109 ARG A N 13
ATOM 25411 C CA . ARG A 1 109 ? -12.000 6.887 -0.438 1.00 0.00 109 ARG A CA 13
ATOM 25412 C C . ARG A 1 109 ? -10.828 7.031 -1.405 1.00 0.00 109 ARG A C 13
ATOM 25413 O O . ARG A 1 109 ? -10.440 8.143 -1.766 1.00 0.00 109 ARG A O 13
ATOM 25434 N N . LEU A 1 110 ? -10.269 5.900 -1.821 1.00 0.00 110 LEU A N 13
ATOM 25435 C CA . LEU A 1 110 ? -9.141 5.900 -2.746 1.00 0.00 110 LEU A CA 13
ATOM 25436 C C . LEU A 1 110 ? -9.448 6.743 -3.979 1.00 0.00 110 LEU A C 13
ATOM 25437 O O . LEU A 1 110 ? -10.248 6.351 -4.829 1.00 0.00 110 LEU A O 13
ATOM 25453 N N . ARG A 1 111 ? -8.805 7.903 -4.071 1.00 0.00 111 ARG A N 13
ATOM 25454 C CA . ARG A 1 111 ? -9.009 8.802 -5.201 1.00 0.00 111 ARG A CA 13
ATOM 25455 C C . ARG A 1 111 ? -7.756 8.874 -6.071 1.00 0.00 111 ARG A C 13
ATOM 25456 O O . ARG A 1 111 ? -7.833 8.789 -7.296 1.00 0.00 111 ARG A O 13
ATOM 25477 N N . TYR A 1 112 ? -6.604 9.033 -5.428 1.00 0.00 112 TYR A N 13
ATOM 25478 C CA . TYR A 1 112 ? -5.336 9.121 -6.142 1.00 0.00 112 TYR A CA 13
ATOM 25479 C C . TYR A 1 112 ? -4.513 7.851 -5.946 1.00 0.00 112 TYR A C 13
ATOM 25480 O O . TYR A 1 112 ? -3.675 7.756 -5.048 1.00 0.00 112 TYR A O 13
ATOM 25498 N N . PRO A 1 113 ? -4.754 6.852 -6.808 1.00 0.00 113 PRO A N 13
ATOM 25499 C CA . PRO A 1 113 ? -4.044 5.571 -6.752 1.00 0.00 113 PRO A CA 13
ATOM 25500 C C . PRO A 1 113 ? -2.581 5.699 -7.159 1.00 0.00 113 PRO A C 13
ATOM 25501 O O . PRO A 1 113 ? -2.225 5.468 -8.316 1.00 0.00 113 PRO A O 13
ATOM 25512 N N . VAL A 1 114 ? -1.735 6.071 -6.204 1.00 0.00 114 VAL A N 13
ATOM 25513 C CA . VAL A 1 114 ? -0.309 6.230 -6.464 1.00 0.00 114 VAL A CA 13
ATOM 25514 C C . VAL A 1 114 ? 0.178 5.218 -7.495 1.00 0.00 114 VAL A C 13
ATOM 25515 O O . VAL A 1 114 ? -0.062 4.018 -7.364 1.00 0.00 114 VAL A O 13
ATOM 25528 N N . GLY A 1 115 ? 0.864 5.711 -8.522 1.00 0.00 115 GLY A N 13
ATOM 25529 C CA . GLY A 1 115 ? 1.374 4.836 -9.561 1.00 0.00 115 GLY A CA 13
ATOM 25530 C C . GLY A 1 115 ? 2.632 4.104 -9.137 1.00 0.00 115 GLY A C 13
ATOM 25531 O O . GLY A 1 115 ? 3.302 4.507 -8.185 1.00 0.00 115 GLY A O 13
ATOM 25535 N N . LEU A 1 116 ? 2.954 3.026 -9.843 1.00 0.00 116 LEU A N 13
ATOM 25536 C CA . LEU A 1 116 ? 4.139 2.235 -9.534 1.00 0.00 116 LEU A CA 13
ATOM 25537 C C . LEU A 1 116 ? 5.406 3.075 -9.673 1.00 0.00 116 LEU A C 13
ATOM 25538 O O . LEU A 1 116 ? 6.137 3.279 -8.704 1.00 0.00 116 LEU A O 13
ATOM 25554 N N . MET A 1 117 ? 5.658 3.560 -10.884 1.00 0.00 117 MET A N 13
ATOM 25555 C CA . MET A 1 117 ? 6.833 4.381 -11.149 1.00 0.00 117 MET A CA 13
ATOM 25556 C C . MET A 1 117 ? 7.171 5.252 -9.943 1.00 0.00 117 MET A C 13
ATOM 25557 O O . MET A 1 117 ? 8.232 5.105 -9.337 1.00 0.00 117 MET A O 13
ATOM 25571 N N . GLY A 1 118 ? 6.262 6.159 -9.600 1.00 0.00 118 GLY A N 13
ATOM 25572 C CA . GLY A 1 118 ? 6.483 7.040 -8.468 1.00 0.00 118 GLY A CA 13
ATOM 25573 C C . GLY A 1 118 ? 7.857 7.678 -8.490 1.00 0.00 118 GLY A C 13
ATOM 25574 O O . GLY A 1 118 ? 8.517 7.786 -7.456 1.00 0.00 118 GLY A O 13
ATOM 25578 N N . SER A 1 119 ? 8.292 8.102 -9.673 1.00 0.00 119 SER A N 13
ATOM 25579 C CA . SER A 1 119 ? 9.600 8.729 -9.827 1.00 0.00 119 SER A CA 13
ATOM 25580 C C . SER A 1 119 ? 9.457 10.200 -10.205 1.00 0.00 119 SER A C 13
ATOM 25581 O O . SER A 1 119 ? 9.210 10.534 -11.363 1.00 0.00 119 SER A O 13
ATOM 25589 N N . SER A 1 120 ? 9.613 11.076 -9.216 1.00 0.00 120 SER A N 13
ATOM 25590 C CA . SER A 1 120 ? 9.497 12.512 -9.443 1.00 0.00 120 SER A CA 13
ATOM 25591 C C . SER A 1 120 ? 10.820 13.093 -9.932 1.00 0.00 120 SER A C 13
ATOM 25592 O O . SER A 1 120 ? 11.884 12.784 -9.396 1.00 0.00 120 SER A O 13
ATOM 25600 N N . GLY A 1 121 ? 10.745 13.938 -10.957 1.00 0.00 121 GLY A N 13
ATOM 25601 C CA . GLY A 1 121 ? 11.943 14.549 -11.503 1.00 0.00 121 GLY A CA 13
ATOM 25602 C C . GLY A 1 121 ? 11.666 15.895 -12.143 1.00 0.00 121 GLY A C 13
ATOM 25603 O O . GLY A 1 121 ? 10.520 16.333 -12.248 1.00 0.00 121 GLY A O 13
ATOM 25607 N N . PRO A 1 122 ? 12.735 16.576 -12.582 1.00 0.00 122 PRO A N 13
ATOM 25608 C CA . PRO A 1 122 ? 12.627 17.891 -13.220 1.00 0.00 122 PRO A CA 13
ATOM 25609 C C . PRO A 1 122 ? 11.986 17.814 -14.602 1.00 0.00 122 PRO A C 13
ATOM 25610 O O . PRO A 1 122 ? 11.514 18.819 -15.135 1.00 0.00 122 PRO A O 13
ATOM 25621 N N . SER A 1 123 ? 11.972 16.616 -15.176 1.00 0.00 123 SER A N 13
ATOM 25622 C CA . SER A 1 123 ? 11.390 16.409 -16.498 1.00 0.00 123 SER A CA 13
ATOM 25623 C C . SER A 1 123 ? 10.405 15.244 -16.482 1.00 0.00 123 SER A C 13
ATOM 25624 O O . SER A 1 123 ? 10.382 14.423 -17.398 1.00 0.00 123 SER A O 13
ATOM 25632 N N . SER A 1 124 ? 9.591 15.181 -15.433 1.00 0.00 124 SER A N 13
ATOM 25633 C CA . SER A 1 124 ? 8.605 14.116 -15.293 1.00 0.00 124 SER A CA 13
ATOM 25634 C C . SER A 1 124 ? 7.187 14.673 -15.387 1.00 0.00 124 SER A C 13
ATOM 25635 O O . SER A 1 124 ? 6.903 15.765 -14.897 1.00 0.00 124 SER A O 13
ATOM 25643 N N . GLY A 1 125 ? 6.301 13.911 -16.023 1.00 0.00 125 GLY A N 13
ATOM 25644 C CA . GLY A 1 125 ? 4.924 14.344 -16.170 1.00 0.00 125 GLY A CA 13
ATOM 25645 C C . GLY A 1 125 ? 4.680 15.068 -17.479 1.00 0.00 125 GLY A C 13
ATOM 25646 O O . GLY A 1 125 ? 5.224 14.688 -18.516 1.00 0.00 125 GLY A O 13
ATOM 25650 N N . GLY A 1 1 ? -22.248 -23.376 -20.772 1.00 0.00 1 GLY A N 14
ATOM 25651 C CA . GLY A 1 1 ? -22.091 -24.642 -21.465 1.00 0.00 1 GLY A CA 14
ATOM 25652 C C . GLY A 1 1 ? -20.714 -25.244 -21.268 1.00 0.00 1 GLY A C 14
ATOM 25653 O O . GLY A 1 1 ? -20.587 -26.412 -20.903 1.00 0.00 1 GLY A O 14
ATOM 25657 N N . SER A 1 2 ? -19.680 -24.444 -21.511 1.00 0.00 2 SER A N 14
ATOM 25658 C CA . SER A 1 2 ? -18.306 -24.907 -21.364 1.00 0.00 2 SER A CA 14
ATOM 25659 C C . SER A 1 2 ? -18.117 -25.637 -20.037 1.00 0.00 2 SER A C 14
ATOM 25660 O O . SER A 1 2 ? -18.980 -25.587 -19.161 1.00 0.00 2 SER A O 14
ATOM 25668 N N . SER A 1 3 ? -16.982 -26.315 -19.898 1.00 0.00 3 SER A N 14
ATOM 25669 C CA . SER A 1 3 ? -16.681 -27.059 -18.680 1.00 0.00 3 SER A CA 14
ATOM 25670 C C . SER A 1 3 ? -16.077 -26.143 -17.620 1.00 0.00 3 SER A C 14
ATOM 25671 O O . SER A 1 3 ? -15.621 -25.040 -17.921 1.00 0.00 3 SER A O 14
ATOM 25679 N N . GLY A 1 4 ? -16.076 -26.610 -16.375 1.00 0.00 4 GLY A N 14
ATOM 25680 C CA . GLY A 1 4 ? -15.527 -25.822 -15.287 1.00 0.00 4 GLY A CA 14
ATOM 25681 C C . GLY A 1 4 ? -14.017 -25.935 -15.195 1.00 0.00 4 GLY A C 14
ATOM 25682 O O . GLY A 1 4 ? -13.305 -25.627 -16.151 1.00 0.00 4 GLY A O 14
ATOM 25686 N N . SER A 1 5 ? -13.528 -26.375 -14.040 1.00 0.00 5 SER A N 14
ATOM 25687 C CA . SER A 1 5 ? -12.094 -26.523 -13.825 1.00 0.00 5 SER A CA 14
ATOM 25688 C C . SER A 1 5 ? -11.814 -27.452 -12.646 1.00 0.00 5 SER A C 14
ATOM 25689 O O . SER A 1 5 ? -12.736 -27.932 -11.989 1.00 0.00 5 SER A O 14
ATOM 25697 N N . SER A 1 6 ? -10.535 -27.699 -12.387 1.00 0.00 6 SER A N 14
ATOM 25698 C CA . SER A 1 6 ? -10.132 -28.572 -11.291 1.00 0.00 6 SER A CA 14
ATOM 25699 C C . SER A 1 6 ? -10.197 -27.835 -9.957 1.00 0.00 6 SER A C 14
ATOM 25700 O O . SER A 1 6 ? -10.894 -28.255 -9.034 1.00 0.00 6 SER A O 14
ATOM 25708 N N . GLY A 1 7 ? -9.462 -26.730 -9.861 1.00 0.00 7 GLY A N 14
ATOM 25709 C CA . GLY A 1 7 ? -9.449 -25.951 -8.638 1.00 0.00 7 GLY A CA 14
ATOM 25710 C C . GLY A 1 7 ? -8.141 -25.213 -8.433 1.00 0.00 7 GLY A C 14
ATOM 25711 O O . GLY A 1 7 ? -7.429 -25.458 -7.460 1.00 0.00 7 GLY A O 14
ATOM 25715 N N . ASN A 1 8 ? -7.822 -24.309 -9.354 1.00 0.00 8 ASN A N 14
ATOM 25716 C CA . ASN A 1 8 ? -6.589 -23.536 -9.272 1.00 0.00 8 ASN A CA 14
ATOM 25717 C C . ASN A 1 8 ? -6.881 -22.085 -8.904 1.00 0.00 8 ASN A C 14
ATOM 25718 O O . ASN A 1 8 ? -7.332 -21.299 -9.738 1.00 0.00 8 ASN A O 14
ATOM 25729 N N . LYS A 1 9 ? -6.620 -21.735 -7.649 1.00 0.00 9 LYS A N 14
ATOM 25730 C CA . LYS A 1 9 ? -6.852 -20.377 -7.168 1.00 0.00 9 LYS A CA 14
ATOM 25731 C C . LYS A 1 9 ? -5.714 -19.451 -7.585 1.00 0.00 9 LYS A C 14
ATOM 25732 O O . LYS A 1 9 ? -4.786 -19.208 -6.814 1.00 0.00 9 LYS A O 14
ATOM 25751 N N . ILE A 1 10 ? -5.794 -18.936 -8.808 1.00 0.00 10 ILE A N 14
ATOM 25752 C CA . ILE A 1 10 ? -4.771 -18.034 -9.325 1.00 0.00 10 ILE A CA 14
ATOM 25753 C C . ILE A 1 10 ? -5.016 -16.602 -8.861 1.00 0.00 10 ILE A C 14
ATOM 25754 O O . ILE A 1 10 ? -6.158 -16.147 -8.790 1.00 0.00 10 ILE A O 14
ATOM 25770 N N . THR A 1 11 ? -3.935 -15.895 -8.546 1.00 0.00 11 THR A N 14
ATOM 25771 C CA . THR A 1 11 ? -4.031 -14.515 -8.090 1.00 0.00 11 THR A CA 14
ATOM 25772 C C . THR A 1 11 ? -2.876 -13.677 -8.624 1.00 0.00 11 THR A C 14
ATOM 25773 O O . THR A 1 11 ? -1.712 -13.946 -8.327 1.00 0.00 11 THR A O 14
ATOM 25784 N N . ASN A 1 12 ? -3.204 -12.660 -9.413 1.00 0.00 12 ASN A N 14
ATOM 25785 C CA . ASN A 1 12 ? -2.192 -11.782 -9.990 1.00 0.00 12 ASN A CA 14
ATOM 25786 C C . ASN A 1 12 ? -2.472 -10.324 -9.638 1.00 0.00 12 ASN A C 14
ATOM 25787 O O . ASN A 1 12 ? -3.418 -9.721 -10.148 1.00 0.00 12 ASN A O 14
ATOM 25798 N N . LEU A 1 13 ? -1.644 -9.762 -8.763 1.00 0.00 13 LEU A N 14
ATOM 25799 C CA . LEU A 1 13 ? -1.802 -8.374 -8.343 1.00 0.00 13 LEU A CA 14
ATOM 25800 C C . LEU A 1 13 ? -0.722 -7.493 -8.962 1.00 0.00 13 LEU A C 14
ATOM 25801 O O . LEU A 1 13 ? -0.961 -6.324 -9.266 1.00 0.00 13 LEU A O 14
ATOM 25817 N N . GLU A 1 14 ? 0.465 -8.061 -9.146 1.00 0.00 14 GLU A N 14
ATOM 25818 C CA . GLU A 1 14 ? 1.582 -7.325 -9.729 1.00 0.00 14 GLU A CA 14
ATOM 25819 C C . GLU A 1 14 ? 1.139 -6.568 -10.979 1.00 0.00 14 GLU A C 14
ATOM 25820 O O . GLU A 1 14 ? 1.564 -5.436 -11.213 1.00 0.00 14 GLU A O 14
ATOM 25832 N N . ILE A 1 15 ? 0.287 -7.201 -11.777 1.00 0.00 15 ILE A N 14
ATOM 25833 C CA . ILE A 1 15 ? -0.213 -6.587 -13.000 1.00 0.00 15 ILE A CA 14
ATOM 25834 C C . ILE A 1 15 ? -0.708 -5.168 -12.742 1.00 0.00 15 ILE A C 14
ATOM 25835 O O . ILE A 1 15 ? -0.604 -4.297 -13.605 1.00 0.00 15 ILE A O 14
ATOM 25851 N N . TYR A 1 16 ? -1.246 -4.945 -11.549 1.00 0.00 16 TYR A N 14
ATOM 25852 C CA . TYR A 1 16 ? -1.760 -3.632 -11.176 1.00 0.00 16 TYR A CA 14
ATOM 25853 C C . TYR A 1 16 ? -0.618 -2.676 -10.842 1.00 0.00 16 TYR A C 14
ATOM 25854 O O . TYR A 1 16 ? 0.552 -3.053 -10.880 1.00 0.00 16 TYR A O 14
ATOM 25872 N N . GLU A 1 17 ? -0.970 -1.436 -10.514 1.00 0.00 17 GLU A N 14
ATOM 25873 C CA . GLU A 1 17 ? 0.025 -0.426 -10.174 1.00 0.00 17 GLU A CA 14
ATOM 25874 C C . GLU A 1 17 ? -0.097 -0.014 -8.710 1.00 0.00 17 GLU A C 14
ATOM 25875 O O . GLU A 1 17 ? 0.898 0.301 -8.058 1.00 0.00 17 GLU A O 14
ATOM 25887 N N . TRP A 1 18 ? -1.323 -0.018 -8.201 1.00 0.00 18 TRP A N 14
ATOM 25888 C CA . TRP A 1 18 ? -1.576 0.355 -6.814 1.00 0.00 18 TRP A CA 14
ATOM 25889 C C . TRP A 1 18 ? -1.118 -0.743 -5.862 1.00 0.00 18 TRP A C 14
ATOM 25890 O O . TRP A 1 18 ? -1.301 -0.642 -4.648 1.00 0.00 18 TRP A O 14
ATOM 25911 N N . TYR A 1 19 ? -0.521 -1.791 -6.419 1.00 0.00 19 TYR A N 14
ATOM 25912 C CA . TYR A 1 19 ? -0.038 -2.910 -5.618 1.00 0.00 19 TYR A CA 14
ATOM 25913 C C . TYR A 1 19 ? 1.483 -2.876 -5.495 1.00 0.00 19 TYR A C 14
ATOM 25914 O O . TYR A 1 19 ? 2.193 -3.567 -6.225 1.00 0.00 19 TYR A O 14
ATOM 25932 N N . HIS A 1 20 ? 1.976 -2.064 -4.564 1.00 0.00 20 HIS A N 14
ATOM 25933 C CA . HIS A 1 20 ? 3.412 -1.939 -4.343 1.00 0.00 20 HIS A CA 14
ATOM 25934 C C . HIS A 1 20 ? 3.944 -3.122 -3.540 1.00 0.00 20 HIS A C 14
ATOM 25935 O O . HIS A 1 20 ? 4.004 -3.074 -2.311 1.00 0.00 20 HIS A O 14
ATOM 25950 N N . ARG A 1 21 ? 4.328 -4.182 -4.242 1.00 0.00 21 ARG A N 14
ATOM 25951 C CA . ARG A 1 21 ? 4.851 -5.379 -3.595 1.00 0.00 21 ARG A CA 14
ATOM 25952 C C . ARG A 1 21 ? 6.347 -5.241 -3.327 1.00 0.00 21 ARG A C 14
ATOM 25953 O O . ARG A 1 21 ? 6.838 -5.639 -2.271 1.00 0.00 21 ARG A O 14
ATOM 25974 N N . ASN A 1 22 ? 7.066 -4.675 -4.291 1.00 0.00 22 ASN A N 14
ATOM 25975 C CA . ASN A 1 22 ? 8.506 -4.485 -4.160 1.00 0.00 22 ASN A CA 14
ATOM 25976 C C . ASN A 1 22 ? 8.819 -3.210 -3.383 1.00 0.00 22 ASN A C 14
ATOM 25977 O O . ASN A 1 22 ? 9.490 -2.311 -3.891 1.00 0.00 22 ASN A O 14
ATOM 25988 N N . ILE A 1 23 ? 8.328 -3.139 -2.151 1.00 0.00 23 ILE A N 14
ATOM 25989 C CA . ILE A 1 23 ? 8.556 -1.975 -1.303 1.00 0.00 23 ILE A CA 14
ATOM 25990 C C . ILE A 1 23 ? 8.673 -2.376 0.163 1.00 0.00 23 ILE A C 14
ATOM 25991 O O . ILE A 1 23 ? 8.473 -3.538 0.519 1.00 0.00 23 ILE A O 14
ATOM 26007 N N . THR A 1 24 ? 8.996 -1.406 1.012 1.00 0.00 24 THR A N 14
ATOM 26008 C CA . THR A 1 24 ? 9.140 -1.657 2.441 1.00 0.00 24 THR A CA 14
ATOM 26009 C C . THR A 1 24 ? 8.372 -0.626 3.260 1.00 0.00 24 THR A C 14
ATOM 26010 O O . THR A 1 24 ? 7.973 0.419 2.745 1.00 0.00 24 THR A O 14
ATOM 26021 N N . ARG A 1 25 ? 8.169 -0.925 4.539 1.00 0.00 25 ARG A N 14
ATOM 26022 C CA . ARG A 1 25 ? 7.447 -0.023 5.429 1.00 0.00 25 ARG A CA 14
ATOM 26023 C C . ARG A 1 25 ? 7.768 1.433 5.105 1.00 0.00 25 ARG A C 14
ATOM 26024 O O . ARG A 1 25 ? 6.869 2.256 4.944 1.00 0.00 25 ARG A O 14
ATOM 26045 N N . ASN A 1 26 ? 9.058 1.743 5.011 1.00 0.00 26 ASN A N 14
ATOM 26046 C CA . ASN A 1 26 ? 9.498 3.099 4.707 1.00 0.00 26 ASN A CA 14
ATOM 26047 C C . ASN A 1 26 ? 8.874 3.595 3.406 1.00 0.00 26 ASN A C 14
ATOM 26048 O O . ASN A 1 26 ? 8.198 4.622 3.382 1.00 0.00 26 ASN A O 14
ATOM 26059 N N . GLN A 1 27 ? 9.107 2.855 2.326 1.00 0.00 27 GLN A N 14
ATOM 26060 C CA . GLN A 1 27 ? 8.568 3.220 1.021 1.00 0.00 27 GLN A CA 14
ATOM 26061 C C . GLN A 1 27 ? 7.082 3.547 1.117 1.00 0.00 27 GLN A C 14
ATOM 26062 O O . GLN A 1 27 ? 6.653 4.643 0.754 1.00 0.00 27 GLN A O 14
ATOM 26076 N N . ALA A 1 28 ? 6.301 2.591 1.608 1.00 0.00 28 ALA A N 14
ATOM 26077 C CA . ALA A 1 28 ? 4.863 2.779 1.754 1.00 0.00 28 ALA A CA 14
ATOM 26078 C C . ALA A 1 28 ? 4.538 4.195 2.217 1.00 0.00 28 ALA A C 14
ATOM 26079 O O . ALA A 1 28 ? 3.709 4.879 1.618 1.00 0.00 28 ALA A O 14
ATOM 26086 N N . GLU A 1 29 ? 5.198 4.628 3.288 1.00 0.00 29 GLU A N 14
ATOM 26087 C CA . GLU A 1 29 ? 4.977 5.964 3.831 1.00 0.00 29 GLU A CA 14
ATOM 26088 C C . GLU A 1 29 ? 5.531 7.032 2.892 1.00 0.00 29 GLU A C 14
ATOM 26089 O O . GLU A 1 29 ? 4.811 7.937 2.471 1.00 0.00 29 GLU A O 14
ATOM 26101 N N . HIS A 1 30 ? 6.815 6.918 2.568 1.00 0.00 30 HIS A N 14
ATOM 26102 C CA . HIS A 1 30 ? 7.466 7.874 1.679 1.00 0.00 30 HIS A CA 14
ATOM 26103 C C . HIS A 1 30 ? 6.635 8.096 0.419 1.00 0.00 30 HIS A C 14
ATOM 26104 O O . HIS A 1 30 ? 6.155 9.201 0.165 1.00 0.00 30 HIS A O 14
ATOM 26119 N N . LEU A 1 31 ? 6.471 7.039 -0.370 1.00 0.00 31 LEU A N 14
ATOM 26120 C CA . LEU A 1 31 ? 5.700 7.118 -1.604 1.00 0.00 31 LEU A CA 14
ATOM 26121 C C . LEU A 1 31 ? 4.527 8.084 -1.454 1.00 0.00 31 LEU A C 14
ATOM 26122 O O . LEU A 1 31 ? 4.356 8.998 -2.261 1.00 0.00 31 LEU A O 14
ATOM 26138 N N . LEU A 1 32 ? 3.727 7.875 -0.415 1.00 0.00 32 LEU A N 14
ATOM 26139 C CA . LEU A 1 32 ? 2.572 8.728 -0.156 1.00 0.00 32 LEU A CA 14
ATOM 26140 C C . LEU A 1 32 ? 3.009 10.150 0.179 1.00 0.00 32 LEU A C 14
ATOM 26141 O O . LEU A 1 32 ? 2.531 11.115 -0.419 1.00 0.00 32 LEU A O 14
ATOM 26157 N N . ARG A 1 33 ? 3.922 10.273 1.137 1.00 0.00 33 ARG A N 14
ATOM 26158 C CA . ARG A 1 33 ? 4.426 11.577 1.550 1.00 0.00 33 ARG A CA 14
ATOM 26159 C C . ARG A 1 33 ? 4.733 12.452 0.337 1.00 0.00 33 ARG A C 14
ATOM 26160 O O . ARG A 1 33 ? 4.271 13.588 0.248 1.00 0.00 33 ARG A O 14
ATOM 26181 N N . GLN A 1 34 ? 5.514 11.911 -0.593 1.00 0.00 34 GLN A N 14
ATOM 26182 C CA . GLN A 1 34 ? 5.882 12.642 -1.799 1.00 0.00 34 GLN A CA 14
ATOM 26183 C C . GLN A 1 34 ? 4.665 13.321 -2.418 1.00 0.00 34 GLN A C 14
ATOM 26184 O O . GLN A 1 34 ? 4.710 14.501 -2.765 1.00 0.00 34 GLN A O 14
ATOM 26198 N N . GLU A 1 35 ? 3.577 12.568 -2.552 1.00 0.00 35 GLU A N 14
ATOM 26199 C CA . GLU A 1 35 ? 2.348 13.098 -3.130 1.00 0.00 35 GLU A CA 14
ATOM 26200 C C . GLU A 1 35 ? 1.754 14.187 -2.241 1.00 0.00 35 GLU A C 14
ATOM 26201 O O . GLU A 1 35 ? 1.297 15.221 -2.728 1.00 0.00 35 GLU A O 14
ATOM 26213 N N . SER A 1 36 ? 1.764 13.946 -0.933 1.00 0.00 36 SER A N 14
ATOM 26214 C CA . SER A 1 36 ? 1.222 14.902 0.024 1.00 0.00 36 SER A CA 14
ATOM 26215 C C . SER A 1 36 ? -0.154 15.393 -0.417 1.00 0.00 36 SER A C 14
ATOM 26216 O O . SER A 1 36 ? -0.401 16.596 -0.499 1.00 0.00 36 SER A O 14
ATOM 26224 N N . LYS A 1 37 ? -1.048 14.451 -0.698 1.00 0.00 37 LYS A N 14
ATOM 26225 C CA . LYS A 1 37 ? -2.400 14.784 -1.130 1.00 0.00 37 LYS A CA 14
ATOM 26226 C C . LYS A 1 37 ? -3.396 13.725 -0.667 1.00 0.00 37 LYS A C 14
ATOM 26227 O O . LYS A 1 37 ? -3.256 12.546 -0.989 1.00 0.00 37 LYS A O 14
ATOM 26246 N N . GLU A 1 38 ? -4.400 14.155 0.091 1.00 0.00 38 GLU A N 14
ATOM 26247 C CA . GLU A 1 38 ? -5.419 13.243 0.597 1.00 0.00 38 GLU A CA 14
ATOM 26248 C C . GLU A 1 38 ? -5.910 12.309 -0.506 1.00 0.00 38 GLU A C 14
ATOM 26249 O O . GLU A 1 38 ? -6.363 12.758 -1.558 1.00 0.00 38 GLU A O 14
ATOM 26261 N N . GLY A 1 39 ? -5.817 11.007 -0.256 1.00 0.00 39 GLY A N 14
ATOM 26262 C CA . GLY A 1 39 ? -6.253 10.030 -1.237 1.00 0.00 39 GLY A CA 14
ATOM 26263 C C . GLY A 1 39 ? -5.174 9.020 -1.572 1.00 0.00 39 GLY A C 14
ATOM 26264 O O . GLY A 1 39 ? -5.455 7.834 -1.741 1.00 0.00 39 GLY A O 14
ATOM 26268 N N . ALA A 1 40 ? -3.935 9.492 -1.668 1.00 0.00 40 ALA A N 14
ATOM 26269 C CA . ALA A 1 40 ? -2.810 8.622 -1.985 1.00 0.00 40 ALA A CA 14
ATOM 26270 C C . ALA A 1 40 ? -2.907 7.300 -1.230 1.00 0.00 40 ALA A C 14
ATOM 26271 O O . ALA A 1 40 ? -2.713 7.251 -0.016 1.00 0.00 40 ALA A O 14
ATOM 26278 N N . PHE A 1 41 ? -3.211 6.230 -1.957 1.00 0.00 41 PHE A N 14
ATOM 26279 C CA . PHE A 1 41 ? -3.338 4.908 -1.355 1.00 0.00 41 PHE A CA 14
ATOM 26280 C C . PHE A 1 41 ? -2.453 3.895 -2.078 1.00 0.00 41 PHE A C 14
ATOM 26281 O O . PHE A 1 41 ? -2.111 4.077 -3.246 1.00 0.00 41 PHE A O 14
ATOM 26298 N N . ILE A 1 42 ? -2.088 2.829 -1.373 1.00 0.00 42 ILE A N 14
ATOM 26299 C CA . ILE A 1 42 ? -1.244 1.787 -1.945 1.00 0.00 42 ILE A CA 14
ATOM 26300 C C . ILE A 1 42 ? -1.440 0.461 -1.220 1.00 0.00 42 ILE A C 14
ATOM 26301 O O . ILE A 1 42 ? -1.877 0.429 -0.070 1.00 0.00 42 ILE A O 14
ATOM 26317 N N . VAL A 1 43 ? -1.113 -0.633 -1.901 1.00 0.00 43 VAL A N 14
ATOM 26318 C CA . VAL A 1 43 ? -1.250 -1.964 -1.321 1.00 0.00 43 VAL A CA 14
ATOM 26319 C C . VAL A 1 43 ? 0.102 -2.663 -1.224 1.00 0.00 43 VAL A C 14
ATOM 26320 O O . VAL A 1 43 ? 0.630 -3.154 -2.222 1.00 0.00 43 VAL A O 14
ATOM 26333 N N . ARG A 1 44 ? 0.655 -2.705 -0.017 1.00 0.00 44 ARG A N 14
ATOM 26334 C CA . ARG A 1 44 ? 1.947 -3.343 0.210 1.00 0.00 44 ARG A CA 14
ATOM 26335 C C . ARG A 1 44 ? 1.764 -4.763 0.738 1.00 0.00 44 ARG A C 14
ATOM 26336 O O . ARG A 1 44 ? 0.690 -5.125 1.217 1.00 0.00 44 ARG A O 14
ATOM 26357 N N . ASP A 1 45 ? 2.822 -5.562 0.646 1.00 0.00 45 ASP A N 14
ATOM 26358 C CA . ASP A 1 45 ? 2.780 -6.942 1.114 1.00 0.00 45 ASP A CA 14
ATOM 26359 C C . ASP A 1 45 ? 3.393 -7.063 2.506 1.00 0.00 45 ASP A C 14
ATOM 26360 O O . ASP A 1 45 ? 4.457 -6.505 2.776 1.00 0.00 45 ASP A O 14
ATOM 26369 N N . SER A 1 46 ? 2.715 -7.793 3.386 1.00 0.00 46 SER A N 14
ATOM 26370 C CA . SER A 1 46 ? 3.191 -7.982 4.751 1.00 0.00 46 SER A CA 14
ATOM 26371 C C . SER A 1 46 ? 4.238 -9.090 4.813 1.00 0.00 46 SER A C 14
ATOM 26372 O O . SER A 1 46 ? 3.963 -10.194 5.283 1.00 0.00 46 SER A O 14
ATOM 26380 N N . ARG A 1 47 ? 5.440 -8.788 4.333 1.00 0.00 47 ARG A N 14
ATOM 26381 C CA . ARG A 1 47 ? 6.529 -9.757 4.332 1.00 0.00 47 ARG A CA 14
ATOM 26382 C C . ARG A 1 47 ? 6.465 -10.649 5.568 1.00 0.00 47 ARG A C 14
ATOM 26383 O O . ARG A 1 47 ? 6.796 -11.833 5.510 1.00 0.00 47 ARG A O 14
ATOM 26404 N N . HIS A 1 48 ? 6.036 -10.071 6.686 1.00 0.00 48 HIS A N 14
ATOM 26405 C CA . HIS A 1 48 ? 5.928 -10.814 7.937 1.00 0.00 48 HIS A CA 14
ATOM 26406 C C . HIS A 1 48 ? 5.160 -12.116 7.731 1.00 0.00 48 HIS A C 14
ATOM 26407 O O . HIS A 1 48 ? 5.649 -13.196 8.067 1.00 0.00 48 HIS A O 14
ATOM 26422 N N . LEU A 1 49 ? 3.957 -12.006 7.179 1.00 0.00 49 LEU A N 14
ATOM 26423 C CA . LEU A 1 49 ? 3.121 -13.176 6.929 1.00 0.00 49 LEU A CA 14
ATOM 26424 C C . LEU A 1 49 ? 2.507 -13.118 5.533 1.00 0.00 49 LEU A C 14
ATOM 26425 O O . LEU A 1 49 ? 2.672 -12.135 4.812 1.00 0.00 49 LEU A O 14
ATOM 26441 N N . GLY A 1 50 ? 1.796 -14.177 5.161 1.00 0.00 50 GLY A N 14
ATOM 26442 C CA . GLY A 1 50 ? 1.166 -14.226 3.854 1.00 0.00 50 GLY A CA 14
ATOM 26443 C C . GLY A 1 50 ? -0.068 -13.351 3.773 1.00 0.00 50 GLY A C 14
ATOM 26444 O O . GLY A 1 50 ? -1.109 -13.778 3.274 1.00 0.00 50 GLY A O 14
ATOM 26448 N N . SER A 1 51 ? 0.047 -12.122 4.265 1.00 0.00 51 SER A N 14
ATOM 26449 C CA . SER A 1 51 ? -1.070 -11.184 4.251 1.00 0.00 51 SER A CA 14
ATOM 26450 C C . SER A 1 51 ? -0.716 -9.929 3.459 1.00 0.00 51 SER A C 14
ATOM 26451 O O . SER A 1 51 ? 0.373 -9.825 2.893 1.00 0.00 51 SER A O 14
ATOM 26459 N N . TYR A 1 52 ? -1.643 -8.978 3.425 1.00 0.00 52 TYR A N 14
ATOM 26460 C CA . TYR A 1 52 ? -1.431 -7.730 2.702 1.00 0.00 52 TYR A CA 14
ATOM 26461 C C . TYR A 1 52 ? -1.742 -6.527 3.587 1.00 0.00 52 TYR A C 14
ATOM 26462 O O . TYR A 1 52 ? -2.326 -6.667 4.662 1.00 0.00 52 TYR A O 14
ATOM 26480 N N . THR A 1 53 ? -1.349 -5.344 3.126 1.00 0.00 53 THR A N 14
ATOM 26481 C CA . THR A 1 53 ? -1.584 -4.115 3.874 1.00 0.00 53 THR A CA 14
ATOM 26482 C C . THR A 1 53 ? -1.786 -2.931 2.937 1.00 0.00 53 THR A C 14
ATOM 26483 O O . THR A 1 53 ? -1.237 -2.898 1.835 1.00 0.00 53 THR A O 14
ATOM 26494 N N . ILE A 1 54 ? -2.576 -1.959 3.381 1.00 0.00 54 ILE A N 14
ATOM 26495 C CA . ILE A 1 54 ? -2.848 -0.771 2.581 1.00 0.00 54 ILE A CA 14
ATOM 26496 C C . ILE A 1 54 ? -2.341 0.488 3.276 1.00 0.00 54 ILE A C 14
ATOM 26497 O O . ILE A 1 54 ? -2.492 0.643 4.488 1.00 0.00 54 ILE A O 14
ATOM 26513 N N . SER A 1 55 ? -1.739 1.385 2.501 1.00 0.00 55 SER A N 14
ATOM 26514 C CA . SER A 1 55 ? -1.208 2.630 3.042 1.00 0.00 55 SER A CA 14
ATOM 26515 C C . SER A 1 55 ? -1.887 3.835 2.399 1.00 0.00 55 SER A C 14
ATOM 26516 O O . SER A 1 55 ? -1.685 4.119 1.220 1.00 0.00 55 SER A O 14
ATOM 26524 N N . VAL A 1 56 ? -2.694 4.541 3.186 1.00 0.00 56 VAL A N 14
ATOM 26525 C CA . VAL A 1 56 ? -3.403 5.717 2.695 1.00 0.00 56 VAL A CA 14
ATOM 26526 C C . VAL A 1 56 ? -2.873 6.989 3.346 1.00 0.00 56 VAL A C 14
ATOM 26527 O O . VAL A 1 56 ? -2.467 6.982 4.508 1.00 0.00 56 VAL A O 14
ATOM 26540 N N . PHE A 1 57 ? -2.880 8.081 2.588 1.00 0.00 57 PHE A N 14
ATOM 26541 C CA . PHE A 1 57 ? -2.398 9.363 3.092 1.00 0.00 57 PHE A CA 14
ATOM 26542 C C . PHE A 1 57 ? -3.550 10.197 3.643 1.00 0.00 57 PHE A C 14
ATOM 26543 O O . PHE A 1 57 ? -4.327 10.779 2.887 1.00 0.00 57 PHE A O 14
ATOM 26560 N N . MET A 1 58 ? -3.652 10.250 4.968 1.00 0.00 58 MET A N 14
ATOM 26561 C CA . MET A 1 58 ? -4.709 11.013 5.622 1.00 0.00 58 MET A CA 14
ATOM 26562 C C . MET A 1 58 ? -4.520 12.510 5.392 1.00 0.00 58 MET A C 14
ATOM 26563 O O . MET A 1 58 ? -5.448 13.207 4.981 1.00 0.00 58 MET A O 14
ATOM 26577 N N . GLY A 1 59 ? -3.313 12.998 5.660 1.00 0.00 59 GLY A N 14
ATOM 26578 C CA . GLY A 1 59 ? -3.025 14.408 5.477 1.00 0.00 59 GLY A CA 14
ATOM 26579 C C . GLY A 1 59 ? -2.742 15.117 6.786 1.00 0.00 59 GLY A C 14
ATOM 26580 O O . GLY A 1 59 ? -3.417 14.879 7.787 1.00 0.00 59 GLY A O 14
ATOM 26584 N N . ALA A 1 60 ? -1.738 15.990 6.780 1.00 0.00 60 ALA A N 14
ATOM 26585 C CA . ALA A 1 60 ? -1.368 16.735 7.976 1.00 0.00 60 ALA A CA 14
ATOM 26586 C C . ALA A 1 60 ? -2.510 17.631 8.441 1.00 0.00 60 ALA A C 14
ATOM 26587 O O . ALA A 1 60 ? -2.500 18.839 8.206 1.00 0.00 60 ALA A O 14
ATOM 26594 N N . ARG A 1 61 ? -3.496 17.031 9.100 1.00 0.00 61 ARG A N 14
ATOM 26595 C CA . ARG A 1 61 ? -4.648 17.774 9.597 1.00 0.00 61 ARG A CA 14
ATOM 26596 C C . ARG A 1 61 ? -4.704 17.735 11.121 1.00 0.00 61 ARG A C 14
ATOM 26597 O O . ARG A 1 61 ? -4.875 18.766 11.772 1.00 0.00 61 ARG A O 14
ATOM 26618 N N . ARG A 1 62 ? -4.561 16.540 11.683 1.00 0.00 62 ARG A N 14
ATOM 26619 C CA . ARG A 1 62 ? -4.597 16.366 13.130 1.00 0.00 62 ARG A CA 14
ATOM 26620 C C . ARG A 1 62 ? -3.189 16.388 13.717 1.00 0.00 62 ARG A C 14
ATOM 26621 O O . ARG A 1 62 ? -2.933 17.056 14.718 1.00 0.00 62 ARG A O 14
ATOM 26642 N N . SER A 1 63 ? -2.278 15.655 13.085 1.00 0.00 63 SER A N 14
ATOM 26643 C CA . SER A 1 63 ? -0.896 15.588 13.546 1.00 0.00 63 SER A CA 14
ATOM 26644 C C . SER A 1 63 ? -0.115 16.820 13.103 1.00 0.00 63 SER A C 14
ATOM 26645 O O . SER A 1 63 ? -0.613 17.643 12.333 1.00 0.00 63 SER A O 14
ATOM 26653 N N . THR A 1 64 ? 1.114 16.943 13.595 1.00 0.00 64 THR A N 14
ATOM 26654 C CA . THR A 1 64 ? 1.964 18.075 13.252 1.00 0.00 64 THR A CA 14
ATOM 26655 C C . THR A 1 64 ? 2.459 17.976 11.813 1.00 0.00 64 THR A C 14
ATOM 26656 O O . THR A 1 64 ? 2.833 18.978 11.207 1.00 0.00 64 THR A O 14
ATOM 26667 N N . GLU A 1 65 ? 2.456 16.761 11.274 1.00 0.00 65 GLU A N 14
ATOM 26668 C CA . GLU A 1 65 ? 2.905 16.532 9.906 1.00 0.00 65 GLU A CA 14
ATOM 26669 C C . GLU A 1 65 ? 1.984 15.550 9.188 1.00 0.00 65 GLU A C 14
ATOM 26670 O O . GLU A 1 65 ? 0.994 15.087 9.752 1.00 0.00 65 GLU A O 14
ATOM 26682 N N . ALA A 1 66 ? 2.319 15.237 7.941 1.00 0.00 66 ALA A N 14
ATOM 26683 C CA . ALA A 1 66 ? 1.525 14.309 7.147 1.00 0.00 66 ALA A CA 14
ATOM 26684 C C . ALA A 1 66 ? 1.023 13.147 7.998 1.00 0.00 66 ALA A C 14
ATOM 26685 O O . ALA A 1 66 ? 1.571 12.864 9.064 1.00 0.00 66 ALA A O 14
ATOM 26692 N N . ALA A 1 67 ? -0.019 12.477 7.520 1.00 0.00 67 ALA A N 14
ATOM 26693 C CA . ALA A 1 67 ? -0.594 11.345 8.238 1.00 0.00 67 ALA A CA 14
ATOM 26694 C C . ALA A 1 67 ? -0.783 10.148 7.312 1.00 0.00 67 ALA A C 14
ATOM 26695 O O . ALA A 1 67 ? -1.350 10.275 6.226 1.00 0.00 67 ALA A O 14
ATOM 26702 N N . ILE A 1 68 ? -0.306 8.987 7.748 1.00 0.00 68 ILE A N 14
ATOM 26703 C CA . ILE A 1 68 ? -0.425 7.768 6.959 1.00 0.00 68 ILE A CA 14
ATOM 26704 C C . ILE A 1 68 ? -0.900 6.601 7.817 1.00 0.00 68 ILE A C 14
ATOM 26705 O O . ILE A 1 68 ? -0.330 6.318 8.871 1.00 0.00 68 ILE A O 14
ATOM 26721 N N . LYS A 1 69 ? -1.947 5.923 7.358 1.00 0.00 69 LYS A N 14
ATOM 26722 C CA . LYS A 1 69 ? -2.497 4.783 8.080 1.00 0.00 69 LYS A CA 14
ATOM 26723 C C . LYS A 1 69 ? -2.122 3.472 7.398 1.00 0.00 69 LYS A C 14
ATOM 26724 O O . LYS A 1 69 ? -1.728 3.459 6.231 1.00 0.00 69 LYS A O 14
ATOM 26743 N N . HIS A 1 70 ? -2.247 2.371 8.131 1.00 0.00 70 HIS A N 14
ATOM 26744 C CA . HIS A 1 70 ? -1.921 1.054 7.596 1.00 0.00 70 HIS A CA 14
ATOM 26745 C C . HIS A 1 70 ? -3.023 0.048 7.921 1.00 0.00 70 HIS A C 14
ATOM 26746 O O . HIS A 1 70 ? -3.144 -0.408 9.057 1.00 0.00 70 HIS A O 14
ATOM 26760 N N . TYR A 1 71 ? -3.822 -0.292 6.915 1.00 0.00 71 TYR A N 14
ATOM 26761 C CA . TYR A 1 71 ? -4.914 -1.241 7.095 1.00 0.00 71 TYR A CA 14
ATOM 26762 C C . TYR A 1 71 ? -4.498 -2.641 6.652 1.00 0.00 71 TYR A C 14
ATOM 26763 O O . TYR A 1 71 ? -4.254 -2.882 5.471 1.00 0.00 71 TYR A O 14
ATOM 26781 N N . GLN A 1 72 ? -4.421 -3.558 7.611 1.00 0.00 72 GLN A N 14
ATOM 26782 C CA . GLN A 1 72 ? -4.034 -4.935 7.320 1.00 0.00 72 GLN A CA 14
ATOM 26783 C C . GLN A 1 72 ? -5.196 -5.707 6.706 1.00 0.00 72 GLN A C 14
ATOM 26784 O O . GLN A 1 72 ? -6.333 -5.609 7.168 1.00 0.00 72 GLN A O 14
ATOM 26798 N N . ILE A 1 73 ? -4.903 -6.476 5.662 1.00 0.00 73 ILE A N 14
ATOM 26799 C CA . ILE A 1 73 ? -5.922 -7.267 4.986 1.00 0.00 73 ILE A CA 14
ATOM 26800 C C . ILE A 1 73 ? -5.931 -8.705 5.492 1.00 0.00 73 ILE A C 14
ATOM 26801 O O . ILE A 1 73 ? -5.050 -9.498 5.158 1.00 0.00 73 ILE A O 14
ATOM 26817 N N . LYS A 1 74 ? -6.931 -9.036 6.301 1.00 0.00 74 LYS A N 14
ATOM 26818 C CA . LYS A 1 74 ? -7.057 -10.379 6.853 1.00 0.00 74 LYS A CA 14
ATOM 26819 C C . LYS A 1 74 ? -8.082 -11.195 6.071 1.00 0.00 74 LYS A C 14
ATOM 26820 O O . LYS A 1 74 ? -8.801 -10.662 5.225 1.00 0.00 74 LYS A O 14
ATOM 26839 N N . LYS A 1 75 ? -8.144 -12.490 6.359 1.00 0.00 75 LYS A N 14
ATOM 26840 C CA . LYS A 1 75 ? -9.081 -13.381 5.685 1.00 0.00 75 LYS A CA 14
ATOM 26841 C C . LYS A 1 75 ? -9.906 -14.171 6.697 1.00 0.00 75 LYS A C 14
ATOM 26842 O O . LYS A 1 75 ? -9.357 -14.896 7.526 1.00 0.00 75 LYS A O 14
ATOM 26861 N N . ASN A 1 76 ? -11.224 -14.027 6.622 1.00 0.00 76 ASN A N 14
ATOM 26862 C CA . ASN A 1 76 ? -12.123 -14.728 7.531 1.00 0.00 76 ASN A CA 14
ATOM 26863 C C . ASN A 1 76 ? -12.065 -16.236 7.299 1.00 0.00 76 ASN A C 14
ATOM 26864 O O . ASN A 1 76 ? -11.243 -16.723 6.522 1.00 0.00 76 ASN A O 14
ATOM 26875 N N . ASP A 1 77 ? -12.943 -16.967 7.975 1.00 0.00 77 ASP A N 14
ATOM 26876 C CA . ASP A 1 77 ? -12.993 -18.418 7.841 1.00 0.00 77 ASP A CA 14
ATOM 26877 C C . ASP A 1 77 ? -13.701 -18.820 6.551 1.00 0.00 77 ASP A C 14
ATOM 26878 O O . ASP A 1 77 ? -14.054 -19.984 6.362 1.00 0.00 77 ASP A O 14
ATOM 26887 N N . SER A 1 78 ? -13.907 -17.849 5.667 1.00 0.00 78 SER A N 14
ATOM 26888 C CA . SER A 1 78 ? -14.577 -18.101 4.397 1.00 0.00 78 SER A CA 14
ATOM 26889 C C . SER A 1 78 ? -13.641 -17.828 3.225 1.00 0.00 78 SER A C 14
ATOM 26890 O O . SER A 1 78 ? -14.081 -17.662 2.088 1.00 0.00 78 SER A O 14
ATOM 26898 N N . GLY A 1 79 ? -12.343 -17.782 3.511 1.00 0.00 79 GLY A N 14
ATOM 26899 C CA . GLY A 1 79 ? -11.362 -17.528 2.472 1.00 0.00 79 GLY A CA 14
ATOM 26900 C C . GLY A 1 79 ? -11.607 -16.216 1.752 1.00 0.00 79 GLY A C 14
ATOM 26901 O O . GLY A 1 79 ? -11.327 -16.093 0.560 1.00 0.00 79 GLY A O 14
ATOM 26905 N N . GLN A 1 80 ? -12.130 -15.233 2.478 1.00 0.00 80 GLN A N 14
ATOM 26906 C CA . GLN A 1 80 ? -12.413 -13.924 1.901 1.00 0.00 80 GLN A CA 14
ATOM 26907 C C . GLN A 1 80 ? -11.615 -12.833 2.608 1.00 0.00 80 GLN A C 14
ATOM 26908 O O . GLN A 1 80 ? -11.550 -12.796 3.836 1.00 0.00 80 GLN A O 14
ATOM 26922 N N . TRP A 1 81 ? -11.011 -11.948 1.824 1.00 0.00 81 TRP A N 14
ATOM 26923 C CA . TRP A 1 81 ? -10.218 -10.855 2.376 1.00 0.00 81 TRP A CA 14
ATOM 26924 C C . TRP A 1 81 ? -11.114 -9.719 2.855 1.00 0.00 81 TRP A C 14
ATOM 26925 O O . TRP A 1 81 ? -12.198 -9.501 2.313 1.00 0.00 81 TRP A O 14
ATOM 26946 N N . TYR A 1 82 ? -10.655 -8.998 3.872 1.00 0.00 82 TYR A N 14
ATOM 26947 C CA . TYR A 1 82 ? -11.418 -7.885 4.424 1.00 0.00 82 TYR A CA 14
ATOM 26948 C C . TYR A 1 82 ? -10.514 -6.946 5.218 1.00 0.00 82 TYR A C 14
ATOM 26949 O O . TYR A 1 82 ? -9.578 -7.384 5.886 1.00 0.00 82 TYR A O 14
ATOM 26967 N N . VAL A 1 83 ? -10.803 -5.651 5.139 1.00 0.00 83 VAL A N 14
ATOM 26968 C CA . VAL A 1 83 ? -10.018 -4.649 5.851 1.00 0.00 83 VAL A CA 14
ATOM 26969 C C . VAL A 1 83 ? -10.773 -4.121 7.066 1.00 0.00 83 VAL A C 14
ATOM 26970 O O . VAL A 1 83 ? -10.266 -4.154 8.187 1.00 0.00 83 VAL A O 14
ATOM 26983 N N . ALA A 1 84 ? -11.988 -3.633 6.834 1.00 0.00 84 ALA A N 14
ATOM 26984 C CA . ALA A 1 84 ? -12.813 -3.101 7.910 1.00 0.00 84 ALA A CA 14
ATOM 26985 C C . ALA A 1 84 ? -13.492 -4.222 8.689 1.00 0.00 84 ALA A C 14
ATOM 26986 O O . ALA A 1 84 ? -14.384 -3.976 9.500 1.00 0.00 84 ALA A O 14
ATOM 26993 N N . GLU A 1 85 ? -13.061 -5.455 8.438 1.00 0.00 85 GLU A N 14
ATOM 26994 C CA . GLU A 1 85 ? -13.629 -6.615 9.115 1.00 0.00 85 GLU A CA 14
ATOM 26995 C C . GLU A 1 85 ? -15.154 -6.578 9.073 1.00 0.00 85 GLU A C 14
ATOM 26996 O O . GLU A 1 85 ? -15.824 -7.131 9.944 1.00 0.00 85 GLU A O 14
ATOM 27008 N N . ARG A 1 86 ? -15.696 -5.921 8.052 1.00 0.00 86 ARG A N 14
ATOM 27009 C CA . ARG A 1 86 ? -17.141 -5.810 7.894 1.00 0.00 86 ARG A CA 14
ATOM 27010 C C . ARG A 1 86 ? -17.562 -6.168 6.472 1.00 0.00 86 ARG A C 14
ATOM 27011 O O . ARG A 1 86 ? -18.652 -6.698 6.252 1.00 0.00 86 ARG A O 14
ATOM 27032 N N . HIS A 1 87 ? -16.692 -5.874 5.512 1.00 0.00 87 HIS A N 14
ATOM 27033 C CA . HIS A 1 87 ? -16.974 -6.164 4.110 1.00 0.00 87 HIS A CA 14
ATOM 27034 C C . HIS A 1 87 ? -15.911 -7.087 3.522 1.00 0.00 87 HIS A C 14
ATOM 27035 O O . HIS A 1 87 ? -14.803 -6.652 3.208 1.00 0.00 87 HIS A O 14
ATOM 27050 N N . ALA A 1 88 ? -16.256 -8.362 3.377 1.00 0.00 88 ALA A N 14
ATOM 27051 C CA . ALA A 1 88 ? -15.331 -9.345 2.825 1.00 0.00 88 ALA A CA 14
ATOM 27052 C C . ALA A 1 88 ? -15.555 -9.530 1.328 1.00 0.00 88 ALA A C 14
ATOM 27053 O O . ALA A 1 88 ? -16.685 -9.459 0.846 1.00 0.00 88 ALA A O 14
ATOM 27060 N N . PHE A 1 89 ? -14.470 -9.767 0.599 1.00 0.00 89 PHE A N 14
ATOM 27061 C CA . PHE A 1 89 ? -14.548 -9.960 -0.845 1.00 0.00 89 PHE A CA 14
ATOM 27062 C C . PHE A 1 89 ? -14.044 -11.346 -1.237 1.00 0.00 89 PHE A C 14
ATOM 27063 O O . PHE A 1 89 ? -13.717 -12.164 -0.377 1.00 0.00 89 PHE A O 14
ATOM 27080 N N . GLN A 1 90 ? -13.983 -11.601 -2.540 1.00 0.00 90 GLN A N 14
ATOM 27081 C CA . GLN A 1 90 ? -13.519 -12.888 -3.045 1.00 0.00 90 GLN A CA 14
ATOM 27082 C C . GLN A 1 90 ? -12.092 -12.785 -3.570 1.00 0.00 90 GLN A C 14
ATOM 27083 O O . GLN A 1 90 ? -11.381 -13.785 -3.665 1.00 0.00 90 GLN A O 14
ATOM 27097 N N . SER A 1 91 ? -11.679 -11.568 -3.911 1.00 0.00 91 SER A N 14
ATOM 27098 C CA . SER A 1 91 ? -10.336 -11.334 -4.431 1.00 0.00 91 SER A CA 14
ATOM 27099 C C . SER A 1 91 ? -9.779 -10.009 -3.920 1.00 0.00 91 SER A C 14
ATOM 27100 O O . SER A 1 91 ? -10.532 -9.087 -3.605 1.00 0.00 91 SER A O 14
ATOM 27108 N N . ILE A 1 92 ? -8.456 -9.921 -3.843 1.00 0.00 92 ILE A N 14
ATOM 27109 C CA . ILE A 1 92 ? -7.797 -8.709 -3.372 1.00 0.00 92 ILE A CA 14
ATOM 27110 C C . ILE A 1 92 ? -8.143 -7.516 -4.255 1.00 0.00 92 ILE A C 14
ATOM 27111 O O . ILE A 1 92 ? -8.505 -6.440 -3.777 1.00 0.00 92 ILE A O 14
ATOM 27127 N N . PRO A 1 93 ? -8.034 -7.708 -5.579 1.00 0.00 93 PRO A N 14
ATOM 27128 C CA . PRO A 1 93 ? -8.333 -6.660 -6.558 1.00 0.00 93 PRO A CA 14
ATOM 27129 C C . PRO A 1 93 ? -9.823 -6.341 -6.630 1.00 0.00 93 PRO A C 14
ATOM 27130 O O . PRO A 1 93 ? -10.253 -5.522 -7.440 1.00 0.00 93 PRO A O 14
ATOM 27141 N N . GLU A 1 94 ? -10.604 -6.995 -5.776 1.00 0.00 94 GLU A N 14
ATOM 27142 C CA . GLU A 1 94 ? -12.047 -6.780 -5.743 1.00 0.00 94 GLU A CA 14
ATOM 27143 C C . GLU A 1 94 ? -12.435 -5.871 -4.580 1.00 0.00 94 GLU A C 14
ATOM 27144 O O . GLU A 1 94 ? -13.264 -4.972 -4.730 1.00 0.00 94 GLU A O 14
ATOM 27156 N N . LEU A 1 95 ? -11.832 -6.114 -3.422 1.00 0.00 95 LEU A N 14
ATOM 27157 C CA . LEU A 1 95 ? -12.115 -5.318 -2.231 1.00 0.00 95 LEU A CA 14
ATOM 27158 C C . LEU A 1 95 ? -11.896 -3.833 -2.505 1.00 0.00 95 LEU A C 14
ATOM 27159 O O . LEU A 1 95 ? -12.610 -2.983 -1.974 1.00 0.00 95 LEU A O 14
ATOM 27175 N N . ILE A 1 96 ? -10.905 -3.530 -3.336 1.00 0.00 96 ILE A N 14
ATOM 27176 C CA . ILE A 1 96 ? -10.594 -2.148 -3.681 1.00 0.00 96 ILE A CA 14
ATOM 27177 C C . ILE A 1 96 ? -11.418 -1.682 -4.877 1.00 0.00 96 ILE A C 14
ATOM 27178 O O . ILE A 1 96 ? -11.610 -0.483 -5.082 1.00 0.00 96 ILE A O 14
ATOM 27194 N N . TRP A 1 97 ? -11.905 -2.636 -5.661 1.00 0.00 97 TRP A N 14
ATOM 27195 C CA . TRP A 1 97 ? -12.712 -2.324 -6.835 1.00 0.00 97 TRP A CA 14
ATOM 27196 C C . TRP A 1 97 ? -13.869 -1.400 -6.471 1.00 0.00 97 TRP A C 14
ATOM 27197 O O . TRP A 1 97 ? -14.128 -0.413 -7.160 1.00 0.00 97 TRP A O 14
ATOM 27218 N N . TYR A 1 98 ? -14.561 -1.727 -5.386 1.00 0.00 98 TYR A N 14
ATOM 27219 C CA . TYR A 1 98 ? -15.693 -0.927 -4.932 1.00 0.00 98 TYR A CA 14
ATOM 27220 C C . TYR A 1 98 ? -15.241 0.148 -3.950 1.00 0.00 98 TYR A C 14
ATOM 27221 O O . TYR A 1 98 ? -15.525 1.333 -4.132 1.00 0.00 98 TYR A O 14
ATOM 27239 N N . HIS A 1 99 ? -14.532 -0.273 -2.906 1.00 0.00 99 HIS A N 14
ATOM 27240 C CA . HIS A 1 99 ? -14.038 0.653 -1.893 1.00 0.00 99 HIS A CA 14
ATOM 27241 C C . HIS A 1 99 ? -13.608 1.972 -2.527 1.00 0.00 99 HIS A C 14
ATOM 27242 O O . HIS A 1 99 ? -13.895 3.047 -2.000 1.00 0.00 99 HIS A O 14
ATOM 27257 N N . GLN A 1 100 ? -12.917 1.882 -3.659 1.00 0.00 100 GLN A N 14
ATOM 27258 C CA . GLN A 1 100 ? -12.446 3.069 -4.363 1.00 0.00 100 GLN A CA 14
ATOM 27259 C C . GLN A 1 100 ? -13.502 4.169 -4.343 1.00 0.00 100 GLN A C 14
ATOM 27260 O O . GLN A 1 100 ? -13.225 5.303 -3.951 1.00 0.00 100 GLN A O 14
ATOM 27274 N N . HIS A 1 101 ? -14.715 3.827 -4.767 1.00 0.00 101 HIS A N 14
ATOM 27275 C CA . HIS A 1 101 ? -15.813 4.786 -4.797 1.00 0.00 101 HIS A CA 14
ATOM 27276 C C . HIS A 1 101 ? -16.563 4.795 -3.468 1.00 0.00 101 HIS A C 14
ATOM 27277 O O . HIS A 1 101 ? -16.955 5.851 -2.973 1.00 0.00 101 HIS A O 14
ATOM 27292 N N . ASN A 1 102 ? -16.759 3.611 -2.897 1.00 0.00 102 ASN A N 14
ATOM 27293 C CA . ASN A 1 102 ? -17.463 3.483 -1.626 1.00 0.00 102 ASN A CA 14
ATOM 27294 C C . ASN A 1 102 ? -16.485 3.518 -0.456 1.00 0.00 102 ASN A C 14
ATOM 27295 O O . ASN A 1 102 ? -15.881 2.503 -0.108 1.00 0.00 102 ASN A O 14
ATOM 27306 N N . ALA A 1 103 ? -16.333 4.692 0.147 1.00 0.00 103 ALA A N 14
ATOM 27307 C CA . ALA A 1 103 ? -15.431 4.859 1.279 1.00 0.00 103 ALA A CA 14
ATOM 27308 C C . ALA A 1 103 ? -15.896 4.038 2.477 1.00 0.00 103 ALA A C 14
ATOM 27309 O O . ALA A 1 103 ? -16.439 4.579 3.439 1.00 0.00 103 ALA A O 14
ATOM 27316 N N . ALA A 1 104 ? -15.679 2.728 2.411 1.00 0.00 104 ALA A N 14
ATOM 27317 C CA . ALA A 1 104 ? -16.075 1.834 3.492 1.00 0.00 104 ALA A CA 14
ATOM 27318 C C . ALA A 1 104 ? -14.949 1.668 4.507 1.00 0.00 104 ALA A C 14
ATOM 27319 O O . ALA A 1 104 ? -13.865 1.189 4.175 1.00 0.00 104 ALA A O 14
ATOM 27326 N N . GLY A 1 105 ? -15.214 2.067 5.748 1.00 0.00 105 GLY A N 14
ATOM 27327 C CA . GLY A 1 105 ? -14.213 1.955 6.792 1.00 0.00 105 GLY A CA 14
ATOM 27328 C C . GLY A 1 105 ? -13.796 3.304 7.344 1.00 0.00 105 GLY A C 14
ATOM 27329 O O . GLY A 1 105 ? -14.279 3.730 8.393 1.00 0.00 105 GLY A O 14
ATOM 27333 N N . LEU A 1 106 ? -12.897 3.978 6.636 1.00 0.00 106 LEU A N 14
ATOM 27334 C CA . LEU A 1 106 ? -12.414 5.288 7.060 1.00 0.00 106 LEU A CA 14
ATOM 27335 C C . LEU A 1 106 ? -12.931 6.385 6.137 1.00 0.00 106 LEU A C 14
ATOM 27336 O O . LEU A 1 106 ? -12.958 6.223 4.918 1.00 0.00 106 LEU A O 14
ATOM 27352 N N . MET A 1 107 ? -13.340 7.504 6.727 1.00 0.00 107 MET A N 14
ATOM 27353 C CA . MET A 1 107 ? -13.854 8.630 5.956 1.00 0.00 107 MET A CA 14
ATOM 27354 C C . MET A 1 107 ? -13.129 8.750 4.619 1.00 0.00 107 MET A C 14
ATOM 27355 O O . MET A 1 107 ? -13.757 8.776 3.560 1.00 0.00 107 MET A O 14
ATOM 27369 N N . THR A 1 108 ? -11.803 8.822 4.674 1.00 0.00 108 THR A N 14
ATOM 27370 C CA . THR A 1 108 ? -10.993 8.940 3.468 1.00 0.00 108 THR A CA 14
ATOM 27371 C C . THR A 1 108 ? -11.165 7.721 2.570 1.00 0.00 108 THR A C 14
ATOM 27372 O O . THR A 1 108 ? -11.272 6.593 3.051 1.00 0.00 108 THR A O 14
ATOM 27383 N N . ARG A 1 109 ? -11.190 7.955 1.261 1.00 0.00 109 ARG A N 14
ATOM 27384 C CA . ARG A 1 109 ? -11.349 6.876 0.295 1.00 0.00 10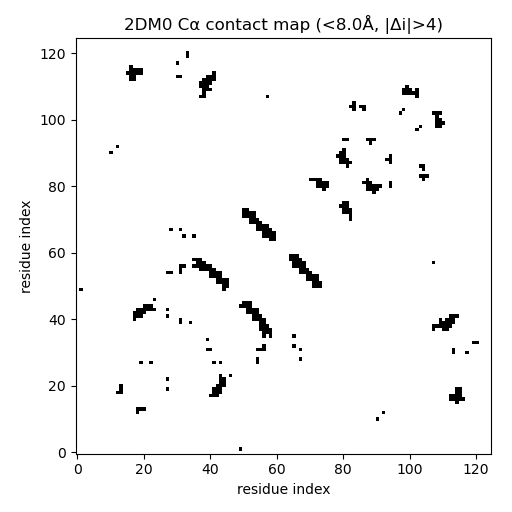9 ARG A CA 14
ATOM 27385 C C . ARG A 1 109 ? -10.176 6.841 -0.680 1.00 0.00 109 ARG A C 14
ATOM 27386 O O . ARG A 1 109 ? -9.334 7.740 -0.687 1.00 0.00 109 ARG A O 14
ATOM 27407 N N . LEU A 1 110 ? -10.126 5.798 -1.501 1.00 0.00 110 LEU A N 14
ATOM 27408 C CA . LEU A 1 110 ? -9.055 5.645 -2.480 1.00 0.00 110 LEU A CA 14
ATOM 27409 C C . LEU A 1 110 ? -9.352 6.453 -3.740 1.00 0.00 110 LEU A C 14
ATOM 27410 O O . LEU A 1 110 ? -10.172 6.053 -4.567 1.00 0.00 110 LEU A O 14
ATOM 27426 N N . ARG A 1 111 ? -8.676 7.589 -3.882 1.00 0.00 111 ARG A N 14
ATOM 27427 C CA . ARG A 1 111 ? -8.867 8.450 -5.041 1.00 0.00 111 ARG A CA 14
ATOM 27428 C C . ARG A 1 111 ? -7.552 8.653 -5.790 1.00 0.00 111 ARG A C 14
ATOM 27429 O O . ARG A 1 111 ? -7.539 8.817 -7.011 1.00 0.00 111 ARG A O 14
ATOM 27450 N N . TYR A 1 112 ? -6.449 8.639 -5.051 1.00 0.00 112 TYR A N 14
ATOM 27451 C CA . TYR A 1 112 ? -5.130 8.824 -5.644 1.00 0.00 112 TYR A CA 14
ATOM 27452 C C . TYR A 1 112 ? -4.347 7.514 -5.649 1.00 0.00 112 TYR A C 14
ATOM 27453 O O . TYR A 1 112 ? -3.519 7.252 -4.776 1.00 0.00 112 TYR A O 14
ATOM 27471 N N . PRO A 1 113 ? -4.613 6.670 -6.657 1.00 0.00 113 PRO A N 14
ATOM 27472 C CA . PRO A 1 113 ? -3.943 5.375 -6.802 1.00 0.00 113 PRO A CA 14
ATOM 27473 C C . PRO A 1 113 ? -2.474 5.520 -7.183 1.00 0.00 113 PRO A C 14
ATOM 27474 O O . PRO A 1 113 ? -2.106 5.375 -8.349 1.00 0.00 113 PRO A O 14
ATOM 27485 N N . VAL A 1 114 ? -1.636 5.807 -6.191 1.00 0.00 114 VAL A N 14
ATOM 27486 C CA . VAL A 1 114 ? -0.205 5.970 -6.421 1.00 0.00 114 VAL A CA 14
ATOM 27487 C C . VAL A 1 114 ? 0.347 4.832 -7.272 1.00 0.00 114 VAL A C 14
ATOM 27488 O O . VAL A 1 114 ? 0.346 3.675 -6.857 1.00 0.00 114 VAL A O 14
ATOM 27501 N N . GLY A 1 115 ? 0.821 5.172 -8.468 1.00 0.00 115 GLY A N 14
ATOM 27502 C CA . GLY A 1 115 ? 1.371 4.168 -9.359 1.00 0.00 115 GLY A CA 14
ATOM 27503 C C . GLY A 1 115 ? 2.857 3.958 -9.149 1.00 0.00 115 GLY A C 14
ATOM 27504 O O . GLY A 1 115 ? 3.567 4.868 -8.717 1.00 0.00 115 GLY A O 14
ATOM 27508 N N . LEU A 1 116 ? 3.332 2.755 -9.452 1.00 0.00 116 LEU A N 14
ATOM 27509 C CA . LEU A 1 116 ? 4.744 2.426 -9.292 1.00 0.00 116 LEU A CA 14
ATOM 27510 C C . LEU A 1 116 ? 5.622 3.637 -9.592 1.00 0.00 116 LEU A C 14
ATOM 27511 O O . LEU A 1 116 ? 6.343 4.124 -8.721 1.00 0.00 116 LEU A O 14
ATOM 27527 N N . MET A 1 117 ? 5.555 4.118 -10.829 1.00 0.00 117 MET A N 14
ATOM 27528 C CA . MET A 1 117 ? 6.341 5.275 -11.243 1.00 0.00 117 MET A CA 14
ATOM 27529 C C . MET A 1 117 ? 6.463 6.284 -10.105 1.00 0.00 117 MET A C 14
ATOM 27530 O O . MET A 1 117 ? 7.553 6.520 -9.585 1.00 0.00 117 MET A O 14
ATOM 27544 N N . GLY A 1 118 ? 5.336 6.878 -9.723 1.00 0.00 118 GLY A N 14
ATOM 27545 C CA . GLY A 1 118 ? 5.339 7.855 -8.650 1.00 0.00 118 GLY A CA 14
ATOM 27546 C C . GLY A 1 118 ? 6.467 8.860 -8.784 1.00 0.00 118 GLY A C 14
ATOM 27547 O O . GLY A 1 118 ? 7.172 8.880 -9.792 1.00 0.00 118 GLY A O 14
ATOM 27551 N N . SER A 1 119 ? 6.635 9.697 -7.766 1.00 0.00 119 SER A N 14
ATOM 27552 C CA . SER A 1 119 ? 7.682 10.713 -7.776 1.00 0.00 119 SER A CA 14
ATOM 27553 C C . SER A 1 119 ? 7.667 11.493 -9.087 1.00 0.00 119 SER A C 14
ATOM 27554 O O . SER A 1 119 ? 8.715 11.757 -9.678 1.00 0.00 119 SER A O 14
ATOM 27562 N N . SER A 1 120 ? 6.471 11.861 -9.537 1.00 0.00 120 SER A N 14
ATOM 27563 C CA . SER A 1 120 ? 6.318 12.608 -10.779 1.00 0.00 120 SER A CA 14
ATOM 27564 C C . SER A 1 120 ? 7.217 12.035 -11.871 1.00 0.00 120 SER A C 14
ATOM 27565 O O . SER A 1 120 ? 7.594 12.735 -12.810 1.00 0.00 120 SER A O 14
ATOM 27573 N N . GLY A 1 121 ? 7.555 10.756 -11.741 1.00 0.00 121 GLY A N 14
ATOM 27574 C CA . GLY A 1 121 ? 8.406 10.111 -12.723 1.00 0.00 121 GLY A CA 14
ATOM 27575 C C . GLY A 1 121 ? 8.001 10.436 -14.146 1.00 0.00 121 GLY A C 14
ATOM 27576 O O . GLY A 1 121 ? 6.870 10.184 -14.565 1.00 0.00 121 GLY A O 14
ATOM 27580 N N . PRO A 1 122 ? 8.936 11.011 -14.916 1.00 0.00 122 PRO A N 14
ATOM 27581 C CA . PRO A 1 122 ? 8.693 11.384 -16.312 1.00 0.00 122 PRO A CA 14
ATOM 27582 C C . PRO A 1 122 ? 8.551 10.169 -17.222 1.00 0.00 122 PRO A C 14
ATOM 27583 O O . PRO A 1 122 ? 8.452 10.302 -18.441 1.00 0.00 122 PRO A O 14
ATOM 27594 N N . SER A 1 123 ? 8.541 8.984 -16.621 1.00 0.00 123 SER A N 14
ATOM 27595 C CA . SER A 1 123 ? 8.415 7.743 -17.378 1.00 0.00 123 SER A CA 14
ATOM 27596 C C . SER A 1 123 ? 9.454 7.679 -18.492 1.00 0.00 123 SER A C 14
ATOM 27597 O O . SER A 1 123 ? 9.150 7.284 -19.618 1.00 0.00 123 SER A O 14
ATOM 27605 N N . SER A 1 124 ? 10.683 8.071 -18.170 1.00 0.00 124 SER A N 14
ATOM 27606 C CA . SER A 1 124 ? 11.767 8.062 -19.145 1.00 0.00 124 SER A CA 14
ATOM 27607 C C . SER A 1 124 ? 12.679 6.857 -18.933 1.00 0.00 124 SER A C 14
ATOM 27608 O O . SER A 1 124 ? 12.821 6.361 -17.816 1.00 0.00 124 SER A O 14
ATOM 27616 N N . GLY A 1 125 ? 13.295 6.391 -20.015 1.00 0.00 125 GLY A N 14
ATOM 27617 C CA . GLY A 1 125 ? 14.185 5.248 -19.927 1.00 0.00 125 GLY A CA 14
ATOM 27618 C C . GLY A 1 125 ? 13.926 4.227 -21.017 1.00 0.00 125 GLY A C 14
ATOM 27619 O O . GLY A 1 125 ? 13.110 4.455 -21.909 1.00 0.00 125 GLY A O 14
ATOM 27623 N N . GLY A 1 1 ? -1.629 -15.003 -18.866 1.00 0.00 1 GLY A N 15
ATOM 27624 C CA . GLY A 1 1 ? -2.566 -16.061 -19.194 1.00 0.00 1 GLY A CA 15
ATOM 27625 C C . GLY A 1 1 ? -2.828 -16.986 -18.024 1.00 0.00 1 GLY A C 15
ATOM 27626 O O . GLY A 1 1 ? -1.906 -17.611 -17.498 1.00 0.00 1 GLY A O 15
ATOM 27630 N N . SER A 1 2 ? -4.089 -17.075 -17.611 1.00 0.00 2 SER A N 15
ATOM 27631 C CA . SER A 1 2 ? -4.469 -17.927 -16.491 1.00 0.00 2 SER A CA 15
ATOM 27632 C C . SER A 1 2 ? -5.177 -19.186 -16.981 1.00 0.00 2 SER A C 15
ATOM 27633 O O . SER A 1 2 ? -6.187 -19.111 -17.682 1.00 0.00 2 SER A O 15
ATOM 27641 N N . SER A 1 3 ? -4.640 -20.343 -16.608 1.00 0.00 3 SER A N 15
ATOM 27642 C CA . SER A 1 3 ? -5.217 -21.620 -17.013 1.00 0.00 3 SER A CA 15
ATOM 27643 C C . SER A 1 3 ? -6.572 -21.838 -16.346 1.00 0.00 3 SER A C 15
ATOM 27644 O O . SER A 1 3 ? -7.572 -22.095 -17.017 1.00 0.00 3 SER A O 15
ATOM 27652 N N . GLY A 1 4 ? -6.596 -21.736 -15.021 1.00 0.00 4 GLY A N 15
ATOM 27653 C CA . GLY A 1 4 ? -7.832 -21.925 -14.285 1.00 0.00 4 GLY A CA 15
ATOM 27654 C C . GLY A 1 4 ? -8.013 -23.355 -13.813 1.00 0.00 4 GLY A C 15
ATOM 27655 O O . GLY A 1 4 ? -7.994 -24.287 -14.615 1.00 0.00 4 GLY A O 15
ATOM 27659 N N . SER A 1 5 ? -8.188 -23.527 -12.506 1.00 0.00 5 SER A N 15
ATOM 27660 C CA . SER A 1 5 ? -8.366 -24.854 -11.928 1.00 0.00 5 SER A CA 15
ATOM 27661 C C . SER A 1 5 ? -8.672 -24.759 -10.435 1.00 0.00 5 SER A C 15
ATOM 27662 O O . SER A 1 5 ? -8.442 -23.725 -9.809 1.00 0.00 5 SER A O 15
ATOM 27670 N N . SER A 1 6 ? -9.193 -25.845 -9.875 1.00 0.00 6 SER A N 15
ATOM 27671 C CA . SER A 1 6 ? -9.534 -25.886 -8.458 1.00 0.00 6 SER A CA 15
ATOM 27672 C C . SER A 1 6 ? -8.286 -25.730 -7.593 1.00 0.00 6 SER A C 15
ATOM 27673 O O . SER A 1 6 ? -7.192 -26.134 -7.984 1.00 0.00 6 SER A O 15
ATOM 27681 N N . GLY A 1 7 ? -8.460 -25.138 -6.415 1.00 0.00 7 GLY A N 15
ATOM 27682 C CA . GLY A 1 7 ? -7.340 -24.938 -5.514 1.00 0.00 7 GLY A CA 15
ATOM 27683 C C . GLY A 1 7 ? -6.828 -23.511 -5.533 1.00 0.00 7 GLY A C 15
ATOM 27684 O O . GLY A 1 7 ? -7.316 -22.659 -4.791 1.00 0.00 7 GLY A O 15
ATOM 27688 N N . ASN A 1 8 ? -5.840 -23.250 -6.382 1.00 0.00 8 ASN A N 15
ATOM 27689 C CA . ASN A 1 8 ? -5.259 -21.917 -6.493 1.00 0.00 8 ASN A CA 15
ATOM 27690 C C . ASN A 1 8 ? -6.276 -20.925 -7.049 1.00 0.00 8 ASN A C 15
ATOM 27691 O O . ASN A 1 8 ? -7.194 -21.303 -7.778 1.00 0.00 8 ASN A O 15
ATOM 27702 N N . LYS A 1 9 ? -6.107 -19.654 -6.700 1.00 0.00 9 LYS A N 15
ATOM 27703 C CA . LYS A 1 9 ? -7.008 -18.607 -7.164 1.00 0.00 9 LYS A CA 15
ATOM 27704 C C . LYS A 1 9 ? -6.224 -17.425 -7.728 1.00 0.00 9 LYS A C 15
ATOM 27705 O O . LYS A 1 9 ? -5.490 -16.753 -7.002 1.00 0.00 9 LYS A O 15
ATOM 27724 N N . ILE A 1 10 ? -6.386 -17.178 -9.022 1.00 0.00 10 ILE A N 15
ATOM 27725 C CA . ILE A 1 10 ? -5.696 -16.076 -9.681 1.00 0.00 10 ILE A CA 15
ATOM 27726 C C . ILE A 1 10 ? -5.571 -14.872 -8.753 1.00 0.00 10 ILE A C 15
ATOM 27727 O O . ILE A 1 10 ? -6.569 -14.353 -8.253 1.00 0.00 10 ILE A O 15
ATOM 27743 N N . THR A 1 11 ? -4.337 -14.431 -8.528 1.00 0.00 11 THR A N 15
ATOM 27744 C CA . THR A 1 11 ? -4.081 -13.287 -7.662 1.00 0.00 11 THR A CA 15
ATOM 27745 C C . THR A 1 11 ? -3.139 -12.292 -8.328 1.00 0.00 11 THR A C 15
ATOM 27746 O O . THR A 1 11 ? -2.305 -11.673 -7.668 1.00 0.00 11 THR A O 15
ATOM 27757 N N . ASN A 1 12 ? -3.278 -12.140 -9.641 1.00 0.00 12 ASN A N 15
ATOM 27758 C CA . ASN A 1 12 ? -2.439 -11.219 -10.398 1.00 0.00 12 ASN A CA 15
ATOM 27759 C C . ASN A 1 12 ? -2.635 -9.784 -9.916 1.00 0.00 12 ASN A C 15
ATOM 27760 O O . ASN A 1 12 ? -3.711 -9.207 -10.072 1.00 0.00 12 ASN A O 15
ATOM 27771 N N . LEU A 1 13 ? -1.587 -9.215 -9.331 1.00 0.00 13 LEU A N 15
ATOM 27772 C CA . LEU A 1 13 ? -1.643 -7.847 -8.827 1.00 0.00 13 LEU A CA 15
ATOM 27773 C C . LEU A 1 13 ? -0.679 -6.946 -9.591 1.00 0.00 13 LEU A C 15
ATOM 27774 O O . LEU A 1 13 ? -0.977 -5.780 -9.847 1.00 0.00 13 LEU A O 15
ATOM 27790 N N . GLU A 1 14 ? 0.477 -7.494 -9.952 1.00 0.00 14 GLU A N 15
ATOM 27791 C CA . GLU A 1 14 ? 1.484 -6.739 -10.688 1.00 0.00 14 GLU A CA 15
ATOM 27792 C C . GLU A 1 14 ? 0.847 -5.955 -11.833 1.00 0.00 14 GLU A C 15
ATOM 27793 O O . GLU A 1 14 ? 1.238 -4.823 -12.117 1.00 0.00 14 GLU A O 15
ATOM 27805 N N . ILE A 1 15 ? -0.136 -6.567 -12.485 1.00 0.00 15 ILE A N 15
ATOM 27806 C CA . ILE A 1 15 ? -0.827 -5.926 -13.598 1.00 0.00 15 ILE A CA 15
ATOM 27807 C C . ILE A 1 15 ? -1.266 -4.513 -13.232 1.00 0.00 15 ILE A C 15
ATOM 27808 O O . ILE A 1 15 ? -1.249 -3.610 -14.069 1.00 0.00 15 ILE A O 15
ATOM 27824 N N . TYR A 1 16 ? -1.657 -4.328 -11.976 1.00 0.00 16 TYR A N 15
ATOM 27825 C CA . TYR A 1 16 ? -2.101 -3.023 -11.500 1.00 0.00 16 TYR A CA 15
ATOM 27826 C C . TYR A 1 16 ? -0.912 -2.163 -11.079 1.00 0.00 16 TYR A C 15
ATOM 27827 O O . TYR A 1 16 ? 0.223 -2.634 -11.036 1.00 0.00 16 TYR A O 15
ATOM 27845 N N . GLU A 1 17 ? -1.186 -0.900 -10.767 1.00 0.00 17 GLU A N 15
ATOM 27846 C CA . GLU A 1 17 ? -0.140 0.026 -10.350 1.00 0.00 17 GLU A CA 15
ATOM 27847 C C . GLU A 1 17 ? -0.229 0.310 -8.853 1.00 0.00 17 GLU A C 15
ATOM 27848 O O . GLU A 1 17 ? 0.784 0.534 -8.191 1.00 0.00 17 GLU A O 15
ATOM 27860 N N . TRP A 1 18 ? -1.449 0.299 -8.328 1.00 0.00 18 TRP A N 15
ATOM 27861 C CA . TRP A 1 18 ? -1.672 0.556 -6.910 1.00 0.00 18 TRP A CA 15
ATOM 27862 C C . TRP A 1 18 ? -1.103 -0.571 -6.056 1.00 0.00 18 TRP A C 15
ATOM 27863 O O . TRP A 1 18 ? -1.139 -0.510 -4.827 1.00 0.00 18 TRP A O 15
ATOM 27884 N N . TYR A 1 19 ? -0.577 -1.598 -6.714 1.00 0.00 19 TYR A N 15
ATOM 27885 C CA . TYR A 1 19 ? -0.001 -2.740 -6.014 1.00 0.00 19 TYR A CA 15
ATOM 27886 C C . TYR A 1 19 ? 1.519 -2.632 -5.953 1.00 0.00 19 TYR A C 15
ATOM 27887 O O . TYR A 1 19 ? 2.231 -3.295 -6.707 1.00 0.00 19 TYR A O 15
ATOM 27905 N N . HIS A 1 20 ? 2.010 -1.791 -5.048 1.00 0.00 20 HIS A N 15
ATOM 27906 C CA . HIS A 1 20 ? 3.446 -1.595 -4.885 1.00 0.00 20 HIS A CA 15
ATOM 27907 C C . HIS A 1 20 ? 4.106 -2.853 -4.327 1.00 0.00 20 HIS A C 15
ATOM 27908 O O . HIS A 1 20 ? 3.816 -3.271 -3.206 1.00 0.00 20 HIS A O 15
ATOM 27923 N N . ARG A 1 21 ? 4.993 -3.449 -5.116 1.00 0.00 21 ARG A N 15
ATOM 27924 C CA . ARG A 1 21 ? 5.692 -4.660 -4.700 1.00 0.00 21 ARG A CA 15
ATOM 27925 C C . ARG A 1 21 ? 7.199 -4.425 -4.644 1.00 0.00 21 ARG A C 15
ATOM 27926 O O . ARG A 1 21 ? 7.740 -3.617 -5.397 1.00 0.00 21 ARG A O 15
ATOM 27947 N N . ASN A 1 22 ? 7.870 -5.137 -3.745 1.00 0.00 22 ASN A N 15
ATOM 27948 C CA . ASN A 1 22 ? 9.314 -5.005 -3.589 1.00 0.00 22 ASN A CA 15
ATOM 27949 C C . ASN A 1 22 ? 9.669 -3.705 -2.874 1.00 0.00 22 ASN A C 15
ATOM 27950 O O . ASN A 1 22 ? 10.582 -2.989 -3.284 1.00 0.00 22 ASN A O 15
ATOM 27961 N N . ILE A 1 23 ? 8.938 -3.407 -1.805 1.00 0.00 23 ILE A N 15
ATOM 27962 C CA . ILE A 1 23 ? 9.177 -2.194 -1.033 1.00 0.00 23 ILE A CA 15
ATOM 27963 C C . ILE A 1 23 ? 9.185 -2.487 0.464 1.00 0.00 23 ILE A C 15
ATOM 27964 O O . ILE A 1 23 ? 9.015 -3.632 0.885 1.00 0.00 23 ILE A O 15
ATOM 27980 N N . THR A 1 24 ? 9.383 -1.445 1.266 1.00 0.00 24 THR A N 15
ATOM 27981 C CA . THR A 1 24 ? 9.413 -1.591 2.715 1.00 0.00 24 THR A CA 15
ATOM 27982 C C . THR A 1 24 ? 8.607 -0.490 3.395 1.00 0.00 24 THR A C 15
ATOM 27983 O O . THR A 1 24 ? 8.223 0.493 2.761 1.00 0.00 24 THR A O 15
ATOM 27994 N N . ARG A 1 25 ? 8.354 -0.661 4.688 1.00 0.00 25 ARG A N 15
ATOM 27995 C CA . ARG A 1 25 ? 7.592 0.319 5.455 1.00 0.00 25 ARG A CA 15
ATOM 27996 C C . ARG A 1 25 ? 7.943 1.739 5.020 1.00 0.00 25 ARG A C 15
ATOM 27997 O O . ARG A 1 25 ? 7.066 2.522 4.658 1.00 0.00 25 ARG A O 15
ATOM 28018 N N . ASN A 1 26 ? 9.231 2.064 5.061 1.00 0.00 26 ASN A N 15
ATOM 28019 C CA . ASN A 1 26 ? 9.697 3.390 4.674 1.00 0.00 26 ASN A CA 15
ATOM 28020 C C . ASN A 1 26 ? 9.130 3.792 3.315 1.00 0.00 26 ASN A C 15
ATOM 28021 O O . ASN A 1 26 ? 8.540 4.862 3.171 1.00 0.00 26 ASN A O 15
ATOM 28032 N N . GLN A 1 27 ? 9.312 2.925 2.325 1.00 0.00 27 GLN A N 15
ATOM 28033 C CA . GLN A 1 27 ? 8.818 3.189 0.978 1.00 0.00 27 GLN A CA 15
ATOM 28034 C C . GLN A 1 27 ? 7.327 3.503 0.999 1.00 0.00 27 GLN A C 15
ATOM 28035 O O . GLN A 1 27 ? 6.898 4.556 0.528 1.00 0.00 27 GLN A O 15
ATOM 28049 N N . ALA A 1 28 ? 6.540 2.583 1.546 1.00 0.00 28 ALA A N 15
ATOM 28050 C CA . ALA A 1 28 ? 5.096 2.762 1.627 1.00 0.00 28 ALA A CA 15
ATOM 28051 C C . ALA A 1 28 ? 4.744 4.179 2.069 1.00 0.00 28 ALA A C 15
ATOM 28052 O O . ALA A 1 28 ? 4.087 4.920 1.339 1.00 0.00 28 ALA A O 15
ATOM 28059 N N . GLU A 1 29 ? 5.184 4.547 3.269 1.00 0.00 29 GLU A N 15
ATOM 28060 C CA . GLU A 1 29 ? 4.912 5.875 3.806 1.00 0.00 29 GLU A CA 15
ATOM 28061 C C . GLU A 1 29 ? 5.495 6.958 2.902 1.00 0.00 29 GLU A C 15
ATOM 28062 O O . GLU A 1 29 ? 4.768 7.800 2.376 1.00 0.00 29 GLU A O 15
ATOM 28074 N N . HIS A 1 30 ? 6.812 6.928 2.727 1.00 0.00 30 HIS A N 15
ATOM 28075 C CA . HIS A 1 30 ? 7.494 7.907 1.887 1.00 0.00 30 HIS A CA 15
ATOM 28076 C C . HIS A 1 30 ? 6.710 8.161 0.604 1.00 0.00 30 HIS A C 15
ATOM 28077 O O . HIS A 1 30 ? 6.219 9.267 0.372 1.00 0.00 30 HIS A O 15
ATOM 28092 N N . LEU A 1 31 ? 6.596 7.132 -0.228 1.00 0.00 31 LEU A N 15
ATOM 28093 C CA . LEU A 1 31 ? 5.871 7.243 -1.489 1.00 0.00 31 LEU A CA 15
ATOM 28094 C C . LEU A 1 31 ? 4.667 8.170 -1.345 1.00 0.00 31 LEU A C 15
ATOM 28095 O O . LEU A 1 31 ? 4.502 9.115 -2.118 1.00 0.00 31 LEU A O 15
ATOM 28111 N N . LEU A 1 32 ? 3.830 7.893 -0.352 1.00 0.00 32 LEU A N 15
ATOM 28112 C CA . LEU A 1 32 ? 2.642 8.703 -0.104 1.00 0.00 32 LEU A CA 15
ATOM 28113 C C . LEU A 1 32 ? 3.018 10.161 0.134 1.00 0.00 32 LEU A C 15
ATOM 28114 O O . LEU A 1 32 ? 2.505 11.062 -0.532 1.00 0.00 32 LEU A O 15
ATOM 28130 N N . ARG A 1 33 ? 3.917 10.388 1.086 1.00 0.00 33 ARG A N 15
ATOM 28131 C CA . ARG A 1 33 ? 4.361 11.737 1.412 1.00 0.00 33 ARG A CA 15
ATOM 28132 C C . ARG A 1 33 ? 4.563 12.564 0.145 1.00 0.00 33 ARG A C 15
ATOM 28133 O O . ARG A 1 33 ? 4.015 13.657 0.014 1.00 0.00 33 ARG A O 15
ATOM 28154 N N . GLN A 1 34 ? 5.354 12.033 -0.782 1.00 0.00 34 GLN A N 15
ATOM 28155 C CA . GLN A 1 34 ? 5.629 12.724 -2.037 1.00 0.00 34 GLN A CA 15
ATOM 28156 C C . GLN A 1 34 ? 4.371 13.397 -2.574 1.00 0.00 34 GLN A C 15
ATOM 28157 O O . GLN A 1 34 ? 4.409 14.548 -3.007 1.00 0.00 34 GLN A O 15
ATOM 28171 N N . GLU A 1 35 ? 3.257 12.670 -2.543 1.00 0.00 35 GLU A N 15
ATOM 28172 C CA . GLU A 1 35 ? 1.987 13.199 -3.029 1.00 0.00 35 GLU A CA 15
ATOM 28173 C C . GLU A 1 35 ? 1.373 14.157 -2.013 1.00 0.00 35 GLU A C 15
ATOM 28174 O O . GLU A 1 35 ? 0.845 15.208 -2.375 1.00 0.00 35 GLU A O 15
ATOM 28186 N N . SER A 1 36 ? 1.445 13.786 -0.739 1.00 0.00 36 SER A N 15
ATOM 28187 C CA . SER A 1 36 ? 0.892 14.610 0.330 1.00 0.00 36 SER A CA 15
ATOM 28188 C C . SER A 1 36 ? -0.484 15.145 -0.054 1.00 0.00 36 SER A C 15
ATOM 28189 O O . SER A 1 36 ? -0.772 16.330 0.116 1.00 0.00 36 SER A O 15
ATOM 28197 N N . LYS A 1 37 ? -1.332 14.263 -0.572 1.00 0.00 37 LYS A N 15
ATOM 28198 C CA . LYS A 1 37 ? -2.678 14.643 -0.980 1.00 0.00 37 LYS A CA 15
ATOM 28199 C C . LYS A 1 37 ? -3.684 13.552 -0.624 1.00 0.00 37 LYS A C 15
ATOM 28200 O O . LYS A 1 37 ? -3.607 12.436 -1.137 1.00 0.00 37 LYS A O 15
ATOM 28219 N N . GLU A 1 38 ? -4.625 13.884 0.253 1.00 0.00 38 GLU A N 15
ATOM 28220 C CA . GLU A 1 38 ? -5.645 12.930 0.675 1.00 0.00 38 GLU A CA 15
ATOM 28221 C C . GLU A 1 38 ? -6.066 12.036 -0.487 1.00 0.00 38 GLU A C 15
ATOM 28222 O O . GLU A 1 38 ? -6.623 12.506 -1.478 1.00 0.00 38 GLU A O 15
ATOM 28234 N N . GLY A 1 39 ? -5.797 10.740 -0.357 1.00 0.00 39 GLY A N 15
ATOM 28235 C CA . GLY A 1 39 ? -6.154 9.799 -1.402 1.00 0.00 39 GLY A CA 15
ATOM 28236 C C . GLY A 1 39 ? -5.032 8.831 -1.718 1.00 0.00 39 GLY A C 15
ATOM 28237 O O . GLY A 1 39 ? -5.275 7.657 -1.996 1.00 0.00 39 GLY A O 15
ATOM 28241 N N . ALA A 1 40 ? -3.798 9.324 -1.679 1.00 0.00 40 ALA A N 15
ATOM 28242 C CA . ALA A 1 40 ? -2.634 8.493 -1.963 1.00 0.00 40 ALA A CA 15
ATOM 28243 C C . ALA A 1 40 ? -2.699 7.176 -1.197 1.00 0.00 40 ALA A C 15
ATOM 28244 O O . ALA A 1 40 ? -2.589 7.152 0.028 1.00 0.00 40 ALA A O 15
ATOM 28251 N N . PHE A 1 41 ? -2.881 6.081 -1.929 1.00 0.00 41 PHE A N 15
ATOM 28252 C CA . PHE A 1 41 ? -2.962 4.760 -1.318 1.00 0.00 41 PHE A CA 15
ATOM 28253 C C . PHE A 1 41 ? -2.131 3.746 -2.100 1.00 0.00 41 PHE A C 15
ATOM 28254 O O . PHE A 1 41 ? -1.850 3.941 -3.283 1.00 0.00 41 PHE A O 15
ATOM 28271 N N . ILE A 1 42 ? -1.744 2.666 -1.431 1.00 0.00 42 ILE A N 15
ATOM 28272 C CA . ILE A 1 42 ? -0.946 1.622 -2.064 1.00 0.00 42 ILE A CA 15
ATOM 28273 C C . ILE A 1 42 ? -1.113 0.289 -1.342 1.00 0.00 42 ILE A C 15
ATOM 28274 O O . ILE A 1 42 ? -1.506 0.247 -0.176 1.00 0.00 42 ILE A O 15
ATOM 28290 N N . VAL A 1 43 ? -0.810 -0.800 -2.042 1.00 0.00 43 VAL A N 15
ATOM 28291 C CA . VAL A 1 43 ? -0.923 -2.134 -1.468 1.00 0.00 43 VAL A CA 15
ATOM 28292 C C . VAL A 1 43 ? 0.407 -2.877 -1.536 1.00 0.00 43 VAL A C 15
ATOM 28293 O O . VAL A 1 43 ? 0.868 -3.247 -2.617 1.00 0.00 43 VAL A O 15
ATOM 28306 N N . ARG A 1 44 ? 1.018 -3.092 -0.376 1.00 0.00 44 ARG A N 15
ATOM 28307 C CA . ARG A 1 44 ? 2.296 -3.791 -0.304 1.00 0.00 44 ARG A CA 15
ATOM 28308 C C . ARG A 1 44 ? 2.110 -5.213 0.216 1.00 0.00 44 ARG A C 15
ATOM 28309 O O . ARG A 1 44 ? 1.108 -5.523 0.860 1.00 0.00 44 ARG A O 15
ATOM 28330 N N . ASP A 1 45 ? 3.081 -6.073 -0.067 1.00 0.00 45 ASP A N 15
ATOM 28331 C CA . ASP A 1 45 ? 3.026 -7.462 0.374 1.00 0.00 45 ASP A CA 15
ATOM 28332 C C . ASP A 1 45 ? 3.572 -7.606 1.791 1.00 0.00 45 ASP A C 15
ATOM 28333 O O . ASP A 1 45 ? 4.518 -6.918 2.174 1.00 0.00 45 ASP A O 15
ATOM 28342 N N . SER A 1 46 ? 2.968 -8.502 2.564 1.00 0.00 46 SER A N 15
ATOM 28343 C CA . SER A 1 46 ? 3.390 -8.732 3.941 1.00 0.00 46 SER A CA 15
ATOM 28344 C C . SER A 1 46 ? 4.420 -9.854 4.013 1.00 0.00 46 SER A C 15
ATOM 28345 O O . SER A 1 46 ? 4.082 -11.004 4.295 1.00 0.00 46 SER A O 15
ATOM 28353 N N . ARG A 1 47 ? 5.678 -9.513 3.756 1.00 0.00 47 ARG A N 15
ATOM 28354 C CA . ARG A 1 47 ? 6.758 -10.492 3.790 1.00 0.00 47 ARG A CA 15
ATOM 28355 C C . ARG A 1 47 ? 6.526 -11.520 4.893 1.00 0.00 47 ARG A C 15
ATOM 28356 O O . ARG A 1 47 ? 6.937 -12.675 4.776 1.00 0.00 47 ARG A O 15
ATOM 28377 N N . HIS A 1 48 ? 5.864 -11.092 5.963 1.00 0.00 48 HIS A N 15
ATOM 28378 C CA . HIS A 1 48 ? 5.576 -11.976 7.088 1.00 0.00 48 HIS A CA 15
ATOM 28379 C C . HIS A 1 48 ? 4.764 -13.185 6.635 1.00 0.00 48 HIS A C 15
ATOM 28380 O O . HIS A 1 48 ? 5.145 -14.330 6.882 1.00 0.00 48 HIS A O 15
ATOM 28395 N N . LEU A 1 49 ? 3.643 -12.924 5.972 1.00 0.00 49 LEU A N 15
ATOM 28396 C CA . LEU A 1 49 ? 2.776 -13.991 5.484 1.00 0.00 49 LEU A CA 15
ATOM 28397 C C . LEU A 1 49 ? 2.074 -13.576 4.195 1.00 0.00 49 LEU A C 15
ATOM 28398 O O . LEU A 1 49 ? 2.336 -12.505 3.650 1.00 0.00 49 LEU A O 15
ATOM 28414 N N . GLY A 1 50 ? 1.177 -14.432 3.713 1.00 0.00 50 GLY A N 15
ATOM 28415 C CA . GLY A 1 50 ? 0.449 -14.136 2.494 1.00 0.00 50 GLY A CA 15
ATOM 28416 C C . GLY A 1 50 ? -0.631 -13.092 2.703 1.00 0.00 50 GLY A C 15
ATOM 28417 O O . GLY A 1 50 ? -1.744 -13.231 2.194 1.00 0.00 50 GLY A O 15
ATOM 28421 N N . SER A 1 51 ? -0.304 -12.046 3.453 1.00 0.00 51 SER A N 15
ATOM 28422 C CA . SER A 1 51 ? -1.255 -10.977 3.732 1.00 0.00 51 SER A CA 15
ATOM 28423 C C . SER A 1 51 ? -0.897 -9.714 2.957 1.00 0.00 51 SER A C 15
ATOM 28424 O O . SER A 1 51 ? 0.057 -9.698 2.179 1.00 0.00 51 SER A O 15
ATOM 28432 N N . TYR A 1 52 ? -1.669 -8.655 3.174 1.00 0.00 52 TYR A N 15
ATOM 28433 C CA . TYR A 1 52 ? -1.436 -7.386 2.494 1.00 0.00 52 TYR A CA 15
ATOM 28434 C C . TYR A 1 52 ? -1.879 -6.213 3.363 1.00 0.00 52 TYR A C 15
ATOM 28435 O O . TYR A 1 52 ? -2.898 -6.284 4.052 1.00 0.00 52 TYR A O 15
ATOM 28453 N N . THR A 1 53 ? -1.107 -5.132 3.325 1.00 0.00 53 THR A N 15
ATOM 28454 C CA . THR A 1 53 ? -1.417 -3.943 4.108 1.00 0.00 53 THR A CA 15
ATOM 28455 C C . THR A 1 53 ? -1.518 -2.709 3.217 1.00 0.00 53 THR A C 15
ATOM 28456 O O . THR A 1 53 ? -0.643 -2.457 2.391 1.00 0.00 53 THR A O 15
ATOM 28467 N N . ILE A 1 54 ? -2.591 -1.944 3.394 1.00 0.00 54 ILE A N 15
ATOM 28468 C CA . ILE A 1 54 ? -2.803 -0.736 2.607 1.00 0.00 54 ILE A CA 15
ATOM 28469 C C . ILE A 1 54 ? -2.281 0.496 3.339 1.00 0.00 54 ILE A C 15
ATOM 28470 O O . ILE A 1 54 ? -2.452 0.630 4.551 1.00 0.00 54 ILE A O 15
ATOM 28486 N N . SER A 1 55 ? -1.646 1.395 2.594 1.00 0.00 55 SER A N 15
ATOM 28487 C CA . SER A 1 55 ? -1.097 2.616 3.172 1.00 0.00 55 SER A CA 15
ATOM 28488 C C . SER A 1 55 ? -1.741 3.850 2.548 1.00 0.00 55 SER A C 15
ATOM 28489 O O . SER A 1 55 ? -1.352 4.287 1.465 1.00 0.00 55 SER A O 15
ATOM 28497 N N . VAL A 1 56 ? -2.730 4.408 3.241 1.00 0.00 56 VAL A N 15
ATOM 28498 C CA . VAL A 1 56 ? -3.428 5.592 2.757 1.00 0.00 56 VAL A CA 15
ATOM 28499 C C . VAL A 1 56 ? -2.940 6.848 3.468 1.00 0.00 56 VAL A C 15
ATOM 28500 O O . VAL A 1 56 ? -2.606 6.813 4.654 1.00 0.00 56 VAL A O 15
ATOM 28513 N N . PHE A 1 57 ? -2.899 7.958 2.738 1.00 0.00 57 PHE A N 15
ATOM 28514 C CA . PHE A 1 57 ? -2.450 9.227 3.300 1.00 0.00 57 PHE A CA 15
ATOM 28515 C C . PHE A 1 57 ? -3.630 10.032 3.836 1.00 0.00 57 PHE A C 15
ATOM 28516 O O . PHE A 1 57 ? -4.528 10.411 3.086 1.00 0.00 57 PHE A O 15
ATOM 28533 N N . MET A 1 58 ? -3.619 10.289 5.140 1.00 0.00 58 MET A N 15
ATOM 28534 C CA . MET A 1 58 ? -4.687 11.050 5.778 1.00 0.00 58 MET A CA 15
ATOM 28535 C C . MET A 1 58 ? -4.413 12.547 5.692 1.00 0.00 58 MET A C 15
ATOM 28536 O O . MET A 1 58 ? -5.246 13.314 5.209 1.00 0.00 58 MET A O 15
ATOM 28550 N N . GLY A 1 59 ? -3.240 12.959 6.165 1.00 0.00 59 GLY A N 15
ATOM 28551 C CA . GLY A 1 59 ? -2.879 14.363 6.133 1.00 0.00 59 GLY A CA 15
ATOM 28552 C C . GLY A 1 59 ? -3.224 15.081 7.424 1.00 0.00 59 GLY A C 15
ATOM 28553 O O . GLY A 1 59 ? -4.395 15.204 7.778 1.00 0.00 59 GLY A O 15
ATOM 28557 N N . ALA A 1 60 ? -2.200 15.553 8.127 1.00 0.00 60 ALA A N 15
ATOM 28558 C CA . ALA A 1 60 ? -2.401 16.261 9.385 1.00 0.00 60 ALA A CA 15
ATOM 28559 C C . ALA A 1 60 ? -3.290 17.485 9.191 1.00 0.00 60 ALA A C 15
ATOM 28560 O O . ALA A 1 60 ? -2.951 18.395 8.433 1.00 0.00 60 ALA A O 15
ATOM 28567 N N . ARG A 1 61 ? -4.427 17.500 9.877 1.00 0.00 61 ARG A N 15
ATOM 28568 C CA . ARG A 1 61 ? -5.366 18.611 9.778 1.00 0.00 61 ARG A CA 15
ATOM 28569 C C . ARG A 1 61 ? -5.025 19.702 10.789 1.00 0.00 61 ARG A C 15
ATOM 28570 O O . ARG A 1 61 ? -5.209 20.890 10.521 1.00 0.00 61 ARG A O 15
ATOM 28591 N N . ARG A 1 62 ? -4.529 19.291 11.952 1.00 0.00 62 ARG A N 15
ATOM 28592 C CA . ARG A 1 62 ? -4.165 20.232 13.003 1.00 0.00 62 ARG A CA 15
ATOM 28593 C C . ARG A 1 62 ? -2.964 21.076 12.586 1.00 0.00 62 ARG A C 15
ATOM 28594 O O . ARG A 1 62 ? -2.953 22.293 12.771 1.00 0.00 62 ARG A O 15
ATOM 28615 N N . SER A 1 63 ? -1.954 20.419 12.023 1.00 0.00 63 SER A N 15
ATOM 28616 C CA . SER A 1 63 ? -0.746 21.108 11.584 1.00 0.00 63 SER A CA 15
ATOM 28617 C C . SER A 1 63 ? -0.435 20.783 10.126 1.00 0.00 63 SER A C 15
ATOM 28618 O O . SER A 1 63 ? -1.164 20.033 9.475 1.00 0.00 63 SER A O 15
ATOM 28626 N N . THR A 1 64 ? 0.653 21.354 9.617 1.00 0.00 64 THR A N 15
ATOM 28627 C CA . THR A 1 64 ? 1.060 21.127 8.236 1.00 0.00 64 THR A CA 15
ATOM 28628 C C . THR A 1 64 ? 1.944 19.891 8.120 1.00 0.00 64 THR A C 15
ATOM 28629 O O . THR A 1 64 ? 2.892 19.867 7.336 1.00 0.00 64 THR A O 15
ATOM 28640 N N . GLU A 1 65 ? 1.625 18.866 8.903 1.00 0.00 65 GLU A N 15
ATOM 28641 C CA . GLU A 1 65 ? 2.392 17.626 8.886 1.00 0.00 65 GLU A CA 15
ATOM 28642 C C . GLU A 1 65 ? 1.749 16.601 7.955 1.00 0.00 65 GLU A C 15
ATOM 28643 O O . GLU A 1 65 ? 0.761 16.892 7.283 1.00 0.00 65 GLU A O 15
ATOM 28655 N N . ALA A 1 66 ? 2.320 15.401 7.921 1.00 0.00 66 ALA A N 15
ATOM 28656 C CA . ALA A 1 66 ? 1.803 14.334 7.075 1.00 0.00 66 ALA A CA 15
ATOM 28657 C C . ALA A 1 66 ? 1.291 13.166 7.913 1.00 0.00 66 ALA A C 15
ATOM 28658 O O . ALA A 1 66 ? 1.968 12.706 8.831 1.00 0.00 66 ALA A O 15
ATOM 28665 N N . ALA A 1 67 ? 0.092 12.693 7.590 1.00 0.00 67 ALA A N 15
ATOM 28666 C CA . ALA A 1 67 ? -0.510 11.579 8.314 1.00 0.00 67 ALA A CA 15
ATOM 28667 C C . ALA A 1 67 ? -0.729 10.383 7.394 1.00 0.00 67 ALA A C 15
ATOM 28668 O O . ALA A 1 67 ? -1.270 10.522 6.297 1.00 0.00 67 ALA A O 15
ATOM 28675 N N . ILE A 1 68 ? -0.305 9.209 7.848 1.00 0.00 68 ILE A N 15
ATOM 28676 C CA . ILE A 1 68 ? -0.455 7.988 7.065 1.00 0.00 68 ILE A CA 15
ATOM 28677 C C . ILE A 1 68 ? -0.953 6.837 7.933 1.00 0.00 68 ILE A C 15
ATOM 28678 O O . ILE A 1 68 ? -0.439 6.600 9.026 1.00 0.00 68 ILE A O 15
ATOM 28694 N N . LYS A 1 69 ? -1.958 6.122 7.437 1.00 0.00 69 LYS A N 15
ATOM 28695 C CA . LYS A 1 69 ? -2.526 4.993 8.165 1.00 0.00 69 LYS A CA 15
ATOM 28696 C C . LYS A 1 69 ? -2.083 3.671 7.547 1.00 0.00 69 LYS A C 15
ATOM 28697 O O . LYS A 1 69 ? -1.434 3.648 6.500 1.00 0.00 69 LYS A O 15
ATOM 28716 N N . HIS A 1 70 ? -2.440 2.569 8.200 1.00 0.00 70 HIS A N 15
ATOM 28717 C CA . HIS A 1 70 ? -2.081 1.242 7.713 1.00 0.00 70 HIS A CA 15
ATOM 28718 C C . HIS A 1 70 ? -3.202 0.242 7.982 1.00 0.00 70 HIS A C 15
ATOM 28719 O O . HIS A 1 70 ? -3.419 -0.170 9.122 1.00 0.00 70 HIS A O 15
ATOM 28733 N N . TYR A 1 71 ? -3.911 -0.142 6.927 1.00 0.00 71 TYR A N 15
ATOM 28734 C CA . TYR A 1 71 ? -5.012 -1.090 7.051 1.00 0.00 71 TYR A CA 15
ATOM 28735 C C . TYR A 1 71 ? -4.575 -2.490 6.631 1.00 0.00 71 TYR A C 15
ATOM 28736 O O . TYR A 1 71 ? -4.270 -2.733 5.464 1.00 0.00 71 TYR A O 15
ATOM 28754 N N . GLN A 1 72 ? -4.548 -3.407 7.592 1.00 0.00 72 GLN A N 15
ATOM 28755 C CA . GLN A 1 72 ? -4.148 -4.784 7.323 1.00 0.00 72 GLN A CA 15
ATOM 28756 C C . GLN A 1 72 ? -5.314 -5.589 6.759 1.00 0.00 72 GLN A C 15
ATOM 28757 O O . GLN A 1 72 ? -6.443 -5.488 7.244 1.00 0.00 72 GLN A O 15
ATOM 28771 N N . ILE A 1 73 ? -5.035 -6.387 5.735 1.00 0.00 73 ILE A N 15
ATOM 28772 C CA . ILE A 1 73 ? -6.061 -7.211 5.107 1.00 0.00 73 ILE A CA 15
ATOM 28773 C C . ILE A 1 73 ? -6.064 -8.621 5.684 1.00 0.00 73 ILE A C 15
ATOM 28774 O O . ILE A 1 73 ? -5.174 -9.423 5.399 1.00 0.00 73 ILE A O 15
ATOM 28790 N N . LYS A 1 74 ? -7.072 -8.921 6.496 1.00 0.00 74 LYS A N 15
ATOM 28791 C CA . LYS A 1 74 ? -7.195 -10.237 7.112 1.00 0.00 74 LYS A CA 15
ATOM 28792 C C . LYS A 1 74 ? -8.171 -11.113 6.335 1.00 0.00 74 LYS A C 15
ATOM 28793 O O . LYS A 1 74 ? -8.816 -10.655 5.391 1.00 0.00 74 LYS A O 15
ATOM 28812 N N . LYS A 1 75 ? -8.276 -12.375 6.738 1.00 0.00 75 LYS A N 15
ATOM 28813 C CA . LYS A 1 75 ? -9.176 -13.315 6.080 1.00 0.00 75 LYS A CA 15
ATOM 28814 C C . LYS A 1 75 ? -10.188 -13.882 7.071 1.00 0.00 75 LYS A C 15
ATOM 28815 O O . LYS A 1 75 ? -9.848 -14.190 8.213 1.00 0.00 75 LYS A O 15
ATOM 28834 N N . ASN A 1 76 ? -11.433 -14.019 6.626 1.00 0.00 76 ASN A N 15
ATOM 28835 C CA . ASN A 1 76 ? -12.495 -14.550 7.473 1.00 0.00 76 ASN A CA 15
ATOM 28836 C C . ASN A 1 76 ? -12.537 -16.074 7.402 1.00 0.00 76 ASN A C 15
ATOM 28837 O O . ASN A 1 76 ? -11.701 -16.697 6.749 1.00 0.00 76 ASN A O 15
ATOM 28848 N N . ASP A 1 77 ? -13.518 -16.664 8.076 1.00 0.00 77 ASP A N 15
ATOM 28849 C CA . ASP A 1 77 ? -13.671 -18.114 8.087 1.00 0.00 77 ASP A CA 15
ATOM 28850 C C . ASP A 1 77 ? -14.050 -18.631 6.703 1.00 0.00 77 ASP A C 15
ATOM 28851 O O . ASP A 1 77 ? -13.695 -19.749 6.328 1.00 0.00 77 ASP A O 15
ATOM 28860 N N . SER A 1 78 ? -14.773 -17.811 5.947 1.00 0.00 78 SER A N 15
ATOM 28861 C CA . SER A 1 78 ? -15.205 -18.187 4.606 1.00 0.00 78 SER A CA 15
ATOM 28862 C C . SER A 1 78 ? -14.104 -17.916 3.585 1.00 0.00 78 SER A C 15
ATOM 28863 O O . SER A 1 78 ? -14.358 -17.855 2.383 1.00 0.00 78 SER A O 15
ATOM 28871 N N . GLY A 1 79 ? -12.878 -17.751 4.075 1.00 0.00 79 GLY A N 15
ATOM 28872 C CA . GLY A 1 79 ? -11.756 -17.488 3.193 1.00 0.00 79 GLY A CA 15
ATOM 28873 C C . GLY A 1 79 ? -11.972 -16.260 2.332 1.00 0.00 79 GLY A C 15
ATOM 28874 O O . GLY A 1 79 ? -11.764 -16.301 1.119 1.00 0.00 79 GLY A O 15
ATOM 28878 N N . GLN A 1 80 ? -12.391 -15.165 2.959 1.00 0.00 80 GLN A N 15
ATOM 28879 C CA . GLN A 1 80 ? -12.637 -13.921 2.240 1.00 0.00 80 GLN A CA 15
ATOM 28880 C C . GLN A 1 80 ? -11.782 -12.790 2.801 1.00 0.00 80 GLN A C 15
ATOM 28881 O O . GLN A 1 80 ? -11.507 -12.742 4.000 1.00 0.00 80 GLN A O 15
ATOM 28895 N N . TRP A 1 81 ? -11.364 -11.881 1.927 1.00 0.00 81 TRP A N 15
ATOM 28896 C CA . TRP A 1 81 ? -10.539 -10.750 2.335 1.00 0.00 81 TRP A CA 15
ATOM 28897 C C . TRP A 1 81 ? -11.404 -9.597 2.832 1.00 0.00 81 TRP A C 15
ATOM 28898 O O . TRP A 1 81 ? -12.426 -9.270 2.228 1.00 0.00 81 TRP A O 15
ATOM 28919 N N . TYR A 1 82 ? -10.989 -8.985 3.935 1.00 0.00 82 TYR A N 15
ATOM 28920 C CA . TYR A 1 82 ? -11.728 -7.869 4.514 1.00 0.00 82 TYR A CA 15
ATOM 28921 C C . TYR A 1 82 ? -10.811 -6.983 5.352 1.00 0.00 82 TYR A C 15
ATOM 28922 O O . TYR A 1 82 ? -9.759 -7.423 5.818 1.00 0.00 82 TYR A O 15
ATOM 28940 N N . VAL A 1 83 ? -11.216 -5.731 5.538 1.00 0.00 83 VAL A N 15
ATOM 28941 C CA . VAL A 1 83 ? -10.432 -4.782 6.320 1.00 0.00 83 VAL A CA 15
ATOM 28942 C C . VAL A 1 83 ? -11.300 -4.069 7.349 1.00 0.00 83 VAL A C 15
ATOM 28943 O O . VAL A 1 83 ? -10.921 -3.936 8.512 1.00 0.00 83 VAL A O 15
ATOM 28956 N N . ALA A 1 84 ? -12.470 -3.610 6.913 1.00 0.00 84 ALA A N 15
ATOM 28957 C CA . ALA A 1 84 ? -13.394 -2.912 7.797 1.00 0.00 84 ALA A CA 15
ATOM 28958 C C . ALA A 1 84 ? -14.180 -3.895 8.657 1.00 0.00 84 ALA A C 15
ATOM 28959 O O . ALA A 1 84 ? -14.917 -3.495 9.557 1.00 0.00 84 ALA A O 15
ATOM 28966 N N . GLU A 1 85 ? -14.017 -5.184 8.373 1.00 0.00 85 GLU A N 15
ATOM 28967 C CA . GLU A 1 85 ? -14.713 -6.225 9.121 1.00 0.00 85 GLU A CA 15
ATOM 28968 C C . GLU A 1 85 ? -16.217 -6.160 8.871 1.00 0.00 85 GLU A C 15
ATOM 28969 O O . GLU A 1 85 ? -17.015 -6.600 9.699 1.00 0.00 85 GLU A O 15
ATOM 28981 N N . ARG A 1 86 ? -16.598 -5.608 7.723 1.00 0.00 86 ARG A N 15
ATOM 28982 C CA . ARG A 1 86 ? -18.005 -5.485 7.364 1.00 0.00 86 ARG A CA 15
ATOM 28983 C C . ARG A 1 86 ? -18.241 -5.940 5.927 1.00 0.00 86 ARG A C 15
ATOM 28984 O O . ARG A 1 86 ? -19.303 -6.470 5.600 1.00 0.00 86 ARG A O 15
ATOM 29005 N N . HIS A 1 87 ? -17.244 -5.731 5.073 1.00 0.00 87 HIS A N 15
ATOM 29006 C CA . HIS A 1 87 ? -17.343 -6.121 3.671 1.00 0.00 87 HIS A CA 15
ATOM 29007 C C . HIS A 1 87 ? -16.247 -7.116 3.305 1.00 0.00 87 HIS A C 15
ATOM 29008 O O . HIS A 1 87 ? -15.063 -6.780 3.309 1.00 0.00 87 HIS A O 15
ATOM 29023 N N . ALA A 1 88 ? -16.650 -8.343 2.991 1.00 0.00 88 ALA A N 15
ATOM 29024 C CA . ALA A 1 88 ? -15.702 -9.387 2.622 1.00 0.00 88 ALA A CA 15
ATOM 29025 C C . ALA A 1 88 ? -15.719 -9.636 1.117 1.00 0.00 88 ALA A C 15
ATOM 29026 O O . ALA A 1 88 ? -16.769 -9.567 0.478 1.00 0.00 88 ALA A O 15
ATOM 29033 N N . PHE A 1 89 ? -14.549 -9.927 0.558 1.00 0.00 89 PHE A N 15
ATOM 29034 C CA . PHE A 1 89 ? -14.429 -10.186 -0.874 1.00 0.00 89 PHE A CA 15
ATOM 29035 C C . PHE A 1 89 ? -13.832 -11.567 -1.129 1.00 0.00 89 PHE A C 15
ATOM 29036 O O . PHE A 1 89 ? -13.596 -12.333 -0.195 1.00 0.00 89 PHE A O 15
ATOM 29053 N N . GLN A 1 90 ? -13.593 -11.875 -2.399 1.00 0.00 90 GLN A N 15
ATOM 29054 C CA . GLN A 1 90 ? -13.026 -13.164 -2.777 1.00 0.00 90 GLN A CA 15
ATOM 29055 C C . GLN A 1 90 ? -11.620 -12.995 -3.344 1.00 0.00 90 GLN A C 15
ATOM 29056 O O . GLN A 1 90 ? -10.828 -13.936 -3.358 1.00 0.00 90 GLN A O 15
ATOM 29070 N N . SER A 1 91 ? -11.318 -11.787 -3.813 1.00 0.00 91 SER A N 15
ATOM 29071 C CA . SER A 1 91 ? -10.009 -11.496 -4.385 1.00 0.00 91 SER A CA 15
ATOM 29072 C C . SER A 1 91 ? -9.456 -10.185 -3.835 1.00 0.00 91 SER A C 15
ATOM 29073 O O . SER A 1 91 ? -10.210 -9.267 -3.513 1.00 0.00 91 SER A O 15
ATOM 29081 N N . ILE A 1 92 ? -8.134 -10.105 -3.733 1.00 0.00 92 ILE A N 15
ATOM 29082 C CA . ILE A 1 92 ? -7.478 -8.907 -3.224 1.00 0.00 92 ILE A CA 15
ATOM 29083 C C . ILE A 1 92 ? -7.819 -7.689 -4.076 1.00 0.00 92 ILE A C 15
ATOM 29084 O O . ILE A 1 92 ? -8.177 -6.626 -3.570 1.00 0.00 92 ILE A O 15
ATOM 29100 N N . PRO A 1 93 ? -7.707 -7.847 -5.404 1.00 0.00 93 PRO A N 15
ATOM 29101 C CA . PRO A 1 93 ? -8.000 -6.773 -6.355 1.00 0.00 93 PRO A CA 15
ATOM 29102 C C . PRO A 1 93 ? -9.489 -6.446 -6.422 1.00 0.00 93 PRO A C 15
ATOM 29103 O O . PRO A 1 93 ? -9.896 -5.496 -7.089 1.00 0.00 93 PRO A O 15
ATOM 29114 N N . GLU A 1 94 ? -10.295 -7.240 -5.724 1.00 0.00 94 GLU A N 15
ATOM 29115 C CA . GLU A 1 94 ? -11.738 -7.035 -5.705 1.00 0.00 94 GLU A CA 15
ATOM 29116 C C . GLU A 1 94 ? -12.147 -6.158 -4.525 1.00 0.00 94 GLU A C 15
ATOM 29117 O O . GLU A 1 94 ? -13.030 -5.307 -4.645 1.00 0.00 94 GLU A O 15
ATOM 29129 N N . LEU A 1 95 ? -11.500 -6.372 -3.385 1.00 0.00 95 LEU A N 15
ATOM 29130 C CA . LEU A 1 95 ? -11.796 -5.602 -2.181 1.00 0.00 95 LEU A CA 15
ATOM 29131 C C . LEU A 1 95 ? -11.591 -4.110 -2.425 1.00 0.00 95 LEU A C 15
ATOM 29132 O O . LEU A 1 95 ? -12.336 -3.278 -1.908 1.00 0.00 95 LEU A O 15
ATOM 29148 N N . ILE A 1 96 ? -10.576 -3.779 -3.217 1.00 0.00 96 ILE A N 15
ATOM 29149 C CA . ILE A 1 96 ? -10.274 -2.388 -3.532 1.00 0.00 96 ILE A CA 15
ATOM 29150 C C . ILE A 1 96 ? -11.060 -1.919 -4.752 1.00 0.00 96 ILE A C 15
ATOM 29151 O O . ILE A 1 96 ? -11.199 -0.719 -4.988 1.00 0.00 96 ILE A O 15
ATOM 29167 N N . TRP A 1 97 ? -11.573 -2.872 -5.522 1.00 0.00 97 TRP A N 15
ATOM 29168 C CA . TRP A 1 97 ? -12.347 -2.555 -6.716 1.00 0.00 97 TRP A CA 15
ATOM 29169 C C . TRP A 1 97 ? -13.512 -1.632 -6.381 1.00 0.00 97 TRP A C 15
ATOM 29170 O O . TRP A 1 97 ? -13.748 -0.639 -7.069 1.00 0.00 97 TRP A O 15
ATOM 29191 N N . TYR A 1 98 ? -14.240 -1.966 -5.320 1.00 0.00 98 TYR A N 15
ATOM 29192 C CA . TYR A 1 98 ? -15.383 -1.168 -4.896 1.00 0.00 98 TYR A CA 15
ATOM 29193 C C . TYR A 1 98 ? -14.949 -0.060 -3.939 1.00 0.00 98 TYR A C 15
ATOM 29194 O O . TYR A 1 98 ? -15.232 1.117 -4.165 1.00 0.00 98 TYR A O 15
ATOM 29212 N N . HIS A 1 99 ? -14.261 -0.447 -2.871 1.00 0.00 99 HIS A N 15
ATOM 29213 C CA . HIS A 1 99 ? -13.787 0.512 -1.879 1.00 0.00 99 HIS A CA 15
ATOM 29214 C C . HIS A 1 99 ? -13.364 1.819 -2.546 1.00 0.00 99 HIS A C 15
ATOM 29215 O O . HIS A 1 99 ? -13.562 2.900 -1.992 1.00 0.00 99 HIS A O 15
ATOM 29230 N N . GLN A 1 100 ? -12.783 1.709 -3.735 1.00 0.00 100 GLN A N 15
ATOM 29231 C CA . GLN A 1 100 ? -12.332 2.881 -4.476 1.00 0.00 100 GLN A CA 15
ATOM 29232 C C . GLN A 1 100 ? -13.378 3.990 -4.430 1.00 0.00 100 GLN A C 15
ATOM 29233 O O . GLN A 1 100 ? -13.084 5.120 -4.037 1.00 0.00 100 GLN A O 15
ATOM 29247 N N . HIS A 1 101 ? -14.601 3.660 -4.833 1.00 0.00 101 HIS A N 15
ATOM 29248 C CA . HIS A 1 101 ? -15.692 4.628 -4.836 1.00 0.00 101 HIS A CA 15
ATOM 29249 C C . HIS A 1 101 ? -16.430 4.620 -3.502 1.00 0.00 101 HIS A C 15
ATOM 29250 O O . HIS A 1 101 ? -16.687 5.672 -2.918 1.00 0.00 101 HIS A O 15
ATOM 29265 N N . ASN A 1 102 ? -16.770 3.426 -3.027 1.00 0.00 102 ASN A N 15
ATOM 29266 C CA . ASN A 1 102 ? -17.481 3.281 -1.761 1.00 0.00 102 ASN A CA 15
ATOM 29267 C C . ASN A 1 102 ? -16.523 2.888 -0.641 1.00 0.00 102 ASN A C 15
ATOM 29268 O O . ASN A 1 102 ? -16.360 1.707 -0.337 1.00 0.00 102 ASN A O 15
ATOM 29279 N N . ALA A 1 103 ? -15.893 3.886 -0.031 1.00 0.00 103 ALA A N 15
ATOM 29280 C CA . ALA A 1 103 ? -14.953 3.645 1.056 1.00 0.00 103 ALA A CA 15
ATOM 29281 C C . ALA A 1 103 ? -15.417 2.490 1.937 1.00 0.00 103 ALA A C 15
ATOM 29282 O O . ALA A 1 103 ? -14.615 1.653 2.352 1.00 0.00 103 ALA A O 15
ATOM 29289 N N . ALA A 1 104 ? -16.716 2.451 2.218 1.00 0.00 104 ALA A N 15
ATOM 29290 C CA . ALA A 1 104 ? -17.286 1.397 3.048 1.00 0.00 104 ALA A CA 15
ATOM 29291 C C . ALA A 1 104 ? -16.414 1.128 4.269 1.00 0.00 104 ALA A C 15
ATOM 29292 O O . ALA A 1 104 ? -16.275 -0.014 4.707 1.00 0.00 104 ALA A O 15
ATOM 29299 N N . GLY A 1 105 ? -15.825 2.188 4.816 1.00 0.00 105 GLY A N 15
ATOM 29300 C CA . GLY A 1 105 ? -14.974 2.044 5.982 1.00 0.00 105 GLY A CA 15
ATOM 29301 C C . GLY A 1 105 ? -14.584 3.380 6.584 1.00 0.00 105 GLY A C 15
ATOM 29302 O O . GLY A 1 105 ? -14.657 3.566 7.799 1.00 0.00 105 GLY A O 15
ATOM 29306 N N . LEU A 1 106 ? -14.168 4.312 5.733 1.00 0.00 106 LEU A N 15
ATOM 29307 C CA . LEU A 1 106 ? -13.764 5.637 6.188 1.00 0.00 106 LEU A CA 15
ATOM 29308 C C . LEU A 1 106 ? -14.237 6.714 5.217 1.00 0.00 106 LEU A C 15
ATOM 29309 O O . LEU A 1 106 ? -14.217 6.520 4.002 1.00 0.00 106 LEU A O 15
ATOM 29325 N N . MET A 1 107 ? -14.661 7.850 5.762 1.00 0.00 107 MET A N 15
ATOM 29326 C CA . MET A 1 107 ? -15.135 8.959 4.943 1.00 0.00 107 MET A CA 15
ATOM 29327 C C . MET A 1 107 ? -14.342 9.055 3.644 1.00 0.00 107 MET A C 15
ATOM 29328 O O . MET A 1 107 ? -14.916 9.122 2.556 1.00 0.00 107 MET A O 15
ATOM 29342 N N . THR A 1 108 ? -13.018 9.061 3.764 1.00 0.00 108 THR A N 15
ATOM 29343 C CA . THR A 1 108 ? -12.145 9.151 2.600 1.00 0.00 108 THR A CA 15
ATOM 29344 C C . THR A 1 108 ? -12.026 7.802 1.898 1.00 0.00 108 THR A C 15
ATOM 29345 O O . THR A 1 108 ? -11.950 6.759 2.547 1.00 0.00 108 THR A O 15
ATOM 29356 N N . ARG A 1 109 ? -12.008 7.832 0.570 1.00 0.00 109 ARG A N 15
ATOM 29357 C CA . ARG A 1 109 ? -11.899 6.612 -0.220 1.00 0.00 109 ARG A CA 15
ATOM 29358 C C . ARG A 1 109 ? -10.752 6.714 -1.222 1.00 0.00 109 ARG A C 15
ATOM 29359 O O . ARG A 1 109 ? -10.425 7.801 -1.700 1.00 0.00 109 ARG A O 15
ATOM 29380 N N . LEU A 1 110 ? -10.144 5.575 -1.536 1.00 0.00 110 LEU A N 15
ATOM 29381 C CA . LEU A 1 110 ? -9.033 5.536 -2.481 1.00 0.00 110 LEU A CA 15
ATOM 29382 C C . LEU A 1 110 ? -9.385 6.279 -3.766 1.00 0.00 110 LEU A C 15
ATOM 29383 O O . LEU A 1 110 ? -10.288 5.877 -4.499 1.00 0.00 110 LEU A O 15
ATOM 29399 N N . ARG A 1 111 ? -8.664 7.364 -4.032 1.00 0.00 111 ARG A N 15
ATOM 29400 C CA . ARG A 1 111 ? -8.899 8.162 -5.229 1.00 0.00 111 ARG A CA 15
ATOM 29401 C C . ARG A 1 111 ? -7.609 8.345 -6.023 1.00 0.00 111 ARG A C 15
ATOM 29402 O O . ARG A 1 111 ? -7.613 8.300 -7.253 1.00 0.00 111 ARG A O 15
ATOM 29423 N N . TYR A 1 112 ? -6.507 8.550 -5.311 1.00 0.00 112 TYR A N 15
ATOM 29424 C CA . TYR A 1 112 ? -5.209 8.744 -5.948 1.00 0.00 112 TYR A CA 15
ATOM 29425 C C . TYR A 1 112 ? -4.326 7.513 -5.767 1.00 0.00 112 TYR A C 15
ATOM 29426 O O . TYR A 1 112 ? -3.510 7.432 -4.848 1.00 0.00 112 TYR A O 15
ATOM 29444 N N . PRO A 1 113 ? -4.490 6.530 -6.665 1.00 0.00 113 PRO A N 15
ATOM 29445 C CA . PRO A 1 113 ? -3.716 5.286 -6.628 1.00 0.00 113 PRO A CA 15
ATOM 29446 C C . PRO A 1 113 ? -2.251 5.504 -6.989 1.00 0.00 113 PRO A C 15
ATOM 29447 O O . PRO A 1 113 ? -1.847 5.303 -8.135 1.00 0.00 113 PRO A O 15
ATOM 29458 N N . VAL A 1 114 ? -1.458 5.915 -6.004 1.00 0.00 114 VAL A N 15
ATOM 29459 C CA . VAL A 1 114 ? -0.037 6.158 -6.219 1.00 0.00 114 VAL A CA 15
ATOM 29460 C C . VAL A 1 114 ? 0.539 5.188 -7.244 1.00 0.00 114 VAL A C 15
ATOM 29461 O O . VAL A 1 114 ? 0.432 3.971 -7.092 1.00 0.00 114 VAL A O 15
ATOM 29474 N N . GLY A 1 115 ? 1.150 5.735 -8.290 1.00 0.00 115 GLY A N 15
ATOM 29475 C CA . GLY A 1 115 ? 1.733 4.904 -9.327 1.00 0.00 115 GLY A CA 15
ATOM 29476 C C . GLY A 1 115 ? 2.894 4.071 -8.818 1.00 0.00 115 GLY A C 15
ATOM 29477 O O . GLY A 1 115 ? 3.521 4.414 -7.815 1.00 0.00 115 GLY A O 15
ATOM 29481 N N . LEU A 1 116 ? 3.179 2.972 -9.507 1.00 0.00 116 LEU A N 15
ATOM 29482 C CA . LEU A 1 116 ? 4.270 2.086 -9.119 1.00 0.00 116 LEU A CA 15
ATOM 29483 C C . LEU A 1 116 ? 5.594 2.842 -9.067 1.00 0.00 116 LEU A C 15
ATOM 29484 O O . LEU A 1 116 ? 6.231 2.927 -8.018 1.00 0.00 116 LEU A O 15
ATOM 29500 N N . MET A 1 117 ? 6.000 3.392 -10.208 1.00 0.00 117 MET A N 15
ATOM 29501 C CA . MET A 1 117 ? 7.246 4.144 -10.292 1.00 0.00 117 MET A CA 15
ATOM 29502 C C . MET A 1 117 ? 7.282 5.255 -9.248 1.00 0.00 117 MET A C 15
ATOM 29503 O O . MET A 1 117 ? 6.847 6.377 -9.506 1.00 0.00 117 MET A O 15
ATOM 29517 N N . GLY A 1 118 ? 7.803 4.936 -8.067 1.00 0.00 118 GLY A N 15
ATOM 29518 C CA . GLY A 1 118 ? 7.885 5.918 -7.002 1.00 0.00 118 GLY A CA 15
ATOM 29519 C C . GLY A 1 118 ? 9.239 6.598 -6.943 1.00 0.00 118 GLY A C 15
ATOM 29520 O O . GLY A 1 118 ? 9.509 7.524 -7.707 1.00 0.00 118 GLY A O 15
ATOM 29524 N N . SER A 1 119 ? 10.091 6.138 -6.032 1.00 0.00 119 SER A N 15
ATOM 29525 C CA . SER A 1 119 ? 11.422 6.712 -5.873 1.00 0.00 119 SER A CA 15
ATOM 29526 C C . SER A 1 119 ? 12.237 5.920 -4.854 1.00 0.00 119 SER A C 15
ATOM 29527 O O . SER A 1 119 ? 11.680 5.230 -4.000 1.00 0.00 119 SER A O 15
ATOM 29535 N N . SER A 1 120 ? 13.558 6.023 -4.953 1.00 0.00 120 SER A N 15
ATOM 29536 C CA . SER A 1 120 ? 14.450 5.314 -4.043 1.00 0.00 120 SER A CA 15
ATOM 29537 C C . SER A 1 120 ? 15.879 5.835 -4.168 1.00 0.00 120 SER A C 15
ATOM 29538 O O . SER A 1 120 ? 16.188 6.626 -5.059 1.00 0.00 120 SER A O 15
ATOM 29546 N N . GLY A 1 121 ? 16.747 5.386 -3.268 1.00 0.00 121 GLY A N 15
ATOM 29547 C CA . GLY A 1 121 ? 18.133 5.816 -3.293 1.00 0.00 121 GLY A CA 15
ATOM 29548 C C . GLY A 1 121 ? 19.072 4.781 -2.706 1.00 0.00 121 GLY A C 15
ATOM 29549 O O . GLY A 1 121 ? 18.727 4.056 -1.773 1.00 0.00 121 GLY A O 15
ATOM 29553 N N . PRO A 1 122 ? 20.292 4.702 -3.258 1.00 0.00 122 PRO A N 15
ATOM 29554 C CA . PRO A 1 122 ? 21.308 3.751 -2.800 1.00 0.00 122 PRO A CA 15
ATOM 29555 C C . PRO A 1 122 ? 21.850 4.103 -1.419 1.00 0.00 122 PRO A C 15
ATOM 29556 O O . PRO A 1 122 ? 21.338 5.001 -0.751 1.00 0.00 122 PRO A O 15
ATOM 29567 N N . SER A 1 123 ? 22.890 3.389 -0.996 1.00 0.00 123 SER A N 15
ATOM 29568 C CA . SER A 1 123 ? 23.498 3.625 0.308 1.00 0.00 123 SER A CA 15
ATOM 29569 C C . SER A 1 123 ? 24.973 3.232 0.296 1.00 0.00 123 SER A C 15
ATOM 29570 O O . SER A 1 123 ? 25.492 2.752 -0.710 1.00 0.00 123 SER A O 15
ATOM 29578 N N . SER A 1 124 ? 25.643 3.442 1.426 1.00 0.00 124 SER A N 15
ATOM 29579 C CA . SER A 1 124 ? 27.058 3.115 1.547 1.00 0.00 124 SER A CA 15
ATOM 29580 C C . SER A 1 124 ? 27.872 3.815 0.463 1.00 0.00 124 SER A C 15
ATOM 29581 O O . SER A 1 124 ? 28.764 3.221 -0.141 1.00 0.00 124 SER A O 15
ATOM 29589 N N . GLY A 1 125 ? 27.556 5.084 0.222 1.00 0.00 125 GLY A N 15
ATOM 29590 C CA . GLY A 1 125 ? 28.267 5.847 -0.789 1.00 0.00 125 GLY A CA 15
ATOM 29591 C C . GLY A 1 125 ? 27.564 7.143 -1.139 1.00 0.00 125 GLY A C 15
ATOM 29592 O O . GLY A 1 125 ? 26.388 7.140 -1.501 1.00 0.00 125 GLY A O 15
ATOM 29596 N N . GLY A 1 1 ? -10.920 -17.982 -24.443 1.00 0.00 1 GLY A N 16
ATOM 29597 C CA . GLY A 1 1 ? -11.930 -17.170 -25.096 1.00 0.00 1 GLY A CA 16
ATOM 29598 C C . GLY A 1 1 ? -11.980 -15.757 -24.549 1.00 0.00 1 GLY A C 16
ATOM 29599 O O . GLY A 1 1 ? -10.942 -15.137 -24.319 1.00 0.00 1 GLY A O 16
ATOM 29603 N N . SER A 1 2 ? -13.189 -15.247 -24.340 1.00 0.00 2 SER A N 16
ATOM 29604 C CA . SER A 1 2 ? -13.370 -13.896 -23.823 1.00 0.00 2 SER A CA 16
ATOM 29605 C C . SER A 1 2 ? -13.857 -13.928 -22.377 1.00 0.00 2 SER A C 16
ATOM 29606 O O . SER A 1 2 ? -13.195 -13.414 -21.476 1.00 0.00 2 SER A O 16
ATOM 29614 N N . SER A 1 3 ? -15.018 -14.538 -22.165 1.00 0.00 3 SER A N 16
ATOM 29615 C CA . SER A 1 3 ? -15.597 -14.636 -20.830 1.00 0.00 3 SER A CA 16
ATOM 29616 C C . SER A 1 3 ? -15.729 -16.094 -20.400 1.00 0.00 3 SER A C 16
ATOM 29617 O O . SER A 1 3 ? -15.783 -16.996 -21.234 1.00 0.00 3 SER A O 16
ATOM 29625 N N . GLY A 1 4 ? -15.783 -16.316 -19.090 1.00 0.00 4 GLY A N 16
ATOM 29626 C CA . GLY A 1 4 ? -15.909 -17.665 -18.571 1.00 0.00 4 GLY A CA 16
ATOM 29627 C C . GLY A 1 4 ? -14.927 -17.950 -17.451 1.00 0.00 4 GLY A C 16
ATOM 29628 O O . GLY A 1 4 ? -13.868 -18.534 -17.678 1.00 0.00 4 GLY A O 16
ATOM 29632 N N . SER A 1 5 ? -15.279 -17.533 -16.238 1.00 0.00 5 SER A N 16
ATOM 29633 C CA . SER A 1 5 ? -14.419 -17.742 -15.080 1.00 0.00 5 SER A CA 16
ATOM 29634 C C . SER A 1 5 ? -15.115 -18.611 -14.036 1.00 0.00 5 SER A C 16
ATOM 29635 O O . SER A 1 5 ? -16.216 -18.295 -13.584 1.00 0.00 5 SER A O 16
ATOM 29643 N N . SER A 1 6 ? -14.464 -19.706 -13.658 1.00 0.00 6 SER A N 16
ATOM 29644 C CA . SER A 1 6 ? -15.020 -20.623 -12.670 1.00 0.00 6 SER A CA 16
ATOM 29645 C C . SER A 1 6 ? -14.710 -20.151 -11.254 1.00 0.00 6 SER A C 16
ATOM 29646 O O . SER A 1 6 ? -15.602 -20.038 -10.415 1.00 0.00 6 SER A O 16
ATOM 29654 N N . GLY A 1 7 ? -13.434 -19.873 -10.995 1.00 0.00 7 GLY A N 16
ATOM 29655 C CA . GLY A 1 7 ? -13.026 -19.416 -9.680 1.00 0.00 7 GLY A CA 16
ATOM 29656 C C . GLY A 1 7 ? -11.654 -19.925 -9.289 1.00 0.00 7 GLY A C 16
ATOM 29657 O O . GLY A 1 7 ? -11.151 -20.885 -9.871 1.00 0.00 7 GLY A O 16
ATOM 29661 N N . ASN A 1 8 ? -11.043 -19.277 -8.302 1.00 0.00 8 ASN A N 16
ATOM 29662 C CA . ASN A 1 8 ? -9.718 -19.668 -7.836 1.00 0.00 8 ASN A CA 16
ATOM 29663 C C . ASN A 1 8 ? -8.675 -19.470 -8.933 1.00 0.00 8 ASN A C 16
ATOM 29664 O O . ASN A 1 8 ? -7.817 -20.326 -9.151 1.00 0.00 8 ASN A O 16
ATOM 29675 N N . LYS A 1 9 ? -8.755 -18.335 -9.619 1.00 0.00 9 LYS A N 16
ATOM 29676 C CA . LYS A 1 9 ? -7.818 -18.022 -10.691 1.00 0.00 9 LYS A CA 16
ATOM 29677 C C . LYS A 1 9 ? -6.618 -17.248 -10.156 1.00 0.00 9 LYS A C 16
ATOM 29678 O O . LYS A 1 9 ? -6.754 -16.416 -9.259 1.00 0.00 9 LYS A O 16
ATOM 29697 N N . ILE A 1 10 ? -5.444 -17.525 -10.715 1.00 0.00 10 ILE A N 16
ATOM 29698 C CA . ILE A 1 10 ? -4.221 -16.852 -10.295 1.00 0.00 10 ILE A CA 16
ATOM 29699 C C . ILE A 1 10 ? -4.491 -15.395 -9.936 1.00 0.00 10 ILE A C 16
ATOM 29700 O O . ILE A 1 10 ? -5.191 -14.685 -10.659 1.00 0.00 10 ILE A O 16
ATOM 29716 N N . THR A 1 11 ? -3.929 -14.953 -8.816 1.00 0.00 11 THR A N 16
ATOM 29717 C CA . THR A 1 11 ? -4.108 -13.580 -8.361 1.00 0.00 11 THR A CA 16
ATOM 29718 C C . THR A 1 11 ? -3.042 -12.663 -8.950 1.00 0.00 11 THR A C 16
ATOM 29719 O O . THR A 1 11 ? -1.931 -12.571 -8.427 1.00 0.00 11 THR A O 16
ATOM 29730 N N . ASN A 1 12 ? -3.387 -11.985 -10.039 1.00 0.00 12 ASN A N 16
ATOM 29731 C CA . ASN A 1 12 ? -2.458 -11.074 -10.699 1.00 0.00 12 ASN A CA 16
ATOM 29732 C C . ASN A 1 12 ? -2.607 -9.657 -10.154 1.00 0.00 12 ASN A C 16
ATOM 29733 O O . ASN A 1 12 ? -3.596 -8.976 -10.426 1.00 0.00 12 ASN A O 16
ATOM 29744 N N . LEU A 1 13 ? -1.617 -9.219 -9.382 1.00 0.00 13 LEU A N 16
ATOM 29745 C CA . LEU A 1 13 ? -1.637 -7.883 -8.799 1.00 0.00 13 LEU A CA 16
ATOM 29746 C C . LEU A 1 13 ? -0.646 -6.964 -9.509 1.00 0.00 13 LEU A C 16
ATOM 29747 O O . LEU A 1 13 ? -0.929 -5.788 -9.733 1.00 0.00 13 LEU A O 16
ATOM 29763 N N . GLU A 1 14 ? 0.513 -7.511 -9.859 1.00 0.00 14 GLU A N 16
ATOM 29764 C CA . GLU A 1 14 ? 1.544 -6.741 -10.544 1.00 0.00 14 GLU A CA 16
ATOM 29765 C C . GLU A 1 14 ? 0.939 -5.897 -11.664 1.00 0.00 14 GLU A C 16
ATOM 29766 O O . GLU A 1 14 ? 1.344 -4.756 -11.883 1.00 0.00 14 GLU A O 16
ATOM 29778 N N . ILE A 1 15 ? -0.032 -6.468 -12.368 1.00 0.00 15 ILE A N 16
ATOM 29779 C CA . ILE A 1 15 ? -0.693 -5.770 -13.463 1.00 0.00 15 ILE A CA 16
ATOM 29780 C C . ILE A 1 15 ? -1.099 -4.359 -13.051 1.00 0.00 15 ILE A C 16
ATOM 29781 O O . ILE A 1 15 ? -1.024 -3.423 -13.847 1.00 0.00 15 ILE A O 16
ATOM 29797 N N . TYR A 1 16 ? -1.525 -4.214 -11.801 1.00 0.00 16 TYR A N 16
ATOM 29798 C CA . TYR A 1 16 ? -1.943 -2.918 -11.282 1.00 0.00 16 TYR A CA 16
ATOM 29799 C C . TYR A 1 16 ? -0.735 -2.073 -10.888 1.00 0.00 16 TYR A C 16
ATOM 29800 O O . TYR A 1 16 ? 0.393 -2.564 -10.852 1.00 0.00 16 TYR A O 16
ATOM 29818 N N . GLU A 1 17 ? -0.982 -0.801 -10.592 1.00 0.00 17 GLU A N 16
ATOM 29819 C CA . GLU A 1 17 ? 0.086 0.112 -10.200 1.00 0.00 17 GLU A CA 16
ATOM 29820 C C . GLU A 1 17 ? 0.047 0.383 -8.698 1.00 0.00 17 GLU A C 16
ATOM 29821 O O . GLU A 1 17 ? 1.085 0.569 -8.064 1.00 0.00 17 GLU A O 16
ATOM 29833 N N . TRP A 1 18 ? -1.158 0.403 -8.138 1.00 0.00 18 TRP A N 16
ATOM 29834 C CA . TRP A 1 18 ? -1.332 0.652 -6.712 1.00 0.00 18 TRP A CA 16
ATOM 29835 C C . TRP A 1 18 ? -0.726 -0.475 -5.884 1.00 0.00 18 TRP A C 16
ATOM 29836 O O . TRP A 1 18 ? -0.504 -0.326 -4.683 1.00 0.00 18 TRP A O 16
ATOM 29857 N N . TYR A 1 19 ? -0.460 -1.603 -6.535 1.00 0.00 19 TYR A N 16
ATOM 29858 C CA . TYR A 1 19 ? 0.119 -2.758 -5.857 1.00 0.00 19 TYR A CA 16
ATOM 29859 C C . TYR A 1 19 ? 1.641 -2.658 -5.818 1.00 0.00 19 TYR A C 16
ATOM 29860 O O . TYR A 1 19 ? 2.339 -3.335 -6.573 1.00 0.00 19 TYR A O 16
ATOM 29878 N N . HIS A 1 20 ? 2.150 -1.809 -4.930 1.00 0.00 20 HIS A N 16
ATOM 29879 C CA . HIS A 1 20 ? 3.589 -1.622 -4.789 1.00 0.00 20 HIS A CA 16
ATOM 29880 C C . HIS A 1 20 ? 4.229 -2.824 -4.103 1.00 0.00 20 HIS A C 16
ATOM 29881 O O . HIS A 1 20 ? 4.169 -2.958 -2.881 1.00 0.00 20 HIS A O 16
ATOM 29896 N N . ARG A 1 21 ? 4.842 -3.696 -4.897 1.00 0.00 21 ARG A N 16
ATOM 29897 C CA . ARG A 1 21 ? 5.491 -4.888 -4.366 1.00 0.00 21 ARG A CA 16
ATOM 29898 C C . ARG A 1 21 ? 7.000 -4.684 -4.260 1.00 0.00 21 ARG A C 16
ATOM 29899 O O . ARG A 1 21 ? 7.555 -3.761 -4.856 1.00 0.00 21 ARG A O 16
ATOM 29920 N N . ASN A 1 22 ? 7.657 -5.551 -3.496 1.00 0.00 22 ASN A N 16
ATOM 29921 C CA . ASN A 1 22 ? 9.101 -5.465 -3.311 1.00 0.00 22 ASN A CA 16
ATOM 29922 C C . ASN A 1 22 ? 9.486 -4.151 -2.636 1.00 0.00 22 ASN A C 16
ATOM 29923 O O . ASN A 1 22 ? 10.471 -3.515 -3.010 1.00 0.00 22 ASN A O 16
ATOM 29934 N N . ILE A 1 23 ? 8.702 -3.753 -1.639 1.00 0.00 23 ILE A N 16
ATOM 29935 C CA . ILE A 1 23 ? 8.962 -2.517 -0.911 1.00 0.00 23 ILE A CA 16
ATOM 29936 C C . ILE A 1 23 ? 8.985 -2.762 0.594 1.00 0.00 23 ILE A C 16
ATOM 29937 O O . ILE A 1 23 ? 8.744 -3.877 1.058 1.00 0.00 23 ILE A O 16
ATOM 29953 N N . THR A 1 24 ? 9.274 -1.709 1.354 1.00 0.00 24 THR A N 16
ATOM 29954 C CA . THR A 1 24 ? 9.327 -1.808 2.807 1.00 0.00 24 THR A CA 16
ATOM 29955 C C . THR A 1 24 ? 8.503 -0.707 3.464 1.00 0.00 24 THR A C 16
ATOM 29956 O O . THR A 1 24 ? 8.154 0.285 2.824 1.00 0.00 24 THR A O 16
ATOM 29967 N N . ARG A 1 25 ? 8.195 -0.888 4.744 1.00 0.00 25 ARG A N 16
ATOM 29968 C CA . ARG A 1 25 ? 7.410 0.090 5.487 1.00 0.00 25 ARG A CA 16
ATOM 29969 C C . ARG A 1 25 ? 7.726 1.509 5.019 1.00 0.00 25 ARG A C 16
ATOM 29970 O O . ARG A 1 25 ? 6.840 2.239 4.579 1.00 0.00 25 ARG A O 16
ATOM 29991 N N . ASN A 1 26 ? 8.995 1.889 5.120 1.00 0.00 26 ASN A N 16
ATOM 29992 C CA . ASN A 1 26 ? 9.428 3.220 4.709 1.00 0.00 26 ASN A CA 16
ATOM 29993 C C . ASN A 1 26 ? 8.876 3.570 3.330 1.00 0.00 26 ASN A C 16
ATOM 29994 O O . ASN A 1 26 ? 8.282 4.631 3.140 1.00 0.00 26 ASN A O 16
ATOM 30005 N N . GLN A 1 27 ? 9.078 2.671 2.373 1.00 0.00 27 GLN A N 16
ATOM 30006 C CA . GLN A 1 27 ? 8.600 2.885 1.012 1.00 0.00 27 GLN A CA 16
ATOM 30007 C C . GLN A 1 27 ? 7.113 3.225 1.003 1.00 0.00 27 GLN A C 16
ATOM 30008 O O . GLN A 1 27 ? 6.716 4.299 0.555 1.00 0.00 27 GLN A O 16
ATOM 30022 N N . ALA A 1 28 ? 6.297 2.303 1.502 1.00 0.00 28 ALA A N 16
ATOM 30023 C CA . ALA A 1 28 ? 4.855 2.506 1.554 1.00 0.00 28 ALA A CA 16
ATOM 30024 C C . ALA A 1 28 ? 4.517 3.946 1.926 1.00 0.00 28 ALA A C 16
ATOM 30025 O O . ALA A 1 28 ? 3.928 4.678 1.133 1.00 0.00 28 ALA A O 16
ATOM 30032 N N . GLU A 1 29 ? 4.892 4.343 3.138 1.00 0.00 29 GLU A N 16
ATOM 30033 C CA . GLU A 1 29 ? 4.626 5.695 3.614 1.00 0.00 29 GLU A CA 16
ATOM 30034 C C . GLU A 1 29 ? 5.222 6.732 2.668 1.00 0.00 29 GLU A C 16
ATOM 30035 O O . GLU A 1 29 ? 4.532 7.648 2.218 1.00 0.00 29 GLU A O 16
ATOM 30047 N N . HIS A 1 30 ? 6.509 6.583 2.370 1.00 0.00 30 HIS A N 16
ATOM 30048 C CA . HIS A 1 30 ? 7.199 7.507 1.477 1.00 0.00 30 HIS A CA 16
ATOM 30049 C C . HIS A 1 30 ? 6.379 7.758 0.215 1.00 0.00 30 HIS A C 16
ATOM 30050 O O . HIS A 1 30 ? 5.896 8.869 -0.012 1.00 0.00 30 HIS A O 16
ATOM 30065 N N . LEU A 1 31 ? 6.224 6.722 -0.601 1.00 0.00 31 LEU A N 16
ATOM 30066 C CA . LEU A 1 31 ? 5.463 6.830 -1.840 1.00 0.00 31 LEU A CA 16
ATOM 30067 C C . LEU A 1 31 ? 4.290 7.791 -1.676 1.00 0.00 31 LEU A C 16
ATOM 30068 O O . LEU A 1 31 ? 4.016 8.611 -2.554 1.00 0.00 31 LEU A O 16
ATOM 30084 N N . LEU A 1 32 ? 3.600 7.686 -0.545 1.00 0.00 32 LEU A N 16
ATOM 30085 C CA . LEU A 1 32 ? 2.456 8.547 -0.264 1.00 0.00 32 LEU A CA 16
ATOM 30086 C C . LEU A 1 32 ? 2.898 9.994 -0.074 1.00 0.00 32 LEU A C 16
ATOM 30087 O O . LEU A 1 32 ? 2.415 10.896 -0.758 1.00 0.00 32 LEU A O 16
ATOM 30103 N N . ARG A 1 33 ? 3.821 10.208 0.857 1.00 0.00 33 ARG A N 16
ATOM 30104 C CA . ARG A 1 33 ? 4.329 11.546 1.136 1.00 0.00 33 ARG A CA 16
ATOM 30105 C C . ARG A 1 33 ? 4.554 12.323 -0.157 1.00 0.00 33 ARG A C 16
ATOM 30106 O O . ARG A 1 33 ? 4.128 13.470 -0.284 1.00 0.00 33 ARG A O 16
ATOM 30127 N N . GLN A 1 34 ? 5.226 11.689 -1.113 1.00 0.00 34 GLN A N 16
ATOM 30128 C CA . GLN A 1 34 ? 5.508 12.322 -2.396 1.00 0.00 34 GLN A CA 16
ATOM 30129 C C . GLN A 1 34 ? 4.274 13.042 -2.931 1.00 0.00 34 GLN A C 16
ATOM 30130 O O . GLN A 1 34 ? 4.368 14.160 -3.439 1.00 0.00 34 GLN A O 16
ATOM 30144 N N . GLU A 1 35 ? 3.119 12.395 -2.812 1.00 0.00 35 GLU A N 16
ATOM 30145 C CA . GLU A 1 35 ? 1.867 12.974 -3.284 1.00 0.00 35 GLU A CA 16
ATOM 30146 C C . GLU A 1 35 ? 1.337 14.006 -2.293 1.00 0.00 35 GLU A C 16
ATOM 30147 O O . GLU A 1 35 ? 0.887 15.084 -2.684 1.00 0.00 35 GLU A O 16
ATOM 30159 N N . SER A 1 36 ? 1.393 13.668 -1.009 1.00 0.00 36 SER A N 16
ATOM 30160 C CA . SER A 1 36 ? 0.914 14.562 0.038 1.00 0.00 36 SER A CA 16
ATOM 30161 C C . SER A 1 36 ? -0.493 15.062 -0.274 1.00 0.00 36 SER A C 16
ATOM 30162 O O . SER A 1 36 ? -0.762 16.263 -0.237 1.00 0.00 36 SER A O 16
ATOM 30170 N N . LYS A 1 37 ? -1.390 14.131 -0.584 1.00 0.00 37 LYS A N 16
ATOM 30171 C CA . LYS A 1 37 ? -2.771 14.473 -0.903 1.00 0.00 37 LYS A CA 16
ATOM 30172 C C . LYS A 1 37 ? -3.728 13.400 -0.396 1.00 0.00 37 LYS A C 16
ATOM 30173 O O . LYS A 1 37 ? -3.437 12.207 -0.478 1.00 0.00 37 LYS A O 16
ATOM 30192 N N . GLU A 1 38 ? -4.871 13.832 0.129 1.00 0.00 38 GLU A N 16
ATOM 30193 C CA . GLU A 1 38 ? -5.871 12.906 0.647 1.00 0.00 38 GLU A CA 16
ATOM 30194 C C . GLU A 1 38 ? -6.288 11.901 -0.421 1.00 0.00 38 GLU A C 16
ATOM 30195 O O . GLU A 1 38 ? -6.708 12.279 -1.514 1.00 0.00 38 GLU A O 16
ATOM 30207 N N . GLY A 1 39 ? -6.171 10.617 -0.097 1.00 0.00 39 GLY A N 16
ATOM 30208 C CA . GLY A 1 39 ? -6.540 9.577 -1.039 1.00 0.00 39 GLY A CA 16
ATOM 30209 C C . GLY A 1 39 ? -5.390 8.637 -1.344 1.00 0.00 39 GLY A C 16
ATOM 30210 O O . GLY A 1 39 ? -5.572 7.422 -1.399 1.00 0.00 39 GLY A O 16
ATOM 30214 N N . ALA A 1 40 ? -4.203 9.202 -1.545 1.00 0.00 40 ALA A N 16
ATOM 30215 C CA . ALA A 1 40 ? -3.021 8.405 -1.846 1.00 0.00 40 ALA A CA 16
ATOM 30216 C C . ALA A 1 40 ? -3.036 7.087 -1.079 1.00 0.00 40 ALA A C 16
ATOM 30217 O O . ALA A 1 40 ? -2.874 7.066 0.141 1.00 0.00 40 ALA A O 16
ATOM 30224 N N . PHE A 1 41 ? -3.232 5.990 -1.803 1.00 0.00 41 PHE A N 16
ATOM 30225 C CA . PHE A 1 41 ? -3.271 4.668 -1.190 1.00 0.00 41 PHE A CA 16
ATOM 30226 C C . PHE A 1 41 ? -2.414 3.679 -1.976 1.00 0.00 41 PHE A C 16
ATOM 30227 O O . PHE A 1 41 ? -2.102 3.905 -3.146 1.00 0.00 41 PHE A O 16
ATOM 30244 N N . ILE A 1 42 ? -2.039 2.582 -1.326 1.00 0.00 42 ILE A N 16
ATOM 30245 C CA . ILE A 1 42 ? -1.219 1.560 -1.963 1.00 0.00 42 ILE A CA 16
ATOM 30246 C C . ILE A 1 42 ? -1.437 0.197 -1.313 1.00 0.00 42 ILE A C 16
ATOM 30247 O O . ILE A 1 42 ? -1.988 0.102 -0.216 1.00 0.00 42 ILE A O 16
ATOM 30263 N N . VAL A 1 43 ? -0.997 -0.855 -1.996 1.00 0.00 43 VAL A N 16
ATOM 30264 C CA . VAL A 1 43 ? -1.141 -2.212 -1.484 1.00 0.00 43 VAL A CA 16
ATOM 30265 C C . VAL A 1 43 ? 0.210 -2.912 -1.397 1.00 0.00 43 VAL A C 16
ATOM 30266 O O . VAL A 1 43 ? 0.755 -3.360 -2.406 1.00 0.00 43 VAL A O 16
ATOM 30279 N N . ARG A 1 44 ? 0.746 -3.004 -0.184 1.00 0.00 44 ARG A N 16
ATOM 30280 C CA . ARG A 1 44 ? 2.035 -3.649 0.035 1.00 0.00 44 ARG A CA 16
ATOM 30281 C C . ARG A 1 44 ? 1.849 -5.079 0.533 1.00 0.00 44 ARG A C 16
ATOM 30282 O O . ARG A 1 44 ? 0.757 -5.464 0.952 1.00 0.00 44 ARG A O 16
ATOM 30303 N N . ASP A 1 45 ? 2.922 -5.862 0.483 1.00 0.00 45 ASP A N 16
ATOM 30304 C CA . ASP A 1 45 ? 2.878 -7.250 0.929 1.00 0.00 45 ASP A CA 16
ATOM 30305 C C . ASP A 1 45 ? 3.394 -7.377 2.359 1.00 0.00 45 ASP A C 16
ATOM 30306 O O . ASP A 1 45 ? 4.385 -6.748 2.730 1.00 0.00 45 ASP A O 16
ATOM 30315 N N . SER A 1 46 ? 2.715 -8.194 3.157 1.00 0.00 46 SER A N 16
ATOM 30316 C CA . SER A 1 46 ? 3.101 -8.401 4.548 1.00 0.00 46 SER A CA 16
ATOM 30317 C C . SER A 1 46 ? 4.045 -9.592 4.679 1.00 0.00 46 SER A C 16
ATOM 30318 O O . SER A 1 46 ? 3.651 -10.660 5.149 1.00 0.00 46 SER A O 16
ATOM 30326 N N . ARG A 1 47 ? 5.291 -9.401 4.259 1.00 0.00 47 ARG A N 16
ATOM 30327 C CA . ARG A 1 47 ? 6.291 -10.461 4.327 1.00 0.00 47 ARG A CA 16
ATOM 30328 C C . ARG A 1 47 ? 6.077 -11.330 5.562 1.00 0.00 47 ARG A C 16
ATOM 30329 O O . ARG A 1 47 ? 6.289 -12.543 5.524 1.00 0.00 47 ARG A O 16
ATOM 30350 N N . HIS A 1 48 ? 5.658 -10.704 6.657 1.00 0.00 48 HIS A N 16
ATOM 30351 C CA . HIS A 1 48 ? 5.417 -11.421 7.903 1.00 0.00 48 HIS A CA 16
ATOM 30352 C C . HIS A 1 48 ? 4.531 -12.640 7.665 1.00 0.00 48 HIS A C 16
ATOM 30353 O O . HIS A 1 48 ? 4.892 -13.762 8.024 1.00 0.00 48 HIS A O 16
ATOM 30368 N N . LEU A 1 49 ? 3.370 -12.413 7.061 1.00 0.00 49 LEU A N 16
ATOM 30369 C CA . LEU A 1 49 ? 2.432 -13.492 6.777 1.00 0.00 49 LEU A CA 16
ATOM 30370 C C . LEU A 1 49 ? 1.880 -13.375 5.360 1.00 0.00 49 LEU A C 16
ATOM 30371 O O . LEU A 1 49 ? 2.131 -12.391 4.664 1.00 0.00 49 LEU A O 16
ATOM 30387 N N . GLY A 1 50 ? 1.125 -14.385 4.938 1.00 0.00 50 GLY A N 16
ATOM 30388 C CA . GLY A 1 50 ? 0.548 -14.374 3.606 1.00 0.00 50 GLY A CA 16
ATOM 30389 C C . GLY A 1 50 ? -0.622 -13.417 3.489 1.00 0.00 50 GLY A C 16
ATOM 30390 O O . GLY A 1 50 ? -1.661 -13.762 2.926 1.00 0.00 50 GLY A O 16
ATOM 30394 N N . SER A 1 51 ? -0.455 -12.212 4.024 1.00 0.00 51 SER A N 16
ATOM 30395 C CA . SER A 1 51 ? -1.508 -11.204 3.982 1.00 0.00 51 SER A CA 16
ATOM 30396 C C . SER A 1 51 ? -1.012 -9.928 3.310 1.00 0.00 51 SER A C 16
ATOM 30397 O O . SER A 1 51 ? 0.123 -9.863 2.838 1.00 0.00 51 SER A O 16
ATOM 30405 N N . TYR A 1 52 ? -1.871 -8.915 3.271 1.00 0.00 52 TYR A N 16
ATOM 30406 C CA . TYR A 1 52 ? -1.522 -7.641 2.655 1.00 0.00 52 TYR A CA 16
ATOM 30407 C C . TYR A 1 52 ? -1.870 -6.476 3.577 1.00 0.00 52 TYR A C 16
ATOM 30408 O O . TYR A 1 52 ? -2.534 -6.654 4.599 1.00 0.00 52 TYR A O 16
ATOM 30426 N N . THR A 1 53 ? -1.414 -5.282 3.210 1.00 0.00 53 THR A N 16
ATOM 30427 C CA . THR A 1 53 ? -1.676 -4.087 4.002 1.00 0.00 53 THR A CA 16
ATOM 30428 C C . THR A 1 53 ? -1.830 -2.859 3.112 1.00 0.00 53 THR A C 16
ATOM 30429 O O . THR A 1 53 ? -1.036 -2.642 2.196 1.00 0.00 53 THR A O 16
ATOM 30440 N N . ILE A 1 54 ? -2.854 -2.060 3.388 1.00 0.00 54 ILE A N 16
ATOM 30441 C CA . ILE A 1 54 ? -3.111 -0.853 2.613 1.00 0.00 54 ILE A CA 16
ATOM 30442 C C . ILE A 1 54 ? -2.603 0.387 3.341 1.00 0.00 54 ILE A C 16
ATOM 30443 O O . ILE A 1 54 ? -2.887 0.586 4.522 1.00 0.00 54 ILE A O 16
ATOM 30459 N N . SER A 1 55 ? -1.850 1.219 2.628 1.00 0.00 55 SER A N 16
ATOM 30460 C CA . SER A 1 55 ? -1.300 2.438 3.207 1.00 0.00 55 SER A CA 16
ATOM 30461 C C . SER A 1 55 ? -1.921 3.673 2.562 1.00 0.00 55 SER A C 16
ATOM 30462 O O . SER A 1 55 ? -1.541 4.071 1.460 1.00 0.00 55 SER A O 16
ATOM 30470 N N . VAL A 1 56 ? -2.879 4.279 3.257 1.00 0.00 56 VAL A N 16
ATOM 30471 C CA . VAL A 1 56 ? -3.553 5.470 2.753 1.00 0.00 56 VAL A CA 16
ATOM 30472 C C . VAL A 1 56 ? -2.986 6.733 3.392 1.00 0.00 56 VAL A C 16
ATOM 30473 O O . VAL A 1 56 ? -2.521 6.710 4.532 1.00 0.00 56 VAL A O 16
ATOM 30486 N N . PHE A 1 57 ? -3.030 7.835 2.650 1.00 0.00 57 PHE A N 16
ATOM 30487 C CA . PHE A 1 57 ? -2.520 9.109 3.144 1.00 0.00 57 PHE A CA 16
ATOM 30488 C C . PHE A 1 57 ? -3.650 9.966 3.704 1.00 0.00 57 PHE A C 16
ATOM 30489 O O . PHE A 1 57 ? -4.415 10.571 2.953 1.00 0.00 57 PHE A O 16
ATOM 30506 N N . MET A 1 58 ? -3.750 10.012 5.028 1.00 0.00 58 MET A N 16
ATOM 30507 C CA . MET A 1 58 ? -4.787 10.796 5.690 1.00 0.00 58 MET A CA 16
ATOM 30508 C C . MET A 1 58 ? -4.536 12.291 5.511 1.00 0.00 58 MET A C 16
ATOM 30509 O O . MET A 1 58 ? -5.429 13.036 5.111 1.00 0.00 58 MET A O 16
ATOM 30523 N N . GLY A 1 59 ? -3.313 12.721 5.810 1.00 0.00 59 GLY A N 16
ATOM 30524 C CA . GLY A 1 59 ? -2.969 14.124 5.676 1.00 0.00 59 GLY A CA 16
ATOM 30525 C C . GLY A 1 59 ? -3.088 14.878 6.986 1.00 0.00 59 GLY A C 16
ATOM 30526 O O . GLY A 1 59 ? -4.191 15.094 7.487 1.00 0.00 59 GLY A O 16
ATOM 30530 N N . ALA A 1 60 ? -1.950 15.278 7.543 1.00 0.00 60 ALA A N 16
ATOM 30531 C CA . ALA A 1 60 ? -1.931 16.013 8.802 1.00 0.00 60 ALA A CA 16
ATOM 30532 C C . ALA A 1 60 ? -2.706 17.320 8.686 1.00 0.00 60 ALA A C 16
ATOM 30533 O O . ALA A 1 60 ? -3.188 17.674 7.609 1.00 0.00 60 ALA A O 16
ATOM 30540 N N . ARG A 1 61 ? -2.825 18.034 9.800 1.00 0.00 61 ARG A N 16
ATOM 30541 C CA . ARG A 1 61 ? -3.543 19.303 9.823 1.00 0.00 61 ARG A CA 16
ATOM 30542 C C . ARG A 1 61 ? -2.855 20.334 8.934 1.00 0.00 61 ARG A C 16
ATOM 30543 O O . ARG A 1 61 ? -3.486 20.944 8.071 1.00 0.00 61 ARG A O 16
ATOM 30564 N N . ARG A 1 62 ? -1.557 20.523 9.150 1.00 0.00 62 ARG A N 16
ATOM 30565 C CA . ARG A 1 62 ? -0.783 21.481 8.369 1.00 0.00 62 ARG A CA 16
ATOM 30566 C C . ARG A 1 62 ? 0.071 20.767 7.325 1.00 0.00 62 ARG A C 16
ATOM 30567 O O . ARG A 1 62 ? 0.612 19.691 7.582 1.00 0.00 62 ARG A O 16
ATOM 30588 N N . SER A 1 63 ? 0.188 21.374 6.149 1.00 0.00 63 SER A N 16
ATOM 30589 C CA . SER A 1 63 ? 0.973 20.796 5.065 1.00 0.00 63 SER A CA 16
ATOM 30590 C C . SER A 1 63 ? 2.356 20.380 5.557 1.00 0.00 63 SER A C 16
ATOM 30591 O O . SER A 1 63 ? 2.849 19.302 5.226 1.00 0.00 63 SER A O 16
ATOM 30599 N N . THR A 1 64 ? 2.979 21.245 6.352 1.00 0.00 64 THR A N 16
ATOM 30600 C CA . THR A 1 64 ? 4.305 20.972 6.890 1.00 0.00 64 THR A CA 16
ATOM 30601 C C . THR A 1 64 ? 4.382 19.565 7.472 1.00 0.00 64 THR A C 16
ATOM 30602 O O . THR A 1 64 ? 5.465 18.990 7.587 1.00 0.00 64 THR A O 16
ATOM 30613 N N . GLU A 1 65 ? 3.228 19.015 7.835 1.00 0.00 65 GLU A N 16
ATOM 30614 C CA . GLU A 1 65 ? 3.167 17.674 8.404 1.00 0.00 65 GLU A CA 16
ATOM 30615 C C . GLU A 1 65 ? 2.358 16.739 7.511 1.00 0.00 65 GLU A C 16
ATOM 30616 O O . GLU A 1 65 ? 1.738 17.174 6.540 1.00 0.00 65 GLU A O 16
ATOM 30628 N N . ALA A 1 66 ? 2.370 15.453 7.844 1.00 0.00 66 ALA A N 16
ATOM 30629 C CA . ALA A 1 66 ? 1.637 14.457 7.074 1.00 0.00 66 ALA A CA 16
ATOM 30630 C C . ALA A 1 66 ? 1.023 13.399 7.986 1.00 0.00 66 ALA A C 16
ATOM 30631 O O . ALA A 1 66 ? 1.331 13.337 9.175 1.00 0.00 66 ALA A O 16
ATOM 30638 N N . ALA A 1 67 ? 0.152 12.570 7.420 1.00 0.00 67 ALA A N 16
ATOM 30639 C CA . ALA A 1 67 ? -0.504 11.515 8.182 1.00 0.00 67 ALA A CA 16
ATOM 30640 C C . ALA A 1 67 ? -0.786 10.299 7.306 1.00 0.00 67 ALA A C 16
ATOM 30641 O O . ALA A 1 67 ? -1.457 10.405 6.279 1.00 0.00 67 ALA A O 16
ATOM 30648 N N . ILE A 1 68 ? -0.269 9.146 7.718 1.00 0.00 68 ILE A N 16
ATOM 30649 C CA . ILE A 1 68 ? -0.466 7.911 6.970 1.00 0.00 68 ILE A CA 16
ATOM 30650 C C . ILE A 1 68 ? -0.952 6.789 7.881 1.00 0.00 68 ILE A C 16
ATOM 30651 O O . ILE A 1 68 ? -0.458 6.621 8.996 1.00 0.00 68 ILE A O 16
ATOM 30667 N N . LYS A 1 69 ? -1.923 6.020 7.398 1.00 0.00 69 LYS A N 16
ATOM 30668 C CA . LYS A 1 69 ? -2.475 4.911 8.166 1.00 0.00 69 LYS A CA 16
ATOM 30669 C C . LYS A 1 69 ? -2.110 3.574 7.530 1.00 0.00 69 LYS A C 16
ATOM 30670 O O . LYS A 1 69 ? -1.735 3.513 6.358 1.00 0.00 69 LYS A O 16
ATOM 30689 N N . HIS A 1 70 ? -2.222 2.502 8.309 1.00 0.00 70 HIS A N 16
ATOM 30690 C CA . HIS A 1 70 ? -1.907 1.165 7.819 1.00 0.00 70 HIS A CA 16
ATOM 30691 C C . HIS A 1 70 ? -3.037 0.189 8.133 1.00 0.00 70 HIS A C 16
ATOM 30692 O O . HIS A 1 70 ? -3.273 -0.150 9.292 1.00 0.00 70 HIS A O 16
ATOM 30706 N N . TYR A 1 71 ? -3.733 -0.255 7.092 1.00 0.00 71 TYR A N 16
ATOM 30707 C CA . TYR A 1 71 ? -4.841 -1.188 7.257 1.00 0.00 71 TYR A CA 16
ATOM 30708 C C . TYR A 1 71 ? -4.456 -2.582 6.774 1.00 0.00 71 TYR A C 16
ATOM 30709 O O . TYR A 1 71 ? -4.377 -2.835 5.572 1.00 0.00 71 TYR A O 16
ATOM 30727 N N . GLN A 1 72 ? -4.217 -3.485 7.721 1.00 0.00 72 GLN A N 16
ATOM 30728 C CA . GLN A 1 72 ? -3.840 -4.854 7.394 1.00 0.00 72 GLN A CA 16
ATOM 30729 C C . GLN A 1 72 ? -5.055 -5.663 6.951 1.00 0.00 72 GLN A C 16
ATOM 30730 O O . GLN A 1 72 ? -6.055 -5.737 7.666 1.00 0.00 72 GLN A O 16
ATOM 30744 N N . ILE A 1 73 ? -4.961 -6.267 5.772 1.00 0.00 73 ILE A N 16
ATOM 30745 C CA . ILE A 1 73 ? -6.052 -7.070 5.236 1.00 0.00 73 ILE A CA 16
ATOM 30746 C C . ILE A 1 73 ? -6.019 -8.487 5.798 1.00 0.00 73 ILE A C 16
ATOM 30747 O O . ILE A 1 73 ? -5.098 -9.256 5.520 1.00 0.00 73 ILE A O 16
ATOM 30763 N N . LYS A 1 74 ? -7.030 -8.827 6.590 1.00 0.00 74 LYS A N 16
ATOM 30764 C CA . LYS A 1 74 ? -7.121 -10.153 7.190 1.00 0.00 74 LYS A CA 16
ATOM 30765 C C . LYS A 1 74 ? -8.083 -11.040 6.407 1.00 0.00 74 LYS A C 16
ATOM 30766 O O . LYS A 1 74 ? -8.699 -10.601 5.437 1.00 0.00 74 LYS A O 16
ATOM 30785 N N . LYS A 1 75 ? -8.208 -12.291 6.837 1.00 0.00 75 LYS A N 16
ATOM 30786 C CA . LYS A 1 75 ? -9.098 -13.241 6.179 1.00 0.00 75 LYS A CA 16
ATOM 30787 C C . LYS A 1 75 ? -10.018 -13.917 7.191 1.00 0.00 75 LYS A C 16
ATOM 30788 O O . LYS A 1 75 ? -9.595 -14.264 8.292 1.00 0.00 75 LYS A O 16
ATOM 30807 N N . ASN A 1 76 ? -11.278 -14.100 6.808 1.00 0.00 76 ASN A N 16
ATOM 30808 C CA . ASN A 1 76 ? -12.257 -14.735 7.682 1.00 0.00 76 ASN A CA 16
ATOM 30809 C C . ASN A 1 76 ? -12.353 -16.231 7.396 1.00 0.00 76 ASN A C 16
ATOM 30810 O O . ASN A 1 76 ? -11.617 -16.762 6.564 1.00 0.00 76 ASN A O 16
ATOM 30821 N N . ASP A 1 77 ? -13.264 -16.903 8.091 1.00 0.00 77 ASP A N 16
ATOM 30822 C CA . ASP A 1 77 ? -13.457 -18.336 7.911 1.00 0.00 77 ASP A CA 16
ATOM 30823 C C . ASP A 1 77 ? -13.766 -18.665 6.453 1.00 0.00 77 ASP A C 16
ATOM 30824 O O . ASP A 1 77 ? -13.406 -19.733 5.958 1.00 0.00 77 ASP A O 16
ATOM 30833 N N . SER A 1 78 ? -14.435 -17.740 5.773 1.00 0.00 78 SER A N 16
ATOM 30834 C CA . SER A 1 78 ? -14.797 -17.933 4.373 1.00 0.00 78 SER A CA 16
ATOM 30835 C C . SER A 1 78 ? -13.613 -17.631 3.460 1.00 0.00 78 SER A C 16
ATOM 30836 O O . SER A 1 78 ? -13.777 -17.433 2.257 1.00 0.00 78 SER A O 16
ATOM 30844 N N . GLY A 1 79 ? -12.418 -17.597 4.041 1.00 0.00 79 GLY A N 16
ATOM 30845 C CA . GLY A 1 79 ? -11.223 -17.319 3.267 1.00 0.00 79 GLY A CA 16
ATOM 30846 C C . GLY A 1 79 ? -11.376 -16.096 2.383 1.00 0.00 79 GLY A C 16
ATOM 30847 O O . GLY A 1 79 ? -10.908 -16.084 1.246 1.00 0.00 79 GLY A O 16
ATOM 30851 N N . GLN A 1 80 ? -12.035 -15.068 2.908 1.00 0.00 80 GLN A N 16
ATOM 30852 C CA . GLN A 1 80 ? -12.250 -13.836 2.157 1.00 0.00 80 GLN A CA 16
ATOM 30853 C C . GLN A 1 80 ? -11.442 -12.688 2.752 1.00 0.00 80 GLN A C 16
ATOM 30854 O O . GLN A 1 80 ? -11.334 -12.560 3.972 1.00 0.00 80 GLN A O 16
ATOM 30868 N N . TRP A 1 81 ? -10.878 -11.857 1.884 1.00 0.00 81 TRP A N 16
ATOM 30869 C CA . TRP A 1 81 ? -10.079 -10.719 2.324 1.00 0.00 81 TRP A CA 16
ATOM 30870 C C . TRP A 1 81 ? -10.972 -9.558 2.746 1.00 0.00 81 TRP A C 16
ATOM 30871 O O . TRP A 1 81 ? -11.989 -9.281 2.109 1.00 0.00 81 TRP A O 16
ATOM 30892 N N . TYR A 1 82 ? -10.587 -8.882 3.823 1.00 0.00 82 TYR A N 16
ATOM 30893 C CA . TYR A 1 82 ? -11.355 -7.751 4.331 1.00 0.00 82 TYR A CA 16
ATOM 30894 C C . TYR A 1 82 ? -10.459 -6.783 5.097 1.00 0.00 82 TYR A C 16
ATOM 30895 O O . TYR A 1 82 ? -9.420 -7.172 5.631 1.00 0.00 82 TYR A O 16
ATOM 30913 N N . VAL A 1 83 ? -10.870 -5.520 5.148 1.00 0.00 83 VAL A N 16
ATOM 30914 C CA . VAL A 1 83 ? -10.106 -4.496 5.850 1.00 0.00 83 VAL A CA 16
ATOM 30915 C C . VAL A 1 83 ? -10.857 -3.996 7.079 1.00 0.00 83 VAL A C 16
ATOM 30916 O O . VAL A 1 83 ? -10.358 -4.079 8.200 1.00 0.00 83 VAL A O 16
ATOM 30929 N N . ALA A 1 84 ? -12.062 -3.478 6.859 1.00 0.00 84 ALA A N 16
ATOM 30930 C CA . ALA A 1 84 ? -12.883 -2.967 7.949 1.00 0.00 84 ALA A CA 16
ATOM 30931 C C . ALA A 1 84 ? -13.432 -4.105 8.804 1.00 0.00 84 ALA A C 16
ATOM 30932 O O . ALA A 1 84 ? -14.072 -3.871 9.829 1.00 0.00 84 ALA A O 16
ATOM 30939 N N . GLU A 1 85 ? -13.178 -5.337 8.373 1.00 0.00 85 GLU A N 16
ATOM 30940 C CA . GLU A 1 85 ? -13.649 -6.511 9.099 1.00 0.00 85 GLU A CA 16
ATOM 30941 C C . GLU A 1 85 ? -15.169 -6.622 9.027 1.00 0.00 85 GLU A C 16
ATOM 30942 O O . GLU A 1 85 ? -15.801 -7.222 9.897 1.00 0.00 85 GLU A O 16
ATOM 30954 N N . ARG A 1 86 ? -15.750 -6.039 7.983 1.00 0.00 86 ARG A N 16
ATOM 30955 C CA . ARG A 1 86 ? -17.196 -6.070 7.797 1.00 0.00 86 ARG A CA 16
ATOM 30956 C C . ARG A 1 86 ? -17.551 -6.448 6.362 1.00 0.00 86 ARG A C 16
ATOM 30957 O O . ARG A 1 86 ? -18.568 -7.098 6.113 1.00 0.00 86 ARG A O 16
ATOM 30978 N N . HIS A 1 87 ? -16.708 -6.036 5.421 1.00 0.00 87 HIS A N 16
ATOM 30979 C CA . HIS A 1 87 ? -16.934 -6.331 4.010 1.00 0.00 87 HIS A CA 16
ATOM 30980 C C . HIS A 1 87 ? -15.868 -7.285 3.478 1.00 0.00 87 HIS A C 16
ATOM 30981 O O . HIS A 1 87 ? -14.728 -6.886 3.237 1.00 0.00 87 HIS A O 16
ATOM 30996 N N . ALA A 1 88 ? -16.246 -8.545 3.296 1.00 0.00 88 ALA A N 16
ATOM 30997 C CA . ALA A 1 88 ? -15.325 -9.554 2.791 1.00 0.00 88 ALA A CA 16
ATOM 30998 C C . ALA A 1 88 ? -15.480 -9.736 1.285 1.00 0.00 88 ALA A C 16
ATOM 30999 O O . ALA A 1 88 ? -16.597 -9.793 0.769 1.00 0.00 88 ALA A O 16
ATOM 31006 N N . PHE A 1 89 ? -14.355 -9.828 0.585 1.00 0.00 89 PHE A N 16
ATOM 31007 C CA . PHE A 1 89 ? -14.367 -10.002 -0.863 1.00 0.00 89 PHE A CA 16
ATOM 31008 C C . PHE A 1 89 ? -13.846 -11.383 -1.249 1.00 0.00 89 PHE A C 16
ATOM 31009 O O . PHE A 1 89 ? -13.569 -12.217 -0.387 1.00 0.00 89 PHE A O 16
ATOM 31026 N N . GLN A 1 90 ? -13.714 -11.617 -2.551 1.00 0.00 90 GLN A N 16
ATOM 31027 C CA . GLN A 1 90 ? -13.227 -12.897 -3.052 1.00 0.00 90 GLN A CA 16
ATOM 31028 C C . GLN A 1 90 ? -11.777 -12.786 -3.509 1.00 0.00 90 GLN A C 16
ATOM 31029 O O . GLN A 1 90 ? -11.042 -13.774 -3.521 1.00 0.00 90 GLN A O 16
ATOM 31043 N N . SER A 1 91 ? -11.370 -11.578 -3.885 1.00 0.00 91 SER A N 16
ATOM 31044 C CA . SER A 1 91 ? -10.009 -11.339 -4.348 1.00 0.00 91 SER A CA 16
ATOM 31045 C C . SER A 1 91 ? -9.472 -10.019 -3.801 1.00 0.00 91 SER A C 16
ATOM 31046 O O . SER A 1 91 ? -10.235 -9.089 -3.535 1.00 0.00 91 SER A O 16
ATOM 31054 N N . ILE A 1 92 ? -8.157 -9.945 -3.636 1.00 0.00 92 ILE A N 16
ATOM 31055 C CA . ILE A 1 92 ? -7.517 -8.740 -3.122 1.00 0.00 92 ILE A CA 16
ATOM 31056 C C . ILE A 1 92 ? -7.807 -7.541 -4.018 1.00 0.00 92 ILE A C 16
ATOM 31057 O O . ILE A 1 92 ? -8.208 -6.472 -3.556 1.00 0.00 92 ILE A O 16
ATOM 31073 N N . PRO A 1 93 ? -7.602 -7.719 -5.331 1.00 0.00 93 PRO A N 16
ATOM 31074 C CA . PRO A 1 93 ? -7.836 -6.663 -6.320 1.00 0.00 93 PRO A CA 16
ATOM 31075 C C . PRO A 1 93 ? -9.318 -6.351 -6.495 1.00 0.00 93 PRO A C 16
ATOM 31076 O O . PRO A 1 93 ? -9.692 -5.503 -7.304 1.00 0.00 93 PRO A O 16
ATOM 31087 N N . GLU A 1 94 ? -10.158 -7.044 -5.731 1.00 0.00 94 GLU A N 16
ATOM 31088 C CA . GLU A 1 94 ? -11.600 -6.839 -5.803 1.00 0.00 94 GLU A CA 16
ATOM 31089 C C . GLU A 1 94 ? -12.081 -5.945 -4.663 1.00 0.00 94 GLU A C 16
ATOM 31090 O O . GLU A 1 94 ? -12.945 -5.088 -4.853 1.00 0.00 94 GLU A O 16
ATOM 31102 N N . LEU A 1 95 ? -11.516 -6.152 -3.478 1.00 0.00 95 LEU A N 16
ATOM 31103 C CA . LEU A 1 95 ? -11.887 -5.366 -2.307 1.00 0.00 95 LEU A CA 16
ATOM 31104 C C . LEU A 1 95 ? -11.707 -3.875 -2.572 1.00 0.00 95 LEU A C 16
ATOM 31105 O O . LEU A 1 95 ? -12.513 -3.055 -2.133 1.00 0.00 95 LEU A O 16
ATOM 31121 N N . ILE A 1 96 ? -10.646 -3.531 -3.295 1.00 0.00 96 ILE A N 16
ATOM 31122 C CA . ILE A 1 96 ? -10.363 -2.139 -3.623 1.00 0.00 96 ILE A CA 16
ATOM 31123 C C . ILE A 1 96 ? -11.186 -1.678 -4.820 1.00 0.00 96 ILE A C 16
ATOM 31124 O O . ILE A 1 96 ? -11.512 -0.497 -4.944 1.00 0.00 96 ILE A O 16
ATOM 31140 N N . TRP A 1 97 ? -11.521 -2.617 -5.698 1.00 0.00 97 TRP A N 16
ATOM 31141 C CA . TRP A 1 97 ? -12.309 -2.307 -6.886 1.00 0.00 97 TRP A CA 16
ATOM 31142 C C . TRP A 1 97 ? -13.473 -1.385 -6.541 1.00 0.00 97 TRP A C 16
ATOM 31143 O O . TRP A 1 97 ? -13.732 -0.408 -7.245 1.00 0.00 97 TRP A O 16
ATOM 31164 N N . TYR A 1 98 ? -14.171 -1.699 -5.456 1.00 0.00 98 TYR A N 16
ATOM 31165 C CA . TYR A 1 98 ? -15.309 -0.900 -5.020 1.00 0.00 98 TYR A CA 16
ATOM 31166 C C . TYR A 1 98 ? -14.852 0.273 -4.156 1.00 0.00 98 TYR A C 16
ATOM 31167 O O . TYR A 1 98 ? -15.332 1.396 -4.309 1.00 0.00 98 TYR A O 16
ATOM 31185 N N . HIS A 1 99 ? -13.920 0.002 -3.248 1.00 0.00 99 HIS A N 16
ATOM 31186 C CA . HIS A 1 99 ? -13.396 1.033 -2.359 1.00 0.00 99 HIS A CA 16
ATOM 31187 C C . HIS A 1 99 ? -13.134 2.327 -3.124 1.00 0.00 99 HIS A C 16
ATOM 31188 O O . HIS A 1 99 ? -13.401 3.419 -2.623 1.00 0.00 99 HIS A O 16
ATOM 31203 N N . GLN A 1 100 ? -12.611 2.195 -4.339 1.00 0.00 100 GLN A N 16
ATOM 31204 C CA . GLN A 1 100 ? -12.312 3.355 -5.171 1.00 0.00 100 GLN A CA 16
ATOM 31205 C C . GLN A 1 100 ? -13.551 4.225 -5.358 1.00 0.00 100 GLN A C 16
ATOM 31206 O O . GLN A 1 100 ? -13.480 5.451 -5.265 1.00 0.00 100 GLN A O 16
ATOM 31220 N N . HIS A 1 101 ? -14.684 3.583 -5.622 1.00 0.00 101 HIS A N 16
ATOM 31221 C CA . HIS A 1 101 ? -15.939 4.299 -5.821 1.00 0.00 101 HIS A CA 16
ATOM 31222 C C . HIS A 1 101 ? -16.550 4.709 -4.484 1.00 0.00 101 HIS A C 16
ATOM 31223 O O . HIS A 1 101 ? -17.006 5.840 -4.321 1.00 0.00 101 HIS A O 16
ATOM 31238 N N . ASN A 1 102 ? -16.555 3.782 -3.532 1.00 0.00 102 ASN A N 16
ATOM 31239 C CA . ASN A 1 102 ? -17.111 4.046 -2.210 1.00 0.00 102 ASN A CA 16
ATOM 31240 C C . ASN A 1 102 ? -16.205 3.487 -1.117 1.00 0.00 102 ASN A C 16
ATOM 31241 O O . ASN A 1 102 ? -15.979 2.280 -1.042 1.00 0.00 102 ASN A O 16
ATOM 31252 N N . ALA A 1 103 ? -15.689 4.374 -0.273 1.00 0.00 103 ALA A N 16
ATOM 31253 C CA . ALA A 1 103 ? -14.811 3.970 0.818 1.00 0.00 103 ALA A CA 16
ATOM 31254 C C . ALA A 1 103 ? -15.522 3.014 1.770 1.00 0.00 103 ALA A C 16
ATOM 31255 O O . ALA A 1 103 ? -16.200 3.444 2.703 1.00 0.00 103 ALA A O 16
ATOM 31262 N N . ALA A 1 104 ? -15.362 1.718 1.529 1.00 0.00 104 ALA A N 16
ATOM 31263 C CA . ALA A 1 104 ? -15.988 0.702 2.366 1.00 0.00 104 ALA A CA 16
ATOM 31264 C C . ALA A 1 104 ? -15.144 0.414 3.603 1.00 0.00 104 ALA A C 16
ATOM 31265 O O . ALA A 1 104 ? -14.302 -0.483 3.597 1.00 0.00 104 ALA A O 16
ATOM 31272 N N . GLY A 1 105 ? -15.375 1.182 4.663 1.00 0.00 105 GLY A N 16
ATOM 31273 C CA . GLY A 1 105 ? -14.627 0.994 5.893 1.00 0.00 105 GLY A CA 16
ATOM 31274 C C . GLY A 1 105 ? -14.257 2.307 6.553 1.00 0.00 105 GLY A C 16
ATOM 31275 O O . GLY A 1 105 ? -14.477 3.378 5.988 1.00 0.00 105 GLY A O 16
ATOM 31279 N N . LEU A 1 106 ? -13.693 2.226 7.753 1.00 0.00 106 LEU A N 16
ATOM 31280 C CA . LEU A 1 106 ? -13.292 3.418 8.492 1.00 0.00 106 LEU A CA 16
ATOM 31281 C C . LEU A 1 106 ? -12.031 4.032 7.892 1.00 0.00 106 LEU A C 16
ATOM 31282 O O . LEU A 1 106 ? -10.933 3.857 8.420 1.00 0.00 106 LEU A O 16
ATOM 31298 N N . MET A 1 107 ? -12.199 4.754 6.790 1.00 0.00 107 MET A N 16
ATOM 31299 C CA . MET A 1 107 ? -11.074 5.398 6.120 1.00 0.00 107 MET A CA 16
ATOM 31300 C C . MET A 1 107 ? -11.555 6.259 4.956 1.00 0.00 107 MET A C 16
ATOM 31301 O O . MET A 1 107 ? -12.680 6.104 4.478 1.00 0.00 107 MET A O 16
ATOM 31315 N N . THR A 1 108 ? -10.696 7.168 4.505 1.00 0.00 108 THR A N 16
ATOM 31316 C CA . THR A 1 108 ? -11.034 8.055 3.399 1.00 0.00 108 THR A CA 16
ATOM 31317 C C . THR A 1 108 ? -11.300 7.265 2.121 1.00 0.00 108 THR A C 16
ATOM 31318 O O . THR A 1 108 ? -11.071 6.057 2.069 1.00 0.00 108 THR A O 16
ATOM 31329 N N . ARG A 1 109 ? -11.782 7.956 1.094 1.00 0.00 109 ARG A N 16
ATOM 31330 C CA . ARG A 1 109 ? -12.079 7.318 -0.183 1.00 0.00 109 ARG A CA 16
ATOM 31331 C C . ARG A 1 109 ? -10.895 7.435 -1.137 1.00 0.00 109 ARG A C 16
ATOM 31332 O O . ARG A 1 109 ? -10.484 8.538 -1.501 1.00 0.00 109 ARG A O 16
ATOM 31353 N N . LEU A 1 110 ? -10.350 6.292 -1.538 1.00 0.00 110 LEU A N 16
ATOM 31354 C CA . LEU A 1 110 ? -9.212 6.265 -2.450 1.00 0.00 110 LEU A CA 16
ATOM 31355 C C . LEU A 1 110 ? -9.429 7.220 -3.620 1.00 0.00 110 LEU A C 16
ATOM 31356 O O . LEU A 1 110 ? -10.396 7.088 -4.371 1.00 0.00 110 LEU A O 16
ATOM 31372 N N . ARG A 1 111 ? -8.522 8.179 -3.770 1.00 0.00 111 ARG A N 16
ATOM 31373 C CA . ARG A 1 111 ? -8.613 9.156 -4.849 1.00 0.00 111 ARG A CA 16
ATOM 31374 C C . ARG A 1 111 ? -7.431 9.023 -5.804 1.00 0.00 111 ARG A C 16
ATOM 31375 O O . ARG A 1 111 ? -7.608 8.780 -6.998 1.00 0.00 111 ARG A O 16
ATOM 31396 N N . TYR A 1 112 ? -6.226 9.184 -5.271 1.00 0.00 112 TYR A N 16
ATOM 31397 C CA . TYR A 1 112 ? -5.014 9.085 -6.076 1.00 0.00 112 TYR A CA 16
ATOM 31398 C C . TYR A 1 112 ? -4.327 7.739 -5.864 1.00 0.00 112 TYR A C 16
ATOM 31399 O O . TYR A 1 112 ? -3.571 7.542 -4.912 1.00 0.00 112 TYR A O 16
ATOM 31417 N N . PRO A 1 113 ? -4.595 6.790 -6.773 1.00 0.00 113 PRO A N 16
ATOM 31418 C CA . PRO A 1 113 ? -4.013 5.446 -6.710 1.00 0.00 113 PRO A CA 16
ATOM 31419 C C . PRO A 1 113 ? -2.517 5.447 -7.007 1.00 0.00 113 PRO A C 16
ATOM 31420 O O . PRO A 1 113 ? -2.095 5.118 -8.116 1.00 0.00 113 PRO A O 16
ATOM 31431 N N . VAL A 1 114 ? -1.721 5.821 -6.011 1.00 0.00 114 VAL A N 16
ATOM 31432 C CA . VAL A 1 114 ? -0.271 5.864 -6.166 1.00 0.00 114 VAL A CA 16
ATOM 31433 C C . VAL A 1 114 ? 0.226 4.693 -7.007 1.00 0.00 114 VAL A C 16
ATOM 31434 O O . VAL A 1 114 ? 0.151 3.538 -6.589 1.00 0.00 114 VAL A O 16
ATOM 31447 N N . GLY A 1 115 ? 0.734 4.999 -8.197 1.00 0.00 115 GLY A N 16
ATOM 31448 C CA . GLY A 1 115 ? 1.237 3.963 -9.079 1.00 0.00 115 GLY A CA 16
ATOM 31449 C C . GLY A 1 115 ? 2.751 3.889 -9.083 1.00 0.00 115 GLY A C 16
ATOM 31450 O O . GLY A 1 115 ? 3.430 4.876 -8.791 1.00 0.00 115 GLY A O 16
ATOM 31454 N N . LEU A 1 116 ? 3.285 2.718 -9.413 1.00 0.00 116 LEU A N 16
ATOM 31455 C CA . LEU A 1 116 ? 4.729 2.519 -9.453 1.00 0.00 116 LEU A CA 16
ATOM 31456 C C . LEU A 1 116 ? 5.427 3.712 -10.096 1.00 0.00 116 LEU A C 16
ATOM 31457 O O . LEU A 1 116 ? 6.303 4.330 -9.494 1.00 0.00 116 LEU A O 16
ATOM 31473 N N . MET A 1 117 ? 5.028 4.032 -11.323 1.00 0.00 117 MET A N 16
ATOM 31474 C CA . MET A 1 117 ? 5.613 5.155 -12.048 1.00 0.00 117 MET A CA 16
ATOM 31475 C C . MET A 1 117 ? 5.983 6.284 -11.092 1.00 0.00 117 MET A C 16
ATOM 31476 O O . MET A 1 117 ? 7.147 6.672 -10.993 1.00 0.00 117 MET A O 16
ATOM 31490 N N . GLY A 1 118 ? 4.985 6.811 -10.390 1.00 0.00 118 GLY A N 16
ATOM 31491 C CA . GLY A 1 118 ? 5.226 7.892 -9.451 1.00 0.00 118 GLY A CA 16
ATOM 31492 C C . GLY A 1 118 ? 6.005 9.035 -10.072 1.00 0.00 118 GLY A C 16
ATOM 31493 O O . GLY A 1 118 ? 6.254 9.043 -11.277 1.00 0.00 118 GLY A O 16
ATOM 31497 N N . SER A 1 119 ? 6.389 10.004 -9.247 1.00 0.00 119 SER A N 16
ATOM 31498 C CA . SER A 1 119 ? 7.139 11.160 -9.723 1.00 0.00 119 SER A CA 16
ATOM 31499 C C . SER A 1 119 ? 8.364 11.410 -8.848 1.00 0.00 119 SER A C 16
ATOM 31500 O O . SER A 1 119 ? 8.307 12.174 -7.885 1.00 0.00 119 SER A O 16
ATOM 31508 N N . SER A 1 120 ? 9.471 10.760 -9.192 1.00 0.00 120 SER A N 16
ATOM 31509 C CA . SER A 1 120 ? 10.709 10.907 -8.437 1.00 0.00 120 SER A CA 16
ATOM 31510 C C . SER A 1 120 ? 11.851 10.152 -9.112 1.00 0.00 120 SER A C 16
ATOM 31511 O O . SER A 1 120 ? 11.640 9.420 -10.078 1.00 0.00 120 SER A O 16
ATOM 31519 N N . GLY A 1 121 ? 13.062 10.336 -8.595 1.00 0.00 121 GLY A N 16
ATOM 31520 C CA . GLY A 1 121 ? 14.219 9.667 -9.159 1.00 0.00 121 GLY A CA 16
ATOM 31521 C C . GLY A 1 121 ? 15.496 10.463 -8.977 1.00 0.00 121 GLY A C 16
ATOM 31522 O O . GLY A 1 121 ? 16.110 10.921 -9.940 1.00 0.00 121 GLY A O 16
ATOM 31526 N N . PRO A 1 122 ? 15.913 10.638 -7.714 1.00 0.00 122 PRO A N 16
ATOM 31527 C CA . PRO A 1 122 ? 17.128 11.386 -7.378 1.00 0.00 122 PRO A CA 16
ATOM 31528 C C . PRO A 1 122 ? 18.396 10.650 -7.798 1.00 0.00 122 PRO A C 16
ATOM 31529 O O . PRO A 1 122 ? 19.272 11.224 -8.445 1.00 0.00 122 PRO A O 16
ATOM 31540 N N . SER A 1 123 ? 18.487 9.377 -7.427 1.00 0.00 123 SER A N 16
ATOM 31541 C CA . SER A 1 123 ? 19.650 8.564 -7.763 1.00 0.00 123 SER A CA 16
ATOM 31542 C C . SER A 1 123 ? 19.248 7.371 -8.625 1.00 0.00 123 SER A C 16
ATOM 31543 O O . SER A 1 123 ? 18.062 7.086 -8.795 1.00 0.00 123 SER A O 16
ATOM 31551 N N . SER A 1 124 ? 20.245 6.679 -9.168 1.00 0.00 124 SER A N 16
ATOM 31552 C CA . SER A 1 124 ? 19.995 5.519 -10.016 1.00 0.00 124 SER A CA 16
ATOM 31553 C C . SER A 1 124 ? 21.252 4.661 -10.144 1.00 0.00 124 SER A C 16
ATOM 31554 O O . SER A 1 124 ? 22.351 5.096 -9.805 1.00 0.00 124 SER A O 16
ATOM 31562 N N . GLY A 1 125 ? 21.077 3.439 -10.638 1.00 0.00 125 GLY A N 16
ATOM 31563 C CA . GLY A 1 125 ? 22.204 2.539 -10.803 1.00 0.00 125 GLY A CA 16
ATOM 31564 C C . GLY A 1 125 ? 21.975 1.197 -10.136 1.00 0.00 125 GLY A C 16
ATOM 31565 O O . GLY A 1 125 ? 21.081 0.446 -10.525 1.00 0.00 125 GLY A O 16
ATOM 31569 N N . GLY A 1 1 ? 1.972 -6.108 -17.171 1.00 0.00 1 GLY A N 17
ATOM 31570 C CA . GLY A 1 1 ? 3.245 -6.775 -17.366 1.00 0.00 1 GLY A CA 17
ATOM 31571 C C . GLY A 1 1 ? 3.207 -8.230 -16.943 1.00 0.00 1 GLY A C 17
ATOM 31572 O O . GLY A 1 1 ? 3.018 -8.537 -15.767 1.00 0.00 1 GLY A O 17
ATOM 31576 N N . SER A 1 2 ? 3.388 -9.129 -17.906 1.00 0.00 2 SER A N 17
ATOM 31577 C CA . SER A 1 2 ? 3.367 -10.561 -17.627 1.00 0.00 2 SER A CA 17
ATOM 31578 C C . SER A 1 2 ? 4.715 -11.027 -17.083 1.00 0.00 2 SER A C 17
ATOM 31579 O O . SER A 1 2 ? 5.692 -11.133 -17.823 1.00 0.00 2 SER A O 17
ATOM 31587 N N . SER A 1 3 ? 4.758 -11.304 -15.784 1.00 0.00 3 SER A N 17
ATOM 31588 C CA . SER A 1 3 ? 5.984 -11.756 -15.138 1.00 0.00 3 SER A CA 17
ATOM 31589 C C . SER A 1 3 ? 6.050 -13.279 -15.100 1.00 0.00 3 SER A C 17
ATOM 31590 O O . SER A 1 3 ? 5.092 -13.961 -15.462 1.00 0.00 3 SER A O 17
ATOM 31598 N N . GLY A 1 4 ? 7.188 -13.805 -14.659 1.00 0.00 4 GLY A N 17
ATOM 31599 C CA . GLY A 1 4 ? 7.359 -15.245 -14.582 1.00 0.00 4 GLY A CA 17
ATOM 31600 C C . GLY A 1 4 ? 6.215 -15.926 -13.857 1.00 0.00 4 GLY A C 17
ATOM 31601 O O . GLY A 1 4 ? 5.261 -15.272 -13.436 1.00 0.00 4 GLY A O 17
ATOM 31605 N N . SER A 1 5 ? 6.309 -17.245 -13.714 1.00 0.00 5 SER A N 17
ATOM 31606 C CA . SER A 1 5 ? 5.271 -18.016 -13.042 1.00 0.00 5 SER A CA 17
ATOM 31607 C C . SER A 1 5 ? 5.470 -17.991 -11.529 1.00 0.00 5 SER A C 17
ATOM 31608 O O . SER A 1 5 ? 4.594 -17.552 -10.784 1.00 0.00 5 SER A O 17
ATOM 31616 N N . SER A 1 6 ? 6.628 -18.466 -11.084 1.00 0.00 6 SER A N 17
ATOM 31617 C CA . SER A 1 6 ? 6.943 -18.502 -9.660 1.00 0.00 6 SER A CA 17
ATOM 31618 C C . SER A 1 6 ? 5.998 -19.443 -8.919 1.00 0.00 6 SER A C 17
ATOM 31619 O O . SER A 1 6 ? 5.555 -19.150 -7.809 1.00 0.00 6 SER A O 17
ATOM 31627 N N . GLY A 1 7 ? 5.691 -20.577 -9.542 1.00 0.00 7 GLY A N 17
ATOM 31628 C CA . GLY A 1 7 ? 4.801 -21.544 -8.929 1.00 0.00 7 GLY A CA 17
ATOM 31629 C C . GLY A 1 7 ? 3.352 -21.326 -9.315 1.00 0.00 7 GLY A C 17
ATOM 31630 O O . GLY A 1 7 ? 2.967 -21.554 -10.461 1.00 0.00 7 GLY A O 17
ATOM 31634 N N . ASN A 1 8 ? 2.546 -20.882 -8.356 1.00 0.00 8 ASN A N 17
ATOM 31635 C CA . ASN A 1 8 ? 1.129 -20.635 -8.602 1.00 0.00 8 ASN A CA 17
ATOM 31636 C C . ASN A 1 8 ? 0.883 -19.166 -8.932 1.00 0.00 8 ASN A C 17
ATOM 31637 O O . ASN A 1 8 ? 1.009 -18.295 -8.070 1.00 0.00 8 ASN A O 17
ATOM 31648 N N . LYS A 1 9 ? 0.532 -18.896 -10.184 1.00 0.00 9 LYS A N 17
ATOM 31649 C CA . LYS A 1 9 ? 0.265 -17.533 -10.629 1.00 0.00 9 LYS A CA 17
ATOM 31650 C C . LYS A 1 9 ? -1.163 -17.119 -10.288 1.00 0.00 9 LYS A C 17
ATOM 31651 O O . LYS A 1 9 ? -1.820 -16.426 -11.064 1.00 0.00 9 LYS A O 17
ATOM 31670 N N . ILE A 1 10 ? -1.636 -17.547 -9.122 1.00 0.00 10 ILE A N 17
ATOM 31671 C CA . ILE A 1 10 ? -2.984 -17.217 -8.678 1.00 0.00 10 ILE A CA 17
ATOM 31672 C C . ILE A 1 10 ? -3.015 -15.871 -7.961 1.00 0.00 10 ILE A C 17
ATOM 31673 O O . ILE A 1 10 ? -2.098 -15.534 -7.210 1.00 0.00 10 ILE A O 17
ATOM 31689 N N . THR A 1 11 ? -4.074 -15.105 -8.197 1.00 0.00 11 THR A N 17
ATOM 31690 C CA . THR A 1 11 ? -4.224 -13.796 -7.575 1.00 0.00 11 THR A CA 17
ATOM 31691 C C . THR A 1 11 ? -3.240 -12.791 -8.162 1.00 0.00 11 THR A C 17
ATOM 31692 O O . THR A 1 11 ? -2.518 -12.116 -7.430 1.00 0.00 11 THR A O 17
ATOM 31703 N N . ASN A 1 12 ? -3.216 -12.698 -9.488 1.00 0.00 12 ASN A N 17
ATOM 31704 C CA . ASN A 1 12 ? -2.319 -11.775 -10.172 1.00 0.00 12 ASN A CA 17
ATOM 31705 C C . ASN A 1 12 ? -2.581 -10.337 -9.736 1.00 0.00 12 ASN A C 17
ATOM 31706 O O . ASN A 1 12 ? -3.678 -9.809 -9.924 1.00 0.00 12 ASN A O 17
ATOM 31717 N N . LEU A 1 13 ? -1.567 -9.708 -9.152 1.00 0.00 13 LEU A N 17
ATOM 31718 C CA . LEU A 1 13 ? -1.686 -8.330 -8.687 1.00 0.00 13 LEU A CA 17
ATOM 31719 C C . LEU A 1 13 ? -0.657 -7.434 -9.370 1.00 0.00 13 LEU A C 17
ATOM 31720 O O . LEU A 1 13 ? -0.878 -6.236 -9.538 1.00 0.00 13 LEU A O 17
ATOM 31736 N N . GLU A 1 14 ? 0.467 -8.026 -9.762 1.00 0.00 14 GLU A N 17
ATOM 31737 C CA . GLU A 1 14 ? 1.530 -7.281 -10.428 1.00 0.00 14 GLU A CA 17
ATOM 31738 C C . GLU A 1 14 ? 0.969 -6.437 -11.569 1.00 0.00 14 GLU A C 17
ATOM 31739 O O . GLU A 1 14 ? 1.398 -5.303 -11.784 1.00 0.00 14 GLU A O 17
ATOM 31751 N N . ILE A 1 15 ? 0.008 -6.998 -12.296 1.00 0.00 15 ILE A N 17
ATOM 31752 C CA . ILE A 1 15 ? -0.611 -6.298 -13.414 1.00 0.00 15 ILE A CA 17
ATOM 31753 C C . ILE A 1 15 ? -1.109 -4.920 -12.990 1.00 0.00 15 ILE A C 17
ATOM 31754 O O . ILE A 1 15 ? -1.160 -3.992 -13.798 1.00 0.00 15 ILE A O 17
ATOM 31770 N N . TYR A 1 16 ? -1.475 -4.793 -11.720 1.00 0.00 16 TYR A N 17
ATOM 31771 C CA . TYR A 1 16 ? -1.970 -3.529 -11.189 1.00 0.00 16 TYR A CA 17
ATOM 31772 C C . TYR A 1 16 ? -0.816 -2.583 -10.869 1.00 0.00 16 TYR A C 17
ATOM 31773 O O . TYR A 1 16 ? 0.344 -2.993 -10.833 1.00 0.00 16 TYR A O 17
ATOM 31791 N N . GLU A 1 17 ? -1.145 -1.316 -10.635 1.00 0.00 17 GLU A N 17
ATOM 31792 C CA . GLU A 1 17 ? -0.136 -0.312 -10.317 1.00 0.00 17 GLU A CA 17
ATOM 31793 C C . GLU A 1 17 ? -0.173 0.045 -8.834 1.00 0.00 17 GLU A C 17
ATOM 31794 O O . GLU A 1 17 ? 0.855 0.364 -8.236 1.00 0.00 17 GLU A O 17
ATOM 31806 N N . TRP A 1 18 ? -1.364 -0.008 -8.248 1.00 0.00 18 TRP A N 17
ATOM 31807 C CA . TRP A 1 18 ? -1.535 0.311 -6.836 1.00 0.00 18 TRP A CA 17
ATOM 31808 C C . TRP A 1 18 ? -1.029 -0.826 -5.955 1.00 0.00 18 TRP A C 17
ATOM 31809 O O . TRP A 1 18 ? -1.183 -0.795 -4.734 1.00 0.00 18 TRP A O 17
ATOM 31830 N N . TYR A 1 19 ? -0.424 -1.829 -6.582 1.00 0.00 19 TYR A N 17
ATOM 31831 C CA . TYR A 1 19 ? 0.103 -2.978 -5.855 1.00 0.00 19 TYR A CA 17
ATOM 31832 C C . TYR A 1 19 ? 1.623 -2.904 -5.747 1.00 0.00 19 TYR A C 17
ATOM 31833 O O . TYR A 1 19 ? 2.342 -3.623 -6.440 1.00 0.00 19 TYR A O 17
ATOM 31851 N N . HIS A 1 20 ? 2.105 -2.028 -4.870 1.00 0.00 20 HIS A N 17
ATOM 31852 C CA . HIS A 1 20 ? 3.540 -1.859 -4.670 1.00 0.00 20 HIS A CA 17
ATOM 31853 C C . HIS A 1 20 ? 4.118 -3.025 -3.870 1.00 0.00 20 HIS A C 17
ATOM 31854 O O . HIS A 1 20 ? 3.962 -3.090 -2.650 1.00 0.00 20 HIS A O 17
ATOM 31869 N N . ARG A 1 21 ? 4.782 -3.940 -4.566 1.00 0.00 21 ARG A N 17
ATOM 31870 C CA . ARG A 1 21 ? 5.381 -5.104 -3.921 1.00 0.00 21 ARG A CA 17
ATOM 31871 C C . ARG A 1 21 ? 6.876 -4.895 -3.705 1.00 0.00 21 ARG A C 17
ATOM 31872 O O . ARG A 1 21 ? 7.505 -4.085 -4.385 1.00 0.00 21 ARG A O 17
ATOM 31893 N N . ASN A 1 22 ? 7.440 -5.632 -2.753 1.00 0.00 22 ASN A N 17
ATOM 31894 C CA . ASN A 1 22 ? 8.861 -5.527 -2.445 1.00 0.00 22 ASN A CA 17
ATOM 31895 C C . ASN A 1 22 ? 9.181 -4.182 -1.800 1.00 0.00 22 ASN A C 17
ATOM 31896 O O . ASN A 1 22 ? 10.174 -3.538 -2.143 1.00 0.00 22 ASN A O 17
ATOM 31907 N N . ILE A 1 23 ? 8.335 -3.764 -0.865 1.00 0.00 23 ILE A N 17
ATOM 31908 C CA . ILE A 1 23 ? 8.528 -2.496 -0.172 1.00 0.00 23 ILE A CA 17
ATOM 31909 C C . ILE A 1 23 ? 8.407 -2.673 1.338 1.00 0.00 23 ILE A C 17
ATOM 31910 O O . ILE A 1 23 ? 8.063 -3.751 1.824 1.00 0.00 23 ILE A O 17
ATOM 31926 N N . THR A 1 24 ? 8.692 -1.605 2.078 1.00 0.00 24 THR A N 17
ATOM 31927 C CA . THR A 1 24 ? 8.615 -1.641 3.532 1.00 0.00 24 THR A CA 17
ATOM 31928 C C . THR A 1 24 ? 7.878 -0.421 4.074 1.00 0.00 24 THR A C 17
ATOM 31929 O O . THR A 1 24 ? 7.610 0.530 3.340 1.00 0.00 24 THR A O 17
ATOM 31940 N N . ARG A 1 25 ? 7.554 -0.455 5.362 1.00 0.00 25 ARG A N 17
ATOM 31941 C CA . ARG A 1 25 ? 6.847 0.647 6.002 1.00 0.00 25 ARG A CA 17
ATOM 31942 C C . ARG A 1 25 ? 7.399 1.991 5.535 1.00 0.00 25 ARG A C 17
ATOM 31943 O O . ARG A 1 25 ? 6.642 2.898 5.193 1.00 0.00 25 ARG A O 17
ATOM 31964 N N . ASN A 1 26 ? 8.723 2.109 5.523 1.00 0.00 26 ASN A N 17
ATOM 31965 C CA . ASN A 1 26 ? 9.375 3.343 5.097 1.00 0.00 26 ASN A CA 17
ATOM 31966 C C . ASN A 1 26 ? 8.955 3.721 3.681 1.00 0.00 26 ASN A C 17
ATOM 31967 O O . ASN A 1 26 ? 8.560 4.857 3.423 1.00 0.00 26 ASN A O 17
ATOM 31978 N N . GLN A 1 27 ? 9.043 2.759 2.767 1.00 0.00 27 GLN A N 17
ATOM 31979 C CA . GLN A 1 27 ? 8.672 2.991 1.377 1.00 0.00 27 GLN A CA 17
ATOM 31980 C C . GLN A 1 27 ? 7.227 3.469 1.270 1.00 0.00 27 GLN A C 17
ATOM 31981 O O . GLN A 1 27 ? 6.953 4.521 0.693 1.00 0.00 27 GLN A O 17
ATOM 31995 N N . ALA A 1 28 ? 6.310 2.690 1.832 1.00 0.00 28 ALA A N 17
ATOM 31996 C CA . ALA A 1 28 ? 4.893 3.036 1.803 1.00 0.00 28 ALA A CA 17
ATOM 31997 C C . ALA A 1 28 ? 4.664 4.459 2.300 1.00 0.00 28 ALA A C 17
ATOM 31998 O O . ALA A 1 28 ? 4.141 5.302 1.575 1.00 0.00 28 ALA A O 17
ATOM 32005 N N . GLU A 1 29 ? 5.061 4.718 3.543 1.00 0.00 29 GLU A N 17
ATOM 32006 C CA . GLU A 1 29 ? 4.896 6.039 4.137 1.00 0.00 29 GLU A CA 17
ATOM 32007 C C . GLU A 1 29 ? 5.516 7.115 3.250 1.00 0.00 29 GLU A C 17
ATOM 32008 O O . GLU A 1 29 ? 4.842 8.057 2.834 1.00 0.00 29 GLU A O 17
ATOM 32020 N N . HIS A 1 30 ? 6.806 6.968 2.965 1.00 0.00 30 HIS A N 17
ATOM 32021 C CA . HIS A 1 30 ? 7.518 7.927 2.126 1.00 0.00 30 HIS A CA 17
ATOM 32022 C C . HIS A 1 30 ? 6.798 8.126 0.797 1.00 0.00 30 HIS A C 17
ATOM 32023 O O . HIS A 1 30 ? 6.282 9.208 0.515 1.00 0.00 30 HIS A O 17
ATOM 32038 N N . LEU A 1 31 ? 6.767 7.077 -0.017 1.00 0.00 31 LEU A N 17
ATOM 32039 C CA . LEU A 1 31 ? 6.111 7.137 -1.318 1.00 0.00 31 LEU A CA 17
ATOM 32040 C C . LEU A 1 31 ? 4.884 8.042 -1.268 1.00 0.00 31 LEU A C 17
ATOM 32041 O O . LEU A 1 31 ? 4.756 8.977 -2.059 1.00 0.00 31 LEU A O 17
ATOM 32057 N N . LEU A 1 32 ? 3.985 7.759 -0.331 1.00 0.00 32 LEU A N 17
ATOM 32058 C CA . LEU A 1 32 ? 2.769 8.550 -0.176 1.00 0.00 32 LEU A CA 17
ATOM 32059 C C . LEU A 1 32 ? 3.098 10.030 -0.011 1.00 0.00 32 LEU A C 17
ATOM 32060 O O . LEU A 1 32 ? 2.570 10.878 -0.730 1.00 0.00 32 LEU A O 17
ATOM 32076 N N . ARG A 1 33 ? 3.977 10.333 0.939 1.00 0.00 33 ARG A N 17
ATOM 32077 C CA . ARG A 1 33 ? 4.378 11.711 1.198 1.00 0.00 33 ARG A CA 17
ATOM 32078 C C . ARG A 1 33 ? 4.742 12.423 -0.100 1.00 0.00 33 ARG A C 17
ATOM 32079 O O . ARG A 1 33 ? 4.634 13.646 -0.198 1.00 0.00 33 ARG A O 17
ATOM 32100 N N . GLN A 1 34 ? 5.173 11.652 -1.093 1.00 0.00 34 GLN A N 17
ATOM 32101 C CA . GLN A 1 34 ? 5.553 12.210 -2.385 1.00 0.00 34 GLN A CA 17
ATOM 32102 C C . GLN A 1 34 ? 4.396 12.986 -3.004 1.00 0.00 34 GLN A C 17
ATOM 32103 O O . GLN A 1 34 ? 4.602 14.009 -3.657 1.00 0.00 34 GLN A O 17
ATOM 32117 N N . GLU A 1 35 ? 3.180 12.493 -2.796 1.00 0.00 35 GLU A N 17
ATOM 32118 C CA . GLU A 1 35 ? 1.990 13.140 -3.335 1.00 0.00 35 GLU A CA 17
ATOM 32119 C C . GLU A 1 35 ? 1.453 14.188 -2.366 1.00 0.00 35 GLU A C 17
ATOM 32120 O O . GLU A 1 35 ? 1.030 15.269 -2.775 1.00 0.00 35 GLU A O 17
ATOM 32132 N N . SER A 1 36 ? 1.472 13.859 -1.077 1.00 0.00 36 SER A N 17
ATOM 32133 C CA . SER A 1 36 ? 0.983 14.768 -0.048 1.00 0.00 36 SER A CA 17
ATOM 32134 C C . SER A 1 36 ? -0.422 15.260 -0.381 1.00 0.00 36 SER A C 17
ATOM 32135 O O . SER A 1 36 ? -0.712 16.454 -0.295 1.00 0.00 36 SER A O 17
ATOM 32143 N N . LYS A 1 37 ? -1.293 14.331 -0.761 1.00 0.00 37 LYS A N 17
ATOM 32144 C CA . LYS A 1 37 ? -2.669 14.667 -1.107 1.00 0.00 37 LYS A CA 17
ATOM 32145 C C . LYS A 1 37 ? -3.617 13.535 -0.722 1.00 0.00 37 LYS A C 17
ATOM 32146 O O . LYS A 1 37 ? -3.401 12.382 -1.091 1.00 0.00 37 LYS A O 17
ATOM 32165 N N . GLU A 1 38 ? -4.668 13.875 0.018 1.00 0.00 38 GLU A N 17
ATOM 32166 C CA . GLU A 1 38 ? -5.649 12.886 0.451 1.00 0.00 38 GLU A CA 17
ATOM 32167 C C . GLU A 1 38 ? -6.014 11.946 -0.694 1.00 0.00 38 GLU A C 17
ATOM 32168 O O . GLU A 1 38 ? -6.221 12.381 -1.826 1.00 0.00 38 GLU A O 17
ATOM 32180 N N . GLY A 1 39 ? -6.091 10.654 -0.390 1.00 0.00 39 GLY A N 17
ATOM 32181 C CA . GLY A 1 39 ? -6.431 9.672 -1.403 1.00 0.00 39 GLY A CA 17
ATOM 32182 C C . GLY A 1 39 ? -5.273 8.750 -1.727 1.00 0.00 39 GLY A C 17
ATOM 32183 O O . GLY A 1 39 ? -5.473 7.570 -2.018 1.00 0.00 39 GLY A O 17
ATOM 32187 N N . ALA A 1 40 ? -4.058 9.286 -1.677 1.00 0.00 40 ALA A N 17
ATOM 32188 C CA . ALA A 1 40 ? -2.864 8.502 -1.967 1.00 0.00 40 ALA A CA 17
ATOM 32189 C C . ALA A 1 40 ? -2.863 7.193 -1.184 1.00 0.00 40 ALA A C 17
ATOM 32190 O O . ALA A 1 40 ? -2.686 7.186 0.033 1.00 0.00 40 ALA A O 17
ATOM 32197 N N . PHE A 1 41 ? -3.063 6.085 -1.892 1.00 0.00 41 PHE A N 17
ATOM 32198 C CA . PHE A 1 41 ? -3.086 4.771 -1.264 1.00 0.00 41 PHE A CA 17
ATOM 32199 C C . PHE A 1 41 ? -2.226 3.780 -2.042 1.00 0.00 41 PHE A C 17
ATOM 32200 O O . PHE A 1 41 ? -1.885 4.014 -3.202 1.00 0.00 41 PHE A O 17
ATOM 32217 N N . ILE A 1 42 ? -1.877 2.673 -1.395 1.00 0.00 42 ILE A N 17
ATOM 32218 C CA . ILE A 1 42 ? -1.056 1.647 -2.026 1.00 0.00 42 ILE A CA 17
ATOM 32219 C C . ILE A 1 42 ? -1.189 0.313 -1.299 1.00 0.00 42 ILE A C 17
ATOM 32220 O O . ILE A 1 42 ? -1.541 0.269 -0.119 1.00 0.00 42 ILE A O 17
ATOM 32236 N N . VAL A 1 43 ? -0.902 -0.774 -2.008 1.00 0.00 43 VAL A N 17
ATOM 32237 C CA . VAL A 1 43 ? -0.985 -2.109 -1.430 1.00 0.00 43 VAL A CA 17
ATOM 32238 C C . VAL A 1 43 ? 0.382 -2.784 -1.403 1.00 0.00 43 VAL A C 17
ATOM 32239 O O . VAL A 1 43 ? 0.962 -3.075 -2.449 1.00 0.00 43 VAL A O 17
ATOM 32252 N N . ARG A 1 44 ? 0.891 -3.028 -0.200 1.00 0.00 44 ARG A N 17
ATOM 32253 C CA . ARG A 1 44 ? 2.190 -3.668 -0.037 1.00 0.00 44 ARG A CA 17
ATOM 32254 C C . ARG A 1 44 ? 2.036 -5.072 0.541 1.00 0.00 44 ARG A C 17
ATOM 32255 O O . ARG A 1 44 ? 0.991 -5.417 1.091 1.00 0.00 44 ARG A O 17
ATOM 32276 N N . ASP A 1 45 ? 3.085 -5.877 0.411 1.00 0.00 45 ASP A N 17
ATOM 32277 C CA . ASP A 1 45 ? 3.068 -7.244 0.918 1.00 0.00 45 ASP A CA 17
ATOM 32278 C C . ASP A 1 45 ? 3.633 -7.304 2.334 1.00 0.00 45 ASP A C 17
ATOM 32279 O O . ASP A 1 45 ? 4.635 -6.660 2.642 1.00 0.00 45 ASP A O 17
ATOM 32288 N N . SER A 1 46 ? 2.981 -8.083 3.193 1.00 0.00 46 SER A N 17
ATOM 32289 C CA . SER A 1 46 ? 3.416 -8.223 4.578 1.00 0.00 46 SER A CA 17
ATOM 32290 C C . SER A 1 46 ? 4.670 -9.087 4.668 1.00 0.00 46 SER A C 17
ATOM 32291 O O . SER A 1 46 ? 4.790 -10.101 3.980 1.00 0.00 46 SER A O 17
ATOM 32299 N N . ARG A 1 47 ? 5.602 -8.679 5.523 1.00 0.00 47 ARG A N 17
ATOM 32300 C CA . ARG A 1 47 ? 6.848 -9.415 5.704 1.00 0.00 47 ARG A CA 17
ATOM 32301 C C . ARG A 1 47 ? 6.650 -10.595 6.650 1.00 0.00 47 ARG A C 17
ATOM 32302 O O . ARG A 1 47 ? 7.100 -11.708 6.376 1.00 0.00 47 ARG A O 17
ATOM 32323 N N . HIS A 1 48 ? 5.975 -10.344 7.768 1.00 0.00 48 HIS A N 17
ATOM 32324 C CA . HIS A 1 48 ? 5.717 -11.386 8.756 1.00 0.00 48 HIS A CA 17
ATOM 32325 C C . HIS A 1 48 ? 5.117 -12.624 8.096 1.00 0.00 48 HIS A C 17
ATOM 32326 O O . HIS A 1 48 ? 5.448 -13.754 8.458 1.00 0.00 48 HIS A O 17
ATOM 32341 N N . LEU A 1 49 ? 4.236 -12.403 7.127 1.00 0.00 49 LEU A N 17
ATOM 32342 C CA . LEU A 1 49 ? 3.589 -13.502 6.417 1.00 0.00 49 LEU A CA 17
ATOM 32343 C C . LEU A 1 49 ? 3.114 -13.054 5.039 1.00 0.00 49 LEU A C 17
ATOM 32344 O O . LEU A 1 49 ? 3.236 -11.884 4.678 1.00 0.00 49 LEU A O 17
ATOM 32360 N N . GLY A 1 50 ? 2.570 -13.994 4.271 1.00 0.00 50 GLY A N 17
ATOM 32361 C CA . GLY A 1 50 ? 2.082 -13.676 2.942 1.00 0.00 50 GLY A CA 17
ATOM 32362 C C . GLY A 1 50 ? 0.780 -12.901 2.972 1.00 0.00 50 GLY A C 17
ATOM 32363 O O . GLY A 1 50 ? -0.152 -13.210 2.229 1.00 0.00 50 GLY A O 17
ATOM 32367 N N . SER A 1 51 ? 0.712 -11.893 3.835 1.00 0.00 51 SER A N 17
ATOM 32368 C CA . SER A 1 51 ? -0.488 -11.075 3.963 1.00 0.00 51 SER A CA 17
ATOM 32369 C C . SER A 1 51 ? -0.361 -9.791 3.145 1.00 0.00 51 SER A C 17
ATOM 32370 O O . SER A 1 51 ? 0.635 -9.579 2.455 1.00 0.00 51 SER A O 17
ATOM 32378 N N . TYR A 1 52 ? -1.378 -8.941 3.230 1.00 0.00 52 TYR A N 17
ATOM 32379 C CA . TYR A 1 52 ? -1.383 -7.681 2.497 1.00 0.00 52 TYR A CA 17
ATOM 32380 C C . TYR A 1 52 ? -1.723 -6.516 3.420 1.00 0.00 52 TYR A C 17
ATOM 32381 O O . TYR A 1 52 ? -2.396 -6.688 4.437 1.00 0.00 52 TYR A O 17
ATOM 32399 N N . THR A 1 53 ? -1.252 -5.326 3.058 1.00 0.00 53 THR A N 17
ATOM 32400 C CA . THR A 1 53 ? -1.504 -4.131 3.853 1.00 0.00 53 THR A CA 17
ATOM 32401 C C . THR A 1 53 ? -1.665 -2.902 2.963 1.00 0.00 53 THR A C 17
ATOM 32402 O O . THR A 1 53 ? -0.884 -2.691 2.034 1.00 0.00 53 THR A O 17
ATOM 32413 N N . ILE A 1 54 ? -2.681 -2.097 3.253 1.00 0.00 54 ILE A N 17
ATOM 32414 C CA . ILE A 1 54 ? -2.942 -0.890 2.479 1.00 0.00 54 ILE A CA 17
ATOM 32415 C C . ILE A 1 54 ? -2.468 0.354 3.224 1.00 0.00 54 ILE A C 17
ATOM 32416 O O . ILE A 1 54 ? -2.769 0.535 4.405 1.00 0.00 54 ILE A O 17
ATOM 32432 N N . SER A 1 55 ? -1.728 1.209 2.528 1.00 0.00 55 SER A N 17
ATOM 32433 C CA . SER A 1 55 ? -1.211 2.436 3.123 1.00 0.00 55 SER A CA 17
ATOM 32434 C C . SER A 1 55 ? -1.839 3.663 2.471 1.00 0.00 55 SER A C 17
ATOM 32435 O O . SER A 1 55 ? -1.461 4.057 1.368 1.00 0.00 55 SER A O 17
ATOM 32443 N N . VAL A 1 56 ? -2.801 4.265 3.162 1.00 0.00 56 VAL A N 17
ATOM 32444 C CA . VAL A 1 56 ? -3.483 5.449 2.653 1.00 0.00 56 VAL A CA 17
ATOM 32445 C C . VAL A 1 56 ? -2.949 6.716 3.311 1.00 0.00 56 VAL A C 17
ATOM 32446 O O . VAL A 1 56 ? -2.543 6.701 4.474 1.00 0.00 56 VAL A O 17
ATOM 32459 N N . PHE A 1 57 ? -2.954 7.813 2.561 1.00 0.00 57 PHE A N 17
ATOM 32460 C CA . PHE A 1 57 ? -2.470 9.090 3.072 1.00 0.00 57 PHE A CA 17
ATOM 32461 C C . PHE A 1 57 ? -3.632 9.978 3.507 1.00 0.00 57 PHE A C 17
ATOM 32462 O O . PHE A 1 57 ? -4.400 10.465 2.679 1.00 0.00 57 PHE A O 17
ATOM 32479 N N . MET A 1 58 ? -3.755 10.183 4.816 1.00 0.00 58 MET A N 17
ATOM 32480 C CA . MET A 1 58 ? -4.824 11.011 5.361 1.00 0.00 58 MET A CA 17
ATOM 32481 C C . MET A 1 58 ? -4.613 12.478 4.999 1.00 0.00 58 MET A C 17
ATOM 32482 O O . MET A 1 58 ? -5.497 13.121 4.434 1.00 0.00 58 MET A O 17
ATOM 32496 N N . GLY A 1 59 ? -3.437 13.001 5.328 1.00 0.00 59 GLY A N 17
ATOM 32497 C CA . GLY A 1 59 ? -3.132 14.389 5.030 1.00 0.00 59 GLY A CA 17
ATOM 32498 C C . GLY A 1 59 ? -3.123 15.261 6.270 1.00 0.00 59 GLY A C 17
ATOM 32499 O O . GLY A 1 59 ? -3.904 15.041 7.196 1.00 0.00 59 GLY A O 17
ATOM 32503 N N . ALA A 1 60 ? -2.238 16.252 6.288 1.00 0.00 60 ALA A N 17
ATOM 32504 C CA . ALA A 1 60 ? -2.132 17.160 7.424 1.00 0.00 60 ALA A CA 17
ATOM 32505 C C . ALA A 1 60 ? -3.121 18.313 7.299 1.00 0.00 60 ALA A C 17
ATOM 32506 O O . ALA A 1 60 ? -2.767 19.401 6.843 1.00 0.00 60 ALA A O 17
ATOM 32513 N N . ARG A 1 61 ? -4.363 18.068 7.705 1.00 0.00 61 ARG A N 17
ATOM 32514 C CA . ARG A 1 61 ? -5.404 19.087 7.636 1.00 0.00 61 ARG A CA 17
ATOM 32515 C C . ARG A 1 61 ? -5.450 19.905 8.924 1.00 0.00 61 ARG A C 17
ATOM 32516 O O . ARG A 1 61 ? -6.225 19.608 9.832 1.00 0.00 61 ARG A O 17
ATOM 32537 N N . ARG A 1 62 ? -4.614 20.937 8.993 1.00 0.00 62 ARG A N 17
ATOM 32538 C CA . ARG A 1 62 ? -4.559 21.796 10.170 1.00 0.00 62 ARG A CA 17
ATOM 32539 C C . ARG A 1 62 ? -4.800 20.991 11.443 1.00 0.00 62 ARG A C 17
ATOM 32540 O O . ARG A 1 62 ? -5.410 21.482 12.393 1.00 0.00 62 ARG A O 17
ATOM 32561 N N . SER A 1 63 ? -4.318 19.753 11.454 1.00 0.00 63 SER A N 17
ATOM 32562 C CA . SER A 1 63 ? -4.485 18.878 12.610 1.00 0.00 63 SER A CA 17
ATOM 32563 C C . SER A 1 63 ? -3.147 18.281 13.037 1.00 0.00 63 SER A C 17
ATOM 32564 O O . SER A 1 63 ? -2.739 18.405 14.192 1.00 0.00 63 SER A O 17
ATOM 32572 N N . THR A 1 64 ? -2.469 17.632 12.095 1.00 0.00 64 THR A N 17
ATOM 32573 C CA . THR A 1 64 ? -1.179 17.013 12.373 1.00 0.00 64 THR A CA 17
ATOM 32574 C C . THR A 1 64 ? -0.398 16.769 11.086 1.00 0.00 64 THR A C 17
ATOM 32575 O O . THR A 1 64 ? -0.984 16.580 10.021 1.00 0.00 64 THR A O 17
ATOM 32586 N N . GLU A 1 65 ? 0.927 16.774 11.194 1.00 0.00 65 GLU A N 17
ATOM 32587 C CA . GLU A 1 65 ? 1.787 16.554 10.037 1.00 0.00 65 GLU A CA 17
ATOM 32588 C C . GLU A 1 65 ? 1.273 15.393 9.191 1.00 0.00 65 GLU A C 17
ATOM 32589 O O . GLU A 1 65 ? 0.378 14.657 9.605 1.00 0.00 65 GLU A O 17
ATOM 32601 N N . ALA A 1 66 ? 1.846 15.237 8.002 1.00 0.00 66 ALA A N 17
ATOM 32602 C CA . ALA A 1 66 ? 1.447 14.165 7.096 1.00 0.00 66 ALA A CA 17
ATOM 32603 C C . ALA A 1 66 ? 1.012 12.926 7.871 1.00 0.00 66 ALA A C 17
ATOM 32604 O O . ALA A 1 66 ? 1.793 12.350 8.628 1.00 0.00 66 ALA A O 17
ATOM 32611 N N . ALA A 1 67 ? -0.239 12.521 7.677 1.00 0.00 67 ALA A N 17
ATOM 32612 C CA . ALA A 1 67 ? -0.777 11.350 8.357 1.00 0.00 67 ALA A CA 17
ATOM 32613 C C . ALA A 1 67 ? -0.939 10.181 7.390 1.00 0.00 67 ALA A C 17
ATOM 32614 O O . ALA A 1 67 ? -1.456 10.345 6.285 1.00 0.00 67 ALA A O 17
ATOM 32621 N N . ILE A 1 68 ? -0.493 9.003 7.814 1.00 0.00 68 ILE A N 17
ATOM 32622 C CA . ILE A 1 68 ? -0.591 7.808 6.985 1.00 0.00 68 ILE A CA 17
ATOM 32623 C C . ILE A 1 68 ? -1.089 6.617 7.796 1.00 0.00 68 ILE A C 17
ATOM 32624 O O . ILE A 1 68 ? -0.524 6.279 8.837 1.00 0.00 68 ILE A O 17
ATOM 32640 N N . LYS A 1 69 ? -2.151 5.981 7.311 1.00 0.00 69 LYS A N 17
ATOM 32641 C CA . LYS A 1 69 ? -2.725 4.824 7.987 1.00 0.00 69 LYS A CA 17
ATOM 32642 C C . LYS A 1 69 ? -2.295 3.527 7.309 1.00 0.00 69 LYS A C 17
ATOM 32643 O O . LYS A 1 69 ? -1.762 3.543 6.199 1.00 0.00 69 LYS A O 17
ATOM 32662 N N . HIS A 1 70 ? -2.533 2.405 7.980 1.00 0.00 70 HIS A N 17
ATOM 32663 C CA . HIS A 1 70 ? -2.172 1.100 7.441 1.00 0.00 70 HIS A CA 17
ATOM 32664 C C . HIS A 1 70 ? -3.265 0.074 7.722 1.00 0.00 70 HIS A C 17
ATOM 32665 O O . HIS A 1 70 ? -3.438 -0.368 8.859 1.00 0.00 70 HIS A O 17
ATOM 32679 N N . TYR A 1 71 ? -4.000 -0.301 6.682 1.00 0.00 71 TYR A N 17
ATOM 32680 C CA . TYR A 1 71 ? -5.080 -1.272 6.818 1.00 0.00 71 TYR A CA 17
ATOM 32681 C C . TYR A 1 71 ? -4.629 -2.656 6.359 1.00 0.00 71 TYR A C 17
ATOM 32682 O O . TYR A 1 71 ? -4.509 -2.914 5.162 1.00 0.00 71 TYR A O 17
ATOM 32700 N N . GLN A 1 72 ? -4.382 -3.539 7.321 1.00 0.00 72 GLN A N 17
ATOM 32701 C CA . GLN A 1 72 ? -3.945 -4.896 7.016 1.00 0.00 72 GLN A CA 17
ATOM 32702 C C . GLN A 1 72 ? -5.105 -5.739 6.498 1.00 0.00 72 GLN A C 17
ATOM 32703 O O . GLN A 1 72 ? -6.142 -5.855 7.153 1.00 0.00 72 GLN A O 17
ATOM 32717 N N . ILE A 1 73 ? -4.925 -6.326 5.320 1.00 0.00 73 ILE A N 17
ATOM 32718 C CA . ILE A 1 73 ? -5.957 -7.158 4.714 1.00 0.00 73 ILE A CA 17
ATOM 32719 C C . ILE A 1 73 ? -5.873 -8.594 5.223 1.00 0.00 73 ILE A C 17
ATOM 32720 O O . ILE A 1 73 ? -5.025 -9.371 4.784 1.00 0.00 73 ILE A O 17
ATOM 32736 N N . LYS A 1 74 ? -6.760 -8.940 6.150 1.00 0.00 74 LYS A N 17
ATOM 32737 C CA . LYS A 1 74 ? -6.790 -10.283 6.716 1.00 0.00 74 LYS A CA 17
ATOM 32738 C C . LYS A 1 74 ? -7.825 -11.151 6.006 1.00 0.00 74 LYS A C 17
ATOM 32739 O O . LYS A 1 74 ? -8.599 -10.663 5.182 1.00 0.00 74 LYS A O 17
ATOM 32758 N N . LYS A 1 75 ? -7.832 -12.439 6.331 1.00 0.00 75 LYS A N 17
ATOM 32759 C CA . LYS A 1 75 ? -8.773 -13.375 5.726 1.00 0.00 75 LYS A CA 17
ATOM 32760 C C . LYS A 1 75 ? -9.569 -14.113 6.797 1.00 0.00 75 LYS A C 17
ATOM 32761 O O . LYS A 1 75 ? -9.024 -14.516 7.823 1.00 0.00 75 LYS A O 17
ATOM 32780 N N . ASN A 1 76 ? -10.864 -14.289 6.549 1.00 0.00 76 ASN A N 17
ATOM 32781 C CA . ASN A 1 76 ? -11.735 -14.980 7.493 1.00 0.00 76 ASN A CA 17
ATOM 32782 C C . ASN A 1 76 ? -11.917 -16.442 7.096 1.00 0.00 76 ASN A C 17
ATOM 32783 O O . ASN A 1 76 ? -11.323 -16.910 6.124 1.00 0.00 76 ASN A O 17
ATOM 32794 N N . ASP A 1 77 ? -12.741 -17.157 7.853 1.00 0.00 77 ASP A N 17
ATOM 32795 C CA . ASP A 1 77 ? -13.002 -18.565 7.580 1.00 0.00 77 ASP A CA 17
ATOM 32796 C C . ASP A 1 77 ? -13.523 -18.756 6.159 1.00 0.00 77 ASP A C 17
ATOM 32797 O O . ASP A 1 77 ? -13.280 -19.786 5.531 1.00 0.00 77 ASP A O 17
ATOM 32806 N N . SER A 1 78 ? -14.243 -17.756 5.659 1.00 0.00 78 SER A N 17
ATOM 32807 C CA . SER A 1 78 ? -14.803 -17.816 4.314 1.00 0.00 78 SER A CA 17
ATOM 32808 C C . SER A 1 78 ? -13.749 -17.459 3.271 1.00 0.00 78 SER A C 17
ATOM 32809 O O . SER A 1 78 ? -14.076 -17.123 2.133 1.00 0.00 78 SER A O 17
ATOM 32817 N N . GLY A 1 79 ? -12.483 -17.535 3.667 1.00 0.00 79 GLY A N 17
ATOM 32818 C CA . GLY A 1 79 ? -11.399 -17.218 2.756 1.00 0.00 79 GLY A CA 17
ATOM 32819 C C . GLY A 1 79 ? -11.635 -15.922 2.004 1.00 0.00 79 GLY A C 17
ATOM 32820 O O . GLY A 1 79 ? -11.362 -15.835 0.807 1.00 0.00 79 GLY A O 17
ATOM 32824 N N . GLN A 1 80 ? -12.144 -14.916 2.707 1.00 0.00 80 GLN A N 17
ATOM 32825 C CA . GLN A 1 80 ? -12.418 -13.620 2.097 1.00 0.00 80 GLN A CA 17
ATOM 32826 C C . GLN A 1 80 ? -11.485 -12.550 2.650 1.00 0.00 80 GLN A C 17
ATOM 32827 O O . GLN A 1 80 ? -11.228 -12.499 3.854 1.00 0.00 80 GLN A O 17
ATOM 32841 N N . TRP A 1 81 ? -10.980 -11.697 1.767 1.00 0.00 81 TRP A N 17
ATOM 32842 C CA . TRP A 1 81 ? -10.075 -10.626 2.167 1.00 0.00 81 TRP A CA 17
ATOM 32843 C C . TRP A 1 81 ? -10.851 -9.424 2.693 1.00 0.00 81 TRP A C 17
ATOM 32844 O O . TRP A 1 81 ? -11.821 -8.983 2.075 1.00 0.00 81 TRP A O 17
ATOM 32865 N N . TYR A 1 82 ? -10.419 -8.898 3.833 1.00 0.00 82 TYR A N 17
ATOM 32866 C CA . TYR A 1 82 ? -11.077 -7.747 4.441 1.00 0.00 82 TYR A CA 17
ATOM 32867 C C . TYR A 1 82 ? -10.089 -6.931 5.269 1.00 0.00 82 TYR A C 17
ATOM 32868 O O . TYR A 1 82 ? -9.074 -7.448 5.734 1.00 0.00 82 TYR A O 17
ATOM 32886 N N . VAL A 1 83 ? -10.395 -5.649 5.450 1.00 0.00 83 VAL A N 17
ATOM 32887 C CA . VAL A 1 83 ? -9.537 -4.760 6.223 1.00 0.00 83 VAL A CA 17
ATOM 32888 C C . VAL A 1 83 ? -10.318 -4.079 7.342 1.00 0.00 83 VAL A C 17
ATOM 32889 O O . VAL A 1 83 ? -9.841 -3.979 8.473 1.00 0.00 83 VAL A O 17
ATOM 32902 N N . ALA A 1 84 ? -11.520 -3.613 7.019 1.00 0.00 84 ALA A N 17
ATOM 32903 C CA . ALA A 1 84 ? -12.368 -2.944 7.997 1.00 0.00 84 ALA A CA 17
ATOM 32904 C C . ALA A 1 84 ? -13.049 -3.954 8.916 1.00 0.00 84 ALA A C 17
ATOM 32905 O O . ALA A 1 84 ? -13.776 -3.578 9.834 1.00 0.00 84 ALA A O 17
ATOM 32912 N N . GLU A 1 85 ? -12.810 -5.236 8.658 1.00 0.00 85 GLU A N 17
ATOM 32913 C CA . GLU A 1 85 ? -13.402 -6.298 9.461 1.00 0.00 85 GLU A CA 17
ATOM 32914 C C . GLU A 1 85 ? -14.926 -6.222 9.425 1.00 0.00 85 GLU A C 17
ATOM 32915 O O . GLU A 1 85 ? -15.603 -6.689 10.342 1.00 0.00 85 GLU A O 17
ATOM 32927 N N . ARG A 1 86 ? -15.457 -5.631 8.360 1.00 0.00 86 ARG A N 17
ATOM 32928 C CA . ARG A 1 86 ? -16.901 -5.492 8.205 1.00 0.00 86 ARG A CA 17
ATOM 32929 C C . ARG A 1 86 ? -17.340 -5.909 6.804 1.00 0.00 86 ARG A C 17
ATOM 32930 O O . ARG A 1 86 ? -18.439 -6.428 6.615 1.00 0.00 86 ARG A O 17
ATOM 32951 N N . HIS A 1 87 ? -16.471 -5.677 5.823 1.00 0.00 87 HIS A N 17
ATOM 32952 C CA . HIS A 1 87 ? -16.768 -6.028 4.440 1.00 0.00 87 HIS A CA 17
ATOM 32953 C C . HIS A 1 87 ? -15.736 -7.009 3.894 1.00 0.00 87 HIS A C 17
ATOM 32954 O O . HIS A 1 87 ? -14.559 -6.674 3.755 1.00 0.00 87 HIS A O 17
ATOM 32969 N N . ALA A 1 88 ? -16.183 -8.223 3.589 1.00 0.00 88 ALA A N 17
ATOM 32970 C CA . ALA A 1 88 ? -15.298 -9.252 3.058 1.00 0.00 88 ALA A CA 17
ATOM 32971 C C . ALA A 1 88 ? -15.537 -9.467 1.567 1.00 0.00 88 ALA A C 17
ATOM 32972 O O . ALA A 1 88 ? -16.681 -9.534 1.115 1.00 0.00 88 ALA A O 17
ATOM 32979 N N . PHE A 1 89 ? -14.452 -9.573 0.808 1.00 0.00 89 PHE A N 17
ATOM 32980 C CA . PHE A 1 89 ? -14.544 -9.778 -0.633 1.00 0.00 89 PHE A CA 17
ATOM 32981 C C . PHE A 1 89 ? -14.070 -11.178 -1.015 1.00 0.00 89 PHE A C 17
ATOM 32982 O O . PHE A 1 89 ? -13.750 -11.992 -0.150 1.00 0.00 89 PHE A O 17
ATOM 32999 N N . GLN A 1 90 ? -14.029 -11.447 -2.316 1.00 0.00 90 GLN A N 17
ATOM 33000 C CA . GLN A 1 90 ? -13.595 -12.748 -2.812 1.00 0.00 90 GLN A CA 17
ATOM 33001 C C . GLN A 1 90 ? -12.180 -12.671 -3.375 1.00 0.00 90 GLN A C 17
ATOM 33002 O O . GLN A 1 90 ? -11.445 -13.660 -3.370 1.00 0.00 90 GLN A O 17
ATOM 33016 N N . SER A 1 91 ? -11.804 -11.493 -3.860 1.00 0.00 91 SER A N 17
ATOM 33017 C CA . SER A 1 91 ? -10.478 -11.288 -4.431 1.00 0.00 91 SER A CA 17
ATOM 33018 C C . SER A 1 91 ? -9.873 -9.975 -3.943 1.00 0.00 91 SER A C 17
ATOM 33019 O O . SER A 1 91 ? -10.592 -9.052 -3.560 1.00 0.00 91 SER A O 17
ATOM 33027 N N . ILE A 1 92 ? -8.546 -9.900 -3.960 1.00 0.00 92 ILE A N 17
ATOM 33028 C CA . ILE A 1 92 ? -7.843 -8.701 -3.520 1.00 0.00 92 ILE A CA 17
ATOM 33029 C C . ILE A 1 92 ? -8.233 -7.495 -4.367 1.00 0.00 92 ILE A C 17
ATOM 33030 O O . ILE A 1 92 ? -8.563 -6.426 -3.854 1.00 0.00 92 ILE A O 17
ATOM 33046 N N . PRO A 1 93 ? -8.195 -7.668 -5.696 1.00 0.00 93 PRO A N 17
ATOM 33047 C CA . PRO A 1 93 ? -8.544 -6.604 -6.644 1.00 0.00 93 PRO A CA 17
ATOM 33048 C C . PRO A 1 93 ? -10.033 -6.281 -6.629 1.00 0.00 93 PRO A C 17
ATOM 33049 O O . PRO A 1 93 ? -10.502 -5.445 -7.401 1.00 0.00 93 PRO A O 17
ATOM 33060 N N . GLU A 1 94 ? -10.771 -6.949 -5.749 1.00 0.00 94 GLU A N 17
ATOM 33061 C CA . GLU A 1 94 ? -12.208 -6.731 -5.636 1.00 0.00 94 GLU A CA 17
ATOM 33062 C C . GLU A 1 94 ? -12.529 -5.801 -4.470 1.00 0.00 94 GLU A C 17
ATOM 33063 O O . GLU A 1 94 ? -13.366 -4.906 -4.587 1.00 0.00 94 GLU A O 17
ATOM 33075 N N . LEU A 1 95 ? -11.856 -6.020 -3.345 1.00 0.00 95 LEU A N 17
ATOM 33076 C CA . LEU A 1 95 ? -12.068 -5.202 -2.155 1.00 0.00 95 LEU A CA 17
ATOM 33077 C C . LEU A 1 95 ? -11.860 -3.724 -2.467 1.00 0.00 95 LEU A C 17
ATOM 33078 O O . LEU A 1 95 ? -12.539 -2.860 -1.910 1.00 0.00 95 LEU A O 17
ATOM 33094 N N . ILE A 1 96 ? -10.919 -3.439 -3.362 1.00 0.00 96 ILE A N 17
ATOM 33095 C CA . ILE A 1 96 ? -10.624 -2.065 -3.749 1.00 0.00 96 ILE A CA 17
ATOM 33096 C C . ILE A 1 96 ? -11.499 -1.625 -4.918 1.00 0.00 96 ILE A C 17
ATOM 33097 O O . ILE A 1 96 ? -11.669 -0.431 -5.164 1.00 0.00 96 ILE A O 17
ATOM 33113 N N . TRP A 1 97 ? -12.052 -2.596 -5.634 1.00 0.00 97 TRP A N 17
ATOM 33114 C CA . TRP A 1 97 ? -12.912 -2.308 -6.777 1.00 0.00 97 TRP A CA 17
ATOM 33115 C C . TRP A 1 97 ? -14.052 -1.378 -6.380 1.00 0.00 97 TRP A C 17
ATOM 33116 O O . TRP A 1 97 ? -14.330 -0.393 -7.064 1.00 0.00 97 TRP A O 17
ATOM 33137 N N . TYR A 1 98 ? -14.710 -1.697 -5.271 1.00 0.00 98 TYR A N 17
ATOM 33138 C CA . TYR A 1 98 ? -15.823 -0.890 -4.784 1.00 0.00 98 TYR A CA 17
ATOM 33139 C C . TYR A 1 98 ? -15.320 0.286 -3.952 1.00 0.00 98 TYR A C 17
ATOM 33140 O O . TYR A 1 98 ? -15.717 1.431 -4.170 1.00 0.00 98 TYR A O 17
ATOM 33158 N N . HIS A 1 99 ? -14.445 -0.007 -2.996 1.00 0.00 99 HIS A N 17
ATOM 33159 C CA . HIS A 1 99 ? -13.885 1.025 -2.130 1.00 0.00 99 HIS A CA 17
ATOM 33160 C C . HIS A 1 99 ? -13.560 2.285 -2.927 1.00 0.00 99 HIS A C 17
ATOM 33161 O O . HIS A 1 99 ? -13.769 3.401 -2.453 1.00 0.00 99 HIS A O 17
ATOM 33176 N N . GLN A 1 100 ? -13.048 2.097 -4.139 1.00 0.00 100 GLN A N 17
ATOM 33177 C CA . GLN A 1 100 ? -12.693 3.220 -5.000 1.00 0.00 100 GLN A CA 17
ATOM 33178 C C . GLN A 1 100 ? -13.891 4.138 -5.219 1.00 0.00 100 GLN A C 17
ATOM 33179 O O . GLN A 1 100 ? -13.758 5.362 -5.204 1.00 0.00 100 GLN A O 17
ATOM 33193 N N . HIS A 1 101 ? -15.060 3.540 -5.421 1.00 0.00 101 HIS A N 17
ATOM 33194 C CA . HIS A 1 101 ? -16.282 4.305 -5.642 1.00 0.00 101 HIS A CA 17
ATOM 33195 C C . HIS A 1 101 ? -16.892 4.750 -4.317 1.00 0.00 101 HIS A C 17
ATOM 33196 O O . HIS A 1 101 ? -17.127 5.938 -4.099 1.00 0.00 101 HIS A O 17
ATOM 33211 N N . ASN A 1 102 ? -17.146 3.788 -3.435 1.00 0.00 102 ASN A N 17
ATOM 33212 C CA . ASN A 1 102 ? -17.730 4.081 -2.131 1.00 0.00 102 ASN A CA 17
ATOM 33213 C C . ASN A 1 102 ? -16.670 4.604 -1.166 1.00 0.00 102 ASN A C 17
ATOM 33214 O O . ASN A 1 102 ? -15.509 4.773 -1.535 1.00 0.00 102 ASN A O 17
ATOM 33225 N N . ALA A 1 103 ? -17.081 4.857 0.073 1.00 0.00 103 ALA A N 17
ATOM 33226 C CA . ALA A 1 103 ? -16.166 5.357 1.093 1.00 0.00 103 ALA A CA 17
ATOM 33227 C C . ALA A 1 103 ? -15.973 4.334 2.207 1.00 0.00 103 ALA A C 17
ATOM 33228 O O . ALA A 1 103 ? -15.937 4.686 3.386 1.00 0.00 103 ALA A O 17
ATOM 33235 N N . ALA A 1 104 ? -15.852 3.067 1.826 1.00 0.00 104 ALA A N 17
ATOM 33236 C CA . ALA A 1 104 ? -15.662 1.993 2.793 1.00 0.00 104 ALA A CA 17
ATOM 33237 C C . ALA A 1 104 ? -14.379 2.196 3.593 1.00 0.00 104 ALA A C 17
ATOM 33238 O O . ALA A 1 104 ? -13.586 3.088 3.296 1.00 0.00 104 ALA A O 17
ATOM 33245 N N . GLY A 1 105 ? -14.181 1.359 4.607 1.00 0.00 105 GLY A N 17
ATOM 33246 C CA . GLY A 1 105 ? -12.993 1.464 5.434 1.00 0.00 105 GLY A CA 17
ATOM 33247 C C . GLY A 1 105 ? -13.044 2.652 6.375 1.00 0.00 105 GLY A C 17
ATOM 33248 O O . GLY A 1 105 ? -13.552 2.545 7.492 1.00 0.00 105 GLY A O 17
ATOM 33252 N N . LEU A 1 106 ? -12.516 3.784 5.926 1.00 0.00 106 LEU A N 17
ATOM 33253 C CA . LEU A 1 106 ? -12.501 4.996 6.737 1.00 0.00 106 LEU A CA 17
ATOM 33254 C C . LEU A 1 106 ? -13.249 6.127 6.038 1.00 0.00 106 LEU A C 17
ATOM 33255 O O . LEU A 1 106 ? -13.395 6.127 4.815 1.00 0.00 106 LEU A O 17
ATOM 33271 N N . MET A 1 107 ? -13.721 7.091 6.823 1.00 0.00 107 MET A N 17
ATOM 33272 C CA . MET A 1 107 ? -14.452 8.230 6.278 1.00 0.00 107 MET A CA 17
ATOM 33273 C C . MET A 1 107 ? -13.900 8.627 4.912 1.00 0.00 107 MET A C 17
ATOM 33274 O O . MET A 1 107 ? -14.655 8.969 4.002 1.00 0.00 107 MET A O 17
ATOM 33288 N N . THR A 1 108 ? -12.579 8.581 4.776 1.00 0.00 108 THR A N 17
ATOM 33289 C CA . THR A 1 108 ? -11.927 8.937 3.522 1.00 0.00 108 THR A CA 17
ATOM 33290 C C . THR A 1 108 ? -11.998 7.791 2.520 1.00 0.00 108 THR A C 17
ATOM 33291 O O . THR A 1 108 ? -11.904 6.621 2.892 1.00 0.00 108 THR A O 17
ATOM 33302 N N . ARG A 1 109 ? -12.165 8.132 1.247 1.00 0.00 109 ARG A N 17
ATOM 33303 C CA . ARG A 1 109 ? -12.249 7.131 0.191 1.00 0.00 109 ARG A CA 17
ATOM 33304 C C . ARG A 1 109 ? -11.107 7.295 -0.807 1.00 0.00 109 ARG A C 17
ATOM 33305 O O . ARG A 1 109 ? -10.715 8.414 -1.140 1.00 0.00 109 ARG A O 17
ATOM 33326 N N . LEU A 1 110 ? -10.575 6.173 -1.280 1.00 0.00 110 LEU A N 17
ATOM 33327 C CA . LEU A 1 110 ? -9.477 6.191 -2.239 1.00 0.00 110 LEU A CA 17
ATOM 33328 C C . LEU A 1 110 ? -9.733 7.214 -3.341 1.00 0.00 110 LEU A C 17
ATOM 33329 O O . LEU A 1 110 ? -10.833 7.289 -3.889 1.00 0.00 110 LEU A O 17
ATOM 33345 N N . ARG A 1 111 ? -8.710 7.999 -3.663 1.00 0.00 111 ARG A N 17
ATOM 33346 C CA . ARG A 1 111 ? -8.824 9.017 -4.700 1.00 0.00 111 ARG A CA 17
ATOM 33347 C C . ARG A 1 111 ? -7.610 8.991 -5.623 1.00 0.00 111 ARG A C 17
ATOM 33348 O O . ARG A 1 111 ? -7.746 8.947 -6.846 1.00 0.00 111 ARG A O 17
ATOM 33369 N N . TYR A 1 112 ? -6.422 9.018 -5.030 1.00 0.00 112 TYR A N 17
ATOM 33370 C CA . TYR A 1 112 ? -5.182 9.002 -5.798 1.00 0.00 112 TYR A CA 17
ATOM 33371 C C . TYR A 1 112 ? -4.510 7.635 -5.716 1.00 0.00 112 TYR A C 17
ATOM 33372 O O . TYR A 1 112 ? -3.695 7.367 -4.833 1.00 0.00 112 TYR A O 17
ATOM 33390 N N . PRO A 1 113 ? -4.856 6.749 -6.662 1.00 0.00 113 PRO A N 17
ATOM 33391 C CA . PRO A 1 113 ? -4.297 5.394 -6.720 1.00 0.00 113 PRO A CA 17
ATOM 33392 C C . PRO A 1 113 ? -2.826 5.392 -7.119 1.00 0.00 113 PRO A C 17
ATOM 33393 O O . PRO A 1 113 ? -2.486 5.130 -8.274 1.00 0.00 113 PRO A O 17
ATOM 33404 N N . VAL A 1 114 ? -1.956 5.684 -6.158 1.00 0.00 114 VAL A N 17
ATOM 33405 C CA . VAL A 1 114 ? -0.520 5.713 -6.409 1.00 0.00 114 VAL A CA 17
ATOM 33406 C C . VAL A 1 114 ? -0.068 4.464 -7.157 1.00 0.00 114 VAL A C 17
ATOM 33407 O O . VAL A 1 114 ? -0.284 3.343 -6.701 1.00 0.00 114 VAL A O 17
ATOM 33420 N N . GLY A 1 115 ? 0.563 4.668 -8.311 1.00 0.00 115 GLY A N 17
ATOM 33421 C CA . GLY A 1 115 ? 1.037 3.549 -9.105 1.00 0.00 115 GLY A CA 17
ATOM 33422 C C . GLY A 1 115 ? 2.506 3.258 -8.877 1.00 0.00 115 GLY A C 17
ATOM 33423 O O . GLY A 1 115 ? 3.163 3.928 -8.078 1.00 0.00 115 GLY A O 17
ATOM 33427 N N . LEU A 1 116 ? 3.026 2.258 -9.579 1.00 0.00 116 LEU A N 17
ATOM 33428 C CA . LEU A 1 116 ? 4.428 1.879 -9.449 1.00 0.00 116 LEU A CA 17
ATOM 33429 C C . LEU A 1 116 ? 5.339 2.943 -10.054 1.00 0.00 116 LEU A C 17
ATOM 33430 O O . LEU A 1 116 ? 6.145 3.555 -9.354 1.00 0.00 116 LEU A O 17
ATOM 33446 N N . MET A 1 117 ? 5.201 3.160 -11.358 1.00 0.00 117 MET A N 17
ATOM 33447 C CA . MET A 1 117 ? 6.010 4.153 -12.057 1.00 0.00 117 MET A CA 17
ATOM 33448 C C . MET A 1 117 ? 5.862 5.526 -11.408 1.00 0.00 117 MET A C 17
ATOM 33449 O O . MET A 1 117 ? 6.854 6.181 -11.086 1.00 0.00 117 MET A O 17
ATOM 33463 N N . GLY A 1 118 ? 4.619 5.957 -11.219 1.00 0.00 118 GLY A N 17
ATOM 33464 C CA . GLY A 1 118 ? 4.367 7.250 -10.610 1.00 0.00 118 GLY A CA 17
ATOM 33465 C C . GLY A 1 118 ? 4.766 8.402 -11.510 1.00 0.00 118 GLY A C 17
ATOM 33466 O O . GLY A 1 118 ? 3.926 8.977 -12.203 1.00 0.00 118 GLY A O 17
ATOM 33470 N N . SER A 1 119 ? 6.050 8.743 -11.499 1.00 0.00 119 SER A N 17
ATOM 33471 C CA . SER A 1 119 ? 6.558 9.839 -12.316 1.00 0.00 119 SER A CA 17
ATOM 33472 C C . SER A 1 119 ? 7.821 9.419 -13.063 1.00 0.00 119 SER A C 17
ATOM 33473 O O . SER A 1 119 ? 8.588 8.581 -12.587 1.00 0.00 119 SER A O 17
ATOM 33481 N N . SER A 1 120 ? 8.031 10.008 -14.236 1.00 0.00 120 SER A N 17
ATOM 33482 C CA . SER A 1 120 ? 9.197 9.695 -15.051 1.00 0.00 120 SER A CA 17
ATOM 33483 C C . SER A 1 120 ? 10.388 10.563 -14.654 1.00 0.00 120 SER A C 17
ATOM 33484 O O . SER A 1 120 ? 10.286 11.406 -13.764 1.00 0.00 120 SER A O 17
ATOM 33492 N N . GLY A 1 121 ? 11.517 10.350 -15.323 1.00 0.00 121 GLY A N 17
ATOM 33493 C CA . GLY A 1 121 ? 12.711 11.120 -15.027 1.00 0.00 121 GLY A CA 17
ATOM 33494 C C . GLY A 1 121 ? 12.661 12.516 -15.615 1.00 0.00 121 GLY A C 17
ATOM 33495 O O . GLY A 1 121 ? 11.731 12.876 -16.339 1.00 0.00 121 GLY A O 17
ATOM 33499 N N . PRO A 1 122 ? 13.679 13.332 -15.301 1.00 0.00 122 PRO A N 17
ATOM 33500 C CA . PRO A 1 122 ? 13.770 14.710 -15.793 1.00 0.00 122 PRO A CA 17
ATOM 33501 C C . PRO A 1 122 ? 14.050 14.774 -17.290 1.00 0.00 122 PRO A C 17
ATOM 33502 O O . PRO A 1 122 ? 14.207 15.856 -17.856 1.00 0.00 122 PRO A O 17
ATOM 33513 N N . SER A 1 123 ? 14.113 13.609 -17.927 1.00 0.00 123 SER A N 17
ATOM 33514 C CA . SER A 1 123 ? 14.377 13.534 -19.359 1.00 0.00 123 SER A CA 17
ATOM 33515 C C . SER A 1 123 ? 13.605 14.612 -20.112 1.00 0.00 123 SER A C 17
ATOM 33516 O O . SER A 1 123 ? 14.170 15.335 -20.934 1.00 0.00 123 SER A O 17
ATOM 33524 N N . SER A 1 124 ? 12.311 14.715 -19.826 1.00 0.00 124 SER A N 17
ATOM 33525 C CA . SER A 1 124 ? 11.460 15.703 -20.478 1.00 0.00 124 SER A CA 17
ATOM 33526 C C . SER A 1 124 ? 11.384 16.984 -19.654 1.00 0.00 124 SER A C 17
ATOM 33527 O O . SER A 1 124 ? 11.126 16.948 -18.451 1.00 0.00 124 SER A O 17
ATOM 33535 N N . GLY A 1 125 ? 11.613 18.117 -20.311 1.00 0.00 125 GLY A N 17
ATOM 33536 C CA . GLY A 1 125 ? 11.567 19.395 -19.624 1.00 0.00 125 GLY A CA 17
ATOM 33537 C C . GLY A 1 125 ? 12.889 19.753 -18.975 1.00 0.00 125 GLY A C 17
ATOM 33538 O O . GLY A 1 125 ? 13.538 20.724 -19.367 1.00 0.00 125 GLY A O 17
ATOM 33542 N N . GLY A 1 1 ? -21.687 -22.304 3.651 1.00 0.00 1 GLY A N 18
ATOM 33543 C CA . GLY A 1 1 ? -21.526 -21.685 2.348 1.00 0.00 1 GLY A CA 18
ATOM 33544 C C . GLY A 1 1 ? -22.286 -22.418 1.261 1.00 0.00 1 GLY A C 18
ATOM 33545 O O . GLY A 1 1 ? -23.284 -23.085 1.533 1.00 0.00 1 GLY A O 18
ATOM 33549 N N . SER A 1 2 ? -21.814 -22.293 0.024 1.00 0.00 2 SER A N 18
ATOM 33550 C CA . SER A 1 2 ? -22.459 -22.945 -1.110 1.00 0.00 2 SER A CA 18
ATOM 33551 C C . SER A 1 2 ? -21.506 -23.926 -1.786 1.00 0.00 2 SER A C 18
ATOM 33552 O O . SER A 1 2 ? -20.880 -23.603 -2.796 1.00 0.00 2 SER A O 18
ATOM 33560 N N . SER A 1 3 ? -21.402 -25.125 -1.222 1.00 0.00 3 SER A N 18
ATOM 33561 C CA . SER A 1 3 ? -20.524 -26.153 -1.768 1.00 0.00 3 SER A CA 18
ATOM 33562 C C . SER A 1 3 ? -19.213 -25.543 -2.256 1.00 0.00 3 SER A C 18
ATOM 33563 O O . SER A 1 3 ? -18.706 -25.903 -3.318 1.00 0.00 3 SER A O 18
ATOM 33571 N N . GLY A 1 4 ? -18.668 -24.618 -1.472 1.00 0.00 4 GLY A N 18
ATOM 33572 C CA . GLY A 1 4 ? -17.423 -23.973 -1.840 1.00 0.00 4 GLY A CA 18
ATOM 33573 C C . GLY A 1 4 ? -16.30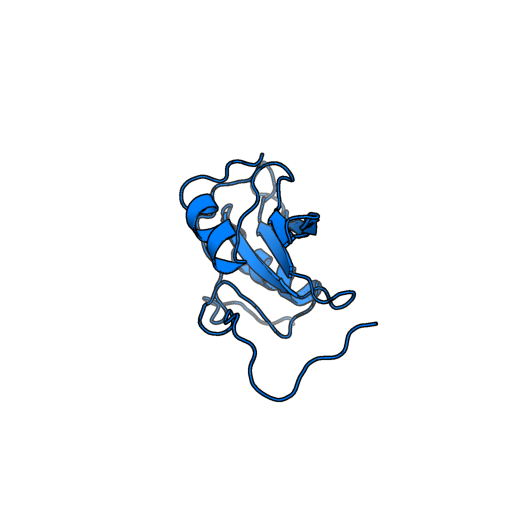7 -24.260 -0.855 1.00 0.00 4 GLY A C 18
ATOM 33574 O O . GLY A 1 4 ? -15.902 -23.382 -0.093 1.00 0.00 4 GLY A O 18
ATOM 33578 N N . SER A 1 5 ? -15.812 -25.493 -0.867 1.00 0.00 5 SER A N 18
ATOM 33579 C CA . SER A 1 5 ? -14.740 -25.895 0.036 1.00 0.00 5 SER A CA 18
ATOM 33580 C C . SER A 1 5 ? -13.379 -25.487 -0.520 1.00 0.00 5 SER A C 18
ATOM 33581 O O . SER A 1 5 ? -12.614 -24.781 0.137 1.00 0.00 5 SER A O 18
ATOM 33589 N N . SER A 1 6 ? -13.083 -25.938 -1.735 1.00 0.00 6 SER A N 18
ATOM 33590 C CA . SER A 1 6 ? -11.813 -25.624 -2.378 1.00 0.00 6 SER A CA 18
ATOM 33591 C C . SER A 1 6 ? -12.023 -24.692 -3.568 1.00 0.00 6 SER A C 18
ATOM 33592 O O . SER A 1 6 ? -13.082 -24.695 -4.194 1.00 0.00 6 SER A O 18
ATOM 33600 N N . GLY A 1 7 ? -11.005 -23.894 -3.873 1.00 0.00 7 GLY A N 18
ATOM 33601 C CA . GLY A 1 7 ? -11.096 -22.966 -4.985 1.00 0.00 7 GLY A CA 18
ATOM 33602 C C . GLY A 1 7 ? -10.127 -21.808 -4.856 1.00 0.00 7 GLY A C 18
ATOM 33603 O O . GLY A 1 7 ? -10.134 -21.094 -3.854 1.00 0.00 7 GLY A O 18
ATOM 33607 N N . ASN A 1 8 ? -9.290 -21.622 -5.872 1.00 0.00 8 ASN A N 18
ATOM 33608 C CA . ASN A 1 8 ? -8.309 -20.544 -5.866 1.00 0.00 8 ASN A CA 18
ATOM 33609 C C . ASN A 1 8 ? -7.887 -20.183 -7.287 1.00 0.00 8 ASN A C 18
ATOM 33610 O O . ASN A 1 8 ? -8.260 -20.857 -8.247 1.00 0.00 8 ASN A O 18
ATOM 33621 N N . LYS A 1 9 ? -7.106 -19.117 -7.415 1.00 0.00 9 LYS A N 18
ATOM 33622 C CA . LYS A 1 9 ? -6.631 -18.667 -8.718 1.00 0.00 9 LYS A CA 18
ATOM 33623 C C . LYS A 1 9 ? -5.564 -17.587 -8.565 1.00 0.00 9 LYS A C 18
ATOM 33624 O O . LYS A 1 9 ? -5.619 -16.773 -7.643 1.00 0.00 9 LYS A O 18
ATOM 33643 N N . ILE A 1 10 ? -4.594 -17.587 -9.474 1.00 0.00 10 ILE A N 18
A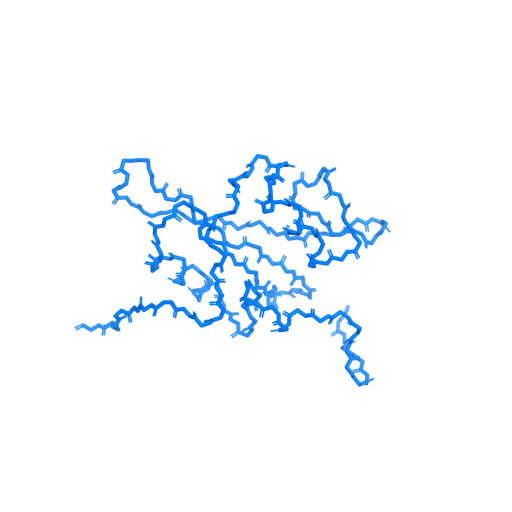TOM 33644 C CA . ILE A 1 10 ? -3.517 -16.607 -9.440 1.00 0.00 10 ILE A CA 18
ATOM 33645 C C . ILE A 1 10 ? -4.066 -15.191 -9.295 1.00 0.00 10 ILE A C 18
ATOM 33646 O O . ILE A 1 10 ? -5.166 -14.888 -9.758 1.00 0.00 10 ILE A O 18
ATOM 33662 N N . THR A 1 11 ? -3.291 -14.325 -8.649 1.00 0.00 11 THR A N 18
ATOM 33663 C CA . THR A 1 11 ? -3.698 -12.942 -8.441 1.00 0.00 11 THR A CA 18
ATOM 33664 C C . THR A 1 11 ? -3.116 -12.031 -9.516 1.00 0.00 11 THR A C 18
ATOM 33665 O O . THR A 1 11 ? -3.837 -11.253 -10.141 1.00 0.00 11 THR A O 18
ATOM 33676 N N . ASN A 1 12 ? -1.808 -12.133 -9.727 1.00 0.00 12 ASN A N 18
ATOM 33677 C CA . ASN A 1 12 ? -1.129 -11.317 -10.728 1.00 0.00 12 ASN A CA 18
ATOM 33678 C C . ASN A 1 12 ? -1.518 -9.848 -10.588 1.00 0.00 12 ASN A C 18
ATOM 33679 O O . ASN A 1 12 ? -1.978 -9.223 -11.545 1.00 0.00 12 ASN A O 18
ATOM 33690 N N . LEU A 1 13 ? -1.333 -9.304 -9.391 1.00 0.00 13 LEU A N 18
ATOM 33691 C CA . LEU A 1 13 ? -1.664 -7.908 -9.125 1.00 0.00 13 LEU A CA 18
ATOM 33692 C C . LEU A 1 13 ? -0.664 -6.973 -9.799 1.00 0.00 13 LEU A C 18
ATOM 33693 O O . LEU A 1 13 ? -0.955 -5.799 -10.026 1.00 0.00 13 LEU A O 18
ATOM 33709 N N . GLU A 1 14 ? 0.512 -7.503 -10.118 1.00 0.00 14 GLU A N 18
ATOM 33710 C CA . GLU A 1 14 ? 1.553 -6.717 -10.768 1.00 0.00 14 GLU A CA 18
ATOM 33711 C C . GLU A 1 14 ? 0.983 -5.920 -11.939 1.00 0.00 14 GLU A C 18
ATOM 33712 O O . GLU A 1 14 ? 1.401 -4.792 -12.198 1.00 0.00 14 GLU A O 18
ATOM 33724 N N . ILE A 1 15 ? 0.027 -6.518 -12.642 1.00 0.00 15 ILE A N 18
ATOM 33725 C CA . ILE A 1 15 ? -0.600 -5.865 -13.785 1.00 0.00 15 ILE A CA 18
ATOM 33726 C C . ILE A 1 15 ? -1.115 -4.479 -13.411 1.00 0.00 15 ILE A C 18
ATOM 33727 O O . ILE A 1 15 ? -1.108 -3.561 -14.231 1.00 0.00 15 ILE A O 18
ATOM 33743 N N . TYR A 1 16 ? -1.559 -4.334 -12.168 1.00 0.00 16 TYR A N 18
ATOM 33744 C CA . TYR A 1 16 ? -2.078 -3.060 -11.685 1.00 0.00 16 TYR A CA 18
ATOM 33745 C C . TYR A 1 16 ? -0.941 -2.094 -11.367 1.00 0.00 16 TYR A C 18
ATOM 33746 O O . TYR A 1 16 ? 0.231 -2.416 -11.555 1.00 0.00 16 TYR A O 18
ATOM 33764 N N . GLU A 1 17 ? -1.298 -0.909 -10.882 1.00 0.00 17 GLU A N 18
ATOM 33765 C CA . GLU A 1 17 ? -0.307 0.105 -10.537 1.00 0.00 17 GLU A CA 18
ATOM 33766 C C . GLU A 1 17 ? -0.345 0.417 -9.044 1.00 0.00 17 GLU A C 18
ATOM 33767 O O . GLU A 1 17 ? 0.690 0.661 -8.424 1.00 0.00 17 GLU A O 18
ATOM 33779 N N . TRP A 1 18 ? -1.544 0.406 -8.474 1.00 0.00 18 TRP A N 18
ATOM 33780 C CA . TRP A 1 18 ? -1.717 0.688 -7.054 1.00 0.00 18 TRP A CA 18
ATOM 33781 C C . TRP A 1 18 ? -1.116 -0.424 -6.200 1.00 0.00 18 TRP A C 18
ATOM 33782 O O . TRP A 1 18 ? -1.123 -0.349 -4.972 1.00 0.00 18 TRP A O 18
ATOM 33803 N N . TYR A 1 19 ? -0.596 -1.453 -6.860 1.00 0.00 19 TYR A N 18
ATOM 33804 C CA . TYR A 1 19 ? 0.007 -2.582 -6.161 1.00 0.00 19 TYR A CA 18
ATOM 33805 C C . TYR A 1 19 ? 1.524 -2.429 -6.086 1.00 0.00 19 TYR A C 18
ATOM 33806 O O . TYR A 1 19 ? 2.250 -2.890 -6.967 1.00 0.00 19 TYR A O 18
ATOM 33824 N N . HIS A 1 20 ? 1.995 -1.777 -5.027 1.00 0.00 20 HIS A N 18
ATOM 33825 C CA . HIS A 1 20 ? 3.425 -1.563 -4.836 1.00 0.00 20 HIS A CA 18
ATOM 33826 C C . HIS A 1 20 ? 4.080 -2.792 -4.214 1.00 0.00 20 HIS A C 18
ATOM 33827 O O . HIS A 1 20 ? 3.904 -3.068 -3.027 1.00 0.00 20 HIS A O 18
ATOM 33842 N N . ARG A 1 21 ? 4.834 -3.528 -5.024 1.00 0.00 21 ARG A N 18
ATOM 33843 C CA . ARG A 1 21 ? 5.512 -4.730 -4.554 1.00 0.00 21 ARG A CA 18
ATOM 33844 C C . ARG A 1 21 ? 7.019 -4.506 -4.471 1.00 0.00 21 ARG A C 18
ATOM 33845 O O . ARG A 1 21 ? 7.570 -3.652 -5.166 1.00 0.00 21 ARG A O 18
ATOM 33866 N N . ASN A 1 22 ? 7.682 -5.278 -3.616 1.00 0.00 22 ASN A N 18
ATOM 33867 C CA . ASN A 1 22 ? 9.125 -5.163 -3.442 1.00 0.00 22 ASN A CA 18
ATOM 33868 C C . ASN A 1 22 ? 9.481 -3.894 -2.672 1.00 0.00 22 ASN A C 18
ATOM 33869 O O . ASN A 1 22 ? 10.454 -3.212 -2.996 1.00 0.00 22 ASN A O 18
ATOM 33880 N N . ILE A 1 23 ? 8.686 -3.584 -1.653 1.00 0.00 23 ILE A N 18
ATOM 33881 C CA . ILE A 1 23 ? 8.918 -2.399 -0.836 1.00 0.00 23 ILE A CA 18
ATOM 33882 C C . ILE A 1 23 ? 8.829 -2.729 0.649 1.00 0.00 23 ILE A C 18
ATOM 33883 O O . ILE A 1 23 ? 8.554 -3.868 1.029 1.00 0.00 23 ILE A O 18
ATOM 33899 N N . THR A 1 24 ? 9.062 -1.724 1.488 1.00 0.00 24 THR A N 18
ATOM 33900 C CA . THR A 1 24 ? 9.009 -1.907 2.933 1.00 0.00 24 THR A CA 18
ATOM 33901 C C . THR A 1 24 ? 8.215 -0.789 3.599 1.00 0.00 24 THR A C 18
ATOM 33902 O O . THR A 1 24 ? 7.957 0.249 2.991 1.00 0.00 24 THR A O 18
ATOM 33913 N N . ARG A 1 25 ? 7.830 -1.009 4.852 1.00 0.00 25 ARG A N 18
ATOM 33914 C CA . ARG A 1 25 ? 7.064 -0.019 5.601 1.00 0.00 25 ARG A CA 18
ATOM 33915 C C . ARG A 1 25 ? 7.520 1.395 5.257 1.00 0.00 25 ARG A C 18
ATOM 33916 O O . ARG A 1 25 ? 6.714 2.244 4.882 1.00 0.00 25 ARG A O 18
ATOM 33937 N N . ASN A 1 26 ? 8.820 1.640 5.390 1.00 0.00 26 ASN A N 18
ATOM 33938 C CA . ASN A 1 26 ? 9.385 2.952 5.095 1.00 0.00 26 ASN A CA 18
ATOM 33939 C C . ASN A 1 26 ? 8.945 3.436 3.716 1.00 0.00 26 ASN A C 18
ATOM 33940 O O . ASN A 1 26 ? 8.453 4.555 3.569 1.00 0.00 26 ASN A O 18
ATOM 33951 N N . GLN A 1 27 ? 9.125 2.585 2.711 1.00 0.00 27 GLN A N 18
ATOM 33952 C CA . GLN A 1 27 ? 8.747 2.926 1.345 1.00 0.00 27 GLN A CA 18
ATOM 33953 C C . GLN A 1 27 ? 7.267 3.287 1.264 1.00 0.00 27 GLN A C 18
ATOM 33954 O O . GLN A 1 27 ? 6.908 4.384 0.837 1.00 0.00 27 GLN A O 18
ATOM 33968 N N . ALA A 1 28 ? 6.412 2.355 1.675 1.00 0.00 28 ALA A N 18
ATOM 33969 C CA . ALA A 1 28 ? 4.972 2.576 1.650 1.00 0.00 28 ALA A CA 18
ATOM 33970 C C . ALA A 1 28 ? 4.624 3.986 2.115 1.00 0.00 28 ALA A C 18
ATOM 33971 O O . ALA A 1 28 ? 3.857 4.693 1.463 1.00 0.00 28 ALA A O 18
ATOM 33978 N N . GLU A 1 29 ? 5.192 4.387 3.248 1.00 0.00 29 GLU A N 18
ATOM 33979 C CA . GLU A 1 29 ? 4.940 5.713 3.800 1.00 0.00 29 GLU A CA 18
ATOM 33980 C C . GLU A 1 29 ? 5.569 6.795 2.927 1.00 0.00 29 GLU A C 18
ATOM 33981 O O . GLU A 1 29 ? 4.883 7.698 2.448 1.00 0.00 29 GLU A O 18
ATOM 33993 N N . HIS A 1 30 ? 6.880 6.697 2.726 1.00 0.00 30 HIS A N 18
ATOM 33994 C CA . HIS A 1 30 ? 7.602 7.667 1.911 1.00 0.00 30 HIS A CA 18
ATOM 33995 C C . HIS A 1 30 ? 6.857 7.947 0.610 1.00 0.00 30 HIS A C 18
ATOM 33996 O O . HIS A 1 30 ? 6.469 9.084 0.336 1.00 0.00 30 HIS A O 18
ATOM 34011 N N . LEU A 1 31 ? 6.658 6.904 -0.188 1.00 0.00 31 LEU A N 18
ATOM 34012 C CA . LEU A 1 31 ? 5.958 7.037 -1.462 1.00 0.00 31 LEU A CA 18
ATOM 34013 C C . LEU A 1 31 ? 4.756 7.966 -1.327 1.00 0.00 31 LEU A C 18
ATOM 34014 O O . LEU A 1 31 ? 4.554 8.861 -2.149 1.00 0.00 31 LEU A O 18
ATOM 34030 N N . LEU A 1 32 ? 3.961 7.749 -0.286 1.00 0.00 32 LEU A N 18
ATOM 34031 C CA . LEU A 1 32 ? 2.778 8.569 -0.042 1.00 0.00 32 LEU A CA 18
ATOM 34032 C C . LEU A 1 32 ? 3.171 10.000 0.310 1.00 0.00 32 LEU A C 18
ATOM 34033 O O . LEU A 1 32 ? 2.605 10.957 -0.219 1.00 0.00 32 LEU A O 18
ATOM 34049 N N . ARG A 1 33 ? 4.145 10.138 1.202 1.00 0.00 33 ARG A N 18
ATOM 34050 C CA . ARG A 1 33 ? 4.615 11.453 1.623 1.00 0.00 33 ARG A CA 18
ATOM 34051 C C . ARG A 1 33 ? 4.761 12.388 0.426 1.00 0.00 33 ARG A C 18
ATOM 34052 O O . ARG A 1 33 ? 4.374 13.555 0.488 1.00 0.00 33 ARG A O 18
ATOM 34073 N N . GLN A 1 34 ? 5.320 11.866 -0.661 1.00 0.00 34 GLN A N 18
ATOM 34074 C CA . GLN A 1 34 ? 5.518 12.655 -1.871 1.00 0.00 34 GLN A CA 18
ATOM 34075 C C . GLN A 1 34 ? 4.198 13.241 -2.360 1.00 0.00 34 GLN A C 18
ATOM 34076 O O . GLN A 1 34 ? 4.128 14.412 -2.732 1.00 0.00 34 GLN A O 18
ATOM 34090 N N . GLU A 1 35 ? 3.153 12.418 -2.358 1.00 0.00 35 GLU A N 18
ATOM 34091 C CA . GLU A 1 35 ? 1.835 12.855 -2.803 1.00 0.00 35 GLU A CA 18
ATOM 34092 C C . GLU A 1 35 ? 1.313 13.988 -1.924 1.00 0.00 35 GLU A C 18
ATOM 34093 O O . GLU A 1 35 ? 0.944 15.054 -2.419 1.00 0.00 35 GLU A O 18
ATOM 34105 N N . SER A 1 36 ? 1.284 13.749 -0.616 1.00 0.00 36 SER A N 18
ATOM 34106 C CA . SER A 1 36 ? 0.802 14.746 0.333 1.00 0.00 36 SER A CA 18
ATOM 34107 C C . SER A 1 36 ? -0.584 15.247 -0.063 1.00 0.00 36 SER A C 18
ATOM 34108 O O . SER A 1 36 ? -0.815 16.452 -0.168 1.00 0.00 36 SER A O 18
ATOM 34116 N N . LYS A 1 37 ? -1.504 14.313 -0.280 1.00 0.00 37 LYS A N 18
ATOM 34117 C CA . LYS A 1 37 ? -2.868 14.657 -0.663 1.00 0.00 37 LYS A CA 18
ATOM 34118 C C . LYS A 1 37 ? -3.834 13.535 -0.298 1.00 0.00 37 LYS A C 18
ATOM 34119 O O . LYS A 1 37 ? -3.705 12.411 -0.783 1.00 0.00 37 LYS A O 18
ATOM 34138 N N . GLU A 1 38 ? -4.802 13.848 0.558 1.00 0.00 38 GLU A N 18
ATOM 34139 C CA . GLU A 1 38 ? -5.791 12.865 0.985 1.00 0.00 38 GLU A CA 18
ATOM 34140 C C . GLU A 1 38 ? -6.282 12.037 -0.198 1.00 0.00 38 GLU A C 18
ATOM 34141 O O . GLU A 1 38 ? -6.867 12.569 -1.141 1.00 0.00 38 GLU A O 18
ATOM 34153 N N . GLY A 1 39 ? -6.039 10.731 -0.141 1.00 0.00 39 GLY A N 18
ATOM 34154 C CA . GLY A 1 39 ? -6.463 9.850 -1.214 1.00 0.00 39 GLY A CA 18
ATOM 34155 C C . GLY A 1 39 ? -5.380 8.870 -1.621 1.00 0.00 39 GLY A C 18
ATOM 34156 O O . GLY A 1 39 ? -5.667 7.721 -1.956 1.00 0.00 39 GLY A O 18
ATOM 34160 N N . ALA A 1 40 ? -4.132 9.325 -1.593 1.00 0.00 40 ALA A N 18
ATOM 34161 C CA . ALA A 1 40 ? -3.002 8.480 -1.962 1.00 0.00 40 ALA A CA 18
ATOM 34162 C C . ALA A 1 40 ? -3.022 7.167 -1.186 1.00 0.00 40 ALA A C 18
ATOM 34163 O O . ALA A 1 40 ? -2.842 7.152 0.033 1.00 0.00 40 ALA A O 18
ATOM 34170 N N . PHE A 1 41 ? -3.243 6.068 -1.897 1.00 0.00 41 PHE A N 18
ATOM 34171 C CA . PHE A 1 41 ? -3.289 4.750 -1.274 1.00 0.00 41 PHE A CA 18
ATOM 34172 C C . PHE A 1 41 ? -2.460 3.744 -2.068 1.00 0.00 41 PHE A C 18
ATOM 34173 O O . PHE A 1 41 ? -2.240 3.915 -3.267 1.00 0.00 41 PHE A O 18
ATOM 34190 N N . ILE A 1 42 ? -2.002 2.697 -1.390 1.00 0.00 42 ILE A N 18
ATOM 34191 C CA . ILE A 1 42 ? -1.198 1.664 -2.030 1.00 0.00 42 ILE A CA 18
ATOM 34192 C C . ILE A 1 42 ? -1.394 0.314 -1.350 1.00 0.00 42 ILE A C 18
ATOM 34193 O O . ILE A 1 42 ? -1.919 0.236 -0.240 1.00 0.00 42 ILE A O 18
ATOM 34209 N N . VAL A 1 43 ? -0.968 -0.749 -2.024 1.00 0.00 43 VAL A N 18
ATOM 34210 C CA . VAL A 1 43 ? -1.094 -2.098 -1.484 1.00 0.00 43 VAL A CA 18
ATOM 34211 C C . VAL A 1 43 ? 0.265 -2.784 -1.397 1.00 0.00 43 VAL A C 18
ATOM 34212 O O . VAL A 1 43 ? 0.830 -3.198 -2.410 1.00 0.00 43 VAL A O 18
ATOM 34225 N N . ARG A 1 44 ? 0.786 -2.901 -0.180 1.00 0.00 44 ARG A N 18
ATOM 34226 C CA . ARG A 1 44 ? 2.079 -3.537 0.040 1.00 0.00 44 ARG A CA 18
ATOM 34227 C C . ARG A 1 44 ? 1.904 -4.959 0.565 1.00 0.00 44 ARG A C 18
ATOM 34228 O O . ARG A 1 44 ? 0.837 -5.321 1.063 1.00 0.00 44 ARG A O 18
ATOM 34249 N N . ASP A 1 45 ? 2.957 -5.761 0.448 1.00 0.00 45 ASP A N 18
ATOM 34250 C CA . ASP A 1 45 ? 2.920 -7.143 0.911 1.00 0.00 45 ASP A CA 18
ATOM 34251 C C . ASP A 1 45 ? 3.450 -7.254 2.337 1.00 0.00 45 ASP A C 18
ATOM 34252 O O . ASP A 1 45 ? 4.401 -6.568 2.711 1.00 0.00 45 ASP A O 18
ATOM 34261 N N . SER A 1 46 ? 2.827 -8.121 3.129 1.00 0.00 46 SER A N 18
ATOM 34262 C CA . SER A 1 46 ? 3.233 -8.316 4.515 1.00 0.00 46 SER A CA 18
ATOM 34263 C C . SER A 1 46 ? 4.244 -9.453 4.630 1.00 0.00 46 SER A C 18
ATOM 34264 O O . SER A 1 46 ? 3.908 -10.557 5.059 1.00 0.00 46 SER A O 18
ATOM 34272 N N . ARG A 1 47 ? 5.484 -9.174 4.243 1.00 0.00 47 ARG A N 18
ATOM 34273 C CA . ARG A 1 47 ? 6.546 -10.172 4.300 1.00 0.00 47 ARG A CA 18
ATOM 34274 C C . ARG A 1 47 ? 6.372 -11.081 5.513 1.00 0.00 47 ARG A C 18
ATOM 34275 O O . ARG A 1 47 ? 6.714 -12.263 5.470 1.00 0.00 47 ARG A O 18
ATOM 34296 N N . HIS A 1 48 ? 5.840 -10.521 6.595 1.00 0.00 48 HIS A N 18
ATOM 34297 C CA . HIS A 1 48 ? 5.621 -11.282 7.821 1.00 0.00 48 HIS A CA 18
ATOM 34298 C C . HIS A 1 48 ? 4.822 -12.550 7.537 1.00 0.00 48 HIS A C 18
ATOM 34299 O O . HIS A 1 48 ? 5.231 -13.650 7.910 1.00 0.00 48 HIS A O 18
ATOM 34314 N N . LEU A 1 49 ? 3.680 -12.389 6.878 1.00 0.00 49 LEU A N 18
ATOM 34315 C CA . LEU A 1 49 ? 2.822 -13.521 6.545 1.00 0.00 49 LEU A CA 18
ATOM 34316 C C . LEU A 1 49 ? 2.281 -13.395 5.124 1.00 0.00 49 LEU A C 18
ATOM 34317 O O . LEU A 1 49 ? 2.534 -12.407 4.439 1.00 0.00 49 LEU A O 18
ATOM 34333 N N . GLY A 1 50 ? 1.531 -14.404 4.691 1.00 0.00 50 GLY A N 18
ATOM 34334 C CA . GLY A 1 50 ? 0.964 -14.386 3.356 1.00 0.00 50 GLY A CA 18
ATOM 34335 C C . GLY A 1 50 ? -0.221 -13.447 3.242 1.00 0.00 50 GLY A C 18
ATOM 34336 O O . GLY A 1 50 ? -1.252 -13.803 2.672 1.00 0.00 50 GLY A O 18
ATOM 34340 N N . SER A 1 51 ? -0.074 -12.243 3.786 1.00 0.00 51 SER A N 18
ATOM 34341 C CA . SER A 1 51 ? -1.142 -11.251 3.748 1.00 0.00 51 SER A CA 18
ATOM 34342 C C . SER A 1 51 ? -0.652 -9.949 3.122 1.00 0.00 51 SER A C 18
ATOM 34343 O O . SER A 1 51 ? 0.496 -9.849 2.689 1.00 0.00 51 SER A O 18
ATOM 34351 N N . TYR A 1 52 ? -1.531 -8.954 3.078 1.00 0.00 52 TYR A N 18
ATOM 34352 C CA . TYR A 1 52 ? -1.190 -7.658 2.503 1.00 0.00 52 TYR A CA 18
ATOM 34353 C C . TYR A 1 52 ? -1.638 -6.522 3.416 1.00 0.00 52 TYR A C 18
ATOM 34354 O O . TYR A 1 52 ? -2.356 -6.740 4.394 1.00 0.00 52 TYR A O 18
ATOM 34372 N N . THR A 1 53 ? -1.210 -5.306 3.092 1.00 0.00 53 THR A N 18
ATOM 34373 C CA . THR A 1 53 ? -1.565 -4.134 3.882 1.00 0.00 53 THR A CA 18
ATOM 34374 C C . THR A 1 53 ? -1.712 -2.900 3.000 1.00 0.00 53 THR A C 18
ATOM 34375 O O . THR A 1 53 ? -1.003 -2.750 2.004 1.00 0.00 53 THR A O 18
ATOM 34386 N N . ILE A 1 54 ? -2.634 -2.019 3.371 1.00 0.00 54 ILE A N 18
ATOM 34387 C CA . ILE A 1 54 ? -2.871 -0.796 2.614 1.00 0.00 54 ILE A CA 18
ATOM 34388 C C . ILE A 1 54 ? -2.301 0.418 3.338 1.00 0.00 54 ILE A C 18
ATOM 34389 O O . ILE A 1 54 ? -2.389 0.524 4.560 1.00 0.00 54 ILE A O 18
ATOM 34405 N N . SER A 1 55 ? -1.716 1.335 2.572 1.00 0.00 55 SER A N 18
ATOM 34406 C CA . SER A 1 55 ? -1.128 2.542 3.141 1.00 0.00 55 SER A CA 18
ATOM 34407 C C . SER A 1 55 ? -1.724 3.791 2.498 1.00 0.00 55 SER A C 18
ATOM 34408 O O . SER A 1 55 ? -1.345 4.176 1.393 1.00 0.00 55 SER A O 18
ATOM 34416 N N . VAL A 1 56 ? -2.661 4.420 3.201 1.00 0.00 56 VAL A N 18
ATOM 34417 C CA . VAL A 1 56 ? -3.311 5.627 2.701 1.00 0.00 56 VAL A CA 18
ATOM 34418 C C . VAL A 1 56 ? -2.751 6.873 3.378 1.00 0.00 56 VAL A C 18
ATOM 34419 O O . VAL A 1 56 ? -2.354 6.834 4.543 1.00 0.00 56 VAL A O 18
ATOM 34432 N N . PHE A 1 57 ? -2.723 7.977 2.640 1.00 0.00 57 PHE A N 18
ATOM 34433 C CA . PHE A 1 57 ? -2.211 9.237 3.168 1.00 0.00 57 PHE A CA 18
ATOM 34434 C C . PHE A 1 57 ? -3.348 10.102 3.705 1.00 0.00 57 PHE A C 18
ATOM 34435 O O . PHE A 1 57 ? -4.005 10.819 2.952 1.00 0.00 57 PHE A O 18
ATOM 34452 N N . MET A 1 58 ? -3.571 10.030 5.013 1.00 0.00 58 MET A N 18
ATOM 34453 C CA . MET A 1 58 ? -4.627 10.808 5.651 1.00 0.00 58 MET A CA 18
ATOM 34454 C C . MET A 1 58 ? -4.412 12.302 5.430 1.00 0.00 58 MET A C 18
ATOM 34455 O O . MET A 1 58 ? -5.322 13.014 5.008 1.00 0.00 58 MET A O 18
ATOM 34469 N N . GLY A 1 59 ? -3.201 12.770 5.720 1.00 0.00 59 GLY A N 18
ATOM 34470 C CA . GLY A 1 59 ? -2.889 14.177 5.546 1.00 0.00 59 GLY A CA 18
ATOM 34471 C C . GLY A 1 59 ? -2.383 14.820 6.823 1.00 0.00 59 GLY A C 18
ATOM 34472 O O . GLY A 1 59 ? -2.848 14.497 7.915 1.00 0.00 59 GLY A O 18
ATOM 34476 N N . ALA A 1 60 ? -1.426 15.731 6.685 1.00 0.00 60 ALA A N 18
ATOM 34477 C CA . ALA A 1 60 ? -0.857 16.422 7.836 1.00 0.00 60 ALA A CA 18
ATOM 34478 C C . ALA A 1 60 ? -1.738 17.589 8.267 1.00 0.00 60 ALA A C 18
ATOM 34479 O O . ALA A 1 60 ? -1.445 18.746 7.963 1.00 0.00 60 ALA A O 18
ATOM 34486 N N . ARG A 1 61 ? -2.819 17.278 8.975 1.00 0.00 61 ARG A N 18
ATOM 34487 C CA . ARG A 1 61 ? -3.744 18.302 9.446 1.00 0.00 61 ARG A CA 18
ATOM 34488 C C . ARG A 1 61 ? -3.277 18.888 10.775 1.00 0.00 61 ARG A C 18
ATOM 34489 O O . ARG A 1 61 ? -3.027 20.089 10.882 1.00 0.00 61 ARG A O 18
ATOM 34510 N N . ARG A 1 62 ? -3.160 18.032 11.785 1.00 0.00 62 ARG A N 18
ATOM 34511 C CA . ARG A 1 62 ? -2.723 18.465 13.107 1.00 0.00 62 ARG A CA 18
ATOM 34512 C C . ARG A 1 62 ? -1.257 18.889 13.084 1.00 0.00 62 ARG A C 18
ATOM 34513 O O . ARG A 1 62 ? -0.483 18.439 12.239 1.00 0.00 62 ARG A O 18
ATOM 34534 N N . SER A 1 63 ? -0.883 19.757 14.018 1.00 0.00 63 SER A N 18
ATOM 34535 C CA . SER A 1 63 ? 0.488 20.245 14.103 1.00 0.00 63 SER A CA 18
ATOM 34536 C C . SER A 1 63 ? 1.473 19.185 13.619 1.00 0.00 63 SER A C 18
ATOM 34537 O O . SER A 1 63 ? 2.436 19.491 12.915 1.00 0.00 63 SER A O 18
ATOM 34545 N N . THR A 1 64 ? 1.225 17.936 14.001 1.00 0.00 64 THR A N 18
ATOM 34546 C CA . THR A 1 64 ? 2.088 16.830 13.608 1.00 0.00 64 THR A CA 18
ATOM 34547 C C . THR A 1 64 ? 2.357 16.849 12.107 1.00 0.00 64 THR A C 18
ATOM 34548 O O . THR A 1 64 ? 1.813 17.681 11.381 1.00 0.00 64 THR A O 18
ATOM 34559 N N . GLU A 1 65 ? 3.198 15.927 11.650 1.00 0.00 65 GLU A N 18
ATOM 34560 C CA . GLU A 1 65 ? 3.538 15.839 10.235 1.00 0.00 65 GLU A CA 18
ATOM 34561 C C . GLU A 1 65 ? 2.545 14.951 9.491 1.00 0.00 65 GLU A C 18
ATOM 34562 O O . GLU A 1 65 ? 1.550 14.502 10.060 1.00 0.00 65 GLU A O 18
ATOM 34574 N N . ALA A 1 66 ? 2.821 14.704 8.214 1.00 0.00 66 ALA A N 18
ATOM 34575 C CA . ALA A 1 66 ? 1.953 13.870 7.392 1.00 0.00 66 ALA A CA 18
ATOM 34576 C C . ALA A 1 66 ? 1.368 12.719 8.204 1.00 0.00 66 ALA A C 18
ATOM 34577 O O . ALA A 1 66 ? 1.945 12.299 9.207 1.00 0.00 66 ALA A O 18
ATOM 34584 N N . ALA A 1 67 ? 0.219 12.216 7.765 1.00 0.00 67 ALA A N 18
ATOM 34585 C CA . ALA A 1 67 ? -0.443 11.113 8.451 1.00 0.00 67 ALA A CA 18
ATOM 34586 C C . ALA A 1 67 ? -0.698 9.948 7.499 1.00 0.00 67 ALA A C 18
ATOM 34587 O O . ALA A 1 67 ? -1.332 10.114 6.457 1.00 0.00 67 ALA A O 18
ATOM 34594 N N . ILE A 1 68 ? -0.200 8.772 7.864 1.00 0.00 68 ILE A N 18
ATOM 34595 C CA . ILE A 1 68 ? -0.374 7.581 7.043 1.00 0.00 68 ILE A CA 18
ATOM 34596 C C . ILE A 1 68 ? -0.883 6.410 7.874 1.00 0.00 68 ILE A C 18
ATOM 34597 O O . ILE A 1 68 ? -0.312 6.075 8.913 1.00 0.00 68 ILE A O 18
ATOM 34613 N N . LYS A 1 69 ? -1.962 5.787 7.412 1.00 0.00 69 LYS A N 18
ATOM 34614 C CA . LYS A 1 69 ? -2.548 4.649 8.110 1.00 0.00 69 LYS A CA 18
ATOM 34615 C C . LYS A 1 69 ? -2.164 3.338 7.432 1.00 0.00 69 LYS A C 18
ATOM 34616 O O . LYS A 1 69 ? -1.850 3.310 6.241 1.00 0.00 69 LYS A O 18
ATOM 34635 N N . HIS A 1 70 ? -2.189 2.251 8.199 1.00 0.00 70 HIS A N 18
ATOM 34636 C CA . HIS A 1 70 ? -1.844 0.936 7.671 1.00 0.00 70 HIS A CA 18
ATOM 34637 C C . HIS A 1 70 ? -2.962 -0.068 7.941 1.00 0.00 70 HIS A C 18
ATOM 34638 O O . HIS A 1 70 ? -3.150 -0.512 9.075 1.00 0.00 70 HIS A O 18
ATOM 34652 N N . TYR A 1 71 ? -3.701 -0.419 6.896 1.00 0.00 71 TYR A N 18
ATOM 34653 C CA . TYR A 1 71 ? -4.802 -1.366 7.021 1.00 0.00 71 TYR A CA 18
ATOM 34654 C C . TYR A 1 71 ? -4.369 -2.765 6.591 1.00 0.00 71 TYR A C 18
ATOM 34655 O O . TYR A 1 71 ? -4.250 -3.050 5.400 1.00 0.00 71 TYR A O 18
ATOM 34673 N N . GLN A 1 72 ? -4.134 -3.632 7.571 1.00 0.00 72 GLN A N 18
ATOM 34674 C CA . GLN A 1 72 ? -3.714 -5.001 7.295 1.00 0.00 72 GLN A CA 18
ATOM 34675 C C . GLN A 1 72 ? -4.884 -5.838 6.788 1.00 0.00 72 GLN A C 18
ATOM 34676 O O . GLN A 1 72 ? -5.887 -6.005 7.482 1.00 0.00 72 GLN A O 18
ATOM 34690 N N . ILE A 1 73 ? -4.749 -6.360 5.573 1.00 0.00 73 ILE A N 18
ATOM 34691 C CA . ILE A 1 73 ? -5.794 -7.179 4.974 1.00 0.00 73 ILE A CA 18
ATOM 34692 C C . ILE A 1 73 ? -5.740 -8.609 5.498 1.00 0.00 73 ILE A C 18
ATOM 34693 O O . ILE A 1 73 ? -4.930 -9.419 5.046 1.00 0.00 73 ILE A O 18
ATOM 34709 N N . LYS A 1 74 ? -6.610 -8.916 6.455 1.00 0.00 74 LYS A N 18
ATOM 34710 C CA . LYS A 1 74 ? -6.664 -10.250 7.042 1.00 0.00 74 LYS A CA 18
ATOM 34711 C C . LYS A 1 74 ? -7.767 -11.082 6.396 1.00 0.00 74 LYS A C 18
ATOM 34712 O O . LYS A 1 74 ? -8.498 -10.601 5.530 1.00 0.00 74 LYS A O 18
ATOM 34731 N N . LYS A 1 75 ? -7.885 -12.335 6.825 1.00 0.00 75 LYS A N 18
ATOM 34732 C CA . LYS A 1 75 ? -8.901 -13.235 6.292 1.00 0.00 75 LYS A CA 18
ATOM 34733 C C . LYS A 1 75 ? -9.934 -13.583 7.359 1.00 0.00 75 LYS A C 18
ATOM 34734 O O . LYS A 1 75 ? -9.583 -13.958 8.476 1.00 0.00 75 LYS A O 18
ATOM 34753 N N . ASN A 1 76 ? -11.209 -13.456 7.005 1.00 0.00 76 ASN A N 18
ATOM 34754 C CA . ASN A 1 76 ? -12.293 -13.758 7.933 1.00 0.00 76 ASN A CA 18
ATOM 34755 C C . ASN A 1 76 ? -12.581 -15.255 7.963 1.00 0.00 76 ASN A C 18
ATOM 34756 O O . ASN A 1 76 ? -11.877 -16.047 7.335 1.00 0.00 76 ASN A O 18
ATOM 34767 N N . ASP A 1 77 ? -13.622 -15.637 8.696 1.00 0.00 77 ASP A N 18
ATOM 34768 C CA . ASP A 1 77 ? -14.005 -17.040 8.807 1.00 0.00 77 ASP A CA 18
ATOM 34769 C C . ASP A 1 77 ? -14.375 -17.612 7.442 1.00 0.00 77 ASP A C 18
ATOM 34770 O O . ASP A 1 77 ? -14.178 -18.799 7.182 1.00 0.00 77 ASP A O 18
ATOM 34779 N N . SER A 1 78 ? -14.911 -16.760 6.575 1.00 0.00 78 SER A N 18
ATOM 34780 C CA . SER A 1 78 ? -15.313 -17.181 5.238 1.00 0.00 78 SER A CA 18
ATOM 34781 C C . SER A 1 78 ? -14.099 -17.319 4.324 1.00 0.00 78 SER A C 18
ATOM 34782 O O . SER A 1 78 ? -14.234 -17.418 3.105 1.00 0.00 78 SER A O 18
ATOM 34790 N N . GLY A 1 79 ? -12.912 -17.324 4.924 1.00 0.00 79 GLY A N 18
ATOM 34791 C CA . GLY A 1 79 ? -11.691 -17.450 4.149 1.00 0.00 79 GLY A CA 18
ATOM 34792 C C . GLY A 1 79 ? -11.587 -16.404 3.058 1.00 0.00 79 GLY A C 18
ATOM 34793 O O . GLY A 1 79 ? -11.052 -16.673 1.982 1.00 0.00 79 GLY A O 18
ATOM 34797 N N . GLN A 1 80 ? -12.098 -15.208 3.334 1.00 0.00 80 GLN A N 18
ATOM 34798 C CA . GLN A 1 80 ? -12.061 -14.120 2.366 1.00 0.00 80 GLN A CA 18
ATOM 34799 C C . GLN A 1 80 ? -11.288 -12.926 2.918 1.00 0.00 80 GLN A C 18
ATOM 34800 O O . GLN A 1 80 ? -11.116 -12.794 4.129 1.00 0.00 80 GLN A O 18
ATOM 34814 N N . TRP A 1 81 ? -10.826 -12.062 2.022 1.00 0.00 81 TRP A N 18
ATOM 34815 C CA . TRP A 1 81 ? -10.071 -10.879 2.420 1.00 0.00 81 TRP A CA 18
ATOM 34816 C C . TRP A 1 81 ? -11.006 -9.763 2.872 1.00 0.00 81 TRP A C 18
ATOM 34817 O O . TRP A 1 81 ? -12.099 -9.599 2.330 1.00 0.00 81 TRP A O 18
ATOM 34838 N N . TYR A 1 82 ? -10.570 -8.999 3.868 1.00 0.00 82 TYR A N 18
ATOM 34839 C CA . TYR A 1 82 ? -11.370 -7.900 4.394 1.00 0.00 82 TYR A CA 18
ATOM 34840 C C . TYR A 1 82 ? -10.493 -6.889 5.125 1.00 0.00 82 TYR A C 18
ATOM 34841 O O . TYR A 1 82 ? -9.413 -7.224 5.613 1.00 0.00 82 TYR A O 18
ATOM 34859 N N . VAL A 1 83 ? -10.965 -5.648 5.199 1.00 0.00 83 VAL A N 18
ATOM 34860 C CA . VAL A 1 83 ? -10.225 -4.588 5.872 1.00 0.00 83 VAL A CA 18
ATOM 34861 C C . VAL A 1 83 ? -11.079 -3.916 6.942 1.00 0.00 83 VAL A C 18
ATOM 34862 O O . VAL A 1 83 ? -10.676 -3.816 8.100 1.00 0.00 83 VAL A O 18
ATOM 34875 N N . ALA A 1 84 ? -12.262 -3.458 6.546 1.00 0.00 84 ALA A N 18
ATOM 34876 C CA . ALA A 1 84 ? -13.176 -2.799 7.471 1.00 0.00 84 ALA A CA 18
ATOM 34877 C C . ALA A 1 84 ? -13.853 -3.810 8.389 1.00 0.00 84 ALA A C 18
ATOM 34878 O O . ALA A 1 84 ? -14.694 -3.450 9.211 1.00 0.00 84 ALA A O 18
ATOM 34885 N N . GLU A 1 85 ? -13.481 -5.078 8.241 1.00 0.00 85 GLU A N 18
ATOM 34886 C CA . GLU A 1 85 ? -14.055 -6.142 9.057 1.00 0.00 85 GLU A CA 18
ATOM 34887 C C . GLU A 1 85 ? -15.573 -6.183 8.907 1.00 0.00 85 GLU A C 18
ATOM 34888 O O . GLU A 1 85 ? -16.284 -6.631 9.806 1.00 0.00 85 GLU A O 18
ATOM 34900 N N . ARG A 1 86 ? -16.063 -5.712 7.765 1.00 0.00 86 ARG A N 18
ATOM 34901 C CA . ARG A 1 86 ? -17.495 -5.693 7.497 1.00 0.00 86 ARG A CA 18
ATOM 34902 C C . ARG A 1 86 ? -17.791 -6.195 6.088 1.00 0.00 86 ARG A C 18
ATOM 34903 O O . ARG A 1 86 ? -18.832 -6.804 5.839 1.00 0.00 86 ARG A O 18
ATOM 34924 N N . HIS A 1 87 ? -16.869 -5.934 5.165 1.00 0.00 87 HIS A N 18
ATOM 34925 C CA . HIS A 1 87 ? -17.032 -6.359 3.780 1.00 0.00 87 HIS A CA 18
ATOM 34926 C C . HIS A 1 87 ? -15.850 -7.215 3.333 1.00 0.00 87 HIS A C 18
ATOM 34927 O O . HIS A 1 87 ? -14.693 -6.835 3.511 1.00 0.00 87 HIS A O 18
ATOM 34942 N N . ALA A 1 88 ? -16.150 -8.372 2.751 1.00 0.00 88 ALA A N 18
ATOM 34943 C CA . ALA A 1 88 ? -15.113 -9.281 2.277 1.00 0.00 88 ALA A CA 18
ATOM 34944 C C . ALA A 1 88 ? -15.206 -9.480 0.768 1.00 0.00 88 ALA A C 18
ATOM 34945 O O . ALA A 1 88 ? -16.185 -9.079 0.137 1.00 0.00 88 ALA A O 18
ATOM 34952 N N . PHE A 1 89 ? -14.181 -10.102 0.194 1.00 0.00 89 PHE A N 18
ATOM 34953 C CA . PHE A 1 89 ? -14.147 -10.351 -1.242 1.00 0.00 89 PHE A CA 18
ATOM 34954 C C . PHE A 1 89 ? -13.468 -11.684 -1.545 1.00 0.00 89 PHE A C 18
ATOM 34955 O O . PHE A 1 89 ? -12.875 -12.305 -0.662 1.00 0.00 89 PHE A O 18
ATOM 34972 N N . GLN A 1 90 ? -13.559 -12.117 -2.798 1.00 0.00 90 GLN A N 18
ATOM 34973 C CA . GLN A 1 90 ? -12.954 -13.376 -3.218 1.00 0.00 90 GLN A CA 18
ATOM 34974 C C . GLN A 1 90 ? -11.565 -13.145 -3.804 1.00 0.00 90 GLN A C 18
ATOM 34975 O O . GLN A 1 90 ? -10.768 -14.075 -3.923 1.00 0.00 90 GLN A O 18
ATOM 34989 N N . SER A 1 91 ? -11.282 -11.898 -4.168 1.00 0.00 91 SER A N 18
ATOM 34990 C CA . SER A 1 91 ? -9.991 -11.545 -4.746 1.00 0.00 91 SER A CA 18
ATOM 34991 C C . SER A 1 91 ? -9.479 -10.229 -4.168 1.00 0.00 91 SER A C 18
ATOM 34992 O O . SER A 1 91 ? -10.260 -9.337 -3.840 1.00 0.00 91 SER A O 18
ATOM 35000 N N . ILE A 1 92 ? -8.160 -10.117 -4.046 1.00 0.00 92 ILE A N 18
ATOM 35001 C CA . ILE A 1 92 ? -7.543 -8.910 -3.510 1.00 0.00 92 ILE A CA 18
ATOM 35002 C C . ILE A 1 92 ? -7.884 -7.692 -4.361 1.00 0.00 92 ILE A C 18
ATOM 35003 O O . ILE A 1 92 ? -8.286 -6.644 -3.856 1.00 0.00 92 ILE A O 18
ATOM 35019 N N . PRO A 1 93 ? -7.725 -7.833 -5.686 1.00 0.00 93 PRO A N 18
ATOM 35020 C CA . PRO A 1 93 ? -8.013 -6.754 -6.636 1.00 0.00 93 PRO A CA 18
ATOM 35021 C C . PRO A 1 93 ? -9.507 -6.465 -6.749 1.00 0.00 93 PRO A C 18
ATOM 35022 O O . PRO A 1 93 ? -9.923 -5.594 -7.511 1.00 0.00 93 PRO A O 18
ATOM 35033 N N . GLU A 1 94 ? -10.306 -7.200 -5.982 1.00 0.00 94 GLU A N 18
ATOM 35034 C CA . GLU A 1 94 ? -11.753 -7.021 -5.997 1.00 0.00 94 GLU A CA 18
ATOM 35035 C C . GLU A 1 94 ? -12.206 -6.149 -4.830 1.00 0.00 94 GLU A C 18
ATOM 35036 O O . GLU A 1 94 ? -13.090 -5.304 -4.977 1.00 0.00 94 GLU A O 18
ATOM 35048 N N . LEU A 1 95 ? -11.594 -6.360 -3.670 1.00 0.00 95 LEU A N 18
ATOM 35049 C CA . LEU A 1 95 ? -11.933 -5.594 -2.476 1.00 0.00 95 LEU A CA 18
ATOM 35050 C C . LEU A 1 95 ? -11.760 -4.098 -2.720 1.00 0.00 95 LEU A C 18
ATOM 35051 O O . LEU A 1 95 ? -12.522 -3.282 -2.202 1.00 0.00 95 LEU A O 18
ATOM 35067 N N . ILE A 1 96 ? -10.754 -3.746 -3.514 1.00 0.00 96 ILE A N 18
ATOM 35068 C CA . ILE A 1 96 ? -10.484 -2.350 -3.830 1.00 0.00 96 ILE A CA 18
ATOM 35069 C C . ILE A 1 96 ? -11.288 -1.895 -5.043 1.00 0.00 96 ILE A C 18
ATOM 35070 O O . ILE A 1 96 ? -11.501 -0.699 -5.247 1.00 0.00 96 ILE A O 18
ATOM 35086 N N . TRP A 1 97 ? -11.734 -2.855 -5.844 1.00 0.00 97 TRP A N 18
ATOM 35087 C CA . TRP A 1 97 ? -12.519 -2.553 -7.036 1.00 0.00 97 TRP A CA 18
ATOM 35088 C C . TRP A 1 97 ? -13.713 -1.669 -6.694 1.00 0.00 97 TRP A C 18
ATOM 35089 O O . TRP A 1 97 ? -13.999 -0.696 -7.391 1.00 0.00 97 TRP A O 18
ATOM 35110 N N . TYR A 1 98 ? -14.408 -2.014 -5.615 1.00 0.00 98 TYR A N 18
ATOM 35111 C CA . TYR A 1 98 ? -15.573 -1.253 -5.181 1.00 0.00 98 TYR A CA 18
ATOM 35112 C C . TYR A 1 98 ? -15.160 -0.080 -4.297 1.00 0.00 98 TYR A C 18
ATOM 35113 O O . TYR A 1 98 ? -15.543 1.064 -4.544 1.00 0.00 98 TYR A O 18
ATOM 35131 N N . HIS A 1 99 ? -14.373 -0.373 -3.266 1.00 0.00 99 HIS A N 18
ATOM 35132 C CA . HIS A 1 99 ? -13.906 0.657 -2.345 1.00 0.00 99 HIS A CA 18
ATOM 35133 C C . HIS A 1 99 ? -13.564 1.942 -3.094 1.00 0.00 99 HIS A C 18
ATOM 35134 O O . HIS A 1 99 ? -13.766 3.042 -2.580 1.00 0.00 99 HIS A O 18
ATOM 35149 N N . GLN A 1 100 ? -13.048 1.793 -4.309 1.00 0.00 100 GLN A N 18
ATOM 35150 C CA . GLN A 1 100 ? -12.679 2.942 -5.127 1.00 0.00 100 GLN A CA 18
ATOM 35151 C C . GLN A 1 100 ? -13.853 3.903 -5.278 1.00 0.00 100 GLN A C 18
ATOM 35152 O O . GLN A 1 100 ? -13.733 5.096 -4.995 1.00 0.00 100 GLN A O 18
ATOM 35166 N N . HIS A 1 101 ? -14.989 3.377 -5.726 1.00 0.00 101 HIS A N 18
ATOM 35167 C CA . HIS A 1 101 ? -16.186 4.189 -5.914 1.00 0.00 101 HIS A CA 18
ATOM 35168 C C . HIS A 1 101 ? -16.830 4.526 -4.572 1.00 0.00 101 HIS A C 18
ATOM 35169 O O . HIS A 1 101 ? -17.054 5.694 -4.257 1.00 0.00 101 HIS A O 18
ATOM 35184 N N . ASN A 1 102 ? -17.125 3.495 -3.787 1.00 0.00 102 ASN A N 18
ATOM 35185 C CA . ASN A 1 102 ? -17.744 3.683 -2.480 1.00 0.00 102 ASN A CA 18
ATOM 35186 C C . ASN A 1 102 ? -16.703 3.602 -1.368 1.00 0.00 102 ASN A C 18
ATOM 35187 O O . ASN A 1 102 ? -15.842 2.723 -1.373 1.00 0.00 102 ASN A O 18
ATOM 35198 N N . ALA A 1 103 ? -16.789 4.524 -0.415 1.00 0.00 103 ALA A N 18
ATOM 35199 C CA . ALA A 1 103 ? -15.857 4.555 0.704 1.00 0.00 103 ALA A CA 18
ATOM 35200 C C . ALA A 1 103 ? -16.252 3.545 1.777 1.00 0.00 103 ALA A C 18
ATOM 35201 O O . ALA A 1 103 ? -17.291 3.684 2.422 1.00 0.00 103 ALA A O 18
ATOM 35208 N N . ALA A 1 104 ? -15.417 2.526 1.960 1.00 0.00 104 ALA A N 18
ATOM 35209 C CA . ALA A 1 104 ? -15.679 1.493 2.954 1.00 0.00 104 ALA A CA 18
ATOM 35210 C C . ALA A 1 104 ? -14.479 1.301 3.875 1.00 0.00 104 ALA A C 18
ATOM 35211 O O . ALA A 1 104 ? -14.130 0.175 4.228 1.00 0.00 104 ALA A O 18
ATOM 35218 N N . GLY A 1 105 ? -13.850 2.407 4.260 1.00 0.00 105 GLY A N 18
ATOM 35219 C CA . GLY A 1 105 ? -12.694 2.337 5.135 1.00 0.00 105 GLY A CA 18
ATOM 35220 C C . GLY A 1 105 ? -12.656 3.474 6.137 1.00 0.00 105 GLY A C 18
ATOM 35221 O O . GLY A 1 105 ? -13.700 3.974 6.560 1.00 0.00 105 GLY A O 18
ATOM 35225 N N . LEU A 1 106 ? -11.452 3.883 6.521 1.00 0.00 106 LEU A N 18
ATOM 35226 C CA . LEU A 1 106 ? -11.282 4.967 7.482 1.00 0.00 106 LEU A CA 18
ATOM 35227 C C . LEU A 1 106 ? -11.756 6.293 6.895 1.00 0.00 106 LEU A C 18
ATOM 35228 O O . LEU A 1 106 ? -10.947 7.135 6.508 1.00 0.00 106 LEU A O 18
ATOM 35244 N N . MET A 1 107 ? -13.072 6.471 6.835 1.00 0.00 107 MET A N 18
ATOM 35245 C CA . MET A 1 107 ? -13.653 7.697 6.299 1.00 0.00 107 MET A CA 18
ATOM 35246 C C . MET A 1 107 ? -12.838 8.212 5.117 1.00 0.00 107 MET A C 18
ATOM 35247 O O . MET A 1 107 ? -12.781 9.417 4.867 1.00 0.00 107 MET A O 18
ATOM 35261 N N . THR A 1 108 ? -12.208 7.294 4.392 1.00 0.00 108 THR A N 18
ATOM 35262 C CA . THR A 1 108 ? -11.396 7.656 3.238 1.00 0.00 108 THR A CA 18
ATOM 35263 C C . THR A 1 108 ? -11.919 6.993 1.968 1.00 0.00 108 THR A C 18
ATOM 35264 O O . THR A 1 108 ? -12.301 5.823 1.980 1.00 0.00 108 THR A O 18
ATOM 35275 N N . ARG A 1 109 ? -11.931 7.747 0.874 1.00 0.00 109 ARG A N 18
ATOM 35276 C CA . ARG A 1 109 ? -12.407 7.232 -0.404 1.00 0.00 109 ARG A CA 18
ATOM 35277 C C . ARG A 1 109 ? -11.289 7.239 -1.443 1.00 0.00 109 ARG A C 18
ATOM 35278 O O . ARG A 1 109 ? -11.079 8.233 -2.138 1.00 0.00 109 ARG A O 18
ATOM 35299 N N . LEU A 1 110 ? -10.575 6.123 -1.543 1.00 0.00 110 LEU A N 18
ATOM 35300 C CA . LEU A 1 110 ? -9.477 6.001 -2.497 1.00 0.00 110 LEU A CA 18
ATOM 35301 C C . LEU A 1 110 ? -9.758 6.813 -3.756 1.00 0.00 110 LEU A C 18
ATOM 35302 O O . LEU A 1 110 ? -10.624 6.458 -4.557 1.00 0.00 110 LEU A O 18
ATOM 35318 N N . ARG A 1 111 ? -9.019 7.903 -3.928 1.00 0.00 111 ARG A N 18
ATOM 35319 C CA . ARG A 1 111 ? -9.186 8.766 -5.092 1.00 0.00 111 ARG A CA 18
ATOM 35320 C C . ARG A 1 111 ? -7.875 8.903 -5.861 1.00 0.00 111 ARG A C 18
ATOM 35321 O O . ARG A 1 111 ? -7.874 9.050 -7.083 1.00 0.00 111 ARG A O 18
ATOM 35342 N N . TYR A 1 112 ? -6.763 8.853 -5.138 1.00 0.00 112 TYR A N 18
ATOM 35343 C CA . TYR A 1 112 ? -5.446 8.974 -5.751 1.00 0.00 112 TYR A CA 18
ATOM 35344 C C . TYR A 1 112 ? -4.707 7.640 -5.723 1.00 0.00 112 TYR A C 18
ATOM 35345 O O . TYR A 1 112 ? -3.895 7.369 -4.838 1.00 0.00 112 TYR A O 18
ATOM 35363 N N . PRO A 1 113 ? -4.994 6.785 -6.716 1.00 0.00 113 PRO A N 18
ATOM 35364 C CA . PRO A 1 113 ? -4.367 5.464 -6.829 1.00 0.00 113 PRO A CA 18
ATOM 35365 C C . PRO A 1 113 ? -2.891 5.553 -7.200 1.00 0.00 113 PRO A C 18
ATOM 35366 O O . PRO A 1 113 ? -2.519 5.365 -8.359 1.00 0.00 113 PRO A O 18
ATOM 35377 N N . VAL A 1 114 ? -2.053 5.840 -6.210 1.00 0.00 114 VAL A N 18
ATOM 35378 C CA . VAL A 1 114 ? -0.616 5.953 -6.432 1.00 0.00 114 VAL A CA 18
ATOM 35379 C C . VAL A 1 114 ? -0.097 4.791 -7.272 1.00 0.00 114 VAL A C 18
ATOM 35380 O O . VAL A 1 114 ? -0.080 3.645 -6.824 1.00 0.00 114 VAL A O 18
ATOM 35393 N N . GLY A 1 115 ? 0.325 5.095 -8.495 1.00 0.00 115 GLY A N 18
ATOM 35394 C CA . GLY A 1 115 ? 0.839 4.065 -9.380 1.00 0.00 115 GLY A CA 18
ATOM 35395 C C . GLY A 1 115 ? 2.249 3.642 -9.019 1.00 0.00 115 GLY A C 18
ATOM 35396 O O . GLY A 1 115 ? 2.963 4.363 -8.322 1.00 0.00 115 GLY A O 18
ATOM 35400 N N . LEU A 1 116 ? 2.652 2.468 -9.494 1.00 0.00 116 LEU A N 18
ATOM 35401 C CA . LEU A 1 116 ? 3.987 1.949 -9.216 1.00 0.00 116 LEU A CA 18
ATOM 35402 C C . LEU A 1 116 ? 5.028 3.062 -9.275 1.00 0.00 116 LEU A C 18
ATOM 35403 O O . LEU A 1 116 ? 5.691 3.358 -8.282 1.00 0.00 116 LEU A O 18
ATOM 35419 N N . MET A 1 117 ? 5.165 3.675 -10.446 1.00 0.00 117 MET A N 18
ATOM 35420 C CA . MET A 1 117 ? 6.123 4.758 -10.633 1.00 0.00 117 MET A CA 18
ATOM 35421 C C . MET A 1 117 ? 5.856 5.895 -9.653 1.00 0.00 117 MET A C 18
ATOM 35422 O O . MET A 1 117 ? 5.105 6.822 -9.952 1.00 0.00 117 MET A O 18
ATOM 35436 N N . GLY A 1 118 ? 6.478 5.818 -8.480 1.00 0.00 118 GLY A N 18
ATOM 35437 C CA . GLY A 1 118 ? 6.294 6.847 -7.474 1.00 0.00 118 GLY A CA 18
ATOM 35438 C C . GLY A 1 118 ? 7.532 7.057 -6.625 1.00 0.00 118 GLY A C 18
ATOM 35439 O O . GLY A 1 118 ? 7.438 7.257 -5.414 1.00 0.00 118 GLY A O 18
ATOM 35443 N N . SER A 1 119 ? 8.699 7.010 -7.261 1.00 0.00 119 SER A N 18
ATOM 35444 C CA . SER A 1 119 ? 9.962 7.191 -6.556 1.00 0.00 119 SER A CA 18
ATOM 35445 C C . SER A 1 119 ? 10.941 8.006 -7.395 1.00 0.00 119 SER A C 18
ATOM 35446 O O . SER A 1 119 ? 10.673 8.314 -8.557 1.00 0.00 119 SER A O 18
ATOM 35454 N N . SER A 1 120 ? 12.078 8.351 -6.799 1.00 0.00 120 SER A N 18
ATOM 35455 C CA . SER A 1 120 ? 13.096 9.134 -7.490 1.00 0.00 120 SER A CA 18
ATOM 35456 C C . SER A 1 120 ? 14.442 9.020 -6.779 1.00 0.00 120 SER A C 18
ATOM 35457 O O . SER A 1 120 ? 14.558 8.363 -5.746 1.00 0.00 120 SER A O 18
ATOM 35465 N N . GLY A 1 121 ? 15.458 9.666 -7.343 1.00 0.00 121 GLY A N 18
ATOM 35466 C CA . GLY A 1 121 ? 16.783 9.626 -6.752 1.00 0.00 121 GLY A CA 18
ATOM 35467 C C . GLY A 1 121 ? 17.779 10.488 -7.501 1.00 0.00 121 GLY A C 18
ATOM 35468 O O . GLY A 1 121 ? 17.961 10.354 -8.712 1.00 0.00 121 GLY A O 18
ATOM 35472 N N . PRO A 1 122 ? 18.445 11.398 -6.775 1.00 0.00 122 PRO A N 18
ATOM 35473 C CA . PRO A 1 122 ? 19.438 12.304 -7.360 1.00 0.00 122 PRO A CA 18
ATOM 35474 C C . PRO A 1 122 ? 20.707 11.575 -7.788 1.00 0.00 122 PRO A C 18
ATOM 35475 O O . PRO A 1 122 ? 21.182 11.743 -8.911 1.00 0.00 122 PRO A O 18
ATOM 35486 N N . SER A 1 123 ? 21.250 10.764 -6.886 1.00 0.00 123 SER A N 18
ATOM 35487 C CA . SER A 1 123 ? 22.467 10.011 -7.170 1.00 0.00 123 SER A CA 18
ATOM 35488 C C . SER A 1 123 ? 22.664 8.893 -6.150 1.00 0.00 123 SER A C 18
ATOM 35489 O O . SER A 1 123 ? 22.624 9.124 -4.942 1.00 0.00 123 SER A O 18
ATOM 35497 N N . SER A 1 124 ? 22.875 7.679 -6.648 1.00 0.00 124 SER A N 18
ATOM 35498 C CA . SER A 1 124 ? 23.074 6.522 -5.782 1.00 0.00 124 SER A CA 18
ATOM 35499 C C . SER A 1 124 ? 24.323 5.746 -6.191 1.00 0.00 124 SER A C 18
ATOM 35500 O O . SER A 1 124 ? 24.353 5.105 -7.241 1.00 0.00 124 SER A O 18
ATOM 35508 N N . GLY A 1 125 ? 25.352 5.810 -5.352 1.00 0.00 125 GLY A N 18
ATOM 35509 C CA . GLY A 1 125 ? 26.590 5.110 -5.642 1.00 0.00 125 GLY A CA 18
ATOM 35510 C C . GLY A 1 125 ? 27.783 6.042 -5.703 1.00 0.00 125 GLY A C 18
ATOM 35511 O O . GLY A 1 125 ? 27.890 6.978 -4.909 1.00 0.00 125 GLY A O 18
ATOM 35515 N N . GLY A 1 1 ? -17.928 -22.962 -19.076 1.00 0.00 1 GLY A N 19
ATOM 35516 C CA . GLY A 1 1 ? -17.807 -22.124 -17.897 1.00 0.00 1 GLY A CA 19
ATOM 35517 C C . GLY A 1 1 ? -16.970 -22.769 -16.810 1.00 0.00 1 GLY A C 19
ATOM 35518 O O . GLY A 1 1 ? -15.826 -23.157 -17.046 1.00 0.00 1 GLY A O 19
ATOM 35522 N N . SER A 1 2 ? -17.540 -22.884 -15.615 1.00 0.00 2 SER A N 19
ATOM 35523 C CA . SER A 1 2 ? -16.836 -23.481 -14.486 1.00 0.00 2 SER A CA 19
ATOM 35524 C C . SER A 1 2 ? -17.074 -24.987 -14.433 1.00 0.00 2 SER A C 19
ATOM 35525 O O . SER A 1 2 ? -18.108 -25.448 -13.949 1.00 0.00 2 SER A O 19
ATOM 35533 N N . SER A 1 3 ? -16.108 -25.749 -14.937 1.00 0.00 3 SER A N 19
ATOM 35534 C CA . SER A 1 3 ? -16.212 -27.204 -14.952 1.00 0.00 3 SER A CA 19
ATOM 35535 C C . SER A 1 3 ? -15.531 -27.810 -13.728 1.00 0.00 3 SER A C 19
ATOM 35536 O O . SER A 1 3 ? -14.835 -28.820 -13.827 1.00 0.00 3 SER A O 19
ATOM 35544 N N . GLY A 1 4 ? -15.738 -27.185 -12.572 1.00 0.00 4 GLY A N 19
ATOM 35545 C CA . GLY A 1 4 ? -15.138 -27.676 -11.346 1.00 0.00 4 GLY A CA 19
ATOM 35546 C C . GLY A 1 4 ? -13.644 -27.893 -11.477 1.00 0.00 4 GLY A C 19
ATOM 35547 O O . GLY A 1 4 ? -13.012 -27.369 -12.394 1.00 0.00 4 GLY A O 19
ATOM 35551 N N . SER A 1 5 ? -13.077 -28.668 -10.558 1.00 0.00 5 SER A N 19
ATOM 35552 C CA . SER A 1 5 ? -11.646 -28.949 -10.572 1.00 0.00 5 SER A CA 19
ATOM 35553 C C . SER A 1 5 ? -10.840 -27.659 -10.692 1.00 0.00 5 SER A C 19
ATOM 35554 O O . SER A 1 5 ? -9.867 -27.589 -11.441 1.00 0.00 5 SER A O 19
ATOM 35562 N N . SER A 1 6 ? -11.254 -26.639 -9.946 1.00 0.00 6 SER A N 19
ATOM 35563 C CA . SER A 1 6 ? -10.574 -25.349 -9.970 1.00 0.00 6 SER A CA 19
ATOM 35564 C C . SER A 1 6 ? -9.079 -25.518 -9.713 1.00 0.00 6 SER A C 19
ATOM 35565 O O . SER A 1 6 ? -8.250 -25.144 -10.540 1.00 0.00 6 SER A O 19
ATOM 35573 N N . GLY A 1 7 ? -8.744 -26.087 -8.558 1.00 0.00 7 GLY A N 19
ATOM 35574 C CA . GLY A 1 7 ? -7.350 -26.297 -8.211 1.00 0.00 7 GLY A CA 19
ATOM 35575 C C . GLY A 1 7 ? -6.685 -25.035 -7.698 1.00 0.00 7 GLY A C 19
ATOM 35576 O O . GLY A 1 7 ? -7.208 -24.369 -6.806 1.00 0.00 7 GLY A O 19
ATOM 35580 N N . ASN A 1 8 ? -5.527 -24.707 -8.261 1.00 0.00 8 ASN A N 19
ATOM 35581 C CA . ASN A 1 8 ? -4.788 -23.518 -7.853 1.00 0.00 8 ASN A CA 19
ATOM 35582 C C . ASN A 1 8 ? -5.421 -22.258 -8.434 1.00 0.00 8 ASN A C 19
ATOM 35583 O O . ASN A 1 8 ? -5.760 -22.208 -9.616 1.00 0.00 8 ASN A O 19
ATOM 35594 N N . LYS A 1 9 ? -5.576 -21.239 -7.594 1.00 0.00 9 LYS A N 19
ATOM 35595 C CA . LYS A 1 9 ? -6.166 -19.978 -8.023 1.00 0.00 9 LYS A CA 19
ATOM 35596 C C . LYS A 1 9 ? -5.092 -18.911 -8.217 1.00 0.00 9 LYS A C 19
ATOM 35597 O O . LYS A 1 9 ? -4.444 -18.490 -7.258 1.00 0.00 9 LYS A O 19
ATOM 35616 N N . ILE A 1 10 ? -4.910 -18.481 -9.460 1.00 0.00 10 ILE A N 19
ATOM 35617 C CA . ILE A 1 10 ? -3.916 -17.463 -9.777 1.00 0.00 10 ILE A CA 19
ATOM 35618 C C . ILE A 1 10 ? -4.381 -16.081 -9.331 1.00 0.00 10 ILE A C 19
ATOM 35619 O O . ILE A 1 10 ? -5.576 -15.782 -9.343 1.00 0.00 10 ILE A O 19
ATOM 35635 N N . THR A 1 11 ? -3.430 -15.241 -8.937 1.00 0.00 11 THR A N 19
ATOM 35636 C CA . THR A 1 11 ? -3.742 -13.890 -8.487 1.00 0.00 11 THR A CA 19
ATOM 35637 C C . THR A 1 11 ? -2.789 -12.872 -9.103 1.00 0.00 11 THR A C 19
ATOM 35638 O O . THR A 1 11 ? -1.698 -12.637 -8.587 1.00 0.00 11 THR A O 19
ATOM 35649 N N . ASN A 1 12 ? -3.211 -12.268 -10.211 1.00 0.00 12 ASN A N 19
ATOM 35650 C CA . ASN A 1 12 ? -2.394 -11.274 -10.897 1.00 0.00 12 ASN A CA 19
ATOM 35651 C C . ASN A 1 12 ? -2.701 -9.870 -10.384 1.00 0.00 12 ASN A C 19
ATOM 35652 O O . ASN A 1 12 ? -3.790 -9.340 -10.607 1.00 0.00 12 ASN A O 19
ATOM 35663 N N . LEU A 1 13 ? -1.733 -9.272 -9.698 1.00 0.00 13 LEU A N 19
ATOM 35664 C CA . LEU A 1 13 ? -1.898 -7.929 -9.154 1.00 0.00 13 LEU A CA 19
ATOM 35665 C C . LEU A 1 13 ? -0.911 -6.957 -9.792 1.00 0.00 13 LEU A C 19
ATOM 35666 O O . LEU A 1 13 ? -1.206 -5.773 -9.949 1.00 0.00 13 LEU A O 19
ATOM 35682 N N . GLU A 1 14 ? 0.261 -7.467 -10.157 1.00 0.00 14 GLU A N 19
ATOM 35683 C CA . GLU A 1 14 ? 1.291 -6.644 -10.780 1.00 0.00 14 GLU A CA 19
ATOM 35684 C C . GLU A 1 14 ? 0.685 -5.714 -11.827 1.00 0.00 14 GLU A C 19
ATOM 35685 O O . GLU A 1 14 ? 1.066 -4.547 -11.932 1.00 0.00 14 GLU A O 19
ATOM 35697 N N . ILE A 1 15 ? -0.260 -6.238 -12.600 1.00 0.00 15 ILE A N 19
ATOM 35698 C CA . ILE A 1 15 ? -0.920 -5.455 -13.638 1.00 0.00 15 ILE A CA 19
ATOM 35699 C C . ILE A 1 15 ? -1.328 -4.082 -13.115 1.00 0.00 15 ILE A C 19
ATOM 35700 O O . ILE A 1 15 ? -1.220 -3.080 -13.820 1.00 0.00 15 ILE A O 19
ATOM 35716 N N . TYR A 1 16 ? -1.798 -4.045 -11.872 1.00 0.00 16 TYR A N 19
ATOM 35717 C CA . TYR A 1 16 ? -2.225 -2.796 -11.254 1.00 0.00 16 TYR A CA 19
ATOM 35718 C C . TYR A 1 16 ? -1.022 -1.947 -10.853 1.00 0.00 16 TYR A C 19
ATOM 35719 O O . TYR A 1 16 ? 0.104 -2.440 -10.790 1.00 0.00 16 TYR A O 19
ATOM 35737 N N . GLU A 1 17 ? -1.270 -0.670 -10.582 1.00 0.00 17 GLU A N 19
ATOM 35738 C CA . GLU A 1 17 ? -0.207 0.247 -10.187 1.00 0.00 17 GLU A CA 19
ATOM 35739 C C . GLU A 1 17 ? -0.239 0.501 -8.683 1.00 0.00 17 GLU A C 19
ATOM 35740 O O . GLU A 1 17 ? 0.793 0.768 -8.066 1.00 0.00 17 GLU A O 19
ATOM 35752 N N . TRP A 1 18 ? -1.429 0.417 -8.099 1.00 0.00 18 TRP A N 19
ATOM 35753 C CA . TRP A 1 18 ? -1.595 0.638 -6.668 1.00 0.00 18 TRP A CA 19
ATOM 35754 C C . TRP A 1 18 ? -1.009 -0.519 -5.866 1.00 0.00 18 TRP A C 19
ATOM 35755 O O . TRP A 1 18 ? -0.875 -0.435 -4.645 1.00 0.00 18 TRP A O 19
ATOM 35776 N N . TYR A 1 19 ? -0.663 -1.598 -6.560 1.00 0.00 19 TYR A N 19
ATOM 35777 C CA . TYR A 1 19 ? -0.094 -2.773 -5.910 1.00 0.00 19 TYR A CA 19
ATOM 35778 C C . TYR A 1 19 ? 1.423 -2.653 -5.801 1.00 0.00 19 TYR A C 19
ATOM 35779 O O . TYR A 1 19 ? 2.164 -3.309 -6.535 1.00 0.00 19 TYR A O 19
ATOM 35797 N N . HIS A 1 20 ? 1.878 -1.811 -4.879 1.00 0.00 20 HIS A N 19
ATOM 35798 C CA . HIS A 1 20 ? 3.307 -1.605 -4.671 1.00 0.00 20 HIS A CA 19
ATOM 35799 C C . HIS A 1 20 ? 3.948 -2.839 -4.045 1.00 0.00 20 HIS A C 19
ATOM 35800 O O . HIS A 1 20 ? 3.695 -3.160 -2.883 1.00 0.00 20 HIS A O 19
ATOM 35815 N N . ARG A 1 21 ? 4.779 -3.527 -4.821 1.00 0.00 21 ARG A N 19
ATOM 35816 C CA . ARG A 1 21 ? 5.454 -4.727 -4.343 1.00 0.00 21 ARG A CA 19
ATOM 35817 C C . ARG A 1 21 ? 6.961 -4.502 -4.250 1.00 0.00 21 ARG A C 19
ATOM 35818 O O . ARG A 1 21 ? 7.510 -3.628 -4.919 1.00 0.00 21 ARG A O 19
ATOM 35839 N N . ASN A 1 22 ? 7.622 -5.297 -3.415 1.00 0.00 22 ASN A N 19
ATOM 35840 C CA . ASN A 1 22 ? 9.066 -5.184 -3.234 1.00 0.00 22 ASN A CA 19
ATOM 35841 C C . ASN A 1 22 ? 9.422 -3.894 -2.503 1.00 0.00 22 ASN A C 19
ATOM 35842 O O . ASN A 1 22 ? 10.405 -3.231 -2.836 1.00 0.00 22 ASN A O 19
ATOM 35853 N N . ILE A 1 23 ? 8.617 -3.543 -1.506 1.00 0.00 23 ILE A N 19
ATOM 35854 C CA . ILE A 1 23 ? 8.849 -2.333 -0.726 1.00 0.00 23 ILE A CA 19
ATOM 35855 C C . ILE A 1 23 ? 8.817 -2.627 0.770 1.00 0.00 23 ILE A C 19
ATOM 35856 O O . ILE A 1 23 ? 8.557 -3.756 1.187 1.00 0.00 23 ILE A O 19
ATOM 35872 N N . THR A 1 24 ? 9.079 -1.603 1.574 1.00 0.00 24 THR A N 19
ATOM 35873 C CA . THR A 1 24 ? 9.079 -1.750 3.024 1.00 0.00 24 THR A CA 19
ATOM 35874 C C . THR A 1 24 ? 8.265 -0.646 3.689 1.00 0.00 24 THR A C 19
ATOM 35875 O O . THR A 1 24 ? 7.985 0.386 3.079 1.00 0.00 24 THR A O 19
ATOM 35886 N N . ARG A 1 25 ? 7.886 -0.870 4.943 1.00 0.00 25 ARG A N 19
ATOM 35887 C CA . ARG A 1 25 ? 7.103 0.106 5.691 1.00 0.00 25 ARG A CA 19
ATOM 35888 C C . ARG A 1 25 ? 7.517 1.529 5.329 1.00 0.00 25 ARG A C 19
ATOM 35889 O O . ARG A 1 25 ? 6.681 2.358 4.970 1.00 0.00 25 ARG A O 19
ATOM 35910 N N . ASN A 1 26 ? 8.815 1.804 5.424 1.00 0.00 26 ASN A N 19
ATOM 35911 C CA . ASN A 1 26 ? 9.340 3.127 5.107 1.00 0.00 26 ASN A CA 19
ATOM 35912 C C . ASN A 1 26 ? 8.891 3.573 3.719 1.00 0.00 26 ASN A C 19
ATOM 35913 O O . ASN A 1 26 ? 8.354 4.668 3.552 1.00 0.00 26 ASN A O 19
ATOM 35924 N N . GLN A 1 27 ? 9.114 2.717 2.727 1.00 0.00 27 GLN A N 19
ATOM 35925 C CA . GLN A 1 27 ? 8.731 3.022 1.353 1.00 0.00 27 GLN A CA 19
ATOM 35926 C C . GLN A 1 27 ? 7.247 3.362 1.264 1.00 0.00 27 GLN A C 19
ATOM 35927 O O . GLN A 1 27 ? 6.872 4.410 0.741 1.00 0.00 27 GLN A O 19
ATOM 35941 N N . ALA A 1 28 ? 6.409 2.469 1.779 1.00 0.00 28 ALA A N 19
ATOM 35942 C CA . ALA A 1 28 ? 4.966 2.675 1.758 1.00 0.00 28 ALA A CA 19
ATOM 35943 C C . ALA A 1 28 ? 4.606 4.083 2.224 1.00 0.00 28 ALA A C 19
ATOM 35944 O O . ALA A 1 28 ? 3.974 4.845 1.492 1.00 0.00 28 ALA A O 19
ATOM 35951 N N . GLU A 1 29 ? 5.012 4.420 3.443 1.00 0.00 29 GLU A N 19
ATOM 35952 C CA . GLU A 1 29 ? 4.730 5.736 4.005 1.00 0.00 29 GLU A CA 19
ATOM 35953 C C . GLU A 1 29 ? 5.404 6.833 3.185 1.00 0.00 29 GLU A C 19
ATOM 35954 O O . GLU A 1 29 ? 4.737 7.713 2.638 1.00 0.00 29 GLU A O 19
ATOM 35966 N N . HIS A 1 30 ? 6.729 6.774 3.104 1.00 0.00 30 HIS A N 19
ATOM 35967 C CA . HIS A 1 30 ? 7.492 7.763 2.351 1.00 0.00 30 HIS A CA 19
ATOM 35968 C C . HIS A 1 30 ? 6.833 8.050 1.005 1.00 0.00 30 HIS A C 19
ATOM 35969 O O . HIS A 1 30 ? 6.400 9.172 0.741 1.00 0.00 30 HIS A O 19
ATOM 35984 N N . LEU A 1 31 ? 6.760 7.029 0.159 1.00 0.00 31 LEU A N 19
ATOM 35985 C CA . LEU A 1 31 ? 6.154 7.171 -1.161 1.00 0.00 31 LEU A CA 19
ATOM 35986 C C . LEU A 1 31 ? 4.972 8.134 -1.115 1.00 0.00 31 LEU A C 19
ATOM 35987 O O . LEU A 1 31 ? 4.887 9.068 -1.915 1.00 0.00 31 LEU A O 19
ATOM 36003 N N . LEU A 1 32 ? 4.062 7.902 -0.176 1.00 0.00 32 LEU A N 19
ATOM 36004 C CA . LEU A 1 32 ? 2.884 8.750 -0.024 1.00 0.00 32 LEU A CA 19
ATOM 36005 C C . LEU A 1 32 ? 3.287 10.199 0.234 1.00 0.00 32 LEU A C 19
ATOM 36006 O O . LEU A 1 32 ? 2.815 11.114 -0.440 1.00 0.00 32 LEU A O 19
ATOM 36022 N N . ARG A 1 33 ? 4.163 10.398 1.213 1.00 0.00 33 ARG A N 19
ATOM 36023 C CA . ARG A 1 33 ? 4.629 11.735 1.560 1.00 0.00 33 ARG A CA 19
ATOM 36024 C C . ARG A 1 33 ? 4.894 12.561 0.304 1.00 0.00 33 ARG A C 19
ATOM 36025 O O . ARG A 1 33 ? 4.521 13.731 0.230 1.00 0.00 33 ARG A O 19
ATOM 36046 N N . GLN A 1 34 ? 5.542 11.943 -0.678 1.00 0.00 34 GLN A N 19
ATOM 36047 C CA . GLN A 1 34 ? 5.858 12.622 -1.930 1.00 0.00 34 GLN A CA 19
ATOM 36048 C C . GLN A 1 34 ? 4.613 13.271 -2.526 1.00 0.00 34 GLN A C 19
ATOM 36049 O O . GLN A 1 34 ? 4.672 14.385 -3.045 1.00 0.00 34 GLN A O 19
ATOM 36063 N N . GLU A 1 35 ? 3.488 12.566 -2.448 1.00 0.00 35 GLU A N 19
ATOM 36064 C CA . GLU A 1 35 ? 2.230 13.075 -2.981 1.00 0.00 35 GLU A CA 19
ATOM 36065 C C . GLU A 1 35 ? 1.670 14.180 -2.092 1.00 0.00 35 GLU A C 19
ATOM 36066 O O . GLU A 1 35 ? 1.270 15.239 -2.576 1.00 0.00 35 GLU A O 19
ATOM 36078 N N . SER A 1 36 ? 1.642 13.925 -0.787 1.00 0.00 36 SER A N 19
ATOM 36079 C CA . SER A 1 36 ? 1.125 14.896 0.170 1.00 0.00 36 SER A CA 19
ATOM 36080 C C . SER A 1 36 ? -0.274 15.358 -0.225 1.00 0.00 36 SER A C 19
ATOM 36081 O O . SER A 1 36 ? -0.566 16.554 -0.232 1.00 0.00 36 SER A O 19
ATOM 36089 N N . LYS A 1 37 ? -1.136 14.402 -0.554 1.00 0.00 37 LYS A N 19
ATOM 36090 C CA . LYS A 1 37 ? -2.505 14.708 -0.951 1.00 0.00 37 LYS A CA 19
ATOM 36091 C C . LYS A 1 37 ? -3.469 13.639 -0.446 1.00 0.00 37 LYS A C 19
ATOM 36092 O O . LYS A 1 37 ? -3.083 12.487 -0.248 1.00 0.00 37 LYS A O 19
ATOM 36111 N N . GLU A 1 38 ? -4.724 14.029 -0.242 1.00 0.00 38 GLU A N 19
ATOM 36112 C CA . GLU A 1 38 ? -5.742 13.103 0.239 1.00 0.00 38 GLU A CA 19
ATOM 36113 C C . GLU A 1 38 ? -6.217 12.186 -0.885 1.00 0.00 38 GLU A C 19
ATOM 36114 O O . GLU A 1 38 ? -6.813 12.639 -1.861 1.00 0.00 38 GLU A O 19
ATOM 36126 N N . GLY A 1 39 ? -5.948 10.892 -0.739 1.00 0.00 39 GLY A N 19
ATOM 36127 C CA . GLY A 1 39 ? -6.354 9.931 -1.748 1.00 0.00 39 GLY A CA 19
ATOM 36128 C C . GLY A 1 39 ? -5.276 8.905 -2.039 1.00 0.00 39 GLY A C 19
ATOM 36129 O O . GLY A 1 39 ? -5.575 7.749 -2.334 1.00 0.00 39 GLY A O 19
ATOM 36133 N N . ALA A 1 40 ? -4.020 9.330 -1.955 1.00 0.00 40 ALA A N 19
ATOM 36134 C CA . ALA A 1 40 ? -2.894 8.439 -2.212 1.00 0.00 40 ALA A CA 19
ATOM 36135 C C . ALA A 1 40 ? -3.023 7.148 -1.411 1.00 0.00 40 ALA A C 19
ATOM 36136 O O . ALA A 1 40 ? -3.290 7.174 -0.210 1.00 0.00 40 ALA A O 19
ATOM 36143 N N . PHE A 1 41 ? -2.832 6.018 -2.085 1.00 0.00 41 PHE A N 19
ATOM 36144 C CA . PHE A 1 41 ? -2.928 4.716 -1.437 1.00 0.00 41 PHE A CA 19
ATOM 36145 C C . PHE A 1 41 ? -2.078 3.680 -2.167 1.00 0.00 41 PHE A C 19
ATOM 36146 O O . PHE A 1 41 ? -1.747 3.851 -3.341 1.00 0.00 41 PHE A O 19
ATOM 36163 N N . ILE A 1 42 ? -1.730 2.608 -1.464 1.00 0.00 42 ILE A N 19
ATOM 36164 C CA . ILE A 1 42 ? -0.919 1.545 -2.046 1.00 0.00 42 ILE A CA 19
ATOM 36165 C C . ILE A 1 42 ? -1.098 0.238 -1.282 1.00 0.00 42 ILE A C 19
ATOM 36166 O O . ILE A 1 42 ? -1.478 0.236 -0.111 1.00 0.00 42 ILE A O 19
ATOM 36182 N N . VAL A 1 43 ? -0.820 -0.876 -1.952 1.00 0.00 43 VAL A N 19
ATOM 36183 C CA . VAL A 1 43 ? -0.947 -2.191 -1.336 1.00 0.00 43 VAL A CA 19
ATOM 36184 C C . VAL A 1 43 ? 0.388 -2.929 -1.336 1.00 0.00 43 VAL A C 19
ATOM 36185 O O . VAL A 1 43 ? 0.864 -3.372 -2.382 1.00 0.00 43 VAL A O 19
ATOM 36198 N N . ARG A 1 44 ? 0.985 -3.059 -0.156 1.00 0.00 44 ARG A N 19
ATOM 36199 C CA . ARG A 1 44 ? 2.266 -3.743 -0.021 1.00 0.00 44 ARG A CA 19
ATOM 36200 C C . ARG A 1 44 ? 2.066 -5.186 0.434 1.00 0.00 44 ARG A C 19
ATOM 36201 O O . ARG A 1 44 ? 0.991 -5.554 0.909 1.00 0.00 44 ARG A O 19
ATOM 36222 N N . ASP A 1 45 ? 3.107 -5.997 0.284 1.00 0.00 45 ASP A N 19
ATOM 36223 C CA . ASP A 1 45 ? 3.046 -7.399 0.680 1.00 0.00 45 ASP A CA 19
ATOM 36224 C C . ASP A 1 45 ? 3.655 -7.601 2.064 1.00 0.00 45 ASP A C 19
ATOM 36225 O O . ASP A 1 45 ? 4.726 -7.074 2.363 1.00 0.00 45 ASP A O 19
ATOM 36234 N N . SER A 1 46 ? 2.964 -8.366 2.903 1.00 0.00 46 SER A N 19
ATOM 36235 C CA . SER A 1 46 ? 3.434 -8.633 4.257 1.00 0.00 46 SER A CA 19
ATOM 36236 C C . SER A 1 46 ? 4.628 -9.583 4.240 1.00 0.00 46 SER A C 19
ATOM 36237 O O . SER A 1 46 ? 4.625 -10.589 3.530 1.00 0.00 46 SER A O 19
ATOM 36245 N N . ARG A 1 47 ? 5.649 -9.255 5.027 1.00 0.00 47 ARG A N 19
ATOM 36246 C CA . ARG A 1 47 ? 6.849 -10.077 5.102 1.00 0.00 47 ARG A CA 19
ATOM 36247 C C . ARG A 1 47 ? 6.623 -11.291 5.999 1.00 0.00 47 ARG A C 19
ATOM 36248 O O . ARG A 1 47 ? 6.987 -12.413 5.646 1.00 0.00 47 ARG A O 19
ATOM 36269 N N . HIS A 1 48 ? 6.019 -11.057 7.161 1.00 0.00 48 HIS A N 19
ATOM 36270 C CA . HIS A 1 48 ? 5.745 -12.130 8.108 1.00 0.00 48 HIS A CA 19
ATOM 36271 C C . HIS A 1 48 ? 4.992 -13.273 7.433 1.00 0.00 48 HIS A C 19
ATOM 36272 O O . HIS A 1 48 ? 5.253 -14.446 7.700 1.00 0.00 48 HIS A O 19
ATOM 36287 N N . LEU A 1 49 ? 4.056 -12.922 6.558 1.00 0.00 49 LEU A N 19
ATOM 36288 C CA . LEU A 1 49 ? 3.264 -13.918 5.844 1.00 0.00 49 LEU A CA 19
ATOM 36289 C C . LEU A 1 49 ? 2.744 -13.355 4.525 1.00 0.00 49 LEU A C 19
ATOM 36290 O O . LEU A 1 49 ? 2.974 -12.191 4.200 1.00 0.00 49 LEU A O 19
ATOM 36306 N N . GLY A 1 50 ? 2.039 -14.191 3.767 1.00 0.00 50 GLY A N 19
ATOM 36307 C CA . GLY A 1 50 ? 1.495 -13.758 2.494 1.00 0.00 50 GLY A CA 19
ATOM 36308 C C . GLY A 1 50 ? 0.292 -12.851 2.654 1.00 0.00 50 GLY A C 19
ATOM 36309 O O . GLY A 1 50 ? -0.720 -13.023 1.976 1.00 0.00 50 GLY A O 19
ATOM 36313 N N . SER A 1 51 ? 0.402 -11.880 3.556 1.00 0.00 51 SER A N 19
ATOM 36314 C CA . SER A 1 51 ? -0.688 -10.944 3.809 1.00 0.00 51 SER A CA 19
ATOM 36315 C C . SER A 1 51 ? -0.501 -9.663 3.002 1.00 0.00 51 SER A C 19
ATOM 36316 O O . SER A 1 51 ? 0.475 -9.516 2.266 1.00 0.00 51 SER A O 19
ATOM 36324 N N . TYR A 1 52 ? -1.442 -8.738 3.147 1.00 0.00 52 TYR A N 19
ATOM 36325 C CA . TYR A 1 52 ? -1.384 -7.469 2.432 1.00 0.00 52 TYR A CA 19
ATOM 36326 C C . TYR A 1 52 ? -1.832 -6.317 3.326 1.00 0.00 52 TYR A C 19
ATOM 36327 O O . TYR A 1 52 ? -2.796 -6.441 4.084 1.00 0.00 52 TYR A O 19
ATOM 36345 N N . THR A 1 53 ? -1.126 -5.194 3.232 1.00 0.00 53 THR A N 19
ATOM 36346 C CA . THR A 1 53 ? -1.449 -4.020 4.032 1.00 0.00 53 THR A CA 19
ATOM 36347 C C . THR A 1 53 ? -1.542 -2.771 3.163 1.00 0.00 53 THR A C 19
ATOM 36348 O O . THR A 1 53 ? -0.638 -2.481 2.379 1.00 0.00 53 THR A O 19
ATOM 36359 N N . ILE A 1 54 ? -2.639 -2.034 3.308 1.00 0.00 54 ILE A N 19
ATOM 36360 C CA . ILE A 1 54 ? -2.846 -0.816 2.538 1.00 0.00 54 ILE A CA 19
ATOM 36361 C C . ILE A 1 54 ? -2.337 0.407 3.293 1.00 0.00 54 ILE A C 19
ATOM 36362 O O . ILE A 1 54 ? -2.403 0.463 4.521 1.00 0.00 54 ILE A O 19
ATOM 36378 N N . SER A 1 55 ? -1.830 1.386 2.550 1.00 0.00 55 SER A N 19
ATOM 36379 C CA . SER A 1 55 ? -1.306 2.607 3.150 1.00 0.00 55 SER A CA 19
ATOM 36380 C C . SER A 1 55 ? -1.852 3.840 2.436 1.00 0.00 55 SER A C 19
ATOM 36381 O O . SER A 1 55 ? -1.372 4.215 1.366 1.00 0.00 55 SER A O 19
ATOM 36389 N N . VAL A 1 56 ? -2.859 4.467 3.036 1.00 0.00 56 VAL A N 19
ATOM 36390 C CA . VAL A 1 56 ? -3.470 5.658 2.459 1.00 0.00 56 VAL A CA 19
ATOM 36391 C C . VAL A 1 56 ? -2.931 6.925 3.114 1.00 0.00 56 VAL A C 19
ATOM 36392 O O . VAL A 1 56 ? -2.541 6.915 4.282 1.00 0.00 56 VAL A O 19
ATOM 36405 N N . PHE A 1 57 ? -2.912 8.015 2.355 1.00 0.00 57 PHE A N 19
ATOM 36406 C CA . PHE A 1 57 ? -2.420 9.292 2.861 1.00 0.00 57 PHE A CA 19
ATOM 36407 C C . PHE A 1 57 ? -3.577 10.186 3.297 1.00 0.00 57 PHE A C 19
ATOM 36408 O O . PHE A 1 57 ? -4.454 10.519 2.499 1.00 0.00 57 PHE A O 19
ATOM 36425 N N . MET A 1 58 ? -3.572 10.571 4.569 1.00 0.00 58 MET A N 19
ATOM 36426 C CA . MET A 1 58 ? -4.620 11.427 5.112 1.00 0.00 58 MET A CA 19
ATOM 36427 C C . MET A 1 58 ? -4.257 12.900 4.953 1.00 0.00 58 MET A C 19
ATOM 36428 O O . MET A 1 58 ? -5.056 13.698 4.468 1.00 0.00 58 MET A O 19
ATOM 36442 N N . GLY A 1 59 ? -3.043 13.253 5.367 1.00 0.00 59 GLY A N 19
ATOM 36443 C CA . GLY A 1 59 ? -2.595 14.630 5.263 1.00 0.00 59 GLY A CA 19
ATOM 36444 C C . GLY A 1 59 ? -2.951 15.450 6.486 1.00 0.00 59 GLY A C 19
ATOM 36445 O O . GLY A 1 59 ? -4.127 15.603 6.819 1.00 0.00 59 GLY A O 19
ATOM 36449 N N . ALA A 1 60 ? -1.934 15.977 7.161 1.00 0.00 60 ALA A N 19
ATOM 36450 C CA . ALA A 1 60 ? -2.146 16.785 8.355 1.00 0.00 60 ALA A CA 19
ATOM 36451 C C . ALA A 1 60 ? -2.506 18.221 7.988 1.00 0.00 60 ALA A C 19
ATOM 36452 O O . ALA A 1 60 ? -2.545 18.580 6.811 1.00 0.00 60 ALA A O 19
ATOM 36459 N N . ARG A 1 61 ? -2.769 19.038 9.003 1.00 0.00 61 ARG A N 19
ATOM 36460 C CA . ARG A 1 61 ? -3.127 20.435 8.786 1.00 0.00 61 ARG A CA 19
ATOM 36461 C C . ARG A 1 61 ? -1.882 21.288 8.567 1.00 0.00 61 ARG A C 19
ATOM 36462 O O . ARG A 1 61 ? -1.784 22.404 9.076 1.00 0.00 61 ARG A O 19
ATOM 36483 N N . ARG A 1 62 ? -0.932 20.755 7.804 1.00 0.00 62 ARG A N 19
ATOM 36484 C CA . ARG A 1 62 ? 0.307 21.467 7.518 1.00 0.00 62 ARG A CA 19
ATOM 36485 C C . ARG A 1 62 ? 1.165 20.687 6.525 1.00 0.00 62 ARG A C 19
ATOM 36486 O O . ARG A 1 62 ? 1.089 19.460 6.454 1.00 0.00 62 ARG A O 19
ATOM 36507 N N . SER A 1 63 ? 1.981 21.407 5.762 1.00 0.00 63 SER A N 19
ATOM 36508 C CA . SER A 1 63 ? 2.851 20.784 4.772 1.00 0.00 63 SER A CA 19
ATOM 36509 C C . SER A 1 63 ? 3.984 20.019 5.448 1.00 0.00 63 SER A C 19
ATOM 36510 O O . SER A 1 63 ? 4.262 18.867 5.109 1.00 0.00 63 SER A O 19
ATOM 36518 N N . THR A 1 64 ? 4.637 20.667 6.407 1.00 0.00 64 THR A N 19
ATOM 36519 C CA . THR A 1 64 ? 5.742 20.051 7.131 1.00 0.00 64 THR A CA 19
ATOM 36520 C C . THR A 1 64 ? 5.298 18.765 7.819 1.00 0.00 64 THR A C 19
ATOM 36521 O O . THR A 1 64 ? 6.126 17.934 8.192 1.00 0.00 64 THR A O 19
ATOM 36532 N N . GLU A 1 65 ? 3.989 18.608 7.984 1.00 0.00 65 GLU A N 19
ATOM 36533 C CA . GLU A 1 65 ? 3.436 17.422 8.627 1.00 0.00 65 GLU A CA 19
ATOM 36534 C C . GLU A 1 65 ? 2.618 16.597 7.638 1.00 0.00 65 GLU A C 19
ATOM 36535 O O . GLU A 1 65 ? 2.204 17.095 6.592 1.00 0.00 65 GLU A O 19
ATOM 36547 N N . ALA A 1 66 ? 2.389 15.333 7.978 1.00 0.00 66 ALA A N 19
ATOM 36548 C CA . ALA A 1 66 ? 1.619 14.439 7.122 1.00 0.00 66 ALA A CA 19
ATOM 36549 C C . ALA A 1 66 ? 1.034 13.281 7.923 1.00 0.00 66 ALA A C 19
ATOM 36550 O O . ALA A 1 66 ? 1.607 12.854 8.924 1.00 0.00 66 ALA A O 19
ATOM 36557 N N . ALA A 1 67 ? -0.112 12.778 7.475 1.00 0.00 67 ALA A N 19
ATOM 36558 C CA . ALA A 1 67 ? -0.774 11.667 8.150 1.00 0.00 67 ALA A CA 19
ATOM 36559 C C . ALA A 1 67 ? -0.936 10.474 7.214 1.00 0.00 67 ALA A C 19
ATOM 36560 O O . ALA A 1 67 ? -1.344 10.628 6.063 1.00 0.00 67 ALA A O 19
ATOM 36567 N N . ILE A 1 68 ? -0.614 9.287 7.716 1.00 0.00 68 ILE A N 19
ATOM 36568 C CA . ILE A 1 68 ? -0.724 8.068 6.924 1.00 0.00 68 ILE A CA 19
ATOM 36569 C C . ILE A 1 68 ? -1.299 6.924 7.754 1.00 0.00 68 ILE A C 19
ATOM 36570 O O . ILE A 1 68 ? -0.886 6.699 8.891 1.00 0.00 68 ILE A O 19
ATOM 36586 N N . LYS A 1 69 ? -2.254 6.203 7.175 1.00 0.00 69 LYS A N 19
ATOM 36587 C CA . LYS A 1 69 ? -2.884 5.079 7.858 1.00 0.00 69 LYS A CA 19
ATOM 36588 C C . LYS A 1 69 ? -2.320 3.754 7.358 1.00 0.00 69 LYS A C 19
ATOM 36589 O O . LYS A 1 69 ? -1.672 3.698 6.313 1.00 0.00 69 LYS A O 19
ATOM 36608 N N . HIS A 1 70 ? -2.572 2.688 8.110 1.00 0.00 70 HIS A N 19
ATOM 36609 C CA . HIS A 1 70 ? -2.092 1.360 7.742 1.00 0.00 70 HIS A CA 19
ATOM 36610 C C . HIS A 1 70 ? -3.166 0.306 7.987 1.00 0.00 70 HIS A C 19
ATOM 36611 O O . HIS A 1 70 ? -3.430 -0.072 9.129 1.00 0.00 70 HIS A O 19
ATOM 36625 N N . TYR A 1 71 ? -3.782 -0.165 6.909 1.00 0.00 71 TYR A N 19
ATOM 36626 C CA . TYR A 1 71 ? -4.831 -1.174 7.007 1.00 0.00 71 TYR A CA 19
ATOM 36627 C C . TYR A 1 71 ? -4.290 -2.558 6.661 1.00 0.00 71 TYR A C 19
ATOM 36628 O O . TYR A 1 71 ? -3.565 -2.725 5.680 1.00 0.00 71 TYR A O 19
ATOM 36646 N N . GLN A 1 72 ? -4.648 -3.547 7.474 1.00 0.00 72 GLN A N 19
ATOM 36647 C CA . GLN A 1 72 ? -4.199 -4.916 7.254 1.00 0.00 72 GLN A CA 19
ATOM 36648 C C . GLN A 1 72 ? -5.286 -5.744 6.577 1.00 0.00 72 GLN A C 19
ATOM 36649 O O . GLN A 1 72 ? -6.474 -5.560 6.842 1.00 0.00 72 GLN A O 19
ATOM 36663 N N . ILE A 1 73 ? -4.871 -6.654 5.703 1.00 0.00 73 ILE A N 19
ATOM 36664 C CA . ILE A 1 73 ? -5.810 -7.510 4.988 1.00 0.00 73 ILE A CA 19
ATOM 36665 C C . ILE A 1 73 ? -5.745 -8.945 5.500 1.00 0.00 73 ILE A C 19
ATOM 36666 O O . ILE A 1 73 ? -4.754 -9.646 5.291 1.00 0.00 73 ILE A O 19
ATOM 36682 N N . LYS A 1 74 ? -6.807 -9.377 6.170 1.00 0.00 74 LYS A N 19
ATOM 36683 C CA . LYS A 1 74 ? -6.872 -10.730 6.710 1.00 0.00 74 LYS A CA 19
ATOM 36684 C C . LYS A 1 74 ? -8.022 -11.511 6.082 1.00 0.00 74 LYS A C 19
ATOM 36685 O O . LYS A 1 74 ? -8.909 -10.933 5.452 1.00 0.00 74 LYS A O 19
ATOM 36704 N N . LYS A 1 75 ? -8.002 -12.828 6.256 1.00 0.00 75 LYS A N 19
ATOM 36705 C CA . LYS A 1 75 ? -9.044 -13.690 5.708 1.00 0.00 75 LYS A CA 19
ATOM 36706 C C . LYS A 1 75 ? -9.875 -14.315 6.825 1.00 0.00 75 LYS A C 19
ATOM 36707 O O . LYS A 1 75 ? -9.332 -14.861 7.784 1.00 0.00 75 LYS A O 19
ATOM 36726 N N . ASN A 1 76 ? -11.194 -14.232 6.690 1.00 0.00 76 ASN A N 19
ATOM 36727 C CA . ASN A 1 76 ? -12.100 -14.790 7.686 1.00 0.00 76 ASN A CA 19
ATOM 36728 C C . ASN A 1 76 ? -12.302 -16.286 7.462 1.00 0.00 76 ASN A C 19
ATOM 36729 O O . ASN A 1 76 ? -11.704 -16.874 6.560 1.00 0.00 76 ASN A O 19
ATOM 36740 N N . ASP A 1 77 ? -13.145 -16.895 8.288 1.00 0.00 77 ASP A N 19
ATOM 36741 C CA . ASP A 1 77 ? -13.427 -18.322 8.178 1.00 0.00 77 ASP A CA 19
ATOM 36742 C C . ASP A 1 77 ? -13.980 -18.662 6.798 1.00 0.00 77 ASP A C 19
ATOM 36743 O O . ASP A 1 77 ? -13.776 -19.766 6.291 1.00 0.00 77 ASP A O 19
ATOM 36752 N N . SER A 1 78 ? -14.683 -17.708 6.196 1.00 0.00 78 SER A N 19
ATOM 36753 C CA . SER A 1 78 ? -15.270 -17.909 4.876 1.00 0.00 78 SER A CA 19
ATOM 36754 C C . SER A 1 78 ? -14.228 -17.708 3.781 1.00 0.00 78 SER A C 19
ATOM 36755 O O . SER A 1 78 ? -14.565 -17.534 2.611 1.00 0.00 78 SER A O 19
ATOM 36763 N N . GLY A 1 79 ? -12.956 -17.734 4.171 1.00 0.00 79 GLY A N 19
ATOM 36764 C CA . GLY A 1 79 ? -11.882 -17.554 3.211 1.00 0.00 79 GLY A CA 19
ATOM 36765 C C . GLY A 1 79 ? -12.094 -16.341 2.326 1.00 0.00 79 GLY A C 19
ATOM 36766 O O . GLY A 1 79 ? -12.022 -16.440 1.102 1.00 0.00 79 GLY A O 19
ATOM 36770 N N . GLN A 1 80 ? -12.355 -15.196 2.948 1.00 0.00 80 GLN A N 19
ATOM 36771 C CA . GLN A 1 80 ? -12.580 -13.960 2.207 1.00 0.00 80 GLN A CA 19
ATOM 36772 C C . GLN A 1 80 ? -11.730 -12.826 2.770 1.00 0.00 80 GLN A C 19
ATOM 36773 O O . GLN A 1 80 ? -11.540 -12.722 3.981 1.00 0.00 80 GLN A O 19
ATOM 36787 N N . TRP A 1 81 ? -11.219 -11.979 1.882 1.00 0.00 81 TRP A N 19
ATOM 36788 C CA . TRP A 1 81 ? -10.387 -10.853 2.291 1.00 0.00 81 TRP A CA 19
ATOM 36789 C C . TRP A 1 81 ? -11.246 -9.700 2.799 1.00 0.00 81 TRP A C 19
ATOM 36790 O O . TRP A 1 81 ? -12.291 -9.391 2.226 1.00 0.00 81 TRP A O 19
ATOM 36811 N N . TYR A 1 82 ? -10.798 -9.065 3.877 1.00 0.00 82 TYR A N 19
ATOM 36812 C CA . TYR A 1 82 ? -11.526 -7.946 4.463 1.00 0.00 82 TYR A CA 19
ATOM 36813 C C . TYR A 1 82 ? -10.587 -7.031 5.241 1.00 0.00 82 TYR A C 19
ATOM 36814 O O . TYR A 1 82 ? -9.487 -7.431 5.623 1.00 0.00 82 TYR A O 19
ATOM 36832 N N . VAL A 1 83 ? -11.028 -5.798 5.471 1.00 0.00 83 VAL A N 19
ATOM 36833 C CA . VAL A 1 83 ? -10.227 -4.825 6.205 1.00 0.00 83 VAL A CA 19
ATOM 36834 C C . VAL A 1 83 ? -11.003 -4.256 7.389 1.00 0.00 83 VAL A C 19
ATOM 36835 O O . VAL A 1 83 ? -10.506 -4.228 8.514 1.00 0.00 83 VAL A O 19
ATOM 36848 N N . ALA A 1 84 ? -12.225 -3.804 7.126 1.00 0.00 84 ALA A N 19
ATOM 36849 C CA . ALA A 1 84 ? -13.071 -3.238 8.168 1.00 0.00 84 ALA A CA 19
ATOM 36850 C C . ALA A 1 84 ? -13.702 -4.335 9.020 1.00 0.00 84 ALA A C 19
ATOM 36851 O O . ALA A 1 84 ? -14.479 -4.055 9.931 1.00 0.00 84 ALA A O 19
ATOM 36858 N N . GLU A 1 85 ? -13.363 -5.584 8.713 1.00 0.00 85 GLU A N 19
ATOM 36859 C CA . GLU A 1 85 ? -13.899 -6.722 9.450 1.00 0.00 85 GLU A CA 19
ATOM 36860 C C . GLU A 1 85 ? -15.420 -6.779 9.333 1.00 0.00 85 GLU A C 19
ATOM 36861 O O . GLU A 1 85 ? -16.099 -7.333 10.197 1.00 0.00 85 GLU A O 19
ATOM 36873 N N . ARG A 1 86 ? -15.947 -6.199 8.260 1.00 0.00 86 ARG A N 19
ATOM 36874 C CA . ARG A 1 86 ? -17.387 -6.181 8.030 1.00 0.00 86 ARG A CA 19
ATOM 36875 C C . ARG A 1 86 ? -17.714 -6.577 6.593 1.00 0.00 86 ARG A C 19
ATOM 36876 O O . ARG A 1 86 ? -18.750 -7.185 6.326 1.00 0.00 86 ARG A O 19
ATOM 36897 N N . HIS A 1 87 ? -16.822 -6.226 5.671 1.00 0.00 87 HIS A N 19
ATOM 36898 C CA . HIS A 1 87 ? -17.016 -6.544 4.261 1.00 0.00 87 HIS A CA 19
ATOM 36899 C C . HIS A 1 87 ? -15.944 -7.512 3.770 1.00 0.00 87 HIS A C 19
ATOM 36900 O O . HIS A 1 87 ? -14.757 -7.186 3.760 1.00 0.00 87 HIS A O 19
ATOM 36915 N N . ALA A 1 88 ? -16.370 -8.703 3.364 1.00 0.00 88 ALA A N 19
ATOM 36916 C CA . ALA A 1 88 ? -15.446 -9.718 2.871 1.00 0.00 88 ALA A CA 19
ATOM 36917 C C . ALA A 1 88 ? -15.558 -9.873 1.358 1.00 0.00 88 ALA A C 19
ATOM 36918 O O . ALA A 1 88 ? -16.650 -9.802 0.796 1.00 0.00 88 ALA A O 19
ATOM 36925 N N . PHE A 1 89 ? -14.420 -10.085 0.704 1.00 0.00 89 PHE A N 19
ATOM 36926 C CA . PHE A 1 89 ? -14.391 -10.249 -0.744 1.00 0.00 89 PHE A CA 19
ATOM 36927 C C . PHE A 1 89 ? -13.849 -11.623 -1.125 1.00 0.00 89 PHE A C 19
ATOM 36928 O O . PHE A 1 89 ? -13.580 -12.456 -0.260 1.00 0.00 89 PHE A O 19
ATOM 36945 N N . GLN A 1 90 ? -13.693 -11.852 -2.426 1.00 0.00 90 GLN A N 19
ATOM 36946 C CA . GLN A 1 90 ? -13.185 -13.125 -2.921 1.00 0.00 90 GLN A CA 19
ATOM 36947 C C . GLN A 1 90 ? -11.783 -12.965 -3.497 1.00 0.00 90 GLN A C 19
ATOM 36948 O O . GLN A 1 90 ? -11.010 -13.922 -3.551 1.00 0.00 90 GLN A O 19
ATOM 36962 N N . SER A 1 91 ? -11.459 -11.749 -3.925 1.00 0.00 91 SER A N 19
ATOM 36963 C CA . SER A 1 91 ? -10.151 -11.463 -4.502 1.00 0.00 91 SER A CA 19
ATOM 36964 C C . SER A 1 91 ? -9.576 -10.170 -3.931 1.00 0.00 91 SER A C 19
ATOM 36965 O O . SER A 1 91 ? -10.318 -9.269 -3.539 1.00 0.00 91 SER A O 19
ATOM 36973 N N . ILE A 1 92 ? -8.250 -10.087 -3.887 1.00 0.00 92 ILE A N 19
ATOM 36974 C CA . ILE A 1 92 ? -7.576 -8.905 -3.366 1.00 0.00 92 ILE A CA 19
ATOM 36975 C C . ILE A 1 92 ? -7.951 -7.662 -4.165 1.00 0.00 92 ILE A C 19
ATOM 36976 O O . ILE A 1 92 ? -8.316 -6.624 -3.611 1.00 0.00 92 ILE A O 19
ATOM 36992 N N . PRO A 1 93 ? -7.860 -7.766 -5.499 1.00 0.00 93 PRO A N 19
ATOM 36993 C CA . PRO A 1 93 ? -8.188 -6.660 -6.404 1.00 0.00 93 PRO A CA 19
ATOM 36994 C C . PRO A 1 93 ? -9.682 -6.356 -6.431 1.00 0.00 93 PRO A C 19
ATOM 36995 O O . PRO A 1 93 ? -10.126 -5.442 -7.124 1.00 0.00 93 PRO A O 19
ATOM 37006 N N . GLU A 1 94 ? -10.453 -7.130 -5.671 1.00 0.00 94 GLU A N 19
ATOM 37007 C CA . GLU A 1 94 ? -11.897 -6.942 -5.609 1.00 0.00 94 GLU A CA 19
ATOM 37008 C C . GLU A 1 94 ? -12.285 -6.096 -4.399 1.00 0.00 94 GLU A C 19
ATOM 37009 O O . GLU A 1 94 ? -13.182 -5.256 -4.478 1.00 0.00 94 GLU A O 19
ATOM 37021 N N . LEU A 1 95 ? -11.603 -6.326 -3.282 1.00 0.00 95 LEU A N 19
ATOM 37022 C CA . LEU A 1 95 ? -11.877 -5.586 -2.055 1.00 0.00 95 LEU A CA 19
ATOM 37023 C C . LEU A 1 95 ? -11.725 -4.085 -2.279 1.00 0.00 95 LEU A C 19
ATOM 37024 O O . LEU A 1 95 ? -12.494 -3.287 -1.742 1.00 0.00 95 LEU A O 19
ATOM 37040 N N . ILE A 1 96 ? -10.731 -3.708 -3.076 1.00 0.00 96 ILE A N 19
ATOM 37041 C CA . ILE A 1 96 ? -10.481 -2.303 -3.373 1.00 0.00 96 ILE A CA 19
ATOM 37042 C C . ILE A 1 96 ? -11.360 -1.819 -4.522 1.00 0.00 96 ILE A C 19
ATOM 37043 O O . ILE A 1 96 ? -11.651 -0.629 -4.634 1.00 0.00 96 ILE A O 19
ATOM 37059 N N . TRP A 1 97 ? -11.780 -2.751 -5.369 1.00 0.00 97 TRP A N 19
ATOM 37060 C CA . TRP A 1 97 ? -12.629 -2.420 -6.509 1.00 0.00 97 TRP A CA 19
ATOM 37061 C C . TRP A 1 97 ? -13.780 -1.514 -6.085 1.00 0.00 97 TRP A C 19
ATOM 37062 O O . TRP A 1 97 ? -14.085 -0.528 -6.757 1.00 0.00 97 TRP A O 19
ATOM 37083 N N . TYR A 1 98 ? -14.414 -1.854 -4.970 1.00 0.00 98 TYR A N 19
ATOM 37084 C CA . TYR A 1 98 ? -15.534 -1.072 -4.459 1.00 0.00 98 TYR A CA 19
ATOM 37085 C C . TYR A 1 98 ? -15.042 0.071 -3.575 1.00 0.00 98 TYR A C 19
ATOM 37086 O O . TYR A 1 98 ? -15.372 1.235 -3.804 1.00 0.00 98 TYR A O 19
ATOM 37104 N N . HIS A 1 99 ? -14.250 -0.271 -2.564 1.00 0.00 99 HIS A N 19
ATOM 37105 C CA . HIS A 1 99 ? -13.710 0.725 -1.645 1.00 0.00 99 HIS A CA 19
ATOM 37106 C C . HIS A 1 99 ? -13.420 2.035 -2.373 1.00 0.00 99 HIS A C 19
ATOM 37107 O O . HIS A 1 99 ? -13.557 3.115 -1.802 1.00 0.00 99 HIS A O 19
ATOM 37122 N N . GLN A 1 100 ? -13.017 1.927 -3.635 1.00 0.00 100 GLN A N 19
ATOM 37123 C CA . GLN A 1 100 ? -12.705 3.103 -4.439 1.00 0.00 100 GLN A CA 19
ATOM 37124 C C . GLN A 1 100 ? -13.952 3.953 -4.666 1.00 0.00 100 GLN A C 19
ATOM 37125 O O . GLN A 1 100 ? -13.959 5.151 -4.380 1.00 0.00 100 GLN A O 19
ATOM 37139 N N . HIS A 1 101 ? -15.005 3.326 -5.181 1.00 0.00 101 HIS A N 19
ATOM 37140 C CA . HIS A 1 101 ? -16.256 4.025 -5.446 1.00 0.00 101 HIS A CA 19
ATOM 37141 C C . HIS A 1 101 ? -16.892 4.512 -4.147 1.00 0.00 101 HIS A C 19
ATOM 37142 O O . HIS A 1 101 ? -17.312 5.663 -4.043 1.00 0.00 101 HIS A O 19
ATOM 37157 N N . ASN A 1 102 ? -16.959 3.626 -3.159 1.00 0.00 102 ASN A N 19
ATOM 37158 C CA . ASN A 1 102 ? -17.545 3.965 -1.866 1.00 0.00 102 ASN A CA 19
ATOM 37159 C C . ASN A 1 102 ? -16.660 3.478 -0.724 1.00 0.00 102 ASN A C 19
ATOM 37160 O O . ASN A 1 102 ? -16.024 2.429 -0.821 1.00 0.00 102 ASN A O 19
ATOM 37171 N N . ALA A 1 103 ? -16.624 4.248 0.358 1.00 0.00 103 ALA A N 19
ATOM 37172 C CA . ALA A 1 103 ? -15.819 3.895 1.522 1.00 0.00 103 ALA A CA 19
ATOM 37173 C C . ALA A 1 103 ? -16.544 2.884 2.405 1.00 0.00 103 ALA A C 19
ATOM 37174 O O . ALA A 1 103 ? -17.335 3.258 3.271 1.00 0.00 103 ALA A O 19
ATOM 37181 N N . ALA A 1 104 ? -16.269 1.604 2.180 1.00 0.00 104 ALA A N 19
ATOM 37182 C CA . ALA A 1 104 ? -16.894 0.541 2.956 1.00 0.00 104 ALA A CA 19
ATOM 37183 C C . ALA A 1 104 ? -16.369 0.524 4.387 1.00 0.00 104 ALA A C 19
ATOM 37184 O O . ALA A 1 104 ? -15.463 -0.240 4.717 1.00 0.00 104 ALA A O 19
ATOM 37191 N N . GLY A 1 105 ? -16.944 1.373 5.234 1.00 0.00 105 GLY A N 19
ATOM 37192 C CA . GLY A 1 105 ? -16.519 1.440 6.620 1.00 0.00 105 GLY A CA 19
ATOM 37193 C C . GLY A 1 105 ? -15.064 1.841 6.762 1.00 0.00 105 GLY A C 19
ATOM 37194 O O . GLY A 1 105 ? -14.511 1.820 7.862 1.00 0.00 105 GLY A O 19
ATOM 37198 N N . LEU A 1 106 ? -14.442 2.207 5.647 1.00 0.00 106 LEU A N 19
ATOM 37199 C CA . LEU A 1 106 ? -13.041 2.614 5.651 1.00 0.00 106 LEU A CA 19
ATOM 37200 C C . LEU A 1 106 ? -12.912 4.124 5.490 1.00 0.00 106 LEU A C 19
ATOM 37201 O O . LEU A 1 106 ? -13.839 4.791 5.033 1.00 0.00 106 LEU A O 19
ATOM 37217 N N . MET A 1 107 ? -11.754 4.658 5.869 1.00 0.00 107 MET A N 19
ATOM 37218 C CA . MET A 1 107 ? -11.503 6.091 5.765 1.00 0.00 107 MET A CA 19
ATOM 37219 C C . MET A 1 107 ? -11.713 6.576 4.333 1.00 0.00 107 MET A C 19
ATOM 37220 O O . MET A 1 107 ? -12.076 5.799 3.450 1.00 0.00 107 MET A O 19
ATOM 37234 N N . THR A 1 108 ? -11.482 7.866 4.111 1.00 0.00 108 THR A N 19
ATOM 37235 C CA . THR A 1 108 ? -11.647 8.455 2.788 1.00 0.00 108 THR A CA 19
ATOM 37236 C C . THR A 1 108 ? -11.362 7.435 1.693 1.00 0.00 108 THR A C 19
ATOM 37237 O O . THR A 1 108 ? -10.408 6.663 1.784 1.00 0.00 108 THR A O 19
ATOM 37248 N N . ARG A 1 109 ? -12.195 7.437 0.657 1.00 0.00 109 ARG A N 19
ATOM 37249 C CA . ARG A 1 109 ? -12.032 6.510 -0.457 1.00 0.00 109 ARG A CA 19
ATOM 37250 C C . ARG A 1 109 ? -10.720 6.768 -1.191 1.00 0.00 109 ARG A C 19
ATOM 37251 O O . ARG A 1 109 ? -10.034 7.758 -0.931 1.00 0.00 109 ARG A O 19
ATOM 37272 N N . LEU A 1 110 ? -10.376 5.871 -2.109 1.00 0.00 110 LEU A N 19
ATOM 37273 C CA . LEU A 1 110 ? -9.145 6.001 -2.881 1.00 0.00 110 LEU A CA 19
ATOM 37274 C C . LEU A 1 110 ? -9.409 6.695 -4.214 1.00 0.00 110 LEU A C 19
ATOM 37275 O O . LEU A 1 110 ? -10.236 6.244 -5.006 1.00 0.00 110 LEU A O 19
ATOM 37291 N N . ARG A 1 111 ? -8.699 7.792 -4.455 1.00 0.00 111 ARG A N 19
ATOM 37292 C CA . ARG A 1 111 ? -8.855 8.546 -5.692 1.00 0.00 111 ARG A CA 19
ATOM 37293 C C . ARG A 1 111 ? -7.508 8.752 -6.379 1.00 0.00 111 ARG A C 19
ATOM 37294 O O . ARG A 1 111 ? -7.443 8.955 -7.592 1.00 0.00 111 ARG A O 19
ATOM 37315 N N . TYR A 1 112 ? -6.437 8.696 -5.596 1.00 0.00 112 TYR A N 19
ATOM 37316 C CA . TYR A 1 112 ? -5.092 8.878 -6.127 1.00 0.00 112 TYR A CA 19
ATOM 37317 C C . TYR A 1 112 ? -4.304 7.571 -6.079 1.00 0.00 112 TYR A C 19
ATOM 37318 O O . TYR A 1 112 ? -3.547 7.307 -5.145 1.00 0.00 112 TYR A O 19
ATOM 37336 N N . PRO A 1 113 ? -4.489 6.733 -7.110 1.00 0.00 113 PRO A N 19
ATOM 37337 C CA . PRO A 1 113 ? -3.805 5.440 -7.210 1.00 0.00 113 PRO A CA 19
ATOM 37338 C C . PRO A 1 113 ? -2.310 5.594 -7.474 1.00 0.00 113 PRO A C 19
ATOM 37339 O O . PRO A 1 113 ? -1.852 5.454 -8.608 1.00 0.00 113 PRO A O 19
ATOM 37350 N N . VAL A 1 114 ? -1.554 5.882 -6.419 1.00 0.00 114 VAL A N 19
ATOM 37351 C CA . VAL A 1 114 ? -0.112 6.052 -6.536 1.00 0.00 114 VAL A CA 19
ATOM 37352 C C . VAL A 1 114 ? 0.480 5.058 -7.529 1.00 0.00 114 VAL A C 19
ATOM 37353 O O . VAL A 1 114 ? 0.346 3.846 -7.365 1.00 0.00 114 VAL A O 19
ATOM 37366 N N . GLY A 1 115 ? 1.138 5.581 -8.560 1.00 0.00 115 GLY A N 19
ATOM 37367 C CA . GLY A 1 115 ? 1.742 4.725 -9.565 1.00 0.00 115 GLY A CA 19
ATOM 37368 C C . GLY A 1 115 ? 2.878 3.889 -9.008 1.00 0.00 115 GLY A C 19
ATOM 37369 O O . GLY A 1 115 ? 3.402 4.179 -7.932 1.00 0.00 115 GLY A O 19
ATOM 37373 N N . LEU A 1 116 ? 3.259 2.850 -9.741 1.00 0.00 116 LEU A N 19
ATOM 37374 C CA . LEU A 1 116 ? 4.340 1.968 -9.315 1.00 0.00 116 LEU A CA 19
ATOM 37375 C C . LEU A 1 116 ? 5.693 2.660 -9.449 1.00 0.00 116 LEU A C 19
ATOM 37376 O O . LEU A 1 116 ? 6.411 2.835 -8.465 1.00 0.00 116 LEU A O 19
ATOM 37392 N N . MET A 1 117 ? 6.032 3.053 -10.671 1.00 0.00 117 MET A N 19
ATOM 37393 C CA . MET A 1 117 ? 7.298 3.730 -10.933 1.00 0.00 117 MET A CA 19
ATOM 37394 C C . MET A 1 117 ? 7.689 4.621 -9.759 1.00 0.00 117 MET A C 19
ATOM 37395 O O . MET A 1 117 ? 8.818 4.564 -9.272 1.00 0.00 117 MET A O 19
ATOM 37409 N N . GLY A 1 118 ? 6.749 5.447 -9.308 1.00 0.00 118 GLY A N 19
ATOM 37410 C CA . GLY A 1 118 ? 7.016 6.339 -8.195 1.00 0.00 118 GLY A CA 19
ATOM 37411 C C . GLY A 1 118 ? 8.448 6.839 -8.184 1.00 0.00 118 GLY A C 19
ATOM 37412 O O . GLY A 1 118 ? 9.093 6.869 -7.136 1.00 0.00 118 GLY A O 19
ATOM 37416 N N . SER A 1 119 ? 8.946 7.231 -9.352 1.00 0.00 119 SER A N 19
ATOM 37417 C CA . SER A 1 119 ? 10.312 7.726 -9.473 1.00 0.00 119 SER A CA 19
ATOM 37418 C C . SER A 1 119 ? 10.464 9.075 -8.778 1.00 0.00 119 SER A C 19
ATOM 37419 O O . SER A 1 119 ? 9.682 9.998 -9.009 1.00 0.00 119 SER A O 19
ATOM 37427 N N . SER A 1 120 ? 11.477 9.183 -7.923 1.00 0.00 120 SER A N 19
ATOM 37428 C CA . SER A 1 120 ? 11.730 10.417 -7.190 1.00 0.00 120 SER A CA 19
ATOM 37429 C C . SER A 1 120 ? 13.174 10.874 -7.378 1.00 0.00 120 SER A C 19
ATOM 37430 O O . SER A 1 120 ? 13.432 11.946 -7.924 1.00 0.00 120 SER A O 19
ATOM 37438 N N . GLY A 1 121 ? 14.114 10.050 -6.921 1.00 0.00 121 GLY A N 19
ATOM 37439 C CA . GLY A 1 121 ? 15.520 10.386 -7.048 1.00 0.00 121 GLY A CA 19
ATOM 37440 C C . GLY A 1 121 ? 16.418 9.406 -6.318 1.00 0.00 121 GLY A C 19
ATOM 37441 O O . GLY A 1 121 ? 16.265 9.164 -5.120 1.00 0.00 121 GLY A O 19
ATOM 37445 N N . PRO A 1 122 ? 17.378 8.821 -7.049 1.00 0.00 122 PRO A N 19
ATOM 37446 C CA . PRO A 1 122 ? 18.322 7.851 -6.485 1.00 0.00 122 PRO A CA 19
ATOM 37447 C C . PRO A 1 122 ? 19.311 8.499 -5.522 1.00 0.00 122 PRO A C 19
ATOM 37448 O O . PRO A 1 122 ? 19.515 8.016 -4.408 1.00 0.00 122 PRO A O 19
ATOM 37459 N N . SER A 1 123 ? 19.925 9.595 -5.958 1.00 0.00 123 SER A N 19
ATOM 37460 C CA . SER A 1 123 ? 20.895 10.306 -5.136 1.00 0.00 123 SER A CA 19
ATOM 37461 C C . SER A 1 123 ? 21.322 11.610 -5.803 1.00 0.00 123 SER A C 19
ATOM 37462 O O . SER A 1 123 ? 20.863 11.939 -6.897 1.00 0.00 123 SER A O 19
ATOM 37470 N N . SER A 1 124 ? 22.202 12.349 -5.135 1.00 0.00 124 SER A N 19
ATOM 37471 C CA . SER A 1 124 ? 22.688 13.620 -5.661 1.00 0.00 124 SER A CA 19
ATOM 37472 C C . SER A 1 124 ? 24.152 13.835 -5.292 1.00 0.00 124 SER A C 19
ATOM 37473 O O . SER A 1 124 ? 24.745 13.039 -4.565 1.00 0.00 124 SER A O 19
ATOM 37481 N N . GLY A 1 125 ? 24.731 14.920 -5.799 1.00 0.00 125 GLY A N 19
ATOM 37482 C CA . GLY A 1 125 ? 26.120 15.223 -5.512 1.00 0.00 125 GLY A CA 19
ATOM 37483 C C . GLY A 1 125 ? 27.025 14.020 -5.692 1.00 0.00 125 GLY A C 19
ATOM 37484 O O . GLY A 1 125 ? 26.839 13.228 -6.616 1.00 0.00 125 GLY A O 19
ATOM 37488 N N . GLY A 1 1 ? -28.720 -21.673 -10.031 1.00 0.00 1 GLY A N 20
ATOM 37489 C CA . GLY A 1 1 ? -27.636 -22.201 -9.224 1.00 0.00 1 GLY A CA 20
ATOM 37490 C C . GLY A 1 1 ? -28.126 -23.132 -8.132 1.00 0.00 1 GLY A C 20
ATOM 37491 O O . GLY A 1 1 ? -28.238 -22.736 -6.972 1.00 0.00 1 GLY A O 20
ATOM 37495 N N . SER A 1 2 ? -28.423 -24.373 -8.504 1.00 0.00 2 SER A N 20
ATOM 37496 C CA . SER A 1 2 ? -28.910 -25.363 -7.550 1.00 0.00 2 SER A CA 20
ATOM 37497 C C . SER A 1 2 ? -27.851 -25.665 -6.493 1.00 0.00 2 SER A C 20
ATOM 37498 O O . SER A 1 2 ? -28.066 -25.446 -5.302 1.00 0.00 2 SER A O 20
ATOM 37506 N N . SER A 1 3 ? -26.706 -26.171 -6.942 1.00 0.00 3 SER A N 20
ATOM 37507 C CA . SER A 1 3 ? -25.614 -26.508 -6.036 1.00 0.00 3 SER A CA 20
ATOM 37508 C C . SER A 1 3 ? -24.739 -25.288 -5.761 1.00 0.00 3 SER A C 20
ATOM 37509 O O . SER A 1 3 ? -24.378 -25.015 -4.618 1.00 0.00 3 SER A O 20
ATOM 37517 N N . GLY A 1 4 ? -24.403 -24.558 -6.819 1.00 0.00 4 GLY A N 20
ATOM 37518 C CA . GLY A 1 4 ? -23.574 -23.376 -6.672 1.00 0.00 4 GLY A CA 20
ATOM 37519 C C . GLY A 1 4 ? -22.162 -23.709 -6.235 1.00 0.00 4 GLY A C 20
ATOM 37520 O O . GLY A 1 4 ? -21.804 -23.522 -5.072 1.00 0.00 4 GLY A O 20
ATOM 37524 N N . SER A 1 5 ? -21.357 -24.206 -7.169 1.00 0.00 5 SER A N 20
ATOM 37525 C CA . SER A 1 5 ? -19.976 -24.571 -6.873 1.00 0.00 5 SER A CA 20
ATOM 37526 C C . SER A 1 5 ? -19.040 -24.106 -7.983 1.00 0.00 5 SER A C 20
ATOM 37527 O O . SER A 1 5 ? -19.000 -24.695 -9.064 1.00 0.00 5 SER A O 20
ATOM 37535 N N . SER A 1 6 ? -18.290 -23.043 -7.710 1.00 0.00 6 SER A N 20
ATOM 37536 C CA . SER A 1 6 ? -17.356 -22.495 -8.686 1.00 0.00 6 SER A CA 20
ATOM 37537 C C . SER A 1 6 ? -16.532 -21.365 -8.076 1.00 0.00 6 SER A C 20
ATOM 37538 O O . SER A 1 6 ? -17.039 -20.568 -7.287 1.00 0.00 6 SER A O 20
ATOM 37546 N N . GLY A 1 7 ? -15.257 -21.303 -8.448 1.00 0.00 7 GLY A N 20
ATOM 37547 C CA . GLY A 1 7 ? -14.384 -20.267 -7.928 1.00 0.00 7 GLY A CA 20
ATOM 37548 C C . GLY A 1 7 ? -12.922 -20.672 -7.960 1.00 0.00 7 GLY A C 20
ATOM 37549 O O . GLY A 1 7 ? -12.442 -21.359 -7.060 1.00 0.00 7 GLY A O 20
ATOM 37553 N N . ASN A 1 8 ? -12.216 -20.247 -9.002 1.00 0.00 8 ASN A N 20
ATOM 37554 C CA . ASN A 1 8 ? -10.801 -20.572 -9.149 1.00 0.00 8 ASN A CA 20
ATOM 37555 C C . ASN A 1 8 ? -10.202 -19.857 -10.357 1.00 0.00 8 ASN A C 20
ATOM 37556 O O . ASN A 1 8 ? -10.699 -19.982 -11.476 1.00 0.00 8 ASN A O 20
ATOM 37567 N N . LYS A 1 9 ? -9.130 -19.109 -10.122 1.00 0.00 9 LYS A N 20
ATOM 37568 C CA . LYS A 1 9 ? -8.460 -18.374 -11.189 1.00 0.00 9 LYS A CA 20
ATOM 37569 C C . LYS A 1 9 ? -7.182 -17.718 -10.679 1.00 0.00 9 LYS A C 20
ATOM 37570 O O . LYS A 1 9 ? -7.081 -17.361 -9.504 1.00 0.00 9 LYS A O 20
ATOM 37589 N N . ILE A 1 10 ? -6.207 -17.561 -11.569 1.00 0.00 10 ILE A N 20
ATOM 37590 C CA . ILE A 1 10 ? -4.936 -16.945 -11.207 1.00 0.00 10 ILE A CA 20
ATOM 37591 C C . ILE A 1 10 ? -5.153 -15.615 -10.494 1.00 0.00 10 ILE A C 20
ATOM 37592 O O . ILE A 1 10 ? -6.033 -14.836 -10.862 1.00 0.00 10 ILE A O 20
ATOM 37608 N N . THR A 1 11 ? -4.343 -15.358 -9.472 1.00 0.00 11 THR A N 20
ATOM 37609 C CA . THR A 1 11 ? -4.445 -14.122 -8.706 1.00 0.00 11 THR A CA 20
ATOM 37610 C C . THR A 1 11 ? -3.177 -13.287 -8.841 1.00 0.00 11 THR A C 20
ATOM 37611 O O . THR A 1 11 ? -2.294 -13.339 -7.986 1.00 0.00 11 THR A O 20
ATOM 37622 N N . ASN A 1 12 ? -3.095 -12.514 -9.919 1.00 0.00 12 ASN A N 20
ATOM 37623 C CA . ASN A 1 12 ? -1.933 -11.665 -10.165 1.00 0.00 12 ASN A CA 20
ATOM 37624 C C . ASN A 1 12 ? -2.253 -10.206 -9.861 1.00 0.00 12 ASN A C 20
ATOM 37625 O O . ASN A 1 12 ? -3.239 -9.658 -10.357 1.00 0.00 12 ASN A O 20
ATOM 37636 N N . LEU A 1 13 ? -1.413 -9.579 -9.045 1.00 0.00 13 LEU A N 20
ATOM 37637 C CA . LEU A 1 13 ? -1.605 -8.182 -8.675 1.00 0.00 13 LEU A CA 20
ATOM 37638 C C . LEU A 1 13 ? -0.527 -7.300 -9.299 1.00 0.00 13 LEU A C 20
ATOM 37639 O O . LEU A 1 13 ? -0.743 -6.111 -9.532 1.00 0.00 13 LEU A O 20
ATOM 37655 N N . GLU A 1 14 ? 0.631 -7.893 -9.569 1.00 0.00 14 GLU A N 20
ATOM 37656 C CA . GLU A 1 14 ? 1.742 -7.161 -10.168 1.00 0.00 14 GLU A CA 20
ATOM 37657 C C . GLU A 1 14 ? 1.260 -6.300 -11.331 1.00 0.00 14 GLU A C 20
ATOM 37658 O O . GLU A 1 14 ? 1.691 -5.157 -11.491 1.00 0.00 14 GLU A O 20
ATOM 37670 N N . ILE A 1 15 ? 0.367 -6.856 -12.141 1.00 0.00 15 ILE A N 20
ATOM 37671 C CA . ILE A 1 15 ? -0.173 -6.140 -13.291 1.00 0.00 15 ILE A CA 20
ATOM 37672 C C . ILE A 1 15 ? -0.650 -4.747 -12.894 1.00 0.00 15 ILE A C 20
ATOM 37673 O O . ILE A 1 15 ? -0.528 -3.794 -13.665 1.00 0.00 15 ILE A O 20
ATOM 37689 N N . TYR A 1 16 ? -1.194 -4.635 -11.687 1.00 0.00 16 TYR A N 20
ATOM 37690 C CA . TYR A 1 16 ? -1.691 -3.358 -11.188 1.00 0.00 16 TYR A CA 20
ATOM 37691 C C . TYR A 1 16 ? -0.537 -2.438 -10.799 1.00 0.00 16 TYR A C 20
ATOM 37692 O O . TYR A 1 16 ? 0.612 -2.870 -10.712 1.00 0.00 16 TYR A O 20
ATOM 37710 N N . GLU A 1 17 ? -0.853 -1.168 -10.567 1.00 0.00 17 GLU A N 20
ATOM 37711 C CA . GLU A 1 17 ? 0.157 -0.187 -10.189 1.00 0.00 17 GLU A CA 20
ATOM 37712 C C . GLU A 1 17 ? 0.054 0.155 -8.705 1.00 0.00 17 GLU A C 20
ATOM 37713 O O . GLU A 1 17 ? 1.052 0.482 -8.062 1.00 0.00 17 GLU A O 20
ATOM 37725 N N . TRP A 1 18 ? -1.158 0.078 -8.169 1.00 0.00 18 TRP A N 20
ATOM 37726 C CA . TRP A 1 18 ? -1.393 0.379 -6.761 1.00 0.00 18 TRP A CA 20
ATOM 37727 C C . TRP A 1 18 ? -0.903 -0.759 -5.872 1.00 0.00 18 TRP A C 20
ATOM 37728 O O . TRP A 1 18 ? -1.092 -0.734 -4.656 1.00 0.00 18 TRP A O 20
ATOM 37749 N N . TYR A 1 19 ? -0.272 -1.754 -6.486 1.00 0.00 19 TYR A N 20
ATOM 37750 C CA . TYR A 1 19 ? 0.243 -2.902 -5.750 1.00 0.00 19 TYR A CA 20
ATOM 37751 C C . TYR A 1 19 ? 1.767 -2.866 -5.682 1.00 0.00 19 TYR A C 20
ATOM 37752 O O . TYR A 1 19 ? 2.450 -3.574 -6.423 1.00 0.00 19 TYR A O 20
ATOM 37770 N N . HIS A 1 20 ? 2.294 -2.037 -4.787 1.00 0.00 20 HIS A N 20
ATOM 37771 C CA . HIS A 1 20 ? 3.738 -1.908 -4.621 1.00 0.00 20 HIS A CA 20
ATOM 37772 C C . HIS A 1 20 ? 4.300 -3.086 -3.831 1.00 0.00 20 HIS A C 20
ATOM 37773 O O . HIS A 1 20 ? 4.375 -3.045 -2.603 1.00 0.00 20 HIS A O 20
ATOM 37788 N N . ARG A 1 21 ? 4.693 -4.137 -4.545 1.00 0.00 21 ARG A N 20
ATOM 37789 C CA . ARG A 1 21 ? 5.247 -5.327 -3.911 1.00 0.00 21 ARG A CA 20
ATOM 37790 C C . ARG A 1 21 ? 6.739 -5.155 -3.641 1.00 0.00 21 ARG A C 20
ATOM 37791 O O . ARG A 1 21 ? 7.245 -5.581 -2.604 1.00 0.00 21 ARG A O 20
ATOM 37812 N N . ASN A 1 22 ? 7.437 -4.528 -4.583 1.00 0.00 22 ASN A N 20
ATOM 37813 C CA . ASN A 1 22 ? 8.872 -4.300 -4.446 1.00 0.00 22 ASN A CA 20
ATOM 37814 C C . ASN A 1 22 ? 9.148 -3.050 -3.618 1.00 0.00 22 ASN A C 20
ATOM 37815 O O . ASN A 1 22 ? 9.784 -2.108 -4.091 1.00 0.00 22 ASN A O 20
ATOM 37826 N N . ILE A 1 23 ? 8.666 -3.048 -2.379 1.00 0.00 23 ILE A N 20
ATOM 37827 C CA . ILE A 1 23 ? 8.862 -1.914 -1.485 1.00 0.00 23 ILE A CA 20
ATOM 37828 C C . ILE A 1 23 ? 8.913 -2.364 -0.029 1.00 0.00 23 ILE A C 20
ATOM 37829 O O . ILE A 1 23 ? 8.731 -3.544 0.274 1.00 0.00 23 ILE A O 20
ATOM 37845 N N . THR A 1 24 ? 9.159 -1.417 0.869 1.00 0.00 24 THR A N 20
ATOM 37846 C CA . THR A 1 24 ? 9.232 -1.715 2.294 1.00 0.00 24 THR A CA 20
ATOM 37847 C C . THR A 1 24 ? 8.433 -0.705 3.110 1.00 0.00 24 THR A C 20
ATOM 37848 O O . THR A 1 24 ? 8.053 0.352 2.606 1.00 0.00 24 THR A O 20
ATOM 37859 N N . ARG A 1 25 ? 8.182 -1.036 4.373 1.00 0.00 25 ARG A N 20
ATOM 37860 C CA . ARG A 1 25 ? 7.427 -0.157 5.257 1.00 0.00 25 ARG A CA 20
ATOM 37861 C C . ARG A 1 25 ? 7.702 1.308 4.931 1.00 0.00 25 ARG A C 20
ATOM 37862 O O . ARG A 1 25 ? 6.787 2.064 4.609 1.00 0.00 25 ARG A O 20
ATOM 37883 N N . ASN A 1 26 ? 8.968 1.701 5.018 1.00 0.00 26 ASN A N 20
ATOM 37884 C CA . ASN A 1 26 ? 9.363 3.075 4.734 1.00 0.00 26 ASN A CA 20
ATOM 37885 C C . ASN A 1 26 ? 8.799 3.537 3.394 1.00 0.00 26 ASN A C 20
ATOM 37886 O O . ASN A 1 26 ? 8.004 4.475 3.334 1.00 0.00 26 ASN A O 20
ATOM 37897 N N . GLN A 1 27 ? 9.217 2.872 2.321 1.00 0.00 27 GLN A N 20
ATOM 37898 C CA . GLN A 1 27 ? 8.753 3.214 0.982 1.00 0.00 27 GLN A CA 20
ATOM 37899 C C . GLN A 1 27 ? 7.260 3.523 0.985 1.00 0.00 27 GLN A C 20
ATOM 37900 O O . GLN A 1 27 ? 6.834 4.580 0.520 1.00 0.00 27 GLN A O 20
ATOM 37914 N N . ALA A 1 28 ? 6.470 2.594 1.513 1.00 0.00 28 ALA A N 20
ATOM 37915 C CA . ALA A 1 28 ? 5.024 2.769 1.578 1.00 0.00 28 ALA A CA 20
ATOM 37916 C C . ALA A 1 28 ? 4.661 4.173 2.049 1.00 0.00 28 ALA A C 20
ATOM 37917 O O . ALA A 1 28 ? 4.045 4.944 1.315 1.00 0.00 28 ALA A O 20
ATOM 37924 N N . GLU A 1 29 ? 5.047 4.496 3.280 1.00 0.00 29 GLU A N 20
ATOM 37925 C CA . GLU A 1 29 ? 4.760 5.808 3.850 1.00 0.00 29 GLU A CA 20
ATOM 37926 C C . GLU A 1 29 ? 5.370 6.917 2.997 1.00 0.00 29 GLU A C 20
ATOM 37927 O O . GLU A 1 29 ? 4.661 7.788 2.491 1.00 0.00 29 GLU A O 20
ATOM 37939 N N . HIS A 1 30 ? 6.689 6.878 2.841 1.00 0.00 30 HIS A N 20
ATOM 37940 C CA . HIS A 1 30 ? 7.396 7.879 2.050 1.00 0.00 30 HIS A CA 20
ATOM 37941 C C . HIS A 1 30 ? 6.653 8.166 0.748 1.00 0.00 30 HIS A C 20
ATOM 37942 O O . HIS A 1 30 ? 6.153 9.272 0.538 1.00 0.00 30 HIS A O 20
ATOM 37957 N N . LEU A 1 31 ? 6.583 7.165 -0.121 1.00 0.00 31 LEU A N 20
ATOM 37958 C CA . LEU A 1 31 ? 5.901 7.310 -1.402 1.00 0.00 31 LEU A CA 20
ATOM 37959 C C . LEU A 1 31 ? 4.688 8.225 -1.273 1.00 0.00 31 LEU A C 20
ATOM 37960 O O . LEU A 1 31 ? 4.537 9.183 -2.032 1.00 0.00 31 LEU A O 20
ATOM 37976 N N . LEU A 1 32 ? 3.827 7.924 -0.307 1.00 0.00 32 LEU A N 20
ATOM 37977 C CA . LEU A 1 32 ? 2.627 8.721 -0.076 1.00 0.00 32 LEU A CA 20
ATOM 37978 C C . LEU A 1 32 ? 2.988 10.170 0.238 1.00 0.00 32 LEU A C 20
ATOM 37979 O O . LEU A 1 32 ? 2.463 11.097 -0.377 1.00 0.00 32 LEU A O 20
ATOM 37995 N N . ARG A 1 33 ? 3.887 10.354 1.198 1.00 0.00 33 ARG A N 20
ATOM 37996 C CA . ARG A 1 33 ? 4.319 11.689 1.594 1.00 0.00 33 ARG A CA 20
ATOM 37997 C C . ARG A 1 33 ? 4.468 12.596 0.375 1.00 0.00 33 ARG A C 20
ATOM 37998 O O . ARG A 1 33 ? 3.962 13.718 0.360 1.00 0.00 33 ARG A O 20
ATOM 38019 N N . GLN A 1 34 ? 5.165 12.101 -0.642 1.00 0.00 34 GLN A N 20
ATOM 38020 C CA . GLN A 1 34 ? 5.382 12.867 -1.863 1.00 0.00 34 GLN A CA 20
ATOM 38021 C C . GLN A 1 34 ? 4.057 13.341 -2.451 1.00 0.00 34 GLN A C 20
ATOM 38022 O O . GLN A 1 34 ? 3.954 14.460 -2.950 1.00 0.00 34 GLN A O 20
ATOM 38036 N N . GLU A 1 35 ? 3.046 12.480 -2.388 1.00 0.00 35 GLU A N 20
ATOM 38037 C CA . GLU A 1 35 ? 1.727 12.810 -2.916 1.00 0.00 35 GLU A CA 20
ATOM 38038 C C . GLU A 1 35 ? 1.074 13.917 -2.093 1.00 0.00 35 GLU A C 20
ATOM 38039 O O . GLU A 1 35 ? 0.554 14.888 -2.642 1.00 0.00 35 GLU A O 20
ATOM 38051 N N . SER A 1 36 ? 1.106 13.762 -0.773 1.00 0.00 36 SER A N 20
ATOM 38052 C CA . SER A 1 36 ? 0.513 14.745 0.126 1.00 0.00 36 SER A CA 20
ATOM 38053 C C . SER A 1 36 ? -0.879 15.149 -0.351 1.00 0.00 36 SER A C 20
ATOM 38054 O O . SER A 1 36 ? -1.164 16.331 -0.542 1.00 0.00 36 SER A O 20
ATOM 38062 N N . LYS A 1 37 ? -1.742 14.157 -0.543 1.00 0.00 37 LYS A N 20
ATOM 38063 C CA . LYS A 1 37 ? -3.105 14.407 -0.998 1.00 0.00 37 LYS A CA 20
ATOM 38064 C C . LYS A 1 37 ? -4.036 13.276 -0.571 1.00 0.00 37 LYS A C 20
ATOM 38065 O O . LYS A 1 37 ? -3.800 12.112 -0.894 1.00 0.00 37 LYS A O 20
ATOM 38084 N N . GLU A 1 38 ? -5.094 13.626 0.154 1.00 0.00 38 GLU A N 20
ATOM 38085 C CA . GLU A 1 38 ? -6.059 12.639 0.623 1.00 0.00 38 GLU A CA 20
ATOM 38086 C C . GLU A 1 38 ? -6.437 11.675 -0.498 1.00 0.00 38 GLU A C 20
ATOM 38087 O O . GLU A 1 38 ? -6.930 12.087 -1.546 1.00 0.00 38 GLU A O 20
ATOM 38099 N N . GLY A 1 39 ? -6.203 10.386 -0.266 1.00 0.00 39 GLY A N 20
ATOM 38100 C CA . GLY A 1 39 ? -6.524 9.383 -1.263 1.00 0.00 39 GLY A CA 20
ATOM 38101 C C . GLY A 1 39 ? -5.348 8.479 -1.576 1.00 0.00 39 GLY A C 20
ATOM 38102 O O . GLY A 1 39 ? -5.511 7.269 -1.733 1.00 0.00 39 GLY A O 20
ATOM 38106 N N . ALA A 1 40 ? -4.160 9.067 -1.669 1.00 0.00 40 ALA A N 20
ATOM 38107 C CA . ALA A 1 40 ? -2.952 8.307 -1.965 1.00 0.00 40 ALA A CA 20
ATOM 38108 C C . ALA A 1 40 ? -2.924 6.996 -1.187 1.00 0.00 40 ALA A C 20
ATOM 38109 O O . ALA A 1 40 ? -2.707 6.987 0.025 1.00 0.00 40 ALA A O 20
ATOM 38116 N N . PHE A 1 41 ? -3.146 5.891 -1.890 1.00 0.00 41 PHE A N 20
ATOM 38117 C CA . PHE A 1 41 ? -3.147 4.574 -1.264 1.00 0.00 41 PHE A CA 20
ATOM 38118 C C . PHE A 1 41 ? -2.275 3.598 -2.048 1.00 0.00 41 PHE A C 20
ATOM 38119 O O . PHE A 1 41 ? -1.920 3.853 -3.200 1.00 0.00 41 PHE A O 20
ATOM 38136 N N . ILE A 1 42 ? -1.932 2.481 -1.415 1.00 0.00 42 ILE A N 20
ATOM 38137 C CA . ILE A 1 42 ? -1.101 1.466 -2.054 1.00 0.00 42 ILE A CA 20
ATOM 38138 C C . ILE A 1 42 ? -1.222 0.127 -1.336 1.00 0.00 42 ILE A C 20
ATOM 38139 O O . ILE A 1 42 ? -1.643 0.064 -0.181 1.00 0.00 42 ILE A O 20
ATOM 38155 N N . VAL A 1 43 ? -0.850 -0.945 -2.030 1.00 0.00 43 VAL A N 20
ATOM 38156 C CA . VAL A 1 43 ? -0.913 -2.285 -1.458 1.00 0.00 43 VAL A CA 20
ATOM 38157 C C . VAL A 1 43 ? 0.464 -2.938 -1.435 1.00 0.00 43 VAL A C 20
ATOM 38158 O O . VAL A 1 43 ? 0.976 -3.367 -2.469 1.00 0.00 43 VAL A O 20
ATOM 38171 N N . ARG A 1 44 ? 1.058 -3.012 -0.249 1.00 0.00 44 ARG A N 20
ATOM 38172 C CA . ARG A 1 44 ? 2.377 -3.613 -0.091 1.00 0.00 44 ARG A CA 20
ATOM 38173 C C . ARG A 1 44 ? 2.264 -5.039 0.441 1.00 0.00 44 ARG A C 20
ATOM 38174 O O . ARG A 1 44 ? 1.206 -5.453 0.915 1.00 0.00 44 ARG A O 20
ATOM 38195 N N . ASP A 1 45 ? 3.361 -5.783 0.360 1.00 0.00 45 ASP A N 20
ATOM 38196 C CA . ASP A 1 45 ? 3.387 -7.162 0.833 1.00 0.00 45 ASP A CA 20
ATOM 38197 C C . ASP A 1 45 ? 3.761 -7.222 2.311 1.00 0.00 45 ASP A C 20
ATOM 38198 O O . ASP A 1 45 ? 4.462 -6.348 2.820 1.00 0.00 45 ASP A O 20
ATOM 38207 N N . SER A 1 46 ? 3.287 -8.260 2.994 1.00 0.00 46 SER A N 20
ATOM 38208 C CA . SER A 1 46 ? 3.568 -8.431 4.415 1.00 0.00 46 SER A CA 20
ATOM 38209 C C . SER A 1 46 ? 4.853 -9.228 4.622 1.00 0.00 46 SER A C 20
ATOM 38210 O O . SER A 1 46 ? 4.820 -10.445 4.801 1.00 0.00 46 SER A O 20
ATOM 38218 N N . ARG A 1 47 ? 5.984 -8.530 4.596 1.00 0.00 47 ARG A N 20
ATOM 38219 C CA . ARG A 1 47 ? 7.281 -9.172 4.780 1.00 0.00 47 ARG A CA 20
ATOM 38220 C C . ARG A 1 47 ? 7.185 -10.312 5.789 1.00 0.00 47 ARG A C 20
ATOM 38221 O O . ARG A 1 47 ? 7.924 -11.293 5.705 1.00 0.00 47 ARG A O 20
ATOM 38242 N N . HIS A 1 48 ? 6.271 -10.176 6.743 1.00 0.00 48 HIS A N 20
ATOM 38243 C CA . HIS A 1 48 ? 6.078 -11.195 7.770 1.00 0.00 48 HIS A CA 20
ATOM 38244 C C . HIS A 1 48 ? 5.594 -12.504 7.152 1.00 0.00 48 HIS A C 20
ATOM 38245 O O . HIS A 1 48 ? 6.285 -13.521 7.208 1.00 0.00 48 HIS A O 20
ATOM 38260 N N . LEU A 1 49 ? 4.403 -12.469 6.564 1.00 0.00 49 LEU A N 20
ATOM 38261 C CA . LEU A 1 49 ? 3.826 -13.652 5.936 1.00 0.00 49 LEU A CA 20
ATOM 38262 C C . LEU A 1 49 ? 3.221 -13.308 4.578 1.00 0.00 49 LEU A C 20
ATOM 38263 O O . LEU A 1 49 ? 3.338 -12.180 4.103 1.00 0.00 49 LEU A O 20
ATOM 38279 N N . GLY A 1 50 ? 2.571 -14.290 3.959 1.00 0.00 50 GLY A N 20
ATOM 38280 C CA . GLY A 1 50 ? 1.956 -14.070 2.664 1.00 0.00 50 GLY A CA 20
ATOM 38281 C C . GLY A 1 50 ? 0.676 -13.263 2.759 1.00 0.00 50 GLY A C 20
ATOM 38282 O O . GLY A 1 50 ? -0.349 -13.643 2.194 1.00 0.00 50 GLY A O 20
ATOM 38286 N N . SER A 1 51 ? 0.735 -12.145 3.477 1.00 0.00 51 SER A N 20
ATOM 38287 C CA . SER A 1 51 ? -0.429 -11.285 3.650 1.00 0.00 51 SER A CA 20
ATOM 38288 C C . SER A 1 51 ? -0.267 -9.988 2.862 1.00 0.00 51 SER A C 20
ATOM 38289 O O . SER A 1 51 ? 0.735 -9.786 2.176 1.00 0.00 51 SER A O 20
ATOM 38297 N N . TYR A 1 52 ? -1.260 -9.112 2.968 1.00 0.00 52 TYR A N 20
ATOM 38298 C CA . TYR A 1 52 ? -1.230 -7.835 2.265 1.00 0.00 52 TYR A CA 20
ATOM 38299 C C . TYR A 1 52 ? -1.652 -6.695 3.187 1.00 0.00 52 TYR A C 20
ATOM 38300 O O . TYR A 1 52 ? -2.522 -6.861 4.043 1.00 0.00 52 TYR A O 20
ATOM 38318 N N . THR A 1 53 ? -1.030 -5.534 3.007 1.00 0.00 53 THR A N 20
ATOM 38319 C CA . THR A 1 53 ? -1.338 -4.367 3.821 1.00 0.00 53 THR A CA 20
ATOM 38320 C C . THR A 1 53 ? -1.504 -3.121 2.957 1.00 0.00 53 THR A C 20
ATOM 38321 O O . THR A 1 53 ? -0.755 -2.915 2.001 1.00 0.00 53 THR A O 20
ATOM 38332 N N . ILE A 1 54 ? -2.487 -2.295 3.299 1.00 0.00 54 ILE A N 20
ATOM 38333 C CA . ILE A 1 54 ? -2.747 -1.069 2.555 1.00 0.00 54 ILE A CA 20
ATOM 38334 C C . ILE A 1 54 ? -2.314 0.158 3.349 1.00 0.00 54 ILE A C 20
ATOM 38335 O O . ILE A 1 54 ? -2.457 0.202 4.571 1.00 0.00 54 ILE A O 20
ATOM 38351 N N . SER A 1 55 ? -1.788 1.155 2.646 1.00 0.00 55 SER A N 20
ATOM 38352 C CA . SER A 1 55 ? -1.333 2.384 3.285 1.00 0.00 55 SER A CA 20
ATOM 38353 C C . SER A 1 55 ? -1.995 3.604 2.652 1.00 0.00 55 SER A C 20
ATOM 38354 O O . SER A 1 55 ? -1.586 4.063 1.584 1.00 0.00 55 SER A O 20
ATOM 38362 N N . VAL A 1 56 ? -3.022 4.125 3.316 1.00 0.00 56 VAL A N 20
ATOM 38363 C CA . VAL A 1 56 ? -3.741 5.291 2.820 1.00 0.00 56 VAL A CA 20
ATOM 38364 C C . VAL A 1 56 ? -3.203 6.575 3.443 1.00 0.00 56 VAL A C 20
ATOM 38365 O O . VAL A 1 56 ? -2.953 6.636 4.646 1.00 0.00 56 VAL A O 20
ATOM 38378 N N . PHE A 1 57 ? -3.026 7.600 2.615 1.00 0.00 57 PHE A N 20
ATOM 38379 C CA . PHE A 1 57 ? -2.518 8.883 3.083 1.00 0.00 57 PHE A CA 20
ATOM 38380 C C . PHE A 1 57 ? -3.650 9.753 3.622 1.00 0.00 57 PHE A C 20
ATOM 38381 O O . PHE A 1 57 ? -4.313 10.464 2.868 1.00 0.00 57 PHE A O 20
ATOM 38398 N N . MET A 1 58 ? -3.864 9.691 4.932 1.00 0.00 58 MET A N 20
ATOM 38399 C CA . MET A 1 58 ? -4.915 10.473 5.573 1.00 0.00 58 MET A CA 20
ATOM 38400 C C . MET A 1 58 ? -4.621 11.966 5.468 1.00 0.00 58 MET A C 20
ATOM 38401 O O . MET A 1 58 ? -5.488 12.754 5.094 1.00 0.00 58 MET A O 20
ATOM 38415 N N . GLY A 1 59 ? -3.392 12.347 5.802 1.00 0.00 59 GLY A N 20
ATOM 38416 C CA . GLY A 1 59 ? -3.006 13.746 5.739 1.00 0.00 59 GLY A CA 20
ATOM 38417 C C . GLY A 1 59 ? -3.256 14.475 7.045 1.00 0.00 59 GLY A C 20
ATOM 38418 O O . GLY A 1 59 ? -4.265 14.244 7.709 1.00 0.00 59 GLY A O 20
ATOM 38422 N N . ALA A 1 60 ? -2.332 15.356 7.414 1.00 0.00 60 ALA A N 20
ATOM 38423 C CA . ALA A 1 60 ? -2.456 16.121 8.648 1.00 0.00 60 ALA A CA 20
ATOM 38424 C C . ALA A 1 60 ? -3.588 17.139 8.552 1.00 0.00 60 ALA A C 20
ATOM 38425 O O . ALA A 1 60 ? -4.232 17.269 7.510 1.00 0.00 60 ALA A O 20
ATOM 38432 N N . ARG A 1 61 ? -3.827 17.856 9.645 1.00 0.00 61 ARG A N 20
ATOM 38433 C CA . ARG A 1 61 ? -4.884 18.860 9.684 1.00 0.00 61 ARG A CA 20
ATOM 38434 C C . ARG A 1 61 ? -4.413 20.169 9.056 1.00 0.00 61 ARG A C 20
ATOM 38435 O O . ARG A 1 61 ? -3.792 20.999 9.719 1.00 0.00 61 ARG A O 20
ATOM 38456 N N . ARG A 1 62 ? -4.713 20.346 7.773 1.00 0.00 62 ARG A N 20
ATOM 38457 C CA . ARG A 1 62 ? -4.320 21.552 7.056 1.00 0.00 62 ARG A CA 20
ATOM 38458 C C . ARG A 1 62 ? -2.934 22.017 7.493 1.00 0.00 62 ARG A C 20
ATOM 38459 O O . ARG A 1 62 ? -2.714 23.204 7.736 1.00 0.00 62 ARG A O 20
ATOM 38480 N N . SER A 1 63 ? -2.003 21.073 7.591 1.00 0.00 63 SER A N 20
ATOM 38481 C CA . SER A 1 63 ? -0.639 21.385 8.003 1.00 0.00 63 SER A CA 20
ATOM 38482 C C . SER A 1 63 ? 0.374 20.674 7.112 1.00 0.00 63 SER A C 20
ATOM 38483 O O . SER A 1 63 ? 0.038 19.720 6.408 1.00 0.00 63 SER A O 20
ATOM 38491 N N . THR A 1 64 ? 1.617 21.145 7.146 1.00 0.00 64 THR A N 20
ATOM 38492 C CA . THR A 1 64 ? 2.680 20.555 6.341 1.00 0.00 64 THR A CA 20
ATOM 38493 C C . THR A 1 64 ? 2.886 19.087 6.693 1.00 0.00 64 THR A C 20
ATOM 38494 O O . THR A 1 64 ? 3.386 18.309 5.881 1.00 0.00 64 THR A O 20
ATOM 38505 N N . GLU A 1 65 ? 2.498 18.714 7.909 1.00 0.00 65 GLU A N 20
ATOM 38506 C CA . GLU A 1 65 ? 2.642 17.337 8.368 1.00 0.00 65 GLU A CA 20
ATOM 38507 C C . GLU A 1 65 ? 1.919 16.373 7.431 1.00 0.00 65 GLU A C 20
ATOM 38508 O O . GLU A 1 65 ? 1.290 16.790 6.459 1.00 0.00 65 GLU A O 20
ATOM 38520 N N . ALA A 1 66 ? 2.013 15.082 7.732 1.00 0.00 66 ALA A N 20
ATOM 38521 C CA . ALA A 1 66 ? 1.367 14.059 6.920 1.00 0.00 66 ALA A CA 20
ATOM 38522 C C . ALA A 1 66 ? 0.816 12.934 7.790 1.00 0.00 66 ALA A C 20
ATOM 38523 O O . ALA A 1 66 ? 1.385 12.607 8.832 1.00 0.00 66 ALA A O 20
ATOM 38530 N N . ALA A 1 67 ? -0.293 12.345 7.355 1.00 0.00 67 ALA A N 20
ATOM 38531 C CA . ALA A 1 67 ? -0.919 11.256 8.094 1.00 0.00 67 ALA A CA 20
ATOM 38532 C C . ALA A 1 67 ? -1.101 10.027 7.211 1.00 0.00 67 ALA A C 20
ATOM 38533 O O . ALA A 1 67 ? -1.730 10.098 6.155 1.00 0.00 67 ALA A O 20
ATOM 38540 N N . ILE A 1 68 ? -0.546 8.902 7.649 1.00 0.00 68 ILE A N 20
ATOM 38541 C CA . ILE A 1 68 ? -0.648 7.657 6.897 1.00 0.00 68 ILE A CA 20
ATOM 38542 C C . ILE A 1 68 ? -1.051 6.499 7.803 1.00 0.00 68 ILE A C 20
ATOM 38543 O O . ILE A 1 68 ? -0.420 6.251 8.830 1.00 0.00 68 ILE A O 20
ATOM 38559 N N . LYS A 1 69 ? -2.107 5.791 7.414 1.00 0.00 69 LYS A N 20
ATOM 38560 C CA . LYS A 1 69 ? -2.593 4.655 8.189 1.00 0.00 69 LYS A CA 20
ATOM 38561 C C . LYS A 1 69 ? -2.176 3.338 7.544 1.00 0.00 69 LYS A C 20
ATOM 38562 O O . LYS A 1 69 ? -1.873 3.287 6.352 1.00 0.00 69 LYS A O 20
ATOM 38581 N N . HIS A 1 70 ? -2.164 2.272 8.339 1.00 0.00 70 HIS A N 20
ATOM 38582 C CA . HIS A 1 70 ? -1.787 0.953 7.844 1.00 0.00 70 HIS A CA 20
ATOM 38583 C C . HIS A 1 70 ? -2.888 -0.066 8.118 1.00 0.00 70 HIS A C 20
ATOM 38584 O O . HIS A 1 70 ? -3.136 -0.434 9.267 1.00 0.00 70 HIS A O 20
ATOM 38598 N N . TYR A 1 71 ? -3.548 -0.517 7.057 1.00 0.00 71 TYR A N 20
ATOM 38599 C CA . TYR A 1 71 ? -4.626 -1.492 7.185 1.00 0.00 71 TYR A CA 20
ATOM 38600 C C . TYR A 1 71 ? -4.159 -2.879 6.752 1.00 0.00 71 TYR A C 20
ATOM 38601 O O . TYR A 1 71 ? -3.810 -3.094 5.592 1.00 0.00 71 TYR A O 20
ATOM 38619 N N . GLN A 1 72 ? -4.159 -3.816 7.695 1.00 0.00 72 GLN A N 20
ATOM 38620 C CA . GLN A 1 72 ? -3.737 -5.182 7.412 1.00 0.00 72 GLN A CA 20
ATOM 38621 C C . GLN A 1 72 ? -4.888 -6.000 6.835 1.00 0.00 72 GLN A C 20
ATOM 38622 O O . GLN A 1 72 ? -5.926 -6.165 7.475 1.00 0.00 72 GLN A O 20
ATOM 38636 N N . ILE A 1 73 ? -4.696 -6.509 5.622 1.00 0.00 73 ILE A N 20
ATOM 38637 C CA . ILE A 1 73 ? -5.718 -7.310 4.961 1.00 0.00 73 ILE A CA 20
ATOM 38638 C C . ILE A 1 73 ? -5.755 -8.727 5.521 1.00 0.00 73 ILE A C 20
ATOM 38639 O O . ILE A 1 73 ? -4.938 -9.572 5.155 1.00 0.00 73 ILE A O 20
ATOM 38655 N N . LYS A 1 74 ? -6.709 -8.982 6.410 1.00 0.00 74 LYS A N 20
ATOM 38656 C CA . LYS A 1 74 ? -6.856 -10.298 7.020 1.00 0.00 74 LYS A CA 20
ATOM 38657 C C . LYS A 1 74 ? -7.923 -11.116 6.298 1.00 0.00 74 LYS A C 20
ATOM 38658 O O . LYS A 1 74 ? -8.565 -10.632 5.367 1.00 0.00 74 LYS A O 20
ATOM 38677 N N . LYS A 1 75 ? -8.107 -12.357 6.738 1.00 0.00 75 LYS A N 20
ATOM 38678 C CA . LYS A 1 75 ? -9.098 -13.242 6.136 1.00 0.00 75 LYS A CA 20
ATOM 38679 C C . LYS A 1 75 ? -10.174 -13.621 7.149 1.00 0.00 75 LYS A C 20
ATOM 38680 O O . LYS A 1 75 ? -9.869 -14.018 8.273 1.00 0.00 75 LYS A O 20
ATOM 38699 N N . ASN A 1 76 ? -11.433 -13.498 6.743 1.00 0.00 76 ASN A N 20
ATOM 38700 C CA . ASN A 1 76 ? -12.554 -13.829 7.615 1.00 0.00 76 ASN A CA 20
ATOM 38701 C C . ASN A 1 76 ? -12.712 -15.341 7.746 1.00 0.00 76 ASN A C 20
ATOM 38702 O O . ASN A 1 76 ? -11.897 -16.108 7.236 1.00 0.00 76 ASN A O 20
ATOM 38713 N N . ASP A 1 77 ? -13.767 -15.762 8.435 1.00 0.00 77 ASP A N 20
ATOM 38714 C CA . ASP A 1 77 ? -14.035 -17.181 8.633 1.00 0.00 77 ASP A CA 20
ATOM 38715 C C . ASP A 1 77 ? -14.402 -17.854 7.314 1.00 0.00 77 ASP A C 20
ATOM 38716 O O . ASP A 1 77 ? -14.093 -19.026 7.095 1.00 0.00 77 ASP A O 20
ATOM 38725 N N . SER A 1 78 ? -15.066 -17.106 6.439 1.00 0.00 78 SER A N 20
ATOM 38726 C CA . SER A 1 78 ? -15.480 -17.631 5.143 1.00 0.00 78 SER A CA 20
ATOM 38727 C C . SER A 1 78 ? -14.282 -17.797 4.215 1.00 0.00 78 SER A C 20
ATOM 38728 O O . SER A 1 78 ? -14.388 -18.395 3.146 1.00 0.00 78 SER A O 20
ATOM 38736 N N . GLY A 1 79 ? -13.138 -17.262 4.634 1.00 0.00 79 GLY A N 20
ATOM 38737 C CA . GLY A 1 79 ? -11.934 -17.362 3.829 1.00 0.00 79 GLY A CA 20
ATOM 38738 C C . GLY A 1 79 ? -11.843 -16.268 2.784 1.00 0.00 79 GLY A C 20
ATOM 38739 O O . GLY A 1 79 ? -11.322 -16.486 1.691 1.00 0.00 79 GLY A O 20
ATOM 38743 N N . GLN A 1 80 ? -12.353 -15.087 3.120 1.00 0.00 80 GLN A N 20
ATOM 38744 C CA . GLN A 1 80 ? -12.328 -13.955 2.202 1.00 0.00 80 GLN A CA 20
ATOM 38745 C C . GLN A 1 80 ? -11.506 -12.805 2.775 1.00 0.00 80 GLN A C 20
ATOM 38746 O O . GLN A 1 80 ? -11.294 -12.724 3.985 1.00 0.00 80 GLN A O 20
ATOM 38760 N N . TRP A 1 81 ? -11.048 -11.918 1.900 1.00 0.00 81 TRP A N 20
ATOM 38761 C CA . TRP A 1 81 ? -10.249 -10.773 2.321 1.00 0.00 81 TRP A CA 20
ATOM 38762 C C . TRP A 1 81 ? -11.140 -9.640 2.816 1.00 0.00 81 TRP A C 20
ATOM 38763 O O . TRP A 1 81 ? -12.237 -9.429 2.298 1.00 0.00 81 TRP A O 20
ATOM 38784 N N . TYR A 1 82 ? -10.663 -8.914 3.820 1.00 0.00 82 TYR A N 20
ATOM 38785 C CA . TYR A 1 82 ? -11.419 -7.804 4.388 1.00 0.00 82 TYR A CA 20
ATOM 38786 C C . TYR A 1 82 ? -10.495 -6.830 5.114 1.00 0.00 82 TYR A C 20
ATOM 38787 O O . TYR A 1 82 ? -9.425 -7.209 5.589 1.00 0.00 82 TYR A O 20
ATOM 38805 N N . VAL A 1 83 ? -10.918 -5.573 5.196 1.00 0.00 83 VAL A N 20
ATOM 38806 C CA . VAL A 1 83 ? -10.131 -4.544 5.864 1.00 0.00 83 VAL A CA 20
ATOM 38807 C C . VAL A 1 83 ? -10.915 -3.908 7.007 1.00 0.00 83 VAL A C 20
ATOM 38808 O O . VAL A 1 83 ? -10.430 -3.825 8.135 1.00 0.00 83 VAL A O 20
ATOM 38821 N N . ALA A 1 84 ? -12.130 -3.461 6.706 1.00 0.00 84 ALA A N 20
ATOM 38822 C CA . ALA A 1 84 ? -12.984 -2.834 7.709 1.00 0.00 84 ALA A CA 20
ATOM 38823 C C . ALA A 1 84 ? -13.746 -3.883 8.513 1.00 0.00 84 ALA A C 20
ATOM 38824 O O . ALA A 1 84 ? -14.716 -3.565 9.200 1.00 0.00 84 ALA A O 20
ATOM 38831 N N . GLU A 1 85 ? -13.300 -5.131 8.422 1.00 0.00 85 GLU A N 20
ATOM 38832 C CA . GLU A 1 85 ? -13.943 -6.225 9.140 1.00 0.00 85 GLU A CA 20
ATOM 38833 C C . GLU A 1 85 ? -15.461 -6.143 9.012 1.00 0.00 85 GLU A C 20
ATOM 38834 O O . GLU A 1 85 ? -16.194 -6.588 9.895 1.00 0.00 85 GLU A O 20
ATOM 38846 N N . ARG A 1 86 ? -15.926 -5.569 7.907 1.00 0.00 86 ARG A N 20
ATOM 38847 C CA . ARG A 1 86 ? -17.355 -5.426 7.663 1.00 0.00 86 ARG A CA 20
ATOM 38848 C C . ARG A 1 86 ? -17.711 -5.857 6.243 1.00 0.00 86 ARG A C 20
ATOM 38849 O O . ARG A 1 86 ? -18.800 -6.372 5.994 1.00 0.00 86 ARG A O 20
ATOM 38870 N N . HIS A 1 87 ? -16.784 -5.640 5.315 1.00 0.00 87 HIS A N 20
ATOM 38871 C CA . HIS A 1 87 ? -16.999 -6.006 3.920 1.00 0.00 87 HIS A CA 20
ATOM 38872 C C . HIS A 1 87 ? -15.864 -6.888 3.408 1.00 0.00 87 HIS A C 20
ATOM 38873 O O . HIS A 1 87 ? -14.694 -6.514 3.478 1.00 0.00 87 HIS A O 20
ATOM 38888 N N . ALA A 1 88 ? -16.219 -8.062 2.895 1.00 0.00 88 ALA A N 20
ATOM 38889 C CA . ALA A 1 88 ? -15.231 -8.997 2.371 1.00 0.00 88 ALA A CA 20
ATOM 38890 C C . ALA A 1 88 ? -15.352 -9.132 0.857 1.00 0.00 88 ALA A C 20
ATOM 38891 O O . ALA A 1 88 ? -16.320 -8.663 0.257 1.00 0.00 88 ALA A O 20
ATOM 38898 N N . PHE A 1 89 ? -14.363 -9.775 0.244 1.00 0.00 89 PHE A N 20
ATOM 38899 C CA . PHE A 1 89 ? -14.358 -9.970 -1.201 1.00 0.00 89 PHE A CA 20
ATOM 38900 C C . PHE A 1 89 ? -13.779 -11.334 -1.564 1.00 0.00 89 PHE A C 20
ATOM 38901 O O . PHE A 1 89 ? -13.230 -12.033 -0.712 1.00 0.00 89 PHE A O 20
ATOM 38918 N N . GLN A 1 90 ? -13.905 -11.705 -2.834 1.00 0.00 90 GLN A N 20
ATOM 38919 C CA . GLN A 1 90 ? -13.394 -12.986 -3.309 1.00 0.00 90 GLN A CA 20
ATOM 38920 C C . GLN A 1 90 ? -11.998 -12.829 -3.901 1.00 0.00 90 GLN A C 20
ATOM 38921 O O . GLN A 1 90 ? -11.267 -13.807 -4.060 1.00 0.00 90 GLN A O 20
ATOM 38935 N N . SER A 1 91 ? -11.634 -11.593 -4.227 1.00 0.00 91 SER A N 20
ATOM 38936 C CA . SER A 1 91 ? -10.327 -11.309 -4.806 1.00 0.00 91 SER A CA 20
ATOM 38937 C C . SER A 1 91 ? -9.732 -10.037 -4.209 1.00 0.00 91 SER A C 20
ATOM 38938 O O . SER A 1 91 ? -10.459 -9.119 -3.827 1.00 0.00 91 SER A O 20
ATOM 38946 N N . ILE A 1 92 ? -8.406 -9.991 -4.130 1.00 0.00 92 ILE A N 20
ATOM 38947 C CA . ILE A 1 92 ? -7.714 -8.832 -3.580 1.00 0.00 92 ILE A CA 20
ATOM 38948 C C . ILE A 1 92 ? -8.023 -7.574 -4.385 1.00 0.00 92 ILE A C 20
ATOM 38949 O O . ILE A 1 92 ? -8.353 -6.522 -3.837 1.00 0.00 92 ILE A O 20
ATOM 38965 N N . PRO A 1 93 ? -7.916 -7.683 -5.718 1.00 0.00 93 PRO A N 20
ATOM 38966 C CA . PRO A 1 93 ? -8.183 -6.564 -6.627 1.00 0.00 93 PRO A CA 20
ATOM 38967 C C . PRO A 1 93 ? -9.662 -6.198 -6.677 1.00 0.00 93 PRO A C 20
ATOM 38968 O O . PRO A 1 93 ? -10.059 -5.284 -7.399 1.00 0.00 93 PRO A O 20
ATOM 38979 N N . GLU A 1 94 ? -10.471 -6.916 -5.905 1.00 0.00 94 GLU A N 20
ATOM 38980 C CA . GLU A 1 94 ? -11.908 -6.664 -5.863 1.00 0.00 94 GLU A CA 20
ATOM 38981 C C . GLU A 1 94 ? -12.273 -5.797 -4.662 1.00 0.00 94 GLU A C 20
ATOM 38982 O O . GLU A 1 94 ? -13.121 -4.909 -4.757 1.00 0.00 94 GLU A O 20
ATOM 38994 N N . LEU A 1 95 ? -11.628 -6.062 -3.531 1.00 0.00 95 LEU A N 20
ATOM 38995 C CA . LEU A 1 95 ? -11.885 -5.306 -2.309 1.00 0.00 95 LEU A CA 20
ATOM 38996 C C . LEU A 1 95 ? -11.637 -3.817 -2.528 1.00 0.00 95 LEU A C 20
ATOM 38997 O O . LEU A 1 95 ? -12.343 -2.973 -1.975 1.00 0.00 95 LEU A O 20
ATOM 39013 N N . ILE A 1 96 ? -10.634 -3.502 -3.339 1.00 0.00 96 ILE A N 20
ATOM 39014 C CA . ILE A 1 96 ? -10.297 -2.114 -3.632 1.00 0.00 96 ILE A CA 20
ATOM 39015 C C . ILE A 1 96 ? -11.137 -1.578 -4.787 1.00 0.00 96 ILE A C 20
ATOM 39016 O O . ILE A 1 96 ? -11.296 -0.367 -4.940 1.00 0.00 96 ILE A O 20
ATOM 39032 N N . TRP A 1 97 ? -11.670 -2.485 -5.595 1.00 0.00 97 TRP A N 20
ATOM 39033 C CA . TRP A 1 97 ? -12.496 -2.104 -6.736 1.00 0.00 97 TRP A CA 20
ATOM 39034 C C . TRP A 1 97 ? -13.617 -1.164 -6.306 1.00 0.00 97 TRP A C 20
ATOM 39035 O O . TRP A 1 97 ? -13.792 -0.089 -6.878 1.00 0.00 97 TRP A O 20
ATOM 39056 N N . TYR A 1 98 ? -14.373 -1.578 -5.294 1.00 0.00 98 TYR A N 20
ATOM 39057 C CA . TYR A 1 98 ? -15.480 -0.773 -4.789 1.00 0.00 98 TYR A CA 20
ATOM 39058 C C . TYR A 1 98 ? -14.989 0.244 -3.763 1.00 0.00 98 TYR A C 20
ATOM 39059 O O . TYR A 1 98 ? -15.281 1.436 -3.864 1.00 0.00 98 TYR A O 20
ATOM 39077 N N . HIS A 1 99 ? -14.243 -0.236 -2.774 1.00 0.00 99 HIS A N 20
ATOM 39078 C CA . HIS A 1 99 ? -13.710 0.631 -1.728 1.00 0.00 99 HIS A CA 20
ATOM 39079 C C . HIS A 1 99 ? -13.208 1.945 -2.316 1.00 0.00 99 HIS A C 20
ATOM 39080 O O . HIS A 1 99 ? -13.373 3.007 -1.715 1.00 0.00 99 HIS A O 20
ATOM 39095 N N . GLN A 1 100 ? -12.594 1.866 -3.493 1.00 0.00 100 GLN A N 20
ATOM 39096 C CA . GLN A 1 100 ? -12.067 3.051 -4.160 1.00 0.00 100 GLN A CA 20
ATOM 39097 C C . GLN A 1 100 ? -13.019 4.232 -4.004 1.00 0.00 100 GLN A C 20
ATOM 39098 O O . GLN A 1 100 ? -12.593 5.351 -3.713 1.00 0.00 100 GLN A O 20
ATOM 39112 N N . HIS A 1 101 ? -14.309 3.977 -4.200 1.00 0.00 101 HIS A N 20
ATOM 39113 C CA . HIS A 1 101 ? -15.321 5.020 -4.080 1.00 0.00 101 HIS A CA 20
ATOM 39114 C C . HIS A 1 101 ? -15.997 4.968 -2.713 1.00 0.00 101 HIS A C 20
ATOM 39115 O O . HIS A 1 101 ? -16.311 6.003 -2.127 1.00 0.00 101 HIS A O 20
ATOM 39130 N N . ASN A 1 102 ? -16.217 3.756 -2.213 1.00 0.00 102 ASN A N 20
ATOM 39131 C CA . ASN A 1 102 ? -16.856 3.570 -0.916 1.00 0.00 102 ASN A CA 20
ATOM 39132 C C . ASN A 1 102 ? -15.819 3.554 0.204 1.00 0.00 102 ASN A C 20
ATOM 39133 O O . ASN A 1 102 ? -14.852 2.795 0.157 1.00 0.00 102 ASN A O 20
ATOM 39144 N N . ALA A 1 103 ? -16.030 4.396 1.210 1.00 0.00 103 ALA A N 20
ATOM 39145 C CA . ALA A 1 103 ? -15.116 4.477 2.343 1.00 0.00 103 ALA A CA 20
ATOM 39146 C C . ALA A 1 103 ? -15.353 3.332 3.321 1.00 0.00 103 ALA A C 20
ATOM 39147 O O . ALA A 1 103 ? -15.407 3.539 4.534 1.00 0.00 103 ALA A O 20
ATOM 39154 N N . ALA A 1 104 ? -15.493 2.122 2.787 1.00 0.00 104 ALA A N 20
ATOM 39155 C CA . ALA A 1 104 ? -15.723 0.944 3.615 1.00 0.00 104 ALA A CA 20
ATOM 39156 C C . ALA A 1 104 ? -14.992 1.058 4.948 1.00 0.00 104 ALA A C 20
ATOM 39157 O O . ALA A 1 104 ? -13.764 1.096 4.993 1.00 0.00 104 ALA A O 20
ATOM 39164 N N . GLY A 1 105 ? -15.758 1.113 6.035 1.00 0.00 105 GLY A N 20
ATOM 39165 C CA . GLY A 1 105 ? -15.165 1.224 7.355 1.00 0.00 105 GLY A CA 20
ATOM 39166 C C . GLY A 1 105 ? -14.676 2.626 7.655 1.00 0.00 105 GLY A C 20
ATOM 39167 O O . GLY A 1 105 ? -15.437 3.469 8.133 1.00 0.00 105 GLY A O 20
ATOM 39171 N N . LEU A 1 106 ? -13.402 2.879 7.377 1.00 0.00 106 LEU A N 20
ATOM 39172 C CA . LEU A 1 106 ? -12.811 4.191 7.621 1.00 0.00 106 LEU A CA 20
ATOM 39173 C C . LEU A 1 106 ? -13.587 5.283 6.892 1.00 0.00 106 LEU A C 20
ATOM 39174 O O . LEU A 1 106 ? -14.616 5.018 6.272 1.00 0.00 106 LEU A O 20
ATOM 39190 N N . MET A 1 107 ? -13.083 6.510 6.969 1.00 0.00 107 MET A N 20
ATOM 39191 C CA . MET A 1 107 ? -13.728 7.642 6.313 1.00 0.00 107 MET A CA 20
ATOM 39192 C C . MET A 1 107 ? -13.009 8.001 5.016 1.00 0.00 107 MET A C 20
ATOM 39193 O O . MET A 1 107 ? -13.644 8.258 3.993 1.00 0.00 107 MET A O 20
ATOM 39207 N N . THR A 1 108 ? -11.681 8.016 5.066 1.00 0.00 108 THR A N 20
ATOM 39208 C CA . THR A 1 108 ? -10.875 8.345 3.897 1.00 0.00 108 THR A CA 20
ATOM 39209 C C . THR A 1 108 ? -11.046 7.299 2.801 1.00 0.00 108 THR A C 20
ATOM 39210 O O . THR A 1 108 ? -11.053 6.098 3.071 1.00 0.00 108 THR A O 20
ATOM 39221 N N . ARG A 1 109 ? -11.183 7.763 1.562 1.00 0.00 109 ARG A N 20
ATOM 39222 C CA . ARG A 1 109 ? -11.354 6.867 0.425 1.00 0.00 109 ARG A CA 20
ATOM 39223 C C . ARG A 1 109 ? -10.164 6.960 -0.524 1.00 0.00 109 ARG A C 20
ATOM 39224 O O . ARG A 1 109 ? -9.332 7.861 -0.408 1.00 0.00 109 ARG A O 20
ATOM 39245 N N . LEU A 1 110 ? -10.088 6.023 -1.464 1.00 0.00 110 LEU A N 20
ATOM 39246 C CA . LEU A 1 110 ? -8.998 5.999 -2.433 1.00 0.00 110 LEU A CA 20
ATOM 39247 C C . LEU A 1 110 ? -9.338 6.847 -3.654 1.00 0.00 110 LEU A C 20
ATOM 39248 O O . LEU A 1 110 ? -10.246 6.519 -4.419 1.00 0.00 110 LEU A O 20
ATOM 39264 N N . ARG A 1 111 ? -8.601 7.940 -3.833 1.00 0.00 111 ARG A N 20
ATOM 39265 C CA . ARG A 1 111 ? -8.823 8.834 -4.962 1.00 0.00 111 ARG A CA 20
ATOM 39266 C C . ARG A 1 111 ? -7.622 8.831 -5.903 1.00 0.00 111 ARG A C 20
ATOM 39267 O O . ARG A 1 111 ? -7.770 8.671 -7.115 1.00 0.00 111 ARG A O 20
ATOM 39288 N N . TYR A 1 112 ? -6.434 9.010 -5.337 1.00 0.00 112 TYR A N 20
ATOM 39289 C CA . TYR A 1 112 ? -5.207 9.030 -6.126 1.00 0.00 112 TYR A CA 20
ATOM 39290 C C . TYR A 1 112 ? -4.430 7.728 -5.958 1.00 0.00 112 TYR A C 20
ATOM 39291 O O . TYR A 1 112 ? -3.628 7.568 -5.037 1.00 0.00 112 TYR A O 20
ATOM 39309 N N . PRO A 1 113 ? -4.672 6.774 -6.869 1.00 0.00 113 PRO A N 20
ATOM 39310 C CA . PRO A 1 113 ? -4.005 5.470 -6.846 1.00 0.00 113 PRO A CA 20
ATOM 39311 C C . PRO A 1 113 ? -2.524 5.569 -7.199 1.00 0.00 113 PRO A C 20
ATOM 39312 O O . PRO A 1 113 ? -2.127 5.301 -8.333 1.00 0.00 113 PRO A O 20
ATOM 39323 N N . VAL A 1 114 ? -1.711 5.956 -6.220 1.00 0.00 114 VAL A N 20
ATOM 39324 C CA . VAL A 1 114 ? -0.274 6.089 -6.428 1.00 0.00 114 VAL A CA 20
ATOM 39325 C C . VAL A 1 114 ? 0.239 5.042 -7.409 1.00 0.00 114 VAL A C 20
ATOM 39326 O O . VAL A 1 114 ? 0.043 3.844 -7.213 1.00 0.00 114 VAL A O 20
ATOM 39339 N N . GLY A 1 115 ? 0.898 5.503 -8.468 1.00 0.00 115 GLY A N 20
ATOM 39340 C CA . GLY A 1 115 ? 1.429 4.593 -9.466 1.00 0.00 115 GLY A CA 20
ATOM 39341 C C . GLY A 1 115 ? 2.750 3.980 -9.046 1.00 0.00 115 GLY A C 20
ATOM 39342 O O . GLY A 1 115 ? 3.422 4.490 -8.147 1.00 0.00 115 GLY A O 20
ATOM 39346 N N . LEU A 1 116 ? 3.125 2.883 -9.694 1.00 0.00 116 LEU A N 20
ATOM 39347 C CA . LEU A 1 116 ? 4.375 2.199 -9.382 1.00 0.00 116 LEU A CA 20
ATOM 39348 C C . LEU A 1 116 ? 5.573 3.099 -9.664 1.00 0.00 116 LEU A C 20
ATOM 39349 O O . LEU A 1 116 ? 6.353 3.411 -8.764 1.00 0.00 116 LEU A O 20
ATOM 39365 N N . MET A 1 117 ? 5.713 3.514 -10.918 1.00 0.00 117 MET A N 20
ATOM 39366 C CA . MET A 1 117 ? 6.816 4.381 -11.318 1.00 0.00 117 MET A CA 20
ATOM 39367 C C . MET A 1 117 ? 7.183 5.345 -10.195 1.00 0.00 117 MET A C 20
ATOM 39368 O O . MET A 1 117 ? 8.292 5.303 -9.665 1.00 0.00 117 MET A O 20
ATOM 39382 N N . GLY A 1 118 ? 6.244 6.216 -9.837 1.00 0.00 118 GLY A N 20
ATOM 39383 C CA . GLY A 1 118 ? 6.488 7.178 -8.779 1.00 0.00 118 GLY A CA 20
ATOM 39384 C C . GLY A 1 118 ? 7.807 7.906 -8.951 1.00 0.00 118 GLY A C 20
ATOM 39385 O O . GLY A 1 118 ? 7.914 8.833 -9.753 1.00 0.00 118 GLY A O 20
ATOM 39389 N N . SER A 1 119 ? 8.816 7.484 -8.194 1.00 0.00 119 SER A N 20
ATOM 39390 C CA . SER A 1 119 ? 10.134 8.105 -8.262 1.00 0.00 119 SER A CA 20
ATOM 39391 C C . SER A 1 119 ? 11.135 7.349 -7.395 1.00 0.00 119 SER A C 20
ATOM 39392 O O . SER A 1 119 ? 10.800 6.874 -6.310 1.00 0.00 119 SER A O 20
ATOM 39400 N N . SER A 1 120 ? 12.367 7.242 -7.881 1.00 0.00 120 SER A N 20
ATOM 39401 C CA . SER A 1 120 ? 13.419 6.540 -7.155 1.00 0.00 120 SER A CA 20
ATOM 39402 C C . SER A 1 120 ? 14.758 6.672 -7.874 1.00 0.00 120 SER A C 20
ATOM 39403 O O . SER A 1 120 ? 14.807 6.842 -9.091 1.00 0.00 120 SER A O 20
ATOM 39411 N N . GLY A 1 121 ? 15.843 6.592 -7.110 1.00 0.00 121 GLY A N 20
ATOM 39412 C CA . GLY A 1 121 ? 17.168 6.705 -7.689 1.00 0.00 121 GLY A CA 20
ATOM 39413 C C . GLY A 1 121 ? 18.219 5.969 -6.883 1.00 0.00 121 GLY A C 20
ATOM 39414 O O . GLY A 1 121 ? 18.920 6.553 -6.056 1.00 0.00 121 GLY A O 20
ATOM 39418 N N . PRO A 1 122 ? 18.339 4.654 -7.119 1.00 0.00 122 PRO A N 20
ATOM 39419 C CA . PRO A 1 122 ? 19.308 3.807 -6.417 1.00 0.00 122 PRO A CA 20
ATOM 39420 C C . PRO A 1 122 ? 20.746 4.111 -6.826 1.00 0.00 122 PRO A C 20
ATOM 39421 O O . PRO A 1 122 ? 21.112 3.972 -7.993 1.00 0.00 122 PRO A O 20
ATOM 39432 N N . SER A 1 123 ? 21.557 4.526 -5.858 1.00 0.00 123 SER A N 20
ATOM 39433 C CA . SER A 1 123 ? 22.953 4.853 -6.119 1.00 0.00 123 SER A CA 20
ATOM 39434 C C . SER A 1 123 ? 23.872 4.128 -5.139 1.00 0.00 123 SER A C 20
ATOM 39435 O O . SER A 1 123 ? 23.731 4.261 -3.924 1.00 0.00 123 SER A O 20
ATOM 39443 N N . SER A 1 124 ? 24.813 3.360 -5.679 1.00 0.00 124 SER A N 20
ATOM 39444 C CA . SER A 1 124 ? 25.754 2.610 -4.854 1.00 0.00 124 SER A CA 20
ATOM 39445 C C . SER A 1 124 ? 27.068 2.386 -5.597 1.00 0.00 124 SER A C 20
ATOM 39446 O O . SER A 1 124 ? 27.086 1.841 -6.700 1.00 0.00 124 SER A O 20
ATOM 39454 N N . GLY A 1 125 ? 28.168 2.812 -4.982 1.00 0.00 125 GLY A N 20
ATOM 39455 C CA . GLY A 1 125 ? 29.472 2.650 -5.598 1.00 0.00 125 GLY A CA 20
ATOM 39456 C C . GLY A 1 125 ? 30.575 3.318 -4.802 1.00 0.00 125 GLY A C 20
ATOM 39457 O O . GLY A 1 125 ? 31.398 2.644 -4.182 1.00 0.00 125 GLY A O 20
#

Foldseek 3Di:
DVVDDDDDDDADDVVDFLEQAVDDPCCQVVLVLVVQDQQAKHWYADPVDRWIKMKTWHHDDPDNDTDIDIFTFDADPVGFTDTLVPDTDSGPVVNLVVQQPPVRNHDGHHDDSRGNPRDDDDDDD

GO terms:
  GO:0045944 positive regulation of transcription by RNA polymerase II (P, IDA)
  GO:0005634 nucleus (C, IDA)
  GO:0005737 cytoplasm (C, IDA)
  GO:0032729 positive regulation of type II interferon production (P, IDA)
  GO:0046777 protein autophosphorylation (P, IDA)
  GO:0060335 positive regulation of type II interferon-mediated signaling pathway (P, IDA)
  GO:0005515 protein binding (F, IPI)
  GO:0005654 nucleoplasm (C, IDA)
  GO:0005730 nucleolus (C, IDA)
  GO:0005829 cytosol (C, IDA)
  GO:0005886 plasma membrane (C, IDA)
  GO:0010468 regulation of gene expression (P, IDA)
  GO:0006468 protein phosphorylation (P, IDA)
  GO:0004713 protein tyrosine kinase activity (F, EXP)
  GO:0005886 plasma membrane (C, EXP)

InterPro domains:
  IPR000719 Protein kinase domain [PS50011] (271-527)
  IPR000980 SH2 domain [PF00017] (150-231)
  IPR000980 SH2 domain [PS50001] (150-246)
  IPR000980 SH2 domain [SM00252] (148-237)
  IPR001245 Serine-threonine/tyrosine-protein kinase, catalytic domain [PF07714] (272-518)
  IPR001245 Serine-threonine/tyrosine-protein kinase, catalytic domain [PR00109] (343-356)
  IPR001245 Serine-threonine/tyrosine-protein kinase, catalytic domain [PR00109] (380-398)
  IPR001245 Serine-threonine/tyrosine-protein kinase, catalytic domain [PR00109] (428-438)
  IPR001245 Serine-threonine/tyrosine-protein kinase, catalytic domain [PR00109] (447-469)
  IPR001245 Serine-threonine/tyrosine-protein kinase, catalytic domain [PR00109] (491-513)
  IPR001452 SH3 domain [PF00018] (88-134)
  IPR001452 SH3 domain [PS50002] (82-142)
  IPR001452 SH3 domain [SM00326] (85-141)
  IPR008266 Tyrosine-protein kinase, active site [PS00109] (386-398)
  IPR011009 Protein kinase-like domain superfamily [SSF56112] (259-521)
  IPR017441 Protein kinase, ATP binding site [PS00107] (277-299)
  IPR020635 Tyrosine-protein kinase, catalytic domain [SM00219] (271-520)
  IPR035579 Tyrosine-protein kinase TXK, SH3 domain [cd11907] (85-139)
  IPR035870 Tyrosine-protein kinase TXK, SH2 domain [cd10398] (143-248)
  IPR036028 SH3-like domain superfamily [SSF50044] (57-139)

Nearest PDB structures (foldseek):
  2dm0-assembly1_A  TM=8.534E-01  e=1.160E-22  Homo sapiens
  6htf-assembly1_A  TM=9.124E-01  e=1.601E-11  Homo sapiens
  2ekx-assembly1_A  TM=8.510E-01  e=2.015E-12  Homo sapiens
  1lun-assembly1_A  TM=8.286E-01  e=4.357E-10  Mus musculus
  2ge9-assembly1_A  TM=7.035E-01  e=1.759E-10  Homo sapiens